Protein 2KVS (pdb70)

Solvent-accessible surface area: 6762 Å² total; per-residue (Å²): 242,70,64,77,107,100,64,44,56,108,74,3,107,60,83,47,145,100,152,34,59,60,4,93,1,0,109,78,40,58,121,71,168,66,150,49,193,128,76,139,165,62,129,57,49,91,61,148,20,84,97,119,33,113,73,153,82,9,32,90,6,0,49,130,1,6,59,76,76,65,44,80,91,106,110,125,136,144,140,248

Sequence (80 aa):
MAGDPMTFYNFIMGFQNDNTPFGILAEHVSEDKAFPRLEERHQVIRAYVMSNYTDHQLIETTNRAISLYMANLEHHHHHHMAGDPMTFYNFIMGFQNDNTPFGILAEHVSEDKAFPRLEERHQVIRAYVMSNYTDHQLIETTNRAISLYMANLEHHHHHHMAGDPMTFYNFIMGFQNDNTPFGILAEHVSEDKAFPRLEERHQVIRAYVMSNYTDHQLIETTNRAISLYMANLEHHHHHHMAGDPMTFYNFIMGFQNDNTPFGILAEHVSEDKAFPRLEERHQVIRAYVMSNYTDHQLIETTNRAISLYMANLEHHHHHHMAGDPMTFYNFIMGFQNDNTPFGILAEHVSEDKAFPRLEERHQVIRAYVMSNYTDHQLIETTNRAISLYMANLEHHHHHHMAGDPMTFYNFIMGFQNDNTPFGILAEHVSEDKAFPRLEERHQVIRAYVMSNYTDHQLIETTNRAISLYMANLEHHHHHHMAGDPMTFYNFIMGFQNDNTPFGILAEHVSEDKAFPRLEERHQVIRAYVMSNYTDHQLIETTNRAISLYMANLEHHHHHHMAGDPMTFYNFIMGFQNDNTPFGILAEHVSEDKAFPRLEERHQVIRAYVMSNYTDHQLIETTNRAISLYMANLEHHHHHHMAGDPMTFYNFIMGFQNDNTPFGILAEHVSEDKAFPRLEERHQVIRAYVMSNYTDHQLIETTNRAISLYMANLEHHHHHHMAGDPMTFYNFIMGFQNDNTPFGILAEHVSEDKAFPRLEERHQVIRAYVMSNYTDHQLIETTNRAISLYMANLEHHHHHHMAGDPMTFYNFIMGFQNDNTPFGILAEHVSEDKAFPRLEERHQVIRAYVMSNYTDHQLIETTNRAISLYMANLEHHHHHHMAGDPMTFYNFIMGFQNDNTPFGILAEHVSEDKAFPRLEERHQVIRAYVMSNYTDHQLIETTNRAISLYMANLEHHHHHHMAGDPMTFYNFIMGFQNDNTPFGILAEHVSEDKAFPRLEERHQVIRAYVMSNYTDHQLIETTNRAISLYMANLEHHHHHHMAGDPMTFYNFIMGFQNDNTPFGILAEHVSEDKAFPRLEERHQVIRAYVMSNYTDHQLIETTNRAISLYMANLEHHHHHHMAGDPMTFYNFIMGFQNDNTPFGILAEHVSEDKAFPRLEERHQVIRAYVMSNYTDHQLIETTNRAISLYMANLEHHHHHHMAGDPMTFYNFIMGFQNDNTPFGILAEHVSEDKAFPRLEERHQVIRAYVMSNYTDHQLIETTNRAISLYMANLEHHHHHHMAGDPMTFYNFIMGFQNDNTPFGILAEHVSEDKAFPRLEERHQVIRAYVMSNYTDHQLIETTNRAISLYMANLEHHHHHHMAGDPMTFYNFIMGFQNDNTPFGILAEHVSEDKAFPRLEERHQVIRAYVMSNYTDHQLIETTNRAISLYMANLEHHHHHHMAGDPMTFYNFIMGFQNDNTPFGILAEHVSEDKAFPRLEERHQVIRAYVMSNYTDHQLIETTNRAISLYMANLEHHHHHHMAGDPMTFYNFIMGFQNDNTPFGILAEHVSEDKAFPRLEERHQVIRAYVMSNYTDHQLIETTNRAISLYMANLEHHHHHH

Foldseek 3Di:
DDPDLCQLLVQLPPVLVDPDLSVCLNVVCVPDPSDRDPSDLLVVVLVVCVVVPDDCSNNVVSVVSSCCPVVVVCVVVVPD

CATH classification: 1.10.150.260

Nearest PDB structures (foldseek):
  2kvs-assembly1_A  TM=8.343E-01  e=1.030E-09  Staphylococcus aureus subsp. aureus MW2
  2kvs-assembly1_A  TM=8.487E-01  e=1.123E-09  Staphylococcus aureus subsp. aureus MW2
  2kvs-assembly1_A  TM=8.434E-01  e=1.164E-08  Staphylococcus aureus subsp. aureus MW2
  2fj6-assembly1_A  TM=6.225E-01  e=5.601E-01  Bacillus subtilis
  2kvs-assembly1_A  TM=8.653E-01  e=1.607E-09  Staphylococcus aureus subsp. aureus MW2

B-factor: mean 37.96, std 18.47, range [0.02, 75.44]

Structure (mmCIF, N/CA/C/O backbone):
data_2KVS
#
_entry.id   2KVS
#
_cell.length_a   1.000
_cell.length_b   1.000
_cell.length_c   1.000
_cell.angle_alpha   90.00
_cell.angle_beta   90.00
_cell.angle_gamma   90.00
#
_symmetry.space_group_name_H-M   'P 1'
#
loop_
_atom_site.group_PDB
_atom_site.id
_atom_site.type_symbol
_atom_site.label_atom_id
_atom_site.label_alt_id
_atom_site.label_comp_id
_atom_site.label_asym_id
_atom_site.label_entity_id
_atom_site.label_seq_id
_atom_site.pdbx_PDB_ins_code
_atom_site.Cartn_x
_atom_site.Cartn_y
_atom_site.Cartn_z
_atom_site.occupancy
_atom_site.B_iso_or_equiv
_atom_site.auth_seq_id
_atom_site.auth_comp_id
_atom_site.auth_asym_id
_atom_site.auth_atom_id
_atom_site.pdbx_PDB_model_num
ATOM 1 N N . MET A 1 1 ? 19.306 -14.272 -0.019 1.00 52.14 1 MET A N 1
ATOM 2 C CA . MET A 1 1 ? 19.250 -13.442 -1.252 1.00 53.12 1 MET A CA 1
ATOM 3 C C . MET A 1 1 ? 18.117 -12.412 -1.171 1.00 71.23 1 MET A C 1
ATOM 4 O O . MET A 1 1 ? 17.081 -12.665 -0.557 1.00 44.10 1 MET A O 1
ATOM 20 N N . ALA A 1 2 ? 18.319 -11.251 -1.790 1.00 65.20 2 ALA A N 1
ATOM 21 C CA . ALA A 1 2 ? 17.295 -10.201 -1.822 1.00 20.14 2 ALA A CA 1
ATOM 22 C C . ALA A 1 2 ? 16.236 -10.465 -2.907 1.00 71.15 2 ALA A C 1
ATOM 23 O O . ALA A 1 2 ? 16.565 -10.694 -4.073 1.00 20.21 2 ALA A O 1
ATOM 30 N N . GLY A 1 3 ? 14.965 -10.440 -2.507 1.00 21.30 3 GLY A N 1
ATOM 31 C CA . GLY A 1 3 ? 13.860 -10.620 -3.446 1.00 10.25 3 GLY A CA 1
ATOM 32 C C . GLY A 1 3 ? 12.902 -9.433 -3.437 1.00 53.20 3 GLY A C 1
ATOM 33 O O . GLY A 1 3 ? 11.868 -9.463 -2.768 1.00 41.05 3 GLY A O 1
ATOM 37 N N . ASP A 1 4 ? 13.256 -8.381 -4.172 1.00 21.01 4 ASP A N 1
ATOM 38 C CA . ASP A 1 4 ? 12.477 -7.138 -4.192 1.00 44.33 4 ASP A CA 1
ATOM 39 C C . ASP A 1 4 ? 11.753 -6.918 -5.541 1.00 33.33 4 ASP A C 1
ATOM 40 O O . ASP A 1 4 ? 12.352 -6.466 -6.516 1.00 64.21 4 ASP A O 1
ATOM 49 N N . PRO A 1 5 ? 10.453 -7.266 -5.622 1.00 34.13 5 PRO A N 1
ATOM 50 C CA . PRO A 1 5 ? 9.634 -6.977 -6.809 1.00 61.35 5 PRO A CA 1
ATOM 51 C C . PRO A 1 5 ? 9.089 -5.537 -6.806 1.00 72.51 5 PRO A C 1
ATOM 52 O O . PRO A 1 5 ? 8.705 -5.006 -7.848 1.00 21.23 5 PRO A O 1
ATOM 63 N N . MET A 1 6 ? 9.053 -4.918 -5.616 1.00 4.51 6 MET A N 1
ATOM 64 C CA . MET A 1 6 ? 8.591 -3.528 -5.446 1.00 63.30 6 MET A CA 1
ATOM 65 C C . MET A 1 6 ? 7.202 -3.280 -6.069 1.00 13.03 6 MET A C 1
ATOM 66 O O . MET A 1 6 ? 6.907 -2.176 -6.528 1.00 64.24 6 MET A O 1
ATOM 80 N N . THR A 1 7 ? 6.342 -4.298 -6.032 1.00 61.44 7 THR A N 1
ATOM 81 C CA . THR A 1 7 ? 4.978 -4.213 -6.588 1.00 33.43 7 THR A CA 1
ATOM 82 C C . THR A 1 7 ? 4.218 -2.970 -6.090 1.00 21.35 7 THR A C 1
ATOM 83 O O . THR A 1 7 ? 3.790 -2.131 -6.885 1.00 51.53 7 THR A O 1
ATOM 94 N N . PHE A 1 8 ? 4.060 -2.867 -4.770 1.00 3.21 8 PHE A N 1
ATOM 95 C CA . PHE A 1 8 ? 3.389 -1.719 -4.139 1.00 43.13 8 PHE A CA 1
ATOM 96 C C . PHE A 1 8 ? 3.989 -0.378 -4.609 1.00 75.14 8 PHE A C 1
ATOM 97 O O . PHE A 1 8 ? 3.262 0.572 -4.904 1.00 73.41 8 PHE A O 1
ATOM 114 N N . TYR A 1 9 ? 5.318 -0.315 -4.683 1.00 34.14 9 TYR A N 1
ATOM 115 C CA . TYR A 1 9 ? 6.016 0.909 -5.093 1.00 21.53 9 TYR A CA 1
ATOM 116 C C . TYR A 1 9 ? 5.749 1.233 -6.576 1.00 12.04 9 TYR A C 1
ATOM 117 O O . TYR A 1 9 ? 5.602 2.395 -6.952 1.00 1.43 9 TYR A O 1
ATOM 135 N N . ASN A 1 10 ? 5.675 0.192 -7.406 1.00 31.01 10 ASN A N 1
ATOM 136 C CA . ASN A 1 10 ? 5.361 0.351 -8.831 1.00 74.24 10 ASN A CA 1
ATOM 137 C C . ASN A 1 10 ? 3.968 0.977 -9.024 1.00 73.04 10 ASN A C 1
ATOM 138 O O . ASN A 1 10 ? 3.744 1.761 -9.950 1.00 45.04 10 ASN A O 1
ATOM 149 N N . PHE A 1 11 ? 3.036 0.628 -8.139 1.00 2.11 11 PHE A N 1
ATOM 150 C CA . PHE A 1 11 ? 1.672 1.171 -8.190 1.00 51.31 11 PHE A CA 1
ATOM 151 C C . PHE A 1 11 ? 1.642 2.664 -7.825 1.00 21.53 11 PHE A C 1
ATOM 152 O O . PHE A 1 11 ? 0.952 3.458 -8.472 1.00 11.22 11 PHE A O 1
ATOM 169 N N . ILE A 1 12 ? 2.383 3.039 -6.784 1.00 54.24 12 ILE A N 1
ATOM 170 C CA . ILE A 1 12 ? 2.379 4.425 -6.299 1.00 25.04 12 ILE A CA 1
ATOM 171 C C . ILE A 1 12 ? 3.272 5.343 -7.163 1.00 52.21 12 ILE A C 1
ATOM 172 O O . ILE A 1 12 ? 3.104 6.566 -7.164 1.00 13.42 12 ILE A O 1
ATOM 188 N N . MET A 1 13 ? 4.219 4.757 -7.902 1.00 73.14 13 MET A N 1
ATOM 189 C CA . MET A 1 13 ? 5.034 5.536 -8.840 1.00 14.24 13 MET A CA 1
ATOM 190 C C . MET A 1 13 ? 4.150 6.144 -9.942 1.00 0.22 13 MET A C 1
ATOM 191 O O . MET A 1 13 ? 3.190 5.526 -10.403 1.00 64.34 13 MET A O 1
ATOM 205 N N . GLY A 1 14 ? 4.490 7.353 -10.366 1.00 42.32 14 GLY A N 1
ATOM 206 C CA . GLY A 1 14 ? 3.606 8.133 -11.224 1.00 55.41 14 GLY A CA 1
ATOM 207 C C . GLY A 1 14 ? 2.975 9.284 -10.453 1.00 42.31 14 GLY A C 1
ATOM 208 O O . GLY A 1 14 ? 2.897 10.411 -10.942 1.00 14.42 14 GLY A O 1
ATOM 212 N N . PHE A 1 15 ? 2.536 8.992 -9.228 1.00 63.42 15 PHE A N 1
ATOM 213 C CA . PHE A 1 15 ? 2.045 10.025 -8.311 1.00 53.42 15 PHE A CA 1
ATOM 214 C C . PHE A 1 15 ? 3.219 10.829 -7.737 1.00 2.01 15 PHE A C 1
ATOM 215 O O . PHE A 1 15 ? 3.111 12.034 -7.497 1.00 34.34 15 PHE A O 1
ATOM 232 N N . GLN A 1 16 ? 4.347 10.149 -7.518 1.00 43.14 16 GLN A N 1
ATOM 233 C CA . GLN A 1 16 ? 5.574 10.817 -7.070 1.00 12.54 16 GLN A CA 1
ATOM 234 C C . GLN A 1 16 ? 6.254 11.560 -8.235 1.00 1.15 16 GLN A C 1
ATOM 235 O O . GLN A 1 16 ? 7.111 11.017 -8.936 1.00 42.21 16 GLN A O 1
ATOM 249 N N . ASN A 1 17 ? 5.819 12.796 -8.455 1.00 61.24 17 ASN A N 1
ATOM 250 C CA . ASN A 1 17 ? 6.385 13.668 -9.491 1.00 2.35 17 ASN A CA 1
ATOM 251 C C . ASN A 1 17 ? 5.777 15.072 -9.359 1.00 43.31 17 ASN A C 1
ATOM 252 O O . ASN A 1 17 ? 6.487 16.080 -9.327 1.00 72.44 17 ASN A O 1
ATOM 263 N N . ASP A 1 18 ? 4.450 15.114 -9.279 1.00 75.03 18 ASP A N 1
ATOM 264 C CA . ASP A 1 18 ? 3.720 16.349 -8.993 1.00 31.42 18 ASP A CA 1
ATOM 265 C C . ASP A 1 18 ? 3.312 16.394 -7.510 1.00 34.34 18 ASP A C 1
ATOM 266 O O . ASP A 1 18 ? 3.255 15.359 -6.841 1.00 11.13 18 ASP A O 1
ATOM 275 N N . ASN A 1 19 ? 3.031 17.592 -6.999 1.00 44.11 19 ASN A N 1
ATOM 276 C CA . ASN A 1 19 ? 2.667 17.763 -5.588 1.00 62.31 19 ASN A CA 1
ATOM 277 C C . ASN A 1 19 ? 1.294 17.136 -5.280 1.00 1.53 19 ASN A C 1
ATOM 278 O O . ASN A 1 19 ? 0.259 17.803 -5.354 1.00 44.54 19 ASN A O 1
ATOM 289 N N . THR A 1 20 ? 1.293 15.843 -4.963 1.00 25.25 20 THR A N 1
ATOM 290 C CA . THR A 1 20 ? 0.053 15.111 -4.652 1.00 72.22 20 THR A CA 1
ATOM 291 C C . THR A 1 20 ? 0.161 14.381 -3.303 1.00 70.13 20 THR A C 1
ATOM 292 O O . THR A 1 20 ? 1.232 13.885 -2.948 1.00 14.45 20 THR A O 1
ATOM 303 N N . PRO A 1 21 ? -0.947 14.304 -2.533 1.00 60.14 21 PRO A N 1
ATOM 304 C CA . PRO A 1 21 ? -0.979 13.556 -1.257 1.00 2.51 21 PRO A CA 1
ATOM 305 C C . PRO A 1 21 ? -0.482 12.106 -1.409 1.00 70.12 21 PRO A C 1
ATOM 306 O O . PRO A 1 21 ? 0.176 11.559 -0.522 1.00 32.22 21 PRO A O 1
ATOM 317 N N . PHE A 1 22 ? -0.806 11.495 -2.550 1.00 65.43 22 PHE A N 1
ATOM 318 C CA . PHE A 1 22 ? -0.342 10.143 -2.877 1.00 51.44 22 PHE A CA 1
ATOM 319 C C . PHE A 1 22 ? 1.175 10.135 -3.125 1.00 55.43 22 PHE A C 1
ATOM 320 O O . PHE A 1 22 ? 1.889 9.232 -2.685 1.00 35.11 22 PHE A O 1
ATOM 337 N N . GLY A 1 23 ? 1.656 11.154 -3.839 1.00 44.43 23 GLY A N 1
ATOM 338 C CA . GLY A 1 23 ? 3.084 11.287 -4.113 1.00 33.34 23 GLY A CA 1
ATOM 339 C C . GLY A 1 23 ? 3.919 11.468 -2.849 1.00 21.52 23 GLY A C 1
ATOM 340 O O . GLY A 1 23 ? 5.035 10.957 -2.762 1.00 50.12 23 GLY A O 1
ATOM 344 N N . ILE A 1 24 ? 3.375 12.194 -1.868 1.00 42.20 24 ILE A N 1
ATOM 345 C CA . ILE A 1 24 ? 4.049 12.392 -0.575 1.00 22.14 24 ILE A CA 1
ATOM 346 C C . ILE A 1 24 ? 4.358 11.045 0.103 1.00 41.12 24 ILE A C 1
ATOM 347 O O . ILE A 1 24 ? 5.414 10.873 0.716 1.00 51.23 24 ILE A O 1
ATOM 363 N N . LEU A 1 25 ? 3.435 10.089 -0.026 1.00 62.43 25 LEU A N 1
ATOM 364 C CA . LEU A 1 25 ? 3.635 8.736 0.511 1.00 41.33 25 LEU A CA 1
ATOM 365 C C . LEU A 1 25 ? 4.870 8.082 -0.132 1.00 23.21 25 LEU A C 1
ATOM 366 O O . LEU A 1 25 ? 5.816 7.705 0.561 1.00 52.04 25 LEU A O 1
ATOM 382 N N . ALA A 1 26 ? 4.857 7.967 -1.461 1.00 12.40 26 ALA A N 1
ATOM 383 C CA . ALA A 1 26 ? 5.983 7.389 -2.207 1.00 23.42 26 ALA A CA 1
ATOM 384 C C . ALA A 1 26 ? 7.299 8.123 -1.907 1.00 33.33 26 ALA A C 1
ATOM 385 O O . ALA A 1 26 ? 8.342 7.501 -1.714 1.00 11.43 26 ALA A O 1
ATOM 392 N N . GLU A 1 27 ? 7.230 9.448 -1.861 1.00 32.52 27 GLU A N 1
ATOM 393 C CA . GLU A 1 27 ? 8.402 10.288 -1.586 1.00 33.52 27 GLU A CA 1
ATOM 394 C C . GLU A 1 27 ? 8.980 9.999 -0.189 1.00 63.44 27 GLU A C 1
ATOM 395 O O . GLU A 1 27 ? 10.186 9.792 -0.035 1.00 40.03 27 GLU A O 1
ATOM 407 N N . HIS A 1 28 ? 8.113 9.958 0.822 1.00 13.32 28 HIS A N 1
ATOM 408 C CA . HIS A 1 28 ? 8.558 9.751 2.206 1.00 74.15 28 HIS A CA 1
ATOM 409 C C . HIS A 1 28 ? 9.067 8.314 2.437 1.00 72.43 28 HIS A C 1
ATOM 410 O O . HIS A 1 28 ? 10.004 8.103 3.200 1.00 64.44 28 HIS A O 1
ATOM 425 N N . VAL A 1 29 ? 8.445 7.321 1.795 1.00 12.41 29 VAL A N 1
ATOM 426 C CA . VAL A 1 29 ? 8.910 5.929 1.924 1.00 11.02 29 VAL A CA 1
ATOM 427 C C . VAL A 1 29 ? 10.183 5.695 1.095 1.00 31.52 29 VAL A C 1
ATOM 428 O O . VAL A 1 29 ? 11.023 4.868 1.447 1.00 25.42 29 VAL A O 1
ATOM 441 N N . SER A 1 30 ? 10.323 6.448 0.002 1.00 61.41 30 SER A N 1
ATOM 442 C CA . SER A 1 30 ? 11.534 6.394 -0.834 1.00 65.40 30 SER A CA 1
ATOM 443 C C . SER A 1 30 ? 12.732 7.011 -0.091 1.00 52.31 30 SER A C 1
ATOM 444 O O . SER A 1 30 ? 13.885 6.820 -0.476 1.00 72.14 30 SER A O 1
ATOM 452 N N . GLU A 1 31 ? 12.438 7.766 0.970 1.00 4.51 31 GLU A N 1
ATOM 453 C CA . GLU A 1 31 ? 13.469 8.309 1.867 1.00 33.41 31 GLU A CA 1
ATOM 454 C C . GLU A 1 31 ? 14.233 7.183 2.590 1.00 22.14 31 GLU A C 1
ATOM 455 O O . GLU A 1 31 ? 15.443 7.281 2.819 1.00 72.21 31 GLU A O 1
ATOM 467 N N . ASP A 1 32 ? 13.519 6.115 2.945 1.00 34.04 32 ASP A N 1
ATOM 468 C CA . ASP A 1 32 ? 14.117 4.979 3.656 1.00 40.44 32 ASP A CA 1
ATOM 469 C C . ASP A 1 32 ? 14.992 4.131 2.709 1.00 4.05 32 ASP A C 1
ATOM 470 O O . ASP A 1 32 ? 14.941 4.288 1.488 1.00 1.25 32 ASP A O 1
ATOM 479 N N . LYS A 1 33 ? 15.801 3.235 3.276 1.00 13.54 33 LYS A N 1
ATOM 480 C CA . LYS A 1 33 ? 16.705 2.398 2.478 1.00 10.11 33 LYS A CA 1
ATOM 481 C C . LYS A 1 33 ? 15.934 1.381 1.620 1.00 54.21 33 LYS A C 1
ATOM 482 O O . LYS A 1 33 ? 16.461 0.877 0.626 1.00 70.55 33 LYS A O 1
ATOM 501 N N . ALA A 1 34 ? 14.697 1.070 2.022 1.00 51.51 34 ALA A N 1
ATOM 502 C CA . ALA A 1 34 ? 13.840 0.119 1.292 1.00 74.31 34 ALA A CA 1
ATOM 503 C C . ALA A 1 34 ? 14.452 -1.295 1.251 1.00 61.10 34 ALA A C 1
ATOM 504 O O . ALA A 1 34 ? 14.060 -2.131 0.437 1.00 74.12 34 ALA A O 1
ATOM 511 N N . PHE A 1 35 ? 15.402 -1.555 2.148 1.00 14.44 35 PHE A N 1
ATOM 512 C CA . PHE A 1 35 ? 16.070 -2.860 2.219 1.00 74.00 35 PHE A CA 1
ATOM 513 C C . PHE A 1 35 ? 15.150 -3.907 2.882 1.00 51.41 35 PHE A C 1
ATOM 514 O O . PHE A 1 35 ? 14.663 -3.690 3.996 1.00 3.13 35 PHE A O 1
ATOM 531 N N . PRO A 1 36 ? 14.905 -5.055 2.208 1.00 25.21 36 PRO A N 1
ATOM 532 C CA . PRO A 1 36 ? 13.992 -6.108 2.711 1.00 61.43 36 PRO A CA 1
ATOM 533 C C . PRO A 1 36 ? 14.306 -6.573 4.147 1.00 63.42 36 PRO A C 1
ATOM 534 O O . PRO A 1 36 ? 15.468 -6.761 4.520 1.00 74.21 36 PRO A O 1
ATOM 545 N N . ARG A 1 37 ? 13.254 -6.770 4.945 1.00 12.24 37 ARG A N 1
ATOM 546 C CA . ARG A 1 37 ? 13.395 -7.205 6.344 1.00 62.02 37 ARG A CA 1
ATOM 547 C C . ARG A 1 37 ? 12.598 -8.498 6.593 1.00 64.03 37 ARG A C 1
ATOM 548 O O . ARG A 1 37 ? 13.169 -9.576 6.797 1.00 34.21 37 ARG A O 1
ATOM 569 N N . LEU A 1 38 ? 11.275 -8.372 6.563 1.00 61.32 38 LEU A N 1
ATOM 570 C CA . LEU A 1 38 ? 10.359 -9.489 6.821 1.00 31.24 38 LEU A CA 1
ATOM 571 C C . LEU A 1 38 ? 8.930 -9.065 6.441 1.00 14.23 38 LEU A C 1
ATOM 572 O O . LEU A 1 38 ? 8.072 -8.839 7.300 1.00 21.51 38 LEU A O 1
ATOM 588 N N . GLU A 1 39 ? 8.709 -8.909 5.142 1.00 64.30 39 GLU A N 1
ATOM 589 C CA . GLU A 1 39 ? 7.435 -8.416 4.612 1.00 72.22 39 GLU A CA 1
ATOM 590 C C . GLU A 1 39 ? 6.372 -9.525 4.597 1.00 52.25 39 GLU A C 1
ATOM 591 O O . GLU A 1 39 ? 5.422 -9.493 5.382 1.00 74.03 39 GLU A O 1
ATOM 603 N N . GLU A 1 40 ? 6.554 -10.503 3.704 1.00 32.10 40 GLU A N 1
ATOM 604 C CA . GLU A 1 40 ? 5.659 -11.669 3.587 1.00 60.15 40 GLU A CA 1
ATOM 605 C C . GLU A 1 40 ? 4.230 -11.278 3.148 1.00 72.15 40 GLU A C 1
ATOM 606 O O . GLU A 1 40 ? 3.798 -11.599 2.037 1.00 34.23 40 GLU A O 1
ATOM 618 N N . ARG A 1 41 ? 3.496 -10.607 4.030 1.00 45.42 41 ARG A N 1
ATOM 619 C CA . ARG A 1 41 ? 2.116 -10.191 3.748 1.00 73.10 41 ARG A CA 1
ATOM 620 C C . ARG A 1 41 ? 2.023 -8.664 3.554 1.00 22.43 41 ARG A C 1
ATOM 621 O O . ARG A 1 41 ? 3.029 -7.958 3.605 1.00 55.43 41 ARG A O 1
ATOM 642 N N . HIS A 1 42 ? 0.811 -8.159 3.325 1.00 34.41 42 HIS A N 1
ATOM 643 C CA . HIS A 1 42 ? 0.601 -6.719 3.118 1.00 73.11 42 HIS A CA 1
ATOM 644 C C . HIS A 1 42 ? 0.018 -6.039 4.371 1.00 55.22 42 HIS A C 1
ATOM 645 O O . HIS A 1 42 ? 0.229 -4.846 4.598 1.00 52.22 42 HIS A O 1
ATOM 660 N N . GLN A 1 43 ? -0.715 -6.804 5.180 1.00 72.43 43 GLN A N 1
ATOM 661 C CA . GLN A 1 43 ? -1.336 -6.280 6.404 1.00 1.24 43 GLN A CA 1
ATOM 662 C C . GLN A 1 43 ? -0.283 -5.757 7.399 1.00 44.31 43 GLN A C 1
ATOM 663 O O . GLN A 1 43 ? -0.482 -4.726 8.040 1.00 1.51 43 GLN A O 1
ATOM 677 N N . VAL A 1 44 ? 0.837 -6.473 7.518 1.00 33.42 44 VAL A N 1
ATOM 678 C CA . VAL A 1 44 ? 1.948 -6.035 8.377 1.00 44.21 44 VAL A CA 1
ATOM 679 C C . VAL A 1 44 ? 2.457 -4.642 7.963 1.00 5.32 44 VAL A C 1
ATOM 680 O O . VAL A 1 44 ? 2.730 -3.789 8.811 1.00 61.22 44 VAL A O 1
ATOM 693 N N . ILE A 1 45 ? 2.559 -4.417 6.651 1.00 1.21 45 ILE A N 1
ATOM 694 C CA . ILE A 1 45 ? 2.955 -3.113 6.111 1.00 13.34 45 ILE A CA 1
ATOM 695 C C . ILE A 1 45 ? 1.943 -2.034 6.516 1.00 62.51 45 ILE A C 1
ATOM 696 O O . ILE A 1 45 ? 2.315 -0.924 6.905 1.00 23.41 45 ILE A O 1
ATOM 712 N N . ARG A 1 46 ? 0.658 -2.385 6.427 1.00 25.01 46 ARG A N 1
ATOM 713 C CA . ARG A 1 46 ? -0.427 -1.498 6.853 1.00 44.44 46 ARG A CA 1
ATOM 714 C C . ARG A 1 46 ? -0.228 -1.051 8.309 1.00 44.13 46 ARG A C 1
ATOM 715 O O . ARG A 1 46 ? -0.277 0.141 8.618 1.00 44.23 46 ARG A O 1
ATOM 736 N N . ALA A 1 47 ? 0.006 -2.019 9.193 1.00 43.52 47 ALA A N 1
ATOM 737 C CA . ALA A 1 47 ? 0.221 -1.743 10.619 1.00 21.32 47 ALA A CA 1
ATOM 738 C C . ALA A 1 47 ? 1.398 -0.779 10.850 1.00 30.35 47 ALA A C 1
ATOM 739 O O . ALA A 1 47 ? 1.280 0.201 11.592 1.00 22.34 47 ALA A O 1
ATOM 746 N N . TYR A 1 48 ? 2.531 -1.056 10.203 1.00 61.41 48 TYR A N 1
ATOM 747 C CA . TYR A 1 48 ? 3.729 -0.220 10.349 1.00 52.03 48 TYR A CA 1
ATOM 748 C C . TYR A 1 48 ? 3.481 1.229 9.900 1.00 42.34 48 TYR A C 1
ATOM 749 O O . TYR A 1 48 ? 3.694 2.171 10.673 1.00 42.32 48 TYR A O 1
ATOM 767 N N . VAL A 1 49 ? 3.026 1.415 8.662 1.00 10.00 49 VAL A N 1
ATOM 768 C CA . VAL A 1 49 ? 2.818 2.765 8.121 1.00 42.55 49 VAL A CA 1
ATOM 769 C C . VAL A 1 49 ? 1.771 3.558 8.925 1.00 3.13 49 VAL A C 1
ATOM 770 O O . VAL A 1 49 ? 1.944 4.751 9.167 1.00 72.33 49 VAL A O 1
ATOM 783 N N . MET A 1 50 ? 0.699 2.894 9.353 1.00 13.35 50 MET A N 1
ATOM 784 C CA . MET A 1 50 ? -0.369 3.557 10.117 1.00 22.25 50 MET A CA 1
ATOM 785 C C . MET A 1 50 ? 0.084 3.919 11.543 1.00 43.30 50 MET A C 1
ATOM 786 O O . MET A 1 50 ? -0.493 4.800 12.184 1.00 75.40 50 MET A O 1
ATOM 800 N N . SER A 1 51 ? 1.105 3.225 12.039 1.00 41.13 51 SER A N 1
ATOM 801 C CA . SER A 1 51 ? 1.656 3.504 13.373 1.00 41.34 51 SER A CA 1
ATOM 802 C C . SER A 1 51 ? 2.624 4.698 13.343 1.00 61.21 51 SER A C 1
ATOM 803 O O . SER A 1 51 ? 2.716 5.459 14.308 1.00 63.24 51 SER A O 1
ATOM 811 N N . ASN A 1 52 ? 3.352 4.848 12.235 1.00 31.43 52 ASN A N 1
ATOM 812 C CA . ASN A 1 52 ? 4.303 5.962 12.072 1.00 2.25 52 ASN A CA 1
ATOM 813 C C . ASN A 1 52 ? 3.621 7.217 11.498 1.00 34.52 52 ASN A C 1
ATOM 814 O O . ASN A 1 52 ? 3.719 8.306 12.066 1.00 34.42 52 ASN A O 1
ATOM 825 N N . TYR A 1 53 ? 2.939 7.062 10.367 1.00 63.52 53 TYR A N 1
ATOM 826 C CA . TYR A 1 53 ? 2.274 8.188 9.703 1.00 74.41 53 TYR A CA 1
ATOM 827 C C . TYR A 1 53 ? 0.880 8.442 10.295 1.00 23.13 53 TYR A C 1
ATOM 828 O O . TYR A 1 53 ? 0.010 7.574 10.251 1.00 70.22 53 TYR A O 1
ATOM 846 N N . THR A 1 54 ? 0.672 9.630 10.854 1.00 63.55 54 THR A N 1
ATOM 847 C CA . THR A 1 54 ? -0.652 10.018 11.359 1.00 44.01 54 THR A CA 1
ATOM 848 C C . THR A 1 54 ? -1.480 10.695 10.259 1.00 65.11 54 THR A C 1
ATOM 849 O O . THR A 1 54 ? -2.684 10.909 10.413 1.00 2.15 54 THR A O 1
ATOM 860 N N . ASP A 1 55 ? -0.819 11.030 9.154 1.00 21.30 55 ASP A N 1
ATOM 861 C CA . ASP A 1 55 ? -1.463 11.703 8.027 1.00 62.23 55 ASP A CA 1
ATOM 862 C C . ASP A 1 55 ? -2.517 10.800 7.367 1.00 12.51 55 ASP A C 1
ATOM 863 O O . ASP A 1 55 ? -2.201 9.714 6.870 1.00 62.02 55 ASP A O 1
ATOM 872 N N . HIS A 1 56 ? -3.760 11.273 7.337 1.00 2.32 56 HIS A N 1
ATOM 873 C CA . HIS A 1 56 ? -4.891 10.482 6.837 1.00 20.04 56 HIS A CA 1
ATOM 874 C C . HIS A 1 56 ? -4.687 10.036 5.383 1.00 4.44 56 HIS A C 1
ATOM 875 O O . HIS A 1 56 ? -4.971 8.894 5.033 1.00 4.53 56 HIS A O 1
ATOM 890 N N . GLN A 1 57 ? -4.194 10.940 4.542 1.00 32.52 57 GLN A N 1
ATOM 891 C CA . GLN A 1 57 ? -3.929 10.625 3.133 1.00 13.42 57 GLN A CA 1
ATOM 892 C C . GLN A 1 57 ? -2.855 9.532 2.974 1.00 12.24 57 GLN A C 1
ATOM 893 O O . GLN A 1 57 ? -2.994 8.637 2.141 1.00 21.11 57 GLN A O 1
ATOM 907 N N . LEU A 1 58 ? -1.793 9.601 3.777 1.00 53.15 58 LEU A N 1
ATOM 908 C CA . LEU A 1 58 ? -0.711 8.607 3.706 1.00 2.34 58 LEU A CA 1
ATOM 909 C C . LEU A 1 58 ? -1.210 7.221 4.142 1.00 35.45 58 LEU A C 1
ATOM 910 O O . LEU A 1 58 ? -0.877 6.201 3.529 1.00 34.42 58 LEU A O 1
ATOM 926 N N . ILE A 1 59 ? -2.019 7.192 5.197 1.00 73.01 59 ILE A N 1
ATOM 927 C CA . ILE A 1 59 ? -2.649 5.954 5.664 1.00 33.35 59 ILE A CA 1
ATOM 928 C C . ILE A 1 59 ? -3.641 5.402 4.625 1.00 12.25 59 ILE A C 1
ATOM 929 O O . ILE A 1 59 ? -3.568 4.231 4.237 1.00 24.10 59 ILE A O 1
ATOM 945 N N . GLU A 1 60 ? -4.556 6.265 4.178 1.00 20.14 60 GLU A N 1
ATOM 946 C CA . GLU A 1 60 ? -5.603 5.895 3.216 1.00 62.14 60 GLU A CA 1
ATOM 947 C C . GLU A 1 60 ? -5.011 5.314 1.923 1.00 15.25 60 GLU A C 1
ATOM 948 O O . GLU A 1 60 ? -5.389 4.224 1.491 1.00 43.32 60 GLU A O 1
ATOM 960 N N . THR A 1 61 ? -4.071 6.044 1.323 1.00 11.11 61 THR A N 1
ATOM 961 C CA . THR A 1 61 ? -3.395 5.594 0.097 1.00 74.33 61 THR A CA 1
ATOM 962 C C . THR A 1 61 ? -2.842 4.168 0.251 1.00 53.20 61 THR A C 1
ATOM 963 O O . THR A 1 61 ? -3.017 3.320 -0.629 1.00 63.10 61 THR A O 1
ATOM 974 N N . THR A 1 62 ? -2.191 3.908 1.382 1.00 43.12 62 THR A N 1
ATOM 975 C CA . THR A 1 62 ? -1.585 2.595 1.643 1.00 5.22 62 THR A CA 1
ATOM 976 C C . THR A 1 62 ? -2.629 1.469 1.699 1.00 61.13 62 THR A C 1
ATOM 977 O O . THR A 1 62 ? -2.552 0.506 0.931 1.00 41.25 62 THR A O 1
ATOM 988 N N . ASN A 1 63 ? -3.612 1.580 2.601 1.00 11.13 63 ASN A N 1
ATOM 989 C CA . ASN A 1 63 ? -4.608 0.510 2.762 1.00 24.42 63 ASN A CA 1
ATOM 990 C C . ASN A 1 63 ? -5.509 0.388 1.520 1.00 50.15 63 ASN A C 1
ATOM 991 O O . ASN A 1 63 ? -6.085 -0.671 1.267 1.00 74.44 63 ASN A O 1
ATOM 1002 N N . ARG A 1 64 ? -5.633 1.474 0.758 1.00 5.21 64 ARG A N 1
ATOM 1003 C CA . ARG A 1 64 ? -6.350 1.442 -0.521 1.00 4.33 64 ARG A CA 1
ATOM 1004 C C . ARG A 1 64 ? -5.618 0.542 -1.528 1.00 60.53 64 ARG A C 1
ATOM 1005 O O . ARG A 1 64 ? -6.199 -0.395 -2.074 1.00 5.12 64 ARG A O 1
ATOM 1026 N N . ALA A 1 65 ? -4.334 0.829 -1.756 1.00 12.10 65 ALA A N 1
ATOM 1027 C CA . ALA A 1 65 ? -3.508 0.027 -2.666 1.00 74.55 65 ALA A CA 1
ATOM 1028 C C . ALA A 1 65 ? -3.468 -1.450 -2.242 1.00 55.20 65 ALA A C 1
ATOM 1029 O O . ALA A 1 65 ? -3.609 -2.351 -3.071 1.00 71.22 65 ALA A O 1
ATOM 1036 N N . ILE A 1 66 ? -3.278 -1.689 -0.944 1.00 35.31 66 ILE A N 1
ATOM 1037 C CA . ILE A 1 66 ? -3.307 -3.048 -0.391 1.00 52.25 66 ILE A CA 1
ATOM 1038 C C . ILE A 1 66 ? -4.649 -3.742 -0.684 1.00 72.41 66 ILE A C 1
ATOM 1039 O O . ILE A 1 66 ? -4.680 -4.868 -1.181 1.00 32.14 66 ILE A O 1
ATOM 1055 N N . SER A 1 67 ? -5.749 -3.056 -0.378 1.00 74.42 67 SER A N 1
ATOM 1056 C CA . SER A 1 67 ? -7.098 -3.582 -0.640 1.00 64.42 67 SER A CA 1
ATOM 1057 C C . SER A 1 67 ? -7.271 -3.981 -2.111 1.00 54.34 67 SER A C 1
ATOM 1058 O O . SER A 1 67 ? -7.741 -5.079 -2.422 1.00 45.22 67 SER A O 1
ATOM 1066 N N . LEU A 1 68 ? -6.877 -3.083 -3.013 1.00 21.04 68 LEU A N 1
ATOM 1067 C CA . LEU A 1 68 ? -6.975 -3.336 -4.452 1.00 11.01 68 LEU A CA 1
ATOM 1068 C C . LEU A 1 68 ? -6.161 -4.575 -4.861 1.00 24.22 68 LEU A C 1
ATOM 1069 O O . LEU A 1 68 ? -6.684 -5.482 -5.504 1.00 23.33 68 LEU A 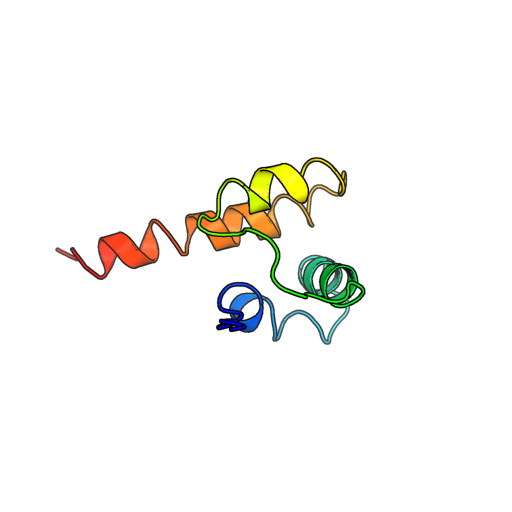O 1
ATOM 1085 N N . TYR A 1 69 ? -4.890 -4.622 -4.458 1.00 4.32 69 TYR A N 1
ATOM 1086 C CA . TYR A 1 69 ? -4.003 -5.747 -4.804 1.00 52.04 69 TYR A CA 1
ATOM 1087 C C . TYR A 1 69 ? -4.480 -7.086 -4.212 1.00 74.34 69 TYR A C 1
ATOM 1088 O O . TYR A 1 69 ? -3.941 -8.141 -4.543 1.00 25.12 69 TYR A O 1
ATOM 1106 N N . MET A 1 70 ? -5.476 -7.041 -3.332 1.00 45.32 70 MET A N 1
ATOM 1107 C CA . MET A 1 70 ? -6.102 -8.264 -2.816 1.00 13.42 70 MET A CA 1
ATOM 1108 C C . MET A 1 70 ? -7.391 -8.587 -3.595 1.00 74.50 70 MET A C 1
ATOM 1109 O O . MET A 1 70 ? -7.482 -9.618 -4.265 1.00 51.12 70 MET A O 1
ATOM 1123 N N . ALA A 1 71 ? -8.371 -7.682 -3.528 1.00 31.24 71 ALA A N 1
ATOM 1124 C CA . ALA A 1 71 ? -9.674 -7.882 -4.182 1.00 11.34 71 ALA A CA 1
ATOM 1125 C C . ALA A 1 71 ? -9.551 -8.015 -5.713 1.00 41.14 71 ALA A C 1
ATOM 1126 O O . ALA A 1 71 ? -10.156 -8.904 -6.319 1.00 22.40 71 ALA A O 1
ATOM 1133 N N . ASN A 1 72 ? -8.780 -7.119 -6.331 1.00 41.42 72 ASN A N 1
ATOM 1134 C CA . ASN A 1 72 ? -8.563 -7.146 -7.787 1.00 5.02 72 ASN A CA 1
ATOM 1135 C C . ASN A 1 72 ? -7.868 -8.446 -8.220 1.00 54.34 72 ASN A C 1
ATOM 1136 O O . ASN A 1 72 ? -8.228 -9.055 -9.229 1.00 0.23 72 ASN A O 1
ATOM 1147 N N . LEU A 1 73 ? -6.875 -8.868 -7.438 1.00 0.33 73 LEU A N 1
ATOM 1148 C CA . LEU A 1 73 ? -6.130 -10.100 -7.712 1.00 61.25 73 LEU A CA 1
ATOM 1149 C C . LEU A 1 73 ? -7.054 -11.328 -7.673 1.00 3.30 73 LEU A C 1
ATOM 1150 O O . LEU A 1 73 ? -7.141 -12.090 -8.643 1.00 32.51 73 LEU A O 1
ATOM 1166 N N . GLU A 1 74 ? -7.755 -11.502 -6.554 1.00 14.10 74 GLU A N 1
ATOM 1167 C CA . GLU A 1 74 ? -8.683 -12.626 -6.377 1.00 50.22 74 GLU A CA 1
ATOM 1168 C C . GLU A 1 74 ? -9.742 -12.661 -7.490 1.00 3.42 74 GLU A C 1
ATOM 1169 O O . GLU A 1 74 ? -10.018 -13.714 -8.070 1.00 42.13 74 GLU A O 1
ATOM 1181 N N . HIS A 1 75 ? -10.312 -11.497 -7.809 1.00 30.24 75 HIS A N 1
ATOM 1182 C CA . HIS A 1 75 ? -11.345 -11.406 -8.850 1.00 3.14 75 HIS A CA 1
ATOM 1183 C C . HIS A 1 75 ? -10.750 -11.409 -10.267 1.00 41.02 75 HIS A C 1
ATOM 1184 O O . HIS A 1 75 ? -11.465 -11.208 -11.247 1.00 3.14 75 HIS A O 1
ATOM 1199 N N . HIS A 1 76 ? -9.438 -11.611 -10.373 1.00 11.44 76 HIS A N 1
ATOM 1200 C CA . HIS A 1 76 ? -8.813 -11.913 -11.667 1.00 24.30 76 HIS A CA 1
ATOM 1201 C C . HIS A 1 76 ? -8.416 -13.395 -11.750 1.00 71.12 76 HIS A C 1
ATOM 1202 O O . HIS A 1 76 ? -8.113 -13.905 -12.827 1.00 21.24 76 HIS A O 1
ATOM 1217 N N . HIS A 1 77 ? -8.404 -14.076 -10.603 1.00 53.42 77 HIS A N 1
ATOM 1218 C CA . HIS A 1 77 ? -8.321 -15.544 -10.575 1.00 13.43 77 HIS A CA 1
ATOM 1219 C C . HIS A 1 77 ? -9.729 -16.149 -10.690 1.00 30.24 77 HIS A C 1
ATOM 1220 O O . HIS A 1 77 ? -9.908 -17.268 -11.168 1.00 14.10 77 HIS A O 1
ATOM 1235 N N . HIS A 1 78 ? -10.722 -15.393 -10.225 1.00 22.52 78 HIS A N 1
ATOM 1236 C CA . HIS A 1 78 ? -12.136 -15.760 -10.363 1.00 44.45 78 HIS A CA 1
ATOM 1237 C C . HIS A 1 78 ? -12.946 -14.546 -10.841 1.00 13.33 78 HIS A C 1
ATOM 1238 O O . HIS A 1 78 ? -13.247 -13.651 -10.050 1.00 73.03 78 HIS A O 1
ATOM 1253 N N . HIS A 1 79 ? -13.285 -14.502 -12.130 1.00 43.33 79 HIS A N 1
ATOM 1254 C CA . HIS A 1 79 ? -14.000 -13.344 -12.683 1.00 11.30 79 HIS A CA 1
ATOM 1255 C C . HIS A 1 79 ? -15.204 -13.762 -13.544 1.00 42.44 79 HIS A C 1
ATOM 1256 O O . HIS A 1 79 ? -15.092 -13.906 -14.765 1.00 52.24 79 HIS A O 1
ATOM 1271 N N . HIS A 1 80 ? -16.349 -13.954 -12.884 1.00 30.11 80 HIS A N 1
ATOM 1272 C CA . HIS A 1 80 ? -17.616 -14.327 -13.540 1.00 13.44 80 HIS A CA 1
ATOM 1273 C C . HIS A 1 80 ? -17.489 -15.618 -14.385 1.00 60.23 80 HIS A C 1
ATOM 1274 O O . HIS A 1 80 ? -17.763 -16.714 -13.846 1.00 38.08 80 HIS A O 1
ATOM 1290 N N . MET A 1 1 ? 17.195 -7.890 -5.545 1.00 23.12 1 MET A N 2
ATOM 1291 C CA . MET A 1 1 ? 16.671 -8.727 -6.661 1.00 52.12 1 MET A CA 2
ATOM 1292 C C . MET A 1 1 ? 15.987 -9.989 -6.113 1.00 55.03 1 MET A C 2
ATOM 1293 O O . MET A 1 1 ? 14.767 -10.135 -6.205 1.00 14.53 1 MET A O 2
ATOM 1309 N N . ALA A 1 2 ? 16.774 -10.890 -5.524 1.00 0.24 2 ALA A N 2
ATOM 1310 C CA . ALA A 1 2 ? 16.231 -12.097 -4.892 1.00 2.31 2 ALA A CA 2
ATOM 1311 C C . ALA A 1 2 ? 15.683 -11.764 -3.496 1.00 61.22 2 ALA A C 2
ATOM 1312 O O . ALA A 1 2 ? 16.126 -12.309 -2.484 1.00 25.41 2 ALA A O 2
ATOM 1319 N N . GLY A 1 3 ? 14.713 -10.863 -3.468 1.00 50.12 3 GLY A N 2
ATOM 1320 C CA . GLY A 1 3 ? 14.181 -10.334 -2.222 1.00 40.13 3 GLY A CA 2
ATOM 1321 C C . GLY A 1 3 ? 13.617 -8.932 -2.416 1.00 21.00 3 GLY A C 2
ATOM 1322 O O . GLY A 1 3 ? 13.789 -8.345 -3.488 1.00 13.01 3 GLY A O 2
ATOM 1326 N N . ASP A 1 4 ? 12.954 -8.398 -1.393 1.00 43.03 4 ASP A N 2
ATOM 1327 C CA . ASP A 1 4 ? 12.292 -7.091 -1.487 1.00 42.41 4 ASP A CA 2
ATOM 1328 C C . ASP A 1 4 ? 11.281 -7.072 -2.656 1.00 71.21 4 ASP A C 2
ATOM 1329 O O . ASP A 1 4 ? 11.599 -6.619 -3.757 1.00 23.13 4 ASP A O 2
ATOM 1338 N N . PRO A 1 5 ? 10.048 -7.574 -2.435 1.00 55.34 5 PRO A N 2
ATOM 1339 C CA . PRO A 1 5 ? 9.041 -7.722 -3.510 1.00 25.31 5 PRO A CA 2
ATOM 1340 C C . PRO A 1 5 ? 8.684 -6.397 -4.211 1.00 10.23 5 PRO A C 2
ATOM 1341 O O . PRO A 1 5 ? 8.204 -6.400 -5.345 1.00 42.22 5 PRO A O 2
ATOM 1352 N N . MET A 1 6 ? 8.915 -5.276 -3.526 1.00 52.22 6 MET A N 2
ATOM 1353 C CA . MET A 1 6 ? 8.623 -3.937 -4.066 1.00 54.32 6 MET A CA 2
ATOM 1354 C C . MET A 1 6 ? 7.144 -3.782 -4.486 1.00 54.53 6 MET A C 2
ATOM 1355 O O . MET A 1 6 ? 6.333 -3.272 -3.714 1.00 71.14 6 MET A O 2
ATOM 1369 N N . THR A 1 7 ? 6.817 -4.248 -5.703 1.00 73.52 7 THR A N 2
ATOM 1370 C CA . THR A 1 7 ? 5.470 -4.113 -6.316 1.00 22.34 7 THR A CA 2
ATOM 1371 C C . THR A 1 7 ? 4.807 -2.744 -6.051 1.00 63.35 7 THR A C 2
ATOM 1372 O O . THR A 1 7 ? 4.822 -1.863 -6.912 1.00 54.02 7 THR A O 2
ATOM 1383 N N . PHE A 1 8 ? 4.237 -2.567 -4.858 1.00 70.21 8 PHE A N 2
ATOM 1384 C CA . PHE A 1 8 ? 3.546 -1.320 -4.503 1.00 42.11 8 PHE A CA 2
ATOM 1385 C C . PHE A 1 8 ? 4.499 -0.118 -4.551 1.00 63.23 8 PHE A C 2
ATOM 1386 O O . PHE A 1 8 ? 4.097 0.989 -4.906 1.00 34.02 8 PHE A O 2
ATOM 1403 N N . TYR A 1 9 ? 5.765 -0.346 -4.198 1.00 55.00 9 TYR A N 2
ATOM 1404 C CA . TYR A 1 9 ? 6.790 0.703 -4.272 1.00 71.11 9 TYR A CA 2
ATOM 1405 C C . TYR A 1 9 ? 6.885 1.276 -5.696 1.00 4.12 9 TYR A C 2
ATOM 1406 O O . TYR A 1 9 ? 6.995 2.484 -5.886 1.00 50.14 9 TYR A O 2
ATOM 1424 N N . ASN A 1 10 ? 6.827 0.394 -6.691 1.00 24.12 10 ASN A N 2
ATOM 1425 C CA . ASN A 1 10 ? 6.838 0.807 -8.100 1.00 52.43 10 ASN A CA 2
ATOM 1426 C C . ASN A 1 10 ? 5.524 1.514 -8.471 1.00 12.31 10 ASN A C 2
ATOM 1427 O O . ASN A 1 10 ? 5.526 2.559 -9.125 1.00 35.50 10 ASN A O 2
ATOM 1438 N N . PHE A 1 11 ? 4.408 0.933 -8.034 1.00 34.50 11 PHE A N 2
ATOM 1439 C CA . PHE A 1 11 ? 3.071 1.478 -8.309 1.00 53.43 11 PHE A CA 2
ATOM 1440 C C . PHE A 1 11 ? 2.917 2.921 -7.792 1.00 1.41 11 PHE A C 2
ATOM 1441 O O . PHE A 1 11 ? 2.516 3.819 -8.537 1.00 3.11 11 PHE A O 2
ATOM 1458 N N . ILE A 1 12 ? 3.246 3.134 -6.519 1.00 65.14 12 ILE A N 2
ATOM 1459 C CA . ILE A 1 12 ? 3.060 4.439 -5.878 1.00 73.14 12 ILE A CA 2
ATOM 1460 C C . ILE A 1 12 ? 3.946 5.529 -6.517 1.00 61.25 12 ILE A C 2
ATOM 1461 O O . ILE A 1 12 ? 3.510 6.671 -6.689 1.00 53.43 12 ILE A O 2
ATOM 1477 N N . MET A 1 13 ? 5.181 5.173 -6.889 1.00 4.54 13 MET A N 2
ATOM 1478 C CA . MET A 1 13 ? 6.099 6.132 -7.529 1.00 40.11 13 MET A CA 2
ATOM 1479 C C . MET A 1 13 ? 5.549 6.639 -8.874 1.00 11.20 13 MET A C 2
ATOM 1480 O O . MET A 1 13 ? 5.931 7.712 -9.344 1.00 1.14 13 MET A O 2
ATOM 1494 N N . GLY A 1 14 ? 4.651 5.869 -9.487 1.00 72.33 14 GLY A N 2
ATOM 1495 C CA . GLY A 1 14 ? 4.006 6.302 -10.722 1.00 24.42 14 GLY A CA 2
ATOM 1496 C C . GLY A 1 14 ? 3.242 7.617 -10.561 1.00 65.33 14 GLY A C 2
ATOM 1497 O O . GLY A 1 14 ? 3.156 8.414 -11.496 1.00 61.14 14 GLY A O 2
ATOM 1501 N N . PHE A 1 15 ? 2.701 7.848 -9.362 1.00 50.13 15 PHE A N 2
ATOM 1502 C CA . PHE A 1 15 ? 1.954 9.079 -9.067 1.00 41.42 15 PHE A CA 2
ATOM 1503 C C . PHE A 1 15 ? 2.875 10.183 -8.520 1.00 11.41 15 PHE A C 2
ATOM 1504 O O . PHE A 1 15 ? 2.459 11.330 -8.361 1.00 50.20 15 PHE A O 2
ATOM 1521 N N . GLN A 1 16 ? 4.132 9.826 -8.247 1.00 62.25 16 GLN A N 2
ATOM 1522 C CA . GLN A 1 16 ? 5.119 10.763 -7.685 1.00 71.12 16 GLN A CA 2
ATOM 1523 C C . GLN A 1 16 ? 5.540 11.832 -8.712 1.00 64.23 16 GLN A C 2
ATOM 1524 O O . GLN A 1 16 ? 6.212 12.808 -8.370 1.00 13.21 16 GLN A O 2
ATOM 1538 N N . ASN A 1 17 ? 5.138 11.645 -9.969 1.00 51.31 17 ASN A N 2
ATOM 1539 C CA . ASN A 1 17 ? 5.474 12.589 -11.039 1.00 5.14 17 ASN A CA 2
ATOM 1540 C C . ASN A 1 17 ? 4.677 13.902 -10.901 1.00 55.13 17 ASN A C 2
ATOM 1541 O O . ASN A 1 17 ? 5.256 14.990 -10.854 1.00 14.33 17 ASN A O 2
ATOM 1552 N N . ASP A 1 18 ? 3.352 13.789 -10.829 1.00 15.14 18 ASP A N 2
ATOM 1553 C CA . ASP A 1 18 ? 2.474 14.961 -10.714 1.00 42.34 18 ASP A CA 2
ATOM 1554 C C . ASP A 1 18 ? 2.306 15.408 -9.251 1.00 21.02 18 ASP A C 2
ATOM 1555 O O . ASP A 1 18 ? 2.649 14.680 -8.319 1.00 70.12 18 ASP A O 2
ATOM 1564 N N . ASN A 1 19 ? 1.764 16.609 -9.059 1.00 53.10 19 ASN A N 2
ATOM 1565 C CA . ASN A 1 19 ? 1.459 17.114 -7.716 1.00 2.50 19 ASN A CA 2
ATOM 1566 C C . ASN A 1 19 ? 0.312 16.305 -7.086 1.00 44.13 19 ASN A C 2
ATOM 1567 O O . ASN A 1 19 ? -0.867 16.626 -7.262 1.00 61.23 19 ASN A O 2
ATOM 1578 N N . THR A 1 20 ? 0.663 15.231 -6.383 1.00 70.32 20 THR A N 2
ATOM 1579 C CA . THR A 1 20 ? -0.333 14.346 -5.763 1.00 43.41 20 THR A CA 2
ATOM 1580 C C . THR A 1 20 ? 0.058 13.979 -4.328 1.00 72.15 20 THR A C 2
ATOM 1581 O O . THR A 1 20 ? 1.243 13.849 -4.012 1.00 62.51 20 THR A O 2
ATOM 1592 N N . PRO A 1 21 ? -0.931 13.803 -3.432 1.00 30.33 21 PRO A N 2
ATOM 1593 C CA . PRO A 1 21 ? -0.672 13.316 -2.066 1.00 21.22 21 PRO A CA 2
ATOM 1594 C C . PRO A 1 21 ? -0.066 11.904 -2.074 1.00 21.00 21 PRO A C 2
ATOM 1595 O O . PRO A 1 21 ? 0.637 11.505 -1.143 1.00 33.03 21 PRO A O 2
ATOM 1606 N N . PHE A 1 22 ? -0.344 11.158 -3.145 1.00 72.23 22 PHE A N 2
ATOM 1607 C CA . PHE A 1 22 ? 0.239 9.829 -3.345 1.00 4.14 22 PHE A CA 2
ATOM 1608 C C . PHE A 1 22 ? 1.755 9.937 -3.578 1.00 55.11 22 PHE A C 2
ATOM 1609 O O . PHE A 1 22 ? 2.533 9.111 -3.098 1.00 52.41 22 PHE A O 2
ATOM 1626 N N . GLY A 1 23 ? 2.159 10.972 -4.317 1.00 22.24 23 GLY A N 2
ATOM 1627 C CA . GLY A 1 23 ? 3.573 11.250 -4.527 1.00 33.33 23 GLY A CA 2
ATOM 1628 C C . GLY A 1 23 ? 4.321 11.499 -3.224 1.00 71.22 23 GLY A C 2
ATOM 1629 O O . GLY A 1 23 ? 5.456 11.052 -3.055 1.00 60.31 23 GLY A O 2
ATOM 1633 N N . ILE A 1 24 ? 3.675 12.211 -2.299 1.00 2.44 24 ILE A N 2
ATOM 1634 C CA . ILE A 1 24 ? 4.250 12.471 -0.972 1.00 62.52 24 ILE A CA 2
ATOM 1635 C C . ILE A 1 24 ? 4.509 11.153 -0.218 1.00 23.32 24 ILE A C 2
ATOM 1636 O O . ILE A 1 24 ? 5.529 10.996 0.455 1.00 11.04 24 ILE A O 2
ATOM 1652 N N . LEU A 1 25 ? 3.580 10.208 -0.343 1.00 1.34 25 LEU A N 2
ATOM 1653 C CA . LEU A 1 25 ? 3.760 8.868 0.228 1.00 44.20 25 LEU A CA 2
ATOM 1654 C C . LEU A 1 25 ? 4.972 8.173 -0.426 1.00 63.10 25 LEU A C 2
ATOM 1655 O O . LEU A 1 25 ? 5.833 7.617 0.261 1.00 23.32 25 LEU A O 2
ATOM 1671 N N . ALA A 1 26 ? 5.034 8.234 -1.758 1.00 13.32 26 ALA A N 2
ATOM 1672 C CA . ALA A 1 26 ? 6.126 7.621 -2.528 1.00 1.33 26 ALA A CA 2
ATOM 1673 C C . ALA A 1 26 ? 7.505 8.176 -2.133 1.00 63.13 26 ALA A C 2
ATOM 1674 O O . ALA A 1 26 ? 8.419 7.417 -1.803 1.00 55.52 26 ALA A O 2
ATOM 1681 N N . GLU A 1 27 ? 7.650 9.499 -2.163 1.00 64.44 27 GLU A N 2
ATOM 1682 C CA . GLU A 1 27 ? 8.928 10.138 -1.829 1.00 75.20 27 GLU A CA 2
ATOM 1683 C C . GLU A 1 27 ? 9.320 9.883 -0.364 1.00 24.02 27 GLU A C 2
ATOM 1684 O O . GLU A 1 27 ? 10.502 9.814 -0.040 1.00 31.01 27 GLU A O 2
ATOM 1696 N N . HIS A 1 28 ? 8.328 9.729 0.516 1.00 11.44 28 HIS A N 2
ATOM 1697 C CA . HIS A 1 28 ? 8.598 9.500 1.940 1.00 33.44 28 HIS A CA 2
ATOM 1698 C C . HIS A 1 28 ? 9.076 8.062 2.210 1.00 12.22 28 HIS A C 2
ATOM 1699 O O . HIS A 1 28 ? 9.945 7.845 3.049 1.00 43.40 28 HIS A O 2
ATOM 1714 N N . VAL A 1 29 ? 8.493 7.081 1.520 1.00 60.12 29 VAL A N 2
ATOM 1715 C CA . VAL A 1 29 ? 8.926 5.681 1.676 1.00 4.54 29 VAL A CA 2
ATOM 1716 C C . VAL A 1 29 ? 10.258 5.423 0.950 1.00 15.31 29 VAL A C 2
ATOM 1717 O O . VAL A 1 29 ? 10.987 4.483 1.272 1.00 43.44 29 VAL A O 2
ATOM 1730 N N . SER A 1 30 ? 10.553 6.260 -0.040 1.00 72.01 30 SER A N 2
ATOM 1731 C CA . SER A 1 30 ? 11.844 6.233 -0.740 1.00 32.33 30 SER A CA 2
ATOM 1732 C C . SER A 1 30 ? 12.940 6.893 0.111 1.00 42.32 30 SER A C 2
ATOM 1733 O O . SER A 1 30 ? 14.033 6.344 0.279 1.00 30.43 30 SER A O 2
ATOM 1741 N N . GLU A 1 31 ? 12.628 8.070 0.651 1.00 22.52 31 GLU A N 2
ATOM 1742 C CA . GLU A 1 31 ? 13.560 8.827 1.499 1.00 55.11 31 GLU A CA 2
ATOM 1743 C C . GLU A 1 31 ? 13.254 8.596 2.997 1.00 44.51 31 GLU A C 2
ATOM 1744 O O . GLU A 1 31 ? 12.841 7.503 3.392 1.00 1.41 31 GLU A O 2
ATOM 1756 N N . ASP A 1 32 ? 13.491 9.621 3.830 1.00 72.33 32 ASP A N 2
ATOM 1757 C CA . ASP A 1 32 ? 13.141 9.582 5.263 1.00 40.35 32 ASP A CA 2
ATOM 1758 C C . ASP A 1 32 ? 14.024 8.600 6.055 1.00 43.34 32 ASP A C 2
ATOM 1759 O O . ASP A 1 32 ? 14.903 9.017 6.813 1.00 73.23 32 ASP A O 2
ATOM 1768 N N . LYS A 1 33 ? 13.794 7.303 5.874 1.00 54.53 33 LYS A N 2
ATOM 1769 C CA . LYS A 1 33 ? 14.553 6.278 6.602 1.00 13.20 33 LYS A CA 2
ATOM 1770 C C . LYS A 1 33 ? 14.649 4.962 5.809 1.00 71.24 33 LYS A C 2
ATOM 1771 O O . LYS A 1 33 ? 15.675 4.282 5.858 1.00 75.12 33 LYS A O 2
ATOM 1790 N N . ALA A 1 34 ? 13.576 4.606 5.086 1.00 72.42 34 ALA A N 2
ATOM 1791 C CA . ALA A 1 34 ? 13.536 3.358 4.298 1.00 0.31 34 ALA A CA 2
ATOM 1792 C C . ALA A 1 34 ? 13.855 2.123 5.164 1.00 5.02 34 ALA A C 2
ATOM 1793 O O . ALA A 1 34 ? 14.328 1.098 4.665 1.00 71.34 34 ALA A O 2
ATOM 1800 N N . PHE A 1 35 ? 13.564 2.228 6.462 1.00 52.43 35 PHE A N 2
ATOM 1801 C CA . PHE A 1 35 ? 13.870 1.164 7.427 1.00 4.32 35 PHE A CA 2
ATOM 1802 C C . PHE A 1 35 ? 13.090 -0.130 7.131 1.00 24.41 35 PHE A C 2
ATOM 1803 O O . PHE A 1 35 ? 11.860 -0.156 7.208 1.00 45.50 35 PHE A O 2
ATOM 1820 N N . PRO A 1 36 ? 13.804 -1.229 6.805 1.00 22.52 36 PRO A N 2
ATOM 1821 C CA . PRO A 1 36 ? 13.171 -2.527 6.510 1.00 34.51 36 PRO A CA 2
ATOM 1822 C C . PRO A 1 36 ? 12.632 -3.234 7.769 1.00 64.35 36 PRO A C 2
ATOM 1823 O O . PRO A 1 36 ? 13.169 -3.079 8.872 1.00 3.45 36 PRO A O 2
ATOM 1834 N N . ARG A 1 37 ? 11.565 -4.012 7.597 1.00 33.51 37 ARG A N 2
ATOM 1835 C CA . ARG A 1 37 ? 10.946 -4.753 8.705 1.00 44.15 37 ARG A CA 2
ATOM 1836 C C . ARG A 1 37 ? 11.139 -6.267 8.518 1.00 12.31 37 ARG A C 2
ATOM 1837 O O . ARG A 1 37 ? 11.811 -6.926 9.316 1.00 22.02 37 ARG A O 2
ATOM 1858 N N . LEU A 1 38 ? 10.551 -6.789 7.443 1.00 2.53 38 LEU A N 2
ATOM 1859 C CA . LEU A 1 38 ? 10.675 -8.199 7.047 1.00 54.31 38 LEU A CA 2
ATOM 1860 C C . LEU A 1 38 ? 9.817 -8.439 5.793 1.00 5.20 38 LEU A C 2
ATOM 1861 O O . LEU A 1 38 ? 8.690 -8.937 5.871 1.00 61.34 38 LEU A O 2
ATOM 1877 N N . GLU A 1 39 ? 10.359 -8.055 4.642 1.00 51.53 39 GLU A N 2
ATOM 1878 C CA . GLU A 1 39 ? 9.592 -7.983 3.397 1.00 23.40 39 GLU A CA 2
ATOM 1879 C C . GLU A 1 39 ? 9.374 -9.366 2.768 1.00 20.14 39 GLU A C 2
ATOM 1880 O O . GLU A 1 39 ? 10.174 -9.831 1.954 1.00 71.02 39 GLU A O 2
ATOM 1892 N N . GLU A 1 40 ? 8.292 -10.026 3.168 1.00 53.04 40 GLU A N 2
ATOM 1893 C CA . GLU A 1 40 ? 7.899 -11.306 2.572 1.00 21.34 40 GLU A CA 2
ATOM 1894 C C . GLU A 1 40 ? 6.467 -11.237 2.011 1.00 13.12 40 GLU A C 2
ATOM 1895 O O . GLU A 1 40 ? 6.213 -11.639 0.872 1.00 32.13 40 GLU A O 2
ATOM 1907 N N . ARG A 1 41 ? 5.533 -10.727 2.816 1.00 11.53 41 ARG A N 2
ATOM 1908 C CA . ARG A 1 41 ? 4.139 -10.547 2.382 1.00 50.32 41 ARG A CA 2
ATOM 1909 C C . ARG A 1 41 ? 3.770 -9.059 2.261 1.00 12.24 41 ARG A C 2
ATOM 1910 O O . ARG A 1 41 ? 4.366 -8.201 2.909 1.00 52.01 41 ARG A O 2
ATOM 1931 N N . HIS A 1 42 ? 2.774 -8.760 1.428 1.00 72.10 42 HIS A N 2
ATOM 1932 C CA . HIS A 1 42 ? 2.294 -7.382 1.254 1.00 72.14 42 HIS A CA 2
ATOM 1933 C C . HIS A 1 42 ? 1.207 -7.030 2.283 1.00 74.45 42 HIS A C 2
ATOM 1934 O O . HIS A 1 42 ? 1.054 -5.873 2.670 1.00 41.15 42 HIS A O 2
ATOM 1949 N N . GLN A 1 43 ? 0.463 -8.045 2.720 1.00 11.21 43 GLN A N 2
ATOM 1950 C CA . GLN A 1 43 ? -0.625 -7.878 3.696 1.00 4.13 43 GLN A CA 2
ATOM 1951 C C . GLN A 1 43 ? -0.174 -7.118 4.961 1.00 21.23 43 GLN A C 2
ATOM 1952 O O . GLN A 1 43 ? -0.904 -6.274 5.484 1.00 63.01 43 GLN A O 2
ATOM 1966 N N . VAL A 1 44 ? 1.035 -7.414 5.433 1.00 45.24 44 VAL A N 2
ATOM 1967 C CA . VAL A 1 44 ? 1.537 -6.864 6.701 1.00 25.53 44 VAL A CA 2
ATOM 1968 C C . VAL A 1 44 ? 1.804 -5.349 6.636 1.00 71.01 44 VAL A C 2
ATOM 1969 O O . VAL A 1 44 ? 1.722 -4.657 7.653 1.00 52.43 44 VAL A O 2
ATOM 1982 N N . ILE A 1 45 ? 2.107 -4.836 5.440 1.00 11.20 45 ILE A N 2
ATOM 1983 C CA . ILE A 1 45 ? 2.443 -3.414 5.260 1.00 33.42 45 ILE A CA 2
ATOM 1984 C C . ILE A 1 45 ? 1.324 -2.498 5.790 1.00 71.14 45 ILE A C 2
ATOM 1985 O O . ILE A 1 45 ? 1.587 -1.421 6.336 1.00 44.24 45 ILE A O 2
ATOM 2001 N N . ARG A 1 46 ? 0.080 -2.953 5.645 1.00 24.33 46 ARG A N 2
ATOM 2002 C CA . ARG A 1 46 ? -1.094 -2.211 6.116 1.00 13.35 46 ARG A CA 2
ATOM 2003 C C . ARG A 1 46 ? -1.004 -1.874 7.616 1.00 65.00 46 ARG A C 2
ATOM 2004 O O . ARG A 1 46 ? -1.377 -0.780 8.043 1.00 2.11 46 ARG A O 2
ATOM 2025 N N . ALA A 1 47 ? -0.502 -2.817 8.406 1.00 72.45 47 ALA A N 2
ATOM 2026 C CA . ALA A 1 47 ? -0.431 -2.654 9.860 1.00 3.10 47 ALA A CA 2
ATOM 2027 C C . ALA A 1 47 ? 0.564 -1.558 10.272 1.00 21.42 47 ALA A C 2
ATOM 2028 O O . ALA A 1 47 ? 0.258 -0.719 11.125 1.00 31.45 47 ALA A O 2
ATOM 2035 N N . TYR A 1 48 ? 1.745 -1.563 9.654 1.00 43.40 48 TYR A N 2
ATOM 2036 C CA . TYR A 1 48 ? 2.819 -0.625 10.013 1.00 40.11 48 TYR A CA 2
ATOM 2037 C C . TYR A 1 48 ? 2.389 0.845 9.858 1.00 34.05 48 TYR A C 2
ATOM 2038 O O . TYR A 1 48 ? 2.482 1.627 10.807 1.00 45.12 48 TYR A O 2
ATOM 2056 N N . VAL A 1 49 ? 1.901 1.215 8.670 1.00 25.22 49 VAL A N 2
ATOM 2057 C CA . VAL A 1 49 ? 1.548 2.614 8.376 1.00 41.21 49 VAL A CA 2
ATOM 2058 C C . VAL A 1 49 ? 0.567 3.206 9.409 1.00 73.00 49 VAL A C 2
ATOM 2059 O O . VAL A 1 49 ? 0.728 4.350 9.841 1.00 53.35 49 VAL A O 2
ATOM 2072 N N . MET A 1 50 ? -0.424 2.416 9.826 1.00 3.34 50 MET A N 2
ATOM 2073 C CA . MET A 1 50 ? -1.425 2.874 10.803 1.00 1.35 50 MET A CA 2
ATOM 2074 C C . MET A 1 50 ? -0.806 3.085 12.197 1.00 1.03 50 MET A C 2
ATOM 2075 O O . MET A 1 50 ? -1.207 3.985 12.940 1.00 31.11 50 MET A O 2
ATOM 2089 N N . SER A 1 51 ? 0.173 2.256 12.547 1.00 62.20 51 SER A N 2
ATOM 2090 C CA . SER A 1 51 ? 0.843 2.354 13.855 1.00 62.33 51 SER A CA 2
ATOM 2091 C C . SER A 1 51 ? 2.070 3.281 13.806 1.00 40.14 51 SER A C 2
ATOM 2092 O O . SER A 1 51 ? 2.743 3.485 14.816 1.00 74.20 51 SER A O 2
ATOM 2100 N N . ASN A 1 52 ? 2.375 3.828 12.627 1.00 71.30 52 ASN A N 2
ATOM 2101 C CA . ASN A 1 52 ? 3.507 4.758 12.473 1.00 32.10 52 ASN A CA 2
ATOM 2102 C C . ASN A 1 52 ? 3.039 6.214 12.274 1.00 53.51 52 ASN A C 2
ATOM 2103 O O . ASN A 1 52 ? 3.351 7.093 13.078 1.00 31.34 52 ASN A O 2
ATOM 2114 N N . TYR A 1 53 ? 2.283 6.459 11.205 1.00 73.42 53 TYR A N 2
ATOM 2115 C CA . TYR A 1 53 ? 1.908 7.830 10.817 1.00 14.52 53 TYR A CA 2
ATOM 2116 C C . TYR A 1 53 ? 0.638 8.323 11.531 1.00 23.44 53 TYR A C 2
ATOM 2117 O O . TYR A 1 53 ? -0.004 7.586 12.279 1.00 43.34 53 TYR A O 2
ATOM 2135 N N . THR A 1 54 ? 0.290 9.588 11.290 1.00 21.54 54 THR A N 2
ATOM 2136 C CA . THR A 1 54 ? -0.933 10.196 11.847 1.00 35.02 54 THR A CA 2
ATOM 2137 C C . THR A 1 54 ? -1.771 10.886 10.758 1.00 24.02 54 THR A C 2
ATOM 2138 O O . THR A 1 54 ? -2.999 10.939 10.847 1.00 73.05 54 THR A O 2
ATOM 2149 N N . ASP A 1 55 ? -1.094 11.435 9.746 1.00 33.12 55 ASP A N 2
ATOM 2150 C CA . ASP A 1 55 ? -1.760 12.096 8.613 1.00 45.03 55 ASP A CA 2
ATOM 2151 C C . ASP A 1 55 ? -2.709 11.138 7.867 1.00 24.11 55 ASP A C 2
ATOM 2152 O O . ASP A 1 55 ? -2.558 9.917 7.930 1.00 50.22 55 ASP A O 2
ATOM 2161 N N . HIS A 1 56 ? -3.686 11.707 7.156 1.00 13.23 56 HIS A N 2
ATOM 2162 C CA . HIS A 1 56 ? -4.634 10.904 6.378 1.00 62.31 56 HIS A CA 2
ATOM 2163 C C . HIS A 1 56 ? -3.931 10.131 5.253 1.00 5.12 56 HIS A C 2
ATOM 2164 O O . HIS A 1 56 ? -3.841 8.914 5.297 1.00 74.41 56 HIS A O 2
ATOM 2179 N N . GLN A 1 57 ? -3.410 10.847 4.261 1.00 32.20 57 GLN A N 2
ATOM 2180 C CA . GLN A 1 57 ? -2.859 10.219 3.052 1.00 54.03 57 GLN A CA 2
ATOM 2181 C C . GLN A 1 57 ? -1.646 9.316 3.333 1.00 31.11 57 GLN A C 2
ATOM 2182 O O . GLN A 1 57 ? -1.446 8.316 2.644 1.00 13.51 57 GLN A O 2
ATOM 2196 N N . LEU A 1 58 ? -0.844 9.656 4.340 1.00 53.32 58 LEU A N 2
ATOM 2197 C CA . LEU A 1 58 ? 0.319 8.826 4.703 1.00 30.14 58 LEU A CA 2
ATOM 2198 C C . LEU A 1 58 ? -0.102 7.422 5.190 1.00 72.45 58 LEU A C 2
ATOM 2199 O O . LEU A 1 58 ? 0.708 6.494 5.216 1.00 14.32 58 LEU A O 2
ATOM 2215 N N . ILE A 1 59 ? -1.370 7.280 5.580 1.00 41.45 59 ILE A N 2
ATOM 2216 C CA . ILE A 1 59 ? -1.925 5.984 5.999 1.00 64.50 59 ILE A CA 2
ATOM 2217 C C . ILE A 1 59 ? -2.993 5.495 5.005 1.00 25.54 59 ILE A C 2
ATOM 2218 O O . ILE A 1 59 ? -2.892 4.398 4.451 1.00 1.21 59 ILE A O 2
ATOM 2234 N N . GLU A 1 60 ? -4.010 6.331 4.798 1.00 43.53 60 GLU A N 2
ATOM 2235 C CA . GLU A 1 60 ? -5.129 6.045 3.887 1.00 43.14 60 GLU A CA 2
ATOM 2236 C C . GLU A 1 60 ? -4.658 5.481 2.533 1.00 43.05 60 GLU A C 2
ATOM 2237 O O . GLU A 1 60 ? -5.193 4.487 2.062 1.00 73.24 60 GLU A O 2
ATOM 2249 N N . THR A 1 61 ? -3.658 6.118 1.916 1.00 63.50 61 THR A N 2
ATOM 2250 C CA . THR A 1 61 ? -3.128 5.657 0.619 1.00 71.31 61 THR A CA 2
ATOM 2251 C C . THR A 1 61 ? -2.754 4.168 0.655 1.00 22.42 61 THR A C 2
ATOM 2252 O O . THR A 1 61 ? -3.283 3.366 -0.114 1.00 61.32 61 THR A O 2
ATOM 2263 N N . THR A 1 62 ? -1.850 3.809 1.563 1.00 63.11 62 THR A N 2
ATOM 2264 C CA . THR A 1 62 ? -1.379 2.423 1.694 1.00 32.20 62 THR A CA 2
ATOM 2265 C C . THR A 1 62 ? -2.516 1.470 2.101 1.00 24.02 62 THR A C 2
ATOM 2266 O O . THR A 1 62 ? -2.758 0.459 1.441 1.00 54.21 62 THR A O 2
ATOM 2277 N N . ASN A 1 63 ? -3.217 1.808 3.183 1.00 11.20 63 ASN A N 2
ATOM 2278 C CA . ASN A 1 63 ? -4.314 0.977 3.705 1.00 50.01 63 ASN A CA 2
ATOM 2279 C C . ASN A 1 63 ? -5.396 0.725 2.636 1.00 74.12 63 ASN A C 2
ATOM 2280 O O . ASN A 1 63 ? -5.831 -0.411 2.424 1.00 2.44 63 ASN A O 2
ATOM 2291 N N . ARG A 1 64 ? -5.814 1.792 1.961 1.00 54.51 64 ARG A N 2
ATOM 2292 C CA . ARG A 1 64 ? -6.833 1.710 0.909 1.00 31.14 64 ARG A CA 2
ATOM 2293 C C . ARG A 1 64 ? -6.308 0.936 -0.312 1.00 54.54 64 ARG A C 2
ATOM 2294 O O . ARG A 1 64 ? -6.977 0.039 -0.823 1.00 33.13 64 ARG A O 2
ATOM 2315 N N . ALA A 1 65 ? -5.099 1.279 -0.764 1.00 12.21 65 ALA A N 2
ATOM 2316 C CA . ALA A 1 65 ? -4.486 0.623 -1.928 1.00 44.43 65 ALA A CA 2
ATOM 2317 C C . ALA A 1 65 ? -4.396 -0.899 -1.742 1.00 52.30 65 ALA A C 2
ATOM 2318 O O . ALA A 1 65 ? -4.793 -1.665 -2.621 1.00 44.40 65 ALA A O 2
ATOM 2325 N N . ILE A 1 66 ? -3.882 -1.333 -0.591 1.00 42.31 66 ILE A N 2
ATOM 2326 C CA . ILE A 1 66 ? -3.790 -2.766 -0.279 1.00 32.10 66 ILE A CA 2
ATOM 2327 C C . ILE A 1 66 ? -5.179 -3.427 -0.290 1.00 75.45 66 ILE A C 2
ATOM 2328 O O . ILE A 1 66 ? -5.329 -4.579 -0.702 1.00 30.54 66 ILE A O 2
ATOM 2344 N N . SER A 1 67 ? -6.197 -2.687 0.150 1.00 2.31 67 SER A N 2
ATOM 2345 C CA . SER A 1 67 ? -7.586 -3.165 0.075 1.00 61.14 67 SER A CA 2
ATOM 2346 C C . SER A 1 67 ? -8.022 -3.357 -1.387 1.00 45.03 67 SER A C 2
ATOM 2347 O O . SER A 1 67 ? -8.636 -4.368 -1.740 1.00 32.25 67 SER A O 2
ATOM 2355 N N . LEU A 1 68 ? -7.687 -2.385 -2.239 1.00 73.22 68 LEU A N 2
ATOM 2356 C CA . LEU A 1 68 ? -7.957 -2.487 -3.680 1.00 23.25 68 LEU A CA 2
ATOM 2357 C C . LEU A 1 68 ? -7.187 -3.659 -4.310 1.00 65.23 68 LEU A C 2
ATOM 2358 O O . LEU A 1 68 ? -7.678 -4.301 -5.234 1.00 52.13 68 LEU A O 2
ATOM 2374 N N . TYR A 1 69 ? -5.982 -3.935 -3.806 1.00 75.51 69 TYR A N 2
ATOM 2375 C CA . TYR A 1 69 ? -5.225 -5.118 -4.236 1.00 32.41 69 TYR A CA 2
ATOM 2376 C C . TYR A 1 69 ? -5.969 -6.411 -3.866 1.00 1.11 69 TYR A C 2
ATOM 2377 O O . TYR A 1 69 ? -6.077 -7.326 -4.680 1.00 41.22 69 TYR A O 2
ATOM 2395 N N . MET A 1 70 ? -6.490 -6.473 -2.638 1.00 53.34 70 MET A N 2
ATOM 2396 C CA . MET A 1 70 ? -7.288 -7.624 -2.184 1.00 60.32 70 MET A CA 2
ATOM 2397 C C . MET A 1 70 ? -8.504 -7.860 -3.102 1.00 55.02 70 MET A C 2
ATOM 2398 O O . MET A 1 70 ? -8.777 -8.989 -3.523 1.00 74.21 70 MET A O 2
ATOM 2412 N N . ALA A 1 71 ? -9.227 -6.783 -3.408 1.00 51.41 71 ALA A N 2
ATOM 2413 C CA . ALA A 1 71 ? -10.402 -6.854 -4.284 1.00 61.41 71 ALA A CA 2
ATOM 2414 C C . ALA A 1 71 ? -10.024 -7.226 -5.729 1.00 51.13 71 ALA A C 2
ATOM 2415 O O . ALA A 1 71 ? -10.547 -8.192 -6.295 1.00 13.33 71 ALA A O 2
ATOM 2422 N N . ASN A 1 72 ? -9.107 -6.453 -6.312 1.00 74.20 72 ASN A N 2
ATOM 2423 C CA . ASN A 1 72 ? -8.677 -6.648 -7.703 1.00 0.32 72 ASN A CA 2
ATOM 2424 C C . ASN A 1 72 ? -8.090 -8.051 -7.934 1.00 24.24 72 ASN A C 2
ATOM 2425 O O . ASN A 1 72 ? -8.458 -8.733 -8.889 1.00 70.24 72 ASN A O 2
ATOM 2436 N N . LEU A 1 73 ? -7.199 -8.482 -7.044 1.00 33.35 73 LEU A N 2
ATOM 2437 C CA . LEU A 1 73 ? -6.531 -9.785 -7.181 1.00 41.14 73 LEU A CA 2
ATOM 2438 C C . LEU A 1 73 ? -7.560 -10.923 -7.287 1.00 72.55 73 LEU A C 2
ATOM 2439 O O . LEU A 1 73 ? -7.558 -11.688 -8.254 1.00 5.30 73 LEU A O 2
ATOM 2455 N N . GLU A 1 74 ? -8.447 -11.021 -6.299 1.00 3.10 74 GLU A N 2
ATOM 2456 C CA . GLU A 1 74 ? -9.446 -12.094 -6.264 1.00 33.35 74 GLU A CA 2
ATOM 2457 C C . GLU A 1 74 ? -10.471 -11.984 -7.408 1.00 31.51 74 GLU A C 2
ATOM 2458 O O . GLU A 1 74 ? -10.951 -13.002 -7.913 1.00 43.51 74 GLU A O 2
ATOM 2470 N N . HIS A 1 75 ? -10.798 -10.760 -7.825 1.00 42.43 75 HIS A N 2
ATOM 2471 C CA . HIS A 1 75 ? -11.760 -10.560 -8.919 1.00 15.54 75 HIS A CA 2
ATOM 2472 C C . HIS A 1 75 ? -11.124 -10.885 -10.279 1.00 72.11 75 HIS A C 2
ATOM 2473 O O . HIS A 1 75 ? -11.782 -11.405 -11.178 1.00 22.04 75 HIS A O 2
ATOM 2488 N N . HIS A 1 76 ? -9.837 -10.570 -10.417 1.00 64.52 76 HIS A N 2
ATOM 2489 C CA . HIS A 1 76 ? -9.084 -10.877 -11.636 1.00 74.54 76 HIS A CA 2
ATOM 2490 C C . HIS A 1 76 ? -8.837 -12.388 -11.747 1.00 31.22 76 HIS A C 2
ATOM 2491 O O . HIS A 1 76 ? -8.901 -12.964 -12.833 1.00 33.22 76 HIS A O 2
ATOM 2506 N N . HIS A 1 77 ? -8.551 -13.019 -10.609 1.00 50.15 77 HIS A N 2
ATOM 2507 C CA . HIS A 1 77 ? -8.364 -14.473 -10.543 1.00 1.11 77 HIS A CA 2
ATOM 2508 C C . HIS A 1 77 ? -9.722 -15.208 -10.558 1.00 35.30 77 HIS A C 2
ATOM 2509 O O . HIS A 1 77 ? -9.777 -16.429 -10.709 1.00 22.15 77 HIS A O 2
ATOM 2524 N N . HIS A 1 78 ? -10.802 -14.439 -10.386 1.00 25.44 78 HIS A N 2
ATOM 2525 C CA . HIS A 1 78 ? -12.183 -14.937 -10.507 1.00 15.15 78 HIS A CA 2
ATOM 2526 C C . HIS A 1 78 ? -12.554 -15.977 -9.428 1.00 70.13 78 HIS A C 2
ATOM 2527 O O . HIS A 1 78 ? -12.274 -17.168 -9.569 1.00 44.21 78 HIS A O 2
ATOM 2542 N N . HIS A 1 79 ? -13.197 -15.512 -8.357 1.00 42.21 79 HIS A N 2
ATOM 2543 C CA . HIS A 1 79 ? -13.726 -16.395 -7.301 1.00 4.43 79 HIS A CA 2
ATOM 2544 C C . HIS A 1 79 ? -14.880 -15.729 -6.537 1.00 53.51 79 HIS A C 2
ATOM 2545 O O . HIS A 1 79 ? -14.748 -14.609 -6.039 1.00 63.50 79 HIS A O 2
ATOM 2560 N N . HIS A 1 80 ? -16.011 -16.426 -6.450 1.00 4.11 80 HIS A N 2
ATOM 2561 C CA . HIS A 1 80 ? -17.161 -15.957 -5.669 1.00 62.21 80 HIS A CA 2
ATOM 2562 C C . HIS A 1 80 ? -17.125 -16.539 -4.243 1.00 1.44 80 HIS A C 2
ATOM 2563 O O . HIS A 1 80 ? -17.425 -17.743 -4.079 1.00 38.25 80 HIS A O 2
ATOM 2579 N N . MET A 1 1 ? 17.429 -9.939 -3.688 1.00 71.04 1 MET A N 3
ATOM 2580 C CA . MET A 1 1 ? 16.454 -10.952 -3.195 1.00 23.33 1 MET A CA 3
ATOM 2581 C C . MET A 1 1 ? 15.712 -11.629 -4.359 1.00 62.23 1 MET A C 3
ATOM 2582 O O . MET A 1 1 ? 15.362 -10.980 -5.342 1.00 74.24 1 MET A O 3
ATOM 2598 N N . ALA A 1 2 ? 15.459 -12.934 -4.236 1.00 42.12 2 ALA A N 3
ATOM 2599 C CA . ALA A 1 2 ? 14.719 -13.676 -5.262 1.00 74.12 2 ALA A CA 3
ATOM 2600 C C . ALA A 1 2 ? 13.209 -13.383 -5.190 1.00 1.51 2 ALA A C 3
ATOM 2601 O O . ALA A 1 2 ? 12.453 -14.086 -4.514 1.00 0.53 2 ALA A O 3
ATOM 2608 N N . GLY A 1 3 ? 12.787 -12.323 -5.872 1.00 13.13 3 GLY A N 3
ATOM 2609 C CA . GLY A 1 3 ? 11.382 -11.917 -5.873 1.00 24.15 3 GLY A CA 3
ATOM 2610 C C . GLY A 1 3 ? 11.218 -10.402 -5.806 1.00 20.14 3 GLY A C 3
ATOM 2611 O O . GLY A 1 3 ? 12.177 -9.659 -6.049 1.00 71.22 3 GLY A O 3
ATOM 2615 N N . ASP A 1 4 ? 10.015 -9.930 -5.489 1.00 20.33 4 ASP A N 3
ATOM 2616 C CA . ASP A 1 4 ? 9.782 -8.490 -5.348 1.00 21.04 4 ASP A CA 3
ATOM 2617 C C . ASP A 1 4 ? 8.691 -8.176 -4.305 1.00 31.25 4 ASP A C 3
ATOM 2618 O O . ASP A 1 4 ? 7.495 -8.285 -4.578 1.00 32.50 4 ASP A O 3
ATOM 2627 N N . PRO A 1 5 ? 9.099 -7.809 -3.074 1.00 63.23 5 PRO A N 3
ATOM 2628 C CA . PRO A 1 5 ? 8.180 -7.310 -2.037 1.00 35.43 5 PRO A CA 3
ATOM 2629 C C . PRO A 1 5 ? 7.807 -5.829 -2.252 1.00 33.44 5 PRO A C 3
ATOM 2630 O O . PRO A 1 5 ? 6.930 -5.291 -1.576 1.00 14.45 5 PRO A O 3
ATOM 2641 N N . MET A 1 6 ? 8.464 -5.188 -3.223 1.00 14.34 6 MET A N 3
ATOM 2642 C CA . MET A 1 6 ? 8.287 -3.754 -3.479 1.00 44.22 6 MET A CA 3
ATOM 2643 C C . MET A 1 6 ? 7.017 -3.471 -4.299 1.00 52.02 6 MET A C 3
ATOM 2644 O O . MET A 1 6 ? 6.752 -2.326 -4.660 1.00 60.44 6 MET A O 3
ATOM 2658 N N . THR A 1 7 ? 6.245 -4.520 -4.588 1.00 22.02 7 THR A N 3
ATOM 2659 C CA . THR A 1 7 ? 4.970 -4.393 -5.320 1.00 31.01 7 THR A CA 3
ATOM 2660 C C . THR A 1 7 ? 4.068 -3.281 -4.753 1.00 75.42 7 THR A C 3
ATOM 2661 O O . THR A 1 7 ? 3.383 -2.586 -5.505 1.00 72.11 7 THR A O 3
ATOM 2672 N N . PHE A 1 8 ? 4.067 -3.115 -3.429 1.00 64.50 8 PHE A N 3
ATOM 2673 C CA . PHE A 1 8 ? 3.354 -1.997 -2.791 1.00 64.33 8 PHE A CA 3
ATOM 2674 C C . PHE A 1 8 ? 3.836 -0.648 -3.346 1.00 13.32 8 PHE A C 3
ATOM 2675 O O . PHE A 1 8 ? 3.036 0.206 -3.738 1.00 3.44 8 PHE A O 3
ATOM 2692 N N . TYR A 1 9 ? 5.152 -0.472 -3.381 1.00 63.33 9 TYR A N 3
ATOM 2693 C CA . TYR A 1 9 ? 5.757 0.750 -3.909 1.00 45.25 9 TYR A CA 3
ATOM 2694 C C . TYR A 1 9 ? 5.477 0.886 -5.417 1.00 3.24 9 TYR A C 3
ATOM 2695 O O . TYR A 1 9 ? 5.157 1.965 -5.904 1.00 74.34 9 TYR A O 3
ATOM 2713 N N . ASN A 1 10 ? 5.581 -0.229 -6.139 1.00 71.22 10 ASN A N 3
ATOM 2714 C CA . ASN A 1 10 ? 5.304 -0.262 -7.583 1.00 11.01 10 ASN A CA 3
ATOM 2715 C C . ASN A 1 10 ? 3.893 0.264 -7.902 1.00 42.42 10 ASN A C 3
ATOM 2716 O O . ASN A 1 10 ? 3.680 0.931 -8.920 1.00 43.14 10 ASN A O 3
ATOM 2727 N N . PHE A 1 11 ? 2.936 -0.047 -7.032 1.00 64.42 11 PHE A N 3
ATOM 2728 C CA . PHE A 1 11 ? 1.550 0.400 -7.209 1.00 63.02 11 PHE A CA 3
ATOM 2729 C C . PHE A 1 11 ? 1.448 1.934 -7.151 1.00 4.43 11 PHE A C 3
ATOM 2730 O O . PHE A 1 11 ? 0.974 2.571 -8.094 1.00 5.05 11 PHE A O 3
ATOM 2747 N N . ILE A 1 12 ? 1.917 2.526 -6.049 1.00 34.04 12 ILE A N 3
ATOM 2748 C CA . ILE A 1 12 ? 1.850 3.984 -5.866 1.00 51.43 12 ILE A CA 3
ATOM 2749 C C . ILE A 1 12 ? 2.717 4.737 -6.899 1.00 64.13 12 ILE A C 3
ATOM 2750 O O . ILE A 1 12 ? 2.412 5.873 -7.270 1.00 52.31 12 ILE A O 3
ATOM 2766 N N . MET A 1 13 ? 3.785 4.093 -7.379 1.00 43.11 13 MET A N 3
ATOM 2767 C CA . MET A 1 13 ? 4.626 4.673 -8.440 1.00 43.04 13 MET A CA 3
ATOM 2768 C C . MET A 1 13 ? 3.807 4.966 -9.711 1.00 2.23 13 MET A C 3
ATOM 2769 O O . MET A 1 13 ? 4.166 5.840 -10.503 1.00 23.12 13 MET A O 3
ATOM 2783 N N . GLY A 1 14 ? 2.707 4.232 -9.894 1.00 12.44 14 GLY A N 3
ATOM 2784 C CA . GLY A 1 14 ? 1.825 4.455 -11.037 1.00 55.53 14 GLY A CA 3
ATOM 2785 C C . GLY A 1 14 ? 1.056 5.774 -10.953 1.00 43.22 14 GLY A C 3
ATOM 2786 O O . GLY A 1 14 ? 0.507 6.250 -11.950 1.00 54.03 14 GLY A O 3
ATOM 2790 N N . PHE A 1 15 ? 1.018 6.365 -9.758 1.00 40.43 15 PHE A N 3
ATOM 2791 C CA . PHE A 1 15 ? 0.322 7.641 -9.530 1.00 70.11 15 PHE A CA 3
ATOM 2792 C C . PHE A 1 15 ? 1.304 8.744 -9.087 1.00 42.42 15 PHE A C 3
ATOM 2793 O O . PHE A 1 15 ? 0.891 9.822 -8.653 1.00 51.23 15 PHE A O 3
ATOM 2810 N N . GLN A 1 16 ? 2.602 8.471 -9.227 1.00 61.34 16 GLN A N 3
ATOM 2811 C CA . GLN A 1 16 ? 3.655 9.378 -8.740 1.00 34.22 16 GLN A CA 3
ATOM 2812 C C . GLN A 1 16 ? 3.949 10.532 -9.722 1.00 20.20 16 GLN A C 3
ATOM 2813 O O . GLN A 1 16 ? 4.487 11.569 -9.324 1.00 53.13 16 GLN A O 3
ATOM 2827 N N . ASN A 1 17 ? 3.576 10.370 -10.991 1.00 31.44 17 ASN A N 3
ATOM 2828 C CA . ASN A 1 17 ? 3.939 11.337 -12.045 1.00 45.20 17 ASN A CA 3
ATOM 2829 C C . ASN A 1 17 ? 3.017 12.582 -12.031 1.00 70.14 17 ASN A C 3
ATOM 2830 O O . ASN A 1 17 ? 2.698 13.152 -13.081 1.00 45.13 17 ASN A O 3
ATOM 2841 N N . ASP A 1 18 ? 2.620 13.015 -10.840 1.00 74.53 18 ASP A N 3
ATOM 2842 C CA . ASP A 1 18 ? 1.772 14.199 -10.682 1.00 74.41 18 ASP A CA 3
ATOM 2843 C C . ASP A 1 18 ? 1.840 14.723 -9.237 1.00 73.44 18 ASP A C 3
ATOM 2844 O O . ASP A 1 18 ? 1.925 13.936 -8.290 1.00 72.24 18 ASP A O 3
ATOM 2853 N N . ASN A 1 19 ? 1.812 16.048 -9.064 1.00 32.53 19 ASN A N 3
ATOM 2854 C CA . ASN A 1 19 ? 1.851 16.648 -7.724 1.00 54.34 19 ASN A CA 3
ATOM 2855 C C . ASN A 1 19 ? 0.596 16.280 -6.915 1.00 1.14 19 ASN A C 3
ATOM 2856 O O . ASN A 1 19 ? -0.428 16.969 -6.968 1.00 13.24 19 ASN A O 3
ATOM 2867 N N . THR A 1 20 ? 0.676 15.166 -6.193 1.00 13.30 20 THR A N 3
ATOM 2868 C CA . THR A 1 20 ? -0.434 14.680 -5.367 1.00 65.10 20 THR A CA 3
ATOM 2869 C C . THR A 1 20 ? -0.006 14.523 -3.903 1.00 4.51 20 THR A C 3
ATOM 2870 O O . THR A 1 20 ? 1.066 13.980 -3.620 1.00 42.11 20 THR A O 3
ATOM 2881 N N . PRO A 1 21 ? -0.829 14.994 -2.944 1.00 34.44 21 PRO A N 3
ATOM 2882 C CA . PRO A 1 21 ? -0.565 14.788 -1.506 1.00 10.12 21 PRO A CA 3
ATOM 2883 C C . PRO A 1 21 ? -0.443 13.297 -1.140 1.00 14.33 21 PRO A C 3
ATOM 2884 O O . PRO A 1 21 ? 0.140 12.939 -0.116 1.00 42.14 21 PRO A O 3
ATOM 2895 N N . PHE A 1 22 ? -0.995 12.437 -1.997 1.00 35.23 22 PHE A N 3
ATOM 2896 C CA . PHE A 1 22 ? -0.948 10.984 -1.799 1.00 3.12 22 PHE A CA 3
ATOM 2897 C C . PHE A 1 22 ? 0.397 10.396 -2.266 1.00 24.31 22 PHE A C 3
ATOM 2898 O O . PHE A 1 22 ? 0.983 9.547 -1.591 1.00 12.14 22 PHE A O 3
ATOM 2915 N N . GLY A 1 23 ? 0.888 10.865 -3.419 1.00 52.31 23 GLY A N 3
ATOM 2916 C CA . GLY A 1 23 ? 2.170 10.396 -3.947 1.00 70.12 23 GLY A CA 3
ATOM 2917 C C . GLY A 1 23 ? 3.336 10.634 -2.987 1.00 60.20 23 GLY A C 3
ATOM 2918 O O . GLY A 1 23 ? 4.369 9.966 -3.070 1.00 35.11 23 GLY A O 3
ATOM 2922 N N . ILE A 1 24 ? 3.159 11.585 -2.069 1.00 35.11 24 ILE A N 3
ATOM 2923 C CA . ILE A 1 24 ? 4.150 11.868 -1.028 1.00 5.53 24 ILE A CA 3
ATOM 2924 C C . ILE A 1 24 ? 4.485 10.603 -0.212 1.00 21.22 24 ILE A C 3
ATOM 2925 O O . ILE A 1 24 ? 5.571 10.484 0.350 1.00 5.11 24 ILE A O 3
ATOM 2941 N N . LEU A 1 25 ? 3.550 9.655 -0.166 1.00 75.21 25 LEU A N 3
ATOM 2942 C CA . LEU A 1 25 ? 3.792 8.358 0.479 1.00 24.21 25 LEU A CA 3
ATOM 2943 C C . LEU A 1 25 ? 4.989 7.646 -0.177 1.00 13.42 25 LEU A C 3
ATOM 2944 O O . LEU A 1 25 ? 5.923 7.219 0.509 1.00 31.23 25 LEU A O 3
ATOM 2960 N N . ALA A 1 26 ? 4.964 7.547 -1.509 1.00 40.21 26 ALA A N 3
ATOM 2961 C CA . ALA A 1 26 ? 6.057 6.927 -2.266 1.00 50.22 26 ALA A CA 3
ATOM 2962 C C . ALA A 1 26 ? 7.380 7.668 -2.030 1.00 70.03 26 ALA A C 3
ATOM 2963 O O . ALA A 1 26 ? 8.437 7.052 -1.876 1.00 2.14 26 ALA A O 3
ATOM 2970 N N . GLU A 1 27 ? 7.309 8.994 -2.001 1.00 61.51 27 GLU A N 3
ATOM 2971 C CA . GLU A 1 27 ? 8.467 9.833 -1.683 1.00 31.34 27 GLU A CA 3
ATOM 2972 C C . GLU A 1 27 ? 9.018 9.520 -0.281 1.00 13.21 27 GLU A C 3
ATOM 2973 O O . GLU A 1 27 ? 10.210 9.266 -0.110 1.00 23.43 27 GLU A O 3
ATOM 2985 N N . HIS A 1 28 ? 8.131 9.521 0.709 1.00 65.53 28 HIS A N 3
ATOM 2986 C CA . HIS A 1 28 ? 8.524 9.371 2.111 1.00 31.10 28 HIS A CA 3
ATOM 2987 C C . HIS A 1 28 ? 9.175 8.002 2.377 1.00 71.14 28 HIS A C 3
ATOM 2988 O O . HIS A 1 28 ? 10.196 7.916 3.060 1.00 24.22 28 HIS A O 3
ATOM 3003 N N . VAL A 1 29 ? 8.591 6.930 1.834 1.00 30.14 29 VAL A N 3
ATOM 3004 C CA . VAL A 1 29 ? 9.173 5.587 1.988 1.00 72.33 29 VAL A CA 3
ATOM 3005 C C . VAL A 1 29 ? 10.524 5.482 1.254 1.00 64.40 29 VAL A C 3
ATOM 3006 O O . VAL A 1 29 ? 11.409 4.730 1.664 1.00 22.24 29 VAL A O 3
ATOM 3019 N N . SER A 1 30 ? 10.668 6.252 0.172 1.00 52.24 30 SER A N 3
ATOM 3020 C CA . SER A 1 30 ? 11.947 6.359 -0.550 1.00 70.42 30 SER A CA 3
ATOM 3021 C C . SER A 1 30 ? 12.966 7.163 0.266 1.00 3.04 30 SER A C 3
ATOM 3022 O O . SER A 1 30 ? 14.168 6.893 0.220 1.00 72.03 30 SER A O 3
ATOM 3030 N N . GLU A 1 31 ? 12.474 8.162 0.996 1.00 4.23 31 GLU A N 3
ATOM 3031 C CA . GLU A 1 31 ? 13.303 8.957 1.905 1.00 1.43 31 GLU A CA 3
ATOM 3032 C C . GLU A 1 31 ? 13.878 8.079 3.024 1.00 72.40 31 GLU A C 3
ATOM 3033 O O . GLU A 1 31 ? 15.056 8.188 3.376 1.00 54.41 31 GLU A O 3
ATOM 3045 N N . ASP A 1 32 ? 13.038 7.209 3.575 1.00 4.55 32 ASP A N 3
ATOM 3046 C CA . ASP A 1 32 ? 13.471 6.245 4.587 1.00 4.03 32 ASP A CA 3
ATOM 3047 C C . ASP A 1 32 ? 14.529 5.273 4.020 1.00 24.12 32 ASP A C 3
ATOM 3048 O O . ASP A 1 32 ? 15.735 5.484 4.191 1.00 34.32 32 ASP A O 3
ATOM 3057 N N . LYS A 1 33 ? 14.075 4.218 3.337 1.00 51.43 33 LYS A N 3
ATOM 3058 C CA . LYS A 1 33 ? 14.980 3.221 2.738 1.00 61.44 33 LYS A CA 3
ATOM 3059 C C . LYS A 1 33 ? 14.360 2.576 1.492 1.00 41.42 33 LYS A C 3
ATOM 3060 O O . LYS A 1 33 ? 15.010 2.464 0.452 1.00 41.04 33 LYS A O 3
ATOM 3079 N N . ALA A 1 34 ? 13.104 2.129 1.622 1.00 73.21 34 ALA A N 3
ATOM 3080 C CA . ALA A 1 34 ? 12.387 1.431 0.539 1.00 54.52 34 ALA A CA 3
ATOM 3081 C C . ALA A 1 34 ? 12.994 0.045 0.246 1.00 40.42 34 ALA A C 3
ATOM 3082 O O . ALA A 1 34 ? 12.620 -0.620 -0.722 1.00 43.23 34 ALA A O 3
ATOM 3089 N N . PHE A 1 35 ? 13.916 -0.389 1.105 1.00 11.13 35 PHE A N 3
ATOM 3090 C CA . PHE A 1 35 ? 14.577 -1.689 0.962 1.00 41.43 35 PHE A CA 3
ATOM 3091 C C . PHE A 1 35 ? 13.867 -2.764 1.807 1.00 63.30 35 PHE A C 3
ATOM 3092 O O . PHE A 1 35 ? 13.690 -2.592 3.014 1.00 64.42 35 PHE A O 3
ATOM 3109 N N . PRO A 1 36 ? 13.452 -3.888 1.180 1.00 4.42 36 PRO A N 3
ATOM 3110 C CA . PRO A 1 36 ? 12.780 -4.999 1.886 1.00 3.00 36 PRO A CA 3
ATOM 3111 C C . PRO A 1 36 ? 13.633 -5.602 3.021 1.00 12.53 36 PRO A C 3
ATOM 3112 O O . PRO A 1 36 ? 14.641 -6.273 2.779 1.00 51.02 36 PRO A O 3
ATOM 3123 N N . ARG A 1 37 ? 13.218 -5.359 4.258 1.00 45.55 37 ARG A N 3
ATOM 3124 C CA . ARG A 1 37 ? 13.942 -5.845 5.439 1.00 63.00 37 ARG A CA 3
ATOM 3125 C C . ARG A 1 37 ? 13.230 -7.051 6.082 1.00 34.04 37 ARG A C 3
ATOM 3126 O O . ARG A 1 37 ? 13.875 -7.980 6.572 1.00 3.10 37 ARG A O 3
ATOM 3147 N N . LEU A 1 38 ? 11.900 -7.030 6.062 1.00 33.12 38 LEU A N 3
ATOM 3148 C CA . LEU A 1 38 ? 11.091 -8.065 6.722 1.00 4.43 38 LEU A CA 3
ATOM 3149 C C . LEU A 1 38 ? 9.687 -8.137 6.100 1.00 75.52 38 LEU A C 3
ATOM 3150 O O . LEU A 1 38 ? 9.082 -9.205 6.003 1.00 15.02 38 LEU A O 3
ATOM 3166 N N . GLU A 1 39 ? 9.184 -6.986 5.675 1.00 60.23 39 GLU A N 3
ATOM 3167 C CA . GLU A 1 39 ? 7.817 -6.860 5.159 1.00 11.54 39 GLU A CA 3
ATOM 3168 C C . GLU A 1 39 ? 7.660 -7.381 3.715 1.00 62.22 39 GLU A C 3
ATOM 3169 O O . GLU A 1 39 ? 7.274 -6.643 2.808 1.00 1.11 39 GLU A O 3
ATOM 3181 N N . GLU A 1 40 ? 7.940 -8.668 3.511 1.00 71.32 40 GLU A N 3
ATOM 3182 C CA . GLU A 1 40 ? 7.657 -9.324 2.226 1.00 10.24 40 GLU A CA 3
ATOM 3183 C C . GLU A 1 40 ? 6.153 -9.607 2.089 1.00 54.31 40 GLU A C 3
ATOM 3184 O O . GLU A 1 40 ? 5.648 -9.898 1.001 1.00 44.41 40 GLU A O 3
ATOM 3196 N N . ARG A 1 41 ? 5.453 -9.522 3.217 1.00 10.13 41 ARG A N 3
ATOM 3197 C CA . ARG A 1 41 ? 4.024 -9.828 3.295 1.00 25.51 41 ARG A CA 3
ATOM 3198 C C . ARG A 1 41 ? 3.185 -8.540 3.274 1.00 13.24 41 ARG A C 3
ATOM 3199 O O . ARG A 1 41 ? 3.261 -7.721 4.189 1.00 65.23 41 ARG A O 3
ATOM 3220 N N . HIS A 1 42 ? 2.379 -8.380 2.228 1.00 72.11 42 HIS A N 3
ATOM 3221 C CA . HIS A 1 42 ? 1.582 -7.159 2.020 1.00 62.43 42 HIS A CA 3
ATOM 3222 C C . HIS A 1 42 ? 0.670 -6.850 3.224 1.00 44.45 42 HIS A C 3
ATOM 3223 O O . HIS A 1 42 ? 0.342 -5.693 3.487 1.00 21.54 42 HIS A O 3
ATOM 3238 N N . GLN A 1 43 ? 0.276 -7.898 3.948 1.00 11.14 43 GLN A N 3
ATOM 3239 C CA . GLN A 1 43 ? -0.603 -7.774 5.120 1.00 14.30 43 GLN A CA 3
ATOM 3240 C C . GLN A 1 43 ? -0.041 -6.804 6.180 1.00 64.11 43 GLN A C 3
ATOM 3241 O O . GLN A 1 43 ? -0.769 -5.974 6.727 1.00 23.14 43 GLN A O 3
ATOM 3255 N N . VAL A 1 44 ? 1.259 -6.910 6.460 1.00 31.24 44 VAL A N 3
ATOM 3256 C CA . VAL A 1 44 ? 1.884 -6.113 7.525 1.00 11.32 44 VAL A CA 3
ATOM 3257 C C . VAL A 1 44 ? 2.109 -4.648 7.108 1.00 14.00 44 VAL A C 3
ATOM 3258 O O . VAL A 1 44 ? 2.245 -3.772 7.962 1.00 50.53 44 VAL A O 3
ATOM 3271 N N . ILE A 1 45 ? 2.132 -4.384 5.799 1.00 54.34 45 ILE A N 3
ATOM 3272 C CA . ILE A 1 45 ? 2.331 -3.019 5.282 1.00 51.51 45 ILE A CA 3
ATOM 3273 C C . ILE A 1 45 ? 1.280 -2.053 5.855 1.00 61.42 45 ILE A C 3
ATOM 3274 O O . ILE A 1 45 ? 1.605 -0.958 6.323 1.00 51.24 45 ILE A O 3
ATOM 3290 N N . ARG A 1 46 ? 0.018 -2.479 5.818 1.00 30.45 46 ARG A N 3
ATOM 3291 C CA . ARG A 1 46 ? -1.091 -1.706 6.392 1.00 3.23 46 ARG A CA 3
ATOM 3292 C C . ARG A 1 46 ? -0.855 -1.413 7.885 1.00 44.32 46 ARG A C 3
ATOM 3293 O O . ARG A 1 46 ? -1.155 -0.317 8.370 1.00 54.32 46 ARG A O 3
ATOM 3314 N N . ALA A 1 47 ? -0.307 -2.391 8.602 1.00 30.52 47 ALA A N 3
ATOM 3315 C CA . ALA A 1 47 ? -0.007 -2.238 10.027 1.00 44.31 47 ALA A CA 3
ATOM 3316 C C . ALA A 1 47 ? 1.110 -1.206 10.266 1.00 30.22 47 ALA A C 3
ATOM 3317 O O . ALA A 1 47 ? 1.006 -0.368 11.162 1.00 42.22 47 ALA A O 3
ATOM 3324 N N . TYR A 1 48 ? 2.172 -1.266 9.455 1.00 4.45 48 TYR A N 3
ATOM 3325 C CA . TYR A 1 48 ? 3.311 -0.340 9.586 1.00 74.24 48 TYR A CA 3
ATOM 3326 C C . TYR A 1 48 ? 2.868 1.131 9.656 1.00 63.21 48 TYR A C 3
ATOM 3327 O O . TYR A 1 48 ? 3.149 1.828 10.633 1.00 65.34 48 TYR A O 3
ATOM 3345 N N . VAL A 1 49 ? 2.176 1.598 8.621 1.00 41.31 49 VAL A N 3
ATOM 3346 C CA . VAL A 1 49 ? 1.777 3.007 8.541 1.00 51.13 49 VAL A CA 3
ATOM 3347 C C . VAL A 1 49 ? 0.848 3.418 9.695 1.00 11.33 49 VAL A C 3
ATOM 3348 O O . VAL A 1 49 ? 1.029 4.479 10.294 1.00 44.22 49 VAL A O 3
ATOM 3361 N N . MET A 1 50 ? -0.121 2.567 10.027 1.00 42.51 50 MET A N 3
ATOM 3362 C CA . MET A 1 50 ? -1.076 2.869 11.099 1.00 14.11 50 MET A CA 3
ATOM 3363 C C . MET A 1 50 ? -0.413 2.804 12.487 1.00 23.35 50 MET A C 3
ATOM 3364 O O . MET A 1 50 ? -0.854 3.464 13.428 1.00 20.12 50 MET A O 3
ATOM 3378 N N . SER A 1 51 ? 0.653 2.012 12.604 1.00 11.33 51 SER A N 3
ATOM 3379 C CA . SER A 1 51 ? 1.361 1.837 13.884 1.00 24.43 51 SER A CA 3
ATOM 3380 C C . SER A 1 51 ? 2.572 2.775 14.011 1.00 22.03 51 SER A C 3
ATOM 3381 O O . SER A 1 51 ? 3.314 2.712 14.990 1.00 34.43 51 SER A O 3
ATOM 3389 N N . ASN A 1 52 ? 2.775 3.640 13.020 1.00 31.10 52 ASN A N 3
ATOM 3390 C CA . ASN A 1 52 ? 3.883 4.609 13.050 1.00 41.11 52 ASN A CA 3
ATOM 3391 C C . ASN A 1 52 ? 3.418 6.026 12.681 1.00 21.51 52 ASN A C 3
ATOM 3392 O O . ASN A 1 52 ? 3.424 6.928 13.520 1.00 32.52 52 ASN A O 3
ATOM 3403 N N . TYR A 1 53 ? 3.010 6.211 11.427 1.00 4.54 53 TYR A N 3
ATOM 3404 C CA . TYR A 1 53 ? 2.658 7.541 10.916 1.00 41.53 53 TYR A CA 3
ATOM 3405 C C . TYR A 1 53 ? 1.333 8.046 11.496 1.00 51.21 53 TYR A C 3
ATOM 3406 O O . TYR A 1 53 ? 0.415 7.271 11.757 1.00 21.42 53 TYR A O 3
ATOM 3424 N N . THR A 1 54 ? 1.249 9.355 11.701 1.00 5.05 54 THR A N 3
ATOM 3425 C CA . THR A 1 54 ? -0.015 10.005 12.072 1.00 63.30 54 THR A CA 3
ATOM 3426 C C . THR A 1 54 ? -0.576 10.799 10.885 1.00 25.10 54 THR A C 3
ATOM 3427 O O . THR A 1 54 ? -1.702 11.293 10.925 1.00 34.13 54 THR A O 3
ATOM 3438 N N . ASP A 1 55 ? 0.230 10.909 9.832 1.00 62.01 55 ASP A N 3
ATOM 3439 C CA . ASP A 1 55 ? -0.138 11.649 8.623 1.00 5.34 55 ASP A CA 3
ATOM 3440 C C . ASP A 1 55 ? -1.278 10.950 7.865 1.00 34.33 55 ASP A C 3
ATOM 3441 O O . ASP A 1 55 ? -1.071 9.903 7.247 1.00 61.24 55 ASP A O 3
ATOM 3450 N N . HIS A 1 56 ? -2.472 11.537 7.903 1.00 4.15 56 HIS A N 3
ATOM 3451 C CA . HIS A 1 56 ? -3.651 10.933 7.267 1.00 35.14 56 HIS A CA 3
ATOM 3452 C C . HIS A 1 56 ? -3.411 10.630 5.777 1.00 61.31 56 HIS A C 3
ATOM 3453 O O . HIS A 1 56 ? -3.850 9.600 5.273 1.00 1.22 56 HIS A O 3
ATOM 3468 N N . GLN A 1 57 ? -2.714 11.526 5.082 1.00 71.22 57 GLN A N 3
ATOM 3469 C CA . GLN A 1 57 ? -2.406 11.330 3.658 1.00 64.30 57 GLN A CA 3
ATOM 3470 C C . GLN A 1 57 ? -1.499 10.108 3.427 1.00 51.43 57 GLN A C 3
ATOM 3471 O O . GLN A 1 57 ? -1.714 9.338 2.493 1.00 21.34 57 GLN A O 3
ATOM 3485 N N . LEU A 1 58 ? -0.490 9.926 4.281 1.00 51.43 58 LEU A N 3
ATOM 3486 C CA . LEU A 1 58 ? 0.429 8.788 4.144 1.00 5.22 58 LEU A CA 3
ATOM 3487 C C . LEU A 1 58 ? -0.278 7.462 4.473 1.00 71.21 58 LEU A C 3
ATOM 3488 O O . LEU A 1 58 ? -0.104 6.457 3.779 1.00 55.44 58 LEU A O 3
ATOM 3504 N N . ILE A 1 59 ? -1.083 7.470 5.531 1.00 44.12 59 ILE A N 3
ATOM 3505 C CA . ILE A 1 59 ? -1.838 6.279 5.937 1.00 31.41 59 ILE A CA 3
ATOM 3506 C C . ILE A 1 59 ? -2.896 5.896 4.885 1.00 74.44 59 ILE A C 3
ATOM 3507 O O . ILE A 1 59 ? -2.890 4.776 4.367 1.00 55.35 59 ILE A O 3
ATOM 3523 N N . GLU A 1 60 ? -3.779 6.845 4.557 1.00 10.55 60 GLU A N 3
ATOM 3524 C CA . GLU A 1 60 ? -4.898 6.597 3.632 1.00 55.21 60 GLU A CA 3
ATOM 3525 C C . GLU A 1 60 ? -4.418 6.037 2.283 1.00 5.14 60 GLU A C 3
ATOM 3526 O O . GLU A 1 60 ? -5.006 5.094 1.744 1.00 2.41 60 GLU A O 3
ATOM 3538 N N . THR A 1 61 ? -3.348 6.616 1.745 1.00 43.34 61 THR A N 3
ATOM 3539 C CA . THR A 1 61 ? -2.753 6.133 0.490 1.00 42.54 61 THR A CA 3
ATOM 3540 C C . THR A 1 61 ? -2.357 4.651 0.595 1.00 61.44 61 THR A C 3
ATOM 3541 O O . THR A 1 61 ? -2.536 3.879 -0.348 1.00 10.33 61 THR A O 3
ATOM 3552 N N . THR A 1 62 ? -1.843 4.259 1.760 1.00 41.54 62 THR A N 3
ATOM 3553 C CA . THR A 1 62 ? -1.369 2.887 1.981 1.00 42.35 62 THR A CA 3
ATOM 3554 C C . THR A 1 62 ? -2.513 1.862 1.953 1.00 33.12 62 THR A C 3
ATOM 3555 O O . THR A 1 62 ? -2.473 0.903 1.177 1.00 64.22 62 THR A O 3
ATOM 3566 N N . ASN A 1 63 ? -3.534 2.057 2.796 1.00 72.14 63 ASN A N 3
ATOM 3567 C CA . ASN A 1 63 ? -4.692 1.144 2.815 1.00 43.32 63 ASN A CA 3
ATOM 3568 C C . ASN A 1 63 ? -5.412 1.149 1.456 1.00 71.20 63 ASN A C 3
ATOM 3569 O O . ASN A 1 63 ? -5.901 0.117 0.998 1.00 25.22 63 ASN A O 3
ATOM 3580 N N . ARG A 1 64 ? -5.456 2.318 0.817 1.00 45.13 64 ARG A N 3
ATOM 3581 C CA . ARG A 1 64 ? -6.018 2.452 -0.533 1.00 64.25 64 ARG A CA 3
ATOM 3582 C C . ARG A 1 64 ? -5.223 1.591 -1.535 1.00 5.42 64 ARG A C 3
ATOM 3583 O O . ARG A 1 64 ? -5.798 0.943 -2.409 1.00 75.43 64 ARG A O 3
ATOM 3604 N N . ALA A 1 65 ? -3.900 1.587 -1.395 1.00 14.12 65 ALA A N 3
ATOM 3605 C CA . ALA A 1 65 ? -3.027 0.795 -2.266 1.00 72.22 65 ALA A CA 3
ATOM 3606 C C . ALA A 1 65 ? -3.202 -0.715 -2.029 1.00 71.11 65 ALA A C 3
ATOM 3607 O O . ALA A 1 65 ? -3.640 -1.445 -2.917 1.00 11.54 65 ALA A O 3
ATOM 3614 N N . ILE A 1 66 ? -2.873 -1.168 -0.817 1.00 30.53 66 ILE A N 3
ATOM 3615 C CA . ILE A 1 66 ? -2.919 -2.600 -0.470 1.00 75.15 66 ILE A CA 3
ATOM 3616 C C . ILE A 1 66 ? -4.307 -3.225 -0.706 1.00 33.41 66 ILE A C 3
ATOM 3617 O O . ILE A 1 66 ? -4.423 -4.284 -1.331 1.00 33.53 66 ILE A O 3
ATOM 3633 N N . SER A 1 67 ? -5.358 -2.569 -0.212 1.00 25.52 67 SER A N 3
ATOM 3634 C CA . SER A 1 67 ? -6.723 -3.116 -0.311 1.00 63.53 67 SER A CA 3
ATOM 3635 C C . SER A 1 67 ? -7.175 -3.263 -1.771 1.00 50.53 67 SER A C 3
ATOM 3636 O O . SER A 1 67 ? -7.619 -4.335 -2.187 1.00 71.40 67 SER A O 3
ATOM 3644 N N . LEU A 1 68 ? -7.050 -2.191 -2.553 1.00 63.40 68 LEU A N 3
ATOM 3645 C CA . LEU A 1 68 ? -7.441 -2.226 -3.969 1.00 1.52 68 LEU A CA 3
ATOM 3646 C C . LEU A 1 68 ? -6.525 -3.154 -4.786 1.00 2.55 68 LEU A C 3
ATOM 3647 O O . LEU A 1 68 ? -6.961 -3.756 -5.766 1.00 64.31 68 LEU A O 3
ATOM 3663 N N . TYR A 1 69 ? -5.263 -3.276 -4.371 1.00 11.44 69 TYR A N 3
ATOM 3664 C CA . TYR A 1 69 ? -4.310 -4.175 -5.039 1.00 73.31 69 TYR A CA 3
ATOM 3665 C C . TYR A 1 69 ? -4.786 -5.639 -4.969 1.00 11.34 69 TYR A C 3
ATOM 3666 O O . TYR A 1 69 ? -4.899 -6.319 -5.994 1.00 2.03 69 TYR A O 3
ATOM 3684 N N . MET A 1 70 ? -5.081 -6.116 -3.756 1.00 32.34 70 MET A N 3
ATOM 3685 C CA . MET A 1 70 ? -5.578 -7.488 -3.569 1.00 61.32 70 MET A CA 3
ATOM 3686 C C . MET A 1 70 ? -7.000 -7.653 -4.136 1.00 3.43 70 MET A C 3
ATOM 3687 O O . MET A 1 70 ? -7.346 -8.707 -4.678 1.00 43.33 70 MET A O 3
ATOM 3701 N N . ALA A 1 71 ? -7.821 -6.604 -4.007 1.00 53.30 71 ALA A N 3
ATOM 3702 C CA . ALA A 1 71 ? -9.193 -6.619 -4.530 1.00 64.43 71 ALA A CA 3
ATOM 3703 C C . ALA A 1 71 ? -9.204 -6.730 -6.060 1.00 72.50 71 ALA A C 3
ATOM 3704 O O . ALA A 1 71 ? -10.060 -7.400 -6.645 1.00 23.15 71 ALA A O 3
ATOM 3711 N N . ASN A 1 72 ? -8.257 -6.058 -6.706 1.00 55.12 72 ASN A N 3
ATOM 3712 C CA . ASN A 1 72 ? -8.089 -6.159 -8.154 1.00 44.45 72 ASN A CA 3
ATOM 3713 C C . ASN A 1 72 ? -7.570 -7.551 -8.539 1.00 64.52 72 ASN A C 3
ATOM 3714 O O . ASN A 1 72 ? -8.123 -8.203 -9.423 1.00 40.32 72 ASN A O 3
ATOM 3725 N N . LEU A 1 73 ? -6.515 -8.002 -7.849 1.00 72.33 73 LEU A N 3
ATOM 3726 C CA . LEU A 1 73 ? -5.911 -9.319 -8.098 1.00 43.33 73 LEU A CA 3
ATOM 3727 C C . LEU A 1 73 ? -6.981 -10.428 -8.088 1.00 2.41 73 LEU A C 3
ATOM 3728 O O . LEU A 1 73 ? -6.980 -11.309 -8.951 1.00 10.01 73 LEU A O 3
ATOM 3744 N N . GLU A 1 74 ? -7.907 -10.360 -7.124 1.00 72.43 74 GLU A N 3
ATOM 3745 C CA . GLU A 1 74 ? -9.004 -11.335 -7.026 1.00 3.31 74 GLU A CA 3
ATOM 3746 C C . GLU A 1 74 ? -9.741 -11.462 -8.372 1.00 23.21 74 GLU A C 3
ATOM 3747 O O . GLU A 1 74 ? -9.766 -12.534 -8.976 1.00 5.33 74 GLU A O 3
ATOM 3759 N N . HIS A 1 75 ? -10.304 -10.350 -8.850 1.00 51.34 75 HIS A N 3
ATOM 3760 C CA . HIS A 1 75 ? -11.060 -10.348 -10.112 1.00 10.12 75 HIS A CA 3
ATOM 3761 C C . HIS A 1 75 ? -10.136 -10.423 -11.340 1.00 61.44 75 HIS A C 3
ATOM 3762 O O . HIS A 1 75 ? -10.584 -10.716 -12.449 1.00 20.32 75 HIS A O 3
ATOM 3777 N N . HIS A 1 76 ? -8.847 -10.151 -11.140 1.00 74.14 76 HIS A N 3
ATOM 3778 C CA . HIS A 1 76 ? -7.855 -10.245 -12.220 1.00 2.43 76 HIS A CA 3
ATOM 3779 C C . HIS A 1 76 ? -7.519 -11.718 -12.514 1.00 61.33 76 HIS A C 3
ATOM 3780 O O . HIS A 1 76 ? -7.188 -12.085 -13.640 1.00 54.03 76 HIS A O 3
ATOM 3795 N N . HIS A 1 77 ? -7.593 -12.547 -11.475 1.00 53.11 77 HIS A N 3
ATOM 3796 C CA . HIS A 1 77 ? -7.433 -14.000 -11.613 1.00 11.50 77 HIS A CA 3
ATOM 3797 C C . HIS A 1 77 ? -8.797 -14.693 -11.788 1.00 14.21 77 HIS A C 3
ATOM 3798 O O . HIS A 1 77 ? -8.882 -15.798 -12.329 1.00 71.43 77 HIS A O 3
ATOM 3813 N N . HIS A 1 78 ? -9.853 -14.041 -11.315 1.00 73.45 78 HIS A N 3
ATOM 3814 C CA . HIS A 1 78 ? -11.213 -14.581 -11.408 1.00 4.00 78 HIS A CA 3
ATOM 3815 C C . HIS A 1 78 ? -11.647 -14.727 -12.879 1.00 34.33 78 HIS A C 3
ATOM 3816 O O . HIS A 1 78 ? -11.846 -13.728 -13.574 1.00 71.13 78 HIS A O 3
ATOM 3831 N N . HIS A 1 79 ? -11.794 -15.973 -13.338 1.00 60.45 79 HIS A N 3
ATOM 3832 C CA . HIS A 1 79 ? -12.119 -16.257 -14.743 1.00 41.25 79 HIS A CA 3
ATOM 3833 C C . HIS A 1 79 ? -11.044 -15.668 -15.682 1.00 15.31 79 HIS A C 3
ATOM 3834 O O . HIS A 1 79 ? -11.319 -14.779 -16.492 1.00 32.21 79 HIS A O 3
ATOM 3849 N N . HIS A 1 80 ? -9.812 -16.159 -15.544 1.00 21.22 80 HIS A N 3
ATOM 3850 C CA . HIS A 1 80 ? -8.684 -15.690 -16.365 1.00 51.31 80 HIS A CA 3
ATOM 3851 C C . HIS A 1 80 ? -7.527 -16.717 -16.371 1.00 14.20 80 HIS A C 3
ATOM 3852 O O . HIS A 1 80 ? -7.594 -17.683 -17.160 1.00 38.22 80 HIS A O 3
ATOM 3868 N N . MET A 1 1 ? 18.834 -15.790 -3.222 1.00 24.54 1 MET A N 4
ATOM 3869 C CA . MET A 1 1 ? 17.854 -15.056 -4.066 1.00 35.24 1 MET A CA 4
ATOM 3870 C C . MET A 1 1 ? 16.831 -14.300 -3.197 1.00 61.23 1 MET A C 4
ATOM 3871 O O . MET A 1 1 ? 16.200 -14.887 -2.320 1.00 33.15 1 MET A O 4
ATOM 3887 N N . ALA A 1 2 ? 16.673 -12.998 -3.443 1.00 41.44 2 ALA A N 4
ATOM 3888 C CA . ALA A 1 2 ? 15.700 -12.177 -2.706 1.00 42.41 2 ALA A CA 4
ATOM 3889 C C . ALA A 1 2 ? 14.340 -12.144 -3.425 1.00 4.42 2 ALA A C 4
ATOM 3890 O O . ALA A 1 2 ? 14.272 -12.242 -4.652 1.00 12.04 2 ALA A O 4
ATOM 3897 N N . GLY A 1 3 ? 13.261 -11.999 -2.655 1.00 50.13 3 GLY A N 4
ATOM 3898 C CA . GLY A 1 3 ? 11.917 -12.038 -3.226 1.00 60.44 3 GLY A CA 4
ATOM 3899 C C . GLY A 1 3 ? 11.311 -10.661 -3.504 1.00 74.52 3 GLY A C 4
ATOM 3900 O O . GLY A 1 3 ? 11.971 -9.633 -3.340 1.00 31.54 3 GLY A O 4
ATOM 3904 N N . ASP A 1 4 ? 10.041 -10.669 -3.931 1.00 62.31 4 ASP A N 4
ATOM 3905 C CA . ASP A 1 4 ? 9.269 -9.451 -4.244 1.00 65.32 4 ASP A CA 4
ATOM 3906 C C . ASP A 1 4 ? 9.875 -8.626 -5.398 1.00 62.24 4 ASP A C 4
ATOM 3907 O O . ASP A 1 4 ? 10.937 -8.016 -5.258 1.00 11.35 4 ASP A O 4
ATOM 3916 N N . PRO A 1 5 ? 9.188 -8.583 -6.559 1.00 52.40 5 PRO A N 4
ATOM 3917 C CA . PRO A 1 5 ? 9.576 -7.727 -7.691 1.00 74.22 5 PRO A CA 4
ATOM 3918 C C . PRO A 1 5 ? 9.142 -6.254 -7.505 1.00 62.13 5 PRO A C 4
ATOM 3919 O O . PRO A 1 5 ? 8.735 -5.595 -8.467 1.00 14.31 5 PRO A O 4
ATOM 3930 N N . MET A 1 6 ? 9.244 -5.739 -6.269 1.00 32.44 6 MET A N 4
ATOM 3931 C CA . MET A 1 6 ? 8.878 -4.343 -5.958 1.00 3.44 6 MET A CA 4
ATOM 3932 C C . MET A 1 6 ? 7.386 -4.066 -6.226 1.00 73.44 6 MET A C 4
ATOM 3933 O O . MET A 1 6 ? 7.008 -2.952 -6.587 1.00 52.31 6 MET A O 4
ATOM 3947 N N . THR A 1 7 ? 6.543 -5.075 -5.996 1.00 52.21 7 THR A N 4
ATOM 3948 C CA . THR A 1 7 ? 5.103 -4.996 -6.319 1.00 70.34 7 THR A CA 4
ATOM 3949 C C . THR A 1 7 ? 4.417 -3.759 -5.712 1.00 73.53 7 THR A C 4
ATOM 3950 O O . THR A 1 7 ? 3.792 -2.975 -6.428 1.00 41.30 7 THR A O 4
ATOM 3961 N N . PHE A 1 8 ? 4.535 -3.586 -4.396 1.00 74.51 8 PHE A N 4
ATOM 3962 C CA . PHE A 1 8 ? 3.898 -2.453 -3.705 1.00 14.25 8 PHE A CA 4
ATOM 3963 C C . PHE A 1 8 ? 4.380 -1.100 -4.256 1.00 21.14 8 PHE A C 4
ATOM 3964 O O . PHE A 1 8 ? 3.573 -0.238 -4.613 1.00 1.10 8 PHE A O 4
ATOM 3981 N N . TYR A 1 9 ? 5.698 -0.923 -4.325 1.00 12.32 9 TYR A N 4
ATOM 3982 C CA . TYR A 1 9 ? 6.286 0.336 -4.803 1.00 51.32 9 TYR A CA 4
ATOM 3983 C C . TYR A 1 9 ? 5.902 0.613 -6.265 1.00 73.43 9 TYR A C 4
ATOM 3984 O O . TYR A 1 9 ? 5.669 1.760 -6.646 1.00 3.12 9 TYR A O 4
ATOM 4002 N N . ASN A 1 10 ? 5.818 -0.448 -7.068 1.00 44.14 10 ASN A N 4
ATOM 4003 C CA . ASN A 1 10 ? 5.440 -0.342 -8.484 1.00 31.42 10 ASN A CA 4
ATOM 4004 C C . ASN A 1 10 ? 4.150 0.479 -8.671 1.00 10.43 10 ASN A C 4
ATOM 4005 O O . ASN A 1 10 ? 4.078 1.361 -9.528 1.00 51.35 10 ASN A O 4
ATOM 4016 N N . PHE A 1 11 ? 3.144 0.190 -7.852 1.00 22.53 11 PHE A N 4
ATOM 4017 C CA . PHE A 1 11 ? 1.843 0.858 -7.955 1.00 14.13 11 PHE A CA 4
ATOM 4018 C C . PHE A 1 11 ? 1.934 2.359 -7.624 1.00 11.22 11 PHE A C 4
ATOM 4019 O O . PHE A 1 11 ? 1.415 3.201 -8.360 1.00 55.54 11 PHE A O 4
ATOM 4036 N N . ILE A 1 12 ? 2.609 2.687 -6.526 1.00 21.23 12 ILE A N 4
ATOM 4037 C CA . ILE A 1 12 ? 2.633 4.065 -6.010 1.00 73.02 12 ILE A CA 4
ATOM 4038 C C . ILE A 1 12 ? 3.499 5.013 -6.873 1.00 25.43 12 ILE A C 4
ATOM 4039 O O . ILE A 1 12 ? 3.351 6.234 -6.797 1.00 12.10 12 ILE A O 4
ATOM 4055 N N . MET A 1 13 ? 4.386 4.453 -7.706 1.00 21.25 13 MET A N 4
ATOM 4056 C CA . MET A 1 13 ? 5.282 5.268 -8.552 1.00 54.43 13 MET A CA 4
ATOM 4057 C C . MET A 1 13 ? 4.509 6.264 -9.437 1.00 65.11 13 MET A C 4
ATOM 4058 O O . MET A 1 13 ? 4.940 7.406 -9.624 1.00 4.52 13 MET A O 4
ATOM 4072 N N . GLY A 1 14 ? 3.374 5.829 -9.981 1.00 2.11 14 GLY A N 4
ATOM 4073 C CA . GLY A 1 14 ? 2.552 6.699 -10.819 1.00 54.14 14 GLY A CA 4
ATOM 4074 C C . GLY A 1 14 ? 2.089 7.961 -10.094 1.00 43.43 14 GLY A C 4
ATOM 4075 O O . GLY A 1 14 ? 2.049 9.046 -10.675 1.00 14.30 14 GLY A O 4
ATOM 4079 N N . PHE A 1 15 ? 1.769 7.822 -8.809 1.00 32.02 15 PHE A N 4
ATOM 4080 C CA . PHE A 1 15 ? 1.307 8.951 -7.991 1.00 42.11 15 PHE A CA 4
ATOM 4081 C C . PHE A 1 15 ? 2.447 9.940 -7.695 1.00 50.24 15 PHE A C 4
ATOM 4082 O O . PHE A 1 15 ? 2.206 11.062 -7.248 1.00 72.25 15 PHE A O 4
ATOM 4099 N N . GLN A 1 16 ? 3.688 9.514 -7.932 1.00 64.55 16 GLN A N 4
ATOM 4100 C CA . GLN A 1 16 ? 4.856 10.381 -7.738 1.00 73.01 16 GLN A CA 4
ATOM 4101 C C . GLN A 1 16 ? 5.062 11.324 -8.937 1.00 0.44 16 GLN A C 4
ATOM 4102 O O . GLN A 1 16 ? 5.599 12.423 -8.783 1.00 45.35 16 GLN A O 4
ATOM 4116 N N . ASN A 1 17 ? 4.634 10.892 -10.125 1.00 23.12 17 ASN A N 4
ATOM 4117 C CA . ASN A 1 17 ? 4.771 11.707 -11.340 1.00 54.30 17 ASN A CA 4
ATOM 4118 C C . ASN A 1 17 ? 4.063 13.061 -11.164 1.00 70.30 17 ASN A C 4
ATOM 4119 O O . ASN A 1 17 ? 4.667 14.119 -11.344 1.00 1.35 17 ASN A O 4
ATOM 4130 N N . ASP A 1 18 ? 2.781 13.015 -10.815 1.00 23.12 18 ASP A N 4
ATOM 4131 C CA . ASP A 1 18 ? 2.031 14.219 -10.453 1.00 52.43 18 ASP A CA 4
ATOM 4132 C C . ASP A 1 18 ? 2.284 14.591 -8.983 1.00 72.44 18 ASP A C 4
ATOM 4133 O O . ASP A 1 18 ? 2.002 13.802 -8.079 1.00 53.13 18 ASP A O 4
ATOM 4142 N N . ASN A 1 19 ? 2.816 15.790 -8.748 1.00 4.32 19 ASN A N 4
ATOM 4143 C CA . ASN A 1 19 ? 3.122 16.246 -7.383 1.00 60.34 19 ASN A CA 4
ATOM 4144 C C . ASN A 1 19 ? 1.849 16.365 -6.515 1.00 13.40 19 ASN A C 4
ATOM 4145 O O . ASN A 1 19 ? 1.281 17.446 -6.345 1.00 13.14 19 ASN A O 4
ATOM 4156 N N . THR A 1 20 ? 1.412 15.229 -5.980 1.00 23.23 20 THR A N 4
ATOM 4157 C CA . THR A 1 20 ? 0.185 15.142 -5.170 1.00 4.03 20 THR A CA 4
ATOM 4158 C C . THR A 1 20 ? 0.495 14.708 -3.729 1.00 70.51 20 THR A C 4
ATOM 4159 O O . THR A 1 20 ? 1.596 14.230 -3.450 1.00 25.24 20 THR A O 4
ATOM 4170 N N . PRO A 1 21 ? -0.467 14.854 -2.788 1.00 21.23 21 PRO A N 4
ATOM 4171 C CA . PRO A 1 21 ? -0.322 14.308 -1.424 1.00 13.24 21 PRO A CA 4
ATOM 4172 C C . PRO A 1 21 ? -0.064 12.790 -1.441 1.00 21.14 21 PRO A C 4
ATOM 4173 O O . PRO A 1 21 ? 0.593 12.243 -0.554 1.00 14.31 21 PRO A O 4
ATOM 4184 N N . PHE A 1 22 ? -0.579 12.119 -2.472 1.00 14.50 22 PHE A N 4
ATOM 4185 C CA . PHE A 1 22 ? -0.297 10.698 -2.698 1.00 13.24 22 PHE A CA 4
ATOM 4186 C C . PHE A 1 22 ? 1.178 10.498 -3.074 1.00 10.32 22 PHE A C 4
ATOM 4187 O O . PHE A 1 22 ? 1.824 9.543 -2.637 1.00 60.14 22 PHE A O 4
ATOM 4204 N N . GLY A 1 23 ? 1.703 11.412 -3.889 1.00 11.35 23 GLY A N 4
ATOM 4205 C CA . GLY A 1 23 ? 3.119 11.390 -4.233 1.00 1.31 23 GLY A CA 4
ATOM 4206 C C . GLY A 1 23 ? 4.025 11.586 -3.020 1.00 11.33 23 GLY A C 4
ATOM 4207 O O . GLY A 1 23 ? 5.127 11.037 -2.963 1.00 54.42 23 GLY A O 4
ATOM 4211 N N . ILE A 1 24 ? 3.559 12.370 -2.045 1.00 51.42 24 ILE A N 4
ATOM 4212 C CA . ILE A 1 24 ? 4.301 12.587 -0.793 1.00 32.41 24 ILE A CA 4
ATOM 4213 C C . ILE A 1 24 ? 4.573 11.255 -0.076 1.00 31.33 24 ILE A C 4
ATOM 4214 O O . ILE A 1 24 ? 5.645 11.053 0.497 1.00 42.03 24 ILE A O 4
ATOM 4230 N N . LEU A 1 25 ? 3.596 10.344 -0.125 1.00 24.42 25 LEU A N 4
ATOM 4231 C CA . LEU A 1 25 ? 3.759 8.996 0.435 1.00 14.42 25 LEU A CA 4
ATOM 4232 C C . LEU A 1 25 ? 4.949 8.287 -0.241 1.00 74.33 25 LEU A C 4
ATOM 4233 O O . LEU A 1 25 ? 5.888 7.850 0.428 1.00 11.11 25 LEU A O 4
ATOM 4249 N N . ALA A 1 26 ? 4.911 8.208 -1.575 1.00 23.42 26 ALA A N 4
ATOM 4250 C CA . ALA A 1 26 ? 5.999 7.592 -2.357 1.00 74.54 26 ALA A CA 4
ATOM 4251 C C . ALA A 1 26 ? 7.346 8.293 -2.111 1.00 53.00 26 ALA A C 4
ATOM 4252 O O . ALA A 1 26 ? 8.406 7.666 -2.138 1.00 64.12 26 ALA A O 4
ATOM 4259 N N . GLU A 1 27 ? 7.287 9.599 -1.870 1.00 32.41 27 GLU A N 4
ATOM 4260 C CA . GLU A 1 27 ? 8.487 10.402 -1.622 1.00 64.13 27 GLU A CA 4
ATOM 4261 C C . GLU A 1 27 ? 9.124 10.022 -0.271 1.00 4.41 27 GLU A C 4
ATOM 4262 O O . GLU A 1 27 ? 10.306 9.676 -0.203 1.00 63.54 27 GLU A O 4
ATOM 4274 N N . HIS A 1 28 ? 8.327 10.059 0.799 1.00 12.43 28 HIS A N 4
ATOM 4275 C CA . HIS A 1 28 ? 8.845 9.803 2.148 1.00 10.34 28 HIS A CA 4
ATOM 4276 C C . HIS A 1 28 ? 9.275 8.338 2.343 1.00 52.25 28 HIS A C 4
ATOM 4277 O O . HIS A 1 28 ? 10.250 8.068 3.041 1.00 25.20 28 HIS A O 4
ATOM 4292 N N . VAL A 1 29 ? 8.553 7.389 1.748 1.00 74.12 29 VAL A N 4
ATOM 4293 C CA . VAL A 1 29 ? 8.945 5.974 1.847 1.00 14.40 29 VAL A CA 4
ATOM 4294 C C . VAL A 1 29 ? 10.276 5.715 1.118 1.00 63.30 29 VAL A C 4
ATOM 4295 O O . VAL A 1 29 ? 11.011 4.788 1.450 1.00 61.52 29 VAL A O 4
ATOM 4308 N N . SER A 1 30 ? 10.583 6.557 0.130 1.00 72.13 30 SER A N 4
ATOM 4309 C CA . SER A 1 30 ? 11.867 6.486 -0.583 1.00 62.11 30 SER A CA 4
ATOM 4310 C C . SER A 1 30 ? 13.006 7.072 0.264 1.00 73.13 30 SER A C 4
ATOM 4311 O O . SER A 1 30 ? 14.183 6.841 -0.016 1.00 42.33 30 SER A O 4
ATOM 4319 N N . GLU A 1 31 ? 12.643 7.846 1.286 1.00 51.31 31 GLU A N 4
ATOM 4320 C CA . GLU A 1 31 ? 13.615 8.424 2.221 1.00 43.24 31 GLU A CA 4
ATOM 4321 C C . GLU A 1 31 ? 14.285 7.321 3.061 1.00 52.14 31 GLU A C 4
ATOM 4322 O O . GLU A 1 31 ? 15.474 7.400 3.378 1.00 14.25 31 GLU A O 4
ATOM 4334 N N . ASP A 1 32 ? 13.520 6.282 3.394 1.00 42.14 32 ASP A N 4
ATOM 4335 C CA . ASP A 1 32 ? 14.048 5.134 4.137 1.00 64.12 32 ASP A CA 4
ATOM 4336 C C . ASP A 1 32 ? 14.785 4.156 3.195 1.00 54.21 32 ASP A C 4
ATOM 4337 O O . ASP A 1 32 ? 14.743 4.299 1.969 1.00 70.21 32 ASP A O 4
ATOM 4346 N N . LYS A 1 33 ? 15.463 3.167 3.780 1.00 44.14 33 LYS A N 4
ATOM 4347 C CA . LYS A 1 33 ? 16.208 2.160 3.012 1.00 23.54 33 LYS A CA 4
ATOM 4348 C C . LYS A 1 33 ? 15.273 1.299 2.145 1.00 61.32 33 LYS A C 4
ATOM 4349 O O . LYS A 1 33 ? 15.662 0.831 1.070 1.00 55.12 33 LYS A O 4
ATOM 4368 N N . ALA A 1 34 ? 14.050 1.080 2.637 1.00 73.34 34 ALA A N 4
ATOM 4369 C CA . ALA A 1 34 ? 13.022 0.322 1.905 1.00 21.14 34 ALA A CA 4
ATOM 4370 C C . ALA A 1 34 ? 13.446 -1.134 1.627 1.00 14.24 34 ALA A C 4
ATOM 4371 O O . ALA A 1 34 ? 13.057 -1.723 0.617 1.00 14.14 34 ALA A O 4
ATOM 4378 N N . PHE A 1 35 ? 14.235 -1.715 2.531 1.00 24.04 35 PHE A N 4
ATOM 4379 C CA . PHE A 1 35 ? 14.656 -3.118 2.401 1.00 71.21 35 PHE A CA 4
ATOM 4380 C C . PHE A 1 35 ? 13.625 -4.073 3.027 1.00 71.40 35 PHE A C 4
ATOM 4381 O O . PHE A 1 35 ? 12.990 -3.739 4.025 1.00 52.31 35 PHE A O 4
ATOM 4398 N N . PRO A 1 36 ? 13.449 -5.280 2.448 1.00 45.11 36 PRO A N 4
ATOM 4399 C CA . PRO A 1 36 ? 12.499 -6.274 2.977 1.00 60.04 36 PRO A CA 4
ATOM 4400 C C . PRO A 1 36 ? 12.898 -6.795 4.371 1.00 30.41 36 PRO A C 4
ATOM 4401 O O . PRO A 1 36 ? 13.778 -7.651 4.509 1.00 63.12 36 PRO A O 4
ATOM 4412 N N . ARG A 1 37 ? 12.262 -6.247 5.401 1.00 32.24 37 ARG A N 4
ATOM 4413 C CA . ARG A 1 37 ? 12.499 -6.663 6.786 1.00 34.51 37 ARG A CA 4
ATOM 4414 C C . ARG A 1 37 ? 11.504 -7.761 7.199 1.00 1.24 37 ARG A C 4
ATOM 4415 O O . ARG A 1 37 ? 11.859 -8.938 7.288 1.00 71.13 37 ARG A O 4
ATOM 4436 N N . LEU A 1 38 ? 10.254 -7.368 7.447 1.00 14.53 38 LEU A N 4
ATOM 4437 C CA . LEU A 1 38 ? 9.173 -8.315 7.778 1.00 61.11 38 LEU A CA 4
ATOM 4438 C C . LEU A 1 38 ? 7.976 -8.127 6.824 1.00 41.14 38 LEU A C 4
ATOM 4439 O O . LEU A 1 38 ? 6.888 -8.660 7.054 1.00 63.44 38 LEU A O 4
ATOM 4455 N N . GLU A 1 39 ? 8.201 -7.386 5.741 1.00 61.13 39 GLU A N 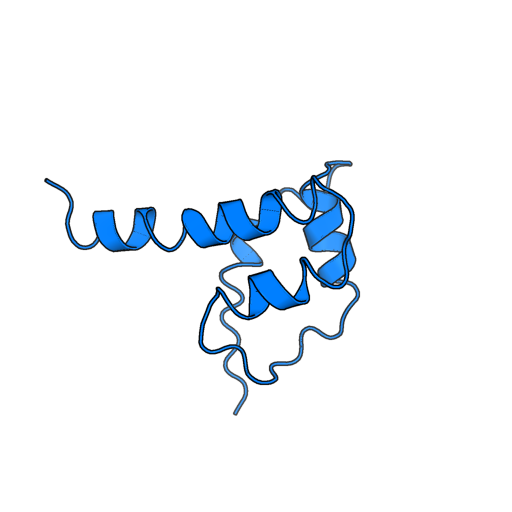4
ATOM 4456 C CA . GLU A 1 39 ? 7.127 -6.958 4.830 1.00 60.22 39 GLU A CA 4
ATOM 4457 C C . GLU A 1 39 ? 6.852 -7.983 3.714 1.00 62.34 39 GLU A C 4
ATOM 4458 O O . GLU A 1 39 ? 6.320 -7.636 2.659 1.00 61.41 39 GLU A O 4
ATOM 4470 N N . GLU A 1 40 ? 7.187 -9.249 3.967 1.00 34.44 40 GLU A N 4
ATOM 4471 C CA . GLU A 1 40 ? 6.940 -10.333 3.002 1.00 71.35 40 GLU A CA 4
ATOM 4472 C C . GLU A 1 40 ? 5.451 -10.429 2.622 1.00 53.23 40 GLU A C 4
ATOM 4473 O O . GLU A 1 40 ? 5.095 -10.917 1.545 1.00 4.14 40 GLU A O 4
ATOM 4485 N N . ARG A 1 41 ? 4.585 -9.977 3.527 1.00 65.53 41 ARG A N 4
ATOM 4486 C CA . ARG A 1 41 ? 3.138 -9.966 3.296 1.00 63.11 41 ARG A CA 4
ATOM 4487 C C . ARG A 1 41 ? 2.631 -8.521 3.149 1.00 43.33 41 ARG A C 4
ATOM 4488 O O . ARG A 1 41 ? 2.843 -7.696 4.034 1.00 63.03 41 ARG A O 4
ATOM 4509 N N . HIS A 1 42 ? 1.942 -8.216 2.050 1.00 51.41 42 HIS A N 4
ATOM 4510 C CA . HIS A 1 42 ? 1.381 -6.868 1.850 1.00 12.11 42 HIS A CA 4
ATOM 4511 C C . HIS A 1 42 ? 0.341 -6.524 2.930 1.00 52.21 42 HIS A C 4
ATOM 4512 O O . HIS A 1 42 ? -0.021 -5.361 3.113 1.00 4.20 42 HIS A O 4
ATOM 4527 N N . GLN A 1 43 ? -0.122 -7.548 3.644 1.00 64.23 43 GLN A N 4
ATOM 4528 C CA . GLN A 1 43 ? -1.055 -7.375 4.764 1.00 71.32 43 GLN A CA 4
ATOM 4529 C C . GLN A 1 43 ? -0.461 -6.470 5.863 1.00 61.32 43 GLN A C 4
ATOM 4530 O O . GLN A 1 43 ? -1.085 -5.495 6.284 1.00 65.41 43 GLN A O 4
ATOM 4544 N N . VAL A 1 44 ? 0.753 -6.795 6.318 1.00 1.13 44 VAL A N 4
ATOM 4545 C CA . VAL A 1 44 ? 1.403 -6.040 7.401 1.00 21.13 44 VAL A CA 4
ATOM 4546 C C . VAL A 1 44 ? 1.718 -4.590 6.988 1.00 64.40 44 VAL A C 4
ATOM 4547 O O . VAL A 1 44 ? 1.779 -3.694 7.836 1.00 11.34 44 VAL A O 4
ATOM 4560 N N . ILE A 1 45 ? 1.908 -4.361 5.687 1.00 14.24 45 ILE A N 4
ATOM 4561 C CA . ILE A 1 45 ? 2.111 -3.004 5.156 1.00 61.41 45 ILE A CA 4
ATOM 4562 C C . ILE A 1 45 ? 0.962 -2.073 5.578 1.00 4.13 45 ILE A C 4
ATOM 4563 O O . ILE A 1 45 ? 1.181 -0.932 5.988 1.00 31.41 45 ILE A O 4
ATOM 4579 N N . ARG A 1 46 ? -0.260 -2.594 5.500 1.00 3.43 46 ARG A N 4
ATOM 4580 C CA . ARG A 1 46 ? -1.464 -1.834 5.843 1.00 61.11 46 ARG A CA 4
ATOM 4581 C C . ARG A 1 46 ? -1.512 -1.500 7.346 1.00 11.45 46 ARG A C 4
ATOM 4582 O O . ARG A 1 46 ? -2.267 -0.632 7.779 1.00 10.43 46 ARG A O 4
ATOM 4603 N N . ALA A 1 47 ? -0.705 -2.207 8.136 1.00 52.25 47 ALA A N 4
ATOM 4604 C CA . ALA A 1 47 ? -0.637 -1.984 9.585 1.00 12.05 47 ALA A CA 4
ATOM 4605 C C . ALA A 1 47 ? 0.468 -0.984 9.963 1.00 65.43 47 ALA A C 4
ATOM 4606 O O . ALA A 1 47 ? 0.246 -0.082 10.773 1.00 71.05 47 ALA A O 4
ATOM 4613 N N . TYR A 1 48 ? 1.655 -1.142 9.363 1.00 64.23 48 TYR A N 4
ATOM 4614 C CA . TYR A 1 48 ? 2.812 -0.280 9.671 1.00 51.11 48 TYR A CA 4
ATOM 4615 C C . TYR A 1 48 ? 2.463 1.215 9.619 1.00 74.43 48 TYR A C 4
ATOM 4616 O O . TYR A 1 48 ? 2.854 1.982 10.502 1.00 50.52 48 TYR A O 4
ATOM 4634 N N . VAL A 1 49 ? 1.735 1.623 8.585 1.00 31.03 49 VAL A N 4
ATOM 4635 C CA . VAL A 1 49 ? 1.357 3.030 8.412 1.00 31.35 49 VAL A CA 4
ATOM 4636 C C . VAL A 1 49 ? 0.589 3.584 9.628 1.00 14.23 49 VAL A C 4
ATOM 4637 O O . VAL A 1 49 ? 0.746 4.748 9.988 1.00 21.23 49 VAL A O 4
ATOM 4650 N N . MET A 1 50 ? -0.211 2.736 10.277 1.00 24.54 50 MET A N 4
ATOM 4651 C CA . MET A 1 50 ? -1.009 3.157 11.440 1.00 41.42 50 MET A CA 4
ATOM 4652 C C . MET A 1 50 ? -0.145 3.311 12.704 1.00 35.15 50 MET A C 4
ATOM 4653 O O . MET A 1 50 ? -0.590 3.866 13.709 1.00 11.45 50 MET A O 4
ATOM 4667 N N . SER A 1 51 ? 1.087 2.803 12.650 1.00 52.40 51 SER A N 4
ATOM 4668 C CA . SER A 1 51 ? 2.017 2.885 13.788 1.00 10.42 51 SER A CA 4
ATOM 4669 C C . SER A 1 51 ? 3.147 3.898 13.539 1.00 70.30 51 SER A C 4
ATOM 4670 O O . SER A 1 51 ? 3.687 4.490 14.478 1.00 53.33 51 SER A O 4
ATOM 4678 N N . ASN A 1 52 ? 3.507 4.095 12.273 1.00 72.41 52 ASN A N 4
ATOM 4679 C CA . ASN A 1 52 ? 4.613 4.995 11.917 1.00 5.42 52 ASN A CA 4
ATOM 4680 C C . ASN A 1 52 ? 4.122 6.412 11.565 1.00 13.23 52 ASN A C 4
ATOM 4681 O O . ASN A 1 52 ? 4.849 7.389 11.753 1.00 52.04 52 ASN A O 4
ATOM 4692 N N . TYR A 1 53 ? 2.895 6.523 11.058 1.00 41.32 53 TYR A N 4
ATOM 4693 C CA . TYR A 1 53 ? 2.347 7.819 10.629 1.00 51.44 53 TYR A CA 4
ATOM 4694 C C . TYR A 1 53 ? 1.076 8.191 11.407 1.00 42.33 53 TYR A C 4
ATOM 4695 O O . TYR A 1 53 ? 0.439 7.338 12.026 1.00 32.34 53 TYR A O 4
ATOM 4713 N N . THR A 1 54 ? 0.718 9.474 11.374 1.00 60.23 54 THR A N 4
ATOM 4714 C CA . THR A 1 54 ? -0.482 9.971 12.065 1.00 23.55 54 THR A CA 4
ATOM 4715 C C . THR A 1 54 ? -1.484 10.607 11.090 1.00 25.20 54 THR A C 4
ATOM 4716 O O . THR A 1 54 ? -2.698 10.549 11.312 1.00 23.14 54 THR A O 4
ATOM 4727 N N . ASP A 1 55 ? -0.983 11.225 10.018 1.00 70.24 55 ASP A N 4
ATOM 4728 C CA . ASP A 1 55 ? -1.854 11.886 9.036 1.00 22.50 55 ASP A CA 4
ATOM 4729 C C . ASP A 1 55 ? -2.583 10.860 8.141 1.00 23.42 55 ASP A C 4
ATOM 4730 O O . ASP A 1 55 ? -2.029 9.818 7.781 1.00 13.14 55 ASP A O 4
ATOM 4739 N N . HIS A 1 56 ? -3.823 11.178 7.764 1.00 2.32 56 HIS A N 4
ATOM 4740 C CA . HIS A 1 56 ? -4.661 10.257 6.982 1.00 55.23 56 HIS A CA 4
ATOM 4741 C C . HIS A 1 56 ? -4.110 10.032 5.562 1.00 10.34 56 HIS A C 4
ATOM 4742 O O . HIS A 1 56 ? -4.193 8.927 5.033 1.00 22.12 56 HIS A O 4
ATOM 4757 N N . GLN A 1 57 ? -3.529 11.063 4.957 1.00 43.20 57 GLN A N 4
ATOM 4758 C CA . GLN A 1 57 ? -2.961 10.940 3.604 1.00 72.44 57 GLN A CA 4
ATOM 4759 C C . GLN A 1 57 ? -1.708 10.046 3.581 1.00 20.54 57 GLN A C 4
ATOM 4760 O O . GLN A 1 57 ? -1.238 9.650 2.515 1.00 5.02 57 GLN A O 4
ATOM 4774 N N . LEU A 1 58 ? -1.162 9.743 4.755 1.00 12.11 58 LEU A N 4
ATOM 4775 C CA . LEU A 1 58 ? -0.042 8.801 4.865 1.00 41.24 58 LEU A CA 4
ATOM 4776 C C . LEU A 1 58 ? -0.539 7.397 5.253 1.00 33.33 58 LEU A C 4
ATOM 4777 O O . LEU A 1 58 ? -0.053 6.386 4.743 1.00 12.30 58 LEU A O 4
ATOM 4793 N N . ILE A 1 59 ? -1.519 7.345 6.153 1.00 31.21 59 ILE A N 4
ATOM 4794 C CA . ILE A 1 59 ? -2.101 6.072 6.598 1.00 54.44 59 ILE A CA 4
ATOM 4795 C C . ILE A 1 59 ? -3.171 5.558 5.620 1.00 4.14 59 ILE A C 4
ATOM 4796 O O . ILE A 1 59 ? -3.030 4.490 5.016 1.00 11.41 59 ILE A O 4
ATOM 4812 N N . GLU A 1 60 ? -4.236 6.339 5.467 1.00 63.30 60 GLU A N 4
ATOM 4813 C CA . GLU A 1 60 ? -5.426 5.927 4.714 1.00 41.34 60 GLU A CA 4
ATOM 4814 C C . GLU A 1 60 ? -5.130 5.685 3.224 1.00 31.32 60 GLU A C 4
ATOM 4815 O O . GLU A 1 60 ? -5.770 4.847 2.586 1.00 31.03 60 GLU A O 4
ATOM 4827 N N . THR A 1 61 ? -4.170 6.424 2.666 1.00 13.21 61 THR A N 4
ATOM 4828 C CA . THR A 1 61 ? -3.742 6.206 1.274 1.00 72.33 61 THR A CA 4
ATOM 4829 C C . THR A 1 61 ? -3.286 4.754 1.067 1.00 1.25 61 THR A C 4
ATOM 4830 O O . THR A 1 61 ? -3.744 4.067 0.148 1.00 33.00 61 THR A O 4
ATOM 4841 N N . THR A 1 62 ? -2.397 4.287 1.941 1.00 74.21 62 THR A N 4
ATOM 4842 C CA . THR A 1 62 ? -1.936 2.891 1.912 1.00 53.13 62 THR A CA 4
ATOM 4843 C C . THR A 1 62 ? -3.087 1.933 2.249 1.00 54.13 62 THR A C 4
ATOM 4844 O O . THR A 1 62 ? -3.249 0.888 1.614 1.00 43.14 62 THR A O 4
ATOM 4855 N N . ASN A 1 63 ? -3.888 2.307 3.248 1.00 44.12 63 ASN A N 4
ATOM 4856 C CA . ASN A 1 63 ? -5.074 1.533 3.639 1.00 71.33 63 ASN A CA 4
ATOM 4857 C C . ASN A 1 63 ? -5.978 1.239 2.426 1.00 51.15 63 ASN A C 4
ATOM 4858 O O . ASN A 1 63 ? -6.488 0.128 2.271 1.00 71.12 63 ASN A O 4
ATOM 4869 N N . ARG A 1 64 ? -6.161 2.247 1.578 1.00 14.44 64 ARG A N 4
ATOM 4870 C CA . ARG A 1 64 ? -6.966 2.114 0.357 1.00 13.23 64 ARG A CA 4
ATOM 4871 C C . ARG A 1 64 ? -6.233 1.284 -0.714 1.00 62.41 64 ARG A C 4
ATOM 4872 O O . ARG A 1 64 ? -6.809 0.369 -1.306 1.00 52.24 64 ARG A O 4
ATOM 4893 N N . ALA A 1 65 ? -4.960 1.609 -0.953 1.00 71.12 65 ALA A N 4
ATOM 4894 C CA . ALA A 1 65 ? -4.149 0.924 -1.973 1.00 35.12 65 ALA A CA 4
ATOM 4895 C C . ALA A 1 65 ? -4.095 -0.597 -1.747 1.00 71.02 65 ALA A C 4
ATOM 4896 O O . ALA A 1 65 ? -4.290 -1.381 -2.679 1.00 54.24 65 ALA A O 4
ATOM 4903 N N . ILE A 1 66 ? -3.831 -1.006 -0.506 1.00 34.21 66 ILE A N 4
ATOM 4904 C CA . ILE A 1 66 ? -3.787 -2.430 -0.156 1.00 2.24 66 ILE A CA 4
ATOM 4905 C C . ILE A 1 66 ? -5.132 -3.121 -0.450 1.00 74.20 66 ILE A C 4
ATOM 4906 O O . ILE A 1 66 ? -5.168 -4.226 -0.998 1.00 74.13 66 ILE A O 4
ATOM 4922 N N . SER A 1 67 ? -6.233 -2.455 -0.095 1.00 4.11 67 SER A N 4
ATOM 4923 C CA . SER A 1 67 ? -7.582 -2.969 -0.387 1.00 41.13 67 SER A CA 4
ATOM 4924 C C . SER A 1 67 ? -7.757 -3.218 -1.887 1.00 64.12 67 SER A C 4
ATOM 4925 O O . SER A 1 67 ? -8.217 -4.284 -2.308 1.00 20.14 67 SER A O 4
ATOM 4933 N N . LEU A 1 68 ? -7.374 -2.224 -2.687 1.00 74.42 68 LEU A N 4
ATOM 4934 C CA . LEU A 1 68 ? -7.466 -2.315 -4.147 1.00 11.55 68 LEU A CA 4
ATOM 4935 C C . LEU A 1 68 ? -6.665 -3.506 -4.695 1.00 54.52 68 LEU A C 4
ATOM 4936 O O . LEU A 1 68 ? -7.165 -4.272 -5.513 1.00 45.10 68 LEU A O 4
ATOM 4952 N N . TYR A 1 69 ? -5.423 -3.658 -4.230 1.00 62.35 69 TYR A N 4
ATOM 4953 C CA . TYR A 1 69 ? -4.557 -4.762 -4.671 1.00 3.10 69 TYR A CA 4
ATOM 4954 C C . TYR A 1 69 ? -5.122 -6.135 -4.262 1.00 4.01 69 TYR A C 4
ATOM 4955 O O . TYR A 1 69 ? -4.991 -7.111 -5.003 1.00 13.04 69 TYR A O 4
ATOM 4973 N N . MET A 1 70 ? -5.750 -6.210 -3.089 1.00 24.10 70 MET A N 4
ATOM 4974 C CA . MET A 1 70 ? -6.397 -7.452 -2.644 1.00 44.34 70 MET A CA 4
ATOM 4975 C C . MET A 1 70 ? -7.580 -7.820 -3.556 1.00 24.04 70 MET A C 4
ATOM 4976 O O . MET A 1 70 ? -7.692 -8.958 -4.018 1.00 75.10 70 MET A O 4
ATOM 4990 N N . ALA A 1 71 ? -8.452 -6.847 -3.820 1.00 20.15 71 ALA A N 4
ATOM 4991 C CA . ALA A 1 71 ? -9.608 -7.055 -4.704 1.00 45.21 71 ALA A CA 4
ATOM 4992 C C . ALA A 1 71 ? -9.172 -7.291 -6.161 1.00 3.02 71 ALA A C 4
ATOM 4993 O O . ALA A 1 71 ? -9.807 -8.051 -6.901 1.00 73.12 71 ALA A O 4
ATOM 5000 N N . ASN A 1 72 ? -8.086 -6.629 -6.558 1.00 22.52 72 ASN A N 4
ATOM 5001 C CA . ASN A 1 72 ? -7.513 -6.777 -7.901 1.00 41.14 72 ASN A CA 4
ATOM 5002 C C . ASN A 1 72 ? -6.961 -8.197 -8.099 1.00 72.12 72 ASN A C 4
ATOM 5003 O O . ASN A 1 72 ? -7.348 -8.899 -9.032 1.00 51.40 72 ASN A O 4
ATOM 5014 N N . LEU A 1 73 ? -6.065 -8.614 -7.202 1.00 43.12 73 LEU A N 4
ATOM 5015 C CA . LEU A 1 73 ? -5.453 -9.949 -7.264 1.00 50.25 73 LEU A CA 4
ATOM 5016 C C . LEU A 1 73 ? -6.537 -11.042 -7.265 1.00 4.22 73 LEU A C 4
ATOM 5017 O O . LEU A 1 73 ? -6.476 -11.991 -8.051 1.00 54.25 73 LEU A O 4
ATOM 5033 N N . GLU A 1 74 ? -7.533 -10.887 -6.389 1.00 60.33 74 GLU A N 4
ATOM 5034 C CA . GLU A 1 74 ? -8.651 -11.831 -6.308 1.00 62.20 74 GLU A CA 4
ATOM 5035 C C . GLU A 1 74 ? -9.330 -12.028 -7.674 1.00 62.22 74 GLU A C 4
ATOM 5036 O O . GLU A 1 74 ? -9.331 -13.133 -8.217 1.00 4.14 74 GLU A O 4
ATOM 5048 N N . HIS A 1 75 ? -9.892 -10.956 -8.239 1.00 44.10 75 HIS A N 4
ATOM 5049 C CA . HIS A 1 75 ? -10.603 -11.059 -9.518 1.00 14.34 75 HIS A CA 4
ATOM 5050 C C . HIS A 1 75 ? -9.650 -11.415 -10.671 1.00 35.12 75 HIS A C 4
ATOM 5051 O O . HIS A 1 75 ? -10.042 -12.095 -11.617 1.00 52.10 75 HIS A O 4
ATOM 5066 N N . HIS A 1 76 ? -8.404 -10.959 -10.589 1.00 3.34 76 HIS A N 4
ATOM 5067 C CA . HIS A 1 76 ? -7.398 -11.276 -11.609 1.00 14.02 76 HIS A CA 4
ATOM 5068 C C . HIS A 1 76 ? -7.137 -12.790 -11.659 1.00 74.42 76 HIS A C 4
ATOM 5069 O O . HIS A 1 76 ? -6.936 -13.369 -12.729 1.00 13.32 76 HIS A O 4
ATOM 5084 N N . HIS A 1 77 ? -7.136 -13.421 -10.486 1.00 52.14 77 HIS A N 4
ATOM 5085 C CA . HIS A 1 77 ? -7.017 -14.878 -10.389 1.00 73.13 77 HIS A CA 4
ATOM 5086 C C . HIS A 1 77 ? -8.382 -15.547 -10.629 1.00 55.41 77 HIS A C 4
ATOM 5087 O O . HIS A 1 77 ? -8.461 -16.686 -11.087 1.00 71.21 77 HIS A O 4
ATOM 5102 N N . HIS A 1 78 ? -9.449 -14.825 -10.308 1.00 22.41 78 HIS A N 4
ATOM 5103 C CA . HIS A 1 78 ? -10.819 -15.312 -10.495 1.00 25.44 78 HIS A CA 4
ATOM 5104 C C . HIS A 1 78 ? -11.296 -15.022 -11.931 1.00 62.31 78 HIS A C 4
ATOM 5105 O O . HIS A 1 78 ? -12.047 -14.074 -12.168 1.00 75.34 78 HIS A O 4
ATOM 5120 N N . HIS A 1 79 ? -10.832 -15.828 -12.888 1.00 3.11 79 HIS A N 4
ATOM 5121 C CA . HIS A 1 79 ? -11.108 -15.594 -14.313 1.00 44.24 79 HIS A CA 4
ATOM 5122 C C . HIS A 1 79 ? -12.615 -15.629 -14.624 1.00 3.14 79 HIS A C 4
ATOM 5123 O O . HIS A 1 79 ? -13.160 -14.693 -15.212 1.00 21.23 79 HIS A O 4
ATOM 5138 N N . HIS A 1 80 ? -13.277 -16.717 -14.240 1.00 71.31 80 HIS A N 4
ATOM 5139 C CA . HIS A 1 80 ? -14.726 -16.861 -14.453 1.00 5.20 80 HIS A CA 4
ATOM 5140 C C . HIS A 1 80 ? -15.527 -16.312 -13.257 1.00 35.42 80 HIS A C 4
ATOM 5141 O O . HIS A 1 80 ? -15.513 -16.952 -12.182 1.00 38.65 80 HIS A O 4
ATOM 5157 N N . MET A 1 1 ? 18.384 -6.775 0.553 1.00 2.43 1 MET A N 5
ATOM 5158 C CA . MET A 1 1 ? 18.135 -7.663 -0.613 1.00 44.11 1 MET A CA 5
ATOM 5159 C C . MET A 1 1 ? 17.612 -9.034 -0.159 1.00 62.00 1 MET A C 5
ATOM 5160 O O . MET A 1 1 ? 18.378 -9.887 0.298 1.00 11.01 1 MET A O 5
ATOM 5176 N N . ALA A 1 2 ? 16.302 -9.232 -0.276 1.00 14.11 2 ALA A N 5
ATOM 5177 C CA . ALA A 1 2 ? 15.657 -10.494 0.105 1.00 14.41 2 ALA A CA 5
ATOM 5178 C C . ALA A 1 2 ? 14.258 -10.599 -0.518 1.00 74.03 2 ALA A C 5
ATOM 5179 O O . ALA A 1 2 ? 13.263 -10.197 0.090 1.00 11.31 2 ALA A O 5
ATOM 5186 N N . GLY A 1 3 ? 14.192 -11.122 -1.742 1.00 64.22 3 GLY A N 5
ATOM 5187 C CA . GLY A 1 3 ? 12.927 -11.177 -2.474 1.00 70.53 3 GLY A CA 5
ATOM 5188 C C . GLY A 1 3 ? 12.523 -9.820 -3.050 1.00 22.14 3 GLY A C 5
ATOM 5189 O O . GLY A 1 3 ? 12.359 -9.671 -4.264 1.00 10.55 3 GLY A O 5
ATOM 5193 N N . ASP A 1 4 ? 12.350 -8.840 -2.159 1.00 33.24 4 ASP A N 5
ATOM 5194 C CA . ASP A 1 4 ? 12.068 -7.450 -2.536 1.00 50.11 4 ASP A CA 5
ATOM 5195 C C . ASP A 1 4 ? 10.849 -7.334 -3.476 1.00 64.21 4 ASP A C 5
ATOM 5196 O O . ASP A 1 4 ? 10.996 -7.127 -4.686 1.00 71.15 4 ASP A O 5
ATOM 5205 N N . PRO A 1 5 ? 9.620 -7.475 -2.929 1.00 51.45 5 PRO A N 5
ATOM 5206 C CA . PRO A 1 5 ? 8.384 -7.382 -3.726 1.00 20.41 5 PRO A CA 5
ATOM 5207 C C . PRO A 1 5 ? 8.168 -5.978 -4.318 1.00 13.34 5 PRO A C 5
ATOM 5208 O O . PRO A 1 5 ? 7.935 -5.833 -5.518 1.00 11.14 5 PRO A O 5
ATOM 5219 N N . MET A 1 6 ? 8.237 -4.954 -3.458 1.00 33.33 6 MET A N 5
ATOM 5220 C CA . MET A 1 6 ? 8.093 -3.549 -3.878 1.00 61.45 6 MET A CA 5
ATOM 5221 C C . MET A 1 6 ? 6.780 -3.289 -4.646 1.00 10.33 6 MET A C 5
ATOM 5222 O O . MET A 1 6 ? 6.680 -2.320 -5.394 1.00 63.21 6 MET A O 5
ATOM 5236 N N . THR A 1 7 ? 5.771 -4.136 -4.425 1.00 10.02 7 THR A N 5
ATOM 5237 C CA . THR A 1 7 ? 4.474 -4.004 -5.110 1.00 24.01 7 THR A CA 5
ATOM 5238 C C . THR A 1 7 ? 3.830 -2.632 -4.854 1.00 21.11 7 THR A C 5
ATOM 5239 O O . THR A 1 7 ? 3.566 -1.877 -5.790 1.00 25.11 7 THR A O 5
ATOM 5250 N N . PHE A 1 8 ? 3.586 -2.313 -3.582 1.00 62.24 8 PHE A N 5
ATOM 5251 C CA . PHE A 1 8 ? 3.052 -0.996 -3.191 1.00 75.33 8 PHE A CA 5
ATOM 5252 C C . PHE A 1 8 ? 3.871 0.151 -3.816 1.00 42.22 8 PHE A C 5
ATOM 5253 O O . PHE A 1 8 ? 3.317 1.126 -4.329 1.00 51.03 8 PHE A O 5
ATOM 5270 N N . TYR A 1 9 ? 5.194 0.010 -3.772 1.00 45.11 9 TYR A N 5
ATOM 5271 C CA . TYR A 1 9 ? 6.114 0.983 -4.374 1.00 43.10 9 TYR A CA 5
ATOM 5272 C C . TYR A 1 9 ? 5.855 1.135 -5.880 1.00 50.34 9 TYR A C 5
ATOM 5273 O O . TYR A 1 9 ? 5.730 2.248 -6.392 1.00 43.33 9 TYR A O 5
ATOM 5291 N N . ASN A 1 10 ? 5.752 0.006 -6.578 1.00 64.45 10 ASN A N 5
ATOM 5292 C CA . ASN A 1 10 ? 5.507 -0.004 -8.024 1.00 12.52 10 ASN A CA 5
ATOM 5293 C C . ASN A 1 10 ? 4.186 0.703 -8.377 1.00 21.41 10 ASN A C 5
ATOM 5294 O O . ASN A 1 10 ? 4.101 1.419 -9.378 1.00 62.01 10 ASN A O 5
ATOM 5305 N N . PHE A 1 11 ? 3.168 0.500 -7.545 1.00 1.24 11 PHE A N 5
ATOM 5306 C CA . PHE A 1 11 ? 1.851 1.114 -7.753 1.00 72.03 11 PHE A CA 5
ATOM 5307 C C . PHE A 1 11 ? 1.901 2.647 -7.615 1.00 22.41 11 PHE A C 5
ATOM 5308 O O . PHE A 1 11 ? 1.454 3.378 -8.504 1.00 60.01 11 PHE A O 5
ATOM 5325 N N . ILE A 1 12 ? 2.447 3.123 -6.499 1.00 10.42 12 ILE A N 5
ATOM 5326 C CA . ILE A 1 12 ? 2.404 4.552 -6.159 1.00 60.15 12 ILE A CA 5
ATOM 5327 C C . ILE A 1 12 ? 3.265 5.429 -7.102 1.00 52.23 12 ILE A C 5
ATOM 5328 O O . ILE A 1 12 ? 2.975 6.613 -7.286 1.00 72.02 12 ILE A O 5
ATOM 5344 N N . MET A 1 13 ? 4.308 4.847 -7.708 1.00 30.12 13 MET A N 5
ATOM 5345 C CA . MET A 1 13 ? 5.224 5.611 -8.584 1.00 44.32 13 MET A CA 5
ATOM 5346 C C . MET A 1 13 ? 4.478 6.374 -9.695 1.00 32.31 13 MET A C 5
ATOM 5347 O O . MET A 1 13 ? 4.879 7.477 -10.075 1.00 21.24 13 MET A O 5
ATOM 5361 N N . GLY A 1 14 ? 3.397 5.787 -10.207 1.00 53.31 14 GLY A N 5
ATOM 5362 C CA . GLY A 1 14 ? 2.638 6.412 -11.288 1.00 20.40 14 GLY A CA 5
ATOM 5363 C C . GLY A 1 14 ? 2.066 7.783 -10.925 1.00 21.41 14 GLY A C 5
ATOM 5364 O O . GLY A 1 14 ? 1.901 8.645 -11.791 1.00 53.24 14 GLY A O 5
ATOM 5368 N N . PHE A 1 15 ? 1.780 7.988 -9.641 1.00 22.41 15 PHE A N 5
ATOM 5369 C CA . PHE A 1 15 ? 1.175 9.241 -9.163 1.00 1.01 15 PHE A CA 5
ATOM 5370 C C . PHE A 1 15 ? 2.244 10.271 -8.750 1.00 13.23 15 PHE A C 5
ATOM 5371 O O . PHE A 1 15 ? 1.923 11.411 -8.412 1.00 73.21 15 PHE A O 5
ATOM 5388 N N . GLN A 1 16 ? 3.511 9.865 -8.791 1.00 4.24 16 GLN A N 5
ATOM 5389 C CA . GLN A 1 16 ? 4.632 10.745 -8.425 1.00 72.35 16 GLN A CA 5
ATOM 5390 C C . GLN A 1 16 ? 5.010 11.666 -9.604 1.00 41.42 16 GLN A C 5
ATOM 5391 O O . GLN A 1 16 ? 5.751 12.630 -9.443 1.00 75.21 16 GLN A O 5
ATOM 5405 N N . ASN A 1 17 ? 4.466 11.371 -10.788 1.00 64.51 17 ASN A N 5
ATOM 5406 C CA . ASN A 1 17 ? 4.766 12.141 -12.006 1.00 63.45 17 ASN A CA 5
ATOM 5407 C C . ASN A 1 17 ? 4.491 13.648 -11.828 1.00 43.50 17 ASN A C 5
ATOM 5408 O O . ASN A 1 17 ? 5.168 14.485 -12.426 1.00 61.45 17 ASN A O 5
ATOM 5419 N N . ASP A 1 18 ? 3.499 13.986 -11.007 1.00 34.43 18 ASP A N 5
ATOM 5420 C CA . ASP A 1 18 ? 3.128 15.388 -10.772 1.00 54.12 18 ASP A CA 5
ATOM 5421 C C . ASP A 1 18 ? 3.088 15.734 -9.275 1.00 21.14 18 ASP A C 5
ATOM 5422 O O . ASP A 1 18 ? 3.162 14.856 -8.413 1.00 35.15 18 ASP A O 5
ATOM 5431 N N . ASN A 1 19 ? 2.966 17.029 -8.981 1.00 42.20 19 ASN A N 5
ATOM 5432 C CA . ASN A 1 19 ? 2.850 17.511 -7.602 1.00 72.51 19 ASN A CA 5
ATOM 5433 C C . ASN A 1 19 ? 1.526 17.051 -6.968 1.00 13.41 19 ASN A C 5
ATOM 5434 O O . ASN A 1 19 ? 0.496 17.717 -7.091 1.00 33.14 19 ASN A O 5
ATOM 5445 N N . THR A 1 20 ? 1.557 15.883 -6.331 1.00 60.22 20 THR A N 5
ATOM 5446 C CA . THR A 1 20 ? 0.373 15.312 -5.669 1.00 73.54 20 THR A CA 5
ATOM 5447 C C . THR A 1 20 ? 0.734 14.763 -4.282 1.00 2.44 20 THR A C 5
ATOM 5448 O O . THR A 1 20 ? 1.887 14.393 -4.039 1.00 51.43 20 THR A O 5
ATOM 5459 N N . PRO A 1 21 ? -0.241 14.698 -3.349 1.00 54.24 21 PRO A N 5
ATOM 5460 C CA . PRO A 1 21 ? -0.034 14.049 -2.038 1.00 3.51 21 PRO A CA 5
ATOM 5461 C C . PRO A 1 21 ? 0.508 12.618 -2.191 1.00 20.11 21 PRO A C 5
ATOM 5462 O O . PRO A 1 21 ? 1.325 12.154 -1.394 1.00 43.04 21 PRO A O 5
ATOM 5473 N N . PHE A 1 22 ? 0.050 11.933 -3.241 1.00 52.54 22 PHE A N 5
ATOM 5474 C CA . PHE A 1 22 ? 0.535 10.591 -3.578 1.00 42.31 22 PHE A CA 5
ATOM 5475 C C . PHE A 1 22 ? 2.028 10.620 -3.945 1.00 53.14 22 PHE A C 5
ATOM 5476 O O . PHE A 1 22 ? 2.785 9.718 -3.584 1.00 25.44 22 PHE A O 5
ATOM 5493 N N . GLY A 1 23 ? 2.437 11.661 -4.672 1.00 65.11 23 GLY A N 5
ATOM 5494 C CA . GLY A 1 23 ? 3.844 11.841 -5.008 1.00 2.34 23 GLY A CA 5
ATOM 5495 C C . GLY A 1 23 ? 4.719 12.038 -3.775 1.00 11.44 23 GLY A C 5
ATOM 5496 O O . GLY A 1 23 ? 5.824 11.501 -3.694 1.00 54.42 23 GLY A O 5
ATOM 5500 N N . ILE A 1 24 ? 4.219 12.814 -2.812 1.00 35.01 24 ILE A N 5
ATOM 5501 C CA . ILE A 1 24 ? 4.913 13.012 -1.531 1.00 65.13 24 ILE A CA 5
ATOM 5502 C C . ILE A 1 24 ? 4.990 11.691 -0.745 1.00 51.32 24 ILE A C 5
ATOM 5503 O O . ILE A 1 24 ? 5.993 11.398 -0.086 1.00 32.34 24 ILE A O 5
ATOM 5519 N N . LEU A 1 25 ? 3.922 10.901 -0.816 1.00 31.23 25 LEU A N 5
ATOM 5520 C CA . LEU A 1 25 ? 3.896 9.564 -0.210 1.00 74.44 25 LEU A CA 5
ATOM 5521 C C . LEU A 1 25 ? 4.984 8.675 -0.838 1.00 32.25 25 LEU A C 5
ATOM 5522 O O . LEU A 1 25 ? 5.830 8.119 -0.132 1.00 73.23 25 LEU A O 5
ATOM 5538 N N . ALA A 1 26 ? 4.960 8.564 -2.169 1.00 34.33 26 ALA A N 5
ATOM 5539 C CA . ALA A 1 26 ? 5.959 7.786 -2.912 1.00 15.15 26 ALA A CA 5
ATOM 5540 C C . ALA A 1 26 ? 7.389 8.220 -2.569 1.00 51.24 26 ALA A C 5
ATOM 5541 O O . ALA A 1 26 ? 8.260 7.389 -2.305 1.00 72.23 26 ALA A O 5
ATOM 5548 N N . GLU A 1 27 ? 7.613 9.530 -2.574 1.00 11.55 27 GLU A N 5
ATOM 5549 C CA . GLU A 1 27 ? 8.917 10.114 -2.242 1.00 74.43 27 GLU A CA 5
ATOM 5550 C C . GLU A 1 27 ? 9.434 9.624 -0.878 1.00 50.52 27 GLU A C 5
ATOM 5551 O O . GLU A 1 27 ? 10.593 9.219 -0.744 1.00 1.53 27 GLU A O 5
ATOM 5563 N N . HIS A 1 28 ? 8.562 9.652 0.127 1.00 40.43 28 HIS A N 5
ATOM 5564 C CA . HIS A 1 28 ? 8.941 9.285 1.493 1.00 30.14 28 HIS A CA 5
ATOM 5565 C C . HIS A 1 28 ? 9.139 7.765 1.650 1.00 53.42 28 HIS A C 5
ATOM 5566 O O . HIS A 1 28 ? 10.137 7.323 2.217 1.00 12.24 28 HIS A O 5
ATOM 5581 N N . VAL A 1 29 ? 8.190 6.968 1.151 1.00 62.55 29 VAL A N 5
ATOM 5582 C CA . VAL A 1 29 ? 8.275 5.500 1.267 1.00 31.03 29 VAL A CA 5
ATOM 5583 C C . VAL A 1 29 ? 9.448 4.932 0.451 1.00 65.33 29 VAL A C 5
ATOM 5584 O O . VAL A 1 29 ? 10.004 3.887 0.787 1.00 4.13 29 VAL A O 5
ATOM 5597 N N . SER A 1 30 ? 9.820 5.627 -0.624 1.00 42.01 30 SER A N 5
ATOM 5598 C CA . SER A 1 30 ? 10.995 5.250 -1.425 1.00 55.02 30 SER A CA 5
ATOM 5599 C C . SER A 1 30 ? 12.296 5.462 -0.635 1.00 3.21 30 SER A C 5
ATOM 5600 O O . SER A 1 30 ? 13.331 4.866 -0.942 1.00 13.11 30 SER A O 5
ATOM 5608 N N . GLU A 1 31 ? 12.233 6.317 0.381 1.00 2.03 31 GLU A N 5
ATOM 5609 C CA . GLU A 1 31 ? 13.399 6.637 1.207 1.00 45.42 31 GLU A CA 5
ATOM 5610 C C . GLU A 1 31 ? 13.376 5.847 2.529 1.00 31.23 31 GLU A C 5
ATOM 5611 O O . GLU A 1 31 ? 14.206 4.959 2.742 1.00 5.13 31 GLU A O 5
ATOM 5623 N N . ASP A 1 32 ? 12.415 6.175 3.402 1.00 0.51 32 ASP A N 5
ATOM 5624 C CA . ASP A 1 32 ? 12.245 5.499 4.701 1.00 34.23 32 ASP A CA 5
ATOM 5625 C C . ASP A 1 32 ? 13.437 5.766 5.650 1.00 62.23 32 ASP A C 5
ATOM 5626 O O . ASP A 1 32 ? 14.463 6.321 5.247 1.00 73.04 32 ASP A O 5
ATOM 5635 N N . LYS A 1 33 ? 13.286 5.388 6.921 1.00 54.43 33 LYS A N 5
ATOM 5636 C CA . LYS A 1 33 ? 14.367 5.514 7.909 1.00 41.53 33 LYS A CA 5
ATOM 5637 C C . LYS A 1 33 ? 15.336 4.311 7.809 1.00 14.43 33 LYS A C 5
ATOM 5638 O O . LYS A 1 33 ? 16.244 4.146 8.632 1.00 73.20 33 LYS A O 5
ATOM 5657 N N . ALA A 1 34 ? 15.118 3.482 6.782 1.00 53.11 34 ALA A N 5
ATOM 5658 C CA . ALA A 1 34 ? 15.965 2.324 6.472 1.00 44.42 34 ALA A CA 5
ATOM 5659 C C . ALA A 1 34 ? 15.791 1.186 7.489 1.00 54.40 34 ALA A C 5
ATOM 5660 O O . ALA A 1 34 ? 16.737 0.797 8.181 1.00 35.14 34 ALA A O 5
ATOM 5667 N N . PHE A 1 35 ? 14.574 0.652 7.574 1.00 63.41 35 PHE A N 5
ATOM 5668 C CA . PHE A 1 35 ? 14.284 -0.504 8.432 1.00 63.14 35 PHE A CA 5
ATOM 5669 C C . PHE A 1 35 ? 13.688 -1.670 7.625 1.00 13.54 35 PHE A C 5
ATOM 5670 O O . PHE A 1 35 ? 12.751 -1.482 6.855 1.00 12.33 35 PHE A O 5
ATOM 5687 N N . PRO A 1 36 ? 14.223 -2.893 7.785 1.00 55.51 36 PRO A N 5
ATOM 5688 C CA . PRO A 1 36 ? 13.619 -4.093 7.200 1.00 52.35 36 PRO A CA 5
ATOM 5689 C C . PRO A 1 36 ? 12.536 -4.697 8.116 1.00 41.51 36 PRO A C 5
ATOM 5690 O O . PRO A 1 36 ? 12.846 -5.331 9.126 1.00 12.52 36 PRO A O 5
ATOM 5701 N N . ARG A 1 37 ? 11.261 -4.476 7.780 1.00 42.02 37 ARG A N 5
ATOM 5702 C CA . ARG A 1 37 ? 10.153 -4.977 8.609 1.00 71.04 37 ARG A CA 5
ATOM 5703 C C . ARG A 1 37 ? 9.612 -6.325 8.099 1.00 51.31 37 ARG A C 5
ATOM 5704 O O . ARG A 1 37 ? 8.731 -6.916 8.727 1.00 55.13 37 ARG A O 5
ATOM 5725 N N . LEU A 1 38 ? 10.157 -6.815 6.984 1.00 2.33 38 LEU A N 5
ATOM 5726 C CA . LEU A 1 38 ? 9.628 -8.013 6.304 1.00 15.32 38 LEU A CA 5
ATOM 5727 C C . LEU A 1 38 ? 8.196 -7.746 5.811 1.00 31.42 38 LEU A C 5
ATOM 5728 O O . LEU A 1 38 ? 7.227 -7.862 6.567 1.00 64.21 38 LEU A O 5
ATOM 5744 N N . GLU A 1 39 ? 8.075 -7.386 4.535 1.00 63.13 39 GLU A N 5
ATOM 5745 C CA . GLU A 1 39 ? 6.831 -6.816 3.997 1.00 53.52 39 GLU A CA 5
ATOM 5746 C C . GLU A 1 39 ? 6.421 -7.477 2.672 1.00 52.54 39 GLU A C 5
ATOM 5747 O O . GLU A 1 39 ? 6.065 -6.806 1.701 1.00 73.13 39 GLU A O 5
ATOM 5759 N N . GLU A 1 40 ? 6.448 -8.807 2.655 1.00 32.04 40 GLU A N 5
ATOM 5760 C CA . GLU A 1 40 ? 6.010 -9.585 1.492 1.00 65.02 40 GLU A CA 5
ATOM 5761 C C . GLU A 1 40 ? 4.484 -9.506 1.335 1.00 74.14 40 GLU A C 5
ATOM 5762 O O . GLU A 1 40 ? 3.966 -9.221 0.253 1.00 70.25 40 GLU A O 5
ATOM 5774 N N . ARG A 1 41 ? 3.774 -9.759 2.434 1.00 24.30 41 ARG A N 5
ATOM 5775 C CA . ARG A 1 41 ? 2.310 -9.693 2.452 1.00 73.54 41 ARG A CA 5
ATOM 5776 C C . ARG A 1 41 ? 1.814 -8.269 2.760 1.00 42.11 41 ARG A C 5
ATOM 5777 O O . ARG A 1 41 ? 2.063 -7.735 3.838 1.00 23.44 41 ARG A O 5
ATOM 5798 N N . HIS A 1 42 ? 1.086 -7.679 1.805 1.00 33.31 42 HIS A N 5
ATOM 5799 C CA . HIS A 1 42 ? 0.609 -6.283 1.896 1.00 62.03 42 HIS A CA 5
ATOM 5800 C C . HIS A 1 42 ? 0.016 -5.928 3.277 1.00 55.31 42 HIS A C 5
ATOM 5801 O O . HIS A 1 42 ? 0.218 -4.824 3.783 1.00 51.22 42 HIS A O 5
ATOM 5816 N N . GLN A 1 43 ? -0.711 -6.875 3.869 1.00 71.42 43 GLN A N 5
ATOM 5817 C CA . GLN A 1 43 ? -1.435 -6.656 5.133 1.00 2.40 43 GLN A CA 5
ATOM 5818 C C . GLN A 1 43 ? -0.539 -6.053 6.237 1.00 25.52 43 GLN A C 5
ATOM 5819 O O . GLN A 1 43 ? -0.946 -5.119 6.930 1.00 22.34 43 GLN A O 5
ATOM 5833 N N . VAL A 1 44 ? 0.683 -6.567 6.383 1.00 12.44 44 VAL A N 5
ATOM 5834 C CA . VAL A 1 44 ? 1.572 -6.121 7.466 1.00 11.54 44 VAL A CA 5
ATOM 5835 C C . VAL A 1 44 ? 2.016 -4.658 7.294 1.00 21.44 44 VAL A C 5
ATOM 5836 O O . VAL A 1 44 ? 2.224 -3.951 8.281 1.00 53.44 44 VAL A O 5
ATOM 5849 N N . ILE A 1 45 ? 2.150 -4.207 6.043 1.00 32.33 45 ILE A N 5
ATOM 5850 C CA . ILE A 1 45 ? 2.547 -2.818 5.759 1.00 14.11 45 ILE A CA 5
ATOM 5851 C C . ILE A 1 45 ? 1.580 -1.826 6.427 1.00 4.20 45 ILE A C 5
ATOM 5852 O O . ILE A 1 45 ? 1.998 -0.833 7.034 1.00 73.55 45 ILE A O 5
ATOM 5868 N N . ARG A 1 46 ? 0.284 -2.125 6.328 1.00 65.24 46 ARG A N 5
ATOM 5869 C CA . ARG A 1 46 ? -0.759 -1.331 6.985 1.00 13.13 46 ARG A CA 5
ATOM 5870 C C . ARG A 1 46 ? -0.518 -1.253 8.504 1.00 51.32 46 ARG A C 5
ATOM 5871 O O . ARG A 1 46 ? -0.707 -0.205 9.123 1.00 1.25 46 ARG A O 5
ATOM 5892 N N . ALA A 1 47 ? -0.079 -2.365 9.091 1.00 44.35 47 ALA A N 5
ATOM 5893 C CA . ALA A 1 47 ? 0.176 -2.438 10.533 1.00 61.31 47 ALA A CA 5
ATOM 5894 C C . ALA A 1 47 ? 1.378 -1.572 10.957 1.00 3.44 47 ALA A C 5
ATOM 5895 O O . ALA A 1 47 ? 1.393 -1.006 12.054 1.00 10.43 47 ALA A O 5
ATOM 5902 N N . TYR A 1 48 ? 2.382 -1.469 10.083 1.00 12.40 48 TYR A N 5
ATOM 5903 C CA . TYR A 1 48 ? 3.586 -0.679 10.375 1.00 31.42 48 TYR A CA 5
ATOM 5904 C C . TYR A 1 48 ? 3.303 0.828 10.313 1.00 1.23 48 TYR A C 5
ATOM 5905 O O . TYR A 1 48 ? 3.609 1.567 11.252 1.00 72.33 48 TYR A O 5
ATOM 5923 N N . VAL A 1 49 ? 2.711 1.280 9.208 1.00 53.13 49 VAL A N 5
ATOM 5924 C CA . VAL A 1 49 ? 2.427 2.706 9.017 1.00 55.21 49 VAL A CA 5
ATOM 5925 C C . VAL A 1 49 ? 1.545 3.279 10.145 1.00 23.52 49 VAL A C 5
ATOM 5926 O O . VAL A 1 49 ? 1.757 4.407 10.592 1.00 13.01 49 VAL A O 5
ATOM 5939 N N . MET A 1 50 ? 0.572 2.494 10.617 1.00 31.00 50 MET A N 5
ATOM 5940 C CA . MET A 1 50 ? -0.313 2.932 11.709 1.00 32.33 50 MET A CA 5
ATOM 5941 C C . MET A 1 50 ? 0.429 3.008 13.055 1.00 41.03 50 MET A C 5
ATOM 5942 O O . MET A 1 50 ? -0.019 3.679 13.988 1.00 20.05 50 MET A O 5
ATOM 5956 N N . SER A 1 51 ? 1.555 2.307 13.159 1.00 33.42 51 SER A N 5
ATOM 5957 C CA . SER A 1 51 ? 2.370 2.319 14.385 1.00 54.41 51 SER A CA 5
ATOM 5958 C C . SER A 1 51 ? 3.189 3.612 14.517 1.00 73.30 51 SER A C 5
ATOM 5959 O O . SER A 1 51 ? 3.295 4.185 15.601 1.00 43.11 51 SER A O 5
ATOM 5967 N N . ASN A 1 52 ? 3.774 4.064 13.405 1.00 34.44 52 ASN A N 5
ATOM 5968 C CA . ASN A 1 52 ? 4.648 5.250 13.411 1.00 42.41 52 ASN A CA 5
ATOM 5969 C C . ASN A 1 52 ? 3.905 6.553 13.053 1.00 14.20 52 ASN A C 5
ATOM 5970 O O . ASN A 1 52 ? 4.030 7.558 13.754 1.00 1.24 52 ASN A O 5
ATOM 5981 N N . TYR A 1 53 ? 3.138 6.536 11.964 1.00 64.21 53 TYR A N 5
ATOM 5982 C CA . TYR A 1 53 ? 2.568 7.772 11.401 1.00 24.04 53 TYR A CA 5
ATOM 5983 C C . TYR A 1 53 ? 1.111 8.011 11.839 1.00 62.25 53 TYR A C 5
ATOM 5984 O O . TYR A 1 53 ? 0.219 7.209 11.556 1.00 52.32 53 TYR A O 5
ATOM 6002 N N . THR A 1 54 ? 0.879 9.128 12.531 1.00 34.32 54 THR A N 5
ATOM 6003 C CA . THR A 1 54 ? -0.476 9.532 12.932 1.00 3.44 54 THR A CA 5
ATOM 6004 C C . THR A 1 54 ? -1.055 10.566 11.955 1.00 3.41 54 THR A C 5
ATOM 6005 O O . THR A 1 54 ? -1.052 11.770 12.224 1.00 60.20 54 THR A O 5
ATOM 6016 N N . ASP A 1 55 ? -1.529 10.092 10.806 1.00 52.41 55 ASP A N 5
ATOM 6017 C CA . ASP A 1 55 ? -2.100 10.970 9.780 1.00 30.25 55 ASP A CA 5
ATOM 6018 C C . ASP A 1 55 ? -3.053 10.195 8.857 1.00 35.33 55 ASP A C 5
ATOM 6019 O O . ASP A 1 55 ? -2.683 9.169 8.284 1.00 14.41 55 ASP A O 5
ATOM 6028 N N . HIS A 1 56 ? -4.274 10.702 8.701 1.00 60.32 56 HIS A N 5
ATOM 6029 C CA . HIS A 1 56 ? -5.292 10.031 7.890 1.00 3.05 56 HIS A CA 5
ATOM 6030 C C . HIS A 1 56 ? -4.891 9.922 6.410 1.00 11.43 56 HIS A C 5
ATOM 6031 O O . HIS A 1 56 ? -5.142 8.903 5.777 1.00 2.34 56 HIS A O 5
ATOM 6046 N N . GLN A 1 57 ? -4.271 10.966 5.865 1.00 44.21 57 GLN A N 5
ATOM 6047 C CA . GLN A 1 57 ? -3.933 11.008 4.433 1.00 4.52 57 GLN A CA 5
ATOM 6048 C C . GLN A 1 57 ? -2.886 9.943 4.073 1.00 51.34 57 GLN A C 5
ATOM 6049 O O . GLN A 1 57 ? -3.024 9.228 3.073 1.00 15.11 57 GLN A O 5
ATOM 6063 N N . LEU A 1 58 ? -1.841 9.841 4.893 1.00 44.13 58 LEU A N 5
ATOM 6064 C CA . LEU A 1 58 ? -0.806 8.816 4.709 1.00 0.40 58 LEU A CA 5
ATOM 6065 C C . LEU A 1 58 ? -1.393 7.398 4.849 1.00 64.04 58 LEU A C 5
ATOM 6066 O O . LEU A 1 58 ? -1.206 6.545 3.975 1.00 24.23 58 LEU A O 5
ATOM 6082 N N . ILE A 1 59 ? -2.110 7.155 5.948 1.00 24.43 59 ILE A N 5
ATOM 6083 C CA . ILE A 1 59 ? -2.735 5.847 6.195 1.00 64.30 59 ILE A CA 5
ATOM 6084 C C . ILE A 1 59 ? -3.748 5.490 5.093 1.00 22.22 59 ILE A C 5
ATOM 6085 O O . ILE A 1 59 ? -3.802 4.347 4.628 1.00 74.35 59 ILE A O 5
ATOM 6101 N N . GLU A 1 60 ? -4.532 6.479 4.667 1.00 12.01 60 GLU A N 5
ATOM 6102 C CA . GLU A 1 60 ? -5.552 6.273 3.632 1.00 1.03 60 GLU A CA 5
ATOM 6103 C C . GLU A 1 60 ? -4.912 5.841 2.305 1.00 30.24 60 GLU A C 5
ATOM 6104 O O . GLU A 1 60 ? -5.279 4.817 1.725 1.00 14.12 60 GLU A O 5
ATOM 6116 N N . THR A 1 61 ? -3.942 6.624 1.839 1.00 34.33 61 THR A N 5
ATOM 6117 C CA . THR A 1 61 ? -3.201 6.293 0.615 1.00 62.33 61 THR A CA 5
ATOM 6118 C C . THR A 1 61 ? -2.606 4.879 0.695 1.00 3.31 61 THR A C 5
ATOM 6119 O O . THR A 1 61 ? -2.647 4.116 -0.273 1.00 10.15 61 THR A O 5
ATOM 6130 N N . THR A 1 62 ? -2.076 4.533 1.869 1.00 74.33 62 THR A N 5
ATOM 6131 C CA . THR A 1 62 ? -1.455 3.221 2.089 1.00 42.23 62 THR A CA 5
ATOM 6132 C C . THR A 1 62 ? -2.479 2.071 2.032 1.00 33.41 62 THR A C 5
ATOM 6133 O O . THR A 1 62 ? -2.420 1.226 1.136 1.00 31.04 62 THR A O 5
ATOM 6144 N N . ASN A 1 63 ? -3.427 2.043 2.982 1.00 5.14 63 ASN A N 5
ATOM 6145 C CA . ASN A 1 63 ? -4.360 0.906 3.101 1.00 53.13 63 ASN A CA 5
ATOM 6146 C C . ASN A 1 63 ? -5.185 0.692 1.817 1.00 52.32 63 ASN A C 5
ATOM 6147 O O . ASN A 1 63 ? -5.611 -0.426 1.524 1.00 42.32 63 ASN A O 5
ATOM 6158 N N . ARG A 1 64 ? -5.390 1.763 1.052 1.00 35.14 64 ARG A N 5
ATOM 6159 C CA . ARG A 1 64 ? -6.113 1.683 -0.221 1.00 72.14 64 ARG A CA 5
ATOM 6160 C C . ARG A 1 64 ? -5.389 0.762 -1.218 1.00 63.14 64 ARG A C 5
ATOM 6161 O O . ARG A 1 64 ? -5.948 -0.235 -1.673 1.00 21.01 64 ARG A O 5
ATOM 6182 N N . ALA A 1 65 ? -4.138 1.090 -1.540 1.00 72.54 65 ALA A N 5
ATOM 6183 C CA . ALA A 1 65 ? -3.340 0.279 -2.471 1.00 62.30 65 ALA A CA 5
ATOM 6184 C C . ALA A 1 65 ? -3.093 -1.133 -1.915 1.00 10.32 65 ALA A C 5
ATOM 6185 O O . ALA A 1 65 ? -3.094 -2.121 -2.658 1.00 64.30 65 ALA A O 5
ATOM 6192 N N . ILE A 1 66 ? -2.891 -1.215 -0.601 1.00 41.42 66 ILE A N 5
ATOM 6193 C CA . ILE A 1 66 ? -2.702 -2.494 0.091 1.00 34.41 66 ILE A CA 5
ATOM 6194 C C . ILE A 1 66 ? -3.887 -3.452 -0.146 1.00 71.53 66 ILE A C 5
ATOM 6195 O O . ILE A 1 66 ? -3.699 -4.603 -0.556 1.00 53.14 66 ILE A O 5
ATOM 6211 N N . SER A 1 67 ? -5.099 -2.964 0.105 1.00 3.04 67 SER A N 5
ATOM 6212 C CA . SER A 1 67 ? -6.313 -3.781 -0.039 1.00 54.24 67 SER A CA 5
ATOM 6213 C C . SER A 1 67 ? -6.650 -4.049 -1.513 1.00 14.25 67 SER A C 5
ATOM 6214 O O . SER A 1 67 ? -6.868 -5.197 -1.908 1.00 32.22 67 SER A O 5
ATOM 6222 N N . LEU A 1 68 ? -6.673 -2.990 -2.327 1.00 45.33 68 LEU A N 5
ATOM 6223 C CA . LEU A 1 68 ? -7.067 -3.102 -3.741 1.00 1.33 68 LEU A CA 5
ATOM 6224 C C . LEU A 1 68 ? -6.264 -4.170 -4.500 1.00 42.12 68 LEU A C 5
ATOM 6225 O O . LEU A 1 68 ? -6.817 -4.887 -5.335 1.00 55.44 68 LEU A O 5
ATOM 6241 N N . TYR A 1 69 ? -4.966 -4.280 -4.215 1.00 33.40 69 TYR A N 5
ATOM 6242 C CA . TYR A 1 69 ? -4.124 -5.307 -4.847 1.00 54.43 69 TYR A CA 5
ATOM 6243 C C . TYR A 1 69 ? -4.691 -6.719 -4.634 1.00 24.12 69 TYR A C 5
ATOM 6244 O O . TYR A 1 69 ? -4.926 -7.458 -5.590 1.00 31.41 69 TYR A O 5
ATOM 6262 N N . MET A 1 70 ? -4.923 -7.084 -3.376 1.00 70.32 70 MET A N 5
ATOM 6263 C CA . MET A 1 70 ? -5.401 -8.430 -3.039 1.00 51.14 70 MET A CA 5
ATOM 6264 C C . MET A 1 70 ? -6.909 -8.587 -3.307 1.00 64.01 70 MET A C 5
ATOM 6265 O O . MET A 1 70 ? -7.401 -9.697 -3.517 1.00 25.41 70 MET A O 5
ATOM 6279 N N . ALA A 1 71 ? -7.633 -7.472 -3.316 1.00 40.12 71 ALA A N 5
ATOM 6280 C CA . ALA A 1 71 ? -9.067 -7.481 -3.622 1.00 61.15 71 ALA A CA 5
ATOM 6281 C C . ALA A 1 71 ? -9.317 -7.730 -5.118 1.00 42.32 71 ALA A C 5
ATOM 6282 O O . ALA A 1 71 ? -10.194 -8.512 -5.494 1.00 15.34 71 ALA A O 5
ATOM 6289 N N . ASN A 1 72 ? -8.537 -7.065 -5.971 1.00 32.21 72 ASN A N 5
ATOM 6290 C CA . ASN A 1 72 ? -8.673 -7.215 -7.427 1.00 32.45 72 ASN A CA 5
ATOM 6291 C C . ASN A 1 72 ? -7.891 -8.448 -7.928 1.00 52.14 72 ASN A C 5
ATOM 6292 O O . ASN A 1 72 ? -8.135 -8.948 -9.027 1.00 13.21 72 ASN A O 5
ATOM 6303 N N . LEU A 1 73 ? -6.957 -8.939 -7.108 1.00 14.42 73 LEU A N 5
ATOM 6304 C CA . LEU A 1 73 ? -6.154 -10.123 -7.456 1.00 62.14 73 LEU A CA 5
ATOM 6305 C C . LEU A 1 73 ? -7.059 -11.302 -7.863 1.00 2.21 73 LEU A C 5
ATOM 6306 O O . LEU A 1 73 ? -6.962 -11.810 -8.982 1.00 34.25 73 LEU A O 5
ATOM 6322 N N . GLU A 1 74 ? -7.946 -11.722 -6.957 1.00 15.33 74 GLU A N 5
ATOM 6323 C CA . GLU A 1 74 ? -8.860 -12.840 -7.231 1.00 40.44 74 GLU A CA 5
ATOM 6324 C C . GLU A 1 74 ? -9.805 -12.514 -8.401 1.00 24.24 74 GLU A C 5
ATOM 6325 O O . GLU A 1 74 ? -10.234 -13.405 -9.124 1.00 0.31 74 GLU A O 5
ATOM 6337 N N . HIS A 1 75 ? -10.113 -11.231 -8.592 1.00 31.51 75 HIS A N 5
ATOM 6338 C CA . HIS A 1 75 ? -10.931 -10.798 -9.732 1.00 41.30 75 HIS A CA 5
ATOM 6339 C C . HIS A 1 75 ? -10.255 -11.170 -11.065 1.00 62.21 75 HIS A C 5
ATOM 6340 O O . HIS A 1 75 ? -10.911 -11.625 -12.001 1.00 32.33 75 HIS A O 5
ATOM 6355 N N . HIS A 1 76 ? -8.938 -10.969 -11.139 1.00 3.11 76 HIS A N 5
ATOM 6356 C CA . HIS A 1 76 ? -8.155 -11.392 -12.310 1.00 71.31 76 HIS A CA 5
ATOM 6357 C C . HIS A 1 76 ? -7.971 -12.917 -12.327 1.00 62.12 76 HIS A C 5
ATOM 6358 O O . HIS A 1 76 ? -8.144 -13.566 -13.360 1.00 21.44 76 HIS A O 5
ATOM 6373 N N . HIS A 1 77 ? -7.636 -13.475 -11.165 1.00 75.21 77 HIS A N 5
ATOM 6374 C CA . HIS A 1 77 ? -7.434 -14.919 -11.010 1.00 12.12 77 HIS A CA 5
ATOM 6375 C C . HIS A 1 77 ? -8.712 -15.713 -11.339 1.00 61.40 77 HIS A C 5
ATOM 6376 O O . HIS A 1 77 ? -8.647 -16.871 -11.751 1.00 42.01 77 HIS A O 5
ATOM 6391 N N . HIS A 1 78 ? -9.870 -15.084 -11.152 1.00 44.42 78 HIS A N 5
ATOM 6392 C CA . HIS A 1 78 ? -11.158 -15.693 -11.507 1.00 13.55 78 HIS A CA 5
ATOM 6393 C C . HIS A 1 78 ? -11.414 -15.597 -13.021 1.00 52.12 78 HIS A C 5
ATOM 6394 O O . HIS A 1 78 ? -12.148 -16.407 -13.592 1.00 21.24 78 HIS A O 5
ATOM 6409 N N . HIS A 1 79 ? -10.801 -14.592 -13.654 1.00 55.41 79 HIS A N 5
ATOM 6410 C CA . HIS A 1 79 ? -10.882 -14.392 -15.111 1.00 24.43 79 HIS A CA 5
ATOM 6411 C C . HIS A 1 79 ? -12.322 -14.133 -15.594 1.00 1.40 79 HIS A C 5
ATOM 6412 O O . HIS A 1 79 ? -13.262 -14.059 -14.796 1.00 52.44 79 HIS A O 5
ATOM 6427 N N . HIS A 1 80 ? -12.484 -13.975 -16.907 1.00 30.22 80 HIS A N 5
ATOM 6428 C CA . HIS A 1 80 ? -13.808 -13.786 -17.520 1.00 62.25 80 HIS A CA 5
ATOM 6429 C C . HIS A 1 80 ? -13.783 -14.116 -19.032 1.00 3.42 80 HIS A C 5
ATOM 6430 O O . HIS A 1 80 ? -13.866 -15.316 -19.380 1.00 38.46 80 HIS A O 5
ATOM 6446 N N . MET A 1 1 ? 15.087 -13.852 3.018 1.00 1.32 1 MET A N 6
ATOM 6447 C CA . MET A 1 1 ? 16.073 -12.809 2.620 1.00 41.02 1 MET A CA 6
ATOM 6448 C C . MET A 1 1 ? 15.579 -11.991 1.409 1.00 71.41 1 MET A C 6
ATOM 6449 O O . MET A 1 1 ? 16.082 -10.899 1.138 1.00 54.43 1 MET A O 6
ATOM 6465 N N . ALA A 1 2 ? 14.582 -12.516 0.694 1.00 53.02 2 ALA A N 6
ATOM 6466 C CA . ALA A 1 2 ? 14.039 -11.854 -0.496 1.00 24.40 2 ALA A CA 6
ATOM 6467 C C . ALA A 1 2 ? 13.204 -10.616 -0.130 1.00 54.42 2 ALA A C 6
ATOM 6468 O O . ALA A 1 2 ? 11.974 -10.666 -0.075 1.00 63.32 2 ALA A O 6
ATOM 6475 N N . GLY A 1 3 ? 13.887 -9.510 0.139 1.00 13.34 3 GLY A N 6
ATOM 6476 C CA . GLY A 1 3 ? 13.211 -8.260 0.457 1.00 52.12 3 GLY A CA 6
ATOM 6477 C C . GLY A 1 3 ? 13.160 -7.300 -0.723 1.00 54.33 3 GLY A C 6
ATOM 6478 O O . GLY A 1 3 ? 13.266 -6.083 -0.553 1.00 53.13 3 GLY A O 6
ATOM 6482 N N . ASP A 1 4 ? 12.970 -7.849 -1.926 1.00 2.53 4 ASP A N 6
ATOM 6483 C CA . ASP A 1 4 ? 12.959 -7.044 -3.154 1.00 44.33 4 ASP A CA 6
ATOM 6484 C C . ASP A 1 4 ? 11.712 -7.277 -4.050 1.00 13.33 4 ASP A C 6
ATOM 6485 O O . ASP A 1 4 ? 11.824 -7.161 -5.271 1.00 75.43 4 ASP A O 6
ATOM 6494 N N . PRO A 1 5 ? 10.499 -7.570 -3.501 1.00 11.22 5 PRO A N 6
ATOM 6495 C CA . PRO A 1 5 ? 9.293 -7.703 -4.343 1.00 41.13 5 PRO A CA 6
ATOM 6496 C C . PRO A 1 5 ? 8.900 -6.360 -4.991 1.00 62.34 5 PRO A C 6
ATOM 6497 O O . PRO A 1 5 ? 8.682 -6.280 -6.199 1.00 61.21 5 PRO A O 6
ATOM 6508 N N . MET A 1 6 ? 8.793 -5.316 -4.160 1.00 22.14 6 MET A N 6
ATOM 6509 C CA . MET A 1 6 ? 8.559 -3.935 -4.621 1.00 44.42 6 MET A CA 6
ATOM 6510 C C . MET A 1 6 ? 7.278 -3.769 -5.470 1.00 23.14 6 MET A C 6
ATOM 6511 O O . MET A 1 6 ? 7.039 -2.696 -6.022 1.00 74.14 6 MET A O 6
ATOM 6525 N N . THR A 1 7 ? 6.448 -4.812 -5.547 1.00 51.34 7 THR A N 6
ATOM 6526 C CA . THR A 1 7 ? 5.200 -4.761 -6.330 1.00 31.42 7 THR A CA 6
ATOM 6527 C C . THR A 1 7 ? 4.297 -3.606 -5.874 1.00 5.41 7 THR A C 6
ATOM 6528 O O . THR A 1 7 ? 3.893 -2.758 -6.674 1.00 54.03 7 THR A O 6
ATOM 6539 N N . PHE A 1 8 ? 3.991 -3.586 -4.578 1.00 65.51 8 PHE A N 6
ATOM 6540 C CA . PHE A 1 8 ? 3.170 -2.526 -3.981 1.00 4.40 8 PHE A CA 6
ATOM 6541 C C . PHE A 1 8 ? 3.712 -1.120 -4.302 1.00 4.21 8 PHE A C 6
ATOM 6542 O O . PHE A 1 8 ? 2.950 -0.217 -4.653 1.00 44.21 8 PHE A O 6
ATOM 6559 N N . TYR A 1 9 ? 5.025 -0.937 -4.188 1.00 44.24 9 TYR A N 6
ATOM 6560 C CA . TYR A 1 9 ? 5.634 0.366 -4.474 1.00 43.12 9 TYR A CA 6
ATOM 6561 C C . TYR A 1 9 ? 5.509 0.708 -5.964 1.00 72.31 9 TYR A C 6
ATOM 6562 O O . TYR A 1 9 ? 5.107 1.814 -6.322 1.00 21.23 9 TYR A O 6
ATOM 6580 N N . ASN A 1 10 ? 5.828 -0.253 -6.829 1.00 12.50 10 ASN A N 6
ATOM 6581 C CA . ASN A 1 10 ? 5.697 -0.066 -8.280 1.00 50.41 10 ASN A CA 6
ATOM 6582 C C . ASN A 1 10 ? 4.262 0.349 -8.655 1.00 75.22 10 ASN A C 6
ATOM 6583 O O . ASN A 1 10 ? 4.050 1.108 -9.604 1.00 14.10 10 ASN A O 6
ATOM 6594 N N . PHE A 1 11 ? 3.288 -0.137 -7.888 1.00 64.43 11 PHE A N 6
ATOM 6595 C CA . PHE A 1 11 ? 1.877 0.226 -8.079 1.00 52.03 11 PHE A CA 6
ATOM 6596 C C . PHE A 1 11 ? 1.631 1.725 -7.798 1.00 32.02 11 PHE A C 6
ATOM 6597 O O . PHE A 1 11 ? 0.891 2.390 -8.527 1.00 60.54 11 PHE A O 6
ATOM 6614 N N . ILE A 1 12 ? 2.258 2.255 -6.746 1.00 12.22 12 ILE A N 6
ATOM 6615 C CA . ILE A 1 12 ? 2.092 3.671 -6.377 1.00 60.42 12 ILE A CA 6
ATOM 6616 C C . ILE A 1 12 ? 3.092 4.577 -7.137 1.00 4.11 12 ILE A C 6
ATOM 6617 O O . ILE A 1 12 ? 2.951 5.805 -7.161 1.00 72.14 12 ILE A O 6
ATOM 6633 N N . MET A 1 13 ? 4.085 3.962 -7.790 1.00 31.34 13 MET A N 6
ATOM 6634 C CA . MET A 1 13 ? 5.114 4.706 -8.544 1.00 31.21 13 MET A CA 6
ATOM 6635 C C . MET A 1 13 ? 4.574 5.334 -9.844 1.00 50.13 13 MET A C 6
ATOM 6636 O O . MET A 1 13 ? 5.348 5.780 -10.694 1.00 33.42 13 MET A O 6
ATOM 6650 N N . GLY A 1 14 ? 3.258 5.373 -10.003 1.00 14.31 14 GLY A N 6
ATOM 6651 C CA . GLY A 1 14 ? 2.664 6.071 -11.140 1.00 1.31 14 GLY A CA 6
ATOM 6652 C C . GLY A 1 14 ? 2.135 7.455 -10.774 1.00 33.34 14 GLY A C 6
ATOM 6653 O O . GLY A 1 14 ? 1.689 8.206 -11.641 1.00 62.12 14 GLY A O 6
ATOM 6657 N N . PHE A 1 15 ? 2.198 7.801 -9.488 1.00 71.03 15 PHE A N 6
ATOM 6658 C CA . PHE A 1 15 ? 1.595 9.048 -8.991 1.00 71.33 15 PHE A CA 6
ATOM 6659 C C . PHE A 1 15 ? 2.630 10.127 -8.618 1.00 73.00 15 PHE A C 6
ATOM 6660 O O . PHE A 1 15 ? 2.288 11.306 -8.546 1.00 31.05 15 PHE A O 6
ATOM 6677 N N . GLN A 1 16 ? 3.890 9.742 -8.378 1.00 54.31 16 GLN A N 6
ATOM 6678 C CA . GLN A 1 16 ? 4.903 10.712 -7.916 1.00 74.02 16 GLN A CA 6
ATOM 6679 C C . GLN A 1 16 ? 5.228 11.761 -8.999 1.00 11.03 16 GLN A C 6
ATOM 6680 O O . GLN A 1 16 ? 5.565 12.904 -8.687 1.00 60.03 16 GLN A O 6
ATOM 6694 N N . ASN A 1 17 ? 5.119 11.365 -10.268 1.00 50.45 17 ASN A N 6
ATOM 6695 C CA . ASN A 1 17 ? 5.388 12.268 -11.399 1.00 52.12 17 ASN A CA 6
ATOM 6696 C C . ASN A 1 17 ? 4.295 13.350 -11.526 1.00 64.04 17 ASN A C 6
ATOM 6697 O O . ASN A 1 17 ? 4.437 14.314 -12.280 1.00 53.30 17 ASN A O 6
ATOM 6708 N N . ASP A 1 18 ? 3.206 13.179 -10.782 1.00 43.40 18 ASP A N 6
ATOM 6709 C CA . ASP A 1 18 ? 2.099 14.139 -10.769 1.00 3.14 18 ASP A CA 6
ATOM 6710 C C . ASP A 1 18 ? 1.909 14.743 -9.367 1.00 73.32 18 ASP A C 6
ATOM 6711 O O . ASP A 1 18 ? 2.089 14.059 -8.357 1.00 55.03 18 ASP A O 6
ATOM 6720 N N . ASN A 1 19 ? 1.549 16.024 -9.305 1.00 3.40 19 ASN A N 6
ATOM 6721 C CA . ASN A 1 19 ? 1.307 16.692 -8.017 1.00 53.30 19 ASN A CA 6
ATOM 6722 C C . ASN A 1 19 ? 0.025 16.165 -7.356 1.00 41.11 19 ASN A C 6
ATOM 6723 O O . ASN A 1 19 ? -1.059 16.736 -7.516 1.00 15.41 19 ASN A O 6
ATOM 6734 N N . THR A 1 20 ? 0.153 15.054 -6.633 1.00 70.22 20 THR A N 6
ATOM 6735 C CA . THR A 1 20 ? -0.993 14.391 -5.991 1.00 71.14 20 THR A CA 6
ATOM 6736 C C . THR A 1 20 ? -0.658 13.960 -4.554 1.00 52.33 20 THR A C 6
ATOM 6737 O O . THR A 1 20 ? 0.494 13.644 -4.248 1.00 20.23 20 THR A O 6
ATOM 6748 N N . PRO A 1 21 ? -1.661 13.933 -3.650 1.00 72.21 21 PRO A N 6
ATOM 6749 C CA . PRO A 1 21 ? -1.475 13.424 -2.274 1.00 62.14 21 PRO A CA 6
ATOM 6750 C C . PRO A 1 21 ? -0.867 12.008 -2.247 1.00 71.25 21 PRO A C 6
ATOM 6751 O O . PRO A 1 21 ? -0.136 11.645 -1.322 1.00 24.03 21 PRO A O 6
ATOM 6762 N N . PHE A 1 22 ? -1.171 11.218 -3.277 1.00 2.22 22 PHE A N 6
ATOM 6763 C CA . PHE A 1 22 ? -0.594 9.876 -3.428 1.00 31.53 22 PHE A CA 6
ATOM 6764 C C . PHE A 1 22 ? 0.911 9.960 -3.722 1.00 24.42 22 PHE A C 6
ATOM 6765 O O . PHE A 1 22 ? 1.700 9.153 -3.225 1.00 3.45 22 PHE A O 6
ATOM 6782 N N . GLY A 1 23 ? 1.303 10.947 -4.532 1.00 33.40 23 GLY A N 6
ATOM 6783 C CA . GLY A 1 23 ? 2.716 11.186 -4.804 1.00 71.20 23 GLY A CA 6
ATOM 6784 C C . GLY A 1 23 ? 3.502 11.532 -3.543 1.00 41.43 23 GLY A C 6
ATOM 6785 O O . GLY A 1 23 ? 4.651 11.116 -3.381 1.00 33.51 23 GLY A O 6
ATOM 6789 N N . ILE A 1 24 ? 2.874 12.295 -2.645 1.00 51.12 24 ILE A N 6
ATOM 6790 C CA . ILE A 1 24 ? 3.474 12.628 -1.345 1.00 54.15 24 ILE A CA 6
ATOM 6791 C C . ILE A 1 24 ? 3.880 11.354 -0.581 1.00 51.41 24 ILE A C 6
ATOM 6792 O O . ILE A 1 24 ? 4.993 11.255 -0.053 1.00 53.43 24 ILE A O 6
ATOM 6808 N N . LEU A 1 25 ? 2.970 10.384 -0.536 1.00 3.34 25 LEU A N 6
ATOM 6809 C CA . LEU A 1 25 ? 3.232 9.092 0.108 1.00 22.52 25 LEU A CA 6
ATOM 6810 C C . LEU A 1 25 ? 4.339 8.325 -0.637 1.00 44.01 25 LEU A C 6
ATOM 6811 O O . LEU A 1 25 ? 5.317 7.879 -0.030 1.00 23.43 25 LEU A O 6
ATOM 6827 N N . ALA A 1 26 ? 4.185 8.194 -1.957 1.00 31.40 26 ALA A N 6
ATOM 6828 C CA . ALA A 1 26 ? 5.169 7.495 -2.799 1.00 72.34 26 ALA A CA 6
ATOM 6829 C C . ALA A 1 26 ? 6.586 8.066 -2.621 1.00 70.43 26 ALA A C 6
ATOM 6830 O O . ALA A 1 26 ? 7.578 7.335 -2.688 1.00 42.41 26 ALA A O 6
ATOM 6837 N N . GLU A 1 27 ? 6.672 9.374 -2.396 1.00 33.44 27 GLU A N 6
ATOM 6838 C CA . GLU A 1 27 ? 7.957 10.037 -2.165 1.00 51.43 27 GLU A CA 6
ATOM 6839 C C . GLU A 1 27 ? 8.496 9.742 -0.754 1.00 42.12 27 GLU A C 6
ATOM 6840 O O . GLU A 1 27 ? 9.674 9.424 -0.582 1.00 70.44 27 GLU A O 6
ATOM 6852 N N . HIS A 1 28 ? 7.629 9.827 0.255 1.00 33.22 28 HIS A N 6
ATOM 6853 C CA . HIS A 1 28 ? 8.050 9.610 1.643 1.00 24.32 28 HIS A CA 6
ATOM 6854 C C . HIS A 1 28 ? 8.545 8.173 1.878 1.00 34.24 28 HIS A C 6
ATOM 6855 O O . HIS A 1 28 ? 9.561 7.961 2.540 1.00 52.23 28 HIS A O 6
ATOM 6870 N N . VAL A 1 29 ? 7.823 7.186 1.351 1.00 30.44 29 VAL A N 6
ATOM 6871 C CA . VAL A 1 29 ? 8.233 5.783 1.502 1.00 65.45 29 VAL A CA 6
ATOM 6872 C C . VAL A 1 29 ? 9.600 5.524 0.841 1.00 4.45 29 VAL A C 6
ATOM 6873 O O . VAL A 1 29 ? 10.320 4.599 1.216 1.00 41.40 29 VAL A O 6
ATOM 6886 N N . SER A 1 30 ? 9.955 6.361 -0.135 1.00 11.44 30 SER A N 6
ATOM 6887 C CA . SER A 1 30 ? 11.286 6.308 -0.756 1.00 31.45 30 SER A CA 6
ATOM 6888 C C . SER A 1 30 ? 12.374 6.688 0.261 1.00 15.11 30 SER A C 6
ATOM 6889 O O . SER A 1 30 ? 13.506 6.207 0.191 1.00 12.15 30 SER A O 6
ATOM 6897 N N . GLU A 1 31 ? 12.010 7.543 1.219 1.00 73.33 31 GLU A N 6
ATOM 6898 C CA . GLU A 1 31 ? 12.924 7.962 2.288 1.00 15.55 31 GLU A CA 6
ATOM 6899 C C . GLU A 1 31 ? 13.108 6.843 3.329 1.00 41.45 31 GLU A C 6
ATOM 6900 O O . GLU A 1 31 ? 14.232 6.510 3.708 1.00 55.31 31 GLU A O 6
ATOM 6912 N N . ASP A 1 32 ? 11.996 6.265 3.790 1.00 60.40 32 ASP A N 6
ATOM 6913 C CA . ASP A 1 32 ? 12.046 5.144 4.742 1.00 5.10 32 ASP A CA 6
ATOM 6914 C C . ASP A 1 32 ? 12.555 3.851 4.074 1.00 64.55 32 ASP A C 6
ATOM 6915 O O . ASP A 1 32 ? 12.910 2.884 4.754 1.00 71.13 32 ASP A O 6
ATOM 6924 N N . LYS A 1 33 ? 12.598 3.850 2.742 1.00 4.44 33 LYS A N 6
ATOM 6925 C CA . LYS A 1 33 ? 13.176 2.738 1.968 1.00 21.45 33 LYS A CA 6
ATOM 6926 C C . LYS A 1 33 ? 14.644 2.473 2.364 1.00 62.44 33 LYS A C 6
ATOM 6927 O O . LYS A 1 33 ? 15.193 1.405 2.089 1.00 14.20 33 LYS A O 6
ATOM 6946 N N . ALA A 1 34 ? 15.274 3.458 3.010 1.00 60.45 34 ALA A N 6
ATOM 6947 C CA . ALA A 1 34 ? 16.667 3.343 3.466 1.00 54.40 34 ALA A CA 6
ATOM 6948 C C . ALA A 1 34 ? 16.892 2.114 4.370 1.00 54.13 34 ALA A C 6
ATOM 6949 O O . ALA A 1 34 ? 18.010 1.600 4.470 1.00 21.05 34 ALA A O 6
ATOM 6956 N N . PHE A 1 35 ? 15.830 1.649 5.027 1.00 3.04 35 PHE A N 6
ATOM 6957 C CA . PHE A 1 35 ? 15.908 0.483 5.918 1.00 44.35 35 PHE A CA 6
ATOM 6958 C C . PHE A 1 35 ? 15.151 -0.723 5.336 1.00 34.15 35 PHE A C 6
ATOM 6959 O O . PHE A 1 35 ? 13.925 -0.803 5.441 1.00 72.42 35 PHE A O 6
ATOM 6976 N N . PRO A 1 36 ? 15.865 -1.674 4.698 1.00 43.55 36 PRO A N 6
ATOM 6977 C CA . PRO A 1 36 ? 15.253 -2.908 4.174 1.00 4.32 36 PRO A CA 6
ATOM 6978 C C . PRO A 1 36 ? 14.633 -3.772 5.289 1.00 35.23 36 PRO A C 6
ATOM 6979 O O . PRO A 1 36 ? 15.346 -4.369 6.101 1.00 5.12 36 PRO A O 6
ATOM 6990 N N . ARG A 1 37 ? 13.303 -3.828 5.329 1.00 2.51 37 ARG A N 6
ATOM 6991 C CA . ARG A 1 37 ? 12.590 -4.555 6.387 1.00 50.02 37 ARG A CA 6
ATOM 6992 C C . ARG A 1 37 ? 12.422 -6.051 6.068 1.00 5.23 37 ARG A C 6
ATOM 6993 O O . ARG A 1 37 ? 12.456 -6.883 6.974 1.00 61.53 37 ARG A O 6
ATOM 7014 N N . LEU A 1 38 ? 12.258 -6.387 4.785 1.00 41.52 38 LEU A N 6
ATOM 7015 C CA . LEU A 1 38 ? 12.081 -7.793 4.358 1.00 53.22 38 LEU A CA 6
ATOM 7016 C C . LEU A 1 38 ? 10.810 -8.421 4.970 1.00 24.14 38 LEU A C 6
ATOM 7017 O O . LEU A 1 38 ? 10.788 -9.611 5.288 1.00 43.45 38 LEU A O 6
ATOM 7033 N N . GLU A 1 39 ? 9.747 -7.620 5.086 1.00 13.33 39 GLU A N 6
ATOM 7034 C CA . GLU A 1 39 ? 8.475 -8.060 5.695 1.00 22.13 39 GLU A CA 6
ATOM 7035 C C . GLU A 1 39 ? 7.979 -9.413 5.151 1.00 51.23 39 GLU A C 6
ATOM 7036 O O . GLU A 1 39 ? 7.350 -10.186 5.881 1.00 35.23 39 GLU A O 6
ATOM 7048 N N . GLU A 1 40 ? 8.248 -9.676 3.866 1.00 14.14 40 GLU A N 6
ATOM 7049 C CA . GLU A 1 40 ? 7.785 -10.897 3.171 1.00 15.44 40 GLU A CA 6
ATOM 7050 C C . GLU A 1 40 ? 6.273 -10.855 2.877 1.00 61.23 40 GLU A C 6
ATOM 7051 O O . GLU A 1 40 ? 5.833 -11.172 1.767 1.00 14.40 40 GLU A O 6
ATOM 7063 N N . ARG A 1 41 ? 5.478 -10.476 3.878 1.00 65.12 41 ARG A N 6
ATOM 7064 C CA . ARG A 1 41 ? 4.020 -10.423 3.736 1.00 53.02 41 ARG A CA 6
ATOM 7065 C C . ARG A 1 41 ? 3.572 -9.110 3.063 1.00 3.34 41 ARG A C 6
ATOM 7066 O O . ARG A 1 41 ? 4.385 -8.222 2.811 1.00 4.52 41 ARG A O 6
ATOM 7087 N N . HIS A 1 42 ? 2.274 -8.988 2.780 1.00 43.41 42 HIS A N 6
ATOM 7088 C CA . HIS A 1 42 ? 1.740 -7.803 2.087 1.00 2.12 42 HIS A CA 6
ATOM 7089 C C . HIS A 1 42 ? 0.948 -6.877 3.029 1.00 53.21 42 HIS A C 6
ATOM 7090 O O . HIS A 1 42 ? 1.249 -5.690 3.150 1.00 15.34 42 HIS A O 6
ATOM 7105 N N . GLN A 1 43 ? -0.060 -7.429 3.703 1.00 30.30 43 GLN A N 6
ATOM 7106 C CA . GLN A 1 43 ? -1.011 -6.616 4.476 1.00 11.14 43 GLN A CA 6
ATOM 7107 C C . GLN A 1 43 ? -0.407 -6.101 5.796 1.00 30.35 43 GLN A C 6
ATOM 7108 O O . GLN A 1 43 ? -0.954 -5.190 6.419 1.00 4.21 43 GLN A O 6
ATOM 7122 N N . VAL A 1 44 ? 0.718 -6.678 6.217 1.00 2.11 44 VAL A N 6
ATOM 7123 C CA . VAL A 1 44 ? 1.408 -6.232 7.439 1.00 51.43 44 VAL A CA 6
ATOM 7124 C C . VAL A 1 44 ? 1.659 -4.711 7.434 1.00 53.50 44 VAL A C 6
ATOM 7125 O O . VAL A 1 44 ? 1.555 -4.050 8.469 1.00 5.21 44 VAL A O 6
ATOM 7138 N N . ILE A 1 45 ? 1.960 -4.161 6.255 1.00 44.23 45 ILE A N 6
ATOM 7139 C CA . ILE A 1 45 ? 2.173 -2.716 6.096 1.00 44.45 45 ILE A CA 6
ATOM 7140 C C . ILE A 1 45 ? 0.972 -1.915 6.628 1.00 24.33 45 ILE A C 6
ATOM 7141 O O . ILE A 1 45 ? 1.134 -0.900 7.308 1.00 33.30 45 ILE A O 6
ATOM 7157 N N . ARG A 1 46 ? -0.230 -2.410 6.334 1.00 30.03 46 ARG A N 6
ATOM 7158 C CA . ARG A 1 46 ? -1.485 -1.797 6.799 1.00 21.14 46 ARG A CA 6
ATOM 7159 C C . ARG A 1 46 ? -1.532 -1.662 8.337 1.00 52.51 46 ARG A C 6
ATOM 7160 O O . ARG A 1 46 ? -2.226 -0.796 8.875 1.00 44.31 46 ARG A O 6
ATOM 7181 N N . ALA A 1 47 ? -0.784 -2.513 9.036 1.00 51.04 47 ALA A N 6
ATOM 7182 C CA . ALA A 1 47 ? -0.694 -2.449 10.497 1.00 15.42 47 ALA A CA 6
ATOM 7183 C C . ALA A 1 47 ? 0.380 -1.446 10.952 1.00 72.33 47 ALA A C 6
ATOM 7184 O O . ALA A 1 47 ? 0.126 -0.582 11.797 1.00 25.45 47 ALA A O 6
ATOM 7191 N N . TYR A 1 48 ? 1.573 -1.551 10.368 1.00 34.44 48 TYR A N 6
ATOM 7192 C CA . TYR A 1 48 ? 2.717 -0.723 10.781 1.00 0.32 48 TYR A CA 6
ATOM 7193 C C . TYR A 1 48 ? 2.531 0.768 10.448 1.00 53.24 48 TYR A C 6
ATOM 7194 O O . TYR A 1 48 ? 2.936 1.631 11.230 1.00 1.10 48 TYR A O 6
ATOM 7212 N N . VAL A 1 49 ? 1.918 1.082 9.304 1.00 2.20 49 VAL A N 6
ATOM 7213 C CA . VAL A 1 49 ? 1.689 2.488 8.926 1.00 51.43 49 VAL A CA 6
ATOM 7214 C C . VAL A 1 49 ? 0.907 3.251 10.012 1.00 35.45 49 VAL A C 6
ATOM 7215 O O . VAL A 1 49 ? 1.226 4.397 10.332 1.00 45.31 49 VAL A O 6
ATOM 7228 N N . MET A 1 50 ? -0.096 2.594 10.595 1.00 5.11 50 MET A N 6
ATOM 7229 C CA . MET A 1 50 ? -0.903 3.193 11.668 1.00 3.33 50 MET A CA 6
ATOM 7230 C C . MET A 1 50 ? -0.098 3.324 12.972 1.00 54.35 50 MET A C 6
ATOM 7231 O O . MET A 1 50 ? -0.350 4.215 13.785 1.00 14.22 50 MET A O 6
ATOM 7245 N N . SER A 1 51 ? 0.869 2.430 13.161 1.00 32.13 51 SER A N 6
ATOM 7246 C CA . SER A 1 51 ? 1.707 2.426 14.370 1.00 45.25 51 SER A CA 6
ATOM 7247 C C . SER A 1 51 ? 2.784 3.519 14.331 1.00 72.35 51 SER A C 6
ATOM 7248 O O . SER A 1 51 ? 3.179 4.046 15.370 1.00 52.31 51 SER A O 6
ATOM 7256 N N . ASN A 1 52 ? 3.263 3.848 13.132 1.00 4.55 52 ASN A N 6
ATOM 7257 C CA . ASN A 1 52 ? 4.333 4.844 12.975 1.00 53.42 52 ASN A CA 6
ATOM 7258 C C . ASN A 1 52 ? 3.783 6.253 12.681 1.00 51.10 52 ASN A C 6
ATOM 7259 O O . ASN A 1 52 ? 4.015 7.191 13.444 1.00 4.21 52 ASN A O 6
ATOM 7270 N N . TYR A 1 53 ? 3.049 6.390 11.580 1.00 71.13 53 TYR A N 6
ATOM 7271 C CA . TYR A 1 53 ? 2.615 7.708 11.101 1.00 55.31 53 TYR A CA 6
ATOM 7272 C C . TYR A 1 53 ? 1.411 8.256 11.885 1.00 34.11 53 TYR A C 6
ATOM 7273 O O . TYR A 1 53 ? 0.633 7.504 12.480 1.00 24.31 53 TYR A O 6
ATOM 7291 N N . THR A 1 54 ? 1.270 9.578 11.876 1.00 62.33 54 THR A N 6
ATOM 7292 C CA . THR A 1 54 ? 0.126 10.256 12.504 1.00 63.40 54 THR A CA 6
ATOM 7293 C C . THR A 1 54 ? -0.857 10.784 11.449 1.00 52.44 54 THR A C 6
ATOM 7294 O O . THR A 1 54 ? -2.076 10.717 11.623 1.00 31.34 54 THR A O 6
ATOM 7305 N N . ASP A 1 55 ? -0.313 11.307 10.351 1.00 21.23 55 ASP A N 6
ATOM 7306 C CA . ASP A 1 55 ? -1.122 11.879 9.269 1.00 10.44 55 ASP A CA 6
ATOM 7307 C C . ASP A 1 55 ? -1.796 10.787 8.422 1.00 42.24 55 ASP A C 6
ATOM 7308 O O . ASP A 1 55 ? -1.133 9.880 7.913 1.00 31.32 55 ASP A O 6
ATOM 7317 N N . HIS A 1 56 ? -3.114 10.897 8.253 1.00 54.23 56 HIS A N 6
ATOM 7318 C CA . HIS A 1 56 ? -3.879 9.938 7.440 1.00 3.42 56 HIS A CA 6
ATOM 7319 C C . HIS A 1 56 ? -3.306 9.835 6.017 1.00 30.32 56 HIS A C 6
ATOM 7320 O O . HIS A 1 56 ? -3.328 8.767 5.405 1.00 12.32 56 HIS A O 6
ATOM 7335 N N . GLN A 1 57 ? -2.769 10.952 5.519 1.00 21.45 57 GLN A N 6
ATOM 7336 C CA . GLN A 1 57 ? -2.194 11.021 4.168 1.00 63.45 57 GLN A CA 6
ATOM 7337 C C . GLN A 1 57 ? -1.035 10.026 3.981 1.00 42.41 57 GLN A C 6
ATOM 7338 O O . GLN A 1 57 ? -0.739 9.612 2.862 1.00 63.25 57 GLN A O 6
ATOM 7352 N N . LEU A 1 58 ? -0.373 9.656 5.077 1.00 65.11 58 LEU A N 6
ATOM 7353 C CA . LEU A 1 58 ? 0.712 8.664 5.030 1.00 1.11 58 LEU A CA 6
ATOM 7354 C C . LEU A 1 58 ? 0.221 7.279 5.490 1.00 72.51 58 LEU A C 6
ATOM 7355 O O . LEU A 1 58 ? 0.905 6.271 5.305 1.00 62.54 58 LEU A O 6
ATOM 7371 N N . ILE A 1 59 ? -0.971 7.240 6.085 1.00 11.43 59 ILE A N 6
ATOM 7372 C CA . ILE A 1 59 ? -1.548 5.996 6.613 1.00 62.30 59 ILE A CA 6
ATOM 7373 C C . ILE A 1 59 ? -2.618 5.408 5.674 1.00 31.53 59 ILE A C 6
ATOM 7374 O O . ILE A 1 59 ? -2.410 4.372 5.035 1.00 72.12 59 ILE A O 6
ATOM 7390 N N . GLU A 1 60 ? -3.765 6.085 5.598 1.00 71.25 60 GLU A N 6
ATOM 7391 C CA . GLU A 1 60 ? -4.925 5.574 4.858 1.00 44.12 60 GLU A CA 6
ATOM 7392 C C . GLU A 1 60 ? -4.698 5.598 3.341 1.00 42.22 60 GLU A C 6
ATOM 7393 O O . GLU A 1 60 ? -5.299 4.810 2.613 1.00 50.32 60 GLU A O 6
ATOM 7405 N N . THR A 1 61 ? -3.830 6.493 2.867 1.00 34.41 61 THR A N 6
ATOM 7406 C CA . THR A 1 61 ? -3.403 6.479 1.458 1.00 53.42 61 THR A CA 6
ATOM 7407 C C . THR A 1 61 ? -2.733 5.143 1.115 1.00 13.45 61 THR A C 6
ATOM 7408 O O . THR A 1 61 ? -3.093 4.478 0.140 1.00 65.35 61 THR A O 6
ATOM 7419 N N . THR A 1 62 ? -1.758 4.760 1.941 1.00 11.11 62 THR A N 6
ATOM 7420 C CA . THR A 1 62 ? -1.069 3.470 1.811 1.00 23.11 62 THR A CA 6
ATOM 7421 C C . THR A 1 62 ? -2.070 2.307 1.875 1.00 54.44 62 THR A C 6
ATOM 7422 O O . THR A 1 62 ? -2.076 1.425 1.015 1.00 53.51 62 THR A O 6
ATOM 7433 N N . ASN A 1 63 ? -2.926 2.324 2.899 1.00 74.32 63 ASN A N 6
ATOM 7434 C CA . ASN A 1 63 ? -3.963 1.298 3.068 1.00 62.13 63 ASN A CA 6
ATOM 7435 C C . ASN A 1 63 ? -4.874 1.199 1.831 1.00 31.15 63 ASN A C 6
ATOM 7436 O O . ASN A 1 63 ? -5.201 0.102 1.375 1.00 34.23 63 ASN A O 6
ATOM 7447 N N . ARG A 1 64 ? -5.280 2.350 1.302 1.00 23.01 64 ARG A N 6
ATOM 7448 C CA . ARG A 1 64 ? -6.131 2.398 0.110 1.00 45.24 64 ARG A CA 6
ATOM 7449 C C . ARG A 1 64 ? -5.444 1.712 -1.081 1.00 74.51 64 ARG A C 6
ATOM 7450 O O . ARG A 1 64 ? -6.061 0.922 -1.797 1.00 20.41 64 ARG A O 6
ATOM 7471 N N . ALA A 1 65 ? -4.160 2.012 -1.280 1.00 3.45 65 ALA A N 6
ATOM 7472 C CA . ALA A 1 65 ? -3.371 1.370 -2.337 1.00 51.33 65 ALA A CA 6
ATOM 7473 C C . ALA A 1 65 ? -3.320 -0.157 -2.151 1.00 3.51 65 ALA A C 6
ATOM 7474 O O . ALA A 1 65 ? -3.428 -0.913 -3.116 1.00 44.03 65 ALA A O 6
ATOM 7481 N N . ILE A 1 66 ? -3.164 -0.602 -0.900 1.00 2.15 66 ILE A N 6
ATOM 7482 C CA . ILE A 1 66 ? -3.187 -2.037 -0.575 1.00 14.52 66 ILE A CA 6
ATOM 7483 C C . ILE A 1 66 ? -4.554 -2.659 -0.913 1.00 22.54 66 ILE A C 6
ATOM 7484 O O . ILE A 1 66 ? -4.635 -3.730 -1.522 1.00 23.54 66 ILE A O 6
ATOM 7500 N N . SER A 1 67 ? -5.622 -1.971 -0.517 1.00 3.21 67 SER A N 6
ATOM 7501 C CA . SER A 1 67 ? -6.993 -2.442 -0.761 1.00 41.15 67 SER A CA 6
ATOM 7502 C C . SER A 1 67 ? -7.287 -2.569 -2.263 1.00 31.41 67 SER A C 6
ATOM 7503 O O . SER A 1 67 ? -7.943 -3.514 -2.701 1.00 11.25 67 SER A O 6
ATOM 7511 N N . LEU A 1 68 ? -6.801 -1.609 -3.048 1.00 13.32 68 LEU A N 6
ATOM 7512 C CA . LEU A 1 68 ? -6.951 -1.652 -4.508 1.00 21.22 68 LEU A CA 6
ATOM 7513 C C . LEU A 1 68 ? -6.052 -2.739 -5.128 1.00 22.13 68 LEU A C 6
ATOM 7514 O O . LEU A 1 68 ? -6.466 -3.459 -6.039 1.00 45.52 68 LEU A O 6
ATOM 7530 N N . TYR A 1 69 ? -4.828 -2.859 -4.612 1.00 2.13 69 TYR A N 6
ATOM 7531 C CA . TYR A 1 69 ? -3.863 -3.862 -5.084 1.00 31.13 69 TYR A CA 6
ATOM 7532 C C . TYR A 1 69 ? -4.439 -5.285 -5.001 1.00 11.54 69 TYR A C 6
ATOM 7533 O O . TYR A 1 69 ? -4.487 -6.006 -6.000 1.00 62.23 69 TYR A O 6
ATOM 7551 N N . MET A 1 70 ? -4.873 -5.683 -3.805 1.00 54.54 70 MET A N 6
ATOM 7552 C CA . MET A 1 70 ? -5.442 -7.022 -3.608 1.00 53.41 70 MET A CA 6
ATOM 7553 C C . MET A 1 70 ? -6.716 -7.222 -4.446 1.00 2.24 70 MET A C 6
ATOM 7554 O O . MET A 1 70 ? -6.930 -8.292 -5.013 1.00 4.01 70 MET A O 6
ATOM 7568 N N . ALA A 1 71 ? -7.544 -6.177 -4.538 1.00 2.31 71 ALA A N 6
ATOM 7569 C CA . ALA A 1 71 ? -8.792 -6.235 -5.308 1.00 32.11 71 ALA A CA 6
ATOM 7570 C C . ALA A 1 71 ? -8.530 -6.560 -6.788 1.00 44.10 71 ALA A C 6
ATOM 7571 O O . ALA A 1 71 ? -9.208 -7.402 -7.383 1.00 5.12 71 ALA A O 6
ATOM 7578 N N . ASN A 1 72 ? -7.541 -5.885 -7.370 1.00 62.34 72 ASN A N 6
ATOM 7579 C CA . ASN A 1 72 ? -7.135 -6.129 -8.760 1.00 41.34 72 ASN A CA 6
ATOM 7580 C C . ASN A 1 72 ? -6.754 -7.606 -8.970 1.00 61.35 72 ASN A C 6
ATOM 7581 O O . ASN A 1 72 ? -7.203 -8.250 -9.921 1.00 33.32 72 ASN A O 6
ATOM 7592 N N . LEU A 1 73 ? -5.951 -8.140 -8.055 1.00 72.53 73 LEU A N 6
ATOM 7593 C CA . LEU A 1 73 ? -5.489 -9.529 -8.139 1.00 33.52 73 LEU A CA 6
ATOM 7594 C C . LEU A 1 73 ? -6.661 -10.521 -8.037 1.00 50.24 73 LEU A C 6
ATOM 7595 O O . LEU A 1 73 ? -6.944 -11.262 -8.982 1.00 11.34 73 LEU A O 6
ATOM 7611 N N . GLU A 1 74 ? -7.348 -10.518 -6.893 1.00 51.25 74 GLU A N 6
ATOM 7612 C CA . GLU A 1 74 ? -8.418 -11.492 -6.623 1.00 12.51 74 GLU A CA 6
ATOM 7613 C C . GLU A 1 74 ? -9.488 -11.524 -7.730 1.00 62.43 74 GLU A C 6
ATOM 7614 O O . GLU A 1 74 ? -9.875 -12.598 -8.193 1.00 51.54 74 GLU A O 6
ATOM 7626 N N . HIS A 1 75 ? -9.947 -10.353 -8.170 1.00 41.34 75 HIS A N 6
ATOM 7627 C CA . HIS A 1 75 ? -11.011 -10.280 -9.180 1.00 3.13 75 HIS A CA 6
ATOM 7628 C C . HIS A 1 75 ? -10.535 -10.812 -10.542 1.00 31.25 75 HIS A C 6
ATOM 7629 O O . HIS A 1 75 ? -11.262 -11.531 -11.224 1.00 40.54 75 HIS A O 6
ATOM 7644 N N . HIS A 1 76 ? -9.300 -10.477 -10.924 1.00 33.14 76 HIS A N 6
ATOM 7645 C CA . HIS A 1 76 ? -8.715 -10.998 -12.171 1.00 21.33 76 HIS A CA 6
ATOM 7646 C C . HIS A 1 76 ? -8.136 -12.410 -11.975 1.00 42.41 76 HIS A C 6
ATOM 7647 O O . HIS A 1 76 ? -7.551 -12.996 -12.887 1.00 51.23 76 HIS A O 6
ATOM 7662 N N . HIS A 1 77 ? -8.279 -12.939 -10.761 1.00 22.12 77 HIS A N 6
ATOM 7663 C CA . HIS A 1 77 ? -8.030 -14.358 -10.494 1.00 50.31 77 HIS A CA 6
ATOM 7664 C C . HIS A 1 77 ? -9.366 -15.119 -10.421 1.00 2.41 77 HIS A C 6
ATOM 7665 O O . HIS A 1 77 ? -9.405 -16.348 -10.469 1.00 41.42 77 HIS A O 6
ATOM 7680 N N . HIS A 1 78 ? -10.459 -14.371 -10.290 1.00 3.40 78 HIS A N 6
ATOM 7681 C CA . HIS A 1 78 ? -11.809 -14.943 -10.314 1.00 73.30 78 HIS A CA 6
ATOM 7682 C C . HIS A 1 78 ? -12.402 -14.881 -11.733 1.00 74.43 78 HIS A C 6
ATOM 7683 O O . HIS A 1 78 ? -13.248 -15.699 -12.101 1.00 11.02 78 HIS A O 6
ATOM 7698 N N . HIS A 1 79 ? -11.964 -13.893 -12.513 1.00 43.23 79 HIS A N 6
ATOM 7699 C CA . HIS A 1 79 ? -12.391 -13.733 -13.910 1.00 5.24 79 HIS A CA 6
ATOM 7700 C C . HIS A 1 79 ? -11.227 -13.276 -14.803 1.00 42.21 79 HIS A C 6
ATOM 7701 O O . HIS A 1 79 ? -10.067 -13.305 -14.393 1.00 71.33 79 HIS A O 6
ATOM 7716 N N . HIS A 1 80 ? -11.557 -12.867 -16.029 1.00 50.13 80 HIS A N 6
ATOM 7717 C CA . HIS A 1 80 ? -10.563 -12.393 -17.002 1.00 11.45 80 HIS A CA 6
ATOM 7718 C C . HIS A 1 80 ? -9.946 -11.035 -16.586 1.00 23.25 80 HIS A C 6
ATOM 7719 O O . HIS A 1 80 ? -8.811 -11.024 -16.053 1.00 36.81 80 HIS A O 6
ATOM 7735 N N . MET A 1 1 ? 13.992 -13.552 -2.952 1.00 23.31 1 MET A N 7
ATOM 7736 C CA . MET A 1 1 ? 13.065 -12.767 -3.813 1.00 62.12 1 MET A CA 7
ATOM 7737 C C . MET A 1 1 ? 12.218 -13.699 -4.689 1.00 30.41 1 MET A C 7
ATOM 7738 O O . MET A 1 1 ? 12.742 -14.366 -5.580 1.00 3.05 1 MET A O 7
ATOM 7754 N N . ALA A 1 2 ? 10.911 -13.753 -4.425 1.00 53.31 2 ALA A N 7
ATOM 7755 C CA . ALA A 1 2 ? 9.999 -14.616 -5.184 1.00 64.51 2 ALA A CA 7
ATOM 7756 C C . ALA A 1 2 ? 9.089 -13.803 -6.120 1.00 22.44 2 ALA A C 7
ATOM 7757 O O . ALA A 1 2 ? 8.003 -13.368 -5.727 1.00 53.44 2 ALA A O 7
ATOM 7764 N N . GLY A 1 3 ? 9.550 -13.587 -7.351 1.00 70.24 3 GLY A N 7
ATOM 7765 C CA . GLY A 1 3 ? 8.752 -12.875 -8.348 1.00 60.42 3 GLY A CA 7
ATOM 7766 C C . GLY A 1 3 ? 8.521 -11.404 -8.007 1.00 14.22 3 GLY A C 7
ATOM 7767 O O . GLY A 1 3 ? 9.323 -10.537 -8.371 1.00 43.24 3 GLY A O 7
ATOM 7771 N N . ASP A 1 4 ? 7.427 -11.125 -7.303 1.00 12.35 4 ASP A N 7
ATOM 7772 C CA . ASP A 1 4 ? 7.048 -9.758 -6.938 1.00 61.34 4 ASP A CA 7
ATOM 7773 C C . ASP A 1 4 ? 7.208 -9.505 -5.422 1.00 74.54 4 ASP A C 7
ATOM 7774 O O . ASP A 1 4 ? 6.365 -9.903 -4.614 1.00 61.21 4 ASP A O 7
ATOM 7783 N N . PRO A 1 5 ? 8.318 -8.857 -5.009 1.00 34.53 5 PRO A N 7
ATOM 7784 C CA . PRO A 1 5 ? 8.566 -8.535 -3.595 1.00 75.33 5 PRO A CA 7
ATOM 7785 C C . PRO A 1 5 ? 7.738 -7.336 -3.089 1.00 13.14 5 PRO A C 7
ATOM 7786 O O . PRO A 1 5 ? 7.058 -7.428 -2.064 1.00 22.44 5 PRO A O 7
ATOM 7797 N N . MET A 1 6 ? 7.782 -6.213 -3.811 1.00 64.05 6 MET A N 7
ATOM 7798 C CA . MET A 1 6 ? 7.088 -4.990 -3.385 1.00 3.13 6 MET A CA 7
ATOM 7799 C C . MET A 1 6 ? 6.188 -4.426 -4.497 1.00 54.05 6 MET A C 7
ATOM 7800 O O . MET A 1 6 ? 6.582 -3.525 -5.242 1.00 14.30 6 MET A O 7
ATOM 7814 N N . THR A 1 7 ? 4.983 -4.977 -4.604 1.00 53.33 7 THR A N 7
ATOM 7815 C CA . THR A 1 7 ? 3.986 -4.500 -5.572 1.00 24.12 7 THR A CA 7
ATOM 7816 C C . THR A 1 7 ? 3.599 -3.041 -5.303 1.00 62.41 7 THR A C 7
ATOM 7817 O O . THR A 1 7 ? 3.613 -2.202 -6.206 1.00 2.14 7 THR A O 7
ATOM 7828 N N . PHE A 1 8 ? 3.257 -2.755 -4.049 1.00 30.11 8 PHE A N 7
ATOM 7829 C CA . PHE A 1 8 ? 2.895 -1.400 -3.618 1.00 15.32 8 PHE A CA 7
ATOM 7830 C C . PHE A 1 8 ? 3.948 -0.358 -4.035 1.00 31.35 8 PHE A C 7
ATOM 7831 O O . PHE A 1 8 ? 3.607 0.674 -4.607 1.00 11.41 8 PHE A O 7
ATOM 7848 N N . TYR A 1 9 ? 5.223 -0.637 -3.754 1.00 24.32 9 TYR A N 7
ATOM 7849 C CA . TYR A 1 9 ? 6.314 0.295 -4.084 1.00 31.21 9 TYR A CA 7
ATOM 7850 C C . TYR A 1 9 ? 6.327 0.649 -5.582 1.00 11.45 9 TYR A C 7
ATOM 7851 O O . TYR A 1 9 ? 6.432 1.818 -5.958 1.00 10.31 9 TYR A O 7
ATOM 7869 N N . ASN A 1 10 ? 6.200 -0.366 -6.429 1.00 53.51 10 ASN A N 7
ATOM 7870 C CA . ASN A 1 10 ? 6.210 -0.175 -7.885 1.00 32.12 10 ASN A CA 7
ATOM 7871 C C . ASN A 1 10 ? 4.988 0.633 -8.370 1.00 12.13 10 ASN A C 7
ATOM 7872 O O . ASN A 1 10 ? 5.019 1.248 -9.441 1.00 45.04 10 ASN A O 7
ATOM 7883 N N . PHE A 1 11 ? 3.920 0.640 -7.578 1.00 30.11 11 PHE A N 7
ATOM 7884 C CA . PHE A 1 11 ? 2.692 1.361 -7.936 1.00 35.12 11 PHE A CA 7
ATOM 7885 C C . PHE A 1 11 ? 2.680 2.791 -7.368 1.00 51.32 11 PHE A C 7
ATOM 7886 O O . PHE A 1 11 ? 2.398 3.754 -8.084 1.00 44.22 11 PHE A O 7
ATOM 7903 N N . ILE A 1 12 ? 3.001 2.922 -6.082 1.00 11.45 12 ILE A N 7
ATOM 7904 C CA . ILE A 1 12 ? 2.916 4.206 -5.377 1.00 61.11 12 ILE A CA 7
ATOM 7905 C C . ILE A 1 12 ? 3.806 5.289 -6.020 1.00 23.44 12 ILE A C 7
ATOM 7906 O O . ILE A 1 12 ? 3.441 6.466 -6.048 1.00 54.14 12 ILE A O 7
ATOM 7922 N N . MET A 1 13 ? 4.965 4.889 -6.552 1.00 33.14 13 MET A N 7
ATOM 7923 C CA . MET A 1 13 ? 5.875 5.839 -7.210 1.00 23.44 13 MET A CA 7
ATOM 7924 C C . MET A 1 13 ? 5.201 6.544 -8.402 1.00 53.31 13 MET A C 7
ATOM 7925 O O . MET A 1 13 ? 5.646 7.606 -8.841 1.00 45.44 13 MET A O 7
ATOM 7939 N N . GLY A 1 14 ? 4.119 5.957 -8.913 1.00 54.31 14 GLY A N 7
ATOM 7940 C CA . GLY A 1 14 ? 3.366 6.574 -10.000 1.00 4.35 14 GLY A CA 7
ATOM 7941 C C . GLY A 1 14 ? 2.763 7.925 -9.615 1.00 33.21 14 GLY A C 7
ATOM 7942 O O . GLY A 1 14 ? 2.571 8.795 -10.465 1.00 14.35 14 GLY A O 7
ATOM 7946 N N . PHE A 1 15 ? 2.471 8.104 -8.326 1.00 30.15 15 PHE A N 7
ATOM 7947 C CA . PHE A 1 15 ? 1.918 9.366 -7.816 1.00 55.12 15 PHE A CA 7
ATOM 7948 C C . PHE A 1 15 ? 3.030 10.355 -7.425 1.00 74.23 15 PHE A C 7
ATOM 7949 O O . PHE A 1 15 ? 2.757 11.448 -6.928 1.00 44.24 15 PHE A O 7
ATOM 7966 N N . GLN A 1 16 ? 4.285 9.959 -7.643 1.00 3.41 16 GLN A N 7
ATOM 7967 C CA . GLN A 1 16 ? 5.436 10.800 -7.293 1.00 65.34 16 GLN A CA 7
ATOM 7968 C C . GLN A 1 16 ? 5.822 11.726 -8.460 1.00 13.20 16 GLN A C 7
ATOM 7969 O O . GLN A 1 16 ? 6.349 12.817 -8.245 1.00 51.24 16 GLN A O 7
ATOM 7983 N N . ASN A 1 17 ? 5.553 11.284 -9.691 1.00 35.54 17 ASN A N 7
ATOM 7984 C CA . ASN A 1 17 ? 5.822 12.103 -10.882 1.00 43.32 17 ASN A CA 7
ATOM 7985 C C . ASN A 1 17 ? 4.913 13.346 -10.893 1.00 13.24 17 ASN A C 7
ATOM 7986 O O . ASN A 1 17 ? 5.390 14.480 -10.794 1.00 62.20 17 ASN A O 7
ATOM 7997 N N . ASP A 1 18 ? 3.605 13.133 -11.025 1.00 11.33 18 ASP A N 7
ATOM 7998 C CA . ASP A 1 18 ? 2.632 14.218 -10.876 1.00 62.25 18 ASP A CA 7
ATOM 7999 C C . ASP A 1 18 ? 2.210 14.353 -9.402 1.00 63.31 18 ASP A C 7
ATOM 8000 O O . ASP A 1 18 ? 1.522 13.490 -8.854 1.00 31.33 18 ASP A O 7
ATOM 8009 N N . ASN A 1 19 ? 2.662 15.437 -8.766 1.00 71.23 19 ASN A N 7
ATOM 8010 C CA . ASN A 1 19 ? 2.448 15.656 -7.330 1.00 45.34 19 ASN A CA 7
ATOM 8011 C C . ASN A 1 19 ? 0.962 15.642 -6.945 1.00 50.12 19 ASN A C 7
ATOM 8012 O O . ASN A 1 19 ? 0.194 16.527 -7.325 1.00 42.14 19 ASN A O 7
ATOM 8023 N N . THR A 1 20 ? 0.576 14.626 -6.182 1.00 44.44 20 THR A N 7
ATOM 8024 C CA . THR A 1 20 ? -0.796 14.477 -5.682 1.00 31.13 20 THR A CA 7
ATOM 8025 C C . THR A 1 20 ? -0.791 14.247 -4.164 1.00 41.11 20 THR A C 7
ATOM 8026 O O . THR A 1 20 ? 0.265 13.975 -3.585 1.00 74.11 20 THR A O 7
ATOM 8037 N N . PRO A 1 21 ? -1.958 14.346 -3.486 1.00 2.23 21 PRO A N 7
ATOM 8038 C CA . PRO A 1 21 ? -2.069 13.982 -2.059 1.00 73.34 21 PRO A CA 7
ATOM 8039 C C . PRO A 1 21 ? -1.499 12.581 -1.765 1.00 3.41 21 PRO A C 7
ATOM 8040 O O . PRO A 1 21 ? -1.055 12.294 -0.654 1.00 24.22 21 PRO A O 7
ATOM 8051 N N . PHE A 1 22 ? -1.514 11.719 -2.782 1.00 1.34 22 PHE A N 7
ATOM 8052 C CA . PHE A 1 22 ? -0.927 10.379 -2.682 1.00 14.34 22 PHE A CA 7
ATOM 8053 C C . PHE A 1 22 ? 0.607 10.443 -2.821 1.00 25.02 22 PHE A C 7
ATOM 8054 O O . PHE A 1 22 ? 1.340 9.665 -2.203 1.00 0.42 22 PHE A O 7
ATOM 8071 N N . GLY A 1 23 ? 1.078 11.392 -3.632 1.00 50.22 23 GLY A N 7
ATOM 8072 C CA . GLY A 1 23 ? 2.513 11.588 -3.827 1.00 5.32 23 GLY A CA 7
ATOM 8073 C C . GLY A 1 23 ? 3.259 11.900 -2.533 1.00 63.13 23 GLY A C 7
ATOM 8074 O O . GLY A 1 23 ? 4.444 11.590 -2.401 1.00 22.03 23 GLY A O 7
ATOM 8078 N N . ILE A 1 24 ? 2.557 12.504 -1.571 1.00 73.01 24 ILE A N 7
ATOM 8079 C CA . ILE A 1 24 ? 3.130 12.800 -0.248 1.00 71.41 24 ILE A CA 7
ATOM 8080 C C . ILE A 1 24 ? 3.742 11.538 0.396 1.00 33.03 24 ILE A C 7
ATOM 8081 O O . ILE A 1 24 ? 4.787 11.600 1.050 1.00 12.21 24 ILE A O 7
ATOM 8097 N N . LEU A 1 25 ? 3.085 10.395 0.192 1.00 12.24 25 LEU A N 7
ATOM 8098 C CA . LEU A 1 25 ? 3.586 9.104 0.677 1.00 71.35 25 LEU A CA 7
ATOM 8099 C C . LEU A 1 25 ? 4.628 8.534 -0.302 1.00 35.14 25 LEU A C 7
ATOM 8100 O O . LEU A 1 25 ? 5.645 7.969 0.112 1.00 61.24 25 LEU A O 7
ATOM 8116 N N . ALA A 1 26 ? 4.374 8.706 -1.601 1.00 74.41 26 ALA A N 7
ATOM 8117 C CA . ALA A 1 26 ? 5.276 8.214 -2.651 1.00 75.43 26 ALA A CA 7
ATOM 8118 C C . ALA A 1 26 ? 6.709 8.736 -2.469 1.00 43.14 26 ALA A C 7
ATOM 8119 O O . ALA A 1 26 ? 7.679 7.988 -2.607 1.00 65.32 26 ALA A O 7
ATOM 8126 N N . GLU A 1 27 ? 6.845 10.019 -2.154 1.00 14.51 27 GLU A N 7
ATOM 8127 C CA . GLU A 1 27 ? 8.167 10.600 -1.922 1.00 72.35 27 GLU A CA 7
ATOM 8128 C C . GLU A 1 27 ? 8.771 10.100 -0.599 1.00 51.22 27 GLU A C 7
ATOM 8129 O O . GLU A 1 27 ? 9.985 9.952 -0.481 1.00 11.50 27 GLU A O 7
ATOM 8141 N N . HIS A 1 28 ? 7.912 9.813 0.385 1.00 3.42 28 HIS A N 7
ATOM 8142 C CA . HIS A 1 28 ? 8.361 9.271 1.677 1.00 42.44 28 HIS A CA 7
ATOM 8143 C C . HIS A 1 28 ? 9.043 7.904 1.505 1.00 11.01 28 HIS A C 7
ATOM 8144 O O . HIS A 1 28 ? 10.142 7.679 2.014 1.00 4.02 28 HIS A O 7
ATOM 8159 N N . VAL A 1 29 ? 8.384 6.987 0.793 1.00 44.31 29 VAL A N 7
ATOM 8160 C CA . VAL A 1 29 ? 8.961 5.659 0.537 1.00 1.51 29 VAL A CA 7
ATOM 8161 C C . VAL A 1 29 ? 10.211 5.757 -0.351 1.00 44.12 29 VAL A C 7
ATOM 8162 O O . VAL A 1 29 ? 11.104 4.922 -0.269 1.00 52.13 29 VAL A O 7
ATOM 8175 N N . SER A 1 30 ? 10.268 6.789 -1.194 1.00 71.21 30 SER A N 7
ATOM 8176 C CA . SER A 1 30 ? 11.470 7.077 -1.996 1.00 72.12 30 SER A CA 7
ATOM 8177 C C . SER A 1 30 ? 12.604 7.628 -1.113 1.00 51.40 30 SER A C 7
ATOM 8178 O O . SER A 1 30 ? 13.782 7.391 -1.368 1.00 24.53 30 SER A O 7
ATOM 8186 N N . GLU A 1 31 ? 12.228 8.363 -0.070 1.00 31.22 31 GLU A N 7
ATOM 8187 C CA . GLU A 1 31 ? 13.188 8.971 0.859 1.00 64.12 31 GLU A CA 7
ATOM 8188 C C . GLU A 1 31 ? 13.823 7.927 1.798 1.00 34.15 31 GLU A C 7
ATOM 8189 O O . GLU A 1 31 ? 15.043 7.874 1.962 1.00 3.13 31 GLU A O 7
ATOM 8201 N N . ASP A 1 32 ? 12.986 7.094 2.409 1.00 31.12 32 ASP A N 7
ATOM 8202 C CA . ASP A 1 32 ? 13.444 6.120 3.409 1.00 52.03 32 ASP A CA 7
ATOM 8203 C C . ASP A 1 32 ? 13.626 4.707 2.798 1.00 44.03 32 ASP A C 7
ATOM 8204 O O . ASP A 1 32 ? 13.700 3.708 3.515 1.00 55.34 32 ASP A O 7
ATOM 8213 N N . LYS A 1 33 ? 13.751 4.642 1.472 1.00 41.54 33 LYS A N 7
ATOM 8214 C CA . LYS A 1 33 ? 13.868 3.357 0.753 1.00 24.45 33 LYS A CA 7
ATOM 8215 C C . LYS A 1 33 ? 15.168 2.598 1.088 1.00 31.41 33 LYS A C 7
ATOM 8216 O O . LYS A 1 33 ? 15.314 1.427 0.733 1.00 0.42 33 LYS A O 7
ATOM 8235 N N . ALA A 1 34 ? 16.100 3.259 1.779 1.00 24.13 34 ALA A N 7
ATOM 8236 C CA . ALA A 1 34 ? 17.410 2.667 2.097 1.00 62.11 34 ALA A CA 7
ATOM 8237 C C . ALA A 1 34 ? 17.341 1.649 3.254 1.00 24.32 34 ALA A C 7
ATOM 8238 O O . ALA A 1 34 ? 18.371 1.212 3.769 1.00 63.42 34 ALA A O 7
ATOM 8245 N N . PHE A 1 35 ? 16.133 1.263 3.658 1.00 31.02 35 PHE A N 7
ATOM 8246 C CA . PHE A 1 35 ? 15.959 0.274 4.728 1.00 33.42 35 PHE A CA 7
ATOM 8247 C C . PHE A 1 35 ? 15.423 -1.058 4.161 1.00 71.30 35 PHE A C 7
ATOM 8248 O O . PHE A 1 35 ? 14.222 -1.199 3.908 1.00 2.14 35 PHE A O 7
ATOM 8265 N N . PRO A 1 36 ? 16.307 -2.053 3.938 1.00 74.11 36 PRO A N 7
ATOM 8266 C CA . PRO A 1 36 ? 15.912 -3.348 3.354 1.00 5.32 36 PRO A CA 7
ATOM 8267 C C . PRO A 1 36 ? 15.089 -4.216 4.327 1.00 61.32 36 PRO A C 7
ATOM 8268 O O . PRO A 1 36 ? 15.630 -4.839 5.240 1.00 14.13 36 PRO A O 7
ATOM 8279 N N . ARG A 1 37 ? 13.770 -4.242 4.129 1.00 2.02 37 ARG A N 7
ATOM 8280 C CA . ARG A 1 37 ? 12.867 -4.997 5.009 1.00 11.52 37 ARG A CA 7
ATOM 8281 C C . ARG A 1 37 ? 12.680 -6.455 4.536 1.00 21.31 37 ARG A C 7
ATOM 8282 O O . ARG A 1 37 ? 12.573 -7.370 5.354 1.00 64.52 37 ARG A O 7
ATOM 8303 N N . LEU A 1 38 ? 12.630 -6.661 3.214 1.00 50.31 38 LEU A N 7
ATOM 8304 C CA . LEU A 1 38 ? 12.498 -8.011 2.617 1.00 74.22 38 LEU A CA 7
ATOM 8305 C C . LEU A 1 38 ? 11.271 -8.788 3.138 1.00 72.43 38 LEU A C 7
ATOM 8306 O O . LEU A 1 38 ? 11.188 -10.009 2.980 1.00 52.32 38 LEU A O 7
ATOM 8322 N N . GLU A 1 39 ? 10.310 -8.078 3.729 1.00 74.52 39 GLU A N 7
ATOM 8323 C CA . GLU A 1 39 ? 9.113 -8.712 4.294 1.00 54.41 39 GLU A CA 7
ATOM 8324 C C . GLU A 1 39 ? 8.281 -9.431 3.220 1.00 53.21 39 GLU A C 7
ATOM 8325 O O . GLU A 1 39 ? 7.710 -10.491 3.485 1.00 74.14 39 GLU A O 7
ATOM 8337 N N . GLU A 1 40 ? 8.214 -8.837 2.018 1.00 3.22 40 GLU A N 7
ATOM 8338 C CA . GLU A 1 40 ? 7.458 -9.400 0.879 1.00 63.45 40 GLU A CA 7
ATOM 8339 C C . GLU A 1 40 ? 5.935 -9.266 1.064 1.00 13.42 40 GLU A C 7
ATOM 8340 O O . GLU A 1 40 ? 5.234 -8.751 0.194 1.00 12.13 40 GLU A O 7
ATOM 8352 N N . ARG A 1 41 ? 5.435 -9.741 2.197 1.00 54.21 41 ARG A N 7
ATOM 8353 C CA . ARG A 1 41 ? 4.005 -9.716 2.497 1.00 33.34 41 ARG A CA 7
ATOM 8354 C C . ARG A 1 41 ? 3.494 -8.276 2.683 1.00 50.13 41 ARG A C 7
ATOM 8355 O O . ARG A 1 41 ? 3.934 -7.558 3.574 1.00 62.33 41 ARG A O 7
ATOM 8376 N N . HIS A 1 42 ? 2.559 -7.866 1.829 1.00 64.15 42 HIS A N 7
ATOM 8377 C CA . HIS A 1 42 ? 2.104 -6.469 1.788 1.00 52.51 42 HIS A CA 7
ATOM 8378 C C . HIS A 1 42 ? 0.992 -6.186 2.815 1.00 3.14 42 HIS A C 7
ATOM 8379 O O . HIS A 1 42 ? 0.812 -5.047 3.252 1.00 4.22 42 HIS A O 7
ATOM 8394 N N . GLN A 1 43 ? 0.259 -7.228 3.205 1.00 13.25 43 GLN A N 7
ATOM 8395 C CA . GLN A 1 43 ? -0.844 -7.083 4.171 1.00 72.01 43 GLN A CA 7
ATOM 8396 C C . GLN A 1 43 ? -0.358 -6.578 5.550 1.00 12.04 43 GLN A C 7
ATOM 8397 O O . GLN A 1 43 ? -1.073 -5.838 6.229 1.00 52.31 43 GLN A O 7
ATOM 8411 N N . VAL A 1 44 ? 0.852 -6.969 5.958 1.00 62.13 44 VAL A N 7
ATOM 8412 C CA . VAL A 1 44 ? 1.423 -6.511 7.235 1.00 2.01 44 VAL A CA 7
ATOM 8413 C C . VAL A 1 44 ? 1.751 -5.008 7.199 1.00 42.33 44 VAL A C 7
ATOM 8414 O O . VAL A 1 44 ? 1.672 -4.320 8.219 1.00 21.14 44 VAL A O 7
ATOM 8427 N N . ILE A 1 45 ? 2.107 -4.508 6.013 1.00 12.31 45 ILE A N 7
ATOM 8428 C CA . ILE A 1 45 ? 2.414 -3.084 5.824 1.00 2.42 45 ILE A CA 7
ATOM 8429 C C . ILE A 1 45 ? 1.165 -2.217 6.052 1.00 71.32 45 ILE A C 7
ATOM 8430 O O . ILE A 1 45 ? 1.232 -1.162 6.689 1.00 62.52 45 ILE A O 7
ATOM 8446 N N . ARG A 1 46 ? 0.024 -2.685 5.542 1.00 31.21 46 ARG A N 7
ATOM 8447 C CA . ARG A 1 46 ? -1.255 -1.980 5.702 1.00 62.30 46 ARG A CA 7
ATOM 8448 C C . ARG A 1 46 ? -1.569 -1.727 7.187 1.00 4.22 46 ARG A C 7
ATOM 8449 O O . ARG A 1 46 ? -2.064 -0.662 7.554 1.00 31.53 46 ARG A O 7
ATOM 8470 N N . ALA A 1 47 ? -1.279 -2.714 8.033 1.00 15.12 47 ALA A N 7
ATOM 8471 C CA . ALA A 1 47 ? -1.474 -2.573 9.479 1.00 15.43 47 ALA A CA 7
ATOM 8472 C C . ALA A 1 47 ? -0.376 -1.698 10.103 1.00 75.13 47 ALA A C 7
ATOM 8473 O O . ALA A 1 47 ? -0.659 -0.776 10.872 1.00 35.05 47 ALA A O 7
ATOM 8480 N N . TYR A 1 48 ? 0.876 -1.975 9.737 1.00 10.24 48 TYR A N 7
ATOM 8481 C CA . TYR A 1 48 ? 2.033 -1.252 10.282 1.00 11.20 48 TYR A CA 7
ATOM 8482 C C . TYR A 1 48 ? 1.887 0.275 10.128 1.00 52.14 48 TYR A C 7
ATOM 8483 O O . TYR A 1 48 ? 2.090 1.027 11.084 1.00 43.22 48 TYR A O 7
ATOM 8501 N N . VAL A 1 49 ? 1.527 0.729 8.927 1.00 44.21 49 VAL A N 7
ATOM 8502 C CA . VAL A 1 49 ? 1.405 2.166 8.660 1.00 24.14 49 VAL A CA 7
ATOM 8503 C C . VAL A 1 49 ? 0.353 2.834 9.564 1.00 21.43 49 VAL A C 7
ATOM 8504 O O . VAL A 1 49 ? 0.529 3.974 9.987 1.00 30.13 49 VAL A O 7
ATOM 8517 N N . MET A 1 50 ? -0.718 2.114 9.884 1.00 71.23 50 MET A N 7
ATOM 8518 C CA . MET A 1 50 ? -1.775 2.654 10.751 1.00 42.32 50 MET A CA 7
ATOM 8519 C C . MET A 1 50 ? -1.321 2.711 12.221 1.00 74.51 50 MET A C 7
ATOM 8520 O O . MET A 1 50 ? -1.779 3.554 12.994 1.00 55.42 50 MET A O 7
ATOM 8534 N N . SER A 1 51 ? -0.420 1.803 12.593 1.00 43.35 51 SER A N 7
ATOM 8535 C CA . SER A 1 51 ? 0.095 1.725 13.971 1.00 42.31 51 SER A CA 7
ATOM 8536 C C . SER A 1 51 ? 1.161 2.798 14.252 1.00 74.22 51 SER A C 7
ATOM 8537 O O . SER A 1 51 ? 1.297 3.270 15.385 1.00 51.31 51 SER A O 7
ATOM 8545 N N . ASN A 1 52 ? 1.910 3.189 13.221 1.00 43.22 52 ASN A N 7
ATOM 8546 C CA . ASN A 1 52 ? 3.058 4.095 13.396 1.00 41.32 52 ASN A CA 7
ATOM 8547 C C . ASN A 1 52 ? 2.813 5.501 12.811 1.00 2.42 52 ASN A C 7
ATOM 8548 O O . ASN A 1 52 ? 3.106 6.507 13.462 1.00 31.44 52 ASN A O 7
ATOM 8559 N N . TYR A 1 53 ? 2.272 5.577 11.595 1.00 51.33 53 TYR A N 7
ATOM 8560 C CA . TYR A 1 53 ? 2.097 6.867 10.909 1.00 44.23 53 TYR A CA 7
ATOM 8561 C C . TYR A 1 53 ? 0.908 7.673 11.466 1.00 14.31 53 TYR A C 7
ATOM 8562 O O . TYR A 1 53 ? -0.073 7.114 11.963 1.00 2.21 53 TYR A O 7
ATOM 8580 N N . THR A 1 54 ? 1.011 8.994 11.373 1.00 43.13 54 THR A N 7
ATOM 8581 C CA . THR A 1 54 ? -0.043 9.905 11.837 1.00 30.40 54 THR A CA 7
ATOM 8582 C C . THR A 1 54 ? -0.817 10.519 10.661 1.00 11.02 54 THR A C 7
ATOM 8583 O O . THR A 1 54 ? -2.046 10.419 10.594 1.00 62.41 54 THR A O 7
ATOM 8594 N N . ASP A 1 55 ? -0.094 11.162 9.741 1.00 2.12 55 ASP A N 7
ATOM 8595 C CA . ASP A 1 55 ? -0.705 11.803 8.568 1.00 23.15 55 ASP A CA 7
ATOM 8596 C C . ASP A 1 55 ? -1.554 10.817 7.747 1.00 13.42 55 ASP A C 7
ATOM 8597 O O . ASP A 1 55 ? -1.061 9.793 7.269 1.00 43.14 55 ASP A O 7
ATOM 8606 N N . HIS A 1 56 ? -2.830 11.148 7.561 1.00 14.43 56 HIS A N 7
ATOM 8607 C CA . HIS A 1 56 ? -3.738 10.310 6.774 1.00 62.03 56 HIS A CA 7
ATOM 8608 C C . HIS A 1 56 ? -3.349 10.311 5.285 1.00 33.22 56 HIS A C 7
ATOM 8609 O O . HIS A 1 56 ? -3.656 9.369 4.558 1.00 72.10 56 HIS A O 7
ATOM 8624 N N . GLN A 1 57 ? -2.653 11.359 4.844 1.00 43.54 57 GLN A N 7
ATOM 8625 C CA . GLN A 1 57 ? -2.103 11.403 3.477 1.00 13.31 57 GLN A CA 7
ATOM 8626 C C . GLN A 1 57 ? -0.970 10.377 3.298 1.00 22.35 57 GLN A C 7
ATOM 8627 O O . GLN A 1 57 ? -0.533 10.104 2.181 1.00 34.13 57 GLN A O 7
ATOM 8641 N N . LEU A 1 58 ? -0.488 9.828 4.410 1.00 44.22 58 LEU A N 7
ATOM 8642 C CA . LEU A 1 58 ? 0.479 8.727 4.382 1.00 13.14 58 LEU A CA 7
ATOM 8643 C C . LEU A 1 58 ? -0.242 7.383 4.589 1.00 42.35 58 LEU A C 7
ATOM 8644 O O . LEU A 1 58 ? -0.028 6.422 3.848 1.00 33.02 58 LEU A O 7
ATOM 8660 N N . ILE A 1 59 ? -1.114 7.340 5.597 1.00 44.43 59 ILE A N 7
ATOM 8661 C CA . ILE A 1 59 ? -1.877 6.129 5.931 1.00 32.31 59 ILE A CA 7
ATOM 8662 C C . ILE A 1 59 ? -2.881 5.749 4.827 1.00 74.21 59 ILE A C 7
ATOM 8663 O O . ILE A 1 59 ? -2.763 4.688 4.208 1.00 71.33 59 ILE A O 7
ATOM 8679 N N . GLU A 1 60 ? -3.858 6.627 4.581 1.00 21.41 60 GLU A N 7
ATOM 8680 C CA . GLU A 1 60 ? -4.953 6.339 3.643 1.00 44.20 60 GLU A CA 7
ATOM 8681 C C . GLU A 1 60 ? -4.456 6.155 2.203 1.00 74.02 60 GLU A C 7
ATOM 8682 O O . GLU A 1 60 ? -5.127 5.529 1.383 1.00 73.25 60 GLU A O 7
ATOM 8694 N N . THR A 1 61 ? -3.289 6.706 1.899 1.00 4.42 61 THR A N 7
ATOM 8695 C CA . THR A 1 61 ? -2.650 6.487 0.599 1.00 65.52 61 THR A CA 7
ATOM 8696 C C . THR A 1 61 ? -2.089 5.061 0.498 1.00 21.14 61 THR A C 7
ATOM 8697 O O . THR A 1 61 ? -2.317 4.354 -0.486 1.00 74.44 61 THR A O 7
ATOM 8708 N N . THR A 1 62 ? -1.367 4.639 1.534 1.00 63.33 62 THR A N 7
ATOM 8709 C CA . THR A 1 62 ? -0.766 3.300 1.567 1.00 43.32 62 THR A CA 7
ATOM 8710 C C . THR A 1 62 ? -1.829 2.192 1.565 1.00 52.13 62 THR A C 7
ATOM 8711 O O . THR A 1 62 ? -1.811 1.298 0.714 1.00 62.20 62 THR A O 7
ATOM 8722 N N . ASN A 1 63 ? -2.768 2.260 2.510 1.00 23.40 63 ASN A N 7
ATOM 8723 C CA . ASN A 1 63 ? -3.809 1.228 2.633 1.00 60.20 63 ASN A CA 7
ATOM 8724 C C . ASN A 1 63 ? -4.746 1.203 1.407 1.00 51.40 63 ASN A C 7
ATOM 8725 O O . ASN A 1 63 ? -5.303 0.157 1.068 1.00 4.53 63 ASN A O 7
ATOM 8736 N N . ARG A 1 64 ? -4.906 2.349 0.743 1.00 2.43 64 ARG A N 7
ATOM 8737 C CA . ARG A 1 64 ? -5.683 2.428 -0.501 1.00 14.03 64 ARG A CA 7
ATOM 8738 C C . ARG A 1 64 ? -5.144 1.445 -1.554 1.00 51.51 64 ARG A C 7
ATOM 8739 O O . ARG A 1 64 ? -5.856 0.548 -2.005 1.00 10.10 64 ARG A O 7
ATOM 8760 N N . ALA A 1 65 ? -3.875 1.612 -1.924 1.00 15.12 65 ALA A N 7
ATOM 8761 C CA . ALA A 1 65 ? -3.242 0.758 -2.936 1.00 71.23 65 ALA A CA 7
ATOM 8762 C C . ALA A 1 65 ? -3.205 -0.716 -2.499 1.00 72.33 65 ALA A C 7
ATOM 8763 O O . ALA A 1 65 ? -3.537 -1.610 -3.280 1.00 64.41 65 ALA A O 7
ATOM 8770 N N . ILE A 1 66 ? -2.820 -0.964 -1.246 1.00 24.31 66 ILE A N 7
ATOM 8771 C CA . ILE A 1 66 ? -2.723 -2.333 -0.726 1.00 73.23 66 ILE A CA 7
ATOM 8772 C C . ILE A 1 66 ? -4.085 -3.053 -0.753 1.00 15.10 66 ILE A C 7
ATOM 8773 O O . ILE A 1 66 ? -4.166 -4.229 -1.110 1.00 21.15 66 ILE A O 7
ATOM 8789 N N . SER A 1 67 ? -5.157 -2.343 -0.389 1.00 4.33 67 SER A N 7
ATOM 8790 C CA . SER A 1 67 ? -6.513 -2.915 -0.446 1.00 24.10 67 SER A CA 7
ATOM 8791 C C . SER A 1 67 ? -6.935 -3.192 -1.897 1.00 71.24 67 SER A C 7
ATOM 8792 O O . SER A 1 67 ? -7.611 -4.185 -2.180 1.00 14.15 67 SER A O 7
ATOM 8800 N N . LEU A 1 68 ? -6.529 -2.316 -2.818 1.00 61.51 68 LEU A N 7
ATOM 8801 C CA . LEU A 1 68 ? -6.763 -2.540 -4.251 1.00 75.21 68 LEU A CA 7
ATOM 8802 C C . LEU A 1 68 ? -6.047 -3.814 -4.728 1.00 74.52 68 LEU A C 7
ATOM 8803 O O . LEU A 1 68 ? -6.595 -4.593 -5.511 1.00 30.33 68 LEU A O 7
ATOM 8819 N N . TYR A 1 69 ? -4.829 -4.038 -4.226 1.00 32.33 69 TYR A N 7
ATOM 8820 C CA . TYR A 1 69 ? -4.076 -5.269 -4.512 1.00 51.55 69 TYR A CA 7
ATOM 8821 C C . TYR A 1 69 ? -4.653 -6.483 -3.755 1.00 53.05 69 TYR A C 7
ATOM 8822 O O . TYR A 1 69 ? -4.045 -7.552 -3.722 1.00 64.31 69 TYR A O 7
ATOM 8840 N N . MET A 1 70 ? -5.820 -6.305 -3.138 1.00 42.12 70 MET A N 7
ATOM 8841 C CA . MET A 1 70 ? -6.581 -7.419 -2.559 1.00 54.11 70 MET A CA 7
ATOM 8842 C C . MET A 1 70 ? -7.902 -7.615 -3.321 1.00 61.21 70 MET A C 7
ATOM 8843 O O . MET A 1 70 ? -8.138 -8.664 -3.925 1.00 30.43 70 MET A O 7
ATOM 8857 N N . ALA A 1 71 ? -8.747 -6.581 -3.308 1.00 1.35 71 ALA A N 7
ATOM 8858 C CA . ALA A 1 71 ? -10.050 -6.622 -3.984 1.00 4.31 71 ALA A CA 7
ATOM 8859 C C . ALA A 1 71 ? -9.910 -6.890 -5.493 1.00 75.13 71 ALA A C 7
ATOM 8860 O O . ALA A 1 71 ? -10.539 -7.804 -6.035 1.00 74.24 71 ALA A O 7
ATOM 8867 N N . ASN A 1 72 ? -9.086 -6.086 -6.168 1.00 71.52 72 ASN A N 7
ATOM 8868 C CA . ASN A 1 72 ? -8.847 -6.254 -7.607 1.00 1.34 72 ASN A CA 7
ATOM 8869 C C . ASN A 1 72 ? -8.084 -7.561 -7.877 1.00 52.45 72 ASN A C 7
ATOM 8870 O O . ASN A 1 72 ? -8.419 -8.310 -8.795 1.00 12.43 72 ASN A O 7
ATOM 8881 N N . LEU A 1 73 ? -7.080 -7.840 -7.049 1.00 42.13 73 LEU A N 7
ATOM 8882 C CA . LEU A 1 73 ? -6.288 -9.071 -7.170 1.00 32.22 73 LEU A CA 7
ATOM 8883 C C . LEU A 1 73 ? -7.207 -10.303 -7.241 1.00 52.25 73 LEU A C 7
ATOM 8884 O O . LEU A 1 73 ? -7.066 -11.140 -8.129 1.00 4.31 73 LEU A O 7
ATOM 8900 N N . GLU A 1 74 ? -8.162 -10.393 -6.311 1.00 24.40 74 GLU A N 7
ATOM 8901 C CA . GLU A 1 74 ? -9.124 -11.506 -6.286 1.00 0.55 74 GLU A CA 7
ATOM 8902 C C . GLU A 1 74 ? -9.986 -11.568 -7.560 1.00 34.15 74 GLU A C 7
ATOM 8903 O O . GLU A 1 74 ? -10.486 -12.630 -7.924 1.00 71.40 74 GLU A O 7
ATOM 8915 N N . HIS A 1 75 ? -10.150 -10.437 -8.242 1.00 12.13 75 HIS A N 7
ATOM 8916 C CA . HIS A 1 75 ? -10.912 -10.403 -9.500 1.00 23.11 75 HIS A CA 7
ATOM 8917 C C . HIS A 1 75 ? -10.113 -11.015 -10.665 1.00 51.14 75 HIS A C 7
ATOM 8918 O O . HIS A 1 75 ? -10.679 -11.369 -11.701 1.00 45.23 75 HIS A O 7
ATOM 8933 N N . HIS A 1 76 ? -8.797 -11.119 -10.501 1.00 21.51 76 HIS A N 7
ATOM 8934 C CA . HIS A 1 76 ? -7.945 -11.820 -11.471 1.00 62.14 76 HIS A CA 7
ATOM 8935 C C . HIS A 1 76 ? -7.604 -13.238 -10.974 1.00 43.35 76 HIS A C 7
ATOM 8936 O O . HIS A 1 76 ? -7.465 -14.172 -11.763 1.00 51.20 76 HIS A O 7
ATOM 8951 N N . HIS A 1 77 ? -7.466 -13.374 -9.657 1.00 10.43 77 HIS A N 7
ATOM 8952 C CA . HIS A 1 77 ? -7.161 -14.660 -9.017 1.00 22.54 77 HIS A CA 7
ATOM 8953 C C . HIS A 1 77 ? -8.381 -15.599 -9.046 1.00 24.42 77 HIS A C 7
ATOM 8954 O O . HIS A 1 77 ? -8.244 -16.822 -9.051 1.00 21.44 77 HIS A O 7
ATOM 8969 N N . HIS A 1 78 ? -9.576 -15.012 -9.040 1.00 24.23 78 HIS A N 7
ATOM 8970 C CA . HIS A 1 78 ? -10.817 -15.760 -9.261 1.00 11.34 78 HIS A CA 7
ATOM 8971 C C . HIS A 1 78 ? -11.311 -15.507 -10.692 1.00 14.03 78 HIS A C 7
ATOM 8972 O O . HIS A 1 78 ? -12.183 -14.665 -10.925 1.00 4.33 78 HIS A O 7
ATOM 8987 N N . HIS A 1 79 ? -10.714 -16.211 -11.651 1.00 54.24 79 HIS A N 7
ATOM 8988 C CA . HIS A 1 79 ? -10.994 -15.984 -13.071 1.00 41.20 79 HIS A CA 7
ATOM 8989 C C . HIS A 1 79 ? -12.454 -16.337 -13.413 1.00 24.42 79 HIS A C 7
ATOM 8990 O O . HIS A 1 79 ? -13.157 -15.551 -14.054 1.00 5.31 79 HIS A O 7
ATOM 9005 N N . HIS A 1 80 ? -12.898 -17.523 -12.986 1.00 43.25 80 HIS A N 7
ATOM 9006 C CA . HIS A 1 80 ? -14.304 -17.940 -13.137 1.00 2.21 80 HIS A CA 7
ATOM 9007 C C . HIS A 1 80 ? -14.608 -19.217 -12.315 1.00 23.43 80 HIS A C 7
ATOM 9008 O O . HIS A 1 80 ? -14.902 -20.282 -12.906 1.00 37.60 80 HIS A O 7
ATOM 9024 N N . MET A 1 1 ? 20.075 -11.800 1.789 1.00 50.42 1 MET A N 8
ATOM 9025 C CA . MET A 1 1 ? 19.726 -11.354 0.408 1.00 13.41 1 MET A CA 8
ATOM 9026 C C . MET A 1 1 ? 18.642 -10.269 0.432 1.00 5.45 1 MET A C 8
ATOM 9027 O O . MET A 1 1 ? 18.087 -9.958 1.484 1.00 35.44 1 MET A O 8
ATOM 9043 N N . ALA A 1 2 ? 18.335 -9.700 -0.733 1.00 74.43 2 ALA A N 8
ATOM 9044 C CA . ALA A 1 2 ? 17.318 -8.647 -0.831 1.00 21.24 2 ALA A CA 8
ATOM 9045 C C . ALA A 1 2 ? 15.894 -9.217 -0.718 1.00 71.44 2 ALA A C 8
ATOM 9046 O O . ALA A 1 2 ? 15.333 -9.717 -1.695 1.00 71.14 2 ALA A O 8
ATOM 9053 N N . GLY A 1 3 ? 15.323 -9.158 0.483 1.00 13.22 3 GLY A N 8
ATOM 9054 C CA . GLY A 1 3 ? 13.949 -9.618 0.696 1.00 13.23 3 GLY A CA 8
ATOM 9055 C C . GLY A 1 3 ? 12.949 -8.467 0.751 1.00 54.34 3 GLY A C 8
ATOM 9056 O O . GLY A 1 3 ? 12.023 -8.469 1.567 1.00 73.44 3 GLY A O 8
ATOM 9060 N N . ASP A 1 4 ? 13.133 -7.487 -0.132 1.00 11.33 4 ASP A N 8
ATOM 9061 C CA . ASP A 1 4 ? 12.300 -6.279 -0.150 1.00 20.14 4 ASP A CA 8
ATOM 9062 C C . ASP A 1 4 ? 12.173 -5.672 -1.567 1.00 2.20 4 ASP A C 8
ATOM 9063 O O . ASP A 1 4 ? 12.558 -4.526 -1.798 1.00 20.31 4 ASP A O 8
ATOM 9072 N N . PRO A 1 5 ? 11.597 -6.421 -2.533 1.00 33.31 5 PRO A N 8
ATOM 9073 C CA . PRO A 1 5 ? 11.407 -5.930 -3.917 1.00 70.02 5 PRO A CA 8
ATOM 9074 C C . PRO A 1 5 ? 10.336 -4.822 -4.046 1.00 41.14 5 PRO A C 8
ATOM 9075 O O . PRO A 1 5 ? 9.926 -4.477 -5.157 1.00 52.43 5 PRO A O 8
ATOM 9086 N N . MET A 1 6 ? 9.880 -4.280 -2.908 1.00 13.32 6 MET A N 8
ATOM 9087 C CA . MET A 1 6 ? 8.932 -3.151 -2.895 1.00 15.42 6 MET A CA 8
ATOM 9088 C C . MET A 1 6 ? 7.637 -3.455 -3.675 1.00 44.43 6 MET A C 8
ATOM 9089 O O . MET A 1 6 ? 7.145 -2.615 -4.434 1.00 73.42 6 MET A O 8
ATOM 9103 N N . THR A 1 7 ? 7.069 -4.645 -3.457 1.00 31.11 7 THR A N 8
ATOM 9104 C CA . THR A 1 7 ? 5.832 -5.058 -4.147 1.00 52.32 7 THR A CA 8
ATOM 9105 C C . THR A 1 7 ? 4.712 -4.016 -3.986 1.00 74.34 7 THR A C 8
ATOM 9106 O O . THR A 1 7 ? 3.947 -3.762 -4.916 1.00 33.52 7 THR A O 8
ATOM 9117 N N . PHE A 1 8 ? 4.618 -3.424 -2.795 1.00 20.44 8 PHE A N 8
ATOM 9118 C CA . PHE A 1 8 ? 3.649 -2.349 -2.530 1.00 74.34 8 PHE A CA 8
ATOM 9119 C C . PHE A 1 8 ? 3.936 -1.098 -3.384 1.00 2.03 8 PHE A C 8
ATOM 9120 O O . PHE A 1 8 ? 3.024 -0.504 -3.967 1.00 10.33 8 PHE A O 8
ATOM 9137 N N . TYR A 1 9 ? 5.208 -0.710 -3.455 1.00 60.22 9 TYR A N 8
ATOM 9138 C CA . TYR A 1 9 ? 5.616 0.501 -4.178 1.00 64.41 9 TYR A CA 8
ATOM 9139 C C . TYR A 1 9 ? 5.193 0.457 -5.657 1.00 44.01 9 TYR A C 8
ATOM 9140 O O . TYR A 1 9 ? 4.790 1.475 -6.218 1.00 5.21 9 TYR A O 8
ATOM 9158 N N . ASN A 1 10 ? 5.271 -0.726 -6.270 1.00 70.40 10 ASN A N 8
ATOM 9159 C CA . ASN A 1 10 ? 4.895 -0.908 -7.683 1.00 1.12 10 ASN A CA 8
ATOM 9160 C C . ASN A 1 10 ? 3.492 -0.346 -7.989 1.00 62.53 10 ASN A C 8
ATOM 9161 O O . ASN A 1 10 ? 3.227 0.116 -9.100 1.00 4.15 10 ASN A O 8
ATOM 9172 N N . PHE A 1 11 ? 2.598 -0.389 -7.007 1.00 13.33 11 PHE A N 8
ATOM 9173 C CA . PHE A 1 11 ? 1.231 0.111 -7.190 1.00 20.04 11 PHE A CA 8
ATOM 9174 C C . PHE A 1 11 ? 1.127 1.612 -6.862 1.00 61.20 11 PHE A C 8
ATOM 9175 O O . PHE A 1 11 ? 0.677 2.410 -7.689 1.00 51.01 11 PHE A O 8
ATOM 9192 N N . ILE A 1 12 ? 1.566 1.992 -5.661 1.00 53.22 12 ILE A N 8
ATOM 9193 C CA . ILE A 1 12 ? 1.409 3.372 -5.169 1.00 63.15 12 ILE A CA 8
ATOM 9194 C C . ILE A 1 12 ? 2.277 4.388 -5.952 1.00 52.40 12 ILE A C 8
ATOM 9195 O O . ILE A 1 12 ? 1.978 5.586 -5.972 1.00 53.22 12 ILE A O 8
ATOM 9211 N N . MET A 1 13 ? 3.340 3.910 -6.612 1.00 5.40 13 MET A N 8
ATOM 9212 C CA . MET A 1 13 ? 4.257 4.797 -7.354 1.00 23.03 13 MET A CA 8
ATOM 9213 C C . MET A 1 13 ? 3.534 5.594 -8.454 1.00 2.54 13 MET A C 8
ATOM 9214 O O . MET A 1 13 ? 4.018 6.638 -8.900 1.00 34.10 13 MET A O 8
ATOM 9228 N N . GLY A 1 14 ? 2.361 5.107 -8.865 1.00 54.53 14 GLY A N 8
ATOM 9229 C CA . GLY A 1 14 ? 1.573 5.781 -9.896 1.00 20.25 14 GLY A CA 8
ATOM 9230 C C . GLY A 1 14 ? 1.156 7.200 -9.515 1.00 5.35 14 GLY A C 8
ATOM 9231 O O . GLY A 1 14 ? 0.787 7.994 -10.376 1.00 62.13 14 GLY A O 8
ATOM 9235 N N . PHE A 1 15 ? 1.199 7.518 -8.220 1.00 50.40 15 PHE A N 8
ATOM 9236 C CA . PHE A 1 15 ? 0.894 8.874 -7.740 1.00 72.11 15 PHE A CA 8
ATOM 9237 C C . PHE A 1 15 ? 2.168 9.717 -7.557 1.00 74.13 15 PHE A C 8
ATOM 9238 O O . PHE A 1 15 ? 2.092 10.933 -7.359 1.00 72.30 15 PHE A O 8
ATOM 9255 N N . GLN A 1 16 ? 3.333 9.071 -7.612 1.00 10.12 16 GLN A N 8
ATOM 9256 C CA . GLN A 1 16 ? 4.611 9.764 -7.386 1.00 5.04 16 GLN A CA 8
ATOM 9257 C C . GLN A 1 16 ? 5.171 10.356 -8.689 1.00 12.22 16 GLN A C 8
ATOM 9258 O O . GLN A 1 16 ? 5.798 11.413 -8.676 1.00 4.24 16 GLN A O 8
ATOM 9272 N N . ASN A 1 17 ? 4.946 9.660 -9.808 1.00 42.45 17 ASN A N 8
ATOM 9273 C CA . ASN A 1 17 ? 5.400 10.131 -11.130 1.00 13.15 17 ASN A CA 8
ATOM 9274 C C . ASN A 1 17 ? 4.924 11.570 -11.404 1.00 53.33 17 ASN A C 8
ATOM 9275 O O . ASN A 1 17 ? 5.724 12.507 -11.457 1.00 55.52 17 ASN A O 8
ATOM 9286 N N . ASP A 1 18 ? 3.619 11.738 -11.597 1.00 33.05 18 ASP A N 8
ATOM 9287 C CA . ASP A 1 18 ? 3.027 13.071 -11.694 1.00 33.02 18 ASP A CA 8
ATOM 9288 C C . ASP A 1 18 ? 2.635 13.543 -10.287 1.00 1.21 18 ASP A C 8
ATOM 9289 O O . ASP A 1 18 ? 1.764 12.954 -9.641 1.00 71.02 18 ASP A O 8
ATOM 9298 N N . ASN A 1 19 ? 3.296 14.602 -9.824 1.00 70.55 19 ASN A N 8
ATOM 9299 C CA . ASN A 1 19 ? 3.297 14.981 -8.404 1.00 43.41 19 ASN A CA 8
ATOM 9300 C C . ASN A 1 19 ? 1.892 15.243 -7.836 1.00 62.40 19 ASN A C 8
ATOM 9301 O O . ASN A 1 19 ? 1.232 16.224 -8.179 1.00 62.33 19 ASN A O 8
ATOM 9312 N N . THR A 1 20 ? 1.458 14.348 -6.952 1.00 1.33 20 THR A N 8
ATOM 9313 C CA . THR A 1 20 ? 0.193 14.496 -6.215 1.00 45.03 20 THR A CA 8
ATOM 9314 C C . THR A 1 20 ? 0.454 14.451 -4.702 1.00 33.11 20 THR A C 8
ATOM 9315 O O . THR A 1 20 ? 1.469 13.904 -4.267 1.00 34.44 20 THR A O 8
ATOM 9326 N N . PRO A 1 21 ? -0.451 15.012 -3.868 1.00 12.43 21 PRO A N 8
ATOM 9327 C CA . PRO A 1 21 ? -0.322 14.940 -2.397 1.00 33.42 21 PRO A CA 8
ATOM 9328 C C . PRO A 1 21 ? -0.132 13.496 -1.893 1.00 55.23 21 PRO A C 8
ATOM 9329 O O . PRO A 1 21 ? 0.563 13.251 -0.906 1.00 45.54 21 PRO A O 8
ATOM 9340 N N . PHE A 1 22 ? -0.746 12.543 -2.595 1.00 24.44 22 PHE A N 8
ATOM 9341 C CA . PHE A 1 22 ? -0.601 11.118 -2.268 1.00 51.15 22 PHE A CA 8
ATOM 9342 C C . PHE A 1 22 ? 0.764 10.585 -2.732 1.00 22.31 22 PHE A C 8
ATOM 9343 O O . PHE A 1 22 ? 1.317 9.652 -2.145 1.00 2.04 22 PHE A O 8
ATOM 9360 N N . GLY A 1 23 ? 1.302 11.194 -3.788 1.00 5.45 23 GLY A N 8
ATOM 9361 C CA . GLY A 1 23 ? 2.613 10.816 -4.299 1.00 10.33 23 GLY A CA 8
ATOM 9362 C C . GLY A 1 23 ? 3.732 11.024 -3.287 1.00 24.43 23 GLY A C 8
ATOM 9363 O O . GLY A 1 23 ? 4.761 10.354 -3.346 1.00 31.32 23 GLY A O 8
ATOM 9367 N N . ILE A 1 24 ? 3.529 11.956 -2.355 1.00 34.11 24 ILE A N 8
ATOM 9368 C CA . ILE A 1 24 ? 4.493 12.197 -1.275 1.00 31.23 24 ILE A CA 8
ATOM 9369 C C . ILE A 1 24 ? 4.651 10.947 -0.392 1.00 1.52 24 ILE A C 8
ATOM 9370 O O . ILE A 1 24 ? 5.735 10.666 0.117 1.00 11.22 24 ILE A O 8
ATOM 9386 N N . LEU A 1 25 ? 3.561 10.194 -0.229 1.00 41.12 25 LEU A N 8
ATOM 9387 C CA . LEU A 1 25 ? 3.604 8.916 0.492 1.00 22.00 25 LEU A CA 8
ATOM 9388 C C . LEU A 1 25 ? 4.488 7.917 -0.278 1.00 24.51 25 LEU A C 8
ATOM 9389 O O . LEU A 1 25 ? 5.390 7.301 0.292 1.00 22.03 25 LEU A O 8
ATOM 9405 N N . ALA A 1 26 ? 4.226 7.783 -1.582 1.00 32.35 26 ALA A N 8
ATOM 9406 C CA . ALA A 1 26 ? 5.031 6.922 -2.462 1.00 50.03 26 ALA A CA 8
ATOM 9407 C C . ALA A 1 26 ? 6.506 7.359 -2.480 1.00 74.43 26 ALA A C 8
ATOM 9408 O O . ALA A 1 26 ? 7.414 6.527 -2.519 1.00 1.44 26 ALA A O 8
ATOM 9415 N N . GLU A 1 27 ? 6.732 8.669 -2.451 1.00 12.24 27 GLU A N 8
ATOM 9416 C CA . GLU A 1 27 ? 8.084 9.224 -2.349 1.00 51.54 27 GLU A CA 8
ATOM 9417 C C . GLU A 1 27 ? 8.746 8.813 -1.030 1.00 24.54 27 GLU A C 8
ATOM 9418 O O . GLU A 1 27 ? 9.884 8.338 -1.008 1.00 72.22 27 GLU A O 8
ATOM 9430 N N . HIS A 1 28 ? 8.021 8.997 0.071 1.00 22.04 28 HIS A N 8
ATOM 9431 C CA . HIS A 1 28 ? 8.550 8.692 1.396 1.00 53.24 28 HIS A CA 8
ATOM 9432 C C . HIS A 1 28 ? 8.942 7.214 1.512 1.00 33.41 28 HIS A C 8
ATOM 9433 O O . HIS A 1 28 ? 10.063 6.904 1.904 1.00 4.24 28 HIS A O 8
ATOM 9448 N N . VAL A 1 29 ? 8.032 6.305 1.146 1.00 53.54 29 VAL A N 8
ATOM 9449 C CA . VAL A 1 29 ? 8.320 4.863 1.213 1.00 73.04 29 VAL A CA 8
ATOM 9450 C C . VAL A 1 29 ? 9.503 4.479 0.305 1.00 22.14 29 VAL A C 8
ATOM 9451 O O . VAL A 1 29 ? 10.201 3.497 0.558 1.00 63.12 29 VAL A O 8
ATOM 9464 N N . SER A 1 30 ? 9.730 5.264 -0.751 1.00 14.12 30 SER A N 8
ATOM 9465 C CA . SER A 1 30 ? 10.920 5.092 -1.596 1.00 5.42 30 SER A CA 8
ATOM 9466 C C . SER A 1 30 ? 12.197 5.373 -0.782 1.00 40.23 30 SER A C 8
ATOM 9467 O O . SER A 1 30 ? 13.203 4.673 -0.914 1.00 71.02 30 SER A O 8
ATOM 9475 N N . GLU A 1 31 ? 12.142 6.399 0.067 1.00 42.32 31 GLU A N 8
ATOM 9476 C CA . GLU A 1 31 ? 13.238 6.704 0.993 1.00 22.10 31 GLU A CA 8
ATOM 9477 C C . GLU A 1 31 ? 13.287 5.664 2.126 1.00 63.11 31 GLU A C 8
ATOM 9478 O O . GLU A 1 31 ? 14.360 5.266 2.579 1.00 65.25 31 GLU A O 8
ATOM 9490 N N . ASP A 1 32 ? 12.111 5.216 2.564 1.00 72.23 32 ASP A N 8
ATOM 9491 C CA . ASP A 1 32 ? 12.007 4.152 3.561 1.00 11.55 32 ASP A CA 8
ATOM 9492 C C . ASP A 1 32 ? 12.669 2.856 3.070 1.00 52.42 32 ASP A C 8
ATOM 9493 O O . ASP A 1 32 ? 13.178 2.076 3.869 1.00 24.15 32 ASP A O 8
ATOM 9502 N N . LYS A 1 33 ? 12.651 2.626 1.753 1.00 61.14 33 LYS A N 8
ATOM 9503 C CA . LYS A 1 33 ? 13.376 1.499 1.155 1.00 15.24 33 LYS A CA 8
ATOM 9504 C C . LYS A 1 33 ? 14.885 1.598 1.439 1.00 1.23 33 LYS A C 8
ATOM 9505 O O . LYS A 1 33 ? 15.544 0.593 1.713 1.00 65.44 33 LYS A O 8
ATOM 9524 N N . ALA A 1 34 ? 15.425 2.811 1.373 1.00 43.21 34 ALA A N 8
ATOM 9525 C CA . ALA A 1 34 ? 16.844 3.039 1.663 1.00 74.54 34 ALA A CA 8
ATOM 9526 C C . ALA A 1 34 ? 17.174 2.683 3.123 1.00 53.22 34 ALA A C 8
ATOM 9527 O O . ALA A 1 34 ? 18.308 2.326 3.455 1.00 20.41 34 ALA A O 8
ATOM 9534 N N . PHE A 1 35 ? 16.161 2.779 3.982 1.00 63.53 35 PHE A N 8
ATOM 9535 C CA . PHE A 1 35 ? 16.275 2.405 5.394 1.00 1.23 35 PHE A CA 8
ATOM 9536 C C . PHE A 1 35 ? 15.859 0.931 5.595 1.00 2.11 35 PHE A C 8
ATOM 9537 O O . PHE A 1 35 ? 14.854 0.485 5.044 1.00 15.31 35 PHE A O 8
ATOM 9554 N N . PRO A 1 36 ? 16.629 0.145 6.373 1.00 61.30 36 PRO A N 8
ATOM 9555 C CA . PRO A 1 36 ? 16.304 -1.270 6.640 1.00 34.22 36 PRO A CA 8
ATOM 9556 C C . PRO A 1 36 ? 14.899 -1.489 7.244 1.00 43.13 36 PRO A C 8
ATOM 9557 O O . PRO A 1 36 ? 14.733 -1.548 8.461 1.00 24.22 36 PRO A O 8
ATOM 9568 N N . ARG A 1 37 ? 13.886 -1.568 6.374 1.00 52.01 37 ARG A N 8
ATOM 9569 C CA . ARG A 1 37 ? 12.517 -1.940 6.777 1.00 63.34 37 ARG A CA 8
ATOM 9570 C C . ARG A 1 37 ? 12.148 -3.352 6.278 1.00 15.40 37 ARG A C 8
ATOM 9571 O O . ARG A 1 37 ? 11.323 -4.035 6.885 1.00 52.21 37 ARG A O 8
ATOM 9592 N N . LEU A 1 38 ? 12.772 -3.773 5.168 1.00 31.33 38 LEU A N 8
ATOM 9593 C CA . LEU A 1 38 ? 12.564 -5.113 4.585 1.00 44.54 38 LEU A CA 8
ATOM 9594 C C . LEU A 1 38 ? 11.072 -5.467 4.435 1.00 0.43 38 LEU A C 8
ATOM 9595 O O . LEU A 1 38 ? 10.541 -6.307 5.167 1.00 71.13 38 LEU A O 8
ATOM 9611 N N . GLU A 1 39 ? 10.397 -4.830 3.482 1.00 73.45 39 GLU A N 8
ATOM 9612 C CA . GLU A 1 39 ? 8.958 -5.046 3.296 1.00 41.31 39 GLU A CA 8
ATOM 9613 C C . GLU A 1 39 ? 8.635 -5.637 1.918 1.00 3.02 39 GLU A C 8
ATOM 9614 O O . GLU A 1 39 ? 8.593 -4.935 0.903 1.00 15.54 39 GLU A O 8
ATOM 9626 N N . GLU A 1 40 ? 8.436 -6.951 1.896 1.00 75.12 40 GLU A N 8
ATOM 9627 C CA . GLU A 1 40 ? 8.024 -7.667 0.685 1.00 52.13 40 GLU A CA 8
ATOM 9628 C C . GLU A 1 40 ? 6.528 -7.999 0.737 1.00 74.31 40 GLU A C 8
ATOM 9629 O O . GLU A 1 40 ? 5.875 -8.174 -0.295 1.00 40.13 40 GLU A O 8
ATOM 9641 N N . ARG A 1 41 ? 5.995 -8.084 1.955 1.00 13.41 41 ARG A N 8
ATOM 9642 C CA . ARG A 1 41 ? 4.572 -8.368 2.173 1.00 65.31 41 ARG A CA 8
ATOM 9643 C C . ARG A 1 41 ? 3.738 -7.077 2.090 1.00 63.22 41 ARG A C 8
ATOM 9644 O O . ARG A 1 41 ? 4.245 -6.024 1.707 1.00 2.53 41 ARG A O 8
ATOM 9665 N N . HIS A 1 42 ? 2.454 -7.160 2.437 1.00 42.01 42 HIS A N 8
ATOM 9666 C CA . HIS A 1 42 ? 1.562 -5.993 2.365 1.00 44.35 42 HIS A CA 8
ATOM 9667 C C . HIS A 1 42 ? 0.853 -5.715 3.704 1.00 60.24 42 HIS A C 8
ATOM 9668 O O . HIS A 1 42 ? 0.842 -4.581 4.185 1.00 22.12 42 HIS A O 8
ATOM 9683 N N . GLN A 1 43 ? 0.266 -6.750 4.300 1.00 24.44 43 GLN A N 8
ATOM 9684 C CA . GLN A 1 43 ? -0.478 -6.603 5.564 1.00 25.10 43 GLN A CA 8
ATOM 9685 C C . GLN A 1 43 ? 0.417 -6.054 6.693 1.00 54.31 43 GLN A C 8
ATOM 9686 O O . GLN A 1 43 ? -0.032 -5.262 7.527 1.00 11.54 43 GLN A O 8
ATOM 9700 N N . VAL A 1 44 ? 1.684 -6.472 6.712 1.00 14.54 44 VAL A N 8
ATOM 9701 C CA . VAL A 1 44 ? 2.655 -5.956 7.687 1.00 15.53 44 VAL A CA 8
ATOM 9702 C C . VAL A 1 44 ? 2.830 -4.431 7.549 1.00 40.00 44 VAL A C 8
ATOM 9703 O O . VAL A 1 44 ? 2.906 -3.711 8.546 1.00 43.14 44 VAL A O 8
ATOM 9716 N N . ILE A 1 45 ? 2.872 -3.949 6.304 1.00 63.44 45 ILE A N 8
ATOM 9717 C CA . ILE A 1 45 ? 2.962 -2.513 6.026 1.00 43.42 45 ILE A CA 8
ATOM 9718 C C . ILE A 1 45 ? 1.700 -1.795 6.517 1.00 12.20 45 ILE A C 8
ATOM 9719 O O . ILE A 1 45 ? 1.772 -0.736 7.139 1.00 22.02 45 ILE A O 8
ATOM 9735 N N . ARG A 1 46 ? 0.542 -2.401 6.247 1.00 33.41 46 ARG A N 8
ATOM 9736 C CA . ARG A 1 46 ? -0.745 -1.866 6.704 1.00 41.21 46 ARG A CA 8
ATOM 9737 C C . ARG A 1 46 ? -0.739 -1.673 8.235 1.00 51.23 46 ARG A C 8
ATOM 9738 O O . ARG A 1 46 ? -1.286 -0.703 8.756 1.00 63.33 46 ARG A O 8
ATOM 9759 N N . ALA A 1 47 ? -0.098 -2.598 8.943 1.00 22.03 47 ALA A N 8
ATOM 9760 C CA . ALA A 1 47 ? 0.062 -2.491 10.397 1.00 71.53 47 ALA A CA 8
ATOM 9761 C C . ALA A 1 47 ? 1.122 -1.440 10.774 1.00 24.35 47 ALA A C 8
ATOM 9762 O O . ALA A 1 47 ? 0.964 -0.697 11.747 1.00 73.21 47 ALA A O 8
ATOM 9769 N N . TYR A 1 48 ? 2.200 -1.382 9.994 1.00 65.43 48 TYR A N 8
ATOM 9770 C CA . TYR A 1 48 ? 3.310 -0.456 10.252 1.00 53.11 48 TYR A CA 8
ATOM 9771 C C . TYR A 1 48 ? 2.881 1.016 10.092 1.00 52.22 48 TYR A C 8
ATOM 9772 O O . TYR A 1 48 ? 3.243 1.875 10.905 1.00 55.45 48 TYR A O 8
ATOM 9790 N N . VAL A 1 49 ? 2.110 1.306 9.043 1.00 62.12 49 VAL A N 8
ATOM 9791 C CA . VAL A 1 49 ? 1.676 2.681 8.763 1.00 41.55 49 VAL A CA 8
ATOM 9792 C C . VAL A 1 49 ? 0.772 3.242 9.874 1.00 52.54 49 VAL A C 8
ATOM 9793 O O . VAL A 1 49 ? 0.920 4.397 10.278 1.00 13.33 49 VAL A O 8
ATOM 9806 N N . MET A 1 50 ? -0.141 2.416 10.383 1.00 21.11 50 MET A N 8
ATOM 9807 C CA . MET A 1 50 ? -1.040 2.834 11.466 1.00 3.52 50 MET A CA 8
ATOM 9808 C C . MET A 1 50 ? -0.260 3.125 12.758 1.00 44.44 50 MET A C 8
ATOM 9809 O O . MET A 1 50 ? -0.749 3.815 13.654 1.00 22.34 50 MET A O 8
ATOM 9823 N N . SER A 1 51 ? 0.957 2.595 12.839 1.00 44.54 51 SER A N 8
ATOM 9824 C CA . SER A 1 51 ? 1.806 2.754 14.024 1.00 33.34 51 SER A CA 8
ATOM 9825 C C . SER A 1 51 ? 2.716 3.992 13.937 1.00 53.15 51 SER A C 8
ATOM 9826 O O . SER A 1 51 ? 2.858 4.734 14.906 1.00 24.55 51 SER A O 8
ATOM 9834 N N . ASN A 1 52 ? 3.320 4.216 12.767 1.00 51.04 52 ASN A N 8
ATOM 9835 C CA . ASN A 1 52 ? 4.358 5.256 12.614 1.00 32.44 52 ASN A CA 8
ATOM 9836 C C . ASN A 1 52 ? 3.849 6.546 11.941 1.00 40.31 52 ASN A C 8
ATOM 9837 O O . ASN A 1 52 ? 4.302 7.642 12.270 1.00 44.24 52 ASN A O 8
ATOM 9848 N N . TYR A 1 53 ? 2.922 6.424 10.997 1.00 63.43 53 TYR A N 8
ATOM 9849 C CA . TYR A 1 53 ? 2.474 7.584 10.213 1.00 24.52 53 TYR A CA 8
ATOM 9850 C C . TYR A 1 53 ? 1.350 8.353 10.932 1.00 61.35 53 TYR A C 8
ATOM 9851 O O . TYR A 1 53 ? 0.374 7.766 11.407 1.00 21.12 53 TYR A O 8
ATOM 9869 N N . THR A 1 54 ? 1.512 9.673 11.025 1.00 25.52 54 THR A N 8
ATOM 9870 C CA . THR A 1 54 ? 0.581 10.527 11.785 1.00 4.52 54 THR A CA 8
ATOM 9871 C C . THR A 1 54 ? -0.754 10.777 11.059 1.00 0.21 54 THR A C 8
ATOM 9872 O O . THR A 1 54 ? -1.818 10.435 11.576 1.00 4.11 54 THR A O 8
ATOM 9883 N N . ASP A 1 55 ? -0.700 11.367 9.867 1.00 1.51 55 ASP A N 8
ATOM 9884 C CA . ASP A 1 55 ? -1.916 11.782 9.160 1.00 44.04 55 ASP A CA 8
ATOM 9885 C C . ASP A 1 55 ? -2.691 10.609 8.543 1.00 20.53 55 ASP A C 8
ATOM 9886 O O . ASP A 1 55 ? -2.123 9.591 8.143 1.00 4.44 55 ASP A O 8
ATOM 9895 N N . HIS A 1 56 ? -4.008 10.787 8.446 1.00 55.41 56 HIS A N 8
ATOM 9896 C CA . HIS A 1 56 ? -4.895 9.766 7.889 1.00 14.42 56 HIS A CA 8
ATOM 9897 C C . HIS A 1 56 ? -4.657 9.571 6.383 1.00 41.32 56 HIS A C 8
ATOM 9898 O O . HIS A 1 56 ? -4.733 8.457 5.882 1.00 0.21 56 HIS A O 8
ATOM 9913 N N . GLN A 1 57 ? -4.345 10.652 5.667 1.00 42.25 57 GLN A N 8
ATOM 9914 C CA . GLN A 1 57 ? -4.043 10.558 4.228 1.00 20.13 57 GLN A CA 8
ATOM 9915 C C . GLN A 1 57 ? -2.653 9.947 3.972 1.00 15.44 57 GLN A C 8
ATOM 9916 O O . GLN A 1 57 ? -2.186 9.881 2.836 1.00 32.14 57 GLN A O 8
ATOM 9930 N N . LEU A 1 58 ? -1.992 9.512 5.040 1.00 41.34 58 LEU A N 8
ATOM 9931 C CA . LEU A 1 58 ? -0.787 8.684 4.925 1.00 63.31 58 LEU A CA 8
ATOM 9932 C C . LEU A 1 58 ? -1.150 7.209 5.162 1.00 54.13 58 LEU A C 8
ATOM 9933 O O . LEU A 1 58 ? -0.762 6.319 4.402 1.00 1.14 58 LEU A O 8
ATOM 9949 N N . ILE A 1 59 ? -1.922 6.975 6.220 1.00 65.11 59 ILE A N 8
ATOM 9950 C CA . ILE A 1 59 ? -2.384 5.629 6.583 1.00 70.33 59 ILE A CA 8
ATOM 9951 C C . ILE A 1 59 ? -3.491 5.126 5.634 1.00 63.40 59 ILE A C 8
ATOM 9952 O O . ILE A 1 59 ? -3.329 4.114 4.953 1.00 71.41 59 ILE A O 8
ATOM 9968 N N . GLU A 1 60 ? -4.614 5.844 5.601 1.00 54.12 60 GLU A N 8
ATOM 9969 C CA . GLU A 1 60 ? -5.770 5.466 4.773 1.00 43.01 60 GLU A CA 8
ATOM 9970 C C . GLU A 1 60 ? -5.399 5.326 3.287 1.00 14.12 60 GLU A C 8
ATOM 9971 O O . GLU A 1 60 ? -5.960 4.487 2.581 1.00 40.13 60 GLU A O 8
ATOM 9983 N N . THR A 1 61 ? -4.465 6.150 2.811 1.00 41.14 61 THR A N 8
ATOM 9984 C CA . THR A 1 61 ? -3.962 6.031 1.434 1.00 75.31 61 THR A CA 8
ATOM 9985 C C . THR A 1 61 ? -3.276 4.678 1.221 1.00 32.31 61 THR A C 8
ATOM 9986 O O . THR A 1 61 ? -3.492 4.011 0.205 1.00 51.21 61 THR A O 8
ATOM 9997 N N . THR A 1 62 ? -2.457 4.272 2.193 1.00 43.22 62 THR A N 8
ATOM 9998 C CA . THR A 1 62 ? -1.817 2.950 2.165 1.00 30.42 62 THR A CA 8
ATOM 9999 C C . THR A 1 62 ? -2.874 1.838 2.220 1.00 5.53 62 THR A C 8
ATOM 10000 O O . THR A 1 62 ? -2.834 0.889 1.436 1.00 0.31 62 THR A O 8
ATOM 10011 N N . ASN A 1 63 ? -3.830 1.977 3.141 1.00 3.21 63 ASN A N 8
ATOM 10012 C CA . ASN A 1 63 ? -4.947 1.034 3.255 1.00 0.21 63 ASN A CA 8
ATOM 10013 C C . ASN A 1 63 ? -5.706 0.910 1.923 1.00 32.21 63 ASN A C 8
ATOM 10014 O O . ASN A 1 63 ? -6.004 -0.192 1.463 1.00 33.01 63 ASN A O 8
ATOM 10025 N N . ARG A 1 64 ? -6.009 2.055 1.310 1.00 70.02 64 ARG A N 8
ATOM 10026 C CA . ARG A 1 64 ? -6.704 2.090 0.021 1.00 33.41 64 ARG A CA 8
ATOM 10027 C C . ARG A 1 64 ? -5.874 1.391 -1.062 1.00 73.45 64 ARG A C 8
ATOM 10028 O O . ARG A 1 64 ? -6.399 0.608 -1.852 1.00 34.10 64 ARG A O 8
ATOM 10049 N N . ALA A 1 65 ? -4.575 1.688 -1.092 1.00 4.55 65 ALA A N 8
ATOM 10050 C CA . ALA A 1 65 ? -3.658 1.071 -2.053 1.00 43.23 65 ALA A CA 8
ATOM 10051 C C . ALA A 1 65 ? -3.646 -0.458 -1.910 1.00 12.15 65 ALA A C 8
ATOM 10052 O O . ALA A 1 65 ? -3.656 -1.182 -2.904 1.00 64.01 65 ALA A O 8
ATOM 10059 N N . ILE A 1 66 ? -3.633 -0.941 -0.667 1.00 64.41 66 ILE A N 8
ATOM 10060 C CA . ILE A 1 66 ? -3.706 -2.379 -0.394 1.00 50.44 66 ILE A CA 8
ATOM 10061 C C . ILE A 1 66 ? -5.042 -2.965 -0.879 1.00 0.34 66 ILE A C 8
ATOM 10062 O O . ILE A 1 66 ? -5.066 -3.979 -1.580 1.00 12.40 66 ILE A O 8
ATOM 10078 N N . SER A 1 67 ? -6.148 -2.317 -0.512 1.00 53.31 67 SER A N 8
ATOM 10079 C CA . SER A 1 67 ? -7.492 -2.766 -0.919 1.00 64.45 67 SER A CA 8
ATOM 10080 C C . SER A 1 67 ? -7.630 -2.843 -2.447 1.00 72.42 67 SER A C 8
ATOM 10081 O O . SER A 1 67 ? -8.098 -3.846 -2.983 1.00 60.14 67 SER A O 8
ATOM 10089 N N . LEU A 1 68 ? -7.218 -1.785 -3.145 1.00 74.32 68 LEU A N 8
ATOM 10090 C CA . LEU A 1 68 ? -7.292 -1.752 -4.612 1.00 2.41 68 LEU A CA 8
ATOM 10091 C C . LEU A 1 68 ? -6.343 -2.783 -5.241 1.00 12.01 68 LEU A C 8
ATOM 10092 O O . LEU A 1 68 ? -6.705 -3.464 -6.201 1.00 4.24 68 LEU A O 8
ATOM 10108 N N . TYR A 1 69 ? -5.133 -2.892 -4.693 1.00 10.32 69 TYR A N 8
ATOM 10109 C CA . TYR A 1 69 ? -4.161 -3.902 -5.137 1.00 51.11 69 TYR A CA 8
ATOM 10110 C C . TYR A 1 69 ? -4.750 -5.320 -5.034 1.00 40.45 69 TYR A C 8
ATOM 10111 O O . TYR A 1 69 ? -4.742 -6.082 -6.001 1.00 31.34 69 TYR A O 8
ATOM 10129 N N . MET A 1 70 ? -5.267 -5.658 -3.853 1.00 21.40 70 MET A N 8
ATOM 10130 C CA . MET A 1 70 ? -5.886 -6.969 -3.618 1.00 52.35 70 MET A CA 8
ATOM 10131 C C . MET A 1 70 ? -7.121 -7.168 -4.511 1.00 52.25 70 MET A C 8
ATOM 10132 O O . MET A 1 70 ? -7.264 -8.199 -5.162 1.00 15.42 70 MET A O 8
ATOM 10146 N N . ALA A 1 71 ? -7.995 -6.163 -4.554 1.00 32.41 71 ALA A N 8
ATOM 10147 C CA . ALA A 1 71 ? -9.216 -6.223 -5.369 1.00 42.12 71 ALA A CA 8
ATOM 10148 C C . ALA A 1 71 ? -8.901 -6.438 -6.856 1.00 21.25 71 ALA A C 8
ATOM 10149 O O . ALA A 1 71 ? -9.549 -7.243 -7.530 1.00 5.44 71 ALA A O 8
ATOM 10156 N N . ASN A 1 72 ? -7.911 -5.713 -7.368 1.00 64.13 72 ASN A N 8
ATOM 10157 C CA . ASN A 1 72 ? -7.515 -5.830 -8.775 1.00 24.44 72 ASN A CA 8
ATOM 10158 C C . ASN A 1 72 ? -6.852 -7.193 -9.048 1.00 32.33 72 ASN A C 8
ATOM 10159 O O . ASN A 1 72 ? -7.016 -7.773 -10.124 1.00 53.00 72 ASN A O 8
ATOM 10170 N N . LEU A 1 73 ? -6.108 -7.695 -8.062 1.00 45.24 73 LEU A N 8
ATOM 10171 C CA . LEU A 1 73 ? -5.488 -9.024 -8.152 1.00 25.10 73 LEU A CA 8
ATOM 10172 C C . LEU A 1 73 ? -6.554 -10.138 -8.166 1.00 52.02 73 LEU A C 8
ATOM 10173 O O . LEU A 1 73 ? -6.475 -11.082 -8.956 1.00 42.23 73 LEU A O 8
ATOM 10189 N N . GLU A 1 74 ? -7.554 -10.016 -7.294 1.00 30.30 74 GLU A N 8
ATOM 10190 C CA . GLU A 1 74 ? -8.664 -10.973 -7.248 1.00 64.54 74 GLU A CA 8
ATOM 10191 C C . GLU A 1 74 ? -9.498 -10.912 -8.538 1.00 23.51 74 GLU A C 8
ATOM 10192 O O . GLU A 1 74 ? -9.919 -11.945 -9.066 1.00 24.24 74 GLU A O 8
ATOM 10204 N N . HIS A 1 75 ? -9.715 -9.703 -9.059 1.00 45.55 75 HIS A N 8
ATOM 10205 C CA . HIS A 1 75 ? -10.353 -9.539 -10.371 1.00 3.02 75 HIS A CA 8
ATOM 10206 C C . HIS A 1 75 ? -9.512 -10.209 -11.470 1.00 23.24 75 HIS A C 8
ATOM 10207 O O . HIS A 1 75 ? -10.049 -10.793 -12.404 1.00 24.14 75 HIS A O 8
ATOM 10222 N N . HIS A 1 76 ? -8.188 -10.127 -11.340 1.00 52.14 76 HIS A N 8
ATOM 10223 C CA . HIS A 1 76 ? -7.273 -10.801 -12.270 1.00 11.43 76 HIS A CA 8
ATOM 10224 C C . HIS A 1 76 ? -7.326 -12.333 -12.095 1.00 35.44 76 HIS A C 8
ATOM 10225 O O . HIS A 1 76 ? -6.830 -13.081 -12.937 1.00 71.11 76 HIS A O 8
ATOM 10240 N N . HIS A 1 77 ? -7.929 -12.788 -10.996 1.00 52.35 77 HIS A N 8
ATOM 10241 C CA . HIS A 1 77 ? -8.119 -14.224 -10.745 1.00 1.42 77 HIS A CA 8
ATOM 10242 C C . HIS A 1 77 ? -9.440 -14.731 -11.351 1.00 62.14 77 HIS A C 8
ATOM 10243 O O . HIS A 1 77 ? -9.430 -15.586 -12.237 1.00 41.12 77 HIS A O 8
ATOM 10258 N N . HIS A 1 78 ? -10.569 -14.192 -10.866 1.00 74.20 78 HIS A N 8
ATOM 10259 C CA . HIS A 1 78 ? -11.919 -14.632 -11.280 1.00 45.31 78 HIS A CA 8
ATOM 10260 C C . HIS A 1 78 ? -12.272 -16.038 -10.745 1.00 35.35 78 HIS A C 8
ATOM 10261 O O . HIS A 1 78 ? -13.325 -16.231 -10.133 1.00 22.32 78 HIS A O 8
ATOM 10276 N N . HIS A 1 79 ? -11.405 -17.021 -10.989 1.00 3.21 79 HIS A N 8
ATOM 10277 C CA . HIS A 1 79 ? -11.658 -18.405 -10.567 1.00 25.32 79 HIS A CA 8
ATOM 10278 C C . HIS A 1 79 ? -11.696 -18.552 -9.031 1.00 64.41 79 HIS A C 8
ATOM 10279 O O . HIS A 1 79 ? -10.659 -18.486 -8.370 1.00 22.04 79 HIS A O 8
ATOM 10294 N N . HIS A 1 80 ? -12.902 -18.758 -8.492 1.00 61.45 80 HIS A N 8
ATOM 10295 C CA . HIS A 1 80 ? -13.121 -18.977 -7.046 1.00 62.40 80 HIS A CA 8
ATOM 10296 C C . HIS A 1 80 ? -12.565 -17.824 -6.174 1.00 44.42 80 HIS A C 8
ATOM 10297 O O . HIS A 1 80 ? -11.363 -17.853 -5.824 1.00 38.16 80 HIS A O 8
ATOM 10313 N N . MET A 1 1 ? 8.375 -18.594 -7.409 1.00 61.33 1 MET A N 9
ATOM 10314 C CA . MET A 1 1 ? 8.654 -17.397 -8.249 1.00 71.03 1 MET A CA 9
ATOM 10315 C C . MET A 1 1 ? 9.869 -16.622 -7.725 1.00 43.10 1 MET A C 9
ATOM 10316 O O . MET A 1 1 ? 10.438 -16.969 -6.688 1.00 1.43 1 MET A O 9
ATOM 10332 N N . ALA A 1 2 ? 10.254 -15.571 -8.443 1.00 51.23 2 ALA A N 9
ATOM 10333 C CA . ALA A 1 2 ? 11.404 -14.743 -8.065 1.00 63.14 2 ALA A CA 9
ATOM 10334 C C . ALA A 1 2 ? 11.090 -13.841 -6.864 1.00 23.41 2 ALA A C 9
ATOM 10335 O O . ALA A 1 2 ? 9.952 -13.399 -6.684 1.00 65.03 2 ALA A O 9
ATOM 10342 N N . GLY A 1 3 ? 12.102 -13.566 -6.047 1.00 42.13 3 GLY A N 9
ATOM 10343 C CA . GLY A 1 3 ? 11.930 -12.656 -4.924 1.00 71.11 3 GLY A CA 9
ATOM 10344 C C . GLY A 1 3 ? 11.854 -11.192 -5.353 1.00 10.00 3 GLY A C 9
ATOM 10345 O O . GLY A 1 3 ? 12.041 -10.876 -6.531 1.00 70.22 3 GLY A O 9
ATOM 10349 N N . ASP A 1 4 ? 11.588 -10.305 -4.390 1.00 23.33 4 ASP A N 9
ATOM 10350 C CA . ASP A 1 4 ? 11.449 -8.860 -4.648 1.00 2.13 4 ASP A CA 9
ATOM 10351 C C . ASP A 1 4 ? 10.159 -8.541 -5.437 1.00 4.31 4 ASP A C 9
ATOM 10352 O O . ASP A 1 4 ? 9.990 -8.971 -6.583 1.00 34.10 4 ASP A O 9
ATOM 10361 N N . PRO A 1 5 ? 9.222 -7.783 -4.832 1.00 62.50 5 PRO A N 9
ATOM 10362 C CA . PRO A 1 5 ? 7.942 -7.436 -5.459 1.00 61.20 5 PRO A CA 9
ATOM 10363 C C . PRO A 1 5 ? 8.007 -6.180 -6.360 1.00 34.33 5 PRO A C 9
ATOM 10364 O O . PRO A 1 5 ? 7.861 -6.276 -7.579 1.00 52.34 5 PRO A O 9
ATOM 10375 N N . MET A 1 6 ? 8.209 -5.006 -5.744 1.00 34.42 6 MET A N 9
ATOM 10376 C CA . MET A 1 6 ? 8.185 -3.700 -6.445 1.00 14.31 6 MET A CA 9
ATOM 10377 C C . MET A 1 6 ? 6.783 -3.302 -6.963 1.00 42.22 6 MET A C 9
ATOM 10378 O O . MET A 1 6 ? 6.432 -2.125 -6.936 1.00 72.03 6 MET A O 9
ATOM 10392 N N . THR A 1 7 ? 5.990 -4.271 -7.430 1.00 70.53 7 THR A N 9
ATOM 10393 C CA . THR A 1 7 ? 4.639 -3.998 -7.962 1.00 42.22 7 THR A CA 9
ATOM 10394 C C . THR A 1 7 ? 3.798 -3.124 -7.016 1.00 73.45 7 THR A C 9
ATOM 10395 O O . THR A 1 7 ? 3.091 -2.218 -7.460 1.00 24.33 7 THR A O 9
ATOM 10406 N N . PHE A 1 8 ? 3.882 -3.400 -5.715 1.00 73.03 8 PHE A N 9
ATOM 10407 C CA . PHE A 1 8 ? 3.211 -2.576 -4.696 1.00 51.35 8 PHE A CA 9
ATOM 10408 C C . PHE A 1 8 ? 3.574 -1.087 -4.859 1.00 1.12 8 PHE A C 9
ATOM 10409 O O . PHE A 1 8 ? 2.723 -0.206 -4.733 1.00 73.32 8 PHE A O 9
ATOM 10426 N N . TYR A 1 9 ? 4.846 -0.826 -5.153 1.00 71.32 9 TYR A N 9
ATOM 10427 C CA . TYR A 1 9 ? 5.334 0.536 -5.382 1.00 23.22 9 TYR A CA 9
ATOM 10428 C C . TYR A 1 9 ? 4.904 1.043 -6.769 1.00 23.34 9 TYR A C 9
ATOM 10429 O O . TYR A 1 9 ? 4.536 2.206 -6.930 1.00 30.15 9 TYR A O 9
ATOM 10447 N N . ASN A 1 10 ? 4.948 0.155 -7.766 1.00 71.42 10 ASN A N 9
ATOM 10448 C CA . ASN A 1 10 ? 4.529 0.487 -9.136 1.00 10.11 10 ASN A CA 9
ATOM 10449 C C . ASN A 1 10 ? 3.076 0.989 -9.176 1.00 5.22 10 ASN A C 9
ATOM 10450 O O . ASN A 1 10 ? 2.724 1.836 -9.996 1.00 53.43 10 ASN A O 9
ATOM 10461 N N . PHE A 1 11 ? 2.245 0.459 -8.280 1.00 15.14 11 PHE A N 9
ATOM 10462 C CA . PHE A 1 11 ? 0.839 0.872 -8.171 1.00 23.23 11 PHE A CA 9
ATOM 10463 C C . PHE A 1 11 ? 0.707 2.394 -7.966 1.00 33.14 11 PHE A C 9
ATOM 10464 O O . PHE A 1 11 ? -0.193 3.029 -8.523 1.00 55.11 11 PHE A O 9
ATOM 10481 N N . ILE A 1 12 ? 1.607 2.970 -7.166 1.00 52.23 12 ILE A N 9
ATOM 10482 C CA . ILE A 1 12 ? 1.582 4.412 -6.875 1.00 32.33 12 ILE A CA 9
ATOM 10483 C C . ILE A 1 12 ? 2.674 5.177 -7.656 1.00 22.31 12 ILE A C 9
ATOM 10484 O O . ILE A 1 12 ? 2.632 6.407 -7.770 1.00 73.30 12 ILE A O 9
ATOM 10500 N N . MET A 1 13 ? 3.651 4.447 -8.196 1.00 44.31 13 MET A N 9
ATOM 10501 C CA . MET A 1 13 ? 4.744 5.058 -8.963 1.00 53.51 13 MET A CA 9
ATOM 10502 C C . MET A 1 13 ? 4.204 5.848 -10.167 1.00 60.31 13 MET A C 9
ATOM 10503 O O . MET A 1 13 ? 3.213 5.460 -10.787 1.00 70.41 13 MET A O 9
ATOM 10517 N N . GLY A 1 14 ? 4.858 6.961 -10.490 1.00 11.22 14 GLY A N 9
ATOM 10518 C CA . GLY A 1 14 ? 4.376 7.837 -11.553 1.00 12.13 14 GLY A CA 9
ATOM 10519 C C . GLY A 1 14 ? 3.561 9.011 -11.019 1.00 75.24 14 GLY A C 9
ATOM 10520 O O . GLY A 1 14 ? 3.680 10.138 -11.507 1.00 71.00 14 GLY A O 9
ATOM 10524 N N . PHE A 1 15 ? 2.744 8.757 -9.997 1.00 61.13 15 PHE A N 9
ATOM 10525 C CA . PHE A 1 15 ? 1.888 9.798 -9.408 1.00 35.34 15 PHE A CA 9
ATOM 10526 C C . PHE A 1 15 ? 2.690 10.777 -8.528 1.00 41.34 15 PHE A C 9
ATOM 10527 O O . PHE A 1 15 ? 2.144 11.739 -7.991 1.00 71.43 15 PHE A O 9
ATOM 10544 N N . GLN A 1 16 ? 3.992 10.523 -8.388 1.00 43.14 16 GLN A N 9
ATOM 10545 C CA . GLN A 1 16 ? 4.900 11.446 -7.685 1.00 24.13 16 GLN A CA 9
ATOM 10546 C C . GLN A 1 16 ? 5.223 12.677 -8.547 1.00 45.31 16 GLN A C 9
ATOM 10547 O O . GLN A 1 16 ? 5.759 13.668 -8.053 1.00 4.11 16 GLN A O 9
ATOM 10561 N N . ASN A 1 17 ? 4.917 12.593 -9.843 1.00 61.15 17 ASN A N 9
ATOM 10562 C CA . ASN A 1 17 ? 5.195 13.689 -10.779 1.00 12.30 17 ASN A CA 9
ATOM 10563 C C . ASN A 1 17 ? 4.414 14.957 -10.400 1.00 12.23 17 ASN A C 9
ATOM 10564 O O . ASN A 1 17 ? 4.936 16.072 -10.482 1.00 14.22 17 ASN A O 9
ATOM 10575 N N . ASP A 1 18 ? 3.165 14.777 -9.984 1.00 24.22 18 ASP A N 9
ATOM 10576 C CA . ASP A 1 18 ? 2.316 15.888 -9.557 1.00 21.53 18 ASP A CA 9
ATOM 10577 C C . ASP A 1 18 ? 2.445 16.138 -8.037 1.00 24.35 18 ASP A C 9
ATOM 10578 O O . ASP A 1 18 ? 3.475 15.820 -7.437 1.00 5.14 18 ASP A O 9
ATOM 10587 N N . ASN A 1 19 ? 1.418 16.717 -7.412 1.00 50.11 19 ASN A N 9
ATOM 10588 C CA . ASN A 1 19 ? 1.516 17.111 -6.001 1.00 41.24 19 ASN A CA 9
ATOM 10589 C C . ASN A 1 19 ? 0.434 16.446 -5.124 1.00 71.52 19 ASN A C 9
ATOM 10590 O O . ASN A 1 19 ? 0.035 16.990 -4.090 1.00 51.11 19 ASN A O 9
ATOM 10601 N N . THR A 1 20 ? -0.036 15.262 -5.520 1.00 4.11 20 THR A N 9
ATOM 10602 C CA . THR A 1 20 ? -0.974 14.495 -4.679 1.00 20.05 20 THR A CA 9
ATOM 10603 C C . THR A 1 20 ? -0.252 13.861 -3.484 1.00 41.04 20 THR A C 9
ATOM 10604 O O . THR A 1 20 ? 0.843 13.315 -3.635 1.00 42.04 20 THR A O 9
ATOM 10615 N N . PRO A 1 21 ? -0.852 13.924 -2.273 1.00 2.23 21 PRO A N 9
ATOM 10616 C CA . PRO A 1 21 ? -0.282 13.287 -1.070 1.00 12.33 21 PRO A CA 9
ATOM 10617 C C . PRO A 1 21 ? 0.075 11.812 -1.305 1.00 70.12 21 PRO A C 9
ATOM 10618 O O . PRO A 1 21 ? 1.031 11.290 -0.730 1.00 31.53 21 PRO A O 9
ATOM 10629 N N . PHE A 1 22 ? -0.699 11.158 -2.170 1.00 0.32 22 PHE A N 9
ATOM 10630 C CA . PHE A 1 22 ? -0.428 9.778 -2.571 1.00 11.22 22 PHE A CA 9
ATOM 10631 C C . PHE A 1 22 ? 0.951 9.667 -3.246 1.00 1.13 22 PHE A C 9
ATOM 10632 O O . PHE A 1 22 ? 1.783 8.839 -2.864 1.00 51.34 22 PHE A O 9
ATOM 10649 N N . GLY A 1 23 ? 1.189 10.521 -4.242 1.00 34.24 23 GLY A N 9
ATOM 10650 C CA . GLY A 1 23 ? 2.478 10.540 -4.925 1.00 72.33 23 GLY A CA 9
ATOM 10651 C C . GLY A 1 23 ? 3.629 10.919 -3.996 1.00 41.02 23 GLY A C 9
ATOM 10652 O O . GLY A 1 23 ? 4.729 10.371 -4.094 1.00 72.12 23 GLY A O 9
ATOM 10656 N N . ILE A 1 24 ? 3.371 11.858 -3.085 1.00 0.43 24 ILE A N 9
ATOM 10657 C CA . ILE A 1 24 ? 4.365 12.269 -2.087 1.00 1.02 24 ILE A CA 9
ATOM 10658 C C . ILE A 1 24 ? 4.729 11.104 -1.146 1.00 73.12 24 ILE A C 9
ATOM 10659 O O . ILE A 1 24 ? 5.894 10.921 -0.783 1.00 30.21 24 ILE A O 9
ATOM 10675 N N . LEU A 1 25 ? 3.720 10.313 -0.761 1.00 73.34 25 LEU A N 9
ATOM 10676 C CA . LEU A 1 25 ? 3.930 9.136 0.095 1.00 44.43 25 LEU A CA 9
ATOM 10677 C C . LEU A 1 25 ? 4.914 8.151 -0.564 1.00 31.04 25 LEU A C 9
ATOM 10678 O O . LEU A 1 25 ? 5.777 7.581 0.109 1.00 64.03 25 LEU A O 9
ATOM 10694 N N . ALA A 1 26 ? 4.785 7.971 -1.882 1.00 62.24 26 ALA A N 9
ATOM 10695 C CA . ALA A 1 26 ? 5.683 7.091 -2.647 1.00 4.24 26 ALA A CA 9
ATOM 10696 C C . ALA A 1 26 ? 7.163 7.425 -2.387 1.00 53.32 26 ALA A C 9
ATOM 10697 O O . ALA A 1 26 ? 7.978 6.538 -2.121 1.00 72.40 26 ALA A O 9
ATOM 10704 N N . GLU A 1 27 ? 7.506 8.711 -2.452 1.00 54.01 27 GLU A N 9
ATOM 10705 C CA . GLU A 1 27 ? 8.875 9.155 -2.161 1.00 32.40 27 GLU A CA 9
ATOM 10706 C C . GLU A 1 27 ? 9.162 9.144 -0.651 1.00 62.14 27 GLU A C 9
ATOM 10707 O O . GLU A 1 27 ? 10.298 8.928 -0.230 1.00 4.42 27 GLU A O 9
ATOM 10719 N N . HIS A 1 28 ? 8.130 9.365 0.161 1.00 43.31 28 HIS A N 9
ATOM 10720 C CA . HIS A 1 28 ? 8.292 9.387 1.619 1.00 23.11 28 HIS A CA 9
ATOM 10721 C C . HIS A 1 28 ? 8.731 8.011 2.148 1.00 51.42 28 HIS A C 9
ATOM 10722 O O . HIS A 1 28 ? 9.558 7.923 3.052 1.00 54.51 28 HIS A O 9
ATOM 10737 N N . VAL A 1 29 ? 8.167 6.937 1.590 1.00 21.31 29 VAL A N 9
ATOM 10738 C CA . VAL A 1 29 ? 8.588 5.576 1.957 1.00 33.21 29 VAL A CA 9
ATOM 10739 C C . VAL A 1 29 ? 9.912 5.203 1.266 1.00 55.33 29 VAL A C 9
ATOM 10740 O O . VAL A 1 29 ? 10.725 4.456 1.812 1.00 52.42 29 VAL A O 9
ATOM 10753 N N . SER A 1 30 ? 10.125 5.744 0.066 1.00 43.32 30 SER A N 9
ATOM 10754 C CA . SER A 1 30 ? 11.387 5.551 -0.669 1.00 62.23 30 SER A CA 9
ATOM 10755 C C . SER A 1 30 ? 12.528 6.378 -0.045 1.00 62.51 30 SER A C 9
ATOM 10756 O O . SER A 1 30 ? 13.696 6.229 -0.409 1.00 3.23 30 SER A O 9
ATOM 10764 N N . GLU A 1 31 ? 12.174 7.252 0.897 1.00 70.53 31 GLU A N 9
ATOM 10765 C CA . GLU A 1 31 ? 13.150 8.061 1.636 1.00 74.25 31 GLU A CA 9
ATOM 10766 C C . GLU A 1 31 ? 13.989 7.193 2.594 1.00 14.34 31 GLU A C 9
ATOM 10767 O O . GLU A 1 31 ? 15.163 7.479 2.854 1.00 20.20 31 GLU A O 9
ATOM 10779 N N . ASP A 1 32 ? 13.377 6.130 3.115 1.00 72.14 32 ASP A N 9
ATOM 10780 C CA . ASP A 1 32 ? 14.044 5.238 4.069 1.00 40.42 32 ASP A CA 9
ATOM 10781 C C . ASP A 1 32 ? 15.136 4.395 3.366 1.00 33.51 32 ASP A C 9
ATOM 10782 O O . ASP A 1 32 ? 15.437 4.609 2.192 1.00 1.42 32 ASP A O 9
ATOM 10791 N N . LYS A 1 33 ? 15.729 3.438 4.080 1.00 14.34 33 LYS A N 9
ATOM 10792 C CA . LYS A 1 33 ? 16.808 2.611 3.521 1.00 62.12 33 LYS A CA 9
ATOM 10793 C C . LYS A 1 33 ? 16.299 1.671 2.409 1.00 41.34 33 LYS A C 9
ATOM 10794 O O . LYS A 1 33 ? 17.083 0.955 1.786 1.00 5.45 33 LYS A O 9
ATOM 10813 N N . ALA A 1 34 ? 14.980 1.673 2.181 1.00 1.23 34 ALA A N 9
ATOM 10814 C CA . ALA A 1 34 ? 14.359 0.958 1.050 1.00 5.30 34 ALA A CA 9
ATOM 10815 C C . ALA A 1 34 ? 14.436 -0.574 1.185 1.00 43.14 34 ALA A C 9
ATOM 10816 O O . ALA A 1 34 ? 14.284 -1.297 0.200 1.00 12.42 34 ALA A O 9
ATOM 10823 N N . PHE A 1 35 ? 14.648 -1.069 2.402 1.00 53.32 35 PHE A N 9
ATOM 10824 C CA . PHE A 1 35 ? 14.690 -2.517 2.651 1.00 43.21 35 PHE A CA 9
ATOM 10825 C C . PHE A 1 35 ? 13.588 -2.963 3.624 1.00 51.24 35 PHE A C 9
ATOM 10826 O O . PHE A 1 35 ? 13.684 -2.734 4.833 1.00 22.41 35 PHE A O 9
ATOM 10843 N N . PRO A 1 36 ? 12.512 -3.593 3.107 1.00 32.45 36 PRO A N 9
ATOM 10844 C CA . PRO A 1 36 ? 11.438 -4.148 3.949 1.00 44.02 36 PRO A CA 9
ATOM 10845 C C . PRO A 1 36 ? 11.947 -5.248 4.900 1.00 34.53 36 PRO A C 9
ATOM 10846 O O . PRO A 1 36 ? 12.466 -6.278 4.458 1.00 23.51 36 PRO A O 9
ATOM 10857 N N . ARG A 1 37 ? 11.793 -5.029 6.205 1.00 15.02 37 ARG A N 9
ATOM 10858 C CA . ARG A 1 37 ? 12.321 -5.951 7.215 1.00 64.12 37 ARG A CA 9
ATOM 10859 C C . ARG A 1 37 ? 11.304 -7.051 7.575 1.00 2.45 37 ARG A C 9
ATOM 10860 O O . ARG A 1 37 ? 11.598 -8.243 7.458 1.00 43.53 37 ARG A O 9
ATOM 10881 N N . LEU A 1 38 ? 10.116 -6.644 8.027 1.00 30.22 38 LEU A N 9
ATOM 10882 C CA . LEU A 1 38 ? 9.059 -7.592 8.418 1.00 11.10 38 LEU A CA 9
ATOM 10883 C C . LEU A 1 38 ? 7.811 -7.418 7.539 1.00 23.45 38 LEU A C 9
ATOM 10884 O O . LEU A 1 38 ? 6.797 -8.089 7.736 1.00 62.01 38 LEU A O 9
ATOM 10900 N N . GLU A 1 39 ? 7.917 -6.546 6.542 1.00 11.14 39 GLU A N 9
ATOM 10901 C CA . GLU A 1 39 ? 6.775 -6.149 5.706 1.00 24.34 39 GLU A CA 9
ATOM 10902 C C . GLU A 1 39 ? 6.374 -7.230 4.676 1.00 33.35 39 GLU A C 9
ATOM 10903 O O . GLU A 1 39 ? 5.778 -6.925 3.640 1.00 22.15 39 GLU A O 9
ATOM 10915 N N . GLU A 1 40 ? 6.678 -8.492 4.980 1.00 55.20 40 GLU A N 9
ATOM 10916 C CA . GLU A 1 40 ? 6.251 -9.626 4.147 1.00 13.13 40 GLU A CA 9
ATOM 10917 C C . GLU A 1 40 ? 4.717 -9.704 4.076 1.00 61.43 40 GLU A C 9
ATOM 10918 O O . GLU A 1 40 ? 4.126 -9.843 3.000 1.00 53.44 40 GLU A O 9
ATOM 10930 N N . ARG A 1 41 ? 4.086 -9.611 5.239 1.00 5.33 41 ARG A N 9
ATOM 10931 C CA . ARG A 1 41 ? 2.631 -9.708 5.357 1.00 22.21 41 ARG A CA 9
ATOM 10932 C C . ARG A 1 41 ? 1.979 -8.318 5.262 1.00 3.01 41 ARG A C 9
ATOM 10933 O O . ARG A 1 41 ? 2.260 -7.437 6.074 1.00 55.10 41 ARG A O 9
ATOM 10954 N N . HIS A 1 42 ? 1.097 -8.124 4.279 1.00 0.22 42 HIS A N 9
ATOM 10955 C CA . HIS A 1 42 ? 0.434 -6.822 4.078 1.00 20.31 42 HIS A CA 9
ATOM 10956 C C . HIS A 1 42 ? -0.311 -6.344 5.339 1.00 45.30 42 HIS A C 9
ATOM 10957 O O . HIS A 1 42 ? -0.587 -5.153 5.492 1.00 73.50 42 HIS A O 9
ATOM 10972 N N . GLN A 1 43 ? -0.627 -7.277 6.239 1.00 71.20 43 GLN A N 9
ATOM 10973 C CA . GLN A 1 43 ? -1.255 -6.941 7.521 1.00 65.12 43 GLN A CA 9
ATOM 10974 C C . GLN A 1 43 ? -0.339 -6.046 8.373 1.00 74.34 43 GLN A C 9
ATOM 10975 O O . GLN A 1 43 ? -0.728 -4.951 8.784 1.00 60.21 43 GLN A O 9
ATOM 10989 N N . VAL A 1 44 ? 0.888 -6.515 8.623 1.00 72.44 44 VAL A N 9
ATOM 10990 C CA . VAL A 1 44 ? 1.842 -5.754 9.439 1.00 5.30 44 VAL A CA 9
ATOM 10991 C C . VAL A 1 44 ? 2.186 -4.409 8.786 1.00 10.52 44 VAL A C 9
ATOM 10992 O O . VAL A 1 44 ? 2.459 -3.433 9.475 1.00 14.55 44 VAL A O 9
ATOM 11005 N N . ILE A 1 45 ? 2.159 -4.358 7.456 1.00 44.30 45 ILE A N 9
ATOM 11006 C CA . ILE A 1 45 ? 2.353 -3.097 6.734 1.00 13.24 45 ILE A CA 9
ATOM 11007 C C . ILE A 1 45 ? 1.286 -2.070 7.149 1.00 30.22 45 ILE A C 9
ATOM 11008 O O . ILE A 1 45 ? 1.605 -0.950 7.550 1.00 44.11 45 ILE A O 9
ATOM 11024 N N . ARG A 1 46 ? 0.016 -2.475 7.071 1.00 13.42 46 ARG A N 9
ATOM 11025 C CA . ARG A 1 46 ? -1.103 -1.620 7.487 1.00 3.20 46 ARG A CA 9
ATOM 11026 C C . ARG A 1 46 ? -0.967 -1.188 8.958 1.00 33.44 46 ARG A C 9
ATOM 11027 O O . ARG A 1 46 ? -1.193 -0.025 9.298 1.00 65.34 46 ARG A O 9
ATOM 11048 N N . ALA A 1 47 ? -0.596 -2.128 9.824 1.00 73.42 47 ALA A N 9
ATOM 11049 C CA . ALA A 1 47 ? -0.420 -1.839 11.251 1.00 14.44 47 ALA A CA 9
ATOM 11050 C C . ALA A 1 47 ? 0.738 -0.854 11.503 1.00 74.34 47 ALA A C 9
ATOM 11051 O O . ALA A 1 47 ? 0.567 0.174 12.162 1.00 33.24 47 ALA A O 9
ATOM 11058 N N . TYR A 1 48 ? 1.911 -1.162 10.958 1.00 53.12 48 TYR A N 9
ATOM 11059 C CA . TYR A 1 48 ? 3.117 -0.364 11.208 1.00 33.43 48 TYR A CA 9
ATOM 11060 C C . TYR A 1 48 ? 3.043 1.048 10.604 1.00 61.04 48 TYR A C 9
ATOM 11061 O O . TYR A 1 48 ? 3.592 1.989 11.179 1.00 1.32 48 TYR A O 9
ATOM 11079 N N . VAL A 1 49 ? 2.367 1.215 9.465 1.00 15.31 49 VAL A N 9
ATOM 11080 C CA . VAL A 1 49 ? 2.196 2.560 8.892 1.00 74.44 49 VAL A CA 9
ATOM 11081 C C . VAL A 1 49 ? 1.307 3.431 9.797 1.00 31.51 49 VAL A C 9
ATOM 11082 O O . VAL A 1 49 ? 1.561 4.623 9.967 1.00 12.51 49 VAL A O 9
ATOM 11095 N N . MET A 1 50 ? 0.285 2.820 10.402 1.00 51.45 50 MET A N 9
ATOM 11096 C CA . MET A 1 50 ? -0.571 3.518 11.376 1.00 11.30 50 MET A CA 9
ATOM 11097 C C . MET A 1 50 ? 0.132 3.640 12.739 1.00 11.35 50 MET A C 9
ATOM 11098 O O . MET A 1 50 ? -0.221 4.484 13.562 1.00 70.04 50 MET A O 9
ATOM 11112 N N . SER A 1 51 ? 1.123 2.780 12.970 1.00 43.21 51 SER A N 9
ATOM 11113 C CA . SER A 1 51 ? 1.915 2.806 14.211 1.00 14.11 51 SER A CA 9
ATOM 11114 C C . SER A 1 51 ? 2.977 3.916 14.189 1.00 42.11 51 SER A C 9
ATOM 11115 O O . SER A 1 51 ? 3.203 4.592 15.194 1.00 22.00 51 SER A O 9
ATOM 11123 N N . ASN A 1 52 ? 3.637 4.092 13.047 1.00 33.32 52 ASN A N 9
ATOM 11124 C CA . ASN A 1 52 ? 4.676 5.120 12.904 1.00 2.52 52 ASN A CA 9
ATOM 11125 C C . ASN A 1 52 ? 4.086 6.471 12.479 1.00 42.24 52 ASN A C 9
ATOM 11126 O O . ASN A 1 52 ? 4.497 7.522 12.977 1.00 24.13 52 ASN A O 9
ATOM 11137 N N . TYR A 1 53 ? 3.121 6.445 11.562 1.00 65.53 53 TYR A N 9
ATOM 11138 C CA . TYR A 1 53 ? 2.519 7.678 11.035 1.00 73.02 53 TYR A CA 9
ATOM 11139 C C . TYR A 1 53 ? 1.161 7.984 11.684 1.00 53.12 53 TYR A C 9
ATOM 11140 O O . TYR A 1 53 ? 0.654 7.217 12.505 1.00 23.42 53 TYR A O 9
ATOM 11158 N N . THR A 1 54 ? 0.590 9.127 11.313 1.00 52.25 54 THR A N 9
ATOM 11159 C CA . THR A 1 54 ? -0.729 9.555 11.804 1.00 14.34 54 THR A CA 9
ATOM 11160 C C . THR A 1 54 ? -1.562 10.202 10.687 1.00 15.03 54 THR A C 9
ATOM 11161 O O . THR A 1 54 ? -2.786 10.049 10.639 1.00 42.33 54 THR A O 9
ATOM 11172 N N . ASP A 1 55 ? -0.887 10.916 9.785 1.00 44.51 55 ASP A N 9
ATOM 11173 C CA . ASP A 1 55 ? -1.554 11.610 8.679 1.00 61.21 55 ASP A CA 9
ATOM 11174 C C . ASP A 1 55 ? -2.371 10.651 7.797 1.00 10.03 55 ASP A C 9
ATOM 11175 O O . ASP A 1 55 ? -1.824 9.737 7.172 1.00 2.11 55 ASP A O 9
ATOM 11184 N N . HIS A 1 56 ? -3.683 10.887 7.736 1.00 3.50 56 HIS A N 9
ATOM 11185 C CA . HIS A 1 56 ? -4.585 10.077 6.909 1.00 63.30 56 HIS A CA 9
ATOM 11186 C C . HIS A 1 56 ? -4.175 10.126 5.428 1.00 14.50 56 HIS A C 9
ATOM 11187 O O . HIS A 1 56 ? -4.350 9.156 4.697 1.00 51.42 56 HIS A O 9
ATOM 11202 N N . GLN A 1 57 ? -3.625 11.263 5.000 1.00 61.23 57 GLN A N 9
ATOM 11203 C CA . GLN A 1 57 ? -3.129 11.421 3.625 1.00 32.02 57 GLN A CA 9
ATOM 11204 C C . GLN A 1 57 ? -2.068 10.360 3.282 1.00 14.53 57 GLN A C 9
ATOM 11205 O O . GLN A 1 57 ? -2.054 9.805 2.183 1.00 72.13 57 GLN A O 9
ATOM 11219 N N . LEU A 1 58 ? -1.182 10.086 4.236 1.00 74.12 58 LEU A N 9
ATOM 11220 C CA . LEU A 1 58 ? -0.116 9.095 4.046 1.00 13.25 58 LEU A CA 9
ATOM 11221 C C . LEU A 1 58 ? -0.643 7.665 4.248 1.00 63.31 58 LEU A C 9
ATOM 11222 O O . LEU A 1 58 ? -0.417 6.782 3.418 1.00 44.44 58 LEU A O 9
ATOM 11238 N N . ILE A 1 59 ? -1.361 7.456 5.352 1.00 14.23 59 ILE A N 9
ATOM 11239 C CA . ILE A 1 59 ? -1.884 6.129 5.705 1.00 3.34 59 ILE A CA 9
ATOM 11240 C C . ILE A 1 59 ? -2.867 5.589 4.651 1.00 15.12 59 ILE A C 9
ATOM 11241 O O . ILE A 1 59 ? -2.797 4.415 4.274 1.00 54.54 59 ILE A O 9
ATOM 11257 N N . GLU A 1 60 ? -3.776 6.442 4.173 1.00 60.22 60 GLU A N 9
ATOM 11258 C CA . GLU A 1 60 ? -4.765 6.029 3.164 1.00 11.14 60 GLU A CA 9
ATOM 11259 C C . GLU A 1 60 ? -4.078 5.525 1.886 1.00 74.22 60 GLU A C 9
ATOM 11260 O O . GLU A 1 60 ? -4.528 4.561 1.275 1.00 61.02 60 GLU A O 9
ATOM 11272 N N . THR A 1 61 ? -2.985 6.182 1.495 1.00 44.22 61 THR A N 9
ATOM 11273 C CA . THR A 1 61 ? -2.227 5.792 0.296 1.00 5.02 61 THR A CA 9
ATOM 11274 C C . THR A 1 61 ? -1.743 4.334 0.378 1.00 2.11 61 THR A C 9
ATOM 11275 O O . THR A 1 61 ? -2.088 3.503 -0.467 1.00 40.20 61 THR A O 9
ATOM 11286 N N . THR A 1 62 ? -0.948 4.028 1.406 1.00 61.10 62 THR A N 9
ATOM 11287 C CA . THR A 1 62 ? -0.432 2.665 1.615 1.00 61.35 62 THR A CA 9
ATOM 11288 C C . THR A 1 62 ? -1.574 1.649 1.755 1.00 5.45 62 THR A C 9
ATOM 11289 O O . THR A 1 62 ? -1.583 0.606 1.097 1.00 24.02 62 THR A O 9
ATOM 11300 N N . ASN A 1 63 ? -2.547 1.972 2.607 1.00 25.23 63 ASN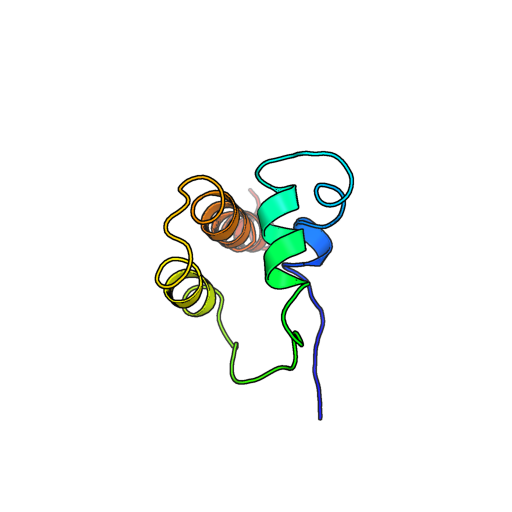 A N 9
ATOM 11301 C CA . ASN A 1 63 ? -3.703 1.099 2.845 1.00 43.20 63 ASN A CA 9
ATOM 11302 C C . ASN A 1 63 ? -4.485 0.837 1.541 1.00 72.42 63 ASN A C 9
ATOM 11303 O O . ASN A 1 63 ? -4.930 -0.283 1.278 1.00 13.42 63 ASN A O 9
ATOM 11314 N N . ARG A 1 64 ? -4.633 1.886 0.731 1.00 11.21 64 ARG A N 9
ATOM 11315 C CA . ARG A 1 64 ? -5.317 1.800 -0.566 1.00 55.24 64 ARG A CA 9
ATOM 11316 C C . ARG A 1 64 ? -4.621 0.788 -1.489 1.00 72.22 64 ARG A C 9
ATOM 11317 O O . ARG A 1 64 ? -5.267 -0.081 -2.077 1.00 44.22 64 ARG A O 9
ATOM 11338 N N . ALA A 1 65 ? -3.298 0.904 -1.597 1.00 25.01 65 ALA A N 9
ATOM 11339 C CA . ALA A 1 65 ? -2.500 -0.014 -2.416 1.00 64.51 65 ALA A CA 9
ATOM 11340 C C . ALA A 1 65 ? -2.653 -1.472 -1.950 1.00 24.31 65 ALA A C 9
ATOM 11341 O O . ALA A 1 65 ? -2.832 -2.379 -2.764 1.00 23.03 65 ALA A O 9
ATOM 11348 N N . ILE A 1 66 ? -2.597 -1.682 -0.633 1.00 23.01 66 ILE A N 9
ATOM 11349 C CA . ILE A 1 66 ? -2.751 -3.020 -0.044 1.00 43.11 66 ILE A CA 9
ATOM 11350 C C . ILE A 1 66 ? -4.080 -3.679 -0.458 1.00 24.41 66 ILE A C 9
ATOM 11351 O O . ILE A 1 66 ? -4.089 -4.749 -1.074 1.00 3.14 66 ILE A O 9
ATOM 11367 N N . SER A 1 67 ? -5.193 -3.025 -0.122 1.00 61.54 67 SER A N 9
ATOM 11368 C CA . SER A 1 67 ? -6.531 -3.571 -0.398 1.00 3.51 67 SER A CA 9
ATOM 11369 C C . SER A 1 67 ? -6.777 -3.788 -1.899 1.00 1.42 67 SER A C 9
ATOM 11370 O O . SER A 1 67 ? -7.201 -4.868 -2.315 1.00 41.44 67 SER A O 9
ATOM 11378 N N . LEU A 1 68 ? -6.505 -2.769 -2.713 1.00 2.24 68 LEU A N 9
ATOM 11379 C CA . LEU A 1 68 ? -6.800 -2.832 -4.150 1.00 0.42 68 LEU A CA 9
ATOM 11380 C C . LEU A 1 68 ? -5.949 -3.885 -4.878 1.00 64.51 68 LEU A C 9
ATOM 11381 O O . LEU A 1 68 ? -6.463 -4.632 -5.709 1.00 31.42 68 LEU A O 9
ATOM 11397 N N . TYR A 1 69 ? -4.655 -3.950 -4.561 1.00 70.44 69 TYR A N 9
ATOM 11398 C CA . TYR A 1 69 ? -3.749 -4.905 -5.216 1.00 22.14 69 TYR A CA 9
ATOM 11399 C C . TYR A 1 69 ? -4.163 -6.360 -4.927 1.00 42.11 69 TYR A C 9
ATOM 11400 O O . TYR A 1 69 ? -4.136 -7.214 -5.813 1.00 34.21 69 TYR A O 9
ATOM 11418 N N . MET A 1 70 ? -4.557 -6.635 -3.683 1.00 1.13 70 MET A N 9
ATOM 11419 C CA . MET A 1 70 ? -4.979 -7.989 -3.294 1.00 34.30 70 MET A CA 9
ATOM 11420 C C . MET A 1 70 ? -6.414 -8.299 -3.762 1.00 44.34 70 MET A C 9
ATOM 11421 O O . MET A 1 70 ? -6.751 -9.452 -4.034 1.00 52.35 70 MET A O 9
ATOM 11435 N N . ALA A 1 71 ? -7.255 -7.270 -3.852 1.00 34.31 71 ALA A N 9
ATOM 11436 C CA . ALA A 1 71 ? -8.610 -7.427 -4.394 1.00 20.05 71 ALA A CA 9
ATOM 11437 C C . ALA A 1 71 ? -8.572 -7.671 -5.910 1.00 62.14 71 ALA A C 9
ATOM 11438 O O . ALA A 1 71 ? -9.388 -8.420 -6.458 1.00 62.10 71 ALA A O 9
ATOM 11445 N N . ASN A 1 72 ? -7.614 -7.030 -6.581 1.00 41.44 72 ASN A N 9
ATOM 11446 C CA . ASN A 1 72 ? -7.418 -7.202 -8.024 1.00 64.11 72 ASN A CA 9
ATOM 11447 C C . ASN A 1 72 ? -7.141 -8.672 -8.366 1.00 13.32 72 ASN A C 9
ATOM 11448 O O . ASN A 1 72 ? -7.690 -9.209 -9.326 1.00 15.12 72 ASN A O 9
ATOM 11459 N N . LEU A 1 73 ? -6.300 -9.315 -7.556 1.00 74.03 73 LEU A N 9
ATOM 11460 C CA . LEU A 1 73 ? -5.964 -10.734 -7.734 1.00 14.23 73 LEU A CA 9
ATOM 11461 C C . LEU A 1 73 ? -7.236 -11.603 -7.761 1.00 73.10 73 LEU A C 9
ATOM 11462 O O . LEU A 1 73 ? -7.426 -12.422 -8.667 1.00 72.12 73 LEU A O 9
ATOM 11478 N N . GLU A 1 74 ? -8.107 -11.400 -6.773 1.00 12.21 74 GLU A N 9
ATOM 11479 C CA . GLU A 1 74 ? -9.354 -12.168 -6.644 1.00 25.32 74 GLU A CA 9
ATOM 11480 C C . GLU A 1 74 ? -10.220 -12.090 -7.918 1.00 13.53 74 GLU A C 9
ATOM 11481 O O . GLU A 1 74 ? -10.662 -13.113 -8.441 1.00 22.21 74 GLU A O 9
ATOM 11493 N N . HIS A 1 75 ? -10.460 -10.870 -8.406 1.00 73.04 75 HIS A N 9
ATOM 11494 C CA . HIS A 1 75 ? -11.280 -10.663 -9.613 1.00 5.22 75 HIS A CA 9
ATOM 11495 C C . HIS A 1 75 ? -10.542 -11.118 -10.884 1.00 30.51 75 HIS A C 9
ATOM 11496 O O . HIS A 1 75 ? -11.140 -11.717 -11.778 1.00 61.30 75 HIS A O 9
ATOM 11511 N N . HIS A 1 76 ? -9.241 -10.834 -10.952 1.00 41.51 76 HIS A N 9
ATOM 11512 C CA . HIS A 1 76 ? -8.409 -11.224 -12.099 1.00 15.44 76 HIS A CA 9
ATOM 11513 C C . HIS A 1 76 ? -8.353 -12.752 -12.252 1.00 0.05 76 HIS A C 9
ATOM 11514 O O . HIS A 1 76 ? -8.043 -13.270 -13.327 1.00 54.21 76 HIS A O 9
ATOM 11529 N N . HIS A 1 77 ? -8.667 -13.460 -11.165 1.00 61.33 77 HIS A N 9
ATOM 11530 C CA . HIS A 1 77 ? -8.720 -14.925 -11.160 1.00 1.44 77 HIS A CA 9
ATOM 11531 C C . HIS A 1 77 ? -9.823 -15.448 -12.101 1.00 33.41 77 HIS A C 9
ATOM 11532 O O . HIS A 1 77 ? -9.830 -16.621 -12.475 1.00 35.21 77 HIS A O 9
ATOM 11547 N N . HIS A 1 78 ? -10.755 -14.570 -12.476 1.00 74.15 78 HIS A N 9
ATOM 11548 C CA . HIS A 1 78 ? -11.840 -14.930 -13.396 1.00 40.21 78 HIS A CA 9
ATOM 11549 C C . HIS A 1 78 ? -11.610 -14.386 -14.814 1.00 13.32 78 HIS A C 9
ATOM 11550 O O . HIS A 1 78 ? -11.403 -13.188 -15.013 1.00 44.42 78 HIS A O 9
ATOM 11565 N N . HIS A 1 79 ? -11.644 -15.284 -15.794 1.00 52.31 79 HIS A N 9
ATOM 11566 C CA . HIS A 1 79 ? -11.727 -14.894 -17.205 1.00 40.31 79 HIS A CA 9
ATOM 11567 C C . HIS A 1 79 ? -13.172 -15.091 -17.673 1.00 2.12 79 HIS A C 9
ATOM 11568 O O . HIS A 1 79 ? -13.816 -14.175 -18.182 1.00 45.33 79 HIS A O 9
ATOM 11583 N N . HIS A 1 80 ? -13.655 -16.317 -17.487 1.00 43.53 80 HIS A N 9
ATOM 11584 C CA . HIS A 1 80 ? -15.067 -16.671 -17.674 1.00 22.03 80 HIS A CA 9
ATOM 11585 C C . HIS A 1 80 ? -15.472 -17.761 -16.659 1.00 61.35 80 HIS A C 9
ATOM 11586 O O . HIS A 1 80 ? -15.873 -17.409 -15.523 1.00 37.82 80 HIS A O 9
ATOM 11602 N N . MET A 1 1 ? 14.737 -5.362 -5.562 1.00 32.34 1 MET A N 10
ATOM 11603 C CA . MET A 1 1 ? 16.024 -4.882 -4.991 1.00 14.54 1 MET A CA 10
ATOM 11604 C C . MET A 1 1 ? 16.507 -5.810 -3.867 1.00 1.12 1 MET A C 10
ATOM 11605 O O . MET A 1 1 ? 15.796 -6.020 -2.884 1.00 42.51 1 MET A O 10
ATOM 11621 N N . ALA A 1 2 ? 17.707 -6.378 -4.030 1.00 53.00 2 ALA A N 10
ATOM 11622 C CA . ALA A 1 2 ? 18.316 -7.255 -3.012 1.00 63.05 2 ALA A CA 10
ATOM 11623 C C . ALA A 1 2 ? 17.386 -8.415 -2.601 1.00 54.05 2 ALA A C 10
ATOM 11624 O O . ALA A 1 2 ? 17.546 -9.004 -1.531 1.00 50.13 2 ALA A O 10
ATOM 11631 N N . GLY A 1 3 ? 16.445 -8.762 -3.475 1.00 25.54 3 GLY A N 10
ATOM 11632 C CA . GLY A 1 3 ? 15.459 -9.792 -3.163 1.00 74.44 3 GLY A CA 10
ATOM 11633 C C . GLY A 1 3 ? 14.038 -9.240 -3.059 1.00 63.13 3 GLY A C 10
ATOM 11634 O O . GLY A 1 3 ? 13.094 -9.837 -3.579 1.00 0.43 3 GLY A O 10
ATOM 11638 N N . ASP A 1 4 ? 13.887 -8.088 -2.404 1.00 25.50 4 ASP A N 10
ATOM 11639 C CA . ASP A 1 4 ? 12.569 -7.475 -2.193 1.00 40.03 4 ASP A CA 10
ATOM 11640 C C . ASP A 1 4 ? 11.998 -6.922 -3.516 1.00 73.04 4 ASP A C 10
ATOM 11641 O O . ASP A 1 4 ? 12.585 -6.021 -4.125 1.00 14.32 4 ASP A O 10
ATOM 11650 N N . PRO A 1 5 ? 10.850 -7.459 -3.983 1.00 4.21 5 PRO A N 10
ATOM 11651 C CA . PRO A 1 5 ? 10.199 -6.999 -5.227 1.00 12.54 5 PRO A CA 10
ATOM 11652 C C . PRO A 1 5 ? 9.641 -5.568 -5.126 1.00 21.30 5 PRO A C 10
ATOM 11653 O O . PRO A 1 5 ? 9.361 -4.929 -6.144 1.00 74.14 5 PRO A O 10
ATOM 11664 N N . MET A 1 6 ? 9.485 -5.080 -3.893 1.00 35.02 6 MET A N 10
ATOM 11665 C CA . MET A 1 6 ? 8.945 -3.739 -3.628 1.00 45.55 6 MET A CA 10
ATOM 11666 C C . MET A 1 6 ? 7.575 -3.537 -4.302 1.00 25.42 6 MET A C 10
ATOM 11667 O O . MET A 1 6 ? 7.355 -2.557 -5.019 1.00 71.34 6 MET A O 10
ATOM 11681 N N . THR A 1 7 ? 6.652 -4.465 -4.040 1.00 0.34 7 THR A N 10
ATOM 11682 C CA . THR A 1 7 ? 5.315 -4.450 -4.663 1.00 52.42 7 THR A CA 10
ATOM 11683 C C . THR A 1 7 ? 4.604 -3.101 -4.480 1.00 71.50 7 THR A C 10
ATOM 11684 O O . THR A 1 7 ? 4.217 -2.451 -5.456 1.00 31.54 7 THR A O 10
ATOM 11695 N N . PHE A 1 8 ? 4.440 -2.687 -3.225 1.00 20.11 8 PHE A N 10
ATOM 11696 C CA . PHE A 1 8 ? 3.784 -1.413 -2.901 1.00 61.31 8 PHE A CA 10
ATOM 11697 C C . PHE A 1 8 ? 4.558 -0.208 -3.468 1.00 63.15 8 PHE A C 10
ATOM 11698 O O . PHE A 1 8 ? 3.958 0.747 -3.961 1.00 64.43 8 PHE A O 10
ATOM 11715 N N . TYR A 1 9 ? 5.887 -0.265 -3.409 1.00 54.50 9 TYR A N 10
ATOM 11716 C CA . TYR A 1 9 ? 6.735 0.836 -3.891 1.00 42.42 9 TYR A CA 10
ATOM 11717 C C . TYR A 1 9 ? 6.528 1.077 -5.397 1.00 41.33 9 TYR A C 10
ATOM 11718 O O . TYR A 1 9 ? 6.193 2.185 -5.819 1.00 75.03 9 TYR A O 10
ATOM 11736 N N . ASN A 1 10 ? 6.705 0.023 -6.195 1.00 30.41 10 ASN A N 10
ATOM 11737 C CA . ASN A 1 10 ? 6.519 0.102 -7.653 1.00 43.03 10 ASN A CA 10
ATOM 11738 C C . ASN A 1 10 ? 5.104 0.600 -8.015 1.00 24.51 10 ASN A C 10
ATOM 11739 O O . ASN A 1 10 ? 4.896 1.231 -9.053 1.00 15.34 10 ASN A O 10
ATOM 11750 N N . PHE A 1 11 ? 4.138 0.315 -7.145 1.00 22.20 11 PHE A N 10
ATOM 11751 C CA . PHE A 1 11 ? 2.751 0.739 -7.354 1.00 42.53 11 PHE A CA 10
ATOM 11752 C C . PHE A 1 11 ? 2.557 2.235 -7.043 1.00 30.22 11 PHE A C 10
ATOM 11753 O O . PHE A 1 11 ? 2.060 2.995 -7.879 1.00 50.35 11 PHE A O 10
ATOM 11770 N N . ILE A 1 12 ? 2.969 2.653 -5.846 1.00 62.23 12 ILE A N 10
ATOM 11771 C CA . ILE A 1 12 ? 2.726 4.023 -5.375 1.00 64.24 12 ILE A CA 10
ATOM 11772 C C . ILE A 1 12 ? 3.505 5.075 -6.198 1.00 32.32 12 ILE A C 10
ATOM 11773 O O . ILE A 1 12 ? 3.098 6.238 -6.273 1.00 74.44 12 ILE A O 10
ATOM 11789 N N . MET A 1 13 ? 4.617 4.665 -6.827 1.00 4.55 13 MET A N 10
ATOM 11790 C CA . MET A 1 13 ? 5.403 5.573 -7.686 1.00 10.41 13 MET A CA 10
ATOM 11791 C C . MET A 1 13 ? 4.543 6.196 -8.804 1.00 62.01 13 MET A C 10
ATOM 11792 O O . MET A 1 13 ? 4.826 7.298 -9.277 1.00 64.00 13 MET A O 10
ATOM 11806 N N . GLY A 1 14 ? 3.494 5.484 -9.218 1.00 13.51 14 GLY A N 10
ATOM 11807 C CA . GLY A 1 14 ? 2.585 6.000 -10.238 1.00 54.24 14 GLY A CA 10
ATOM 11808 C C . GLY A 1 14 ? 1.833 7.254 -9.789 1.00 43.21 14 GLY A C 10
ATOM 11809 O O . GLY A 1 14 ? 1.471 8.103 -10.607 1.00 30.34 14 GLY A O 10
ATOM 11813 N N . PHE A 1 15 ? 1.606 7.376 -8.482 1.00 63.22 15 PHE A N 10
ATOM 11814 C CA . PHE A 1 15 ? 0.906 8.538 -7.919 1.00 32.12 15 PHE A CA 10
ATOM 11815 C C . PHE A 1 15 ? 1.849 9.740 -7.746 1.00 23.51 15 PHE A C 10
ATOM 11816 O O . PHE A 1 15 ? 1.409 10.889 -7.750 1.00 73.14 15 PHE A O 10
ATOM 11833 N N . GLN A 1 16 ? 3.149 9.471 -7.601 1.00 1.31 16 GLN A N 10
ATOM 11834 C CA . GLN A 1 16 ? 4.151 10.539 -7.466 1.00 61.45 16 GLN A CA 10
ATOM 11835 C C . GLN A 1 16 ? 4.720 10.947 -8.840 1.00 62.32 16 GLN A C 10
ATOM 11836 O O . GLN A 1 16 ? 5.656 11.741 -8.931 1.00 12.31 16 GLN A O 10
ATOM 11850 N N . ASN A 1 17 ? 4.139 10.421 -9.916 1.00 53.42 17 ASN A N 10
ATOM 11851 C CA . ASN A 1 17 ? 4.502 10.865 -11.265 1.00 1.15 17 ASN A CA 10
ATOM 11852 C C . ASN A 1 17 ? 4.175 12.362 -11.417 1.00 42.34 17 ASN A C 10
ATOM 11853 O O . ASN A 1 17 ? 4.877 13.109 -12.103 1.00 53.31 17 ASN A O 10
ATOM 11864 N N . ASP A 1 18 ? 3.091 12.778 -10.762 1.00 55.42 18 ASP A N 10
ATOM 11865 C CA . ASP A 1 18 ? 2.724 14.190 -10.635 1.00 21.31 18 ASP A CA 10
ATOM 11866 C C . ASP A 1 18 ? 2.564 14.561 -9.145 1.00 64.02 18 ASP A C 10
ATOM 11867 O O . ASP A 1 18 ? 2.697 13.703 -8.270 1.00 62.40 18 ASP A O 10
ATOM 11876 N N . ASN A 1 19 ? 2.288 15.830 -8.850 1.00 34.21 19 ASN A N 10
ATOM 11877 C CA . ASN A 1 19 ? 2.208 16.290 -7.452 1.00 55.14 19 ASN A CA 10
ATOM 11878 C C . ASN A 1 19 ? 0.849 15.962 -6.806 1.00 1.20 19 ASN A C 10
ATOM 11879 O O . ASN A 1 19 ? -0.159 16.626 -7.064 1.00 53.52 19 ASN A O 10
ATOM 11890 N N . THR A 1 20 ? 0.832 14.922 -5.968 1.00 61.34 20 THR A N 10
ATOM 11891 C CA . THR A 1 20 ? -0.387 14.492 -5.258 1.00 63.42 20 THR A CA 10
ATOM 11892 C C . THR A 1 20 ? -0.099 14.216 -3.772 1.00 21.13 20 THR A C 10
ATOM 11893 O O . THR A 1 20 ? 1.036 13.898 -3.402 1.00 42.31 20 THR A O 10
ATOM 11904 N N . PRO A 1 21 ? -1.123 14.322 -2.893 1.00 44.44 21 PRO A N 10
ATOM 11905 C CA . PRO A 1 21 ? -0.985 13.961 -1.467 1.00 4.11 21 PRO A CA 10
ATOM 11906 C C . PRO A 1 21 ? -0.560 12.493 -1.281 1.00 51.35 21 PRO A C 10
ATOM 11907 O O . PRO A 1 21 ? 0.169 12.156 -0.350 1.00 70.45 21 PRO A O 10
ATOM 11918 N N . PHE A 1 22 ? -1.015 11.631 -2.193 1.00 10.02 22 PHE A N 10
ATOM 11919 C CA . PHE A 1 22 ? -0.617 10.218 -2.203 1.00 70.14 22 PHE A CA 10
ATOM 11920 C C . PHE A 1 22 ? 0.867 10.080 -2.575 1.00 45.44 22 PHE A C 10
ATOM 11921 O O . PHE A 1 22 ? 1.594 9.262 -2.009 1.00 22.23 22 PHE A O 10
ATOM 11938 N N . GLY A 1 23 ? 1.305 10.897 -3.537 1.00 12.52 23 GLY A N 10
ATOM 11939 C CA . GLY A 1 23 ? 2.701 10.898 -3.953 1.00 52.02 23 GLY A CA 10
ATOM 11940 C C . GLY A 1 23 ? 3.661 11.271 -2.828 1.00 22.24 23 GLY A C 10
ATOM 11941 O O . GLY A 1 23 ? 4.792 10.785 -2.788 1.00 4.20 23 GLY A O 10
ATOM 11945 N N . ILE A 1 24 ? 3.210 12.132 -1.910 1.00 63.33 24 ILE A N 10
ATOM 11946 C CA . ILE A 1 24 ? 4.027 12.547 -0.761 1.00 10.14 24 ILE A CA 10
ATOM 11947 C C . ILE A 1 24 ? 4.604 11.325 -0.026 1.00 5.40 24 ILE A C 10
ATOM 11948 O O . ILE A 1 24 ? 5.780 11.305 0.345 1.00 23.23 24 ILE A O 10
ATOM 11964 N N . LEU A 1 25 ? 3.775 10.301 0.157 1.00 0.11 25 LEU A N 10
ATOM 11965 C CA . LEU A 1 25 ? 4.214 9.044 0.771 1.00 21.14 25 LEU A CA 10
ATOM 11966 C C . LEU A 1 25 ? 5.333 8.401 -0.071 1.00 44.43 25 LEU A C 10
ATOM 11967 O O . LEU A 1 25 ? 6.414 8.093 0.439 1.00 12.15 25 LEU A O 10
ATOM 11983 N N . ALA A 1 26 ? 5.070 8.237 -1.370 1.00 64.25 26 ALA A N 10
ATOM 11984 C CA . ALA A 1 26 ? 6.020 7.605 -2.298 1.00 40.11 26 ALA A CA 10
ATOM 11985 C C . ALA A 1 26 ? 7.388 8.305 -2.295 1.00 64.30 26 ALA A C 10
ATOM 11986 O O . ALA A 1 26 ? 8.431 7.661 -2.162 1.00 20.43 26 ALA A O 10
ATOM 11993 N N . GLU A 1 27 ? 7.380 9.625 -2.438 1.00 31.40 27 GLU A N 10
ATOM 11994 C CA . GLU A 1 27 ? 8.623 10.394 -2.505 1.00 12.05 27 GLU A CA 10
ATOM 11995 C C . GLU A 1 27 ? 9.335 10.436 -1.142 1.00 73.10 27 GLU A C 10
ATOM 11996 O O . GLU A 1 27 ? 10.561 10.347 -1.072 1.00 12.32 27 GLU A O 10
ATOM 12008 N N . HIS A 1 28 ? 8.567 10.547 -0.057 1.00 1.03 28 HIS A N 10
ATOM 12009 C CA . HIS A 1 28 ? 9.155 10.620 1.284 1.00 21.33 28 HIS A CA 10
ATOM 12010 C C . HIS A 1 28 ? 9.845 9.300 1.678 1.00 52.04 28 HIS A C 10
ATOM 12011 O O . HIS A 1 28 ? 10.890 9.314 2.325 1.00 31.54 28 HIS A O 10
ATOM 12026 N N . VAL A 1 29 ? 9.260 8.160 1.296 1.00 11.42 29 VAL A N 10
ATOM 12027 C CA . VAL A 1 29 ? 9.897 6.854 1.555 1.00 1.25 29 VAL A CA 10
ATOM 12028 C C . VAL A 1 29 ? 11.097 6.637 0.617 1.00 53.04 29 VAL A C 10
ATOM 12029 O O . VAL A 1 29 ? 12.027 5.898 0.939 1.00 55.10 29 VAL A O 10
ATOM 12042 N N . SER A 1 30 ? 11.064 7.288 -0.547 1.00 23.25 30 SER A N 10
ATOM 12043 C CA . SER A 1 30 ? 12.222 7.323 -1.453 1.00 60.00 30 SER A CA 10
ATOM 12044 C C . SER A 1 30 ? 13.354 8.167 -0.843 1.00 44.21 30 SER A C 10
ATOM 12045 O O . SER A 1 30 ? 14.538 7.854 -0.991 1.00 24.00 30 SER A O 10
ATOM 12053 N N . GLU A 1 31 ? 12.962 9.242 -0.161 1.00 30.41 31 GLU A N 10
ATOM 12054 C CA . GLU A 1 31 ? 13.888 10.102 0.587 1.00 41.43 31 GLU A CA 10
ATOM 12055 C C . GLU A 1 31 ? 14.479 9.365 1.804 1.00 3.12 31 GLU A C 10
ATOM 12056 O O . GLU A 1 31 ? 15.645 9.556 2.167 1.00 24.25 31 GLU A O 10
ATOM 12068 N N . ASP A 1 32 ? 13.661 8.520 2.422 1.00 25.54 32 ASP A N 10
ATOM 12069 C CA . ASP A 1 32 ? 14.053 7.772 3.619 1.00 53.31 32 ASP A CA 10
ATOM 12070 C C . ASP A 1 32 ? 15.152 6.729 3.322 1.00 40.03 32 ASP A C 10
ATOM 12071 O O . ASP A 1 32 ? 15.424 6.395 2.164 1.00 51.11 32 ASP A O 10
ATOM 12080 N N . LYS A 1 33 ? 15.775 6.229 4.393 1.00 44.05 33 LYS A N 10
ATOM 12081 C CA . LYS A 1 33 ? 16.850 5.224 4.319 1.00 11.45 33 LYS A CA 10
ATOM 12082 C C . LYS A 1 33 ? 16.552 4.091 3.318 1.00 72.35 33 LYS A C 10
ATOM 12083 O O . LYS A 1 33 ? 17.438 3.682 2.568 1.00 4.25 33 LYS A O 10
ATOM 12102 N N . ALA A 1 34 ? 15.310 3.593 3.315 1.00 73.02 34 ALA A N 10
ATOM 12103 C CA . ALA A 1 34 ? 14.909 2.470 2.448 1.00 22.12 34 ALA A CA 10
ATOM 12104 C C . ALA A 1 34 ? 15.671 1.170 2.791 1.00 23.42 34 ALA A C 10
ATOM 12105 O O . ALA A 1 34 ? 16.901 1.156 2.886 1.00 3.34 34 ALA A O 10
ATOM 12112 N N . PHE A 1 35 ? 14.934 0.074 2.964 1.00 23.05 35 PHE A N 10
ATOM 12113 C CA . PHE A 1 35 ? 15.540 -1.212 3.336 1.00 24.15 35 PHE A CA 10
ATOM 12114 C C . PHE A 1 35 ? 14.661 -2.402 2.901 1.00 3.03 35 PHE A C 10
ATOM 12115 O O . PHE A 1 35 ? 13.482 -2.462 3.250 1.00 75.31 35 PHE A O 10
ATOM 12132 N N . PRO A 1 36 ? 15.224 -3.354 2.123 1.00 25.45 36 PRO A N 10
ATOM 12133 C CA . PRO A 1 36 ? 14.515 -4.590 1.729 1.00 10.01 36 PRO A CA 10
ATOM 12134 C C . PRO A 1 36 ? 14.136 -5.467 2.940 1.00 21.05 36 PRO A C 10
ATOM 12135 O O . PRO A 1 36 ? 15.002 -5.904 3.703 1.00 22.24 36 PRO A O 10
ATOM 12146 N N . ARG A 1 37 ? 12.840 -5.729 3.109 1.00 64.41 37 ARG A N 10
ATOM 12147 C CA . ARG A 1 37 ? 12.337 -6.458 4.285 1.00 51.04 37 ARG A CA 10
ATOM 12148 C C . ARG A 1 37 ? 11.616 -7.764 3.891 1.00 55.34 37 ARG A C 10
ATOM 12149 O O . ARG A 1 37 ? 11.720 -8.777 4.590 1.00 31.55 37 ARG A O 10
ATOM 12170 N N . LEU A 1 38 ? 10.905 -7.730 2.763 1.00 63.35 38 LEU A N 10
ATOM 12171 C CA . LEU A 1 38 ? 10.106 -8.868 2.273 1.00 12.30 38 LEU A CA 10
ATOM 12172 C C . LEU A 1 38 ? 8.976 -9.243 3.252 1.00 34.23 38 LEU A C 10
ATOM 12173 O O . LEU A 1 38 ? 9.095 -10.192 4.031 1.00 12.41 38 LEU A O 10
ATOM 12189 N N . GLU A 1 39 ? 7.883 -8.479 3.210 1.00 21.32 39 GLU A N 10
ATOM 12190 C CA . GLU A 1 39 ? 6.700 -8.752 4.040 1.00 51.32 39 GLU A CA 10
ATOM 12191 C C . GLU A 1 39 ? 5.793 -9.816 3.410 1.00 45.43 39 GLU A C 10
ATOM 12192 O O . GLU A 1 39 ? 5.024 -10.472 4.117 1.00 30.31 39 GLU A O 10
ATOM 12204 N N . GLU A 1 40 ? 5.875 -9.971 2.085 1.00 20.35 40 GLU A N 10
ATOM 12205 C CA . GLU A 1 40 ? 5.086 -10.973 1.350 1.00 41.04 40 GLU A CA 10
ATOM 12206 C C . GLU A 1 40 ? 3.575 -10.669 1.373 1.00 43.52 40 GLU A C 10
ATOM 12207 O O . GLU A 1 40 ? 3.000 -10.256 0.363 1.00 34.41 40 GLU A O 10
ATOM 12219 N N . ARG A 1 41 ? 2.938 -10.874 2.525 1.00 72.51 41 ARG A N 10
ATOM 12220 C CA . ARG A 1 41 ? 1.484 -10.720 2.650 1.00 74.34 41 ARG A CA 10
ATOM 12221 C C . ARG A 1 41 ? 1.045 -9.252 2.510 1.00 43.03 41 ARG A C 10
ATOM 12222 O O . ARG A 1 41 ? 1.409 -8.400 3.320 1.00 50.32 41 ARG A O 10
ATOM 12243 N N . HIS A 1 42 ? 0.245 -8.972 1.478 1.00 65.13 42 HIS A N 10
ATOM 12244 C CA . HIS A 1 42 ? -0.223 -7.604 1.185 1.00 23.12 42 HIS A CA 10
ATOM 12245 C C . HIS A 1 42 ? -0.970 -6.964 2.373 1.00 51.43 42 HIS A C 10
ATOM 12246 O O . HIS A 1 42 ? -0.938 -5.749 2.554 1.00 31.32 42 HIS A O 10
ATOM 12261 N N . GLN A 1 43 ? -1.636 -7.790 3.175 1.00 2.01 43 GLN A N 10
ATOM 12262 C CA . GLN A 1 43 ? -2.502 -7.298 4.257 1.00 43.11 43 GLN A CA 10
ATOM 12263 C C . GLN A 1 43 ? -1.716 -6.600 5.385 1.00 74.13 43 GLN A C 10
ATOM 12264 O O . GLN A 1 43 ? -2.069 -5.497 5.808 1.00 53.04 43 GLN A O 10
ATOM 12278 N N . VAL A 1 44 ? -0.646 -7.236 5.858 1.00 54.00 44 VAL A N 10
ATOM 12279 C CA . VAL A 1 44 ? 0.101 -6.739 7.028 1.00 12.34 44 VAL A CA 10
ATOM 12280 C C . VAL A 1 44 ? 0.762 -5.364 6.789 1.00 14.43 44 VAL A C 10
ATOM 12281 O O . VAL A 1 44 ? 1.112 -4.662 7.741 1.00 4.34 44 VAL A O 10
ATOM 12294 N N . ILE A 1 45 ? 0.918 -4.981 5.522 1.00 64.31 45 ILE A N 10
ATOM 12295 C CA . ILE A 1 45 ? 1.584 -3.718 5.156 1.00 21.13 45 ILE A CA 10
ATOM 12296 C C . ILE A 1 45 ? 0.924 -2.491 5.822 1.00 73.11 45 ILE A C 10
ATOM 12297 O O . ILE A 1 45 ? 1.609 -1.570 6.275 1.00 74.34 45 ILE A O 10
ATOM 12313 N N . ARG A 1 46 ? -0.406 -2.494 5.898 1.00 30.24 46 ARG A N 10
ATOM 12314 C CA . ARG A 1 46 ? -1.157 -1.356 6.452 1.00 72.54 46 ARG A CA 10
ATOM 12315 C C . ARG A 1 46 ? -0.805 -1.081 7.927 1.00 12.23 46 ARG A C 10
ATOM 12316 O O . ARG A 1 46 ? -0.818 0.068 8.377 1.00 33.51 46 ARG A O 10
ATOM 12337 N N . ALA A 1 47 ? -0.492 -2.135 8.676 1.00 0.21 47 ALA A N 10
ATOM 12338 C CA . ALA A 1 47 ? -0.148 -2.002 10.097 1.00 63.50 47 ALA A CA 10
ATOM 12339 C C . ALA A 1 47 ? 1.103 -1.135 10.302 1.00 51.34 47 ALA A C 10
ATOM 12340 O O . ALA A 1 47 ? 1.150 -0.287 11.198 1.00 62.42 47 ALA A O 10
ATOM 12347 N N . TYR A 1 48 ? 2.104 -1.333 9.448 1.00 4.05 48 TYR A N 10
ATOM 12348 C CA . TYR A 1 48 ? 3.385 -0.623 9.568 1.00 31.53 48 TYR A CA 10
ATOM 12349 C C . TYR A 1 48 ? 3.216 0.902 9.433 1.00 53.35 48 TYR A C 10
ATOM 12350 O O . TYR A 1 48 ? 3.695 1.664 10.275 1.00 11.41 48 TYR A O 10
ATOM 12368 N N . VAL A 1 49 ? 2.521 1.341 8.384 1.00 53.51 49 VAL A N 10
ATOM 12369 C CA . VAL A 1 49 ? 2.353 2.778 8.123 1.00 63.54 49 VAL A CA 10
ATOM 12370 C C . VAL A 1 49 ? 1.623 3.498 9.274 1.00 0.31 49 VAL A C 10
ATOM 12371 O O . VAL A 1 49 ? 1.989 4.615 9.645 1.00 72.11 49 VAL A O 10
ATOM 12384 N N . MET A 1 50 ? 0.609 2.846 9.852 1.00 12.14 50 MET A N 10
ATOM 12385 C CA . MET A 1 50 ? -0.140 3.426 10.976 1.00 74.04 50 MET A CA 10
ATOM 12386 C C . MET A 1 50 ? 0.720 3.492 12.246 1.00 10.55 50 MET A C 10
ATOM 12387 O O . MET A 1 50 ? 0.581 4.410 13.054 1.00 74.42 50 MET A O 10
ATOM 12401 N N . SER A 1 51 ? 1.602 2.511 12.418 1.00 40.12 51 SER A N 10
ATOM 12402 C CA . SER A 1 51 ? 2.502 2.473 13.581 1.00 73.21 51 SER A CA 10
ATOM 12403 C C . SER A 1 51 ? 3.598 3.554 13.495 1.00 61.20 51 SER A C 10
ATOM 12404 O O . SER A 1 51 ? 4.180 3.946 14.511 1.00 44.34 51 SER A O 10
ATOM 12412 N N . ASN A 1 52 ? 3.874 4.035 12.283 1.00 31.31 52 ASN A N 10
ATOM 12413 C CA . ASN A 1 52 ? 4.937 5.027 12.063 1.00 31.34 52 ASN A CA 10
ATOM 12414 C C . ASN A 1 52 ? 4.389 6.467 11.962 1.00 52.41 52 ASN A C 10
ATOM 12415 O O . ASN A 1 52 ? 4.742 7.335 12.764 1.00 71.51 52 ASN A O 10
ATOM 12426 N N . TYR A 1 53 ? 3.525 6.716 10.980 1.00 73.41 53 TYR A N 10
ATOM 12427 C CA . TYR A 1 53 ? 3.047 8.080 10.692 1.00 3.13 53 TYR A CA 10
ATOM 12428 C C . TYR A 1 53 ? 1.641 8.337 11.247 1.00 33.54 53 TYR A C 10
ATOM 12429 O O . TYR A 1 53 ? 0.777 7.463 11.219 1.00 63.20 53 TYR A O 10
ATOM 12447 N N . THR A 1 54 ? 1.427 9.554 11.752 1.00 54.50 54 THR A N 10
ATOM 12448 C CA . THR A 1 54 ? 0.106 9.981 12.243 1.00 32.22 54 THR A CA 10
ATOM 12449 C C . THR A 1 54 ? -0.643 10.800 11.181 1.00 51.01 54 THR A C 10
ATOM 12450 O O . THR A 1 54 ? -1.818 11.132 11.350 1.00 24.25 54 THR A O 10
ATOM 12461 N N . ASP A 1 55 ? 0.050 11.132 10.091 1.00 14.33 55 ASP A N 10
ATOM 12462 C CA . ASP A 1 55 ? -0.547 11.891 8.989 1.00 74.41 55 ASP A CA 10
ATOM 12463 C C . ASP A 1 55 ? -1.684 11.107 8.318 1.00 24.01 55 ASP A C 10
ATOM 12464 O O . ASP A 1 55 ? -1.457 10.083 7.668 1.00 42.51 55 ASP A O 10
ATOM 12473 N N . HIS A 1 56 ? -2.905 11.617 8.468 1.00 50.42 56 HIS A N 10
ATOM 12474 C CA . HIS A 1 56 ? -4.113 10.924 8.009 1.00 4.21 56 HIS A CA 10
ATOM 12475 C C . HIS A 1 56 ? -4.045 10.559 6.515 1.00 63.41 56 HIS A C 10
ATOM 12476 O O . HIS A 1 56 ? -4.400 9.446 6.127 1.00 52.40 56 HIS A O 10
ATOM 12491 N N . GLN A 1 57 ? -3.581 11.494 5.683 1.00 13.31 57 GLN A N 10
ATOM 12492 C CA . GLN A 1 57 ? -3.462 11.247 4.238 1.00 71.03 57 GLN A CA 10
ATOM 12493 C C . GLN A 1 57 ? -2.435 10.144 3.926 1.00 35.34 57 GLN A C 10
ATOM 12494 O O . GLN A 1 57 ? -2.707 9.246 3.129 1.00 1.24 57 GLN A O 10
ATOM 12508 N N . LEU A 1 58 ? -1.259 10.207 4.556 1.00 75.30 58 LEU A N 10
ATOM 12509 C CA . LEU A 1 58 ? -0.223 9.179 4.355 1.00 64.32 58 LEU A CA 10
ATOM 12510 C C . LEU A 1 58 ? -0.746 7.784 4.739 1.00 45.32 58 LEU A C 10
ATOM 12511 O O . LEU A 1 58 ? -0.447 6.787 4.075 1.00 53.21 58 LEU A O 10
ATOM 12527 N N . ILE A 1 59 ? -1.531 7.724 5.812 1.00 53.24 59 ILE A N 10
ATOM 12528 C CA . ILE A 1 59 ? -2.166 6.476 6.242 1.00 52.33 59 ILE A CA 10
ATOM 12529 C C . ILE A 1 59 ? -3.214 5.994 5.222 1.00 11.53 59 ILE A C 10
ATOM 12530 O O . ILE A 1 59 ? -3.185 4.841 4.789 1.00 34.21 59 ILE A O 10
ATOM 12546 N N . GLU A 1 60 ? -4.129 6.888 4.834 1.00 25.34 60 GLU A N 10
ATOM 12547 C CA . GLU A 1 60 ? -5.188 6.552 3.870 1.00 5.11 60 GLU A CA 10
ATOM 12548 C C . GLU A 1 60 ? -4.614 6.132 2.507 1.00 61.13 60 GLU A C 10
ATOM 12549 O O . GLU A 1 60 ? -5.183 5.280 1.827 1.00 72.35 60 GLU A O 10
ATOM 12561 N N . THR A 1 61 ? -3.487 6.731 2.121 1.00 25.42 61 THR A N 10
ATOM 12562 C CA . THR A 1 61 ? -2.796 6.363 0.876 1.00 34.32 61 THR A CA 10
ATOM 12563 C C . THR A 1 61 ? -2.544 4.848 0.811 1.00 14.15 61 THR A C 10
ATOM 12564 O O . THR A 1 61 ? -2.916 4.182 -0.158 1.00 73.13 61 THR A O 10
ATOM 12575 N N . THR A 1 62 ? -1.928 4.312 1.862 1.00 30.32 62 THR A N 10
ATOM 12576 C CA . THR A 1 62 ? -1.649 2.873 1.950 1.00 43.35 62 THR A CA 10
ATOM 12577 C C . THR A 1 62 ? -2.933 2.074 2.215 1.00 35.33 62 THR A C 10
ATOM 12578 O O . THR A 1 62 ? -3.218 1.089 1.536 1.00 32.43 62 THR A O 10
ATOM 12589 N N . ASN A 1 63 ? -3.709 2.526 3.202 1.00 1.50 63 ASN A N 10
ATOM 12590 C CA . ASN A 1 63 ? -4.967 1.870 3.598 1.00 63.31 63 ASN A CA 10
ATOM 12591 C C . ASN A 1 63 ? -5.876 1.588 2.385 1.00 75.52 63 ASN A C 10
ATOM 1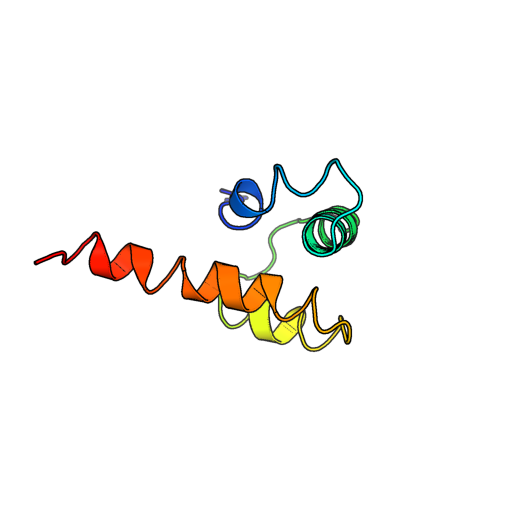2592 O O . ASN A 1 63 ? -6.401 0.484 2.228 1.00 3.02 63 ASN A O 10
ATOM 12603 N N . ARG A 1 64 ? -6.051 2.597 1.535 1.00 51.04 64 ARG A N 10
ATOM 12604 C CA . ARG A 1 64 ? -6.890 2.474 0.340 1.00 32.51 64 ARG A CA 10
ATOM 12605 C C . ARG A 1 64 ? -6.242 1.553 -0.711 1.00 34.32 64 ARG A C 10
ATOM 12606 O O . ARG A 1 64 ? -6.921 0.760 -1.360 1.00 2.35 64 ARG A O 10
ATOM 12627 N N . ALA A 1 65 ? -4.921 1.664 -0.866 1.00 33.42 65 ALA A N 10
ATOM 12628 C CA . ALA A 1 65 ? -4.182 0.882 -1.867 1.00 14.01 65 ALA A CA 10
ATOM 12629 C C . ALA A 1 65 ? -4.271 -0.632 -1.607 1.00 22.42 65 ALA A C 10
ATOM 12630 O O . ALA A 1 65 ? -4.463 -1.421 -2.539 1.00 65.51 65 ALA A O 10
ATOM 12637 N N . ILE A 1 66 ? -4.137 -1.032 -0.339 1.00 43.32 66 ILE A N 10
ATOM 12638 C CA . ILE A 1 66 ? -4.198 -2.455 0.045 1.00 44.32 66 ILE A CA 10
ATOM 12639 C C . ILE A 1 66 ? -5.484 -3.131 -0.466 1.00 5.25 66 ILE A C 10
ATOM 12640 O O . ILE A 1 66 ? -5.477 -4.309 -0.835 1.00 65.15 66 ILE A O 10
ATOM 12656 N N . SER A 1 67 ? -6.578 -2.370 -0.501 1.00 1.45 67 SER A N 10
ATOM 12657 C CA . SER A 1 67 ? -7.865 -2.863 -1.024 1.00 3.24 67 SER A CA 10
ATOM 12658 C C . SER A 1 67 ? -7.713 -3.461 -2.432 1.00 60.35 67 SER A C 10
ATOM 12659 O O . SER A 1 67 ? -8.260 -4.526 -2.737 1.00 54.11 67 SER A O 10
ATOM 12667 N N . LEU A 1 68 ? -6.950 -2.775 -3.282 1.00 72.45 68 LEU A N 10
ATOM 12668 C CA . LEU A 1 68 ? -6.723 -3.222 -4.660 1.00 32.32 68 LEU A CA 10
ATOM 12669 C C . LEU A 1 68 ? -5.900 -4.519 -4.704 1.00 14.20 68 LEU A C 10
ATOM 12670 O O . LEU A 1 68 ? -6.157 -5.395 -5.527 1.00 15.14 68 LEU A O 10
ATOM 12686 N N . TYR A 1 69 ? -4.924 -4.644 -3.805 1.00 21.40 69 TYR A N 10
ATOM 12687 C CA . TYR A 1 69 ? -4.077 -5.847 -3.731 1.00 54.34 69 TYR A CA 10
ATOM 12688 C C . TYR A 1 69 ? -4.896 -7.114 -3.435 1.00 32.41 69 TYR A C 10
ATOM 12689 O O . TYR A 1 69 ? -4.467 -8.227 -3.742 1.00 34.43 69 TYR A O 10
ATOM 12707 N N . MET A 1 70 ? -6.061 -6.940 -2.824 1.00 13.15 70 MET A N 10
ATOM 12708 C CA . MET A 1 70 ? -6.981 -8.056 -2.585 1.00 2.50 70 MET A CA 10
ATOM 12709 C C . MET A 1 70 ? -7.917 -8.261 -3.788 1.00 55.34 70 MET A C 10
ATOM 12710 O O . MET A 1 70 ? -7.888 -9.303 -4.447 1.00 1.13 70 MET A O 10
ATOM 12724 N N . ALA A 1 71 ? -8.721 -7.238 -4.082 1.00 2.32 71 ALA A N 10
ATOM 12725 C CA . ALA A 1 71 ? -9.744 -7.313 -5.133 1.00 1.32 71 ALA A CA 10
ATOM 12726 C C . ALA A 1 71 ? -9.152 -7.619 -6.522 1.00 4.22 71 ALA A C 10
ATOM 12727 O O . ALA A 1 71 ? -9.631 -8.504 -7.231 1.00 23.42 71 ALA A O 10
ATOM 12734 N N . ASN A 1 72 ? -8.110 -6.890 -6.912 1.00 64.23 72 ASN A N 10
ATOM 12735 C CA . ASN A 1 72 ? -7.501 -7.067 -8.238 1.00 32.41 72 ASN A CA 10
ATOM 12736 C C . ASN A 1 72 ? -6.873 -8.470 -8.378 1.00 40.42 72 ASN A C 10
ATOM 12737 O O . ASN A 1 72 ? -6.955 -9.103 -9.439 1.00 73.01 72 ASN A O 10
ATOM 12748 N N . LEU A 1 73 ? -6.271 -8.962 -7.296 1.00 1.12 73 LEU A N 10
ATOM 12749 C CA . LEU A 1 73 ? -5.637 -10.287 -7.289 1.00 12.31 73 LEU A CA 10
ATOM 12750 C C . LEU A 1 73 ? -6.687 -11.390 -7.526 1.00 54.22 73 LEU A C 10
ATOM 12751 O O . LEU A 1 73 ? -6.584 -12.164 -8.481 1.00 64.04 73 LEU A O 10
ATOM 12767 N N . GLU A 1 74 ? -7.703 -11.443 -6.664 1.00 1.34 74 GLU A N 10
ATOM 12768 C CA . GLU A 1 74 ? -8.760 -12.461 -6.767 1.00 34.20 74 GLU A CA 10
ATOM 12769 C C . GLU A 1 74 ? -9.469 -12.422 -8.138 1.00 61.44 74 GLU A C 10
ATOM 12770 O O . GLU A 1 74 ? -9.819 -13.465 -8.694 1.00 62.40 74 GLU A O 10
ATOM 12782 N N . HIS A 1 75 ? -9.669 -11.220 -8.685 1.00 71.11 75 HIS A N 10
ATOM 12783 C CA . HIS A 1 75 ? -10.318 -11.068 -9.997 1.00 34.44 75 HIS A CA 10
ATOM 12784 C C . HIS A 1 75 ? -9.426 -11.578 -11.141 1.00 40.54 75 HIS A C 10
ATOM 12785 O O . HIS A 1 75 ? -9.926 -12.042 -12.165 1.00 51.12 75 HIS A O 10
ATOM 12800 N N . HIS A 1 76 ? -8.106 -11.500 -10.969 1.00 2.22 76 HIS A N 10
ATOM 12801 C CA . HIS A 1 76 ? -7.175 -12.119 -11.925 1.00 21.52 76 HIS A CA 10
ATOM 12802 C C . HIS A 1 76 ? -7.388 -13.640 -11.984 1.00 24.22 76 HIS A C 10
ATOM 12803 O O . HIS A 1 76 ? -7.264 -14.263 -13.043 1.00 34.13 76 HIS A O 10
ATOM 12818 N N . HIS A 1 77 ? -7.722 -14.228 -10.840 1.00 31.02 77 HIS A N 10
ATOM 12819 C CA . HIS A 1 77 ? -7.978 -15.666 -10.762 1.00 41.11 77 HIS A CA 10
ATOM 12820 C C . HIS A 1 77 ? -9.417 -15.999 -11.204 1.00 61.24 77 HIS A C 10
ATOM 12821 O O . HIS A 1 77 ? -9.665 -17.038 -11.819 1.00 24.53 77 HIS A O 10
ATOM 12836 N N . HIS A 1 78 ? -10.363 -15.115 -10.887 1.00 0.12 78 HIS A N 10
ATOM 12837 C CA . HIS A 1 78 ? -11.769 -15.304 -11.265 1.00 22.32 78 HIS A CA 10
ATOM 12838 C C . HIS A 1 78 ? -12.302 -14.116 -12.091 1.00 74.55 78 HIS A C 10
ATOM 12839 O O . HIS A 1 78 ? -12.644 -13.070 -11.543 1.00 3.24 78 HIS A O 10
ATOM 12854 N N . HIS A 1 79 ? -12.352 -14.285 -13.411 1.00 21.22 79 HIS A N 10
ATOM 12855 C CA . HIS A 1 79 ? -12.989 -13.305 -14.302 1.00 52.45 79 HIS A CA 10
ATOM 12856 C C . HIS A 1 79 ? -14.496 -13.585 -14.417 1.00 74.24 79 HIS A C 10
ATOM 12857 O O . HIS A 1 79 ? -14.896 -14.705 -14.739 1.00 14.30 79 HIS A O 10
ATOM 12872 N N . HIS A 1 80 ? -15.315 -12.557 -14.158 1.00 12.21 80 HIS A N 10
ATOM 12873 C CA . HIS A 1 80 ? -16.792 -12.666 -14.184 1.00 24.41 80 HIS A CA 10
ATOM 12874 C C . HIS A 1 80 ? -17.337 -13.427 -12.954 1.00 43.02 80 HIS A C 10
ATOM 12875 O O . HIS A 1 80 ? -17.570 -12.781 -11.907 1.00 38.82 80 HIS A O 10
ATOM 12891 N N . MET A 1 1 ? 16.498 -11.173 -0.567 1.00 0.00 1 MET A N 11
ATOM 12892 C CA . MET A 1 1 ? 15.116 -11.517 -0.128 1.00 52.33 1 MET A CA 11
ATOM 12893 C C . MET A 1 1 ? 14.467 -12.513 -1.102 1.00 13.31 1 MET A C 11
ATOM 12894 O O . MET A 1 1 ? 14.595 -12.369 -2.319 1.00 43.42 1 MET A O 11
ATOM 12910 N N . ALA A 1 2 ? 13.779 -13.524 -0.566 1.00 24.33 2 ALA A N 11
ATOM 12911 C CA . ALA A 1 2 ? 13.111 -14.537 -1.399 1.00 42.30 2 ALA A CA 11
ATOM 12912 C C . ALA A 1 2 ? 11.676 -14.120 -1.763 1.00 33.33 2 ALA A C 11
ATOM 12913 O O . ALA A 1 2 ? 11.049 -14.703 -2.650 1.00 24.24 2 ALA A O 11
ATOM 12920 N N . GLY A 1 3 ? 11.152 -13.122 -1.053 1.00 32.23 3 GLY A N 11
ATOM 12921 C CA . GLY A 1 3 ? 9.829 -12.586 -1.357 1.00 2.24 3 GLY A CA 11
ATOM 12922 C C . GLY A 1 3 ? 9.882 -11.271 -2.129 1.00 61.43 3 GLY A C 11
ATOM 12923 O O . GLY A 1 3 ? 10.917 -10.914 -2.697 1.00 54.14 3 GLY A O 11
ATOM 12927 N N . ASP A 1 4 ? 8.768 -10.548 -2.150 1.00 21.32 4 ASP A N 11
ATOM 12928 C CA . ASP A 1 4 ? 8.693 -9.263 -2.853 1.00 63.34 4 ASP A CA 11
ATOM 12929 C C . ASP A 1 4 ? 8.107 -8.144 -1.969 1.00 43.04 4 ASP A C 11
ATOM 12930 O O . ASP A 1 4 ? 6.950 -8.218 -1.543 1.00 34.41 4 ASP A O 11
ATOM 12939 N N . PRO A 1 5 ? 8.901 -7.102 -1.671 1.00 24.30 5 PRO A N 11
ATOM 12940 C CA . PRO A 1 5 ? 8.411 -5.866 -1.055 1.00 4.13 5 PRO A CA 11
ATOM 12941 C C . PRO A 1 5 ? 8.247 -4.715 -2.075 1.00 2.54 5 PRO A C 11
ATOM 12942 O O . PRO A 1 5 ? 7.997 -3.569 -1.702 1.00 3.22 5 PRO A O 11
ATOM 12953 N N . MET A 1 6 ? 8.374 -5.029 -3.369 1.00 54.44 6 MET A N 11
ATOM 12954 C CA . MET A 1 6 ? 8.469 -3.996 -4.413 1.00 41.12 6 MET A CA 11
ATOM 12955 C C . MET A 1 6 ? 7.118 -3.654 -5.068 1.00 50.01 6 MET A C 11
ATOM 12956 O O . MET A 1 6 ? 6.877 -2.494 -5.410 1.00 75.44 6 MET A O 11
ATOM 12970 N N . THR A 1 7 ? 6.244 -4.647 -5.251 1.00 11.54 7 THR A N 11
ATOM 12971 C CA . THR A 1 7 ? 4.932 -4.419 -5.895 1.00 70.35 7 THR A CA 11
ATOM 12972 C C . THR A 1 7 ? 4.165 -3.249 -5.259 1.00 42.42 7 THR A C 11
ATOM 12973 O O . THR A 1 7 ? 3.466 -2.507 -5.950 1.00 55.33 7 THR A O 11
ATOM 12984 N N . PHE A 1 8 ? 4.301 -3.088 -3.943 1.00 20.20 8 PHE A N 11
ATOM 12985 C CA . PHE A 1 8 ? 3.673 -1.969 -3.227 1.00 61.52 8 PHE A CA 11
ATOM 12986 C C . PHE A 1 8 ? 4.085 -0.616 -3.836 1.00 53.45 8 PHE A C 11
ATOM 12987 O O . PHE A 1 8 ? 3.238 0.171 -4.266 1.00 21.22 8 PHE A O 11
ATOM 13004 N N . TYR A 1 9 ? 5.390 -0.361 -3.885 1.00 55.10 9 TYR A N 11
ATOM 13005 C CA . TYR A 1 9 ? 5.912 0.878 -4.468 1.00 4.41 9 TYR A CA 11
ATOM 13006 C C . TYR A 1 9 ? 5.625 0.946 -5.975 1.00 71.42 9 TYR A C 11
ATOM 13007 O O . TYR A 1 9 ? 5.246 1.991 -6.498 1.00 32.00 9 TYR A O 11
ATOM 13025 N N . ASN A 1 10 ? 5.801 -0.181 -6.664 1.00 22.13 10 ASN A N 11
ATOM 13026 C CA . ASN A 1 10 ? 5.590 -0.246 -8.116 1.00 22.42 10 ASN A CA 11
ATOM 13027 C C . ASN A 1 10 ? 4.118 0.026 -8.479 1.00 52.31 10 ASN A C 11
ATOM 13028 O O . ASN A 1 10 ? 3.803 0.412 -9.607 1.00 41.54 10 ASN A O 11
ATOM 13039 N N . PHE A 1 11 ? 3.223 -0.183 -7.515 1.00 40.12 11 PHE A N 11
ATOM 13040 C CA . PHE A 1 11 ? 1.800 0.131 -7.686 1.00 25.34 11 PHE A CA 11
ATOM 13041 C C . PHE A 1 11 ? 1.519 1.617 -7.392 1.00 31.24 11 PHE A C 11
ATOM 13042 O O . PHE A 1 11 ? 0.997 2.343 -8.240 1.00 41.24 11 PHE A O 11
ATOM 13059 N N . ILE A 1 12 ? 1.884 2.069 -6.189 1.00 30.22 12 ILE A N 11
ATOM 13060 C CA . ILE A 1 12 ? 1.591 3.443 -5.752 1.00 2.23 12 ILE A CA 11
ATOM 13061 C C . ILE A 1 12 ? 2.394 4.500 -6.541 1.00 3.13 12 ILE A C 11
ATOM 13062 O O . ILE A 1 12 ? 1.990 5.662 -6.620 1.00 70.51 12 ILE A O 11
ATOM 13078 N N . MET A 1 13 ? 3.520 4.099 -7.145 1.00 21.44 13 MET A N 11
ATOM 13079 C CA . MET A 1 13 ? 4.357 5.037 -7.914 1.00 23.40 13 MET A CA 11
ATOM 13080 C C . MET A 1 13 ? 3.574 5.679 -9.075 1.00 51.23 13 MET A C 11
ATOM 13081 O O . MET A 1 13 ? 3.915 6.772 -9.535 1.00 40.33 13 MET A O 11
ATOM 13095 N N . GLY A 1 14 ? 2.513 5.004 -9.527 1.00 2.22 14 GLY A N 11
ATOM 13096 C CA . GLY A 1 14 ? 1.652 5.555 -10.572 1.00 73.20 14 GLY A CA 11
ATOM 13097 C C . GLY A 1 14 ? 0.982 6.865 -10.157 1.00 42.24 14 GLY A C 11
ATOM 13098 O O . GLY A 1 14 ? 0.552 7.650 -11.002 1.00 3.22 14 GLY A O 11
ATOM 13102 N N . PHE A 1 15 ? 0.880 7.091 -8.847 1.00 30.30 15 PHE A N 11
ATOM 13103 C CA . PHE A 1 15 ? 0.340 8.346 -8.304 1.00 64.42 15 PHE A CA 11
ATOM 13104 C C . PHE A 1 15 ? 1.475 9.322 -7.936 1.00 31.43 15 PHE A C 11
ATOM 13105 O O . PHE A 1 15 ? 1.234 10.500 -7.663 1.00 42.22 15 PHE A O 11
ATOM 13122 N N . GLN A 1 16 ? 2.712 8.821 -7.940 1.00 13.14 16 GLN A N 11
ATOM 13123 C CA . GLN A 1 16 ? 3.895 9.615 -7.565 1.00 30.01 16 GLN A CA 11
ATOM 13124 C C . GLN A 1 16 ? 4.357 10.517 -8.719 1.00 54.11 16 GLN A C 11
ATOM 13125 O O . GLN A 1 16 ? 4.941 11.578 -8.489 1.00 35.11 16 GLN A O 11
ATOM 13139 N N . ASN A 1 17 ? 4.067 10.094 -9.951 1.00 52.43 17 ASN A N 11
ATOM 13140 C CA . ASN A 1 17 ? 4.491 10.811 -11.170 1.00 42.35 17 ASN A CA 11
ATOM 13141 C C . ASN A 1 17 ? 4.380 12.341 -11.023 1.00 30.41 17 ASN A C 11
ATOM 13142 O O . ASN A 1 17 ? 5.343 13.069 -11.276 1.00 52.31 17 ASN A O 11
ATOM 13153 N N . ASP A 1 18 ? 3.207 12.821 -10.615 1.00 10.45 18 ASP A N 11
ATOM 13154 C CA . ASP A 1 18 ? 2.987 14.257 -10.397 1.00 4.21 18 ASP A CA 11
ATOM 13155 C C . ASP A 1 18 ? 2.485 14.558 -8.972 1.00 52.44 18 ASP A C 11
ATOM 13156 O O . ASP A 1 18 ? 2.218 13.647 -8.182 1.00 44.21 18 ASP A O 11
ATOM 13165 N N . ASN A 1 19 ? 2.353 15.847 -8.660 1.00 30.23 19 ASN A N 11
ATOM 13166 C CA . ASN A 1 19 ? 2.019 16.299 -7.302 1.00 20.32 19 ASN A CA 11
ATOM 13167 C C . ASN A 1 19 ? 0.605 15.884 -6.862 1.00 53.35 19 ASN A C 11
ATOM 13168 O O . ASN A 1 19 ? -0.381 16.566 -7.152 1.00 61.41 19 ASN A O 11
ATOM 13179 N N . THR A 1 20 ? 0.520 14.756 -6.163 1.00 53.11 20 THR A N 11
ATOM 13180 C CA . THR A 1 20 ? -0.739 14.295 -5.553 1.00 61.13 20 THR A CA 11
ATOM 13181 C C . THR A 1 20 ? -0.524 13.981 -4.064 1.00 4.45 20 THR A C 11
ATOM 13182 O O . THR A 1 20 ? 0.609 13.731 -3.637 1.00 40.14 20 THR A O 11
ATOM 13193 N N . PRO A 1 21 ? -1.596 13.993 -3.240 1.00 30.13 21 PRO A N 11
ATOM 13194 C CA . PRO A 1 21 ? -1.509 13.568 -1.830 1.00 14.42 21 PRO A CA 11
ATOM 13195 C C . PRO A 1 21 ? -1.032 12.110 -1.704 1.00 1.11 21 PRO A C 11
ATOM 13196 O O . PRO A 1 21 ? -0.426 11.719 -0.705 1.00 14.33 21 PRO A O 11
ATOM 13207 N N . PHE A 1 22 ? -1.299 11.319 -2.744 1.00 14.53 22 PHE A N 11
ATOM 13208 C CA . PHE A 1 22 ? -0.878 9.914 -2.793 1.00 12.51 22 PHE A CA 11
ATOM 13209 C C . PHE A 1 22 ? 0.627 9.800 -3.088 1.00 53.24 22 PHE A C 11
ATOM 13210 O O . PHE A 1 22 ? 1.318 8.929 -2.552 1.00 12.54 22 PHE A O 11
ATOM 13227 N N . GLY A 1 23 ? 1.124 10.693 -3.949 1.00 11.02 23 GLY A N 11
ATOM 13228 C CA . GLY A 1 23 ? 2.546 10.721 -4.285 1.00 21.33 23 GLY A CA 11
ATOM 13229 C C . GLY A 1 23 ? 3.444 10.925 -3.069 1.00 13.43 23 GLY A C 11
ATOM 13230 O O . GLY A 1 23 ? 4.578 10.444 -3.038 1.00 15.41 23 GLY A O 11
ATOM 13234 N N . ILE A 1 24 ? 2.927 11.634 -2.067 1.00 11.13 24 ILE A N 11
ATOM 13235 C CA . ILE A 1 24 ? 3.649 11.852 -0.808 1.00 13.04 24 ILE A CA 11
ATOM 13236 C C . ILE A 1 24 ? 3.956 10.522 -0.104 1.00 10.40 24 ILE A C 11
ATOM 13237 O O . ILE A 1 24 ? 5.041 10.335 0.447 1.00 43.31 24 ILE A O 11
ATOM 13253 N N . LEU A 1 25 ? 3.000 9.595 -0.138 1.00 23.32 25 LEU A N 11
ATOM 13254 C CA . LEU A 1 25 ? 3.192 8.267 0.453 1.00 42.32 25 LEU A CA 11
ATOM 13255 C C . LEU A 1 25 ? 4.313 7.512 -0.282 1.00 30.42 25 LEU A C 11
ATOM 13256 O O . LEU A 1 25 ? 5.261 7.023 0.341 1.00 3.45 25 LEU A O 11
ATOM 13272 N N . ALA A 1 26 ? 4.204 7.430 -1.607 1.00 64.01 26 ALA A N 11
ATOM 13273 C CA . ALA A 1 26 ? 5.220 6.770 -2.436 1.00 33.14 26 ALA A CA 11
ATOM 13274 C C . ALA A 1 26 ? 6.613 7.383 -2.221 1.00 24.31 26 ALA A C 11
ATOM 13275 O O . ALA A 1 26 ? 7.614 6.670 -2.131 1.00 43.34 26 ALA A O 11
ATOM 13282 N N . GLU A 1 27 ? 6.668 8.707 -2.135 1.00 14.03 27 GLU A N 11
ATOM 13283 C CA . GLU A 1 27 ? 7.921 9.417 -1.869 1.00 52.44 27 GLU A CA 11
ATOM 13284 C C . GLU A 1 27 ? 8.467 9.076 -0.473 1.00 13.11 27 GLU A C 11
ATOM 13285 O O . GLU A 1 27 ? 9.660 8.815 -0.301 1.00 63.14 27 GLU A O 11
ATOM 13297 N N . HIS A 1 28 ? 7.575 9.067 0.514 1.00 62.43 28 HIS A N 11
ATOM 13298 C CA . HIS A 1 28 ? 7.959 8.858 1.912 1.00 1.24 28 HIS A CA 11
ATOM 13299 C C . HIS A 1 28 ? 8.471 7.429 2.159 1.00 4.12 28 HIS A C 11
ATOM 13300 O O . HIS A 1 28 ? 9.335 7.211 3.008 1.00 22.25 28 HIS A O 11
ATOM 13315 N N . VAL A 1 29 ? 7.932 6.454 1.426 1.00 11.31 29 VAL A N 11
ATOM 13316 C CA . VAL A 1 29 ? 8.406 5.067 1.530 1.00 2.52 29 VAL A CA 11
ATOM 13317 C C . VAL A 1 29 ? 9.678 4.851 0.691 1.00 22.43 29 VAL A C 11
ATOM 13318 O O . VAL A 1 29 ? 10.493 3.979 0.992 1.00 43.24 29 VAL A O 11
ATOM 13331 N N . SER A 1 30 ? 9.848 5.670 -0.350 1.00 15.15 30 SER A N 11
ATOM 13332 C CA . SER A 1 30 ? 11.038 5.600 -1.216 1.00 75.32 30 SER A CA 11
ATOM 13333 C C . SER A 1 30 ? 12.304 6.071 -0.480 1.00 60.41 30 SER A C 11
ATOM 13334 O O . SER A 1 30 ? 13.427 5.792 -0.909 1.00 5.23 30 SER A O 11
ATOM 13342 N N . GLU A 1 31 ? 12.118 6.775 0.638 1.00 12.02 31 GLU A N 11
ATOM 13343 C CA . GLU A 1 31 ? 13.241 7.287 1.439 1.00 2.34 31 GLU A CA 11
ATOM 13344 C C . GLU A 1 31 ? 14.006 6.159 2.165 1.00 71.42 31 GLU A C 11
ATOM 13345 O O . GLU A 1 31 ? 15.027 6.410 2.817 1.00 2.44 31 GLU A O 11
ATOM 13357 N N . ASP A 1 32 ? 13.513 4.924 2.054 1.00 5.11 32 ASP A N 11
ATOM 13358 C CA . ASP A 1 32 ? 14.165 3.767 2.683 1.00 31.40 32 ASP A CA 11
ATOM 13359 C C . ASP A 1 32 ? 15.166 3.087 1.728 1.00 10.05 32 ASP A C 11
ATOM 13360 O O . ASP A 1 32 ? 14.897 2.907 0.535 1.00 5.12 32 ASP A O 11
ATOM 13369 N N . LYS A 1 33 ? 16.323 2.705 2.271 1.00 30.13 33 LYS A N 11
ATOM 13370 C CA . LYS A 1 33 ? 17.384 2.065 1.483 1.00 34.34 33 LYS A CA 11
ATOM 13371 C C . LYS A 1 33 ? 17.898 0.763 2.128 1.00 64.20 33 LYS A C 11
ATOM 13372 O O . LYS A 1 33 ? 18.227 -0.196 1.424 1.00 24.31 33 LYS A O 11
ATOM 13391 N N . ALA A 1 34 ? 17.971 0.721 3.462 1.00 23.32 34 ALA A N 11
ATOM 13392 C CA . ALA A 1 34 ? 18.575 -0.432 4.151 1.00 23.31 34 ALA A CA 11
ATOM 13393 C C . ALA A 1 34 ? 17.935 -0.748 5.516 1.00 34.43 34 ALA A C 11
ATOM 13394 O O . ALA A 1 34 ? 18.511 -1.497 6.309 1.00 72.21 34 ALA A O 11
ATOM 13401 N N . PHE A 1 35 ? 16.751 -0.210 5.793 1.00 14.44 35 PHE A N 11
ATOM 13402 C CA . PHE A 1 35 ? 16.075 -0.481 7.070 1.00 10.34 35 PHE A CA 11
ATOM 13403 C C . PHE A 1 35 ? 15.244 -1.773 6.978 1.00 35.33 35 PHE A C 11
ATOM 13404 O O . PHE A 1 35 ? 14.476 -1.959 6.028 1.00 34.53 35 PHE A O 11
ATOM 13421 N N . PRO A 1 36 ? 15.385 -2.692 7.957 1.00 40.03 36 PRO A N 11
ATOM 13422 C CA . PRO A 1 36 ? 14.659 -3.971 7.948 1.00 0.13 36 PRO A CA 11
ATOM 13423 C C . PRO A 1 36 ? 13.154 -3.812 8.235 1.00 13.22 36 PRO A C 11
ATOM 13424 O O . PRO A 1 36 ? 12.699 -3.979 9.368 1.00 3.35 36 PRO A O 11
ATOM 13435 N N . ARG A 1 37 ? 12.390 -3.451 7.204 1.00 51.12 37 ARG A N 11
ATOM 13436 C CA . ARG A 1 37 ? 10.930 -3.340 7.320 1.00 13.15 37 ARG A CA 11
ATOM 13437 C C . ARG A 1 37 ? 10.242 -4.698 7.083 1.00 25.35 37 ARG A C 11
ATOM 13438 O O . ARG A 1 37 ? 9.129 -4.935 7.561 1.00 53.23 37 ARG A O 11
ATOM 13459 N N . LEU A 1 38 ? 10.930 -5.590 6.361 1.00 11.20 38 LEU A N 11
ATOM 13460 C CA . LEU A 1 38 ? 10.393 -6.914 5.998 1.00 72.31 38 LEU A CA 11
ATOM 13461 C C . LEU A 1 38 ? 9.132 -6.789 5.123 1.00 51.40 38 LEU A C 11
ATOM 13462 O O . LEU A 1 38 ? 9.213 -6.883 3.902 1.00 55.03 38 LEU A O 11
ATOM 13478 N N . GLU A 1 39 ? 7.976 -6.577 5.766 1.00 71.11 39 GLU A N 11
ATOM 13479 C CA . GLU A 1 39 ? 6.687 -6.391 5.071 1.00 64.20 39 GLU A CA 11
ATOM 13480 C C . GLU A 1 39 ? 6.459 -7.422 3.942 1.00 74.41 39 GLU A C 11
ATOM 13481 O O . GLU A 1 39 ? 5.760 -7.150 2.964 1.00 44.10 39 GLU A O 11
ATOM 13493 N N . GLU A 1 40 ? 7.021 -8.623 4.111 1.00 43.51 40 GLU A N 11
ATOM 13494 C CA . GLU A 1 40 ? 6.914 -9.692 3.108 1.00 22.32 40 GLU A CA 11
ATOM 13495 C C . GLU A 1 40 ? 5.452 -9.991 2.730 1.00 71.43 40 GLU A C 11
ATOM 13496 O O . GLU A 1 40 ? 5.148 -10.289 1.574 1.00 22.20 40 GLU A O 11
ATOM 13508 N N . ARG A 1 41 ? 4.550 -9.924 3.704 1.00 13.34 41 ARG A N 11
ATOM 13509 C CA . ARG A 1 41 ? 3.115 -10.041 3.426 1.00 65.31 41 ARG A CA 11
ATOM 13510 C C . ARG A 1 41 ? 2.552 -8.701 2.934 1.00 61.11 41 ARG A C 11
ATOM 13511 O O . ARG A 1 41 ? 2.468 -7.738 3.693 1.00 0.11 41 ARG A O 11
ATOM 13532 N N . HIS A 1 42 ? 2.145 -8.652 1.669 1.00 51.30 42 HIS A N 11
ATOM 13533 C CA . HIS A 1 42 ? 1.678 -7.402 1.048 1.00 30.12 42 HIS A CA 11
ATOM 13534 C C . HIS A 1 42 ? 0.465 -6.776 1.776 1.00 22.34 42 HIS A C 11
ATOM 13535 O O . HIS A 1 42 ? 0.080 -5.646 1.480 1.00 13.14 42 HIS A O 11
ATOM 13550 N N . GLN A 1 43 ? -0.131 -7.510 2.718 1.00 42.23 43 GLN A N 11
ATOM 13551 C CA . GLN A 1 43 ? -1.263 -6.996 3.505 1.00 40.14 43 GLN A CA 11
ATOM 13552 C C . GLN A 1 43 ? -0.785 -6.320 4.810 1.00 73.33 43 GLN A C 11
ATOM 13553 O O . GLN A 1 43 ? -1.292 -5.265 5.193 1.00 65.53 43 GLN A O 11
ATOM 13567 N N . VAL A 1 44 ? 0.210 -6.918 5.478 1.00 3.14 44 VAL A N 11
ATOM 13568 C CA . VAL A 1 44 ? 0.695 -6.394 6.767 1.00 51.42 44 VAL A CA 11
ATOM 13569 C C . VAL A 1 44 ? 1.335 -5.006 6.625 1.00 14.44 44 VAL A C 11
ATOM 13570 O O . VAL A 1 44 ? 1.457 -4.273 7.609 1.00 34.03 44 VAL A O 11
ATOM 13583 N N . ILE A 1 45 ? 1.744 -4.653 5.401 1.00 52.11 45 ILE A N 11
ATOM 13584 C CA . ILE A 1 45 ? 2.286 -3.315 5.111 1.00 14.34 45 ILE A CA 11
ATOM 13585 C C . ILE A 1 45 ? 1.349 -2.223 5.652 1.00 13.21 45 ILE A C 11
ATOM 13586 O O . ILE A 1 45 ? 1.785 -1.252 6.274 1.00 33.12 45 ILE A O 11
ATOM 13602 N N . ARG A 1 46 ? 0.050 -2.424 5.425 1.00 21.35 46 ARG A N 11
ATOM 13603 C CA . ARG A 1 46 ? -0.993 -1.510 5.895 1.00 45.43 46 ARG A CA 11
ATOM 13604 C C . ARG A 1 46 ? -0.903 -1.287 7.418 1.00 41.14 46 ARG A C 11
ATOM 13605 O O . ARG A 1 46 ? -0.985 -0.158 7.900 1.00 32.31 46 ARG A O 11
ATOM 13626 N N . ALA A 1 47 ? -0.713 -2.370 8.170 1.00 72.03 47 ALA A N 11
ATOM 13627 C CA . ALA A 1 47 ? -0.593 -2.289 9.632 1.00 62.21 47 ALA A CA 11
ATOM 13628 C C . ALA A 1 47 ? 0.740 -1.649 10.060 1.00 72.51 47 ALA A C 11
ATOM 13629 O O . ALA A 1 47 ? 0.776 -0.774 10.931 1.00 31.31 47 ALA A O 11
ATOM 13636 N N . TYR A 1 48 ? 1.833 -2.082 9.428 1.00 62.42 48 TYR A N 11
ATOM 13637 C CA . TYR A 1 48 ? 3.179 -1.596 9.755 1.00 20.03 48 TYR A CA 11
ATOM 13638 C C . TYR A 1 48 ? 3.278 -0.070 9.598 1.00 24.33 48 TYR A C 11
ATOM 13639 O O . TYR A 1 48 ? 3.755 0.629 10.495 1.00 1.12 48 TYR A O 11
ATOM 13657 N N . VAL A 1 49 ? 2.810 0.444 8.465 1.00 5.11 49 VAL A N 11
ATOM 13658 C CA . VAL A 1 49 ? 2.867 1.883 8.197 1.00 64.02 49 VAL A CA 11
ATOM 13659 C C . VAL A 1 49 ? 1.980 2.695 9.163 1.00 0.41 49 VAL A C 11
ATOM 13660 O O . VAL A 1 49 ? 2.403 3.735 9.664 1.00 4.12 49 VAL A O 11
ATOM 13673 N N . MET A 1 50 ? 0.762 2.215 9.439 1.00 74.43 50 MET A N 11
ATOM 13674 C CA . MET A 1 50 ? -0.153 2.917 10.359 1.00 63.41 50 MET A CA 11
ATOM 13675 C C . MET A 1 50 ? 0.422 2.997 11.783 1.00 14.52 50 MET A C 11
ATOM 13676 O O . MET A 1 50 ? 0.149 3.943 12.521 1.00 3.01 50 MET A O 11
ATOM 13690 N N . SER A 1 51 ? 1.228 2.006 12.155 1.00 63.12 51 SER A N 11
ATOM 13691 C CA . SER A 1 51 ? 1.851 1.963 13.489 1.00 22.33 51 SER A CA 11
ATOM 13692 C C . SER A 1 51 ? 2.967 3.017 13.649 1.00 52.23 51 SER A C 11
ATOM 13693 O O . SER A 1 51 ? 3.493 3.221 14.748 1.00 73.34 51 SER A O 11
ATOM 13701 N N . ASN A 1 52 ? 3.320 3.689 12.550 1.00 62.35 52 ASN A N 11
ATOM 13702 C CA . ASN A 1 52 ? 4.410 4.683 12.553 1.00 13.21 52 ASN A CA 11
ATOM 13703 C C . ASN A 1 52 ? 3.952 6.062 12.040 1.00 0.54 52 ASN A C 11
ATOM 13704 O O . ASN A 1 52 ? 4.203 7.085 12.679 1.00 15.21 52 ASN A O 11
ATOM 13715 N N . TYR A 1 53 ? 3.283 6.084 10.887 1.00 72.54 53 TYR A N 11
ATOM 13716 C CA . TYR A 1 53 ? 2.903 7.344 10.231 1.00 32.20 53 TYR A CA 11
ATOM 13717 C C . TYR A 1 53 ? 1.862 8.132 11.046 1.00 1.20 53 TYR A C 11
ATOM 13718 O O . TYR A 1 53 ? 0.901 7.568 11.572 1.00 10.50 53 TYR A O 11
ATOM 13736 N N . THR A 1 54 ? 2.065 9.448 11.133 1.00 2.52 54 THR A N 11
ATOM 13737 C CA . THR A 1 54 ? 1.242 10.318 11.992 1.00 44.21 54 THR A CA 11
ATOM 13738 C C . THR A 1 54 ? 0.143 11.077 11.220 1.00 45.35 54 THR A C 11
ATOM 13739 O O . THR A 1 54 ? -0.960 11.270 11.733 1.00 14.43 54 THR A O 11
ATOM 13750 N N . ASP A 1 55 ? 0.438 11.506 9.994 1.00 64.25 55 ASP A N 11
ATOM 13751 C CA . ASP A 1 55 ? -0.500 12.338 9.224 1.00 73.43 55 ASP A CA 11
ATOM 13752 C C . ASP A 1 55 ? -1.630 11.512 8.578 1.00 22.45 55 ASP A C 11
ATOM 13753 O O . ASP A 1 55 ? -1.462 10.331 8.266 1.00 63.12 55 ASP A O 11
ATOM 13762 N N . HIS A 1 56 ? -2.778 12.162 8.363 1.00 64.13 56 HIS A N 11
ATOM 13763 C CA . HIS A 1 56 ? -3.958 11.508 7.789 1.00 63.43 56 HIS A CA 11
ATOM 13764 C C . HIS A 1 56 ? -3.678 10.932 6.388 1.00 12.22 56 HIS A C 11
ATOM 13765 O O . HIS A 1 56 ? -4.000 9.780 6.122 1.00 72.04 56 HIS A O 11
ATOM 13780 N N . GLN A 1 57 ? -3.075 11.735 5.504 1.00 63.22 57 GLN A N 11
ATOM 13781 C CA . GLN A 1 57 ? -2.854 11.329 4.100 1.00 34.35 57 GLN A CA 11
ATOM 13782 C C . GLN A 1 57 ? -1.895 10.133 3.975 1.00 23.04 57 GLN A C 11
ATOM 13783 O O . GLN A 1 57 ? -2.056 9.291 3.089 1.00 34.22 57 GLN A O 11
ATOM 13797 N N . LEU A 1 58 ? -0.897 10.064 4.854 1.00 10.42 58 LEU A N 11
ATOM 13798 C CA . LEU A 1 58 ? 0.054 8.943 4.853 1.00 2.41 58 LEU A CA 11
ATOM 13799 C C . LEU A 1 58 ? -0.667 7.607 5.104 1.00 53.13 58 LEU A C 11
ATOM 13800 O O . LEU A 1 58 ? -0.388 6.597 4.455 1.00 70.44 58 LEU A O 11
ATOM 13816 N N . ILE A 1 59 ? -1.599 7.620 6.050 1.00 32.04 59 ILE A N 11
ATOM 13817 C CA . ILE A 1 59 ? -2.419 6.445 6.358 1.00 33.13 59 ILE A CA 11
ATOM 13818 C C . ILE A 1 59 ? -3.554 6.274 5.330 1.00 4.14 59 ILE A C 11
ATOM 13819 O O . ILE A 1 59 ? -3.872 5.158 4.912 1.00 54.04 59 ILE A O 11
ATOM 13835 N N . GLU A 1 60 ? -4.132 7.398 4.912 1.00 52.44 60 GLU A N 11
ATOM 13836 C CA . GLU A 1 60 ? -5.267 7.418 3.980 1.00 73.53 60 GLU A CA 11
ATOM 13837 C C . GLU A 1 60 ? -4.896 6.773 2.637 1.00 1.55 60 GLU A C 11
ATOM 13838 O O . GLU A 1 60 ? -5.555 5.835 2.174 1.00 72.45 60 GLU A O 11
ATOM 13850 N N . THR A 1 61 ? -3.831 7.287 2.024 1.00 1.22 61 THR A N 11
ATOM 13851 C CA . THR A 1 61 ? -3.323 6.756 0.754 1.00 14.24 61 THR A CA 11
ATOM 13852 C C . THR A 1 61 ? -3.096 5.242 0.834 1.00 52.14 61 THR A C 11
ATOM 13853 O O . THR A 1 61 ? -3.475 4.499 -0.072 1.00 34.44 61 THR A O 11
ATOM 13864 N N . THR A 1 62 ? -2.489 4.794 1.931 1.00 4.44 62 THR A N 11
ATOM 13865 C CA . THR A 1 62 ? -2.218 3.367 2.147 1.00 75.43 62 THR A CA 11
ATOM 13866 C C . THR A 1 62 ? -3.516 2.546 2.214 1.00 30.12 62 THR A C 11
ATOM 13867 O O . THR A 1 62 ? -3.644 1.519 1.550 1.00 35.11 62 THR A O 11
ATOM 13878 N N . ASN A 1 63 ? -4.478 3.011 3.011 1.00 22.34 63 ASN A N 11
ATOM 13879 C CA . ASN A 1 63 ? -5.763 2.314 3.171 1.00 52.54 63 ASN A CA 11
ATOM 13880 C C . ASN A 1 63 ? -6.505 2.155 1.830 1.00 4.03 63 ASN A C 11
ATOM 13881 O O . ASN A 1 63 ? -7.134 1.125 1.575 1.00 65.14 63 ASN A O 11
ATOM 13892 N N . ARG A 1 64 ? -6.428 3.176 0.975 1.00 25.24 64 ARG A N 11
ATOM 13893 C CA . ARG A 1 64 ? -7.031 3.102 -0.360 1.00 70.22 64 ARG A CA 11
ATOM 13894 C C . ARG A 1 64 ? -6.208 2.187 -1.287 1.00 2.32 64 ARG A C 11
ATOM 13895 O O . ARG A 1 64 ? -6.747 1.284 -1.932 1.00 23.32 64 ARG A O 11
ATOM 13916 N N . ALA A 1 65 ? -4.898 2.430 -1.335 1.00 54.44 65 ALA A N 11
ATOM 13917 C CA . ALA A 1 65 ? -3.988 1.674 -2.206 1.00 34.24 65 ALA A CA 11
ATOM 13918 C C . ALA A 1 65 ? -4.024 0.167 -1.909 1.00 40.23 65 ALA A C 11
ATOM 13919 O O . ALA A 1 65 ? -4.326 -0.634 -2.790 1.00 74.35 65 ALA A O 11
ATOM 13926 N N . ILE A 1 66 ? -3.726 -0.206 -0.663 1.00 11.34 66 ILE A N 11
ATOM 13927 C CA . ILE A 1 66 ? -3.705 -1.618 -0.249 1.00 41.20 66 ILE A CA 11
ATOM 13928 C C . ILE A 1 66 ? -4.994 -2.349 -0.648 1.00 62.43 66 ILE A C 11
ATOM 13929 O O . ILE A 1 66 ? -4.945 -3.456 -1.187 1.00 74.44 66 ILE A O 11
ATOM 13945 N N . SER A 1 67 ? -6.143 -1.723 -0.398 1.00 25.14 67 SER A N 11
ATOM 13946 C CA . SER A 1 67 ? -7.438 -2.314 -0.766 1.00 74.32 67 SER A CA 11
ATOM 13947 C C . SER A 1 67 ? -7.530 -2.558 -2.280 1.00 44.20 67 SER A C 11
ATOM 13948 O O . SER A 1 67 ? -7.678 -3.694 -2.727 1.00 13.42 67 SER A O 11
ATOM 13956 N N . LEU A 1 68 ? -7.398 -1.489 -3.068 1.00 72.15 68 LEU A N 11
ATOM 13957 C CA . LEU A 1 68 ? -7.490 -1.584 -4.532 1.00 55.03 68 LEU A CA 11
ATOM 13958 C C . LEU A 1 68 ? -6.250 -2.262 -5.150 1.00 51.15 68 LEU A C 11
ATOM 13959 O O . LEU A 1 68 ? -6.169 -2.440 -6.366 1.00 15.12 68 LEU A O 11
ATOM 13975 N N . TYR A 1 69 ? -5.281 -2.618 -4.310 1.00 22.32 69 TYR A N 11
ATOM 13976 C CA . TYR A 1 69 ? -4.122 -3.409 -4.738 1.00 2.32 69 TYR A CA 11
ATOM 13977 C C . TYR A 1 69 ? -4.380 -4.914 -4.543 1.00 55.22 69 TYR A C 11
ATOM 13978 O O . TYR A 1 69 ? -4.411 -5.678 -5.510 1.00 33.14 69 TYR A O 11
ATOM 13996 N N . MET A 1 70 ? -4.582 -5.335 -3.292 1.00 1.22 70 MET A N 11
ATOM 13997 C CA . MET A 1 70 ? -4.796 -6.754 -2.988 1.00 41.33 70 MET A CA 11
ATOM 13998 C C . MET A 1 70 ? -6.110 -7.269 -3.599 1.00 65.02 70 MET A C 11
ATOM 13999 O O . MET A 1 70 ? -6.180 -8.407 -4.056 1.00 41.51 70 MET A O 11
ATOM 14013 N N . ALA A 1 71 ? -7.137 -6.415 -3.636 1.00 24.14 71 ALA A N 11
ATOM 14014 C CA . ALA A 1 71 ? -8.436 -6.783 -4.222 1.00 32.03 71 ALA A CA 11
ATOM 14015 C C . ALA A 1 71 ? -8.418 -6.678 -5.755 1.00 72.22 71 ALA A C 11
ATOM 14016 O O . ALA A 1 71 ? -9.422 -6.942 -6.417 1.00 42.31 71 ALA A O 11
ATOM 14023 N N . ASN A 1 72 ? -7.281 -6.272 -6.314 1.00 14.04 72 ASN A N 11
ATOM 14024 C CA . ASN A 1 72 ? -7.108 -6.214 -7.767 1.00 52.21 72 ASN A CA 11
ATOM 14025 C C . ASN A 1 72 ? -6.295 -7.420 -8.256 1.00 22.10 72 ASN A C 11
ATOM 14026 O O . ASN A 1 72 ? -6.676 -8.087 -9.215 1.00 53.24 72 ASN A O 11
ATOM 14037 N N . LEU A 1 73 ? -5.185 -7.696 -7.570 1.00 71.35 73 LEU A N 11
ATOM 14038 C CA . LEU A 1 73 ? -4.296 -8.808 -7.928 1.00 45.14 73 LEU A CA 11
ATOM 14039 C C . LEU A 1 73 ? -5.061 -10.149 -7.967 1.00 1.41 73 LEU A C 11
ATOM 14040 O O . LEU A 1 73 ? -5.189 -10.769 -9.025 1.00 24.31 73 LEU A O 11
ATOM 14056 N N . GLU A 1 74 ? -5.580 -10.587 -6.818 1.00 61.54 74 GLU A N 11
ATOM 14057 C CA . GLU A 1 74 ? -6.278 -11.877 -6.745 1.00 62.43 74 GLU A CA 11
ATOM 14058 C C . GLU A 1 74 ? -7.554 -11.883 -7.603 1.00 63.02 74 GLU A C 11
ATOM 14059 O O . GLU A 1 74 ? -7.860 -12.876 -8.262 1.00 44.20 74 GLU A O 11
ATOM 14071 N N . HIS A 1 75 ? -8.279 -10.766 -7.619 1.00 11.41 75 HIS A N 11
ATOM 14072 C CA . HIS A 1 75 ? -9.477 -10.637 -8.459 1.00 51.33 75 HIS A CA 11
ATOM 14073 C C . HIS A 1 75 ? -9.121 -10.763 -9.949 1.00 31.25 75 HIS A C 11
ATOM 14074 O O . HIS A 1 75 ? -9.899 -11.288 -10.742 1.00 54.43 75 HIS A O 11
ATOM 14089 N N . HIS A 1 76 ? -7.939 -10.276 -10.320 1.00 2.44 76 HIS A N 11
ATOM 14090 C CA . HIS A 1 76 ? -7.447 -10.398 -11.693 1.00 1.00 76 HIS A CA 11
ATOM 14091 C C . HIS A 1 76 ? -6.974 -11.833 -11.974 1.00 33.04 76 HIS A C 11
ATOM 14092 O O . HIS A 1 76 ? -6.941 -12.275 -13.121 1.00 41.01 76 HIS A O 11
ATOM 14107 N N . HIS A 1 77 ? -6.598 -12.552 -10.915 1.00 72.31 77 HIS A N 11
ATOM 14108 C CA . HIS A 1 77 ? -6.214 -13.963 -11.033 1.00 44.10 77 HIS A CA 11
ATOM 14109 C C . HIS A 1 77 ? -7.441 -14.886 -10.863 1.00 22.32 77 HIS A C 11
ATOM 14110 O O . HIS A 1 77 ? -7.330 -16.107 -10.935 1.00 74.13 77 HIS A O 11
ATOM 14125 N N . HIS A 1 78 ? -8.605 -14.285 -10.622 1.00 73.41 78 HIS A N 11
ATOM 14126 C CA . HIS A 1 78 ? -9.884 -15.011 -10.586 1.00 52.23 78 HIS A CA 11
ATOM 14127 C C . HIS A 1 78 ? -10.841 -14.485 -11.672 1.00 30.14 78 HIS A C 11
ATOM 14128 O O . HIS A 1 78 ? -10.565 -13.477 -12.323 1.00 64.33 78 HIS A O 11
ATOM 14143 N N . HIS A 1 79 ? -11.966 -15.174 -11.865 1.00 51.45 79 HIS A N 11
ATOM 14144 C CA . HIS A 1 79 ? -12.984 -14.758 -12.844 1.00 22.51 79 HIS A CA 11
ATOM 14145 C C . HIS A 1 79 ? -14.404 -15.097 -12.355 1.00 42.33 79 HIS A C 11
ATOM 14146 O O . HIS A 1 79 ? -14.581 -15.753 -11.327 1.00 3.43 79 HIS A O 11
ATOM 14161 N N . HIS A 1 80 ? -15.415 -14.648 -13.100 1.00 31.43 80 HIS A N 11
ATOM 14162 C CA . HIS A 1 80 ? -16.823 -14.888 -12.736 1.00 11.21 80 HIS A CA 11
ATOM 14163 C C . HIS A 1 80 ? -17.724 -15.038 -13.979 1.00 54.11 80 HIS A C 11
ATOM 14164 O O . HIS A 1 80 ? -17.775 -14.097 -14.803 1.00 36.78 80 HIS A O 11
ATOM 14180 N N . MET A 1 1 ? 15.830 -13.050 -5.348 1.00 44.30 1 MET A N 12
ATOM 14181 C CA . MET A 1 1 ? 15.022 -13.912 -6.257 1.00 63.30 1 MET A CA 12
ATOM 14182 C C . MET A 1 1 ? 14.113 -13.075 -7.170 1.00 72.41 1 MET A C 12
ATOM 14183 O O . MET A 1 1 ? 13.677 -11.984 -6.797 1.00 41.33 1 MET A O 12
ATOM 14199 N N . ALA A 1 2 ? 13.829 -13.596 -8.364 1.00 30.34 2 ALA A N 12
ATOM 14200 C CA . ALA A 1 2 ? 12.977 -12.904 -9.341 1.00 20.42 2 ALA A CA 12
ATOM 14201 C C . ALA A 1 2 ? 11.501 -12.901 -8.907 1.00 3.23 2 ALA A C 12
ATOM 14202 O O . ALA A 1 2 ? 11.117 -13.601 -7.970 1.00 41.02 2 ALA A O 12
ATOM 14209 N N . GLY A 1 3 ? 10.679 -12.114 -9.600 1.00 74.20 3 GLY A N 12
ATOM 14210 C CA . GLY A 1 3 ? 9.261 -12.020 -9.262 1.00 72.45 3 GLY A CA 12
ATOM 14211 C C . GLY A 1 3 ? 9.002 -11.133 -8.047 1.00 30.14 3 GLY A C 12
ATOM 14212 O O . GLY A 1 3 ? 8.988 -11.611 -6.907 1.00 60.11 3 GLY A O 12
ATOM 14216 N N . ASP A 1 4 ? 8.797 -9.840 -8.292 1.00 4.24 4 ASP A N 12
ATOM 14217 C CA . ASP A 1 4 ? 8.605 -8.859 -7.221 1.00 64.33 4 ASP A CA 12
ATOM 14218 C C . ASP A 1 4 ? 7.374 -9.170 -6.353 1.00 12.30 4 ASP A C 12
ATOM 14219 O O . ASP A 1 4 ? 6.255 -9.295 -6.861 1.00 33.20 4 ASP A O 12
ATOM 14228 N N . PRO A 1 5 ? 7.568 -9.325 -5.029 1.00 64.51 5 PRO A N 12
ATOM 14229 C CA . PRO A 1 5 ? 6.474 -9.498 -4.077 1.00 73.13 5 PRO A CA 12
ATOM 14230 C C . PRO A 1 5 ? 6.036 -8.178 -3.409 1.00 1.11 5 PRO A C 12
ATOM 14231 O O . PRO A 1 5 ? 5.007 -8.130 -2.731 1.00 22.11 5 PRO A O 12
ATOM 14242 N N . MET A 1 6 ? 6.808 -7.106 -3.622 1.00 23.40 6 MET A N 12
ATOM 14243 C CA . MET A 1 6 ? 6.574 -5.828 -2.935 1.00 33.42 6 MET A CA 12
ATOM 14244 C C . MET A 1 6 ? 5.286 -5.143 -3.421 1.00 12.24 6 MET A C 12
ATOM 14245 O O . MET A 1 6 ? 4.434 -4.786 -2.611 1.00 15.44 6 MET A O 12
ATOM 14259 N N . THR A 1 7 ? 5.165 -4.974 -4.745 1.00 15.33 7 THR A N 12
ATOM 14260 C CA . THR A 1 7 ? 3.977 -4.371 -5.403 1.00 25.00 7 THR A CA 12
ATOM 14261 C C . THR A 1 7 ? 3.676 -2.929 -4.933 1.00 24.53 7 THR A C 12
ATOM 14262 O O . THR A 1 7 ? 3.804 -1.984 -5.711 1.00 53.13 7 THR A O 12
ATOM 14273 N N . PHE A 1 8 ? 3.271 -2.784 -3.668 1.00 22.02 8 PHE A N 12
ATOM 14274 C CA . PHE A 1 8 ? 2.947 -1.484 -3.044 1.00 71.32 8 PHE A CA 12
ATOM 14275 C C . PHE A 1 8 ? 3.809 -0.319 -3.575 1.00 33.21 8 PHE A C 12
ATOM 14276 O O . PHE A 1 8 ? 3.286 0.634 -4.159 1.00 22.43 8 PHE A O 12
ATOM 14293 N N . TYR A 1 9 ? 5.123 -0.399 -3.372 1.00 45.24 9 TYR A N 12
ATOM 14294 C CA . TYR A 1 9 ? 6.040 0.652 -3.830 1.00 5.54 9 TYR A CA 12
ATOM 14295 C C . TYR A 1 9 ? 5.957 0.853 -5.354 1.00 54.33 9 TYR A C 12
ATOM 14296 O O . TYR A 1 9 ? 5.853 1.980 -5.837 1.00 21.43 9 TYR A O 12
ATOM 14314 N N . ASN A 1 10 ? 5.986 -0.251 -6.105 1.00 4.42 10 ASN A N 12
ATOM 14315 C CA . ASN A 1 10 ? 5.969 -0.197 -7.574 1.00 3.30 10 ASN A CA 12
ATOM 14316 C C . ASN A 1 10 ? 4.693 0.490 -8.104 1.00 32.12 10 ASN A C 12
ATOM 14317 O O . ASN A 1 10 ? 4.689 1.073 -9.190 1.00 24.01 10 ASN A O 12
ATOM 14328 N N . PHE A 1 11 ? 3.614 0.413 -7.327 1.00 4.41 11 PHE A N 12
ATOM 14329 C CA . PHE A 1 11 ? 2.340 1.040 -7.699 1.00 33.30 11 PHE A CA 12
ATOM 14330 C C . PHE A 1 11 ? 2.326 2.541 -7.360 1.00 15.15 11 PHE A C 12
ATOM 14331 O O . PHE A 1 11 ? 2.041 3.382 -8.216 1.00 33.32 11 PHE A O 12
ATOM 14348 N N . ILE A 1 12 ? 2.653 2.868 -6.110 1.00 4.15 12 ILE A N 12
ATOM 14349 C CA . ILE A 1 12 ? 2.546 4.247 -5.613 1.00 1.20 12 ILE A CA 12
ATOM 14350 C C . ILE A 1 12 ? 3.477 5.225 -6.365 1.00 21.40 12 ILE A C 12
ATOM 14351 O O . ILE A 1 12 ? 3.225 6.433 -6.392 1.00 35.53 12 ILE A O 12
ATOM 14367 N N . MET A 1 13 ? 4.545 4.708 -6.984 1.00 22.14 13 MET A N 12
ATOM 14368 C CA . MET A 1 13 ? 5.474 5.556 -7.752 1.00 0.32 13 MET A CA 12
ATOM 14369 C C . MET A 1 13 ? 4.744 6.361 -8.839 1.00 42.04 13 MET A C 12
ATOM 14370 O O . MET A 1 13 ? 5.126 7.494 -9.142 1.00 73.04 13 MET A O 12
ATOM 14384 N N . GLY A 1 14 ? 3.689 5.782 -9.409 1.00 1.32 14 GLY A N 12
ATOM 14385 C CA . GLY A 1 14 ? 2.922 6.471 -10.445 1.00 65.43 14 GLY A CA 12
ATOM 14386 C C . GLY A 1 14 ? 2.370 7.825 -9.992 1.00 72.14 14 GLY A C 12
ATOM 14387 O O . GLY A 1 14 ? 2.171 8.730 -10.803 1.00 40.52 14 GLY A O 12
ATOM 14391 N N . PHE A 1 15 ? 2.136 7.966 -8.689 1.00 35.33 15 PHE A N 12
ATOM 14392 C CA . PHE A 1 15 ? 1.621 9.219 -8.119 1.00 72.22 15 PHE A CA 12
ATOM 14393 C C . PHE A 1 15 ? 2.760 10.203 -7.788 1.00 4.33 15 PHE A C 12
ATOM 14394 O O . PHE A 1 15 ? 2.536 11.405 -7.658 1.00 64.41 15 PHE A O 12
ATOM 14411 N N . GLN A 1 16 ? 3.980 9.677 -7.662 1.00 24.33 16 GLN A N 12
ATOM 14412 C CA . GLN A 1 16 ? 5.171 10.495 -7.374 1.00 5.14 16 GLN A CA 12
ATOM 14413 C C . GLN A 1 16 ? 5.559 11.365 -8.584 1.00 42.44 16 GLN A C 12
ATOM 14414 O O . GLN A 1 16 ? 6.273 12.360 -8.447 1.00 61.52 16 GLN A O 12
ATOM 14428 N N . ASN A 1 17 ? 5.078 10.981 -9.766 1.00 52.22 17 ASN A N 12
ATOM 14429 C CA . ASN A 1 17 ? 5.322 11.750 -10.994 1.00 71.31 17 ASN A CA 12
ATOM 14430 C C . ASN A 1 17 ? 4.790 13.189 -10.857 1.00 13.13 17 ASN A C 12
ATOM 14431 O O . ASN A 1 17 ? 5.342 14.126 -11.437 1.00 74.45 17 ASN A O 12
ATOM 14442 N N . ASP A 1 18 ? 3.716 13.347 -10.078 1.00 10.24 18 ASP A N 12
ATOM 14443 C CA . ASP A 1 18 ? 3.114 14.661 -9.822 1.00 23.41 18 ASP A CA 12
ATOM 14444 C C . ASP A 1 18 ? 3.182 15.015 -8.323 1.00 24.40 18 ASP A C 12
ATOM 14445 O O . ASP A 1 18 ? 3.221 14.131 -7.462 1.00 32.43 18 ASP A O 12
ATOM 14454 N N . ASN A 1 19 ? 3.188 16.308 -8.010 1.00 21.42 19 ASN A N 12
ATOM 14455 C CA . ASN A 1 19 ? 3.241 16.759 -6.616 1.00 53.31 19 ASN A CA 12
ATOM 14456 C C . ASN A 1 19 ? 1.855 16.694 -5.953 1.00 23.12 19 ASN A C 12
ATOM 14457 O O . ASN A 1 19 ? 1.114 17.679 -5.919 1.00 52.02 19 ASN A O 12
ATOM 14468 N N . THR A 1 20 ? 1.500 15.512 -5.449 1.00 33.04 20 THR A N 12
ATOM 14469 C CA . THR A 1 20 ? 0.189 15.283 -4.816 1.00 74.13 20 THR A CA 12
ATOM 14470 C C . THR A 1 20 ? 0.339 14.610 -3.444 1.00 23.32 20 THR A C 12
ATOM 14471 O O . THR A 1 20 ? 1.350 13.961 -3.180 1.00 31.24 20 THR A O 12
ATOM 14482 N N . PRO A 1 21 ? -0.665 14.749 -2.547 1.00 43.10 21 PRO A N 12
ATOM 14483 C CA . PRO A 1 21 ? -0.670 14.051 -1.244 1.00 1.13 21 PRO A CA 12
ATOM 14484 C C . PRO A 1 21 ? -0.437 12.536 -1.380 1.00 72.41 21 PRO A C 12
ATOM 14485 O O . PRO A 1 21 ? 0.164 11.902 -0.507 1.00 70.22 21 PRO A O 12
ATOM 14496 N N . PHE A 1 22 ? -0.916 11.967 -2.485 1.00 71.52 22 PHE A N 12
ATOM 14497 C CA . PHE A 1 22 ? -0.654 10.563 -2.813 1.00 12.43 22 PHE A CA 12
ATOM 14498 C C . PHE A 1 22 ? 0.825 10.368 -3.176 1.00 12.02 22 PHE A C 12
ATOM 14499 O O . PHE A 1 22 ? 1.464 9.398 -2.760 1.00 25.31 22 PHE A O 12
ATOM 14516 N N . GLY A 1 23 ? 1.363 11.305 -3.957 1.00 53.11 23 GLY A N 12
ATOM 14517 C CA . GLY A 1 23 ? 2.783 11.293 -4.288 1.00 25.04 23 GLY A CA 12
ATOM 14518 C C . GLY A 1 23 ? 3.671 11.466 -3.059 1.00 10.14 23 GLY A C 12
ATOM 14519 O O . GLY A 1 23 ? 4.787 10.953 -3.015 1.00 35.41 23 GLY A O 12
ATOM 14523 N N . ILE A 1 24 ? 3.166 12.192 -2.058 1.00 70.05 24 ILE A N 12
ATOM 14524 C CA . ILE A 1 24 ? 3.870 12.360 -0.781 1.00 21.32 24 ILE A CA 12
ATOM 14525 C C . ILE A 1 24 ? 4.111 11.003 -0.101 1.00 65.24 24 ILE A C 12
ATOM 14526 O O . ILE A 1 24 ? 5.162 10.774 0.503 1.00 44.22 24 ILE A O 12
ATOM 14542 N N . LEU A 1 25 ? 3.138 10.102 -0.211 1.00 20.33 25 LEU A N 12
ATOM 14543 C CA . LEU A 1 25 ? 3.299 8.737 0.290 1.00 74.42 25 LEU A CA 12
ATOM 14544 C C . LEU A 1 25 ? 4.503 8.072 -0.400 1.00 23.41 25 LEU A C 12
ATOM 14545 O O . LEU A 1 25 ? 5.398 7.539 0.262 1.00 44.34 25 LEU A O 12
ATOM 14561 N N . ALA A 1 26 ? 4.528 8.140 -1.733 1.00 61.32 26 ALA A N 12
ATOM 14562 C CA . ALA A 1 26 ? 5.649 7.615 -2.523 1.00 22.15 26 ALA A CA 12
ATOM 14563 C C . ALA A 1 26 ? 6.974 8.301 -2.148 1.00 43.43 26 ALA A C 12
ATOM 14564 O O . ALA A 1 26 ? 8.027 7.665 -2.110 1.00 33.00 26 ALA A O 12
ATOM 14571 N N . GLU A 1 27 ? 6.904 9.598 -1.873 1.00 23.21 27 GLU A N 12
ATOM 14572 C CA . GLU A 1 27 ? 8.077 10.375 -1.461 1.00 24.10 27 GLU A CA 12
ATOM 14573 C C . GLU A 1 27 ? 8.665 9.838 -0.146 1.00 20.42 27 GLU A C 12
ATOM 14574 O O . GLU A 1 27 ? 9.853 9.521 -0.062 1.00 72.03 27 GLU A O 12
ATOM 14586 N N . HIS A 1 28 ? 7.819 9.722 0.874 1.00 72.22 28 HIS A N 12
ATOM 14587 C CA . HIS A 1 28 ? 8.277 9.322 2.204 1.00 50.21 28 HIS A CA 12
ATOM 14588 C C . HIS A 1 28 ? 8.732 7.851 2.241 1.00 52.40 28 HIS A C 12
ATOM 14589 O O . HIS A 1 28 ? 9.652 7.510 2.982 1.00 14.32 28 HIS A O 12
ATOM 14604 N N . VAL A 1 29 ? 8.095 6.976 1.463 1.00 70.41 29 VAL A N 12
ATOM 14605 C CA . VAL A 1 29 ? 8.550 5.580 1.378 1.00 43.22 29 VAL A CA 12
ATOM 14606 C C . VAL A 1 29 ? 9.865 5.477 0.584 1.00 60.31 29 VAL A C 12
ATOM 14607 O O . VAL A 1 29 ? 10.669 4.577 0.813 1.00 35.23 29 VAL A O 12
ATOM 14620 N N . SER A 1 30 ? 10.075 6.405 -0.351 1.00 23.43 30 SER A N 12
ATOM 14621 C CA . SER A 1 30 ? 11.356 6.508 -1.066 1.00 30.43 30 SER A CA 12
ATOM 14622 C C . SER A 1 30 ? 12.439 7.103 -0.153 1.00 35.55 30 SER A C 12
ATOM 14623 O O . SER A 1 30 ? 13.633 6.911 -0.375 1.00 65.41 30 SER A O 12
ATOM 14631 N N . GLU A 1 31 ? 12.002 7.846 0.865 1.00 74.40 31 GLU A N 12
ATOM 14632 C CA . GLU A 1 31 ? 12.904 8.407 1.881 1.00 71.44 31 GLU A CA 12
ATOM 14633 C C . GLU A 1 31 ? 13.536 7.291 2.735 1.00 32.04 31 GLU A C 12
ATOM 14634 O O . GLU A 1 31 ? 14.660 7.420 3.232 1.00 45.35 31 GLU A O 12
ATOM 14646 N N . ASP A 1 32 ? 12.795 6.197 2.908 1.00 51.42 32 ASP A N 12
ATOM 14647 C CA . ASP A 1 32 ? 13.318 4.994 3.560 1.00 55.43 32 ASP A CA 12
ATOM 14648 C C . ASP A 1 32 ? 14.245 4.227 2.597 1.00 11.22 32 ASP A C 12
ATOM 14649 O O . ASP A 1 32 ? 14.304 4.527 1.404 1.00 41.05 32 ASP A O 12
ATOM 14658 N N . LYS A 1 33 ? 14.973 3.246 3.120 1.00 1.03 33 LYS A N 12
ATOM 14659 C CA . LYS A 1 33 ? 15.906 2.451 2.313 1.00 25.43 33 LYS A CA 12
ATOM 14660 C C . LYS A 1 33 ? 15.190 1.690 1.179 1.00 43.15 33 LYS A C 12
ATOM 14661 O O . LYS A 1 33 ? 15.810 1.342 0.174 1.00 22.53 33 LYS A O 12
ATOM 14680 N N . ALA A 1 34 ? 13.893 1.419 1.359 1.00 75.12 34 ALA A N 12
ATOM 14681 C CA . ALA A 1 34 ? 13.039 0.850 0.296 1.00 12.24 34 ALA A CA 12
ATOM 14682 C C . ALA A 1 34 ? 13.616 -0.437 -0.331 1.00 62.35 34 ALA A C 12
ATOM 14683 O O . ALA A 1 34 ? 13.274 -0.800 -1.461 1.00 61.45 34 ALA A O 12
ATOM 14690 N N . PHE A 1 35 ? 14.485 -1.122 0.404 1.00 4.11 35 PHE A N 12
ATOM 14691 C CA . PHE A 1 35 ? 15.087 -2.380 -0.054 1.00 54.45 35 PHE A CA 12
ATOM 14692 C C . PHE A 1 35 ? 14.467 -3.564 0.711 1.00 43.31 35 PHE A C 12
ATOM 14693 O O . PHE A 1 35 ? 14.220 -3.445 1.909 1.00 23.43 35 PHE A O 12
ATOM 14710 N N . PRO A 1 36 ? 14.197 -4.708 0.029 1.00 42.43 36 PRO A N 12
ATOM 14711 C CA . PRO A 1 36 ? 13.601 -5.908 0.646 1.00 42.41 36 PRO A CA 12
ATOM 14712 C C . PRO A 1 36 ? 13.977 -6.127 2.129 1.00 44.01 36 PRO A C 12
ATOM 14713 O O . PRO A 1 36 ? 15.004 -6.727 2.457 1.00 44.42 36 PRO A O 12
ATOM 14724 N N . ARG A 1 37 ? 13.141 -5.584 3.008 1.00 32.53 37 ARG A N 12
ATOM 14725 C CA . ARG A 1 37 ? 13.279 -5.735 4.460 1.00 41.21 37 ARG A CA 12
ATOM 14726 C C . ARG A 1 37 ? 12.162 -6.643 5.005 1.00 13.33 37 ARG A C 12
ATOM 14727 O O . ARG A 1 37 ? 12.426 -7.688 5.601 1.00 0.33 37 ARG A O 12
ATOM 14748 N N . LEU A 1 38 ? 10.912 -6.229 4.793 1.00 63.13 38 LEU A N 12
ATOM 14749 C CA . LEU A 1 38 ? 9.744 -7.061 5.119 1.00 40.33 38 LEU A CA 12
ATOM 14750 C C . LEU A 1 38 ? 8.522 -6.631 4.278 1.00 23.20 38 LEU A C 12
ATOM 14751 O O . LEU A 1 38 ? 7.386 -7.027 4.548 1.00 53.14 38 LEU A O 12
ATOM 14767 N N . GLU A 1 39 ? 8.781 -5.854 3.227 1.00 70.41 39 GLU A N 12
ATOM 14768 C CA . GLU A 1 39 ? 7.722 -5.286 2.374 1.00 63.02 39 GLU A CA 12
ATOM 14769 C C . GLU A 1 39 ? 7.107 -6.334 1.424 1.00 34.00 39 GLU A C 12
ATOM 14770 O O . GLU A 1 39 ? 6.260 -6.008 0.591 1.00 62.13 39 GLU A O 12
ATOM 14782 N N . GLU A 1 40 ? 7.541 -7.590 1.548 1.00 44.32 40 GLU A N 12
ATOM 14783 C CA . GLU A 1 40 ? 6.963 -8.694 0.771 1.00 1.32 40 GLU A CA 12
ATOM 14784 C C . GLU A 1 40 ? 5.506 -8.948 1.183 1.00 10.34 40 GLU A C 12
ATOM 14785 O O . GLU A 1 40 ? 4.682 -9.399 0.382 1.00 13.34 40 GLU A O 12
ATOM 14797 N N . ARG A 1 41 ? 5.203 -8.656 2.445 1.00 20.32 41 ARG A N 12
ATOM 14798 C CA . ARG A 1 41 ? 3.885 -8.931 3.018 1.00 22.23 41 ARG A CA 12
ATOM 14799 C C . ARG A 1 41 ? 2.876 -7.816 2.698 1.00 54.34 41 ARG A C 12
ATOM 14800 O O . ARG A 1 41 ? 3.053 -6.667 3.101 1.00 70.24 41 ARG A O 12
ATOM 14821 N N . HIS A 1 42 ? 1.795 -8.176 2.012 1.00 31.41 42 HIS A N 12
ATOM 14822 C CA . HIS A 1 42 ? 0.765 -7.211 1.602 1.00 30.55 42 HIS A CA 12
ATOM 14823 C C . HIS A 1 42 ? -0.228 -6.921 2.744 1.00 61.23 42 HIS A C 12
ATOM 14824 O O . HIS A 1 42 ? -1.373 -6.534 2.505 1.00 51.55 42 HIS A O 12
ATOM 14839 N N . GLN A 1 43 ? 0.225 -7.094 3.986 1.00 42.35 43 GLN A N 12
ATOM 14840 C CA . GLN A 1 43 ? -0.633 -6.932 5.168 1.00 51.20 43 GLN A CA 12
ATOM 14841 C C . GLN A 1 43 ? 0.035 -6.031 6.221 1.00 51.51 43 GLN A C 12
ATOM 14842 O O . GLN A 1 43 ? -0.466 -4.951 6.535 1.00 15.43 43 GLN A O 12
ATOM 14856 N N . VAL A 1 44 ? 1.188 -6.474 6.742 1.00 34.34 44 VAL A N 12
ATOM 14857 C CA . VAL A 1 44 ? 1.908 -5.743 7.803 1.00 2.42 44 VAL A CA 12
ATOM 14858 C C . VAL A 1 44 ? 2.182 -4.269 7.439 1.00 72.40 44 VAL A C 12
ATOM 14859 O O . VAL A 1 44 ? 2.267 -3.412 8.322 1.00 0.22 44 VAL A O 12
ATOM 14872 N N . ILE A 1 45 ? 2.322 -3.977 6.142 1.00 34.43 45 ILE A N 12
ATOM 14873 C CA . ILE A 1 45 ? 2.539 -2.599 5.671 1.00 3.44 45 ILE A CA 12
ATOM 14874 C C . ILE A 1 45 ? 1.443 -1.657 6.206 1.00 35.21 45 ILE A C 12
ATOM 14875 O O . ILE A 1 45 ? 1.705 -0.499 6.544 1.00 73.44 45 ILE A O 12
ATOM 14891 N N . ARG A 1 46 ? 0.223 -2.184 6.302 1.00 63.02 46 ARG A N 12
ATOM 14892 C CA . ARG A 1 46 ? -0.911 -1.451 6.868 1.00 24.10 46 ARG A CA 12
ATOM 14893 C C . ARG A 1 46 ? -0.624 -1.046 8.323 1.00 35.54 46 ARG A C 12
ATOM 14894 O O . ARG A 1 46 ? -0.954 0.060 8.751 1.00 52.14 46 ARG A O 12
ATOM 14915 N N . ALA A 1 47 ? 0.008 -1.951 9.072 1.00 23.01 47 ALA A N 12
ATOM 14916 C CA . ALA A 1 47 ? 0.370 -1.693 10.470 1.00 40.01 47 ALA A CA 12
ATOM 14917 C C . ALA A 1 47 ? 1.549 -0.712 10.583 1.00 1.20 47 ALA A C 12
ATOM 14918 O O . ALA A 1 47 ? 1.531 0.191 11.420 1.00 63.34 47 ALA A O 12
ATOM 14925 N N . TYR A 1 48 ? 2.566 -0.888 9.731 1.00 34.22 48 TYR A N 12
ATOM 14926 C CA . TYR A 1 48 ? 3.756 -0.017 9.738 1.00 34.42 48 TYR A CA 12
ATOM 14927 C C . TYR A 1 48 ? 3.383 1.475 9.706 1.00 4.10 48 TYR A C 12
ATOM 14928 O O . TYR A 1 48 ? 3.788 2.245 10.583 1.00 4.24 48 TYR A O 12
ATOM 14946 N N . VAL A 1 49 ? 2.607 1.875 8.701 1.00 3.42 49 VAL A N 12
ATOM 14947 C CA . VAL A 1 49 ? 2.228 3.283 8.533 1.00 34.34 49 VAL A CA 12
ATOM 14948 C C . VAL A 1 49 ? 1.471 3.832 9.755 1.00 42.34 49 VAL A C 12
ATOM 14949 O O . VAL A 1 49 ? 1.700 4.963 10.178 1.00 33.40 49 VAL A O 12
ATOM 14962 N N . MET A 1 50 ? 0.591 3.021 10.339 1.00 33.42 50 MET A N 12
ATOM 14963 C CA . MET A 1 50 ? -0.205 3.452 11.497 1.00 0.32 50 MET A CA 12
ATOM 14964 C C . MET A 1 50 ? 0.626 3.467 12.793 1.00 32.33 50 MET A C 12
ATOM 14965 O O . MET A 1 50 ? 0.416 4.312 13.664 1.00 22.04 50 MET A O 12
ATOM 14979 N N . SER A 1 51 ? 1.580 2.544 12.903 1.00 25.52 51 SER A N 12
ATOM 14980 C CA . SER A 1 51 ? 2.417 2.416 14.109 1.00 63.22 51 SER A CA 12
ATOM 14981 C C . SER A 1 51 ? 3.504 3.497 14.177 1.00 74.13 51 SER A C 12
ATOM 14982 O O . SER A 1 51 ? 4.200 3.625 15.188 1.00 54.41 51 SER A O 12
ATOM 14990 N N . ASN A 1 52 ? 3.662 4.267 13.102 1.00 0.42 52 ASN A N 12
ATOM 14991 C CA . ASN A 1 52 ? 4.700 5.310 13.048 1.00 12.52 52 ASN A CA 12
ATOM 14992 C C . ASN A 1 52 ? 4.146 6.690 12.655 1.00 3.23 52 ASN A C 12
ATOM 14993 O O . ASN A 1 52 ? 4.725 7.715 13.018 1.00 0.31 52 ASN A O 12
ATOM 15004 N N . TYR A 1 53 ? 3.040 6.729 11.912 1.00 51.35 53 TYR A N 12
ATOM 15005 C CA . TYR A 1 53 ? 2.496 8.003 11.415 1.00 24.14 53 TYR A CA 12
ATOM 15006 C C . TYR A 1 53 ? 0.988 8.130 11.683 1.00 43.44 53 TYR A C 12
ATOM 15007 O O . TYR A 1 53 ? 0.244 7.149 11.621 1.00 62.54 53 TYR A O 12
ATOM 15025 N N . THR A 1 54 ? 0.550 9.352 11.979 1.00 42.32 54 THR A N 12
ATOM 15026 C CA . THR A 1 54 ? -0.856 9.631 12.318 1.00 65.32 54 THR A CA 12
ATOM 15027 C C . THR A 1 54 ? -1.515 10.577 11.301 1.00 50.13 54 THR A C 12
ATOM 15028 O O . THR A 1 54 ? -2.516 11.232 11.603 1.00 51.55 54 THR A O 12
ATOM 15039 N N . ASP A 1 55 ? -0.963 10.640 10.090 1.00 75.13 55 ASP A N 12
ATOM 15040 C CA . ASP A 1 55 ? -1.521 11.491 9.034 1.00 60.14 55 ASP A CA 12
ATOM 15041 C C . ASP A 1 55 ? -2.367 10.662 8.048 1.00 41.14 55 ASP A C 12
ATOM 15042 O O . ASP A 1 55 ? -1.859 9.766 7.370 1.00 14.24 55 ASP A O 12
ATOM 15051 N N . HIS A 1 56 ? -3.656 10.986 7.952 1.00 70.25 56 HIS A N 12
ATOM 15052 C CA . HIS A 1 56 ? -4.601 10.193 7.157 1.00 5.43 56 HIS A CA 12
ATOM 15053 C C . HIS A 1 56 ? -4.404 10.357 5.642 1.00 32.23 56 HIS A C 12
ATOM 15054 O O . HIS A 1 56 ? -4.825 9.498 4.864 1.00 73.33 56 HIS A O 12
ATOM 15069 N N . GLN A 1 57 ? -3.752 11.439 5.221 1.00 73.01 57 GLN A N 12
ATOM 15070 C CA . GLN A 1 57 ? -3.416 11.613 3.802 1.00 64.43 57 GLN A CA 12
ATOM 15071 C C . GLN A 1 57 ? -2.336 10.602 3.378 1.00 23.44 57 GLN A C 12
ATOM 15072 O O . GLN A 1 57 ? -2.062 10.423 2.192 1.00 50.12 57 GLN A O 12
ATOM 15086 N N . LEU A 1 58 ? -1.715 9.961 4.371 1.00 32.04 58 LEU A N 12
ATOM 15087 C CA . LEU A 1 58 ? -0.773 8.861 4.132 1.00 44.21 58 LEU A CA 12
ATOM 15088 C C . LEU A 1 58 ? -1.437 7.496 4.411 1.00 34.42 58 LEU A C 12
ATOM 15089 O O . LEU A 1 58 ? -1.264 6.540 3.650 1.00 61.05 58 LEU A O 12
ATOM 15105 N N . ILE A 1 59 ? -2.207 7.419 5.500 1.00 73.22 59 ILE A N 12
ATOM 15106 C CA . ILE A 1 59 ? -2.843 6.162 5.928 1.00 34.04 59 ILE A CA 12
ATOM 15107 C C . ILE A 1 59 ? -3.797 5.593 4.856 1.00 54.34 59 ILE A C 12
ATOM 15108 O O . ILE A 1 59 ? -3.538 4.527 4.290 1.00 3.20 59 ILE A O 12
ATOM 15124 N N . GLU A 1 60 ? -4.898 6.299 4.575 1.00 22.12 60 GLU A N 12
ATOM 15125 C CA . GLU A 1 60 ? -5.870 5.837 3.570 1.00 60.53 60 GLU A CA 12
ATOM 15126 C C . GLU A 1 60 ? -5.212 5.588 2.198 1.00 63.25 60 GLU A C 12
ATOM 15127 O O . GLU A 1 60 ? -5.567 4.638 1.492 1.00 11.23 60 GLU A O 12
ATOM 15139 N N . THR A 1 61 ? -4.255 6.435 1.828 1.00 11.25 61 THR A N 12
ATOM 15140 C CA . THR A 1 61 ? -3.499 6.253 0.577 1.00 75.55 61 THR A CA 12
ATOM 15141 C C . THR A 1 61 ? -2.794 4.887 0.551 1.00 2.22 61 THR A C 12
ATOM 15142 O O . THR A 1 61 ? -2.809 4.184 -0.464 1.00 72.30 61 THR A O 12
ATOM 15153 N N . THR A 1 62 ? -2.196 4.513 1.682 1.00 11.20 62 THR A N 12
ATOM 15154 C CA . THR A 1 62 ? -1.543 3.202 1.829 1.00 4.20 62 THR A CA 12
ATOM 15155 C C . THR A 1 62 ? -2.547 2.062 1.627 1.00 14.15 62 THR A C 12
ATOM 15156 O O . THR A 1 62 ? -2.268 1.090 0.919 1.00 32.34 62 THR A O 12
ATOM 15167 N N . ASN A 1 63 ? -3.724 2.194 2.247 1.00 60.21 63 ASN A N 12
ATOM 15168 C CA . ASN A 1 63 ? -4.796 1.200 2.102 1.00 75.25 63 ASN A CA 12
ATOM 15169 C C . ASN A 1 63 ? -5.175 0.996 0.627 1.00 62.32 63 ASN A C 12
ATOM 15170 O O . ASN A 1 63 ? -5.344 -0.136 0.172 1.00 21.12 63 ASN A O 12
ATOM 15181 N N . ARG A 1 64 ? -5.309 2.098 -0.114 1.00 20.22 64 ARG A N 12
ATOM 15182 C CA . ARG A 1 64 ? -5.658 2.028 -1.537 1.00 14.22 64 ARG A CA 12
ATOM 15183 C C . ARG A 1 64 ? -4.610 1.235 -2.335 1.00 2.20 64 ARG A C 12
ATOM 15184 O O . ARG A 1 64 ? -4.945 0.277 -3.034 1.00 74.22 64 ARG A O 12
ATOM 15205 N N . ALA A 1 65 ? -3.343 1.632 -2.210 1.00 62.15 65 ALA A N 12
ATOM 15206 C CA . ALA A 1 65 ? -2.247 0.998 -2.957 1.00 10.42 65 ALA A CA 12
ATOM 15207 C C . ALA A 1 65 ? -2.213 -0.527 -2.750 1.00 33.15 65 ALA A C 12
ATOM 15208 O O . ALA A 1 65 ? -2.042 -1.290 -3.700 1.00 72.14 65 ALA A O 12
ATOM 15215 N N . ILE A 1 66 ? -2.390 -0.961 -1.504 1.00 21.53 66 ILE A N 12
ATOM 15216 C CA . ILE A 1 66 ? -2.427 -2.393 -1.180 1.00 41.24 66 ILE A CA 12
ATOM 15217 C C . ILE A 1 66 ? -3.730 -3.052 -1.671 1.00 0.11 66 ILE A C 12
ATOM 15218 O O . ILE A 1 66 ? -3.723 -4.183 -2.165 1.00 74.44 66 ILE A O 12
ATOM 15234 N N . SER A 1 67 ? -4.843 -2.327 -1.545 1.00 41.13 67 SER A N 12
ATOM 15235 C CA . SER A 1 67 ? -6.177 -2.854 -1.882 1.00 1.41 67 SER A CA 12
ATOM 15236 C C . SER A 1 67 ? -6.242 -3.437 -3.302 1.00 63.14 67 SER A C 12
ATOM 15237 O O . SER A 1 67 ? -6.779 -4.528 -3.512 1.00 54.02 67 SER A O 12
ATOM 15245 N N . LEU A 1 68 ? -5.692 -2.712 -4.277 1.00 63.21 68 LEU A N 12
ATOM 15246 C CA . LEU A 1 68 ? -5.717 -3.159 -5.679 1.00 44.21 68 LEU A CA 12
ATOM 15247 C C . LEU A 1 68 ? -5.038 -4.528 -5.865 1.00 31.43 68 LEU A C 12
ATOM 15248 O O . LEU A 1 68 ? -5.490 -5.349 -6.661 1.00 14.21 68 LEU A O 12
ATOM 15264 N N . TYR A 1 69 ? -3.967 -4.781 -5.115 1.00 62.34 69 TYR A N 12
ATOM 15265 C CA . TYR A 1 69 ? -3.229 -6.049 -5.230 1.00 2.43 69 TYR A CA 12
ATOM 15266 C C . TYR A 1 69 ? -3.812 -7.138 -4.316 1.00 53.34 69 TYR A C 12
ATOM 15267 O O . TYR A 1 69 ? -3.245 -8.224 -4.184 1.00 70.34 69 TYR A O 12
ATOM 15285 N N . MET A 1 70 ? -4.948 -6.838 -3.692 1.00 50.44 70 MET A N 12
ATOM 15286 C CA . MET A 1 70 ? -5.681 -7.824 -2.890 1.00 61.45 70 MET A CA 12
ATOM 15287 C C . MET A 1 70 ? -7.062 -8.111 -3.508 1.00 3.11 70 MET A C 12
ATOM 15288 O O . MET A 1 70 ? -7.313 -9.207 -4.012 1.00 44.11 70 MET A O 12
ATOM 15302 N N . ALA A 1 71 ? -7.938 -7.103 -3.492 1.00 64.12 71 ALA A N 12
ATOM 15303 C CA . ALA A 1 71 ? -9.313 -7.245 -4.000 1.00 10.54 71 ALA A CA 12
ATOM 15304 C C . ALA A 1 71 ? -9.348 -7.671 -5.477 1.00 54.14 71 ALA A C 12
ATOM 15305 O O . ALA A 1 71 ? -10.006 -8.654 -5.837 1.00 51.25 71 ALA A O 12
ATOM 15312 N N . ASN A 1 72 ? -8.643 -6.925 -6.331 1.00 15.22 72 ASN A N 12
ATOM 15313 C CA . ASN A 1 72 ? -8.580 -7.235 -7.765 1.00 51.15 72 ASN A CA 12
ATOM 15314 C C . ASN A 1 72 ? -7.886 -8.584 -8.009 1.00 61.43 72 ASN A C 12
ATOM 15315 O O . ASN A 1 72 ? -8.375 -9.416 -8.773 1.00 22.03 72 ASN A O 12
ATOM 15326 N N . LEU A 1 73 ? -6.752 -8.790 -7.340 1.00 41.35 73 LEU A N 12
ATOM 15327 C CA . LEU A 1 73 ? -5.958 -10.018 -7.494 1.00 2.34 73 LEU A CA 12
ATOM 15328 C C . LEU A 1 73 ? -6.829 -11.274 -7.279 1.00 20.02 73 LEU A C 12
ATOM 15329 O O . LEU A 1 73 ? -6.720 -12.251 -8.020 1.00 30.24 73 LEU A O 12
ATOM 15345 N N . GLU A 1 74 ? -7.698 -11.229 -6.266 1.00 12.04 74 GLU A N 12
ATOM 15346 C CA . GLU A 1 74 ? -8.626 -12.333 -5.976 1.00 44.24 74 GLU A CA 12
ATOM 15347 C C . GLU A 1 74 ? -9.535 -12.649 -7.179 1.00 21.34 74 GLU A C 12
ATOM 15348 O O . GLU A 1 74 ? -9.485 -13.745 -7.740 1.00 21.31 74 GLU A O 12
ATOM 15360 N N . HIS A 1 75 ? -10.346 -11.671 -7.586 1.00 3.14 75 HIS A N 12
ATOM 15361 C CA . HIS A 1 75 ? -11.337 -11.873 -8.655 1.00 15.44 75 HIS A CA 12
ATOM 15362 C C . HIS A 1 75 ? -10.698 -11.897 -10.057 1.00 4.23 75 HIS A C 12
ATOM 15363 O O . HIS A 1 75 ? -11.360 -12.226 -11.040 1.00 35.34 75 HIS A O 12
ATOM 15378 N N . HIS A 1 76 ? -9.415 -11.549 -10.148 1.00 22.10 76 HIS A N 12
ATOM 15379 C CA . HIS A 1 76 ? -8.706 -11.557 -11.434 1.00 10.51 76 HIS A CA 12
ATOM 15380 C C . HIS A 1 76 ? -8.579 -12.985 -11.997 1.00 2.52 76 HIS A C 12
ATOM 15381 O O . HIS A 1 76 ? -8.474 -13.173 -13.208 1.00 72.24 76 HIS A O 12
ATOM 15396 N N . HIS A 1 77 ? -8.581 -13.983 -11.111 1.00 63.34 77 HIS A N 12
ATOM 15397 C CA . HIS A 1 77 ? -8.521 -15.388 -11.534 1.00 62.41 77 HIS A CA 12
ATOM 15398 C C . HIS A 1 77 ? -9.884 -15.842 -12.083 1.00 21.40 77 HIS A C 12
ATOM 15399 O O . HIS A 1 77 ? -10.029 -16.111 -13.276 1.00 13.02 77 HIS A O 12
ATOM 15414 N N . HIS A 1 78 ? -10.881 -15.918 -11.205 1.00 4.32 78 HIS A N 12
ATOM 15415 C CA . HIS A 1 78 ? -12.248 -16.237 -11.618 1.00 11.15 78 HIS A CA 12
ATOM 15416 C C . HIS A 1 78 ? -12.935 -15.020 -12.259 1.00 64.34 78 HIS A C 12
ATOM 15417 O O . HIS A 1 78 ? -13.529 -14.189 -11.571 1.00 41.40 78 HIS A O 12
ATOM 15432 N N . HIS A 1 79 ? -12.831 -14.917 -13.579 1.00 44.23 79 HIS A N 12
ATOM 15433 C CA . HIS A 1 79 ? -13.540 -13.877 -14.332 1.00 64.03 79 HIS A CA 12
ATOM 15434 C C . HIS A 1 79 ? -15.059 -14.125 -14.321 1.00 75.35 79 HIS A C 12
ATOM 15435 O O . HIS A 1 79 ? -15.504 -15.279 -14.297 1.00 52.51 79 HIS A O 12
ATOM 15450 N N . HIS A 1 80 ? -15.837 -13.039 -14.353 1.00 64.23 80 HIS A N 12
ATOM 15451 C CA . HIS A 1 80 ? -17.309 -13.108 -14.302 1.00 70.51 80 HIS A CA 12
ATOM 15452 C C . HIS A 1 80 ? -17.814 -13.573 -12.916 1.00 63.12 80 HIS A C 12
ATOM 15453 O O . HIS A 1 80 ? -18.101 -12.700 -12.066 1.00 36.50 80 HIS A O 12
ATOM 15469 N N . MET A 1 1 ? 11.270 -12.994 -0.758 1.00 22.32 1 MET A N 13
ATOM 15470 C CA . MET A 1 1 ? 10.622 -11.949 -1.601 1.00 12.24 1 MET A CA 13
ATOM 15471 C C . MET A 1 1 ? 10.719 -12.292 -3.097 1.00 40.42 1 MET A C 13
ATOM 15472 O O . MET A 1 1 ? 10.532 -11.428 -3.954 1.00 14.03 1 MET A O 13
ATOM 15488 N N . ALA A 1 2 ? 10.983 -13.563 -3.399 1.00 31.11 2 ALA A N 13
ATOM 15489 C CA . ALA A 1 2 ? 11.215 -14.014 -4.777 1.00 14.43 2 ALA A CA 13
ATOM 15490 C C . ALA A 1 2 ? 9.977 -13.862 -5.681 1.00 12.41 2 ALA A C 13
ATOM 15491 O O . ALA A 1 2 ? 10.103 -13.837 -6.908 1.00 41.54 2 ALA A O 13
ATOM 15498 N N . GLY A 1 3 ? 8.794 -13.771 -5.079 1.00 4.42 3 GLY A N 13
ATOM 15499 C CA . GLY A 1 3 ? 7.562 -13.651 -5.853 1.00 0.42 3 GLY A CA 13
ATOM 15500 C C . GLY A 1 3 ? 7.260 -12.219 -6.290 1.00 24.10 3 GLY A C 13
ATOM 15501 O O . GLY A 1 3 ? 7.512 -11.844 -7.439 1.00 5.11 3 GLY A O 13
ATOM 15505 N N . ASP A 1 4 ? 6.715 -11.419 -5.376 1.00 20.33 4 ASP A N 13
ATOM 15506 C CA . ASP A 1 4 ? 6.371 -10.021 -5.671 1.00 43.42 4 ASP A CA 13
ATOM 15507 C C . ASP A 1 4 ? 6.303 -9.166 -4.387 1.00 35.24 4 ASP A C 13
ATOM 15508 O O . ASP A 1 4 ? 5.263 -9.066 -3.738 1.00 54.52 4 ASP A O 13
ATOM 15517 N N . PRO A 1 5 ? 7.437 -8.558 -3.983 1.00 4.13 5 PRO A N 13
ATOM 15518 C CA . PRO A 1 5 ? 7.500 -7.722 -2.777 1.00 2.43 5 PRO A CA 13
ATOM 15519 C C . PRO A 1 5 ? 7.177 -6.227 -3.010 1.00 13.54 5 PRO A C 13
ATOM 15520 O O . PRO A 1 5 ? 6.263 -5.681 -2.394 1.00 41.41 5 PRO A O 13
ATOM 15531 N N . MET A 1 6 ? 7.918 -5.577 -3.914 1.00 62.25 6 MET A N 13
ATOM 15532 C CA . MET A 1 6 ? 7.878 -4.109 -4.061 1.00 3.43 6 MET A CA 13
ATOM 15533 C C . MET A 1 6 ? 6.797 -3.630 -5.045 1.00 13.21 6 MET A C 13
ATOM 15534 O O . MET A 1 6 ? 6.944 -2.580 -5.672 1.00 20.54 6 MET A O 13
ATOM 15548 N N . THR A 1 7 ? 5.702 -4.373 -5.155 1.00 2.14 7 THR A N 13
ATOM 15549 C CA . THR A 1 7 ? 4.592 -3.983 -6.040 1.00 65.50 7 THR A CA 13
ATOM 15550 C C . THR A 1 7 ? 4.033 -2.603 -5.662 1.00 32.22 7 THR A C 13
ATOM 15551 O O . THR A 1 7 ? 3.870 -1.729 -6.517 1.00 63.13 7 THR A O 13
ATOM 15562 N N . PHE A 1 8 ? 3.752 -2.422 -4.371 1.00 5.35 8 PHE A N 13
ATOM 15563 C CA . PHE A 1 8 ? 3.272 -1.142 -3.828 1.00 44.31 8 PHE A CA 13
ATOM 15564 C C . PHE A 1 8 ? 4.118 0.053 -4.308 1.00 33.14 8 PHE A C 13
ATOM 15565 O O . PHE A 1 8 ? 3.586 1.123 -4.617 1.00 73.44 8 PHE A O 13
ATOM 15582 N N . TYR A 1 9 ? 5.435 -0.140 -4.383 1.00 61.22 9 TYR A N 13
ATOM 15583 C CA . TYR A 1 9 ? 6.352 0.930 -4.793 1.00 14.25 9 TYR A CA 13
ATOM 15584 C C . TYR A 1 9 ? 6.070 1.390 -6.234 1.00 24.32 9 TYR A C 13
ATOM 15585 O O . TYR A 1 9 ? 6.146 2.580 -6.542 1.00 52.24 9 TYR A O 13
ATOM 15603 N N . ASN A 1 10 ? 5.735 0.443 -7.110 1.00 71.15 10 ASN A N 13
ATOM 15604 C CA . ASN A 1 10 ? 5.430 0.762 -8.509 1.00 12.14 10 ASN A CA 13
ATOM 15605 C C . ASN A 1 10 ? 3.992 1.285 -8.654 1.00 33.43 10 ASN A C 13
ATOM 15606 O O . ASN A 1 10 ? 3.681 2.032 -9.582 1.00 41.51 10 ASN A O 13
ATOM 15617 N N . PHE A 1 11 ? 3.119 0.887 -7.728 1.00 23.43 11 PHE A N 13
ATOM 15618 C CA . PHE A 1 11 ? 1.722 1.340 -7.727 1.00 63.41 11 PHE A CA 13
ATOM 15619 C C . PHE A 1 11 ? 1.623 2.859 -7.501 1.00 62.43 11 PHE A C 13
ATOM 15620 O O . PHE A 1 11 ? 0.886 3.557 -8.197 1.00 61.02 11 PHE A O 13
ATOM 15637 N N . ILE A 1 12 ? 2.361 3.358 -6.512 1.00 0.02 12 ILE A N 13
ATOM 15638 C CA . ILE A 1 12 ? 2.364 4.794 -6.193 1.00 15.22 12 ILE A CA 13
ATOM 15639 C C . ILE A 1 12 ? 3.356 5.573 -7.088 1.00 74.40 12 ILE A C 13
ATOM 15640 O O . ILE A 1 12 ? 3.370 6.809 -7.104 1.00 72.54 12 ILE A O 13
ATOM 15656 N N . MET A 1 13 ? 4.176 4.840 -7.840 1.00 2.31 13 MET A N 13
ATOM 15657 C CA . MET A 1 13 ? 5.155 5.450 -8.746 1.00 15.22 13 MET A CA 13
ATOM 15658 C C . MET A 1 13 ? 4.443 6.229 -9.868 1.00 53.12 13 MET A C 13
ATOM 15659 O O . MET A 1 13 ? 3.450 5.766 -10.431 1.00 65.15 13 MET A O 13
ATOM 15673 N N . GLY A 1 14 ? 4.952 7.415 -10.190 1.00 24.40 14 GLY A N 13
ATOM 15674 C CA . GLY A 1 14 ? 4.293 8.273 -11.170 1.00 43.42 14 GLY A CA 13
ATOM 15675 C C . GLY A 1 14 ? 3.609 9.470 -10.520 1.00 31.53 14 GLY A C 13
ATOM 15676 O O . GLY A 1 14 ? 3.757 10.606 -10.977 1.00 34.12 14 GLY A O 13
ATOM 15680 N N . PHE A 1 15 ? 2.862 9.220 -9.443 1.00 53.41 15 PHE A N 13
ATOM 15681 C CA . PHE A 1 15 ? 2.244 10.302 -8.664 1.00 32.22 15 PHE A CA 13
ATOM 15682 C C . PHE A 1 15 ? 3.321 11.223 -8.074 1.00 14.04 15 PHE A C 13
ATOM 15683 O O . PHE A 1 15 ? 3.127 12.430 -7.947 1.00 21.12 15 PHE A O 13
ATOM 15700 N N . GLN A 1 16 ? 4.464 10.634 -7.736 1.00 23.52 16 GLN A N 13
ATOM 15701 C CA . GLN A 1 16 ? 5.625 11.382 -7.236 1.00 30.12 16 GLN A CA 13
ATOM 15702 C C . GLN A 1 16 ? 6.178 12.360 -8.295 1.00 43.24 16 GLN A C 13
ATOM 15703 O O . GLN A 1 16 ? 6.833 13.349 -7.962 1.00 3.34 16 GLN A O 13
ATOM 15717 N N . ASN A 1 17 ? 5.903 12.079 -9.568 1.00 32.33 17 ASN A N 13
ATOM 15718 C CA . ASN A 1 17 ? 6.398 12.904 -10.681 1.00 20.00 17 ASN A CA 13
ATOM 15719 C C . ASN A 1 17 ? 5.536 14.163 -10.888 1.00 63.10 17 ASN A C 13
ATOM 15720 O O . ASN A 1 17 ? 5.876 15.036 -11.688 1.00 61.40 17 ASN A O 13
ATOM 15731 N N . ASP A 1 18 ? 4.422 14.243 -10.164 1.00 10.15 18 ASP A N 13
ATOM 15732 C CA . ASP A 1 18 ? 3.525 15.402 -10.220 1.00 45.45 18 ASP A CA 13
ATOM 15733 C C . ASP A 1 18 ? 3.262 15.928 -8.798 1.00 50.54 18 ASP A C 13
ATOM 15734 O O . ASP A 1 18 ? 3.117 15.142 -7.861 1.00 31.15 18 ASP A O 13
ATOM 15743 N N . ASN A 1 19 ? 3.220 17.252 -8.629 1.00 33.10 19 ASN A N 13
ATOM 15744 C CA . ASN A 1 19 ? 3.013 17.847 -7.299 1.00 23.31 19 ASN A CA 13
ATOM 15745 C C . ASN A 1 19 ? 1.635 17.468 -6.727 1.00 22.34 19 ASN A C 13
ATOM 15746 O O . ASN A 1 19 ? 0.653 18.191 -6.893 1.00 4.15 19 ASN A O 13
ATOM 15757 N N . THR A 1 20 ? 1.574 16.308 -6.072 1.00 22.04 20 THR A N 13
ATOM 15758 C CA . THR A 1 20 ? 0.323 15.769 -5.514 1.00 14.44 20 THR A CA 13
ATOM 15759 C C . THR A 1 20 ? 0.464 15.467 -4.016 1.00 73.52 20 THR A C 13
ATOM 15760 O O . THR A 1 20 ? 1.572 15.244 -3.524 1.00 31.33 20 THR A O 13
ATOM 15771 N N . PRO A 1 21 ? -0.656 15.458 -3.258 1.00 10.31 21 PRO A N 13
ATOM 15772 C CA . PRO A 1 21 ? -0.647 15.045 -1.840 1.00 52.54 21 PRO A CA 13
ATOM 15773 C C . PRO A 1 21 ? -0.065 13.632 -1.643 1.00 11.34 21 PRO A C 13
ATOM 15774 O O . PRO A 1 21 ? 0.528 13.327 -0.609 1.00 74.23 21 PRO A O 13
ATOM 15785 N N . PHE A 1 22 ? -0.232 12.780 -2.655 1.00 63.34 22 PHE A N 13
ATOM 15786 C CA . PHE A 1 22 ? 0.306 11.412 -2.624 1.00 54.04 22 PHE A CA 13
ATOM 15787 C C . PHE A 1 22 ? 1.843 11.423 -2.617 1.00 32.44 22 PHE A C 13
ATOM 15788 O O . PHE A 1 22 ? 2.482 10.508 -2.090 1.00 44.51 22 PHE A O 13
ATOM 15805 N N . GLY A 1 23 ? 2.424 12.472 -3.204 1.00 4.13 23 GLY A N 13
ATOM 15806 C CA . GLY A 1 23 ? 3.875 12.617 -3.260 1.00 62.43 23 GLY A CA 13
ATOM 15807 C C . GLY A 1 23 ? 4.539 12.628 -1.885 1.00 52.45 23 GLY A C 13
ATOM 15808 O O . GLY A 1 23 ? 5.716 12.294 -1.758 1.00 61.02 23 GLY A O 13
ATOM 15812 N N . ILE A 1 24 ? 3.790 13.014 -0.853 1.00 22.42 24 ILE A N 13
ATOM 15813 C CA . ILE A 1 24 ? 4.312 13.024 0.520 1.00 51.11 24 ILE A CA 13
ATOM 15814 C C . ILE A 1 24 ? 4.580 11.594 1.020 1.00 32.11 24 ILE A C 13
ATOM 15815 O O . ILE A 1 24 ? 5.523 11.347 1.775 1.00 3.42 24 ILE A O 13
ATOM 15831 N N . LEU A 1 25 ? 3.751 10.651 0.577 1.00 4.12 25 LEU A N 13
ATOM 15832 C CA . LEU A 1 25 ? 3.913 9.241 0.939 1.00 23.03 25 LEU A CA 13
ATOM 15833 C C . LEU A 1 25 ? 4.934 8.568 0.003 1.00 61.44 25 LEU A C 13
ATOM 15834 O O . LEU A 1 25 ? 5.842 7.861 0.456 1.00 53.31 25 LEU A O 13
ATOM 15850 N N . ALA A 1 26 ? 4.791 8.811 -1.301 1.00 64.33 26 ALA A N 13
ATOM 15851 C CA . ALA A 1 26 ? 5.696 8.245 -2.311 1.00 75.43 26 ALA A CA 13
ATOM 15852 C C . ALA A 1 26 ? 7.159 8.643 -2.057 1.00 15.11 26 ALA A C 13
ATOM 15853 O O . ALA A 1 26 ? 8.064 7.806 -2.111 1.00 42.33 26 ALA A O 13
ATOM 15860 N N . GLU A 1 27 ? 7.384 9.921 -1.762 1.00 2.03 27 GLU A N 13
ATOM 15861 C CA . GLU A 1 27 ? 8.737 10.435 -1.514 1.00 53.12 27 GLU A CA 13
ATOM 15862 C C . GLU A 1 27 ? 9.357 9.811 -0.249 1.00 54.33 27 GLU A C 13
ATOM 15863 O O . GLU A 1 27 ? 10.564 9.900 -0.024 1.00 3.10 27 GLU A O 13
ATOM 15875 N N . HIS A 1 28 ? 8.524 9.179 0.579 1.00 44.31 28 HIS A N 13
ATOM 15876 C CA . HIS A 1 28 ? 9.010 8.476 1.767 1.00 73.43 28 HIS A CA 13
ATOM 15877 C C . HIS A 1 28 ? 9.329 6.998 1.467 1.00 2.24 28 HIS A C 13
ATOM 15878 O O . HIS A 1 28 ? 10.318 6.462 1.967 1.00 43.00 28 HIS A O 13
ATOM 15893 N N . VAL A 1 29 ? 8.496 6.333 0.663 1.00 74.34 29 VAL A N 13
ATOM 15894 C CA . VAL A 1 29 ? 8.750 4.923 0.311 1.00 11.33 29 VAL A CA 13
ATOM 15895 C C . VAL A 1 29 ? 9.984 4.790 -0.597 1.00 53.23 29 VAL A C 13
ATOM 15896 O O . VAL A 1 29 ? 10.606 3.732 -0.671 1.00 63.15 29 VAL A O 13
ATOM 15909 N N . SER A 1 30 ? 10.335 5.881 -1.278 1.00 52.14 30 SER A N 13
ATOM 15910 C CA . SER A 1 30 ? 11.563 5.935 -2.085 1.00 23.24 30 SER A CA 13
ATOM 15911 C C . SER A 1 30 ? 12.705 6.602 -1.296 1.00 33.23 30 SER A C 13
ATOM 15912 O O . SER A 1 30 ? 13.768 6.894 -1.840 1.00 42.24 30 SER A O 13
ATOM 15920 N N . GLU A 1 31 ? 12.473 6.819 0.001 1.00 71.53 31 GLU A N 13
ATOM 15921 C CA . GLU A 1 31 ? 13.439 7.503 0.874 1.00 41.50 31 GLU A CA 13
ATOM 15922 C C . GLU A 1 31 ? 14.338 6.508 1.627 1.00 70.10 31 GLU A C 13
ATOM 15923 O O . GLU A 1 31 ? 15.559 6.505 1.456 1.00 14.03 31 GLU A O 13
ATOM 15935 N N . ASP A 1 32 ? 13.733 5.674 2.476 1.00 34.23 32 ASP A N 13
ATOM 15936 C CA . ASP A 1 32 ? 14.503 4.753 3.316 1.00 31.40 32 ASP A CA 13
ATOM 15937 C C . ASP A 1 32 ? 14.374 3.295 2.844 1.00 32.13 32 ASP A C 13
ATOM 15938 O O . ASP A 1 32 ? 13.398 2.607 3.153 1.00 61.43 32 ASP A O 13
ATOM 15947 N N . LYS A 1 33 ? 15.360 2.846 2.070 1.00 31.50 33 LYS A N 13
ATOM 15948 C CA . LYS A 1 33 ? 15.469 1.441 1.668 1.00 11.21 33 LYS A CA 13
ATOM 15949 C C . LYS A 1 33 ? 16.696 0.790 2.333 1.00 55.25 33 LYS A C 13
ATOM 15950 O O . LYS A 1 33 ? 16.992 -0.384 2.110 1.00 60.44 33 LYS A O 13
ATOM 15969 N N . ALA A 1 34 ? 17.404 1.575 3.152 1.00 63.33 34 ALA A N 13
ATOM 15970 C CA . ALA A 1 34 ? 18.577 1.092 3.887 1.00 3.54 34 ALA A CA 13
ATOM 15971 C C . ALA A 1 34 ? 18.223 -0.085 4.808 1.00 0.24 34 ALA A C 13
ATOM 15972 O O . ALA A 1 34 ? 19.043 -0.974 5.041 1.00 5.23 34 ALA A O 13
ATOM 15979 N N . PHE A 1 35 ? 17.001 -0.078 5.339 1.00 0.41 35 PHE A N 13
ATOM 15980 C CA . PHE A 1 35 ? 16.511 -1.183 6.168 1.00 4.00 35 PHE A CA 13
ATOM 15981 C C . PHE A 1 35 ? 15.798 -2.240 5.302 1.00 4.31 35 PHE A C 13
ATOM 15982 O O . PHE A 1 35 ? 14.784 -1.950 4.663 1.00 51.34 35 PHE A O 13
ATOM 15999 N N . PRO A 1 36 ? 16.323 -3.482 5.262 1.00 44.53 36 PRO A N 13
ATOM 16000 C CA . PRO A 1 36 ? 15.746 -4.561 4.440 1.00 74.24 36 PRO A CA 13
ATOM 16001 C C . PRO A 1 36 ? 14.297 -4.910 4.828 1.00 43.05 36 PRO A C 13
ATOM 16002 O O . PRO A 1 36 ? 14.049 -5.506 5.876 1.00 32.14 36 PRO A O 13
ATOM 16013 N N . ARG A 1 37 ? 13.342 -4.501 3.991 1.00 50.13 37 ARG A N 13
ATOM 16014 C CA . ARG A 1 37 ? 11.936 -4.872 4.187 1.00 54.10 37 ARG A CA 13
ATOM 16015 C C . ARG A 1 37 ? 11.620 -6.203 3.486 1.00 51.14 37 ARG A C 13
ATOM 16016 O O . ARG A 1 37 ? 11.703 -7.266 4.101 1.00 4.31 37 ARG A O 13
ATOM 16037 N N . LEU A 1 38 ? 11.266 -6.134 2.199 1.00 50.40 38 LEU A N 13
ATOM 16038 C CA . LEU A 1 38 ? 11.055 -7.334 1.371 1.00 60.33 38 LEU A CA 13
ATOM 16039 C C . LEU A 1 38 ? 10.087 -8.345 2.024 1.00 31.33 38 LEU A C 13
ATOM 16040 O O . LEU A 1 38 ? 10.160 -9.548 1.759 1.00 4.43 38 LEU A O 13
ATOM 16056 N N . GLU A 1 39 ? 9.166 -7.841 2.846 1.00 4.42 39 GLU A N 13
ATOM 16057 C CA . GLU A 1 39 ? 8.177 -8.688 3.534 1.00 52.42 39 GLU A CA 13
ATOM 16058 C C . GLU A 1 39 ? 7.314 -9.483 2.543 1.00 31.13 39 GLU A C 13
ATOM 16059 O O . GLU A 1 39 ? 6.853 -10.583 2.858 1.00 0.24 39 GLU A O 13
ATOM 16071 N N . GLU A 1 40 ? 7.087 -8.903 1.359 1.00 1.25 40 GLU A N 13
ATOM 16072 C CA . GLU A 1 40 ? 6.378 -9.574 0.253 1.00 10.34 40 GLU A CA 13
ATOM 16073 C C . GLU A 1 40 ? 4.851 -9.624 0.471 1.00 24.34 40 GLU A C 13
ATOM 16074 O O . GLU A 1 40 ? 4.081 -9.257 -0.420 1.00 41.33 40 GLU A O 13
ATOM 16086 N N . ARG A 1 41 ? 4.420 -10.075 1.646 1.00 14.30 41 ARG A N 13
ATOM 16087 C CA . ARG A 1 41 ? 2.991 -10.149 1.976 1.00 0.22 41 ARG A CA 13
ATOM 16088 C C . ARG A 1 41 ? 2.375 -8.747 2.167 1.00 62.02 41 ARG A C 13
ATOM 16089 O O . ARG A 1 41 ? 3.007 -7.845 2.711 1.00 60.41 41 ARG A O 13
ATOM 16110 N N . HIS A 1 42 ? 1.125 -8.583 1.729 1.00 34.15 42 HIS A N 13
ATOM 16111 C CA . HIS A 1 42 ? 0.467 -7.267 1.731 1.00 2.05 42 HIS A CA 13
ATOM 16112 C C . HIS A 1 42 ? -0.055 -6.865 3.125 1.00 70.31 42 HIS A C 13
ATOM 16113 O O . HIS A 1 42 ? 0.177 -5.747 3.586 1.00 53.41 42 HIS A O 13
ATOM 16128 N N . GLN A 1 43 ? -0.750 -7.787 3.791 1.00 1.54 43 GLN A N 13
ATOM 16129 C CA . GLN A 1 43 ? -1.489 -7.484 5.030 1.00 1.30 43 GLN A CA 13
ATOM 16130 C C . GLN A 1 43 ? -0.607 -6.865 6.136 1.00 2.05 43 GLN A C 13
ATOM 16131 O O . GLN A 1 43 ? -1.050 -5.978 6.870 1.00 74.22 43 GLN A O 13
ATOM 16145 N N . VAL A 1 44 ? 0.637 -7.319 6.241 1.00 21.24 44 VAL A N 13
ATOM 16146 C CA . VAL A 1 44 ? 1.531 -6.915 7.341 1.00 4.03 44 VAL A CA 13
ATOM 16147 C C . VAL A 1 44 ? 1.946 -5.427 7.290 1.00 12.23 44 VAL A C 13
ATOM 16148 O O . VAL A 1 44 ? 2.325 -4.848 8.310 1.00 5.24 44 VAL A O 13
ATOM 16161 N N . ILE A 1 45 ? 1.860 -4.810 6.113 1.00 12.41 45 ILE A N 13
ATOM 16162 C CA . ILE A 1 45 ? 2.351 -3.435 5.913 1.00 53.10 45 ILE A CA 13
ATOM 16163 C C . ILE A 1 45 ? 1.521 -2.383 6.688 1.00 50.12 45 ILE A C 13
ATOM 16164 O O . ILE A 1 45 ? 2.034 -1.323 7.064 1.00 11.52 45 ILE A O 13
ATOM 16180 N N . ARG A 1 46 ? 0.247 -2.691 6.951 1.00 55.12 46 ARG A N 13
ATOM 16181 C CA . ARG A 1 46 ? -0.679 -1.735 7.587 1.00 63.40 46 ARG A CA 13
ATOM 16182 C C . ARG A 1 46 ? -0.164 -1.214 8.945 1.00 70.21 46 ARG A C 13
ATOM 16183 O O . ARG A 1 46 ? -0.322 -0.033 9.271 1.00 43.20 46 ARG A O 13
ATOM 16204 N N . ALA A 1 47 ? 0.462 -2.097 9.722 1.00 32.01 47 ALA A N 13
ATOM 16205 C CA . ALA A 1 47 ? 0.869 -1.788 11.105 1.00 4.10 47 ALA A CA 13
ATOM 16206 C C . ALA A 1 47 ? 1.873 -0.623 11.203 1.00 42.12 47 ALA A C 13
ATOM 16207 O O . ALA A 1 47 ? 2.062 -0.051 12.276 1.00 23.41 47 ALA A O 13
ATOM 16214 N N . TYR A 1 48 ? 2.517 -0.273 10.091 1.00 13.12 48 TYR A N 13
ATOM 16215 C CA . TYR A 1 48 ? 3.537 0.785 10.096 1.00 21.40 48 TYR A CA 13
ATOM 16216 C C . TYR A 1 48 ? 2.927 2.189 9.962 1.00 73.32 48 TYR A C 13
ATOM 16217 O O . TYR A 1 48 ? 3.296 3.109 10.701 1.00 13.04 48 TYR A O 13
ATOM 16235 N N . VAL A 1 49 ? 1.995 2.363 9.027 1.00 55.42 49 VAL A N 13
ATOM 16236 C CA . VAL A 1 49 ? 1.319 3.657 8.862 1.00 72.12 49 VAL A CA 13
ATOM 16237 C C . VAL A 1 49 ? 0.364 3.940 10.030 1.00 42.13 49 VAL A C 13
ATOM 16238 O O . VAL A 1 49 ? 0.342 5.048 10.568 1.00 21.33 49 VAL A O 13
ATOM 16251 N N . MET A 1 50 ? -0.403 2.928 10.439 1.00 11.25 50 MET A N 13
ATOM 16252 C CA . MET A 1 50 ? -1.284 3.052 11.606 1.00 30.32 50 MET A CA 13
ATOM 16253 C C . MET A 1 50 ? -0.478 2.908 12.907 1.00 74.52 50 MET A C 13
ATOM 16254 O O . MET A 1 50 ? -0.656 1.958 13.671 1.00 25.13 50 MET A O 13
ATOM 16268 N N . SER A 1 51 ? 0.414 3.869 13.133 1.00 34.41 51 SER A N 13
ATOM 16269 C CA . SER A 1 51 ? 1.325 3.859 14.286 1.00 41.53 51 SER A CA 13
ATOM 16270 C C . SER A 1 51 ? 2.215 5.106 14.279 1.00 15.02 51 SER A C 13
ATOM 16271 O O . SER A 1 51 ? 2.192 5.908 15.209 1.00 21.11 51 SER A O 13
ATOM 16279 N N . ASN A 1 52 ? 2.996 5.271 13.210 1.00 72.33 52 ASN A N 13
ATOM 16280 C CA . ASN A 1 52 ? 3.908 6.416 13.091 1.00 42.33 52 ASN A CA 13
ATOM 16281 C C . ASN A 1 52 ? 3.216 7.640 12.465 1.00 11.14 52 ASN A C 13
ATOM 16282 O O . ASN A 1 52 ? 3.362 8.762 12.947 1.00 71.30 52 ASN A O 13
ATOM 16293 N N . TYR A 1 53 ? 2.462 7.415 11.390 1.00 42.42 53 TYR A N 13
ATOM 16294 C CA . TYR A 1 53 ? 1.827 8.511 10.644 1.00 70.45 53 TYR A CA 13
ATOM 16295 C C . TYR A 1 53 ? 0.353 8.680 11.046 1.00 52.22 53 TYR A C 13
ATOM 16296 O O . TYR A 1 53 ? -0.431 7.731 10.997 1.00 60.51 53 TYR A O 13
ATOM 16314 N N . THR A 1 54 ? -0.017 9.891 11.452 1.00 41.34 54 THR A N 13
ATOM 16315 C CA . THR A 1 54 ? -1.351 10.148 12.011 1.00 24.13 54 THR A CA 13
ATOM 16316 C C . THR A 1 54 ? -2.404 10.451 10.933 1.00 52.41 54 THR A C 13
ATOM 16317 O O . THR A 1 54 ? -3.487 9.859 10.937 1.00 22.25 54 THR A O 13
ATOM 16328 N N . ASP A 1 55 ? -2.089 11.369 10.017 1.00 10.21 55 ASP A N 13
ATOM 16329 C CA . ASP A 1 55 ? -3.074 11.858 9.040 1.00 42.45 55 ASP A CA 13
ATOM 16330 C C . ASP A 1 55 ? -3.606 10.742 8.118 1.00 64.14 55 ASP A C 13
ATOM 16331 O O . ASP A 1 55 ? -2.866 9.860 7.670 1.00 13.21 55 ASP A O 13
ATOM 16340 N N . HIS A 1 56 ? -4.901 10.830 7.818 1.00 44.04 56 HIS A N 13
ATOM 16341 C CA . HIS A 1 56 ? -5.616 9.822 7.028 1.00 61.21 56 HIS A CA 13
ATOM 16342 C C . HIS A 1 56 ? -5.030 9.628 5.615 1.00 2.12 56 HIS A C 13
ATOM 16343 O O . HIS A 1 56 ? -5.072 8.526 5.074 1.00 13.14 56 HIS A O 13
ATOM 16358 N N . GLN A 1 57 ? -4.497 10.696 5.019 1.00 65.31 57 GLN A N 13
ATOM 16359 C CA . GLN A 1 57 ? -3.984 10.638 3.641 1.00 55.32 57 GLN A CA 13
ATOM 16360 C C . GLN A 1 57 ? -2.815 9.645 3.508 1.00 20.24 57 GLN A C 13
ATOM 16361 O O . GLN A 1 57 ? -2.810 8.791 2.619 1.00 61.12 57 GLN A O 13
ATOM 16375 N N . LEU A 1 58 ? -1.833 9.762 4.400 1.00 22.32 58 LEU A N 13
ATOM 16376 C CA . LEU A 1 58 ? -0.653 8.883 4.380 1.00 55.14 58 LEU A CA 13
ATOM 16377 C C . LEU A 1 58 ? -1.043 7.419 4.636 1.00 63.44 58 LEU A C 13
ATOM 16378 O O . LEU A 1 58 ? -0.491 6.493 4.034 1.00 63.42 58 LEU A O 13
ATOM 16394 N N . ILE A 1 59 ? -2.003 7.225 5.537 1.00 74.44 59 ILE A N 13
ATOM 16395 C CA . ILE A 1 59 ? -2.505 5.891 5.870 1.00 21.10 59 ILE A CA 13
ATOM 16396 C C . ILE A 1 59 ? -3.273 5.268 4.690 1.00 62.35 59 ILE A C 13
ATOM 16397 O O . ILE A 1 59 ? -2.983 4.146 4.267 1.00 51.14 59 ILE A O 13
ATOM 16413 N N . GLU A 1 60 ? -4.241 6.015 4.154 1.00 33.32 60 GLU A N 13
ATOM 16414 C CA . GLU A 1 60 ? -5.056 5.551 3.022 1.00 75.23 60 GLU A CA 13
ATOM 16415 C C . GLU A 1 60 ? -4.199 5.184 1.803 1.00 72.21 60 GLU A C 13
ATOM 16416 O O . GLU A 1 60 ? -4.362 4.104 1.233 1.00 54.43 60 GLU A O 13
ATOM 16428 N N . THR A 1 61 ? -3.291 6.078 1.409 1.00 62.04 61 THR A N 13
ATOM 16429 C CA . THR A 1 61 ? -2.392 5.828 0.268 1.00 3.54 61 THR A CA 13
ATOM 16430 C C . THR A 1 61 ? -1.692 4.464 0.391 1.00 72.54 61 THR A C 13
ATOM 16431 O O . THR A 1 61 ? -1.383 3.815 -0.609 1.00 42.40 61 THR A O 13
ATOM 16442 N N . THR A 1 62 ? -1.471 4.026 1.628 1.00 73.41 62 THR A N 13
ATOM 16443 C CA . THR A 1 62 ? -0.791 2.753 1.894 1.00 72.41 62 THR A CA 13
ATOM 16444 C C . THR A 1 62 ? -1.772 1.566 1.939 1.00 14.23 62 THR A C 13
ATOM 16445 O O . THR A 1 62 ? -1.699 0.653 1.112 1.00 32.43 62 THR A O 13
ATOM 16456 N N . ASN A 1 63 ? -2.704 1.578 2.899 1.00 30.01 63 ASN A N 13
ATOM 16457 C CA . ASN A 1 63 ? -3.599 0.429 3.112 1.00 52.14 63 ASN A CA 13
ATOM 16458 C C . ASN A 1 63 ? -4.582 0.217 1.947 1.00 61.41 63 ASN A C 13
ATOM 16459 O O . ASN A 1 63 ? -5.109 -0.882 1.763 1.00 14.43 63 ASN A O 13
ATOM 16470 N N . ARG A 1 64 ? -4.825 1.267 1.158 1.00 15.13 64 ARG A N 13
ATOM 16471 C CA . ARG A 1 64 ? -5.735 1.163 0.013 1.00 54.44 64 ARG A CA 13
ATOM 16472 C C . ARG A 1 64 ? -5.142 0.257 -1.070 1.00 13.44 64 ARG A C 13
ATOM 16473 O O . ARG A 1 64 ? -5.809 -0.649 -1.566 1.00 2.31 64 ARG A O 13
ATOM 16494 N N . ALA A 1 65 ? -3.880 0.505 -1.428 1.00 32.13 65 ALA A N 13
ATOM 16495 C CA . ALA A 1 65 ? -3.173 -0.337 -2.398 1.00 20.24 65 ALA A CA 13
ATOM 16496 C C . ALA A 1 65 ? -3.239 -1.814 -1.985 1.00 41.03 65 ALA A C 13
ATOM 16497 O O . ALA A 1 65 ? -3.523 -2.689 -2.803 1.00 0.12 65 ALA A O 13
ATOM 16504 N N . ILE A 1 66 ? -2.993 -2.073 -0.699 1.00 35.20 66 ILE A N 13
ATOM 16505 C CA . ILE A 1 66 ? -3.135 -3.419 -0.129 1.00 70.41 66 ILE A CA 13
ATOM 16506 C C . ILE A 1 66 ? -4.526 -4.005 -0.429 1.00 20.43 66 ILE A C 13
ATOM 16507 O O . ILE A 1 66 ? -4.652 -5.148 -0.876 1.00 0.00 66 ILE A O 13
ATOM 16523 N N . SER A 1 67 ? -5.563 -3.200 -0.191 1.00 42.44 67 SER A N 13
ATOM 16524 C CA . SER A 1 67 ? -6.953 -3.616 -0.437 1.00 31.34 67 SER A CA 13
ATOM 16525 C C . SER A 1 67 ? -7.191 -3.947 -1.916 1.00 42.31 67 SER A C 13
ATOM 16526 O O . SER A 1 67 ? -7.791 -4.973 -2.246 1.00 60.31 67 SER A O 13
ATOM 16534 N N . LEU A 1 68 ? -6.708 -3.075 -2.802 1.00 33.22 68 LEU A N 13
ATOM 16535 C CA . LEU A 1 68 ? -6.843 -3.282 -4.251 1.00 23.44 68 LEU A CA 13
ATOM 16536 C C . LEU A 1 68 ? -6.146 -4.572 -4.702 1.00 34.30 68 LEU A C 13
ATOM 16537 O O . LEU A 1 68 ? -6.699 -5.336 -5.492 1.00 52.12 68 LEU A O 13
ATOM 16553 N N . TYR A 1 69 ? -4.933 -4.815 -4.198 1.00 42.54 69 TYR A N 13
ATOM 16554 C CA . TYR A 1 69 ? -4.199 -6.052 -4.515 1.00 45.43 69 TYR A CA 13
ATOM 16555 C C . TYR A 1 69 ? -5.009 -7.303 -4.133 1.00 5.15 69 TYR A C 13
ATOM 16556 O O . TYR A 1 69 ? -4.942 -8.330 -4.813 1.00 53.21 69 TYR A O 13
ATOM 16574 N N . MET A 1 70 ? -5.779 -7.202 -3.049 1.00 72.34 70 MET A N 13
ATOM 16575 C CA . MET A 1 70 ? -6.666 -8.288 -2.619 1.00 21.43 70 MET A CA 13
ATOM 16576 C C . MET A 1 70 ? -7.807 -8.500 -3.630 1.00 4.33 70 MET A C 13
ATOM 16577 O O . MET A 1 70 ? -7.874 -9.527 -4.308 1.00 44.22 70 MET A O 13
ATOM 16591 N N . ALA A 1 71 ? -8.686 -7.504 -3.742 1.00 33.41 71 ALA A N 13
ATOM 16592 C CA . ALA A 1 71 ? -9.867 -7.591 -4.613 1.00 43.20 71 ALA A CA 13
ATOM 16593 C C . ALA A 1 71 ? -9.494 -7.917 -6.069 1.00 2.43 71 ALA A C 13
ATOM 16594 O O . ALA A 1 71 ? -10.163 -8.717 -6.730 1.00 4.43 71 ALA A O 13
ATOM 16601 N N . ASN A 1 72 ? -8.422 -7.295 -6.553 1.00 3.42 72 ASN A N 13
ATOM 16602 C CA . ASN A 1 72 ? -7.947 -7.501 -7.924 1.00 33.33 72 ASN A CA 13
ATOM 16603 C C . ASN A 1 72 ? -7.562 -8.974 -8.157 1.00 11.02 72 ASN A C 13
ATOM 16604 O O . ASN A 1 72 ? -8.110 -9.636 -9.041 1.00 13.30 72 ASN A O 13
ATOM 16615 N N . LEU A 1 73 ? -6.642 -9.491 -7.339 1.00 0.11 73 LEU A N 13
ATOM 16616 C CA . LEU A 1 73 ? -6.152 -10.868 -7.489 1.00 31.50 73 LEU A CA 13
ATOM 16617 C C . LEU A 1 73 ? -7.295 -11.889 -7.343 1.00 53.33 73 LEU A C 13
ATOM 16618 O O . LEU A 1 73 ? -7.446 -12.793 -8.174 1.00 25.42 73 LEU A O 13
ATOM 16634 N N . GLU A 1 74 ? -8.094 -11.734 -6.289 1.00 55.31 74 GLU A N 13
ATOM 16635 C CA . GLU A 1 74 ? -9.190 -12.666 -5.988 1.00 54.21 74 GLU A CA 13
ATOM 16636 C C . GLU A 1 74 ? -10.136 -12.865 -7.179 1.00 33.24 74 GLU A C 13
ATOM 16637 O O . GLU A 1 74 ? -10.447 -13.997 -7.557 1.00 21.21 74 GLU A O 13
ATOM 16649 N N . HIS A 1 75 ? -10.582 -11.768 -7.783 1.00 21.43 75 HIS A N 13
ATOM 16650 C CA . HIS A 1 75 ? -11.544 -11.842 -8.886 1.00 65.23 75 HIS A CA 13
ATOM 16651 C C . HIS A 1 75 ? -10.857 -12.138 -10.233 1.00 65.34 75 HIS A C 13
ATOM 16652 O O . HIS A 1 75 ? -11.398 -12.874 -11.059 1.00 23.52 75 HIS A O 13
ATOM 16667 N N . HIS A 1 76 ? -9.654 -11.594 -10.439 1.00 21.41 76 HIS A N 13
ATOM 16668 C CA . HIS A 1 76 ? -8.904 -11.824 -11.685 1.00 62.24 76 HIS A CA 13
ATOM 16669 C C . HIS A 1 76 ? -8.629 -13.320 -11.929 1.00 33.51 76 HIS A C 13
ATOM 16670 O O . HIS A 1 76 ? -8.708 -13.796 -13.062 1.00 54.32 76 HIS A O 13
ATOM 16685 N N . HIS A 1 77 ? -8.302 -14.063 -10.868 1.00 52.24 77 HIS A N 13
ATOM 16686 C CA . HIS A 1 77 ? -8.031 -15.503 -11.003 1.00 0.30 77 HIS A CA 13
ATOM 16687 C C . HIS A 1 77 ? -9.325 -16.326 -10.895 1.00 10.35 77 HIS A C 13
ATOM 16688 O O . HIS A 1 77 ? -9.310 -17.545 -11.058 1.00 65.32 77 HIS A O 13
ATOM 16703 N N . HIS A 1 78 ? -10.439 -15.639 -10.623 1.00 71.43 78 HIS A N 13
ATOM 16704 C CA . HIS A 1 78 ? -11.757 -16.280 -10.461 1.00 53.15 78 HIS A CA 13
ATOM 16705 C C . HIS A 1 78 ? -11.754 -17.315 -9.317 1.00 45.34 78 HIS A C 13
ATOM 16706 O O . HIS A 1 78 ? -10.788 -17.425 -8.562 1.00 23.32 78 HIS A O 13
ATOM 16721 N N . HIS A 1 79 ? -12.860 -18.046 -9.174 1.00 32.35 79 HIS A N 13
ATOM 16722 C CA . HIS A 1 79 ? -12.920 -19.191 -8.255 1.00 52.50 79 HIS A CA 13
ATOM 16723 C C . HIS A 1 79 ? -13.514 -20.422 -8.968 1.00 72.30 79 HIS A C 13
ATOM 16724 O O . HIS A 1 79 ? -13.672 -21.490 -8.371 1.00 11.11 79 HIS A O 13
ATOM 16739 N N . HIS A 1 80 ? -13.838 -20.256 -10.251 1.00 41.31 80 HIS A N 13
ATOM 16740 C CA . HIS A 1 80 ? -14.381 -21.339 -11.078 1.00 1.04 80 HIS A CA 13
ATOM 16741 C C . HIS A 1 80 ? -13.858 -21.232 -12.528 1.00 44.31 80 HIS A C 13
ATOM 16742 O O . HIS A 1 80 ? -14.551 -20.635 -13.381 1.00 37.48 80 HIS A O 13
ATOM 16758 N N . MET A 1 1 ? 12.152 -12.747 -2.256 1.00 75.40 1 MET A N 14
ATOM 16759 C CA . MET A 1 1 ? 11.908 -12.285 -3.653 1.00 2.21 1 MET A CA 14
ATOM 16760 C C . MET A 1 1 ? 11.130 -13.332 -4.466 1.00 64.43 1 MET A C 14
ATOM 16761 O O . MET A 1 1 ? 11.718 -14.232 -5.065 1.00 22.14 1 MET A O 14
ATOM 16777 N N . ALA A 1 2 ? 9.803 -13.222 -4.463 1.00 31.11 2 ALA A N 14
ATOM 16778 C CA . ALA A 1 2 ? 8.947 -14.098 -5.272 1.00 73.33 2 ALA A CA 14
ATOM 16779 C C . ALA A 1 2 ? 7.933 -13.279 -6.086 1.00 53.42 2 ALA A C 14
ATOM 16780 O O . ALA A 1 2 ? 6.985 -12.714 -5.533 1.00 41.23 2 ALA A O 14
ATOM 16787 N N . GLY A 1 3 ? 8.148 -13.203 -7.398 1.00 65.32 3 GLY A N 14
ATOM 16788 C CA . GLY A 1 3 ? 7.272 -12.415 -8.262 1.00 43.21 3 GLY A CA 14
ATOM 16789 C C . GLY A 1 3 ? 7.557 -10.920 -8.186 1.00 31.23 3 GLY A C 14
ATOM 16790 O O . GLY A 1 3 ? 8.142 -10.342 -9.106 1.00 75.32 3 GLY A O 14
ATOM 16794 N N . ASP A 1 4 ? 7.139 -10.296 -7.086 1.00 15.44 4 ASP A N 14
ATOM 16795 C CA . ASP A 1 4 ? 7.412 -8.875 -6.843 1.00 42.15 4 ASP A CA 14
ATOM 16796 C C . ASP A 1 4 ? 7.052 -8.476 -5.400 1.00 34.10 4 ASP A C 14
ATOM 16797 O O . ASP A 1 4 ? 5.875 -8.382 -5.048 1.00 33.33 4 ASP A O 14
ATOM 16806 N N . PRO A 1 5 ? 8.062 -8.259 -4.534 1.00 51.44 5 PRO A N 14
ATOM 16807 C CA . PRO A 1 5 ? 7.838 -7.783 -3.158 1.00 73.22 5 PRO A CA 14
ATOM 16808 C C . PRO A 1 5 ? 7.358 -6.323 -3.110 1.00 70.14 5 PRO A C 14
ATOM 16809 O O . PRO A 1 5 ? 6.766 -5.885 -2.120 1.00 32.31 5 PRO A O 14
ATOM 16820 N N . MET A 1 6 ? 7.602 -5.581 -4.193 1.00 15.24 6 MET A N 14
ATOM 16821 C CA . MET A 1 6 ? 7.275 -4.153 -4.249 1.00 52.11 6 MET A CA 14
ATOM 16822 C C . MET A 1 6 ? 5.757 -3.905 -4.201 1.00 2.24 6 MET A C 14
ATOM 16823 O O . MET A 1 6 ? 5.245 -3.398 -3.204 1.00 62.14 6 MET A O 14
ATOM 16837 N N . THR A 1 7 ? 5.047 -4.279 -5.280 1.00 14.11 7 THR A N 14
ATOM 16838 C CA . THR A 1 7 ? 3.584 -4.065 -5.403 1.00 41.41 7 THR A CA 14
ATOM 16839 C C . THR A 1 7 ? 3.154 -2.653 -4.962 1.00 31.40 7 THR A C 14
ATOM 16840 O O . THR A 1 7 ? 3.030 -1.752 -5.791 1.00 22.51 7 THR A O 14
ATOM 16851 N N . PHE A 1 8 ? 2.940 -2.462 -3.657 1.00 53.02 8 PHE A N 14
ATOM 16852 C CA . PHE A 1 8 ? 2.613 -1.143 -3.105 1.00 64.20 8 PHE A CA 14
ATOM 16853 C C . PHE A 1 8 ? 3.654 -0.096 -3.532 1.00 13.35 8 PHE A C 14
ATOM 16854 O O . PHE A 1 8 ? 3.308 0.959 -4.058 1.00 40.12 8 PHE A O 14
ATOM 16871 N N . TYR A 1 9 ? 4.933 -0.409 -3.318 1.00 12.51 9 TYR A N 14
ATOM 16872 C CA . TYR A 1 9 ? 6.031 0.481 -3.721 1.00 33.42 9 TYR A CA 14
ATOM 16873 C C . TYR A 1 9 ? 6.019 0.714 -5.242 1.00 13.34 9 TYR A C 14
ATOM 16874 O O . TYR A 1 9 ? 6.354 1.795 -5.728 1.00 2.32 9 TYR A O 14
ATOM 16892 N N . ASN A 1 10 ? 5.605 -0.313 -5.974 1.00 60.22 10 ASN A N 14
ATOM 16893 C CA . ASN A 1 10 ? 5.516 -0.261 -7.436 1.00 1.21 10 ASN A CA 14
ATOM 16894 C C . ASN A 1 10 ? 4.343 0.618 -7.911 1.00 33.34 10 ASN A C 14
ATOM 16895 O O . ASN A 1 10 ? 4.418 1.256 -8.964 1.00 53.31 10 ASN A O 14
ATOM 16906 N N . PHE A 1 11 ? 3.264 0.651 -7.131 1.00 70.25 11 PHE A N 14
ATOM 16907 C CA . PHE A 1 11 ? 2.048 1.382 -7.519 1.00 73.05 11 PHE A CA 14
ATOM 16908 C C . PHE A 1 11 ? 2.060 2.835 -7.011 1.00 32.44 11 PHE A C 14
ATOM 16909 O O . PHE A 1 11 ? 1.662 3.755 -7.727 1.00 54.21 11 PHE A O 14
ATOM 16926 N N . ILE A 1 12 ? 2.530 3.036 -5.778 1.00 45.53 12 ILE A N 14
ATOM 16927 C CA . ILE A 1 12 ? 2.511 4.360 -5.138 1.00 51.30 12 ILE A CA 14
ATOM 16928 C C . ILE A 1 12 ? 3.314 5.405 -5.942 1.00 5.13 12 ILE A C 14
ATOM 16929 O O . ILE A 1 12 ? 2.927 6.574 -6.020 1.00 41.42 12 ILE A O 14
ATOM 16945 N N . MET A 1 13 ? 4.418 4.979 -6.560 1.00 12.32 13 MET A N 14
ATOM 16946 C CA . MET A 1 13 ? 5.227 5.880 -7.390 1.00 54.45 13 MET A CA 14
ATOM 16947 C C . MET A 1 13 ? 4.432 6.389 -8.606 1.00 13.41 13 MET A C 14
ATOM 16948 O O . MET A 1 13 ? 4.746 7.436 -9.173 1.00 52.24 13 MET A O 14
ATOM 16962 N N . GLY A 1 14 ? 3.388 5.651 -8.985 1.00 71.23 14 GLY A N 14
ATOM 16963 C CA . GLY A 1 14 ? 2.511 6.084 -10.068 1.00 50.15 14 GLY A CA 14
ATOM 16964 C C . GLY A 1 14 ? 1.759 7.374 -9.740 1.00 10.21 14 GLY A C 14
ATOM 16965 O O . GLY A 1 14 ? 1.315 8.093 -10.637 1.00 61.25 14 GLY A O 14
ATOM 16969 N N . PHE A 1 15 ? 1.606 7.662 -8.447 1.00 21.42 15 PHE A N 14
ATOM 16970 C CA . PHE A 1 15 ? 1.004 8.924 -7.997 1.00 22.55 15 PHE A CA 14
ATOM 16971 C C . PHE A 1 15 ? 2.047 10.052 -7.975 1.00 21.42 15 PHE A C 14
ATOM 16972 O O . PHE A 1 15 ? 1.717 11.222 -8.164 1.00 2.41 15 PHE A O 14
ATOM 16989 N N . GLN A 1 16 ? 3.311 9.687 -7.747 1.00 72.41 16 GLN A N 14
ATOM 16990 C CA . GLN A 1 16 ? 4.426 10.648 -7.800 1.00 11.30 16 GLN A CA 14
ATOM 16991 C C . GLN A 1 16 ? 4.670 11.125 -9.244 1.00 62.33 16 GLN A C 14
ATOM 16992 O O . GLN A 1 16 ? 5.431 12.064 -9.491 1.00 21.23 16 GLN A O 14
ATOM 17006 N N . ASN A 1 17 ? 4.009 10.467 -10.195 1.00 44.41 17 ASN A N 14
ATOM 17007 C CA . ASN A 1 17 ? 4.029 10.888 -11.601 1.00 62.44 17 ASN A CA 14
ATOM 17008 C C . ASN A 1 17 ? 3.426 12.301 -11.755 1.00 43.43 17 ASN A C 14
ATOM 17009 O O . ASN A 1 17 ? 3.628 12.972 -12.766 1.00 22.23 17 ASN A O 14
ATOM 17020 N N . ASP A 1 18 ? 2.683 12.741 -10.740 1.00 73.43 18 ASP A N 14
ATOM 17021 C CA . ASP A 1 18 ? 2.093 14.081 -10.728 1.00 14.43 18 ASP A CA 14
ATOM 17022 C C . ASP A 1 18 ? 2.207 14.708 -9.323 1.00 13.22 18 ASP A C 14
ATOM 17023 O O . ASP A 1 18 ? 2.309 13.996 -8.321 1.00 2.41 18 ASP A O 14
ATOM 17032 N N . ASN A 1 19 ? 2.186 16.039 -9.252 1.00 44.02 19 ASN A N 14
ATOM 17033 C CA . ASN A 1 19 ? 2.313 16.749 -7.971 1.00 14.40 19 ASN A CA 14
ATOM 17034 C C . ASN A 1 19 ? 1.098 16.492 -7.063 1.00 13.22 19 ASN A C 14
ATOM 17035 O O . ASN A 1 19 ? 0.115 17.236 -7.083 1.00 53.00 19 ASN A O 14
ATOM 17046 N N . THR A 1 20 ? 1.166 15.416 -6.280 1.00 71.30 20 THR A N 14
ATOM 17047 C CA . THR A 1 20 ? 0.065 15.016 -5.394 1.00 0.03 20 THR A CA 14
ATOM 17048 C C . THR A 1 20 ? 0.570 14.698 -3.978 1.00 43.52 20 THR A C 14
ATOM 17049 O O . THR A 1 20 ? 1.735 14.334 -3.797 1.00 10.21 20 THR A O 14
ATOM 17060 N N . PRO A 1 21 ? -0.295 14.833 -2.946 1.00 15.01 21 PRO A N 14
ATOM 17061 C CA . PRO A 1 21 ? 0.046 14.413 -1.569 1.00 10.24 21 PRO A CA 14
ATOM 17062 C C . PRO A 1 21 ? 0.443 12.928 -1.501 1.00 35.22 21 PRO A C 14
ATOM 17063 O O . PRO A 1 21 ? 1.208 12.506 -0.631 1.00 70.23 21 PRO A O 14
ATOM 17074 N N . PHE A 1 22 ? -0.085 12.145 -2.440 1.00 42.21 22 PHE A N 14
ATOM 17075 C CA . PHE A 1 22 ? 0.245 10.723 -2.559 1.00 14.23 22 PHE A CA 14
ATOM 17076 C C . PHE A 1 22 ? 1.744 10.534 -2.844 1.00 31.31 22 PHE A C 14
ATOM 17077 O O . PHE A 1 22 ? 2.387 9.628 -2.309 1.00 71.44 22 PHE A O 14
ATOM 17094 N N . GLY A 1 23 ? 2.289 11.406 -3.694 1.00 21.03 23 GLY A N 14
ATOM 17095 C CA . GLY A 1 23 ? 3.707 11.355 -4.028 1.00 21.11 23 GLY A CA 14
ATOM 17096 C C . GLY A 1 23 ? 4.619 11.584 -2.824 1.00 65.01 23 GLY A C 14
ATOM 17097 O O . GLY A 1 23 ? 5.712 11.016 -2.742 1.00 60.52 23 GLY A O 14
ATOM 17101 N N . ILE A 1 24 ? 4.168 12.425 -1.892 1.00 13.22 24 ILE A N 14
ATOM 17102 C CA . ILE A 1 24 ? 4.901 12.667 -0.644 1.00 11.51 24 ILE A CA 14
ATOM 17103 C C . ILE A 1 24 ? 5.149 11.347 0.102 1.00 3.33 24 ILE A C 14
ATOM 17104 O O . ILE A 1 24 ? 6.269 11.053 0.523 1.00 4.23 24 ILE A O 14
ATOM 17120 N N . LEU A 1 25 ? 4.090 10.552 0.243 1.00 74.34 25 LEU A N 14
ATOM 17121 C CA . LEU A 1 25 ? 4.184 9.221 0.849 1.00 52.01 25 LEU A CA 14
ATOM 17122 C C . LEU A 1 25 ? 5.193 8.353 0.079 1.00 60.51 25 LEU A C 14
ATOM 17123 O O . LEU A 1 25 ? 6.078 7.735 0.676 1.00 24.12 25 LEU A O 14
ATOM 17139 N N . ALA A 1 26 ? 5.068 8.343 -1.250 1.00 63.33 26 ALA A N 14
ATOM 17140 C CA . ALA A 1 26 ? 5.940 7.543 -2.125 1.00 73.51 26 ALA A CA 14
ATOM 17141 C C . ALA A 1 26 ? 7.437 7.763 -1.835 1.00 2.43 26 ALA A C 14
ATOM 17142 O O . ALA A 1 26 ? 8.173 6.811 -1.564 1.00 14.41 26 ALA A O 14
ATOM 17149 N N . GLU A 1 27 ? 7.885 9.017 -1.884 1.00 32.25 27 GLU A N 14
ATOM 17150 C CA . GLU A 1 27 ? 9.306 9.324 -1.681 1.00 51.35 27 GLU A CA 14
ATOM 17151 C C . GLU A 1 27 ? 9.701 9.309 -0.190 1.00 33.03 27 GLU A C 14
ATOM 17152 O O . GLU A 1 27 ? 10.883 9.207 0.14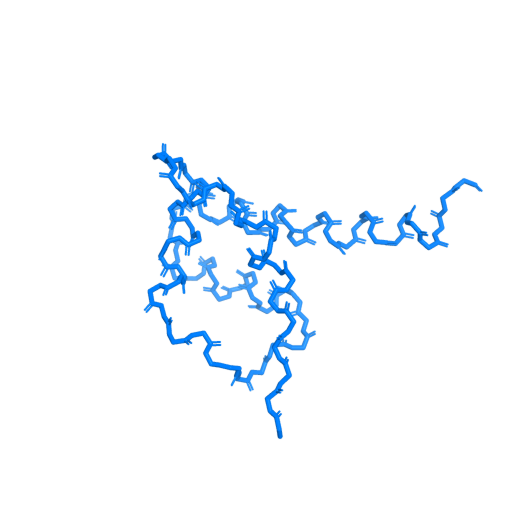0 1.00 51.02 27 GLU A O 14
ATOM 17164 N N . HIS A 1 28 ? 8.717 9.397 0.708 1.00 4.10 28 HIS A N 14
ATOM 17165 C CA . HIS A 1 28 ? 8.994 9.332 2.151 1.00 35.12 28 HIS A CA 14
ATOM 17166 C C . HIS A 1 28 ? 9.167 7.880 2.635 1.00 22.33 28 HIS A C 14
ATOM 17167 O O . HIS A 1 28 ? 9.928 7.619 3.563 1.00 14.32 28 HIS A O 14
ATOM 17182 N N . VAL A 1 29 ? 8.463 6.935 2.008 1.00 54.01 29 VAL A N 14
ATOM 17183 C CA . VAL A 1 29 ? 8.676 5.509 2.302 1.00 20.54 29 VAL A CA 14
ATOM 17184 C C . VAL A 1 29 ? 9.896 4.975 1.536 1.00 31.04 29 VAL A C 14
ATOM 17185 O O . VAL A 1 29 ? 10.616 4.102 2.020 1.00 71.43 29 VAL A O 14
ATOM 17198 N N . SER A 1 30 ? 10.125 5.512 0.334 1.00 73.14 30 SER A N 14
ATOM 17199 C CA . SER A 1 30 ? 11.345 5.209 -0.432 1.00 11.03 30 SER A CA 14
ATOM 17200 C C . SER A 1 30 ? 12.579 5.811 0.251 1.00 41.02 30 SER A C 14
ATOM 17201 O O . SER A 1 30 ? 13.712 5.387 0.014 1.00 2.34 30 SER A O 14
ATOM 17209 N N . GLU A 1 31 ? 12.337 6.811 1.096 1.00 22.14 31 GLU A N 14
ATOM 17210 C CA . GLU A 1 31 ? 13.390 7.480 1.870 1.00 0.32 31 GLU A CA 14
ATOM 17211 C C . GLU A 1 31 ? 14.227 6.472 2.671 1.00 0.03 31 GLU A C 14
ATOM 17212 O O . GLU A 1 31 ? 15.459 6.461 2.584 1.00 34.41 31 GLU A O 14
ATOM 17224 N N . ASP A 1 32 ? 13.552 5.623 3.449 1.00 15.41 32 ASP A N 14
ATOM 17225 C CA . ASP A 1 32 ? 14.240 4.623 4.265 1.00 11.44 32 ASP A CA 14
ATOM 17226 C C . ASP A 1 32 ? 14.651 3.402 3.428 1.00 5.13 32 ASP A C 14
ATOM 17227 O O . ASP A 1 32 ? 13.964 2.378 3.401 1.00 32.24 32 ASP A O 14
ATOM 17236 N N . LYS A 1 33 ? 15.753 3.548 2.706 1.00 22.42 33 LYS A N 14
ATOM 17237 C CA . LYS A 1 33 ? 16.404 2.421 2.035 1.00 21.02 33 LYS A CA 14
ATOM 17238 C C . LYS A 1 33 ? 17.710 2.068 2.760 1.00 52.52 33 LYS A C 14
ATOM 17239 O O . LYS A 1 33 ? 18.509 1.257 2.288 1.00 50.32 33 LYS A O 14
ATOM 17258 N N . ALA A 1 34 ? 17.904 2.694 3.924 1.00 51.34 34 ALA A N 14
ATOM 17259 C CA . ALA A 1 34 ? 19.049 2.417 4.792 1.00 3.34 34 ALA A CA 14
ATOM 17260 C C . ALA A 1 34 ? 18.843 1.104 5.563 1.00 44.45 34 ALA A C 14
ATOM 17261 O O . ALA A 1 34 ? 19.801 0.399 5.887 1.00 32.04 34 ALA A O 14
ATOM 17268 N N . PHE A 1 35 ? 17.584 0.799 5.872 1.00 31.04 35 PHE A N 14
ATOM 17269 C CA . PHE A 1 35 ? 17.215 -0.491 6.466 1.00 62.43 35 PHE A CA 14
ATOM 17270 C C . PHE A 1 35 ? 16.373 -1.321 5.480 1.00 40.14 35 PHE A C 14
ATOM 17271 O O . PHE A 1 35 ? 15.146 -1.203 5.449 1.00 4.42 35 PHE A O 14
ATOM 17288 N N . PRO A 1 36 ? 17.020 -2.150 4.635 1.00 24.23 36 PRO A N 14
ATOM 17289 C CA . PRO A 1 36 ? 16.313 -2.983 3.645 1.00 44.12 36 PRO A CA 14
ATOM 17290 C C . PRO A 1 36 ? 15.443 -4.074 4.294 1.00 25.20 36 PRO A C 14
ATOM 17291 O O . PRO A 1 36 ? 15.949 -5.101 4.751 1.00 2.43 36 PRO A O 14
ATOM 17302 N N . ARG A 1 37 ? 14.132 -3.842 4.346 1.00 71.33 37 ARG A N 14
ATOM 17303 C CA . ARG A 1 37 ? 13.197 -4.822 4.909 1.00 4.22 37 ARG A CA 14
ATOM 17304 C C . ARG A 1 37 ? 12.848 -5.899 3.870 1.00 62.34 37 ARG A C 14
ATOM 17305 O O . ARG A 1 37 ? 13.188 -7.070 4.037 1.00 1.24 37 ARG A O 14
ATOM 17326 N N . LEU A 1 38 ? 12.182 -5.484 2.785 1.00 45.20 38 LEU A N 14
ATOM 17327 C CA . LEU A 1 38 ? 11.763 -6.408 1.714 1.00 20.43 38 LEU A CA 14
ATOM 17328 C C . LEU A 1 38 ? 10.930 -7.582 2.267 1.00 72.32 38 LEU A C 14
ATOM 17329 O O . LEU A 1 38 ? 11.006 -8.707 1.765 1.00 34.11 38 LEU A O 14
ATOM 17345 N N . GLU A 1 39 ? 10.107 -7.284 3.277 1.00 63.23 39 GLU A N 14
ATOM 17346 C CA . GLU A 1 39 ? 9.270 -8.286 3.962 1.00 34.52 39 GLU A CA 14
ATOM 17347 C C . GLU A 1 39 ? 8.464 -9.161 2.980 1.00 63.34 39 GLU A C 14
ATOM 17348 O O . GLU A 1 39 ? 8.137 -10.308 3.290 1.00 14.32 39 GLU A O 14
ATOM 17360 N N . GLU A 1 40 ? 8.135 -8.595 1.814 1.00 20.52 40 GLU A N 14
ATOM 17361 C CA . GLU A 1 40 ? 7.392 -9.298 0.750 1.00 23.34 40 GLU A CA 14
ATOM 17362 C C . GLU A 1 40 ? 5.901 -9.474 1.111 1.00 30.40 40 GLU A C 14
ATOM 17363 O O . GLU A 1 40 ? 5.021 -9.109 0.328 1.00 55.14 40 GLU A O 14
ATOM 17375 N N . ARG A 1 41 ? 5.620 -10.033 2.290 1.00 75.44 41 ARG A N 14
ATOM 17376 C CA . ARG A 1 41 ? 4.244 -10.123 2.799 1.00 31.34 41 ARG A CA 14
ATOM 17377 C C . ARG A 1 41 ? 3.605 -8.722 2.882 1.00 4.41 41 ARG A C 14
ATOM 17378 O O . ARG A 1 41 ? 3.970 -7.911 3.730 1.00 42.43 41 ARG A O 14
ATOM 17399 N N . HIS A 1 42 ? 2.644 -8.456 2.005 1.00 3.42 42 HIS A N 14
ATOM 17400 C CA . HIS A 1 42 ? 2.098 -7.099 1.836 1.00 32.40 42 HIS A CA 14
ATOM 17401 C C . HIS A 1 42 ? 1.152 -6.700 2.983 1.00 61.01 42 HIS A C 14
ATOM 17402 O O . HIS A 1 42 ? 1.004 -5.516 3.292 1.00 5.11 42 HIS A O 14
ATOM 17417 N N . GLN A 1 43 ? 0.526 -7.691 3.616 1.00 52.43 43 GLN A N 14
ATOM 17418 C CA . GLN A 1 43 ? -0.450 -7.445 4.692 1.00 40.24 43 GLN A CA 14
ATOM 17419 C C . GLN A 1 43 ? 0.154 -6.661 5.879 1.00 71.43 43 GLN A C 14
ATOM 17420 O O . GLN A 1 43 ? -0.530 -5.854 6.511 1.00 54.20 43 GLN A O 14
ATOM 17434 N N . VAL A 1 44 ? 1.436 -6.885 6.173 1.00 43.13 44 VAL A N 14
ATOM 17435 C CA . VAL A 1 44 ? 2.086 -6.246 7.330 1.00 70.22 44 VAL A CA 14
ATOM 17436 C C . VAL A 1 44 ? 2.358 -4.748 7.099 1.00 54.41 44 VAL A C 14
ATOM 17437 O O . VAL A 1 44 ? 2.427 -3.967 8.052 1.00 21.40 44 VAL A O 14
ATOM 17450 N N . ILE A 1 45 ? 2.494 -4.350 5.835 1.00 31.21 45 ILE A N 14
ATOM 17451 C CA . ILE A 1 45 ? 2.819 -2.958 5.484 1.00 64.32 45 ILE A CA 14
ATOM 17452 C C . ILE A 1 45 ? 1.767 -1.973 6.030 1.00 22.42 45 ILE A C 14
ATOM 17453 O O . ILE A 1 45 ? 2.104 -0.957 6.649 1.00 51.44 45 ILE A O 14
ATOM 17469 N N . ARG A 1 46 ? 0.490 -2.294 5.815 1.00 72.33 46 ARG A N 14
ATOM 17470 C CA . ARG A 1 46 ? -0.617 -1.431 6.251 1.00 64.14 46 ARG A CA 14
ATOM 17471 C C . ARG A 1 46 ? -0.637 -1.250 7.781 1.00 14.55 46 ARG A C 14
ATOM 17472 O O . ARG A 1 46 ? -1.116 -0.233 8.289 1.00 33.21 46 ARG A O 14
ATOM 17493 N N . ALA A 1 47 ? -0.113 -2.229 8.510 1.00 12.14 47 ALA A N 14
ATOM 17494 C CA . ALA A 1 47 ? -0.039 -2.148 9.971 1.00 4.41 47 ALA A CA 14
ATOM 17495 C C . ALA A 1 47 ? 1.026 -1.133 10.417 1.00 73.51 47 ALA A C 14
ATOM 17496 O O . ALA A 1 47 ? 0.760 -0.247 11.234 1.00 21.32 47 ALA A O 14
ATOM 17503 N N . TYR A 1 48 ? 2.232 -1.255 9.860 1.00 55.10 48 TYR A N 14
ATOM 17504 C CA . TYR A 1 48 ? 3.350 -0.373 10.226 1.00 24.31 48 TYR A CA 14
ATOM 17505 C C . TYR A 1 48 ? 3.076 1.106 9.893 1.00 72.22 48 TYR A C 14
ATOM 17506 O O . TYR A 1 48 ? 3.476 1.999 10.649 1.00 34.44 48 TYR A O 14
ATOM 17524 N N . VAL A 1 49 ? 2.395 1.374 8.777 1.00 21.21 49 VAL A N 14
ATOM 17525 C CA . VAL A 1 49 ? 2.080 2.758 8.396 1.00 20.41 49 VAL A CA 14
ATOM 17526 C C . VAL A 1 49 ? 1.149 3.431 9.422 1.00 30.41 49 VAL A C 14
ATOM 17527 O O . VAL A 1 49 ? 1.239 4.636 9.649 1.00 60.24 49 VAL A O 14
ATOM 17540 N N . MET A 1 50 ? 0.277 2.645 10.060 1.00 54.32 50 MET A N 14
ATOM 17541 C CA . MET A 1 50 ? -0.615 3.168 11.110 1.00 50.03 50 MET A CA 14
ATOM 17542 C C . MET A 1 50 ? 0.177 3.563 12.370 1.00 4.54 50 MET A C 14
ATOM 17543 O O . MET A 1 50 ? -0.219 4.466 13.110 1.00 33.23 50 MET A O 14
ATOM 17557 N N . SER A 1 51 ? 1.289 2.871 12.614 1.00 62.14 51 SER A N 14
ATOM 17558 C CA . SER A 1 51 ? 2.157 3.172 13.765 1.00 32.34 51 SER A CA 14
ATOM 17559 C C . SER A 1 51 ? 2.998 4.434 13.529 1.00 23.25 51 SER A C 14
ATOM 17560 O O . SER A 1 51 ? 3.226 5.227 14.444 1.00 41.00 51 SER A O 14
ATOM 17568 N N . ASN A 1 52 ? 3.460 4.617 12.292 1.00 44.54 52 ASN A N 14
ATOM 17569 C CA . ASN A 1 52 ? 4.346 5.741 11.949 1.00 53.41 52 ASN A CA 14
ATOM 17570 C C . ASN A 1 52 ? 3.572 7.016 11.561 1.00 53.45 52 ASN A C 14
ATOM 17571 O O . ASN A 1 52 ? 3.910 8.114 12.005 1.00 0.33 52 ASN A O 14
ATOM 17582 N N . TYR A 1 53 ? 2.543 6.871 10.734 1.00 42.50 53 TYR A N 14
ATOM 17583 C CA . TYR A 1 53 ? 1.835 8.029 10.180 1.00 72.31 53 TYR A CA 14
ATOM 17584 C C . TYR A 1 53 ? 0.471 8.246 10.848 1.00 61.21 53 TYR A C 14
ATOM 17585 O O . TYR A 1 53 ? -0.415 7.395 10.767 1.00 1.51 53 TYR A O 14
ATOM 17603 N N . THR A 1 54 ? 0.310 9.385 11.520 1.00 13.42 54 THR A N 14
ATOM 17604 C CA . THR A 1 54 ? -1.001 9.790 12.052 1.00 51.05 54 THR A CA 14
ATOM 17605 C C . THR A 1 54 ? -1.799 10.558 10.989 1.00 75.11 54 THR A C 14
ATOM 17606 O O . THR A 1 54 ? -3.019 10.710 11.089 1.00 0.21 54 THR A O 14
ATOM 17617 N N . ASP A 1 55 ? -1.094 11.030 9.959 1.00 12.12 55 ASP A N 14
ATOM 17618 C CA . ASP A 1 55 ? -1.715 11.756 8.849 1.00 1.42 55 ASP A CA 14
ATOM 17619 C C . ASP A 1 55 ? -2.695 10.862 8.073 1.00 15.40 55 ASP A C 14
ATOM 17620 O O . ASP A 1 55 ? -2.294 10.048 7.235 1.00 71.42 55 ASP A O 14
ATOM 17629 N N . HIS A 1 56 ? -3.984 11.031 8.356 1.00 50.52 56 HIS A N 14
ATOM 17630 C CA . HIS A 1 56 ? -5.035 10.195 7.765 1.00 1.35 56 HIS A CA 14
ATOM 17631 C C . HIS A 1 56 ? -5.003 10.227 6.228 1.00 53.41 56 HIS A C 14
ATOM 17632 O O . HIS A 1 56 ? -5.455 9.291 5.571 1.00 72.51 56 HIS A O 14
ATOM 17647 N N . GLN A 1 57 ? -4.450 11.299 5.663 1.00 61.15 57 GLN A N 14
ATOM 17648 C CA . GLN A 1 57 ? -4.254 11.399 4.211 1.00 23.42 57 GLN A CA 14
ATOM 17649 C C . GLN A 1 57 ? -3.354 10.256 3.709 1.00 22.51 57 GLN A C 14
ATOM 17650 O O . GLN A 1 57 ? -3.728 9.496 2.812 1.00 44.22 57 GLN A O 14
ATOM 17664 N N . LEU A 1 58 ? -2.176 10.132 4.315 1.00 23.11 58 LEU A N 14
ATOM 17665 C CA . LEU A 1 58 ? -1.198 9.112 3.924 1.00 62.04 58 LEU A CA 14
ATOM 17666 C C . LEU A 1 58 ? -1.707 7.695 4.242 1.00 74.34 58 LEU A C 14
ATOM 17667 O O . LEU A 1 58 ? -1.398 6.736 3.533 1.00 21.32 58 LEU A O 14
ATOM 17683 N N . ILE A 1 59 ? -2.488 7.576 5.316 1.00 11.42 59 ILE A N 14
ATOM 17684 C CA . ILE A 1 59 ? -3.089 6.295 5.708 1.00 45.11 59 ILE A CA 14
ATOM 17685 C C . ILE A 1 59 ? -4.115 5.819 4.665 1.00 53.45 59 ILE A C 14
ATOM 17686 O O . ILE A 1 59 ? -4.012 4.707 4.143 1.00 32.15 59 ILE A O 14
ATOM 17702 N N . GLU A 1 60 ? -5.095 6.673 4.359 1.00 13.22 60 GLU A N 14
ATOM 17703 C CA . GLU A 1 60 ? -6.089 6.382 3.313 1.00 51.55 60 GLU A CA 14
ATOM 17704 C C . GLU A 1 60 ? -5.412 6.135 1.954 1.00 1.44 60 GLU A C 14
ATOM 17705 O O . GLU A 1 60 ? -5.887 5.343 1.141 1.00 60.10 60 GLU A O 14
ATOM 17717 N N . THR A 1 61 ? -4.304 6.831 1.716 1.00 25.13 61 THR A N 14
ATOM 17718 C CA . THR A 1 61 ? -3.491 6.613 0.513 1.00 23.24 61 THR A CA 14
ATOM 17719 C C . THR A 1 61 ? -2.900 5.191 0.492 1.00 10.14 61 THR A C 14
ATOM 17720 O O . THR A 1 61 ? -2.997 4.476 -0.507 1.00 32.24 61 THR A O 14
ATOM 17731 N N . THR A 1 62 ? -2.311 4.783 1.613 1.00 14.43 62 THR A N 14
ATOM 17732 C CA . THR A 1 62 ? -1.651 3.474 1.717 1.00 12.23 62 THR A CA 14
ATOM 17733 C C . THR A 1 62 ? -2.655 2.309 1.676 1.00 43.52 62 THR A C 14
ATOM 17734 O O . THR A 1 62 ? -2.517 1.386 0.869 1.00 55.41 62 THR A O 14
ATOM 17745 N N . ASN A 1 63 ? -3.670 2.356 2.545 1.00 34.44 63 ASN A N 14
ATOM 17746 C CA . ASN A 1 63 ? -4.614 1.241 2.687 1.00 10.23 63 ASN A CA 14
ATOM 17747 C C . ASN A 1 63 ? -5.382 0.959 1.380 1.00 5.32 63 ASN A C 14
ATOM 17748 O O . ASN A 1 63 ? -5.614 -0.197 1.027 1.00 52.32 63 ASN A O 14
ATOM 17759 N N . ARG A 1 64 ? -5.755 2.016 0.660 1.00 55.14 64 ARG A N 14
ATOM 17760 C CA . ARG A 1 64 ? -6.467 1.875 -0.614 1.00 50.32 64 ARG A CA 14
ATOM 17761 C C . ARG A 1 64 ? -5.551 1.301 -1.705 1.00 43.52 64 ARG A C 14
ATOM 17762 O O . ARG A 1 64 ? -5.951 0.415 -2.463 1.00 2.21 64 ARG A O 14
ATOM 17783 N N . ALA A 1 65 ? -4.318 1.801 -1.777 1.00 70.01 65 ALA A N 14
ATOM 17784 C CA . ALA A 1 65 ? -3.339 1.306 -2.754 1.00 65.13 65 ALA A CA 14
ATOM 17785 C C . ALA A 1 65 ? -3.095 -0.204 -2.594 1.00 74.01 65 ALA A C 14
ATOM 17786 O O . ALA A 1 65 ? -3.073 -0.951 -3.575 1.00 41.33 65 ALA A O 14
ATOM 17793 N N . ILE A 1 66 ? -2.924 -0.648 -1.349 1.00 15.40 66 ILE A N 14
ATOM 17794 C CA . ILE A 1 66 ? -2.749 -2.077 -1.054 1.00 70.13 66 ILE A CA 14
ATOM 17795 C C . ILE A 1 66 ? -4.056 -2.857 -1.286 1.00 15.31 66 ILE A C 14
ATOM 17796 O O . ILE A 1 66 ? -4.045 -3.971 -1.816 1.00 50.10 66 ILE A O 14
ATOM 17812 N N . SER A 1 67 ? -5.183 -2.257 -0.892 1.00 54.13 67 SER A N 14
ATOM 17813 C CA . SER A 1 67 ? -6.507 -2.880 -1.066 1.00 72.11 67 SER A CA 14
ATOM 17814 C C . SER A 1 67 ? -6.772 -3.247 -2.532 1.00 10.44 67 SER A C 14
ATOM 17815 O O . SER A 1 67 ? -7.357 -4.291 -2.824 1.00 41.43 67 SER A O 14
ATOM 17823 N N . LEU A 1 68 ? -6.334 -2.390 -3.454 1.00 23.35 68 LEU A N 14
ATOM 17824 C CA . LEU A 1 68 ? -6.447 -2.673 -4.891 1.00 33.33 68 LEU A CA 14
ATOM 17825 C C . LEU A 1 68 ? -5.757 -3.999 -5.260 1.00 24.34 68 LEU A C 14
ATOM 17826 O O . LEU A 1 68 ? -6.293 -4.797 -6.027 1.00 21.13 68 LEU A O 14
ATOM 17842 N N . TYR A 1 69 ? -4.573 -4.236 -4.692 1.00 32.34 69 TYR A N 14
ATOM 17843 C CA . TYR A 1 69 ? -3.855 -5.502 -4.902 1.00 50.05 69 TYR A CA 14
ATOM 17844 C C . TYR A 1 69 ? -4.543 -6.677 -4.180 1.00 14.32 69 TYR A C 14
ATOM 17845 O O . TYR A 1 69 ? -4.257 -7.842 -4.458 1.00 51.11 69 TYR A O 14
ATOM 17863 N N . MET A 1 70 ? -5.441 -6.366 -3.247 1.00 52.34 70 MET A N 14
ATOM 17864 C CA . MET A 1 70 ? -6.238 -7.395 -2.561 1.00 22.34 70 MET A CA 14
ATOM 17865 C C . MET A 1 70 ? -7.558 -7.671 -3.305 1.00 31.52 70 MET A C 14
ATOM 17866 O O . MET A 1 70 ? -8.142 -8.751 -3.185 1.00 13.13 70 MET A O 14
ATOM 17880 N N . ALA A 1 71 ? -8.028 -6.684 -4.064 1.00 22.32 71 ALA A N 14
ATOM 17881 C CA . ALA A 1 71 ? -9.270 -6.816 -4.836 1.00 1.25 71 ALA A CA 14
ATOM 17882 C C . ALA A 1 71 ? -9.009 -7.306 -6.270 1.00 4.43 71 ALA A C 14
ATOM 17883 O O . ALA A 1 71 ? -9.479 -8.376 -6.665 1.00 3.33 71 ALA A O 14
ATOM 17890 N N . ASN A 1 72 ? -8.255 -6.517 -7.039 1.00 51.34 72 ASN A N 14
ATOM 17891 C CA . ASN A 1 72 ? -7.944 -6.839 -8.442 1.00 44.14 72 ASN A CA 14
ATOM 17892 C C . ASN A 1 72 ? -7.377 -8.267 -8.578 1.00 14.11 72 ASN A C 14
ATOM 17893 O O . ASN A 1 72 ? -7.721 -8.996 -9.508 1.00 33.14 72 ASN A O 14
ATOM 17904 N N . LEU A 1 73 ? -6.524 -8.661 -7.629 1.00 11.25 73 LEU A N 14
ATOM 17905 C CA . LEU A 1 73 ? -5.921 -10.002 -7.632 1.00 71.24 73 LEU A CA 14
ATOM 17906 C C . LEU A 1 73 ? -7.016 -11.087 -7.623 1.00 21.20 73 LEU A C 14
ATOM 17907 O O . LEU A 1 73 ? -7.010 -11.992 -8.454 1.00 2.33 73 LEU A O 14
ATOM 17923 N N . GLU A 1 74 ? -7.961 -10.978 -6.688 1.00 61.44 74 GLU A N 14
ATOM 17924 C CA . GLU A 1 74 ? -9.092 -11.915 -6.608 1.00 0.43 74 GLU A CA 14
ATOM 17925 C C . GLU A 1 74 ? -9.947 -11.864 -7.887 1.00 61.21 74 GLU A C 14
ATOM 17926 O O . GLU A 1 74 ? -10.372 -12.897 -8.416 1.00 33.41 74 GLU A O 14
ATOM 17938 N N . HIS A 1 75 ? -10.190 -10.651 -8.380 1.00 41.33 75 HIS A N 14
ATOM 17939 C CA . HIS A 1 75 ? -10.933 -10.443 -9.628 1.00 31.55 75 HIS A CA 14
ATOM 17940 C C . HIS A 1 75 ? -10.213 -11.110 -10.816 1.00 4.41 75 HIS A C 14
ATOM 17941 O O . HIS A 1 75 ? -10.844 -11.563 -11.774 1.00 41.14 75 HIS A O 14
ATOM 17956 N N . HIS A 1 76 ? -8.887 -11.169 -10.730 1.00 53.14 76 HIS A N 14
ATOM 17957 C CA . HIS A 1 76 ? -8.058 -11.829 -11.742 1.00 33.40 76 HIS A CA 14
ATOM 17958 C C . HIS A 1 76 ? -7.943 -13.342 -11.466 1.00 45.50 76 HIS A C 14
ATOM 17959 O O . HIS A 1 76 ? -7.764 -14.141 -12.384 1.00 72.44 76 HIS A O 14
ATOM 17974 N N . HIS A 1 77 ? -8.050 -13.719 -10.193 1.00 73.50 77 HIS A N 14
ATOM 17975 C CA . HIS A 1 77 ? -7.939 -15.123 -9.771 1.00 51.02 77 HIS A CA 14
ATOM 17976 C C . HIS A 1 77 ? -9.179 -15.938 -10.182 1.00 44.43 77 HIS A C 14
ATOM 17977 O O . HIS A 1 77 ? -9.107 -17.153 -10.366 1.00 42.10 77 HIS A O 14
ATOM 17992 N N . HIS A 1 78 ? -10.316 -15.263 -10.312 1.00 15.02 78 HIS A N 14
ATOM 17993 C CA . HIS A 1 78 ? -11.571 -15.919 -10.697 1.00 71.34 78 HIS A CA 14
ATOM 17994 C C . HIS A 1 78 ? -12.416 -14.992 -11.584 1.00 70.24 78 HIS A C 14
ATOM 17995 O O . HIS A 1 78 ? -13.242 -14.225 -11.089 1.00 52.32 78 HIS A O 14
ATOM 18010 N N . HIS A 1 79 ? -12.180 -15.045 -12.894 1.00 33.43 79 HIS A N 14
ATOM 18011 C CA . HIS A 1 79 ? -12.909 -14.198 -13.848 1.00 41.24 79 HIS A CA 14
ATOM 18012 C C . HIS A 1 79 ? -14.141 -14.934 -14.410 1.00 33.52 79 HIS A C 14
ATOM 18013 O O . HIS A 1 79 ? -15.053 -14.317 -14.966 1.00 75.13 79 HIS A O 14
ATOM 18028 N N . HIS A 1 80 ? -14.143 -16.259 -14.271 1.00 2.54 80 HIS A N 14
ATOM 18029 C CA . HIS A 1 80 ? -15.291 -17.103 -14.639 1.00 43.23 80 HIS A CA 14
ATOM 18030 C C . HIS A 1 80 ? -15.678 -18.039 -13.480 1.00 23.35 80 HIS A C 14
ATOM 18031 O O . HIS A 1 80 ? -16.717 -17.788 -12.827 1.00 37.26 80 HIS A O 14
ATOM 18047 N N . MET A 1 1 ? 10.440 -14.527 1.872 1.00 44.15 1 MET A N 15
ATOM 18048 C CA . MET A 1 1 ? 11.902 -14.765 1.740 1.00 12.43 1 MET A CA 15
ATOM 18049 C C . MET A 1 1 ? 12.287 -15.060 0.282 1.00 24.22 1 MET A C 15
ATOM 18050 O O . MET A 1 1 ? 11.455 -15.510 -0.509 1.00 43.33 1 MET A O 15
ATOM 18066 N N . ALA A 1 2 ? 13.550 -14.790 -0.066 1.00 4.25 2 ALA A N 15
ATOM 18067 C CA . ALA A 1 2 ? 14.075 -15.047 -1.415 1.00 23.21 2 ALA A CA 15
ATOM 18068 C C . ALA A 1 2 ? 13.329 -14.234 -2.488 1.00 71.51 2 ALA A C 15
ATOM 18069 O O . ALA A 1 2 ? 13.238 -14.649 -3.648 1.00 11.43 2 ALA A O 15
ATOM 18076 N N . GLY A 1 3 ? 12.812 -13.067 -2.104 1.00 60.54 3 GLY A N 15
ATOM 18077 C CA . GLY A 1 3 ? 12.082 -12.226 -3.049 1.00 22.03 3 GLY A CA 15
ATOM 18078 C C . GLY A 1 3 ? 11.984 -10.763 -2.627 1.00 2.13 3 GLY A C 15
ATOM 18079 O O . GLY A 1 3 ? 12.488 -10.371 -1.571 1.00 73.12 3 GLY A O 15
ATOM 18083 N N . ASP A 1 4 ? 11.342 -9.958 -3.470 1.00 54.14 4 ASP A N 15
ATOM 18084 C CA . ASP A 1 4 ? 11.119 -8.535 -3.189 1.00 53.04 4 ASP A CA 15
ATOM 18085 C C . ASP A 1 4 ? 10.013 -7.956 -4.103 1.00 55.42 4 ASP A C 15
ATOM 18086 O O . ASP A 1 4 ? 10.288 -7.236 -5.065 1.00 42.31 4 ASP A O 15
ATOM 18095 N N . PRO A 1 5 ? 8.735 -8.291 -3.817 1.00 20.22 5 PRO A N 15
ATOM 18096 C CA . PRO A 1 5 ? 7.583 -7.833 -4.622 1.00 21.54 5 PRO A CA 15
ATOM 18097 C C . PRO A 1 5 ? 7.506 -6.301 -4.762 1.00 20.01 5 PRO A C 15
ATOM 18098 O O . PRO A 1 5 ? 7.537 -5.772 -5.873 1.00 24.11 5 PRO A O 15
ATOM 18109 N N . MET A 1 6 ? 7.395 -5.597 -3.629 1.00 63.32 6 MET A N 15
ATOM 18110 C CA . MET A 1 6 ? 7.325 -4.123 -3.620 1.00 60.21 6 MET A CA 15
ATOM 18111 C C . MET A 1 6 ? 6.210 -3.589 -4.544 1.00 12.10 6 MET A C 15
ATOM 18112 O O . MET A 1 6 ? 6.304 -2.480 -5.071 1.00 50.44 6 MET A O 15
ATOM 18126 N N . THR A 1 7 ? 5.142 -4.375 -4.703 1.00 33.13 7 THR A N 15
ATOM 18127 C CA . THR A 1 7 ? 4.017 -4.011 -5.586 1.00 54.23 7 THR A CA 15
ATOM 18128 C C . THR A 1 7 ? 3.455 -2.623 -5.252 1.00 22.12 7 THR A C 15
ATOM 18129 O O . THR A 1 7 ? 3.266 -1.785 -6.136 1.00 0.14 7 THR A O 15
ATOM 18140 N N . PHE A 1 8 ? 3.193 -2.388 -3.969 1.00 61.32 8 PHE A N 15
ATOM 18141 C CA . PHE A 1 8 ? 2.720 -1.082 -3.489 1.00 63.50 8 PHE A CA 15
ATOM 18142 C C . PHE A 1 8 ? 3.646 0.060 -3.946 1.00 54.30 8 PHE A C 15
ATOM 18143 O O . PHE A 1 8 ? 3.181 1.126 -4.355 1.00 1.43 8 PHE A O 15
ATOM 18160 N N . TYR A 1 9 ? 4.955 -0.184 -3.885 1.00 65.31 9 TYR A N 15
ATOM 18161 C CA . TYR A 1 9 ? 5.957 0.814 -4.277 1.00 44.54 9 TYR A CA 15
ATOM 18162 C C . TYR A 1 9 ? 5.785 1.217 -5.751 1.00 20.31 9 TYR A C 15
ATOM 18163 O O . TYR A 1 9 ? 5.623 2.395 -6.065 1.00 43.40 9 TYR A O 15
ATOM 18181 N N . ASN A 1 10 ? 5.804 0.227 -6.647 1.00 31.40 10 ASN A N 15
ATOM 18182 C CA . ASN A 1 10 ? 5.626 0.477 -8.086 1.00 31.12 10 ASN A CA 15
ATOM 18183 C C . ASN A 1 10 ? 4.276 1.162 -8.376 1.00 31.44 10 ASN A C 15
ATOM 18184 O O . ASN A 1 10 ? 4.176 2.026 -9.251 1.00 63.33 10 ASN A O 15
ATOM 18195 N N . PHE A 1 11 ? 3.244 0.776 -7.626 1.00 14.30 11 PHE A N 15
ATOM 18196 C CA . PHE A 1 11 ? 1.904 1.359 -7.774 1.00 53.34 11 PHE A CA 15
ATOM 18197 C C . PHE A 1 11 ? 1.895 2.858 -7.424 1.00 60.03 11 PHE A C 15
ATOM 18198 O O . PHE A 1 11 ? 1.398 3.684 -8.194 1.00 25.03 11 PHE A O 15
ATOM 18215 N N . ILE A 1 12 ? 2.459 3.205 -6.272 1.00 74.32 12 ILE A N 15
ATOM 18216 C CA . ILE A 1 12 ? 2.428 4.590 -5.786 1.00 25.14 12 ILE A CA 15
ATOM 18217 C C . ILE A 1 12 ? 3.391 5.505 -6.579 1.00 31.01 12 ILE A C 15
ATOM 18218 O O . ILE A 1 12 ? 3.257 6.730 -6.553 1.00 21.55 12 ILE A O 15
ATOM 18234 N N . MET A 1 13 ? 4.347 4.904 -7.302 1.00 64.42 13 MET A N 15
ATOM 18235 C CA . MET A 1 13 ? 5.294 5.667 -8.141 1.00 11.11 13 MET A CA 15
ATOM 18236 C C . MET A 1 13 ? 4.577 6.627 -9.112 1.00 72.00 13 MET A C 15
ATOM 18237 O O . MET A 1 13 ? 5.061 7.732 -9.372 1.00 54.22 13 MET A O 15
ATOM 18251 N N . GLY A 1 14 ? 3.431 6.201 -9.643 1.00 41.44 14 GLY A N 15
ATOM 18252 C CA . GLY A 1 14 ? 2.645 7.055 -10.531 1.00 60.24 14 GLY A CA 15
ATOM 18253 C C . GLY A 1 14 ? 2.198 8.355 -9.863 1.00 61.54 14 GLY A C 15
ATOM 18254 O O . GLY A 1 14 ? 2.230 9.423 -10.474 1.00 43.15 14 GLY A O 15
ATOM 18258 N N . PHE A 1 15 ? 1.802 8.259 -8.593 1.00 71.03 15 PHE A N 15
ATOM 18259 C CA . PHE A 1 15 ? 1.367 9.429 -7.815 1.00 34.33 15 PHE A CA 15
ATOM 18260 C C . PHE A 1 15 ? 2.571 10.266 -7.350 1.00 11.31 15 PHE A C 15
ATOM 18261 O O . PHE A 1 15 ? 2.413 11.387 -6.859 1.00 54.45 15 PHE A O 15
ATOM 18278 N N . GLN A 1 16 ? 3.770 9.697 -7.481 1.00 51.11 16 GLN A N 15
ATOM 18279 C CA . GLN A 1 16 ? 5.017 10.380 -7.116 1.00 65.42 16 GLN A CA 15
ATOM 18280 C C . GLN A 1 16 ? 5.566 11.178 -8.311 1.00 13.13 16 GLN A C 15
ATOM 18281 O O . GLN A 1 16 ? 6.286 12.164 -8.134 1.00 22.22 16 GLN A O 15
ATOM 18295 N N . ASN A 1 17 ? 5.211 10.744 -9.524 1.00 23.04 17 ASN A N 15
ATOM 18296 C CA . ASN A 1 17 ? 5.630 11.423 -10.755 1.00 53.40 17 ASN A CA 15
ATOM 18297 C C . ASN A 1 17 ? 5.235 12.910 -10.722 1.00 14.41 17 ASN A C 15
ATOM 18298 O O . ASN A 1 17 ? 6.094 13.795 -10.769 1.00 53.41 17 ASN A O 15
ATOM 18309 N N . ASP A 1 18 ? 3.932 13.174 -10.651 1.00 34.54 18 ASP A N 15
ATOM 18310 C CA . ASP A 1 18 ? 3.430 14.522 -10.384 1.00 24.43 18 ASP A CA 15
ATOM 18311 C C . ASP A 1 18 ? 3.147 14.677 -8.880 1.00 53.11 18 ASP A C 15
ATOM 18312 O O . ASP A 1 18 ? 2.335 13.949 -8.312 1.00 53.44 18 ASP A O 15
ATOM 18321 N N . ASN A 1 19 ? 3.834 15.623 -8.242 1.00 30.41 19 ASN A N 15
ATOM 18322 C CA . ASN A 1 19 ? 3.837 15.730 -6.778 1.00 71.44 19 ASN A CA 15
ATOM 18323 C C . ASN A 1 19 ? 2.438 15.971 -6.185 1.00 62.44 19 ASN A C 15
ATOM 18324 O O . ASN A 1 19 ? 1.966 17.106 -6.084 1.00 1.11 19 ASN A O 15
ATOM 18335 N N . THR A 1 20 ? 1.779 14.877 -5.809 1.00 12.43 20 THR A N 15
ATOM 18336 C CA . THR A 1 20 ? 0.476 14.926 -5.136 1.00 34.21 20 THR A CA 15
ATOM 18337 C C . THR A 1 20 ? 0.635 14.760 -3.615 1.00 22.41 20 THR A C 15
ATOM 18338 O O . THR A 1 20 ? 1.626 14.189 -3.153 1.00 65.51 20 THR A O 15
ATOM 18349 N N . PRO A 1 21 ? -0.343 15.235 -2.810 1.00 14.13 21 PRO A N 15
ATOM 18350 C CA . PRO A 1 21 ? -0.317 15.057 -1.342 1.00 10.12 21 PRO A CA 15
ATOM 18351 C C . PRO A 1 21 ? -0.212 13.576 -0.938 1.00 53.50 21 PRO A C 15
ATOM 18352 O O . PRO A 1 21 ? 0.243 13.242 0.157 1.00 0.12 21 PRO A O 15
ATOM 18363 N N . PHE A 1 22 ? -0.632 12.695 -1.843 1.00 52.50 22 PHE A N 15
ATOM 18364 C CA . PHE A 1 22 ? -0.524 11.250 -1.638 1.00 14.35 22 PHE A CA 15
ATOM 18365 C C . PHE A 1 22 ? 0.860 10.745 -2.084 1.00 40.40 22 PHE A C 15
ATOM 18366 O O . PHE A 1 22 ? 1.455 9.876 -1.445 1.00 55.33 22 PHE A O 15
ATOM 18383 N N . GLY A 1 23 ? 1.373 11.314 -3.179 1.00 3.42 23 GLY A N 15
ATOM 18384 C CA . GLY A 1 23 ? 2.695 10.947 -3.685 1.00 30.34 23 GLY A CA 15
ATOM 18385 C C . GLY A 1 23 ? 3.825 11.231 -2.698 1.00 14.42 23 GLY A C 15
ATOM 18386 O O . GLY A 1 23 ? 4.914 10.666 -2.812 1.00 32.35 23 GLY A O 15
ATOM 18390 N N . ILE A 1 24 ? 3.570 12.113 -1.733 1.00 13.21 24 ILE A N 15
ATOM 18391 C CA . ILE A 1 24 ? 4.531 12.386 -0.657 1.00 22.41 24 ILE A CA 15
ATOM 18392 C C . ILE A 1 24 ? 4.890 11.091 0.097 1.00 34.22 24 ILE A C 15
ATOM 18393 O O . ILE A 1 24 ? 6.034 10.886 0.515 1.00 40.34 24 ILE A O 15
ATOM 18409 N N . LEU A 1 25 ? 3.898 10.209 0.246 1.00 31.42 25 LEU A N 15
ATOM 18410 C CA . LEU A 1 25 ? 4.102 8.896 0.869 1.00 70.00 25 LEU A CA 15
ATOM 18411 C C . LEU A 1 25 ? 5.165 8.098 0.094 1.00 11.34 25 LEU A C 15
ATOM 18412 O O . LEU A 1 25 ? 6.088 7.531 0.684 1.00 62.03 25 LEU A O 15
ATOM 18428 N N . ALA A 1 26 ? 5.037 8.086 -1.234 1.00 2.40 26 ALA A N 15
ATOM 18429 C CA . ALA A 1 26 ? 6.001 7.404 -2.107 1.00 22.52 26 ALA A CA 15
ATOM 18430 C C . ALA A 1 26 ? 7.421 7.950 -1.915 1.00 64.25 26 ALA A C 15
ATOM 18431 O O . ALA A 1 26 ? 8.389 7.190 -1.858 1.00 54.11 26 ALA A O 15
ATOM 18438 N N . GLU A 1 27 ? 7.531 9.271 -1.818 1.00 20.04 27 GLU A N 15
ATOM 18439 C CA . GLU A 1 27 ? 8.823 9.932 -1.609 1.00 61.52 27 GLU A CA 15
ATOM 18440 C C . GLU A 1 27 ? 9.480 9.467 -0.299 1.00 1.24 27 GLU A C 15
ATOM 18441 O O . GLU A 1 27 ? 10.666 9.135 -0.263 1.00 60.31 27 GLU A O 15
ATOM 18453 N N . HIS A 1 28 ? 8.694 9.418 0.774 1.00 0.21 28 HIS A N 15
ATOM 18454 C CA . HIS A 1 28 ? 9.216 9.029 2.086 1.00 43.24 28 HIS A CA 15
ATOM 18455 C C . HIS A 1 28 ? 9.566 7.530 2.150 1.00 11.23 28 HIS A C 15
ATOM 18456 O O . HIS A 1 28 ? 10.612 7.163 2.672 1.00 4.32 28 HIS A O 15
ATOM 18471 N N . VAL A 1 29 ? 8.701 6.658 1.622 1.00 33.22 29 VAL A N 15
ATOM 18472 C CA . VAL A 1 29 ? 8.976 5.211 1.659 1.00 60.21 29 VAL A CA 15
ATOM 18473 C C . VAL A 1 29 ? 10.233 4.855 0.847 1.00 41.43 29 VAL A C 15
ATOM 18474 O O . VAL A 1 29 ? 10.857 3.816 1.079 1.00 53.15 29 VAL A O 15
ATOM 18487 N N . SER A 1 30 ? 10.590 5.717 -0.109 1.00 25.54 30 SER A N 15
ATOM 18488 C CA . SER A 1 30 ? 11.859 5.588 -0.841 1.00 61.22 30 SER A CA 15
ATOM 18489 C C . SER A 1 30 ? 13.049 5.854 0.094 1.00 54.52 30 SER A C 15
ATOM 18490 O O . SER A 1 30 ? 14.088 5.197 0.002 1.00 30.25 30 SER A O 15
ATOM 18498 N N . GLU A 1 31 ? 12.885 6.820 0.998 1.00 15.23 31 GLU A N 15
ATOM 18499 C CA . GLU A 1 31 ? 13.888 7.102 2.035 1.00 62.53 31 GLU A CA 15
ATOM 18500 C C . GLU A 1 31 ? 14.081 5.879 2.946 1.00 1.44 31 GLU A C 15
ATOM 18501 O O . GLU A 1 31 ? 15.200 5.392 3.134 1.00 70.23 31 GLU A O 15
ATOM 18513 N N . ASP A 1 32 ? 12.972 5.377 3.492 1.00 72.40 32 ASP A N 15
ATOM 18514 C CA . ASP A 1 32 ? 12.984 4.201 4.372 1.00 60.24 32 ASP A CA 15
ATOM 18515 C C . ASP A 1 32 ? 13.371 2.907 3.628 1.00 44.12 32 ASP A C 15
ATOM 18516 O O . ASP A 1 32 ? 13.466 1.843 4.237 1.00 21.31 32 ASP A O 15
ATOM 18525 N N . LYS A 1 33 ? 13.583 2.990 2.314 1.00 63.42 33 LYS A N 15
ATOM 18526 C CA . LYS A 1 33 ? 14.017 1.823 1.528 1.00 22.24 33 LYS A CA 15
ATOM 18527 C C . LYS A 1 33 ? 15.377 1.311 2.038 1.00 70.32 33 LYS A C 15
ATOM 18528 O O . LYS A 1 33 ? 15.659 0.114 2.002 1.00 43.33 33 LYS A O 15
ATOM 18547 N N . ALA A 1 34 ? 16.203 2.229 2.539 1.00 0.31 34 ALA A N 15
ATOM 18548 C CA . ALA A 1 34 ? 17.515 1.883 3.110 1.00 1.01 34 ALA A CA 15
ATOM 18549 C C . ALA A 1 34 ? 17.400 1.417 4.576 1.00 51.01 34 ALA A C 15
ATOM 18550 O O . ALA A 1 34 ? 18.383 1.413 5.316 1.00 0.40 34 ALA A O 15
ATOM 18557 N N . PHE A 1 35 ? 16.195 1.025 4.985 1.00 0.44 35 PHE A N 15
ATOM 18558 C CA . PHE A 1 35 ? 15.936 0.553 6.351 1.00 63.40 35 PHE A CA 15
ATOM 18559 C C . PHE A 1 35 ? 15.349 -0.873 6.322 1.00 22.53 35 PHE A C 15
ATOM 18560 O O . PHE A 1 35 ? 14.540 -1.191 5.446 1.00 2.42 35 PHE A O 15
ATOM 18577 N N . PRO A 1 36 ? 15.767 -1.758 7.256 1.00 71.32 36 PRO A N 15
ATOM 18578 C CA . PRO A 1 36 ? 15.221 -3.126 7.365 1.00 73.45 36 PRO A CA 15
ATOM 18579 C C . PRO A 1 36 ? 13.680 -3.153 7.441 1.00 1.34 36 PRO A C 15
ATOM 18580 O O . PRO A 1 36 ? 13.087 -2.870 8.482 1.00 63.41 36 PRO A O 15
ATOM 18591 N N . ARG A 1 37 ? 13.046 -3.474 6.315 1.00 53.22 37 ARG A N 15
ATOM 18592 C CA . ARG A 1 37 ? 11.582 -3.544 6.217 1.00 24.14 37 ARG A CA 15
ATOM 18593 C C . ARG A 1 37 ? 11.136 -4.875 5.594 1.00 34.12 37 ARG A C 15
ATOM 18594 O O . ARG A 1 37 ? 10.281 -5.573 6.146 1.00 62.05 37 ARG A O 15
ATOM 18615 N N . LEU A 1 38 ? 11.732 -5.214 4.443 1.00 61.42 38 LEU A N 15
ATOM 18616 C CA . LEU A 1 38 ? 11.425 -6.462 3.724 1.00 4.43 38 LEU A CA 15
ATOM 18617 C C . LEU A 1 38 ? 9.911 -6.649 3.539 1.00 73.02 38 LEU A C 15
ATOM 18618 O O . LEU A 1 38 ? 9.304 -7.553 4.116 1.00 32.00 38 LEU A O 15
ATOM 18634 N N . GLU A 1 39 ? 9.306 -5.776 2.742 1.00 4.11 39 GLU A N 15
ATOM 18635 C CA . GLU A 1 39 ? 7.855 -5.782 2.550 1.00 32.24 39 GLU A CA 15
ATOM 18636 C C . GLU A 1 39 ? 7.439 -6.674 1.366 1.00 64.33 39 GLU A C 15
ATOM 18637 O O . GLU A 1 39 ? 7.335 -6.220 0.223 1.00 1.30 39 GLU A O 15
ATOM 18649 N N . GLU A 1 40 ? 7.248 -7.959 1.657 1.00 61.54 40 GLU A N 15
ATOM 18650 C CA . GLU A 1 40 ? 6.746 -8.927 0.673 1.00 42.25 40 GLU A CA 15
ATOM 18651 C C . GLU A 1 40 ? 5.240 -9.141 0.864 1.00 41.34 40 GLU A C 15
ATOM 18652 O O . GLU A 1 40 ? 4.438 -8.976 -0.058 1.00 2.25 40 GLU A O 15
ATOM 18664 N N . ARG A 1 41 ? 4.882 -9.515 2.089 1.00 14.43 41 ARG A N 15
ATOM 18665 C CA . ARG A 1 41 ? 3.494 -9.773 2.468 1.00 30.03 41 ARG A CA 15
ATOM 18666 C C . ARG A 1 41 ? 2.655 -8.491 2.363 1.00 34.44 41 ARG A C 15
ATOM 18667 O O . ARG A 1 41 ? 2.926 -7.501 3.037 1.00 50.35 41 ARG A O 15
ATOM 18688 N N . HIS A 1 42 ? 1.618 -8.532 1.535 1.00 40.24 42 HIS A N 15
ATOM 18689 C CA . HIS A 1 42 ? 0.837 -7.331 1.199 1.00 63.21 42 HIS A CA 15
ATOM 18690 C C . HIS A 1 42 ? 0.251 -6.637 2.450 1.00 74.22 42 HIS A C 15
ATOM 18691 O O . HIS A 1 42 ? -0.038 -5.443 2.431 1.00 65.12 42 HIS A O 15
ATOM 18706 N N . GLN A 1 43 ? 0.092 -7.393 3.532 1.00 63.52 43 GLN A N 15
ATOM 18707 C CA . GLN A 1 43 ? -0.516 -6.874 4.765 1.00 14.53 43 GLN A CA 15
ATOM 18708 C C . GLN A 1 43 ? 0.482 -6.059 5.619 1.00 4.41 43 GLN A C 15
ATOM 18709 O O . GLN A 1 43 ? 0.093 -5.085 6.267 1.00 42.31 43 GLN A O 15
ATOM 18723 N N . VAL A 1 44 ? 1.765 -6.439 5.609 1.00 54.34 44 VAL A N 15
ATOM 18724 C CA . VAL A 1 44 ? 2.755 -5.831 6.521 1.00 61.20 44 VAL A CA 15
ATOM 18725 C C . VAL A 1 44 ? 2.883 -4.310 6.320 1.00 53.32 44 VAL A C 15
ATOM 18726 O O . VAL A 1 44 ? 3.026 -3.559 7.287 1.00 34.24 44 VAL A O 15
ATOM 18739 N N . ILE A 1 45 ? 2.806 -3.862 5.068 1.00 1.01 45 ILE A N 15
ATOM 18740 C CA . ILE A 1 45 ? 2.927 -2.433 4.738 1.00 10.50 45 ILE A CA 15
ATOM 18741 C C . ILE A 1 45 ? 1.891 -1.591 5.508 1.00 45.14 45 ILE A C 15
ATOM 18742 O O . ILE A 1 45 ? 2.180 -0.481 5.968 1.00 45.21 45 ILE A O 15
ATOM 18758 N N . ARG A 1 46 ? 0.687 -2.141 5.662 1.00 30.10 46 ARG A N 15
ATOM 18759 C CA . ARG A 1 46 ? -0.387 -1.465 6.398 1.00 31.53 46 ARG A CA 15
ATOM 18760 C C . ARG A 1 46 ? -0.016 -1.275 7.881 1.00 32.13 46 ARG A C 15
ATOM 18761 O O . ARG A 1 46 ? -0.388 -0.278 8.504 1.00 12.51 46 ARG A O 15
ATOM 18782 N N . ALA A 1 47 ? 0.730 -2.231 8.435 1.00 24.53 47 ALA A N 15
ATOM 18783 C CA . ALA A 1 47 ? 1.184 -2.153 9.830 1.00 71.02 47 ALA A CA 15
ATOM 18784 C C . ALA A 1 47 ? 2.157 -0.982 10.034 1.00 70.13 47 ALA A C 15
ATOM 18785 O O . ALA A 1 47 ? 2.022 -0.207 10.983 1.00 1.44 47 ALA A O 15
ATOM 18792 N N . TYR A 1 48 ? 3.128 -0.851 9.126 1.00 42.33 48 TYR A N 15
ATOM 18793 C CA . TYR A 1 48 ? 4.099 0.252 9.175 1.00 43.04 48 TYR A CA 15
ATOM 18794 C C . TYR A 1 48 ? 3.403 1.622 9.220 1.00 65.32 48 TYR A C 15
ATOM 18795 O O . TYR A 1 48 ? 3.672 2.441 10.104 1.00 31.34 48 TYR A O 15
ATOM 18813 N N . VAL A 1 49 ? 2.499 1.864 8.273 1.00 72.42 49 VAL A N 15
ATOM 18814 C CA . VAL A 1 49 ? 1.830 3.164 8.169 1.00 4.23 49 VAL A CA 15
ATOM 18815 C C . VAL A 1 49 ? 0.844 3.427 9.327 1.00 2.12 49 VAL A C 15
ATOM 18816 O O . VAL A 1 49 ? 0.981 4.412 10.045 1.00 3.31 49 VAL A O 15
ATOM 18829 N N . MET A 1 50 ? -0.125 2.536 9.537 1.00 63.03 50 MET A N 15
ATOM 18830 C CA . MET A 1 50 ? -1.208 2.795 10.503 1.00 61.35 50 MET A CA 15
ATOM 18831 C C . MET A 1 50 ? -0.702 2.896 11.952 1.00 40.25 50 MET A C 15
ATOM 18832 O O . MET A 1 50 ? -1.364 3.488 12.810 1.00 12.53 50 MET A O 15
ATOM 18846 N N . SER A 1 51 ? 0.467 2.322 12.224 1.00 72.12 51 SER A N 15
ATOM 18847 C CA . SER A 1 51 ? 1.057 2.365 13.571 1.00 14.53 51 SER A CA 15
ATOM 18848 C C . SER A 1 51 ? 1.847 3.661 13.818 1.00 31.52 51 SER A C 15
ATOM 18849 O O . SER A 1 51 ? 1.789 4.234 14.909 1.00 55.53 51 SER A O 15
ATOM 18857 N N . ASN A 1 52 ? 2.570 4.136 12.802 1.00 51.24 52 ASN A N 15
ATOM 18858 C CA . ASN A 1 52 ? 3.490 5.271 12.986 1.00 52.11 52 ASN A CA 15
ATOM 18859 C C . ASN A 1 52 ? 3.025 6.551 12.263 1.00 54.41 52 ASN A C 15
ATOM 18860 O O . ASN A 1 52 ? 3.656 7.599 12.391 1.00 11.42 52 ASN A O 15
ATOM 18871 N N . TYR A 1 53 ? 1.933 6.472 11.504 1.00 44.21 53 TYR A N 15
ATOM 18872 C CA . TYR A 1 53 ? 1.439 7.625 10.730 1.00 30.23 53 TYR A CA 15
ATOM 18873 C C . TYR A 1 53 ? 0.034 8.056 11.176 1.00 13.41 53 TYR A C 15
ATOM 18874 O O . TYR A 1 53 ? -0.831 7.223 11.453 1.00 71.10 53 TYR A O 15
ATOM 18892 N N . THR A 1 54 ? -0.178 9.366 11.240 1.00 21.11 54 THR A N 15
ATOM 18893 C CA . THR A 1 54 ? -1.477 9.937 11.629 1.00 41.44 54 THR A CA 15
ATOM 18894 C C . THR A 1 54 ? -2.211 10.547 10.428 1.00 14.21 54 THR A C 15
ATOM 18895 O O . THR A 1 54 ? -3.445 10.542 10.371 1.00 11.33 54 THR A O 15
ATOM 18906 N N . ASP A 1 55 ? -1.445 11.071 9.473 1.00 2.34 55 ASP A N 15
ATOM 18907 C CA . ASP A 1 55 ? -2.007 11.742 8.295 1.00 61.15 55 ASP A CA 15
ATOM 18908 C C . ASP A 1 55 ? -2.961 10.841 7.490 1.00 4.04 55 ASP A C 15
ATOM 18909 O O . ASP A 1 55 ? -2.539 9.861 6.870 1.00 5.14 55 ASP A O 15
ATOM 18918 N N . HIS A 1 56 ? -4.245 11.200 7.481 1.00 73.33 56 HIS A N 15
ATOM 18919 C CA . HIS A 1 56 ? -5.252 10.467 6.707 1.00 23.45 56 HIS A CA 15
ATOM 18920 C C . HIS A 1 56 ? -4.861 10.375 5.222 1.00 43.23 56 HIS A C 15
ATOM 18921 O O . HIS A 1 56 ? -5.093 9.358 4.575 1.00 22.31 56 HIS A O 15
ATOM 18936 N N . GLN A 1 57 ? -4.259 11.442 4.692 1.00 23.05 57 GLN A N 15
ATOM 18937 C CA . GLN A 1 57 ? -3.785 11.457 3.298 1.00 4.44 57 GLN A CA 15
ATOM 18938 C C . GLN A 1 57 ? -2.841 10.274 3.008 1.00 2.14 57 GLN A C 15
ATOM 18939 O O . GLN A 1 57 ? -2.876 9.684 1.928 1.00 50.24 57 GLN A O 15
ATOM 18953 N N . LEU A 1 58 ? -2.013 9.923 3.988 1.00 51.43 58 LEU A N 15
ATOM 18954 C CA . LEU A 1 58 ? -1.054 8.821 3.839 1.00 54.35 58 LEU A CA 15
ATOM 18955 C C . LEU A 1 58 ? -1.692 7.468 4.209 1.00 31.12 58 LEU A C 15
ATOM 18956 O O . LEU A 1 58 ? -1.461 6.453 3.543 1.00 11.22 58 LEU A O 15
ATOM 18972 N N . ILE A 1 59 ? -2.499 7.461 5.273 1.00 43.31 59 ILE A N 15
ATOM 18973 C CA . ILE A 1 59 ? -3.193 6.247 5.723 1.00 72.22 59 ILE A CA 15
ATOM 18974 C C . ILE A 1 59 ? -4.158 5.710 4.650 1.00 61.41 59 ILE A C 15
ATOM 18975 O O . ILE A 1 59 ? -4.062 4.550 4.245 1.00 73.01 59 ILE A O 15
ATOM 18991 N N . GLU A 1 60 ? -5.073 6.568 4.186 1.00 61.41 60 GLU A N 15
ATOM 18992 C CA . GLU A 1 60 ? -6.061 6.194 3.161 1.00 32.24 60 GLU A CA 15
ATOM 18993 C C . GLU A 1 60 ? -5.389 5.613 1.909 1.00 52.54 60 GLU A C 15
ATOM 18994 O O . GLU A 1 60 ? -5.799 4.570 1.403 1.00 44.33 60 GLU A O 15
ATOM 19006 N N . THR A 1 61 ? -4.352 6.297 1.423 1.00 72.51 61 THR A N 15
ATOM 19007 C CA . THR A 1 61 ? -3.621 5.863 0.225 1.00 25.13 61 THR A CA 15
ATOM 19008 C C . THR A 1 61 ? -3.108 4.424 0.363 1.00 62.04 61 THR A C 15
ATOM 19009 O O . THR A 1 61 ? -3.354 3.584 -0.501 1.00 23.14 61 THR A O 15
ATOM 19020 N N . THR A 1 62 ? -2.410 4.140 1.461 1.00 74.04 62 THR A N 15
ATOM 19021 C CA . THR A 1 62 ? -1.865 2.798 1.706 1.00 21.22 62 THR A CA 15
ATOM 19022 C C . THR A 1 62 ? -2.989 1.768 1.903 1.00 51.53 62 THR A C 15
ATOM 19023 O O . THR A 1 62 ? -3.000 0.712 1.268 1.00 21.11 62 THR A O 15
ATOM 19034 N N . ASN A 1 63 ? -3.938 2.100 2.777 1.00 22.13 63 ASN A N 15
ATOM 19035 C CA . ASN A 1 63 ? -5.098 1.242 3.060 1.00 41.24 63 ASN A CA 15
ATOM 19036 C C . ASN A 1 63 ? -5.845 0.859 1.768 1.00 70.25 63 ASN A C 15
ATOM 19037 O O . ASN A 1 63 ? -6.302 -0.276 1.608 1.00 73.23 63 ASN A O 15
ATOM 19048 N N . ARG A 1 64 ? -5.951 1.817 0.853 1.00 3.14 64 ARG A N 15
ATOM 19049 C CA . ARG A 1 64 ? -6.646 1.615 -0.421 1.00 11.04 64 ARG A CA 15
ATOM 19050 C C . ARG A 1 64 ? -5.788 0.805 -1.405 1.00 41.14 64 ARG A C 15
ATOM 19051 O O . ARG A 1 64 ? -6.226 -0.217 -1.931 1.00 51.12 64 ARG A O 15
ATOM 19072 N N . ALA A 1 65 ? -4.558 1.264 -1.633 1.00 33.23 65 ALA A N 15
ATOM 19073 C CA . ALA A 1 65 ? -3.649 0.645 -2.610 1.00 71.40 65 ALA A CA 15
ATOM 19074 C C . ALA A 1 65 ? -3.434 -0.856 -2.353 1.00 22.24 65 ALA A C 15
ATOM 19075 O O . ALA A 1 65 ? -3.430 -1.660 -3.287 1.00 62.24 65 ALA A O 15
ATOM 19082 N N . ILE A 1 66 ? -3.258 -1.233 -1.087 1.00 51.11 66 ILE A N 15
ATOM 19083 C CA . ILE A 1 66 ? -3.094 -2.645 -0.718 1.00 0.23 66 ILE A CA 15
ATOM 19084 C C . ILE A 1 66 ? -4.328 -3.474 -1.118 1.00 34.45 66 ILE A C 15
ATOM 19085 O O . ILE A 1 66 ? -4.206 -4.615 -1.571 1.00 3.33 66 ILE A O 15
ATOM 19101 N N . SER A 1 67 ? -5.514 -2.884 -0.968 1.00 34.21 67 SER A N 15
ATOM 19102 C CA . SER A 1 67 ? -6.771 -3.548 -1.346 1.00 43.42 67 SER A CA 15
ATOM 19103 C C . SER A 1 67 ? -6.782 -3.916 -2.839 1.00 40.21 67 SER A C 15
ATOM 19104 O O . SER A 1 67 ? -7.448 -4.871 -3.248 1.00 24.54 67 SER A O 15
ATOM 19112 N N . LEU A 1 68 ? -6.043 -3.155 -3.650 1.00 53.44 68 LEU A N 15
ATOM 19113 C CA . LEU A 1 68 ? -5.874 -3.475 -5.074 1.00 24.22 68 LEU A CA 15
ATOM 19114 C C . LEU A 1 68 ? -5.082 -4.780 -5.255 1.00 23.51 68 LEU A C 15
ATOM 19115 O O . LEU A 1 68 ? -5.522 -5.698 -5.950 1.00 3.51 68 LEU A O 15
ATOM 19131 N N . TYR A 1 69 ? -3.921 -4.871 -4.605 1.00 50.02 69 TYR A N 15
ATOM 19132 C CA . TYR A 1 69 ? -3.064 -6.061 -4.713 1.00 44.44 69 TYR A CA 15
ATOM 19133 C C . TYR A 1 69 ? -3.516 -7.181 -3.762 1.00 65.52 69 TYR A C 15
ATOM 19134 O O . TYR A 1 69 ? -2.775 -8.130 -3.500 1.00 62.52 69 TYR A O 15
ATOM 19152 N N . MET A 1 70 ? -4.738 -7.054 -3.251 1.00 24.21 70 MET A N 15
ATOM 19153 C CA . MET A 1 70 ? -5.393 -8.126 -2.499 1.00 4.23 70 MET A CA 15
ATOM 19154 C C . MET A 1 70 ? -6.771 -8.440 -3.103 1.00 3.25 70 MET A C 15
ATOM 19155 O O . MET A 1 70 ? -6.913 -9.385 -3.873 1.00 54.30 70 MET A O 15
ATOM 19169 N N . ALA A 1 71 ? -7.765 -7.608 -2.791 1.00 1.12 71 ALA A N 15
ATOM 19170 C CA . ALA A 1 71 ? -9.142 -7.830 -3.252 1.00 20.21 71 ALA A CA 15
ATOM 19171 C C . ALA A 1 71 ? -9.244 -7.830 -4.788 1.00 74.01 71 ALA A C 15
ATOM 19172 O O . ALA A 1 71 ? -9.755 -8.780 -5.384 1.00 44.25 71 ALA A O 15
ATOM 19179 N N . ASN A 1 72 ? -8.754 -6.765 -5.426 1.00 13.30 72 ASN A N 15
ATOM 19180 C CA . ASN A 1 72 ? -8.789 -6.659 -6.893 1.00 25.33 72 ASN A CA 15
ATOM 19181 C C . ASN A 1 72 ? -7.961 -7.785 -7.538 1.00 33.34 72 ASN A C 15
ATOM 19182 O O . ASN A 1 72 ? -8.382 -8.389 -8.527 1.00 10.41 72 ASN A O 15
ATOM 19193 N N . LEU A 1 73 ? -6.799 -8.076 -6.960 1.00 32.31 73 LEU A N 15
ATOM 19194 C CA . LEU A 1 73 ? -5.970 -9.193 -7.422 1.00 50.11 73 LEU A CA 15
ATOM 19195 C C . LEU A 1 73 ? -6.750 -10.521 -7.352 1.00 41.54 73 LEU A C 15
ATOM 19196 O O . LEU A 1 73 ? -6.645 -11.365 -8.245 1.00 42.11 73 LEU A O 15
ATOM 19212 N N . GLU A 1 74 ? -7.545 -10.692 -6.293 1.00 2.52 74 GLU A N 15
ATOM 19213 C CA . GLU A 1 74 ? -8.425 -11.860 -6.166 1.00 41.32 74 GLU A CA 15
ATOM 19214 C C . GLU A 1 74 ? -9.483 -11.888 -7.281 1.00 23.45 74 GLU A C 15
ATOM 19215 O O . GLU A 1 74 ? -9.894 -12.958 -7.717 1.00 62.40 74 GLU A O 15
ATOM 19227 N N . HIS A 1 75 ? -9.921 -10.714 -7.746 1.00 24.40 75 HIS A N 15
ATOM 19228 C CA . HIS A 1 75 ? -10.833 -10.632 -8.905 1.00 42.42 75 HIS A CA 15
ATOM 19229 C C . HIS A 1 75 ? -10.109 -11.038 -10.202 1.00 21.22 75 HIS A C 15
ATOM 19230 O O . HIS A 1 75 ? -10.734 -11.463 -11.175 1.00 53.41 75 HIS A O 15
ATOM 19245 N N . HIS A 1 76 ? -8.786 -10.903 -10.198 1.00 51.14 76 HIS A N 15
ATOM 19246 C CA . HIS A 1 76 ? -7.953 -11.238 -11.362 1.00 61.42 76 HIS A CA 15
ATOM 19247 C C . HIS A 1 76 ? -7.667 -12.757 -11.433 1.00 54.04 76 HIS A C 15
ATOM 19248 O O . HIS A 1 76 ? -6.896 -13.217 -12.278 1.00 62.11 76 HIS A O 15
ATOM 19263 N N . HIS A 1 77 ? -8.296 -13.528 -10.541 1.00 74.44 77 HIS A N 15
ATOM 19264 C CA . HIS A 1 77 ? -8.127 -14.989 -10.507 1.00 14.22 77 HIS A CA 15
ATOM 19265 C C . HIS A 1 77 ? -9.412 -15.682 -10.010 1.00 71.15 77 HIS A C 15
ATOM 19266 O O . HIS A 1 77 ? -9.960 -16.559 -10.681 1.00 72.13 77 HIS A O 15
ATOM 19281 N N . HIS A 1 78 ? -9.875 -15.288 -8.823 1.00 51.32 78 HIS A N 15
ATOM 19282 C CA . HIS A 1 78 ? -11.142 -15.788 -8.259 1.00 22.44 78 HIS A CA 15
ATOM 19283 C C . HIS A 1 78 ? -12.294 -14.796 -8.511 1.00 53.00 78 HIS A C 15
ATOM 19284 O O . HIS A 1 78 ? -12.147 -13.826 -9.253 1.00 62.20 78 HIS A O 15
ATOM 19299 N N . HIS A 1 79 ? -13.443 -15.052 -7.888 1.00 31.54 79 HIS A N 15
ATOM 19300 C CA . HIS A 1 79 ? -14.594 -14.141 -7.973 1.00 24.22 79 HIS A CA 15
ATOM 19301 C C . HIS A 1 79 ? -14.835 -13.425 -6.633 1.00 10.14 79 HIS A C 15
ATOM 19302 O O . HIS A 1 79 ? -15.955 -13.020 -6.325 1.00 74.41 79 HIS A O 15
ATOM 19317 N N . HIS A 1 80 ? -13.765 -13.254 -5.858 1.00 32.45 80 HIS A N 15
ATOM 19318 C CA . HIS A 1 80 ? -13.833 -12.615 -4.535 1.00 3.10 80 HIS A CA 15
ATOM 19319 C C . HIS A 1 80 ? -14.009 -11.080 -4.643 1.00 72.14 80 HIS A C 15
ATOM 19320 O O . HIS A 1 80 ? -15.169 -10.604 -4.615 1.00 38.16 80 HIS A O 15
ATOM 19336 N N . MET A 1 1 ? 15.269 -8.807 0.974 1.00 71.30 1 MET A N 16
ATOM 19337 C CA . MET A 1 1 ? 15.837 -10.062 1.539 1.00 72.13 1 MET A CA 16
ATOM 19338 C C . MET A 1 1 ? 15.819 -11.196 0.501 1.00 11.53 1 MET A C 16
ATOM 19339 O O . MET A 1 1 ? 16.869 -11.611 0.011 1.00 15.22 1 MET A O 16
ATOM 19355 N N . ALA A 1 2 ? 14.624 -11.688 0.162 1.00 44.44 2 ALA A N 16
ATOM 19356 C CA . ALA A 1 2 ? 14.481 -12.741 -0.854 1.00 53.43 2 ALA A CA 16
ATOM 19357 C C . ALA A 1 2 ? 13.287 -12.472 -1.779 1.00 45.15 2 ALA A C 16
ATOM 19358 O O . ALA A 1 2 ? 13.450 -12.261 -2.981 1.00 34.21 2 ALA A O 16
ATOM 19365 N N . GLY A 1 3 ? 12.083 -12.486 -1.212 1.00 62.42 3 GLY A N 16
ATOM 19366 C CA . GLY A 1 3 ? 10.878 -12.217 -1.991 1.00 3.11 3 GLY A CA 16
ATOM 19367 C C . GLY A 1 3 ? 10.551 -10.731 -2.068 1.00 32.54 3 GLY A C 16
ATOM 19368 O O . GLY A 1 3 ? 9.658 -10.248 -1.370 1.00 33.05 3 GLY A O 16
ATOM 19372 N N . ASP A 1 4 ? 11.281 -10.002 -2.910 1.00 55.43 4 ASP A N 16
ATOM 19373 C CA . ASP A 1 4 ? 11.086 -8.553 -3.062 1.00 50.01 4 ASP A CA 16
ATOM 19374 C C . ASP A 1 4 ? 10.618 -8.202 -4.493 1.00 11.12 4 ASP A C 16
ATOM 19375 O O . ASP A 1 4 ? 11.438 -7.998 -5.391 1.00 62.21 4 ASP A O 16
ATOM 19384 N N . PRO A 1 5 ? 9.293 -8.171 -4.737 1.00 21.43 5 PRO A N 16
ATOM 19385 C CA . PRO A 1 5 ? 8.733 -7.802 -6.042 1.00 62.05 5 PRO A CA 16
ATOM 19386 C C . PRO A 1 5 ? 8.431 -6.296 -6.168 1.00 65.24 5 PRO A C 16
ATOM 19387 O O . PRO A 1 5 ? 8.044 -5.823 -7.237 1.00 42.20 5 PRO A O 16
ATOM 19398 N N . MET A 1 6 ? 8.604 -5.556 -5.065 1.00 3.54 6 MET A N 16
ATOM 19399 C CA . MET A 1 6 ? 8.313 -4.113 -5.022 1.00 11.31 6 MET A CA 16
ATOM 19400 C C . MET A 1 6 ? 6.856 -3.794 -5.405 1.00 3.44 6 MET A C 16
ATOM 19401 O O . MET A 1 6 ? 6.559 -2.681 -5.831 1.00 0.23 6 MET A O 16
ATOM 19415 N N . THR A 1 7 ? 5.942 -4.745 -5.216 1.00 4.13 7 THR A N 16
ATOM 19416 C CA . THR A 1 7 ? 4.543 -4.559 -5.648 1.00 34.21 7 THR A CA 16
ATOM 19417 C C . THR A 1 7 ? 3.829 -3.448 -4.863 1.00 44.14 7 THR A C 16
ATOM 19418 O O . THR A 1 7 ? 2.761 -2.991 -5.263 1.00 20.23 7 THR A O 16
ATOM 19429 N N . PHE A 1 8 ? 4.416 -3.024 -3.744 1.00 74.32 8 PHE A N 16
ATOM 19430 C CA . PHE A 1 8 ? 3.930 -1.847 -3.009 1.00 35.14 8 PHE A CA 16
ATOM 19431 C C . PHE A 1 8 ? 4.563 -0.556 -3.560 1.00 50.00 8 PHE A C 16
ATOM 19432 O O . PHE A 1 8 ? 3.868 0.350 -4.025 1.00 42.11 8 PHE A O 16
ATOM 19449 N N . TYR A 1 9 ? 5.893 -0.494 -3.508 1.00 2.03 9 TYR A N 16
ATOM 19450 C CA . TYR A 1 9 ? 6.652 0.681 -3.959 1.00 54.05 9 TYR A CA 16
ATOM 19451 C C . TYR A 1 9 ? 6.364 1.029 -5.435 1.00 22.31 9 TYR A C 16
ATOM 19452 O O . TYR A 1 9 ? 6.134 2.190 -5.776 1.00 54.32 9 TYR A O 16
ATOM 19470 N N . ASN A 1 10 ? 6.374 0.022 -6.301 1.00 75.43 10 ASN A N 16
ATOM 19471 C CA . ASN A 1 10 ? 6.104 0.224 -7.732 1.00 33.23 10 ASN A CA 16
ATOM 19472 C C . ASN A 1 10 ? 4.676 0.743 -7.975 1.00 54.35 10 ASN A C 16
ATOM 19473 O O . ASN A 1 10 ? 4.460 1.662 -8.766 1.00 53.33 10 ASN A O 16
ATOM 19484 N N . PHE A 1 11 ? 3.708 0.155 -7.273 1.00 53.33 11 PHE A N 16
ATOM 19485 C CA . PHE A 1 11 ? 2.297 0.523 -7.432 1.00 12.33 11 PHE A CA 16
ATOM 19486 C C . PHE A 1 11 ? 2.060 2.009 -7.115 1.00 72.42 11 PHE A C 16
ATOM 19487 O O . PHE A 1 11 ? 1.457 2.732 -7.912 1.00 65.53 11 PHE A O 16
ATOM 19504 N N . ILE A 1 12 ? 2.545 2.465 -5.959 1.00 24.25 12 ILE A N 16
ATOM 19505 C CA . ILE A 1 12 ? 2.348 3.860 -5.542 1.00 74.14 12 ILE A CA 16
ATOM 19506 C C . ILE A 1 12 ? 3.044 4.849 -6.501 1.00 71.02 12 ILE A C 16
ATOM 19507 O O . ILE A 1 12 ? 2.529 5.941 -6.762 1.00 52.45 12 ILE A O 16
ATOM 19523 N N . MET A 1 13 ? 4.202 4.459 -7.046 1.00 4.22 13 MET A N 16
ATOM 19524 C CA . MET A 1 13 ? 4.918 5.310 -8.009 1.00 74.24 13 MET A CA 16
ATOM 19525 C C . MET A 1 13 ? 4.121 5.487 -9.309 1.00 54.35 13 MET A C 16
ATOM 19526 O O . MET A 1 13 ? 4.407 6.388 -10.101 1.00 63.43 13 MET A O 16
ATOM 19540 N N . GLY A 1 14 ? 3.125 4.627 -9.526 1.00 13.30 14 GLY A N 16
ATOM 19541 C CA . GLY A 1 14 ? 2.237 4.781 -10.673 1.00 42.11 14 GLY A CA 16
ATOM 19542 C C . GLY A 1 14 ? 1.482 6.111 -10.658 1.00 50.50 14 GLY A C 16
ATOM 19543 O O . GLY A 1 14 ? 0.971 6.562 -11.685 1.00 3.51 14 GLY A O 16
ATOM 19547 N N . PHE A 1 15 ? 1.406 6.733 -9.480 1.00 73.41 15 PHE A N 16
ATOM 19548 C CA . PHE A 1 15 ? 0.762 8.046 -9.320 1.00 71.24 15 PHE A CA 16
ATOM 19549 C C . PHE A 1 15 ? 1.809 9.158 -9.103 1.00 12.31 15 PHE A C 16
ATOM 19550 O O . PHE A 1 15 ? 1.465 10.337 -8.972 1.00 44.31 15 PHE A O 16
ATOM 19567 N N . GLN A 1 16 ? 3.087 8.776 -9.074 1.00 61.35 16 GLN A N 16
ATOM 19568 C CA . GLN A 1 16 ? 4.184 9.719 -8.823 1.00 22.24 16 GLN A CA 16
ATOM 19569 C C . GLN A 1 16 ? 4.594 10.454 -10.109 1.00 30.44 16 GLN A C 16
ATOM 19570 O O . GLN A 1 16 ? 5.598 10.129 -10.743 1.00 23.13 16 GLN A O 16
ATOM 19584 N N . ASN A 1 17 ? 3.783 11.430 -10.505 1.00 31.51 17 ASN A N 16
ATOM 19585 C CA . ASN A 1 17 ? 4.058 12.246 -11.698 1.00 73.41 17 ASN A CA 16
ATOM 19586 C C . ASN A 1 17 ? 3.614 13.697 -11.469 1.00 51.12 17 ASN A C 16
ATOM 19587 O O . ASN A 1 17 ? 4.406 14.633 -11.580 1.00 3.31 17 ASN A O 16
ATOM 19598 N N . ASP A 1 18 ? 2.334 13.870 -11.150 1.00 14.23 18 ASP A N 16
ATOM 19599 C CA . ASP A 1 18 ? 1.773 15.189 -10.840 1.00 61.40 18 ASP A CA 16
ATOM 19600 C C . ASP A 1 18 ? 1.725 15.428 -9.323 1.00 52.33 18 ASP A C 16
ATOM 19601 O O . ASP A 1 18 ? 2.094 14.554 -8.532 1.00 74.31 18 ASP A O 16
ATOM 19610 N N . ASN A 1 19 ? 1.281 16.616 -8.915 1.00 61.00 19 ASN A N 16
ATOM 19611 C CA . ASN A 1 19 ? 1.092 16.916 -7.494 1.00 42.11 19 ASN A CA 16
ATOM 19612 C C . ASN A 1 19 ? -0.158 16.190 -6.966 1.00 20.41 19 ASN A C 16
ATOM 19613 O O . ASN A 1 19 ? -1.287 16.657 -7.136 1.00 35.45 19 ASN A O 16
ATOM 19624 N N . THR A 1 20 ? 0.053 15.019 -6.366 1.00 31.34 20 THR A N 16
ATOM 19625 C CA . THR A 1 20 ? -1.051 14.182 -5.871 1.00 72.32 20 THR A CA 16
ATOM 19626 C C . THR A 1 20 ? -0.838 13.780 -4.405 1.00 50.21 20 THR A C 16
ATOM 19627 O O . THR A 1 20 ? 0.300 13.691 -3.940 1.00 51.02 20 THR A O 16
ATOM 19638 N N . PRO A 1 21 ? -1.930 13.519 -3.653 1.00 20.04 21 PRO A N 16
ATOM 19639 C CA . PRO A 1 21 ? -1.836 12.986 -2.280 1.00 74.42 21 PRO A CA 16
ATOM 19640 C C . PRO A 1 21 ? -1.002 11.692 -2.211 1.00 62.35 21 PRO A C 16
ATOM 19641 O O . PRO A 1 21 ? -0.381 11.385 -1.191 1.00 34.03 21 PRO A O 16
ATOM 19652 N N . PHE A 1 22 ? -0.992 10.946 -3.317 1.00 14.32 22 PHE A N 16
ATOM 19653 C CA . PHE A 1 22 ? -0.217 9.705 -3.423 1.00 24.45 22 PHE A CA 16
ATOM 19654 C C . PHE A 1 22 ? 1.293 9.992 -3.435 1.00 52.41 22 PHE A C 16
ATOM 19655 O O . PHE A 1 22 ? 2.088 9.222 -2.892 1.00 4.04 22 PHE A O 16
ATOM 19672 N N . GLY A 1 23 ? 1.677 11.113 -4.052 1.00 0.12 23 GLY A N 16
ATOM 19673 C CA . GLY A 1 23 ? 3.083 11.511 -4.098 1.00 34.43 23 GLY A CA 16
ATOM 19674 C C . GLY A 1 23 ? 3.695 11.706 -2.714 1.00 51.22 23 GLY A C 16
ATOM 19675 O O . GLY A 1 23 ? 4.903 11.514 -2.524 1.00 53.33 23 GLY A O 16
ATOM 19679 N N . ILE A 1 24 ? 2.864 12.090 -1.745 1.00 54.43 24 ILE A N 16
ATOM 19680 C CA . ILE A 1 24 ? 3.311 12.239 -0.356 1.00 14.14 24 ILE A CA 16
ATOM 19681 C C . ILE A 1 24 ? 3.773 10.892 0.215 1.00 44.33 24 ILE A C 16
ATOM 19682 O O . ILE A 1 24 ? 4.756 10.816 0.952 1.00 2.13 24 ILE A O 16
ATOM 19698 N N . LEU A 1 25 ? 3.060 9.830 -0.143 1.00 22.15 25 LEU A N 16
ATOM 19699 C CA . LEU A 1 25 ? 3.408 8.478 0.294 1.00 53.53 25 LEU A CA 16
ATOM 19700 C C . LEU A 1 25 ? 4.607 7.944 -0.511 1.00 13.32 25 LEU A C 16
ATOM 19701 O O . LEU A 1 25 ? 5.576 7.445 0.062 1.00 14.30 25 LEU A O 16
ATOM 19717 N N . ALA A 1 26 ? 4.536 8.078 -1.835 1.00 3.20 26 ALA A N 16
ATOM 19718 C CA . ALA A 1 26 ? 5.580 7.567 -2.740 1.00 3.04 26 ALA A CA 16
ATOM 19719 C C . ALA A 1 26 ? 6.989 8.065 -2.366 1.00 3.24 26 ALA A C 16
ATOM 19720 O O . ALA A 1 26 ? 7.876 7.265 -2.058 1.00 31.12 26 ALA A O 16
ATOM 19727 N N . GLU A 1 27 ? 7.191 9.385 -2.377 1.00 54.33 27 GLU A N 16
ATOM 19728 C CA . GLU A 1 27 ? 8.515 9.964 -2.093 1.00 12.32 27 GLU A CA 16
ATOM 19729 C C . GLU A 1 27 ? 8.906 9.834 -0.610 1.00 64.13 27 GLU A C 16
ATOM 19730 O O . GLU A 1 27 ? 10.043 10.125 -0.233 1.00 51.04 27 GLU A O 16
ATOM 19742 N N . HIS A 1 28 ? 7.969 9.399 0.229 1.00 62.30 28 HIS A N 16
ATOM 19743 C CA . HIS A 1 28 ? 8.254 9.193 1.654 1.00 72.11 28 HIS A CA 16
ATOM 19744 C C . HIS A 1 28 ? 8.721 7.749 1.918 1.00 31.43 28 HIS A C 16
ATOM 19745 O O . HIS A 1 28 ? 9.685 7.524 2.649 1.00 71.05 28 HIS A O 16
ATOM 19760 N N . VAL A 1 29 ? 8.038 6.774 1.314 1.00 32.21 29 VAL A N 16
ATOM 19761 C CA . VAL A 1 29 ? 8.434 5.364 1.441 1.00 41.12 29 VAL A CA 16
ATOM 19762 C C . VAL A 1 29 ? 9.671 5.051 0.587 1.00 42.11 29 VAL A C 16
ATOM 19763 O O . VAL A 1 29 ? 10.380 4.080 0.841 1.00 10.24 29 VAL A O 16
ATOM 19776 N N . SER A 1 30 ? 9.918 5.882 -0.430 1.00 43.24 30 SER A N 16
ATOM 19777 C CA . SER A 1 30 ? 11.136 5.768 -1.250 1.00 32.45 30 SER A CA 16
ATOM 19778 C C . SER A 1 30 ? 12.395 5.878 -0.383 1.00 1.01 30 SER A C 16
ATOM 19779 O O . SER A 1 30 ? 13.433 5.290 -0.692 1.00 20.44 30 SER A O 16
ATOM 19787 N N . GLU A 1 31 ? 12.290 6.624 0.715 1.00 54.01 31 GLU A N 16
ATOM 19788 C CA . GLU A 1 31 ? 13.406 6.787 1.646 1.00 3.24 31 GLU A CA 16
ATOM 19789 C C . GLU A 1 31 ? 12.908 7.053 3.079 1.00 64.21 31 GLU A C 16
ATOM 19790 O O . GLU A 1 31 ? 12.748 8.202 3.492 1.00 42.13 31 GLU A O 16
ATOM 19802 N N . ASP A 1 32 ? 12.625 5.984 3.821 1.00 25.50 32 ASP A N 16
ATOM 19803 C CA . ASP A 1 32 ? 12.279 6.103 5.239 1.00 43.04 32 ASP A CA 16
ATOM 19804 C C . ASP A 1 32 ? 13.571 6.170 6.070 1.00 54.33 32 ASP A C 16
ATOM 19805 O O . ASP A 1 32 ? 13.785 7.095 6.855 1.00 14.42 32 ASP A O 16
ATOM 19814 N N . LYS A 1 33 ? 14.421 5.172 5.843 1.00 64.41 33 LYS A N 16
ATOM 19815 C CA . LYS A 1 33 ? 15.745 5.038 6.450 1.00 12.44 33 LYS A CA 16
ATOM 19816 C C . LYS A 1 33 ? 16.562 4.074 5.578 1.00 1.52 33 LYS A C 16
ATOM 19817 O O . LYS A 1 33 ? 17.643 4.422 5.092 1.00 72.22 33 LYS A O 16
ATOM 19836 N N . ALA A 1 34 ? 15.996 2.867 5.382 1.00 63.41 34 ALA A N 16
ATOM 19837 C CA . ALA A 1 34 ? 16.556 1.829 4.484 1.00 1.44 34 ALA A CA 16
ATOM 19838 C C . ALA A 1 34 ? 15.955 0.438 4.769 1.00 4.43 34 ALA A C 16
ATOM 19839 O O . ALA A 1 34 ? 16.599 -0.581 4.513 1.00 51.43 34 ALA A O 16
ATOM 19846 N N . PHE A 1 35 ? 14.716 0.377 5.263 1.00 0.05 35 PHE A N 16
ATOM 19847 C CA . PHE A 1 35 ? 14.174 -0.896 5.769 1.00 34.00 35 PHE A CA 16
ATOM 19848 C C . PHE A 1 35 ? 12.861 -1.330 5.086 1.00 40.13 35 PHE A C 16
ATOM 19849 O O . PHE A 1 35 ? 11.766 -1.009 5.556 1.00 10.33 35 PHE A O 16
ATOM 19866 N N . PRO A 1 36 ? 12.952 -2.075 3.963 1.00 42.14 36 PRO A N 16
ATOM 19867 C CA . PRO A 1 36 ? 11.798 -2.774 3.388 1.00 0.22 36 PRO A CA 16
ATOM 19868 C C . PRO A 1 36 ? 11.426 -3.988 4.251 1.00 41.34 36 PRO A C 16
ATOM 19869 O O . PRO A 1 36 ? 12.063 -5.041 4.167 1.00 24.40 36 PRO A O 16
ATOM 19880 N N . ARG A 1 37 ? 10.414 -3.827 5.101 1.00 31.21 37 ARG A N 16
ATOM 19881 C CA . ARG A 1 37 ? 10.094 -4.831 6.123 1.00 2.12 37 ARG A CA 16
ATOM 19882 C C . ARG A 1 37 ? 9.762 -6.217 5.550 1.00 5.05 37 ARG A C 16
ATOM 19883 O O . ARG A 1 37 ? 10.467 -7.188 5.835 1.00 73.33 37 ARG A O 16
ATOM 19904 N N . LEU A 1 38 ? 8.700 -6.324 4.758 1.00 63.31 38 LEU A N 16
ATOM 19905 C CA . LEU A 1 38 ? 8.248 -7.638 4.289 1.00 23.32 38 LEU A CA 16
ATOM 19906 C C . LEU A 1 38 ? 7.222 -7.518 3.150 1.00 25.41 38 LEU A C 16
ATOM 19907 O O . LEU A 1 38 ? 6.119 -7.008 3.346 1.00 23.12 38 LEU A O 16
ATOM 19923 N N . GLU A 1 39 ? 7.597 -7.979 1.956 1.00 61.32 39 GLU A N 16
ATOM 19924 C CA . GLU A 1 39 ? 6.685 -7.998 0.801 1.00 43.03 39 GLU A CA 16
ATOM 19925 C C . GLU A 1 39 ? 5.926 -9.337 0.704 1.00 73.33 39 GLU A C 16
ATOM 19926 O O . GLU A 1 39 ? 5.182 -9.572 -0.252 1.00 5.12 39 GLU A O 16
ATOM 19938 N N . GLU A 1 40 ? 6.126 -10.210 1.699 1.00 72.25 40 GLU A N 16
ATOM 19939 C CA . GLU A 1 40 ? 5.416 -11.498 1.770 1.00 32.30 40 GLU A CA 16
ATOM 19940 C C . GLU A 1 40 ? 3.898 -11.252 1.763 1.00 74.21 40 GLU A C 16
ATOM 19941 O O . GLU A 1 40 ? 3.190 -11.658 0.839 1.00 13.13 40 GLU A O 16
ATOM 19953 N N . ARG A 1 41 ? 3.413 -10.566 2.798 1.00 1.42 41 ARG A N 16
ATOM 19954 C CA . ARG A 1 41 ? 2.021 -10.106 2.852 1.00 1.12 41 ARG A CA 16
ATOM 19955 C C . ARG A 1 41 ? 1.967 -8.633 3.281 1.00 43.32 41 ARG A C 16
ATOM 19956 O O . ARG A 1 41 ? 2.351 -8.285 4.400 1.00 74.42 41 ARG A O 16
ATOM 19977 N N . HIS A 1 42 ? 1.474 -7.770 2.393 1.00 42.43 42 HIS A N 16
ATOM 19978 C CA . HIS A 1 42 ? 1.475 -6.319 2.632 1.00 4.20 42 HIS A CA 16
ATOM 19979 C C . HIS A 1 42 ? 0.584 -5.912 3.822 1.00 12.04 42 HIS A C 16
ATOM 19980 O O . HIS A 1 42 ? 0.538 -4.738 4.200 1.00 35.13 42 HIS A O 16
ATOM 19995 N N . GLN A 1 43 ? -0.113 -6.882 4.411 1.00 15.44 43 GLN A N 16
ATOM 19996 C CA . GLN A 1 43 ? -0.898 -6.650 5.626 1.00 13.11 43 GLN A CA 16
ATOM 19997 C C . GLN A 1 43 ? -0.013 -6.111 6.765 1.00 34.55 43 GLN A C 16
ATOM 19998 O O . GLN A 1 43 ? -0.462 -5.309 7.587 1.00 51.12 43 GLN A O 16
ATOM 20012 N N . VAL A 1 44 ? 1.249 -6.553 6.807 1.00 44.23 44 VAL A N 16
ATOM 20013 C CA . VAL A 1 44 ? 2.203 -6.055 7.806 1.00 60.53 44 VAL A CA 16
ATOM 20014 C C . VAL A 1 44 ? 2.386 -4.531 7.684 1.00 32.33 44 VAL A C 16
ATOM 20015 O O . VAL A 1 44 ? 2.381 -3.810 8.683 1.00 64.32 44 VAL A O 16
ATOM 20028 N N . ILE A 1 45 ? 2.527 -4.051 6.446 1.00 15.24 45 ILE A N 16
ATOM 20029 C CA . ILE A 1 45 ? 2.602 -2.615 6.167 1.00 22.12 45 ILE A CA 16
ATOM 20030 C C . ILE A 1 45 ? 1.307 -1.926 6.607 1.00 15.13 45 ILE A C 16
ATOM 20031 O O . ILE A 1 45 ? 1.325 -0.970 7.379 1.00 34.14 45 ILE A O 16
ATOM 20047 N N . ARG A 1 46 ? 0.189 -2.457 6.118 1.00 63.43 46 ARG A N 16
ATOM 20048 C CA . ARG A 1 46 ? -1.155 -1.960 6.451 1.00 42.32 46 ARG A CA 16
ATOM 20049 C C . ARG A 1 46 ? -1.331 -1.722 7.964 1.00 1.43 46 ARG A C 16
ATOM 20050 O O . ARG A 1 46 ? -1.809 -0.669 8.391 1.00 12.40 46 ARG A O 16
ATOM 20071 N N . ALA A 1 47 ? -0.943 -2.708 8.764 1.00 74.01 47 ALA A N 16
ATOM 20072 C CA . ALA A 1 47 ? -1.112 -2.643 10.219 1.00 32.24 47 ALA A CA 16
ATOM 20073 C C . ALA A 1 47 ? -0.176 -1.617 10.880 1.00 73.12 47 ALA A C 16
ATOM 20074 O O . ALA A 1 47 ? -0.605 -0.825 11.725 1.00 54.34 47 ALA A O 16
ATOM 20081 N N . TYR A 1 48 ? 1.098 -1.628 10.495 1.00 64.35 48 TYR A N 16
ATOM 20082 C CA . TYR A 1 48 ? 2.110 -0.795 11.159 1.00 24.44 48 TYR A CA 16
ATOM 20083 C C . TYR A 1 48 ? 2.083 0.676 10.705 1.00 31.45 48 TYR A C 16
ATOM 20084 O O . TYR A 1 48 ? 2.452 1.563 11.475 1.00 73.24 48 TYR A O 16
ATOM 20102 N N . VAL A 1 49 ? 1.641 0.952 9.477 1.00 54.40 49 VAL A N 16
ATOM 20103 C CA . VAL A 1 49 ? 1.539 2.345 9.007 1.00 13.42 49 VAL A CA 16
ATOM 20104 C C . VAL A 1 49 ? 0.520 3.145 9.834 1.00 51.43 49 VAL A C 16
ATOM 20105 O O . VAL A 1 49 ? 0.690 4.343 10.051 1.00 61.01 49 VAL A O 16
ATOM 20118 N N . MET A 1 50 ? -0.522 2.466 10.311 1.00 14.53 50 MET A N 16
ATOM 20119 C CA . MET A 1 50 ? -1.543 3.101 11.154 1.00 14.43 50 MET A CA 16
ATOM 20120 C C . MET A 1 50 ? -1.024 3.343 12.583 1.00 62.54 50 MET A C 16
ATOM 20121 O O . MET A 1 50 ? -1.655 4.040 13.379 1.00 24.55 50 MET A O 16
ATOM 20135 N N . SER A 1 51 ? 0.126 2.750 12.899 1.00 23.43 51 SER A N 16
ATOM 20136 C CA . SER A 1 51 ? 0.738 2.875 14.229 1.00 33.53 51 SER A CA 16
ATOM 20137 C C . SER A 1 51 ? 1.896 3.883 14.227 1.00 44.32 51 SER A C 16
ATOM 20138 O O . SER A 1 51 ? 1.930 4.811 15.038 1.00 33.44 51 SER A O 16
ATOM 20146 N N . ASN A 1 52 ? 2.835 3.693 13.304 1.00 51.01 52 ASN A N 16
ATOM 20147 C CA . ASN A 1 52 ? 4.057 4.506 13.242 1.00 3.31 52 ASN A CA 16
ATOM 20148 C C . ASN A 1 52 ? 3.805 5.902 12.643 1.00 64.30 52 ASN A C 16
ATOM 20149 O O . ASN A 1 52 ? 4.243 6.914 13.194 1.00 72.22 52 ASN A O 16
ATOM 20160 N N . TYR A 1 53 ? 3.099 5.950 11.514 1.00 45.42 53 TYR A N 16
ATOM 20161 C CA . TYR A 1 53 ? 2.913 7.205 10.771 1.00 23.02 53 TYR A CA 16
ATOM 20162 C C . TYR A 1 53 ? 1.785 8.069 11.354 1.00 53.12 53 TYR A C 16
ATOM 20163 O O . TYR A 1 53 ? 0.893 7.576 12.045 1.00 20.32 53 TYR A O 16
ATOM 20181 N N . THR A 1 54 ? 1.841 9.367 11.067 1.00 32.43 54 THR A N 16
ATOM 20182 C CA . THR A 1 54 ? 0.862 10.333 11.586 1.00 23.34 54 THR A CA 16
ATOM 20183 C C . THR A 1 54 ? -0.111 10.820 10.496 1.00 75.44 54 THR A C 16
ATOM 20184 O O . THR A 1 54 ? -1.327 10.628 10.601 1.00 34.11 54 THR A O 16
ATOM 20195 N N . ASP A 1 55 ? 0.430 11.467 9.464 1.00 55.15 55 ASP A N 16
ATOM 20196 C CA . ASP A 1 55 ? -0.372 11.964 8.334 1.00 12.12 55 ASP A CA 16
ATOM 20197 C C . ASP A 1 55 ? -1.191 10.845 7.663 1.00 53.23 55 ASP A C 16
ATOM 20198 O O . ASP A 1 55 ? -0.642 9.812 7.272 1.00 65.21 55 ASP A O 16
ATOM 20207 N N . HIS A 1 56 ? -2.500 11.057 7.504 1.00 62.44 56 HIS A N 16
ATOM 20208 C CA . HIS A 1 56 ? -3.345 10.111 6.761 1.00 23.40 56 HIS A CA 16
ATOM 20209 C C . HIS A 1 56 ? -2.947 10.072 5.277 1.00 1.32 56 HIS A C 16
ATOM 20210 O O . HIS A 1 56 ? -3.178 9.077 4.592 1.00 10.01 56 HIS A O 16
ATOM 20225 N N . GLN A 1 57 ? -2.338 11.159 4.796 1.00 5.22 57 GLN A N 16
ATOM 20226 C CA . GLN A 1 57 ? -1.750 11.188 3.448 1.00 71.24 57 GLN A CA 16
ATOM 20227 C C . GLN A 1 57 ? -0.691 10.085 3.290 1.00 22.45 57 GLN A C 16
ATOM 20228 O O . GLN A 1 57 ? -0.329 9.700 2.179 1.00 54.24 57 GLN A O 16
ATOM 20242 N N . LEU A 1 58 ? -0.182 9.603 4.424 1.00 73.24 58 LEU A N 16
ATOM 20243 C CA . LEU A 1 58 ? 0.700 8.433 4.460 1.00 0.05 58 LEU A CA 16
ATOM 20244 C C . LEU A 1 58 ? -0.095 7.175 4.854 1.00 24.22 58 LEU A C 16
ATOM 20245 O O . LEU A 1 58 ? -0.116 6.183 4.129 1.00 22.03 58 LEU A O 16
ATOM 20261 N N . ILE A 1 59 ? -0.763 7.244 6.007 1.00 62.52 59 ILE A N 16
ATOM 20262 C CA . ILE A 1 59 ? -1.534 6.115 6.548 1.00 52.42 59 ILE A CA 16
ATOM 20263 C C . ILE A 1 59 ? -2.635 5.635 5.586 1.00 5.02 59 ILE A C 16
ATOM 20264 O O . ILE A 1 59 ? -2.582 4.512 5.076 1.00 12.21 59 ILE A O 16
ATOM 20280 N N . GLU A 1 60 ? -3.629 6.494 5.338 1.00 2.00 60 GLU A N 16
ATOM 20281 C CA . GLU A 1 60 ? -4.805 6.108 4.549 1.00 53.40 60 GLU A CA 16
ATOM 20282 C C . GLU A 1 60 ? -4.434 5.796 3.097 1.00 75.31 60 GLU A C 16
ATOM 20283 O O . GLU A 1 60 ? -4.949 4.844 2.514 1.00 1.43 60 GLU A O 16
ATOM 20295 N N . THR A 1 61 ? -3.535 6.590 2.519 1.00 51.01 61 THR A N 16
ATOM 20296 C CA . THR A 1 61 ? -3.039 6.333 1.162 1.00 41.52 61 THR A CA 16
ATOM 20297 C C . THR A 1 61 ? -2.470 4.910 1.044 1.00 40.30 61 THR A C 16
ATOM 20298 O O . THR A 1 61 ? -2.720 4.214 0.058 1.00 62.31 61 THR A O 16
ATOM 20309 N N . THR A 1 62 ? -1.725 4.476 2.064 1.00 35.43 62 THR A N 16
ATOM 20310 C CA . THR A 1 62 ? -1.145 3.123 2.078 1.00 52.20 62 THR A CA 16
ATOM 20311 C C . THR A 1 62 ? -2.229 2.039 2.077 1.00 4.15 62 THR A C 16
ATOM 20312 O O . THR A 1 62 ? -2.333 1.262 1.127 1.00 72.23 62 THR A O 16
ATOM 20323 N N . ASN A 1 63 ? -3.050 1.989 3.130 1.00 62.15 63 ASN A N 16
ATOM 20324 C CA . ASN A 1 63 ? -4.059 0.927 3.254 1.00 75.34 63 ASN A CA 16
ATOM 20325 C C . ASN A 1 63 ? -5.103 1.005 2.127 1.00 74.33 63 ASN A C 16
ATOM 20326 O O . ASN A 1 63 ? -5.656 -0.015 1.710 1.00 63.23 63 ASN A O 16
ATOM 20337 N N . ARG A 1 64 ? -5.367 2.216 1.633 1.00 71.23 64 ARG A N 16
ATOM 20338 C CA . ARG A 1 64 ? -6.251 2.398 0.475 1.00 31.23 64 ARG A CA 16
ATOM 20339 C C . ARG A 1 64 ? -5.646 1.730 -0.768 1.00 72.51 64 ARG A C 16
ATOM 20340 O O . ARG A 1 64 ? -6.309 0.954 -1.460 1.00 74.52 64 ARG A O 16
ATOM 20361 N N . ALA A 1 65 ? -4.375 2.036 -1.038 1.00 23.32 65 ALA A N 16
ATOM 20362 C CA . ALA A 1 65 ? -3.648 1.426 -2.153 1.00 23.13 65 ALA A CA 16
ATOM 20363 C C . ALA A 1 65 ? -3.591 -0.101 -2.006 1.00 74.20 65 ALA A C 16
ATOM 20364 O O . ALA A 1 65 ? -3.775 -0.833 -2.975 1.00 23.31 65 ALA A O 16
ATOM 20371 N N . ILE A 1 66 ? -3.349 -0.571 -0.782 1.00 50.42 66 ILE A N 16
ATOM 20372 C CA . ILE A 1 66 ? -3.326 -2.009 -0.487 1.00 21.22 66 ILE A CA 16
ATOM 20373 C C . ILE A 1 66 ? -4.710 -2.646 -0.697 1.00 21.05 66 ILE A C 16
ATOM 20374 O O . ILE A 1 66 ? -4.815 -3.781 -1.157 1.00 13.14 66 ILE A O 16
ATOM 20390 N N . SER A 1 67 ? -5.771 -1.907 -0.365 1.00 71.00 67 SER A N 16
ATOM 20391 C CA . SER A 1 67 ? -7.147 -2.389 -0.576 1.00 20.03 67 SER A CA 16
ATOM 20392 C C . SER A 1 67 ? -7.441 -2.588 -2.065 1.00 52.41 67 SER A C 16
ATOM 20393 O O . SER A 1 67 ? -7.918 -3.645 -2.475 1.00 12.10 67 SER A O 16
ATOM 20401 N N . LEU A 1 68 ? -7.146 -1.573 -2.877 1.00 63.14 68 LEU A N 16
ATOM 20402 C CA . LEU A 1 68 ? -7.307 -1.680 -4.334 1.00 42.23 68 LEU A CA 16
ATOM 20403 C C . LEU A 1 68 ? -6.319 -2.701 -4.928 1.00 43.40 68 LEU A C 16
ATOM 20404 O O . LEU A 1 68 ? -6.645 -3.411 -5.879 1.00 42.32 68 LEU A O 16
ATOM 20420 N N . TYR A 1 69 ? -5.120 -2.774 -4.350 1.00 51.31 69 TYR A N 16
ATOM 20421 C CA . TYR A 1 69 ? -4.106 -3.757 -4.761 1.00 75.02 69 TYR A CA 16
ATOM 20422 C C . TYR A 1 69 ? -4.611 -5.198 -4.571 1.00 14.14 69 TYR A C 16
ATOM 20423 O O . TYR A 1 69 ? -4.657 -5.979 -5.521 1.00 40.31 69 TYR A O 16
ATOM 20441 N N . MET A 1 70 ? -5.000 -5.539 -3.343 1.00 12.43 70 MET A N 16
ATOM 20442 C CA . MET A 1 70 ? -5.471 -6.894 -3.033 1.00 42.33 70 MET A CA 16
ATOM 20443 C C . MET A 1 70 ? -6.790 -7.210 -3.758 1.00 5.53 70 MET A C 16
ATOM 20444 O O . MET A 1 70 ? -7.017 -8.344 -4.173 1.00 62.11 70 MET A O 16
ATOM 20458 N N . ALA A 1 71 ? -7.646 -6.198 -3.921 1.00 22.14 71 ALA A N 16
ATOM 20459 C CA . ALA A 1 71 ? -8.920 -6.365 -4.630 1.00 12.24 71 ALA A CA 16
ATOM 20460 C C . ALA A 1 71 ? -8.707 -6.638 -6.128 1.00 24.30 71 ALA A C 16
ATOM 20461 O O . ALA A 1 71 ? -9.307 -7.558 -6.695 1.00 74.32 71 ALA A O 16
ATOM 20468 N N . ASN A 1 72 ? -7.848 -5.839 -6.766 1.00 52.50 72 ASN A N 16
ATOM 20469 C CA . ASN A 1 72 ? -7.537 -6.013 -8.190 1.00 73.23 72 ASN A CA 16
ATOM 20470 C C . ASN A 1 72 ? -6.767 -7.323 -8.426 1.00 45.30 72 ASN A C 16
ATOM 20471 O O . ASN A 1 72 ? -7.085 -8.085 -9.336 1.00 30.12 72 ASN A O 16
ATOM 20482 N N . LEU A 1 73 ? -5.758 -7.581 -7.591 1.00 11.33 73 LEU A N 16
ATOM 20483 C CA . LEU A 1 73 ? -4.990 -8.834 -7.657 1.00 22.31 73 LEU A CA 16
ATOM 20484 C C . LEU A 1 73 ? -5.932 -10.037 -7.500 1.00 14.23 73 LEU A C 16
ATOM 20485 O O . LEU A 1 73 ? -5.864 -11.000 -8.267 1.00 34.31 73 LEU A O 16
ATOM 20501 N N . GLU A 1 74 ? -6.816 -9.963 -6.504 1.00 4.53 74 GLU A N 16
ATOM 20502 C CA . GLU A 1 74 ? -7.847 -10.983 -6.282 1.00 52.23 74 GLU A CA 16
ATOM 20503 C C . GLU A 1 74 ? -8.697 -11.204 -7.541 1.00 13.20 74 GLU A C 16
ATOM 20504 O O . GLU A 1 74 ? -8.860 -12.329 -8.002 1.00 64.24 74 GLU A O 16
ATOM 20516 N N . HIS A 1 75 ? -9.219 -10.117 -8.102 1.00 21.21 75 HIS A N 16
ATOM 20517 C CA . HIS A 1 75 ? -10.086 -10.194 -9.281 1.00 2.21 75 HIS A CA 16
ATOM 20518 C C . HIS A 1 75 ? -9.306 -10.617 -10.539 1.00 51.20 75 HIS A C 16
ATOM 20519 O O . HIS A 1 75 ? -9.876 -11.190 -11.464 1.00 14.33 75 HIS A O 16
ATOM 20534 N N . HIS A 1 76 ? -8.008 -10.334 -10.570 1.00 15.40 76 HIS A N 16
ATOM 20535 C CA . HIS A 1 76 ? -7.160 -10.714 -11.707 1.00 4.33 76 HIS A CA 16
ATOM 20536 C C . HIS A 1 76 ? -6.732 -12.189 -11.607 1.00 32.20 76 HIS A C 16
ATOM 20537 O O . HIS A 1 76 ? -6.610 -12.884 -12.616 1.00 11.24 76 HIS A O 16
ATOM 20552 N N . HIS A 1 77 ? -6.497 -12.653 -10.379 1.00 51.44 77 HIS A N 16
ATOM 20553 C CA . HIS A 1 77 ? -6.148 -14.057 -10.122 1.00 60.21 77 HIS A CA 16
ATOM 20554 C C . HIS A 1 77 ? -7.392 -14.953 -10.212 1.00 21.40 77 HIS A C 16
ATOM 20555 O O . HIS A 1 77 ? -7.327 -16.089 -10.679 1.00 24.01 77 HIS A O 16
ATOM 20570 N N . HIS A 1 78 ? -8.520 -14.427 -9.744 1.00 24.44 78 HIS A N 16
ATOM 20571 C CA . HIS A 1 78 ? -9.809 -15.122 -9.831 1.00 11.25 78 HIS A CA 16
ATOM 20572 C C . HIS A 1 78 ? -10.428 -14.960 -11.233 1.00 62.32 78 HIS A C 16
ATOM 20573 O O . HIS A 1 78 ? -11.178 -15.821 -11.697 1.00 14.01 78 HIS A O 16
ATOM 20588 N N . HIS A 1 79 ? -10.115 -13.837 -11.882 1.00 54.22 79 HIS A N 16
ATOM 20589 C CA . HIS A 1 79 ? -10.583 -13.529 -13.241 1.00 31.22 79 HIS A CA 16
ATOM 20590 C C . HIS A 1 79 ? -12.109 -13.311 -13.305 1.00 0.32 79 HIS A C 16
ATOM 20591 O O . HIS A 1 79 ? -12.572 -12.177 -13.436 1.00 5.21 79 HIS A O 16
ATOM 20606 N N . HIS A 1 80 ? -12.884 -14.389 -13.219 1.00 20.00 80 HIS A N 16
ATOM 20607 C CA . HIS A 1 80 ? -14.349 -14.300 -13.340 1.00 74.45 80 HIS A CA 16
ATOM 20608 C C . HIS A 1 80 ? -15.062 -15.006 -12.166 1.00 12.11 80 HIS A C 16
ATOM 20609 O O . HIS A 1 80 ? -14.907 -16.237 -12.021 1.00 38.64 80 HIS A O 16
ATOM 20625 N N . MET A 1 1 ? 19.612 -9.370 -0.549 1.00 64.43 1 MET A N 17
ATOM 20626 C CA . MET A 1 1 ? 18.147 -9.202 -0.766 1.00 24.21 1 MET A CA 17
ATOM 20627 C C . MET A 1 1 ? 17.602 -10.262 -1.735 1.00 75.35 1 MET A C 17
ATOM 20628 O O . MET A 1 1 ? 18.066 -10.373 -2.871 1.00 62.42 1 MET A O 17
ATOM 20644 N N . ALA A 1 2 ? 16.620 -11.042 -1.285 1.00 15.03 2 ALA A N 17
ATOM 20645 C CA . ALA A 1 2 ? 15.996 -12.066 -2.135 1.00 22.24 2 ALA A CA 17
ATOM 20646 C C . ALA A 1 2 ? 14.572 -12.413 -1.670 1.00 61.11 2 ALA A C 17
ATOM 20647 O O . ALA A 1 2 ? 14.385 -13.061 -0.638 1.00 1.43 2 ALA A O 17
ATOM 20654 N N . GLY A 1 3 ? 13.568 -11.972 -2.426 1.00 54.13 3 GLY A N 17
ATOM 20655 C CA . GLY A 1 3 ? 12.184 -12.314 -2.108 1.00 70.53 3 GLY A CA 17
ATOM 20656 C C . GLY A 1 3 ? 11.176 -11.238 -2.500 1.00 22.52 3 GLY A C 17
ATOM 20657 O O . GLY A 1 3 ? 10.162 -11.527 -3.135 1.00 75.13 3 GLY A O 17
ATOM 20661 N N . ASP A 1 4 ? 11.458 -9.995 -2.128 1.00 54.52 4 ASP A N 17
ATOM 20662 C CA . ASP A 1 4 ? 10.524 -8.886 -2.348 1.00 15.50 4 ASP A CA 17
ATOM 20663 C C . ASP A 1 4 ? 10.822 -8.119 -3.653 1.00 53.34 4 ASP A C 17
ATOM 20664 O O . ASP A 1 4 ? 11.920 -7.582 -3.833 1.00 32.03 4 ASP A O 17
ATOM 20673 N N . PRO A 1 5 ? 9.845 -8.070 -4.584 1.00 11.34 5 PRO A N 17
ATOM 20674 C CA . PRO A 1 5 ? 9.957 -7.283 -5.820 1.00 53.34 5 PRO A CA 17
ATOM 20675 C C . PRO A 1 5 ? 9.438 -5.835 -5.671 1.00 24.54 5 PRO A C 17
ATOM 20676 O O . PRO A 1 5 ? 9.269 -5.128 -6.666 1.00 33.45 5 PRO A O 17
ATOM 20687 N N . MET A 1 6 ? 9.179 -5.408 -4.429 1.00 21.12 6 MET A N 17
ATOM 20688 C CA . MET A 1 6 ? 8.719 -4.038 -4.134 1.00 54.33 6 MET A CA 17
ATOM 20689 C C . MET A 1 6 ? 7.371 -3.724 -4.814 1.00 61.33 6 MET A C 17
ATOM 20690 O O . MET A 1 6 ? 7.229 -2.704 -5.487 1.00 13.23 6 MET A O 17
ATOM 20704 N N . THR A 1 7 ? 6.376 -4.590 -4.610 1.00 12.34 7 THR A N 17
ATOM 20705 C CA . THR A 1 7 ? 5.060 -4.433 -5.260 1.00 2.32 7 THR A CA 17
ATOM 20706 C C . THR A 1 7 ? 4.377 -3.109 -4.878 1.00 65.30 7 THR A C 17
ATOM 20707 O O . THR A 1 7 ? 3.976 -2.333 -5.748 1.00 52.33 7 THR A O 17
ATOM 20718 N N . PHE A 1 8 ? 4.241 -2.859 -3.574 1.00 30.04 8 PHE A N 17
ATOM 20719 C CA . PHE A 1 8 ? 3.632 -1.614 -3.077 1.00 13.54 8 PHE A CA 17
ATOM 20720 C C . PHE A 1 8 ? 4.377 -0.373 -3.601 1.00 30.54 8 PHE A C 17
ATOM 20721 O O . PHE A 1 8 ? 3.769 0.539 -4.169 1.00 11.24 8 PHE A O 17
ATOM 20738 N N . TYR A 1 9 ? 5.695 -0.355 -3.410 1.00 43.53 9 TYR A N 17
ATOM 20739 C CA . TYR A 1 9 ? 6.540 0.754 -3.873 1.00 64.43 9 TYR A CA 17
ATOM 20740 C C . TYR A 1 9 ? 6.401 0.975 -5.391 1.00 31.00 9 TYR A C 17
ATOM 20741 O O . TYR A 1 9 ? 6.294 2.111 -5.855 1.00 50.23 9 TYR A O 17
ATOM 20759 N N . ASN A 1 10 ? 6.386 -0.123 -6.152 1.00 61.21 10 ASN A N 17
ATOM 20760 C CA . ASN A 1 10 ? 6.288 -0.067 -7.618 1.00 63.23 10 ASN A CA 17
ATOM 20761 C C . ASN A 1 10 ? 5.022 0.682 -8.075 1.00 5.14 10 ASN A C 17
ATOM 20762 O O . ASN A 1 10 ? 5.043 1.408 -9.069 1.00 21.23 10 ASN A O 17
ATOM 20773 N N . PHE A 1 11 ? 3.924 0.497 -7.347 1.00 30.31 11 PHE A N 17
ATOM 20774 C CA . PHE A 1 11 ? 2.662 1.170 -7.673 1.00 54.45 11 PHE A CA 17
ATOM 20775 C C . PHE A 1 11 ? 2.662 2.636 -7.209 1.00 3.41 11 PHE A C 17
ATOM 20776 O O . PHE A 1 11 ? 2.475 3.555 -8.008 1.00 71.25 11 PHE A O 17
ATOM 20793 N N . ILE A 1 12 ? 2.882 2.848 -5.913 1.00 0.32 12 ILE A N 17
ATOM 20794 C CA . ILE A 1 12 ? 2.746 4.179 -5.313 1.00 11.32 12 ILE A CA 17
ATOM 20795 C C . ILE A 1 12 ? 3.745 5.201 -5.896 1.00 1.45 12 ILE A C 17
ATOM 20796 O O . ILE A 1 12 ? 3.442 6.394 -5.977 1.00 71.02 12 ILE A O 17
ATOM 20812 N N . MET A 1 13 ? 4.922 4.733 -6.322 1.00 65.33 13 MET A N 17
ATOM 20813 C CA . MET A 1 13 ? 5.971 5.628 -6.840 1.00 21.44 13 MET A CA 17
ATOM 20814 C C . MET A 1 13 ? 5.475 6.474 -8.030 1.00 21.54 13 MET A C 17
ATOM 20815 O O . MET A 1 13 ? 5.930 7.601 -8.229 1.00 21.14 13 MET A O 17
ATOM 20829 N N . GLY A 1 14 ? 4.523 5.934 -8.797 1.00 25.11 14 GLY A N 17
ATOM 20830 C CA . GLY A 1 14 ? 3.976 6.660 -9.942 1.00 11.43 14 GLY A CA 17
ATOM 20831 C C . GLY A 1 14 ? 3.352 8.002 -9.562 1.00 12.42 14 GLY A C 17
ATOM 20832 O O . GLY A 1 14 ? 3.382 8.956 -10.342 1.00 54.24 14 GLY A O 17
ATOM 20836 N N . PHE A 1 15 ? 2.798 8.079 -8.354 1.00 13.12 15 PHE A N 17
ATOM 20837 C CA . PHE A 1 15 ? 2.170 9.312 -7.858 1.00 60.34 15 PHE A CA 17
ATOM 20838 C C . PHE A 1 15 ? 3.220 10.373 -7.490 1.00 23.30 15 PHE A C 17
ATOM 20839 O O . PHE A 1 15 ? 2.907 11.558 -7.389 1.00 63.43 15 PHE A O 17
ATOM 20856 N N . GLN A 1 16 ? 4.464 9.938 -7.288 1.00 2.20 16 GLN A N 17
ATOM 20857 C CA . GLN A 1 16 ? 5.565 10.848 -6.944 1.00 64.15 16 GLN A CA 17
ATOM 20858 C C . GLN A 1 16 ? 6.067 11.576 -8.202 1.00 33.12 16 GLN A C 17
ATOM 20859 O O . GLN A 1 16 ? 6.508 12.723 -8.141 1.00 70.21 16 GLN A O 17
ATOM 20873 N N . ASN A 1 17 ? 5.957 10.906 -9.350 1.00 75.10 17 ASN A N 17
ATOM 20874 C CA . ASN A 1 17 ? 6.427 11.457 -10.630 1.00 42.14 17 ASN A CA 17
ATOM 20875 C C . ASN A 1 17 ? 5.653 12.721 -11.053 1.00 73.14 17 ASN A C 17
ATOM 20876 O O . ASN A 1 17 ? 6.082 13.445 -11.956 1.00 73.20 17 ASN A O 17
ATOM 20887 N N . ASP A 1 18 ? 4.519 12.978 -10.404 1.00 0.44 18 ASP A N 17
ATOM 20888 C CA . ASP A 1 18 ? 3.731 14.190 -10.654 1.00 45.13 18 ASP A CA 17
ATOM 20889 C C . ASP A 1 18 ? 3.306 14.841 -9.329 1.00 62.34 18 ASP A C 17
ATOM 20890 O O . ASP A 1 18 ? 3.149 14.161 -8.315 1.00 50.04 18 ASP A O 17
ATOM 20899 N N . ASN A 1 19 ? 3.123 16.161 -9.341 1.00 45.24 19 ASN A N 17
ATOM 20900 C CA . ASN A 1 19 ? 2.726 16.896 -8.136 1.00 25.11 19 ASN A CA 17
ATOM 20901 C C . ASN A 1 19 ? 1.302 16.519 -7.689 1.00 3.34 19 ASN A C 17
ATOM 20902 O O . ASN A 1 19 ? 0.328 17.191 -8.022 1.00 21.44 19 ASN A O 17
ATOM 20913 N N . THR A 1 20 ? 1.194 15.416 -6.955 1.00 61.43 20 THR A N 17
ATOM 20914 C CA . THR A 1 20 ? -0.094 14.932 -6.437 1.00 44.34 20 THR A CA 17
ATOM 20915 C C . THR A 1 20 ? -0.086 14.890 -4.905 1.00 42.43 20 THR A C 17
ATOM 20916 O O . THR A 1 20 ? 0.978 14.767 -4.292 1.00 74.12 20 THR A O 17
ATOM 20927 N N . PRO A 1 21 ? -1.263 14.990 -4.257 1.00 51.22 21 PRO A N 17
ATOM 20928 C CA . PRO A 1 21 ? -1.372 14.852 -2.791 1.00 41.11 21 PRO A CA 17
ATOM 20929 C C . PRO A 1 21 ? -0.938 13.457 -2.302 1.00 13.44 21 PRO A C 17
ATOM 20930 O O . PRO A 1 21 ? -0.422 13.303 -1.192 1.00 4.34 21 PRO A O 17
ATOM 20941 N N . PHE A 1 22 ? -1.155 12.446 -3.146 1.00 51.44 22 PHE A N 17
ATOM 20942 C CA . PHE A 1 22 ? -0.751 11.066 -2.843 1.00 51.12 22 PHE A CA 17
ATOM 20943 C C . PHE A 1 22 ? 0.770 10.892 -2.980 1.00 24.01 22 PHE A C 17
ATOM 20944 O O . PHE A 1 22 ? 1.378 10.055 -2.307 1.00 14.51 22 PHE A O 17
ATOM 20961 N N . GLY A 1 23 ? 1.376 11.697 -3.858 1.00 64.52 23 GLY A N 17
ATOM 20962 C CA . GLY A 1 23 ? 2.820 11.649 -4.074 1.00 21.12 23 GLY A CA 17
ATOM 20963 C C . GLY A 1 23 ? 3.637 11.846 -2.801 1.00 34.11 23 GLY A C 17
ATOM 20964 O O . GLY A 1 23 ? 4.793 11.441 -2.737 1.00 71.35 23 GLY A O 17
ATOM 20968 N N . ILE A 1 24 ? 3.036 12.467 -1.789 1.00 31.55 24 ILE A N 17
ATOM 20969 C CA . ILE A 1 24 ? 3.692 12.642 -0.487 1.00 52.24 24 ILE A CA 17
ATOM 20970 C C . ILE A 1 24 ? 4.030 11.283 0.154 1.00 10.32 24 ILE A C 17
ATOM 20971 O O . ILE A 1 24 ? 5.115 11.092 0.709 1.00 53.13 24 ILE A O 17
ATOM 20987 N N . LEU A 1 25 ? 3.099 10.333 0.066 1.00 60.52 25 LEU A N 17
ATOM 20988 C CA . LEU A 1 25 ? 3.333 8.976 0.571 1.00 22.55 25 LEU A CA 17
ATOM 20989 C C . LEU A 1 25 ? 4.412 8.281 -0.275 1.00 72.30 25 LEU A C 17
ATOM 20990 O O . LEU A 1 25 ? 5.320 7.638 0.255 1.00 73.43 25 LEU A O 17
ATOM 21006 N N . ALA A 1 26 ? 4.314 8.442 -1.593 1.00 3.30 26 ALA A N 17
ATOM 21007 C CA . ALA A 1 26 ? 5.287 7.869 -2.532 1.00 23.51 26 ALA A CA 17
ATOM 21008 C C . ALA A 1 26 ? 6.711 8.384 -2.272 1.00 62.20 26 ALA A C 17
ATOM 21009 O O . ALA A 1 26 ? 7.675 7.616 -2.272 1.00 15.13 26 ALA A O 17
ATOM 21016 N N . GLU A 1 27 ? 6.839 9.690 -2.065 1.00 61.54 27 GLU A N 17
ATOM 21017 C CA . GLU A 1 27 ? 8.130 10.291 -1.728 1.00 12.22 27 GLU A CA 17
ATOM 21018 C C . GLU A 1 27 ? 8.623 9.787 -0.367 1.00 33.13 27 GLU A C 17
ATOM 21019 O O . GLU A 1 27 ? 9.804 9.473 -0.192 1.00 11.01 27 GLU A O 17
ATOM 21031 N N . HIS A 1 28 ? 7.702 9.694 0.593 1.00 73.44 28 HIS A N 17
ATOM 21032 C CA . HIS A 1 28 ? 8.048 9.279 1.950 1.00 4.42 28 HIS A CA 17
ATOM 21033 C C . HIS A 1 28 ? 8.566 7.831 1.988 1.00 43.30 28 HIS A C 17
ATOM 21034 O O . HIS A 1 28 ? 9.545 7.544 2.664 1.00 13.43 28 HIS A O 17
ATOM 21049 N N . VAL A 1 29 ? 7.913 6.917 1.266 1.00 41.13 29 VAL A N 17
ATOM 21050 C CA . VAL A 1 29 ? 8.375 5.519 1.218 1.00 41.05 29 VAL A CA 17
ATOM 21051 C C . VAL A 1 29 ? 9.734 5.402 0.505 1.00 55.13 29 VAL A C 17
ATOM 21052 O O . VAL A 1 29 ? 10.525 4.506 0.799 1.00 61.41 29 VAL A O 17
ATOM 21065 N N . SER A 1 30 ? 10.006 6.319 -0.429 1.00 74.13 30 SER A N 17
ATOM 21066 C CA . SER A 1 30 ? 11.335 6.413 -1.059 1.00 51.02 30 SER A CA 17
ATOM 21067 C C . SER A 1 30 ? 12.397 6.818 -0.023 1.00 15.51 30 SER A C 17
ATOM 21068 O O . SER A 1 30 ? 13.582 6.522 -0.174 1.00 13.32 30 SER A O 17
ATOM 21076 N N . GLU A 1 31 ? 11.952 7.506 1.024 1.00 62.50 31 GLU A N 17
ATOM 21077 C CA . GLU A 1 31 ? 12.809 7.867 2.159 1.00 15.40 31 GLU A CA 17
ATOM 21078 C C . GLU A 1 31 ? 12.831 6.746 3.218 1.00 21.41 31 GLU A C 17
ATOM 21079 O O . GLU A 1 31 ? 13.872 6.445 3.807 1.00 61.42 31 GLU A O 17
ATOM 21091 N N . ASP A 1 32 ? 11.679 6.114 3.412 1.00 11.33 32 ASP A N 17
ATOM 21092 C CA . ASP A 1 32 ? 11.483 5.099 4.457 1.00 50.21 32 ASP A CA 17
ATOM 21093 C C . ASP A 1 32 ? 12.102 3.736 4.071 1.00 44.40 32 ASP A C 17
ATOM 21094 O O . ASP A 1 32 ? 12.257 2.848 4.915 1.00 43.13 32 ASP A O 17
ATOM 21103 N N . LYS A 1 33 ? 12.477 3.578 2.798 1.00 1.45 33 LYS A N 17
ATOM 21104 C CA . LYS A 1 33 ? 13.064 2.317 2.305 1.00 74.41 33 LYS A CA 17
ATOM 21105 C C . LYS A 1 33 ? 14.489 2.073 2.848 1.00 64.22 33 LYS A C 17
ATOM 21106 O O . LYS A 1 33 ? 15.135 1.091 2.483 1.00 65.23 33 LYS A O 17
ATOM 21125 N N . ALA A 1 34 ? 14.975 2.968 3.712 1.00 52.53 34 ALA A N 17
ATOM 21126 C CA . ALA A 1 34 ? 16.286 2.793 4.354 1.00 11.44 34 ALA A CA 17
ATOM 21127 C C . ALA A 1 34 ? 16.303 1.569 5.289 1.00 4.12 34 ALA A C 17
ATOM 21128 O O . ALA A 1 34 ? 17.358 0.997 5.570 1.00 15.31 34 ALA A O 17
ATOM 21135 N N . PHE A 1 35 ? 15.127 1.187 5.777 1.00 15.53 35 PHE A N 17
ATOM 21136 C CA . PHE A 1 35 ? 14.970 -0.007 6.614 1.00 34.11 35 PHE A CA 17
ATOM 21137 C C . PHE A 1 35 ? 14.806 -1.265 5.737 1.00 24.15 35 PHE A C 17
ATOM 21138 O O . PHE A 1 35 ? 14.039 -1.245 4.774 1.00 24.11 35 PHE A O 17
ATOM 21155 N N . PRO A 1 36 ? 15.530 -2.370 6.046 1.00 30.40 36 PRO A N 17
ATOM 21156 C CA . PRO A 1 36 ? 15.390 -3.644 5.314 1.00 61.21 36 PRO A CA 17
ATOM 21157 C C . PRO A 1 36 ? 13.920 -4.060 5.150 1.00 12.32 36 PRO A C 17
ATOM 21158 O O . PRO A 1 36 ? 13.281 -4.515 6.098 1.00 4.43 36 PRO A O 17
ATOM 21169 N N . ARG A 1 37 ? 13.390 -3.891 3.941 1.00 23.22 37 ARG A N 17
ATOM 21170 C CA . ARG A 1 37 ? 11.957 -4.057 3.691 1.00 54.22 37 ARG A CA 17
ATOM 21171 C C . ARG A 1 37 ? 11.544 -5.536 3.587 1.00 62.11 37 ARG A C 17
ATOM 21172 O O . ARG A 1 37 ? 11.000 -6.102 4.536 1.00 20.13 37 ARG A O 17
ATOM 21193 N N . LEU A 1 38 ? 11.810 -6.159 2.430 1.00 0.44 38 LEU A N 17
ATOM 21194 C CA . LEU A 1 38 ? 11.351 -7.534 2.160 1.00 14.10 38 LEU A CA 17
ATOM 21195 C C . LEU A 1 38 ? 9.835 -7.663 2.411 1.00 72.00 38 LEU A C 17
ATOM 21196 O O . LEU A 1 38 ? 9.335 -8.722 2.807 1.00 23.52 38 LEU A O 17
ATOM 21212 N N . GLU A 1 39 ? 9.115 -6.581 2.120 1.00 72.10 39 GLU A N 17
ATOM 21213 C CA . GLU A 1 39 ? 7.701 -6.443 2.478 1.00 64.41 39 GLU A CA 17
ATOM 21214 C C . GLU A 1 39 ? 6.769 -7.332 1.620 1.00 2.14 39 GLU A C 17
ATOM 21215 O O . GLU A 1 39 ? 6.131 -8.238 2.156 1.00 21.13 39 GLU A O 17
ATOM 21227 N N . GLU A 1 40 ? 6.737 -7.080 0.302 1.00 24.44 40 GLU A N 17
ATOM 21228 C CA . GLU A 1 40 ? 5.848 -7.759 -0.675 1.00 32.42 40 GLU A CA 17
ATOM 21229 C C . GLU A 1 40 ? 4.383 -7.964 -0.196 1.00 53.13 40 GLU A C 17
ATOM 21230 O O . GLU A 1 40 ? 3.460 -7.362 -0.753 1.00 63.23 40 GLU A O 17
ATOM 21242 N N . ARG A 1 41 ? 4.168 -8.823 0.803 1.00 20.34 41 ARG A N 17
ATOM 21243 C CA . ARG A 1 41 ? 2.818 -9.152 1.285 1.00 63.11 41 ARG A CA 17
ATOM 21244 C C . ARG A 1 41 ? 2.098 -7.912 1.850 1.00 13.50 41 ARG A C 17
ATOM 21245 O O . ARG A 1 41 ? 2.567 -7.280 2.795 1.00 73.30 41 ARG A O 17
ATOM 21266 N N . HIS A 1 42 ? 0.937 -7.596 1.279 1.00 10.50 42 HIS A N 17
ATOM 21267 C CA . HIS A 1 42 ? 0.227 -6.344 1.588 1.00 2.34 42 HIS A CA 17
ATOM 21268 C C . HIS A 1 42 ? -0.387 -6.327 3.005 1.00 21.51 42 HIS A C 17
ATOM 21269 O O . HIS A 1 42 ? -0.769 -5.269 3.504 1.00 73.51 42 HIS A O 17
ATOM 21284 N N . GLN A 1 43 ? -0.479 -7.495 3.645 1.00 63.45 43 GLN A N 17
ATOM 21285 C CA . GLN A 1 43 ? -1.031 -7.592 5.010 1.00 72.54 43 GLN A CA 17
ATOM 21286 C C . GLN A 1 43 ? -0.148 -6.812 6.001 1.00 73.00 43 GLN A C 17
ATOM 21287 O O . GLN A 1 43 ? -0.592 -5.833 6.608 1.00 60.20 43 GLN A O 17
ATOM 21301 N N . VAL A 1 44 ? 1.110 -7.238 6.135 1.00 12.45 44 VAL A N 17
ATOM 21302 C CA . VAL A 1 44 ? 2.058 -6.605 7.062 1.00 72.12 44 VAL A CA 17
ATOM 21303 C C . VAL A 1 44 ? 2.207 -5.098 6.786 1.00 61.13 44 VAL A C 17
ATOM 21304 O O . VAL A 1 44 ? 2.480 -4.315 7.697 1.00 35.34 44 VAL A O 17
ATOM 21317 N N . ILE A 1 45 ? 2.009 -4.701 5.529 1.00 3.02 45 ILE A N 17
ATOM 21318 C CA . ILE A 1 45 ? 2.047 -3.284 5.150 1.00 31.32 45 ILE A CA 17
ATOM 21319 C C . ILE A 1 45 ? 1.049 -2.465 5.981 1.00 50.43 45 ILE A C 17
ATOM 21320 O O . ILE A 1 45 ? 1.417 -1.469 6.601 1.00 54.51 45 ILE A O 17
ATOM 21336 N N . ARG A 1 46 ? -0.210 -2.914 6.014 1.00 62.23 46 ARG A N 17
ATOM 21337 C CA . ARG A 1 46 ? -1.264 -2.207 6.752 1.00 32.44 46 ARG A CA 17
ATOM 21338 C C . ARG A 1 46 ? -0.904 -2.062 8.241 1.00 11.41 46 ARG A C 17
ATOM 21339 O O . ARG A 1 46 ? -1.167 -1.029 8.855 1.00 71.42 46 ARG A O 17
ATOM 21360 N N . ALA A 1 47 ? -0.291 -3.099 8.807 1.00 51.15 47 ALA A N 17
ATOM 21361 C CA . ALA A 1 47 ? 0.130 -3.076 10.211 1.00 21.52 47 ALA A CA 17
ATOM 21362 C C . ALA A 1 47 ? 1.236 -2.033 10.451 1.00 60.02 47 ALA A C 17
ATOM 21363 O O . ALA A 1 47 ? 1.127 -1.180 11.336 1.00 4.15 47 ALA A O 17
ATOM 21370 N N . TYR A 1 48 ? 2.294 -2.094 9.643 1.00 73.40 48 TYR A N 17
ATOM 21371 C CA . TYR A 1 48 ? 3.442 -1.195 9.808 1.00 51.01 48 TYR A CA 17
ATOM 21372 C C . TYR A 1 48 ? 3.104 0.272 9.482 1.00 31.11 48 TYR A C 17
ATOM 21373 O O . TYR A 1 48 ? 3.598 1.182 10.149 1.00 55.55 48 TYR A O 17
ATOM 21391 N N . VAL A 1 49 ? 2.268 0.510 8.472 1.00 11.52 49 VAL A N 17
ATOM 21392 C CA . VAL A 1 49 ? 1.886 1.886 8.118 1.00 30.13 49 VAL A CA 17
ATOM 21393 C C . VAL A 1 49 ? 1.031 2.536 9.217 1.00 73.51 49 VAL A C 17
ATOM 21394 O O . VAL A 1 49 ? 1.212 3.710 9.533 1.00 1.50 49 VAL A O 17
ATOM 21407 N N . MET A 1 50 ? 0.113 1.766 9.810 1.00 1.54 50 MET A N 17
ATOM 21408 C CA . MET A 1 50 ? -0.696 2.254 10.939 1.00 52.44 50 MET A CA 17
ATOM 21409 C C . MET A 1 50 ? 0.174 2.482 12.187 1.00 30.21 50 MET A C 17
ATOM 21410 O O . MET A 1 50 ? -0.162 3.283 13.061 1.00 21.32 50 MET A O 17
ATOM 21424 N N . SER A 1 51 ? 1.290 1.759 12.262 1.00 53.40 51 SER A N 17
ATOM 21425 C CA . SER A 1 51 ? 2.245 1.903 13.369 1.00 32.31 51 SER A CA 17
ATOM 21426 C C . SER A 1 51 ? 3.151 3.129 13.185 1.00 62.50 51 SER A C 17
ATOM 21427 O O . SER A 1 51 ? 3.414 3.867 14.136 1.00 43.51 51 SER A O 17
ATOM 21435 N N . ASN A 1 52 ? 3.625 3.341 11.957 1.00 4.24 52 ASN A N 17
ATOM 21436 C CA . ASN A 1 52 ? 4.591 4.413 11.670 1.00 42.15 52 ASN A CA 17
ATOM 21437 C C . ASN A 1 52 ? 3.908 5.727 11.240 1.00 20.44 52 ASN A C 17
ATOM 21438 O O . ASN A 1 52 ? 4.075 6.764 11.886 1.00 70.42 52 ASN A O 17
ATOM 21449 N N . TYR A 1 53 ? 3.136 5.675 10.152 1.00 53.12 53 TYR A N 17
ATOM 21450 C CA . TYR A 1 53 ? 2.546 6.881 9.559 1.00 43.51 53 TYR A CA 17
ATOM 21451 C C . TYR A 1 53 ? 1.336 7.376 10.367 1.00 44.02 53 TYR A C 17
ATOM 21452 O O . TYR A 1 53 ? 0.239 6.827 10.274 1.00 45.04 53 TYR A O 17
ATOM 21470 N N . THR A 1 54 ? 1.553 8.416 11.172 1.00 12.10 54 THR A N 17
ATOM 21471 C CA . THR A 1 54 ? 0.484 8.989 12.008 1.00 14.34 54 THR A CA 17
ATOM 21472 C C . THR A 1 54 ? -0.384 9.984 11.227 1.00 0.00 54 THR A C 17
ATOM 21473 O O . THR A 1 54 ? -1.453 10.387 11.695 1.00 34.41 54 THR A O 17
ATOM 21484 N N . ASP A 1 55 ? 0.077 10.377 10.041 1.00 43.13 55 ASP A N 17
ATOM 21485 C CA . ASP A 1 55 ? -0.645 11.339 9.203 1.00 3.32 55 ASP A CA 17
ATOM 21486 C C . ASP A 1 55 ? -1.845 10.687 8.491 1.00 3.12 55 ASP A C 17
ATOM 21487 O O . ASP A 1 55 ? -1.712 9.648 7.840 1.00 62.52 55 ASP A O 17
ATOM 21496 N N . HIS A 1 56 ? -3.012 11.322 8.602 1.00 0.50 56 HIS A N 17
ATOM 21497 C CA . HIS A 1 56 ? -4.250 10.785 8.032 1.00 54.15 56 HIS A CA 17
ATOM 21498 C C . HIS A 1 56 ? -4.156 10.596 6.508 1.00 71.35 56 HIS A C 17
ATOM 21499 O O . HIS A 1 56 ? -4.620 9.589 5.981 1.00 22.24 56 HIS A O 17
ATOM 21514 N N . GLN A 1 57 ? -3.556 11.557 5.803 1.00 35.45 57 GLN A N 17
ATOM 21515 C CA . GLN A 1 57 ? -3.461 11.492 4.335 1.00 75.24 57 GLN A CA 17
ATOM 21516 C C . GLN A 1 57 ? -2.568 10.329 3.876 1.00 34.31 57 GLN A C 17
ATOM 21517 O O . GLN A 1 57 ? -2.864 9.659 2.879 1.00 61.24 57 GLN A O 17
ATOM 21531 N N . LEU A 1 58 ? -1.480 10.089 4.607 1.00 24.22 58 LEU A N 17
ATOM 21532 C CA . LEU A 1 58 ? -0.610 8.939 4.333 1.00 43.02 58 LEU A CA 17
ATOM 21533 C C . LEU A 1 58 ? -1.384 7.624 4.498 1.00 20.44 58 LEU A C 17
ATOM 21534 O O . LEU A 1 58 ? -1.264 6.706 3.681 1.00 3.42 58 LEU A O 17
ATOM 21550 N N . ILE A 1 59 ? -2.183 7.544 5.560 1.00 3.23 59 ILE A N 17
ATOM 21551 C CA . ILE A 1 59 ? -3.038 6.379 5.806 1.00 34.22 59 ILE A CA 17
ATOM 21552 C C . ILE A 1 59 ? -4.093 6.217 4.696 1.00 0.13 59 ILE A C 17
ATOM 21553 O O . ILE A 1 59 ? -4.284 5.119 4.168 1.00 72.11 59 ILE A O 17
ATOM 21569 N N . GLU A 1 60 ? -4.762 7.320 4.343 1.00 34.33 60 GLU A N 17
ATOM 21570 C CA . GLU A 1 60 ? -5.761 7.330 3.260 1.00 60.33 60 GLU A CA 17
ATOM 21571 C C . GLU A 1 60 ? -5.193 6.722 1.971 1.00 21.14 60 GLU A C 17
ATOM 21572 O O . GLU A 1 60 ? -5.771 5.799 1.391 1.00 34.32 60 GLU A O 17
ATOM 21584 N N . THR A 1 61 ? -4.052 7.252 1.537 1.00 13.11 61 THR A N 17
ATOM 21585 C CA . THR A 1 61 ? -3.371 6.770 0.331 1.00 4.23 61 THR A CA 17
ATOM 21586 C C . THR A 1 61 ? -3.065 5.268 0.419 1.00 0.31 61 THR A C 17
ATOM 21587 O O . THR A 1 61 ? -3.371 4.500 -0.497 1.00 4.24 61 THR A O 17
ATOM 21598 N N . THR A 1 62 ? -2.473 4.860 1.539 1.00 54.33 62 THR A N 17
ATOM 21599 C CA . THR A 1 62 ? -2.022 3.474 1.730 1.00 14.21 62 THR A CA 17
ATOM 21600 C C . THR A 1 62 ? -3.182 2.464 1.753 1.00 64.24 62 THR A C 17
ATOM 21601 O O . THR A 1 62 ? -3.220 1.546 0.934 1.00 12.41 62 THR A O 17
ATOM 21612 N N . ASN A 1 63 ? -4.129 2.635 2.683 1.00 34.10 63 ASN A N 17
ATOM 21613 C CA . ASN A 1 63 ? -5.196 1.637 2.886 1.00 32.32 63 ASN A CA 17
ATOM 21614 C C . ASN A 1 63 ? -6.001 1.398 1.596 1.00 24.30 63 ASN A C 17
ATOM 21615 O O . ASN A 1 63 ? -6.380 0.269 1.282 1.00 11.43 63 ASN A O 17
ATOM 21626 N N . ARG A 1 64 ? -6.238 2.471 0.845 1.00 74.05 64 ARG A N 17
ATOM 21627 C CA . ARG A 1 64 ? -7.010 2.392 -0.395 1.00 21.42 64 ARG A CA 17
ATOM 21628 C C . ARG A 1 64 ? -6.222 1.663 -1.496 1.00 74.34 64 ARG A C 17
ATOM 21629 O O . ARG A 1 64 ? -6.784 0.871 -2.255 1.00 2.11 64 ARG A O 17
ATOM 21650 N N . ALA A 1 65 ? -4.918 1.924 -1.565 1.00 13.21 65 ALA A N 17
ATOM 21651 C CA . ALA A 1 65 ? -4.033 1.222 -2.504 1.00 71.21 65 ALA A CA 17
ATOM 21652 C C . ALA A 1 65 ? -3.970 -0.282 -2.184 1.00 12.21 65 ALA A C 17
ATOM 21653 O O . ALA A 1 65 ? -4.008 -1.128 -3.083 1.00 73.30 65 ALA A O 17
ATOM 21660 N N . ILE A 1 66 ? -3.872 -0.601 -0.893 1.00 72.22 66 ILE A N 17
ATOM 21661 C CA . ILE A 1 66 ? -3.902 -1.991 -0.426 1.00 5.40 66 ILE A CA 17
ATOM 21662 C C . ILE A 1 66 ? -5.222 -2.675 -0.818 1.00 23.52 66 ILE A C 17
ATOM 21663 O O . ILE A 1 66 ? -5.221 -3.787 -1.348 1.00 2.41 66 ILE A O 17
ATOM 21679 N N . SER A 1 67 ? -6.342 -1.994 -0.561 1.00 50.05 67 SER A N 17
ATOM 21680 C CA . SER A 1 67 ? -7.672 -2.492 -0.949 1.00 65.03 67 SER A CA 17
ATOM 21681 C C . SER A 1 67 ? -7.690 -2.937 -2.417 1.00 41.55 67 SER A C 17
ATOM 21682 O O . SER A 1 67 ? -8.152 -4.033 -2.744 1.00 31.14 67 SER A O 17
ATOM 21690 N N . LEU A 1 68 ? -7.163 -2.083 -3.296 1.00 1.23 68 LEU A N 17
ATOM 21691 C CA . LEU A 1 68 ? -7.081 -2.392 -4.727 1.00 10.21 68 LEU A CA 17
ATOM 21692 C C . LEU A 1 68 ? -6.225 -3.643 -4.989 1.00 45.34 68 LEU A C 17
ATOM 21693 O O . LEU A 1 68 ? -6.699 -4.620 -5.571 1.00 41.22 68 LEU A O 17
ATOM 21709 N N . TYR A 1 69 ? -4.974 -3.621 -4.528 1.00 3.23 69 TYR A N 17
ATOM 21710 C CA . TYR A 1 69 ? -4.029 -4.715 -4.797 1.00 41.52 69 TYR A CA 17
ATOM 21711 C C . TYR A 1 69 ? -4.225 -5.930 -3.871 1.00 53.50 69 TYR A C 17
ATOM 21712 O O . TYR A 1 69 ? -3.330 -6.766 -3.724 1.00 21.34 69 TYR A O 17
ATOM 21730 N N . MET A 1 70 ? -5.397 -6.023 -3.253 1.00 1.25 70 MET A N 17
ATOM 21731 C CA . MET A 1 70 ? -5.819 -7.246 -2.557 1.00 52.00 70 MET A CA 17
ATOM 21732 C C . MET A 1 70 ? -7.114 -7.783 -3.180 1.00 54.12 70 MET A C 17
ATOM 21733 O O . MET A 1 70 ? -7.158 -8.914 -3.670 1.00 31.15 70 MET A O 17
ATOM 21747 N N . ALA A 1 71 ? -8.156 -6.950 -3.188 1.00 53.31 71 ALA A N 17
ATOM 21748 C CA . ALA A 1 71 ? -9.450 -7.323 -3.773 1.00 32.41 71 ALA A CA 17
ATOM 21749 C C . ALA A 1 71 ? -9.314 -7.717 -5.255 1.00 24.25 71 ALA A C 17
ATOM 21750 O O . ALA A 1 71 ? -9.843 -8.744 -5.684 1.00 44.51 71 ALA A O 17
ATOM 21757 N N . ASN A 1 72 ? -8.599 -6.897 -6.030 1.00 40.34 72 ASN A N 17
ATOM 21758 C CA . ASN A 1 72 ? -8.384 -7.169 -7.457 1.00 54.10 72 ASN A CA 17
ATOM 21759 C C . ASN A 1 72 ? -7.609 -8.483 -7.661 1.00 40.40 72 ASN A C 17
ATOM 21760 O O . ASN A 1 72 ? -7.936 -9.278 -8.543 1.00 72.23 72 ASN A O 17
ATOM 21771 N N . LEU A 1 73 ? -6.591 -8.710 -6.829 1.00 64.11 73 LEU A N 17
ATOM 21772 C CA . LEU A 1 73 ? -5.776 -9.929 -6.907 1.00 62.04 73 LEU A CA 17
ATOM 21773 C C . LEU A 1 73 ? -6.627 -11.183 -6.647 1.00 32.33 73 LEU A C 17
ATOM 21774 O O . LEU A 1 73 ? -6.674 -12.099 -7.472 1.00 11.34 73 LEU A O 17
ATOM 21790 N N . GLU A 1 74 ? -7.307 -11.210 -5.498 1.00 55.44 74 GLU A N 17
ATOM 21791 C CA . GLU A 1 74 ? -8.197 -12.323 -5.143 1.00 5.43 74 GLU A CA 17
ATOM 21792 C C . GLU A 1 74 ? -9.258 -12.549 -6.232 1.00 61.53 74 GLU A C 17
ATOM 21793 O O . GLU A 1 74 ? -9.466 -13.671 -6.697 1.00 31.14 74 GLU A O 17
ATOM 21805 N N . HIS A 1 75 ? -9.906 -11.464 -6.650 1.00 3.52 75 HIS A N 17
ATOM 21806 C CA . HIS A 1 75 ? -10.953 -11.522 -7.678 1.00 70.01 75 HIS A CA 17
ATOM 21807 C C . HIS A 1 75 ? -10.391 -11.993 -9.035 1.00 11.25 75 HIS A C 17
ATOM 21808 O O . HIS A 1 75 ? -11.123 -12.531 -9.870 1.00 44.55 75 HIS A O 17
ATOM 21823 N N . HIS A 1 76 ? -9.091 -11.784 -9.243 1.00 43.40 76 HIS A N 17
ATOM 21824 C CA . HIS A 1 76 ? -8.423 -12.179 -10.492 1.00 41.00 76 HIS A CA 17
ATOM 21825 C C . HIS A 1 76 ? -7.913 -13.635 -10.445 1.00 14.24 76 HIS A C 17
ATOM 21826 O O . HIS A 1 76 ? -7.506 -14.189 -11.471 1.00 31.31 76 HIS A O 17
ATOM 21841 N N . HIS A 1 77 ? -7.935 -14.250 -9.261 1.00 20.13 77 HIS A N 17
ATOM 21842 C CA . HIS A 1 77 ? -7.493 -15.646 -9.101 1.00 51.45 77 HIS A CA 17
ATOM 21843 C C . HIS A 1 77 ? -8.248 -16.586 -10.059 1.00 44.10 77 HIS A C 17
ATOM 21844 O O . HIS A 1 77 ? -7.664 -17.508 -10.627 1.00 13.34 77 HIS A O 17
ATOM 21859 N N . HIS A 1 78 ? -9.546 -16.341 -10.225 1.00 42.11 78 HIS A N 17
ATOM 21860 C CA . HIS A 1 78 ? -10.377 -17.097 -11.173 1.00 13.21 78 HIS A CA 17
ATOM 21861 C C . HIS A 1 78 ? -11.712 -16.377 -11.413 1.00 71.43 78 HIS A C 17
ATOM 21862 O O . HIS A 1 78 ? -11.998 -15.918 -12.519 1.00 41.03 78 HIS A O 17
ATOM 21877 N N . HIS A 1 79 ? -12.519 -16.286 -10.359 1.00 11.12 79 HIS A N 17
ATOM 21878 C CA . HIS A 1 79 ? -13.809 -15.589 -10.409 1.00 21.24 79 HIS A CA 17
ATOM 21879 C C . HIS A 1 79 ? -14.457 -15.586 -9.018 1.00 53.44 79 HIS A C 17
ATOM 21880 O O . HIS A 1 79 ? -15.012 -16.598 -8.581 1.00 25.35 79 HIS A O 17
ATOM 21895 N N . HIS A 1 80 ? -14.367 -14.447 -8.333 1.00 51.31 80 HIS A N 17
ATOM 21896 C CA . HIS A 1 80 ? -14.816 -14.321 -6.933 1.00 22.35 80 HIS A CA 17
ATOM 21897 C C . HIS A 1 80 ? -13.989 -15.237 -5.998 1.00 23.33 80 HIS A C 17
ATOM 21898 O O . HIS A 1 80 ? -14.438 -16.370 -5.698 1.00 37.79 80 HIS A O 17
ATOM 21914 N N . MET A 1 1 ? 19.938 -11.762 0.226 1.00 62.40 1 MET A N 18
ATOM 21915 C CA . MET A 1 1 ? 19.674 -10.588 -0.652 1.00 34.14 1 MET A CA 18
ATOM 21916 C C . MET A 1 1 ? 18.722 -10.959 -1.803 1.00 44.43 1 MET A C 18
ATOM 21917 O O . MET A 1 1 ? 19.165 -11.312 -2.897 1.00 14.21 1 MET A O 18
ATOM 21933 N N . ALA A 1 2 ? 17.415 -10.889 -1.543 1.00 61.22 2 ALA A N 18
ATOM 21934 C CA . ALA A 1 2 ? 16.396 -11.253 -2.541 1.00 33.31 2 ALA A CA 18
ATOM 21935 C C . ALA A 1 2 ? 14.977 -11.018 -1.998 1.00 11.51 2 ALA A C 18
ATOM 21936 O O . ALA A 1 2 ? 14.798 -10.445 -0.923 1.00 4.02 2 ALA A O 18
ATOM 21943 N N . GLY A 1 3 ? 13.970 -11.455 -2.752 1.00 65.34 3 GLY A N 18
ATOM 21944 C CA . GLY A 1 3 ? 12.586 -11.375 -2.291 1.00 5.21 3 GLY A CA 18
ATOM 21945 C C . GLY A 1 3 ? 11.860 -10.107 -2.720 1.00 43.44 3 GLY A C 18
ATOM 21946 O O . GLY A 1 3 ? 10.883 -10.173 -3.466 1.00 21.30 3 GLY A O 18
ATOM 21950 N N . ASP A 1 4 ? 12.342 -8.956 -2.256 1.00 4.33 4 ASP A N 18
ATOM 21951 C CA . ASP A 1 4 ? 11.662 -7.672 -2.480 1.00 74.41 4 ASP A CA 18
ATOM 21952 C C . ASP A 1 4 ? 11.575 -7.269 -3.969 1.00 13.11 4 ASP A C 18
ATOM 21953 O O . ASP A 1 4 ? 12.591 -6.993 -4.616 1.00 42.52 4 ASP A O 18
ATOM 21962 N N . PRO A 1 5 ? 10.348 -7.240 -4.531 1.00 74.35 5 PRO A N 18
ATOM 21963 C CA . PRO A 1 5 ? 10.075 -6.676 -5.848 1.00 4.52 5 PRO A CA 18
ATOM 21964 C C . PRO A 1 5 ? 9.428 -5.275 -5.767 1.00 42.33 5 PRO A C 18
ATOM 21965 O O . PRO A 1 5 ? 8.960 -4.738 -6.775 1.00 65.33 5 PRO A O 18
ATOM 21976 N N . MET A 1 6 ? 9.406 -4.698 -4.555 1.00 11.11 6 MET A N 18
ATOM 21977 C CA . MET A 1 6 ? 8.749 -3.406 -4.299 1.00 40.41 6 MET A CA 18
ATOM 21978 C C . MET A 1 6 ? 7.254 -3.439 -4.669 1.00 12.13 6 MET A C 18
ATOM 21979 O O . MET A 1 6 ? 6.776 -2.607 -5.437 1.00 64.21 6 MET A O 18
ATOM 21993 N N . THR A 1 7 ? 6.519 -4.389 -4.089 1.00 50.31 7 THR A N 18
ATOM 21994 C CA . THR A 1 7 ? 5.084 -4.566 -4.382 1.00 63.11 7 THR A CA 18
ATOM 21995 C C . THR A 1 7 ? 4.277 -3.283 -4.127 1.00 70.22 7 THR A C 18
ATOM 21996 O O . THR A 1 7 ? 3.623 -2.757 -5.027 1.00 2.34 7 THR A O 18
ATOM 22007 N N . PHE A 1 8 ? 4.314 -2.793 -2.890 1.00 60.04 8 PHE A N 18
ATOM 22008 C CA . PHE A 1 8 ? 3.619 -1.552 -2.528 1.00 34.42 8 PHE A CA 18
ATOM 22009 C C . PHE A 1 8 ? 4.202 -0.338 -3.270 1.00 3.00 8 PHE A C 18
ATOM 22010 O O . PHE A 1 8 ? 3.465 0.469 -3.844 1.00 11.53 8 PHE A O 18
ATOM 22027 N N . TYR A 1 9 ? 5.528 -0.229 -3.264 1.00 52.23 9 TYR A N 18
ATOM 22028 C CA . TYR A 1 9 ? 6.218 0.925 -3.848 1.00 62.03 9 TYR A CA 18
ATOM 22029 C C . TYR A 1 9 ? 5.918 1.086 -5.349 1.00 11.43 9 TYR A C 18
ATOM 22030 O O . TYR A 1 9 ? 5.690 2.197 -5.827 1.00 24.35 9 TYR A O 18
ATOM 22048 N N . ASN A 1 10 ? 5.896 -0.029 -6.078 1.00 24.34 10 ASN A N 18
ATOM 22049 C CA . ASN A 1 10 ? 5.695 -0.013 -7.537 1.00 54.32 10 ASN A CA 18
ATOM 22050 C C . ASN A 1 10 ? 4.386 0.695 -7.937 1.00 34.22 10 ASN A C 18
ATOM 22051 O O . ASN A 1 10 ? 4.275 1.242 -9.034 1.00 54.24 10 ASN A O 18
ATOM 22062 N N . PHE A 1 11 ? 3.397 0.673 -7.049 1.00 74.10 11 PHE A N 18
ATOM 22063 C CA . PHE A 1 11 ? 2.107 1.316 -7.323 1.00 22.23 11 PHE A CA 18
ATOM 22064 C C . PHE A 1 11 ? 2.063 2.752 -6.778 1.00 74.32 11 PHE A C 18
ATOM 22065 O O . PHE A 1 11 ? 1.707 3.687 -7.499 1.00 4.04 11 PHE A O 18
ATOM 22082 N N . ILE A 1 12 ? 2.430 2.927 -5.508 1.00 12.54 12 ILE A N 18
ATOM 22083 C CA . ILE A 1 12 ? 2.355 4.240 -4.855 1.00 22.34 12 ILE A CA 18
ATOM 22084 C C . ILE A 1 12 ? 3.233 5.288 -5.570 1.00 74.23 12 ILE A C 18
ATOM 22085 O O . ILE A 1 12 ? 2.892 6.474 -5.606 1.00 4.23 12 ILE A O 18
ATOM 22101 N N . MET A 1 13 ? 4.350 4.844 -6.153 1.00 52.20 13 MET A N 18
ATOM 22102 C CA . MET A 1 13 ? 5.242 5.741 -6.903 1.00 13.23 13 MET A CA 18
ATOM 22103 C C . MET A 1 13 ? 4.521 6.368 -8.109 1.00 31.30 13 MET A C 18
ATOM 22104 O O . MET A 1 13 ? 4.931 7.411 -8.619 1.00 64.20 13 MET A O 18
ATOM 22118 N N . GLY A 1 14 ? 3.431 5.732 -8.544 1.00 52.13 14 GLY A N 18
ATOM 22119 C CA . GLY A 1 14 ? 2.615 6.277 -9.625 1.00 41.21 14 GLY A CA 18
ATOM 22120 C C . GLY A 1 14 ? 2.060 7.665 -9.309 1.00 34.04 14 GLY A C 18
ATOM 22121 O O . GLY A 1 14 ? 1.844 8.480 -10.209 1.00 70.22 14 GLY A O 18
ATOM 22125 N N . PHE A 1 15 ? 1.831 7.932 -8.020 1.00 22.13 15 PHE A N 18
ATOM 22126 C CA . PHE A 1 15 ? 1.361 9.248 -7.564 1.00 25.25 15 PHE A CA 18
ATOM 22127 C C . PHE A 1 15 ? 2.536 10.225 -7.375 1.00 71.40 15 PHE A C 18
ATOM 22128 O O . PHE A 1 15 ? 2.337 11.426 -7.198 1.00 45.40 15 PHE A O 18
ATOM 22145 N N . GLN A 1 16 ? 3.760 9.689 -7.409 1.00 10.34 16 GLN A N 18
ATOM 22146 C CA . GLN A 1 16 ? 4.986 10.493 -7.279 1.00 5.31 16 GLN A CA 18
ATOM 22147 C C . GLN A 1 16 ? 5.479 10.982 -8.655 1.00 12.11 16 GLN A C 18
ATOM 22148 O O . GLN A 1 16 ? 6.267 11.929 -8.744 1.00 33.20 16 GLN A O 18
ATOM 22162 N N . ASN A 1 17 ? 5.020 10.323 -9.723 1.00 34.32 17 ASN A N 18
ATOM 22163 C CA . ASN A 1 17 ? 5.338 10.748 -11.097 1.00 60.32 17 ASN A CA 18
ATOM 22164 C C . ASN A 1 17 ? 5.014 12.241 -11.302 1.00 5.14 17 ASN A C 18
ATOM 22165 O O . ASN A 1 17 ? 5.781 12.977 -11.924 1.00 41.12 17 ASN A O 18
ATOM 22176 N N . ASP A 1 18 ? 3.876 12.675 -10.771 1.00 32.32 18 ASP A N 18
ATOM 22177 C CA . ASP A 1 18 ? 3.510 14.094 -10.750 1.00 14.42 18 ASP A CA 18
ATOM 22178 C C . ASP A 1 18 ? 3.418 14.594 -9.295 1.00 62.24 18 ASP A C 18
ATOM 22179 O O . ASP A 1 18 ? 2.897 13.894 -8.426 1.00 74.31 18 ASP A O 18
ATOM 22188 N N . ASN A 1 19 ? 3.926 15.800 -9.031 1.00 71.43 19 ASN A N 18
ATOM 22189 C CA . ASN A 1 19 ? 3.959 16.341 -7.663 1.00 71.12 19 ASN A CA 18
ATOM 22190 C C . ASN A 1 19 ? 2.548 16.521 -7.078 1.00 52.31 19 ASN A C 18
ATOM 22191 O O . ASN A 1 19 ? 1.900 17.556 -7.268 1.00 11.23 19 ASN A O 18
ATOM 22202 N N . THR A 1 20 ? 2.073 15.493 -6.383 1.00 34.11 20 THR A N 18
ATOM 22203 C CA . THR A 1 20 ? 0.753 15.512 -5.737 1.00 34.25 20 THR A CA 18
ATOM 22204 C C . THR A 1 20 ? 0.881 15.365 -4.214 1.00 64.42 20 THR A C 18
ATOM 22205 O O . THR A 1 20 ? 1.851 14.783 -3.722 1.00 33.31 20 THR A O 18
ATOM 22216 N N . PRO A 1 21 ? -0.102 15.875 -3.438 1.00 23.24 21 PRO A N 18
ATOM 22217 C CA . PRO A 1 21 ? -0.110 15.724 -1.966 1.00 31.14 21 PRO A CA 18
ATOM 22218 C C . PRO A 1 21 ? -0.011 14.252 -1.518 1.00 43.05 21 PRO A C 18
ATOM 22219 O O . PRO A 1 21 ? 0.430 13.953 -0.408 1.00 23.35 21 PRO A O 18
ATOM 22230 N N . PHE A 1 22 ? -0.421 13.339 -2.398 1.00 74.51 22 PHE A N 18
ATOM 22231 C CA . PHE A 1 22 ? -0.356 11.901 -2.119 1.00 73.12 22 PHE A CA 18
ATOM 22232 C C . PHE A 1 22 ? 1.041 11.340 -2.433 1.00 5.44 22 PHE A C 18
ATOM 22233 O O . PHE A 1 22 ? 1.545 10.460 -1.730 1.00 34.32 22 PHE A O 18
ATOM 22250 N N . GLY A 1 23 ? 1.661 11.864 -3.492 1.00 64.31 23 GLY A N 18
ATOM 22251 C CA . GLY A 1 23 ? 3.004 11.434 -3.879 1.00 63.43 23 GLY A CA 18
ATOM 22252 C C . GLY A 1 23 ? 4.035 11.600 -2.765 1.00 65.42 23 GLY A C 18
ATOM 22253 O O . GLY A 1 23 ? 4.989 10.826 -2.673 1.00 24.52 23 GLY A O 18
ATOM 22257 N N . ILE A 1 24 ? 3.830 12.603 -1.908 1.00 64.30 24 ILE A N 18
ATOM 22258 C CA . ILE A 1 24 ? 4.714 12.847 -0.758 1.00 44.15 24 ILE A CA 18
ATOM 22259 C C . ILE A 1 24 ? 4.956 11.552 0.044 1.00 25.50 24 ILE A C 18
ATOM 22260 O O . ILE A 1 24 ? 6.075 11.272 0.485 1.00 75.34 24 ILE A O 18
ATOM 22276 N N . LEU A 1 25 ? 3.896 10.757 0.211 1.00 33.13 25 LEU A N 18
ATOM 22277 C CA . LEU A 1 25 ? 3.991 9.460 0.888 1.00 14.24 25 LEU A CA 18
ATOM 22278 C C . LEU A 1 25 ? 4.935 8.528 0.110 1.00 5.10 25 LEU A C 18
ATOM 22279 O O . LEU A 1 25 ? 5.798 7.867 0.693 1.00 0.33 25 LEU A O 18
ATOM 22295 N N . ALA A 1 26 ? 4.782 8.506 -1.213 1.00 32.35 26 ALA A N 18
ATOM 22296 C CA . ALA A 1 26 ? 5.626 7.683 -2.085 1.00 13.13 26 ALA A CA 18
ATOM 22297 C C . ALA A 1 26 ? 7.109 8.071 -1.976 1.00 3.33 26 ALA A C 18
ATOM 22298 O O . ALA A 1 26 ? 7.983 7.206 -1.908 1.00 1.44 26 ALA A O 18
ATOM 22305 N N . GLU A 1 27 ? 7.394 9.373 -1.955 1.00 31.42 27 GLU A N 18
ATOM 22306 C CA . GLU A 1 27 ? 8.773 9.850 -1.789 1.00 24.45 27 GLU A CA 18
ATOM 22307 C C . GLU A 1 27 ? 9.312 9.508 -0.385 1.00 63.21 27 GLU A C 18
ATOM 22308 O O . GLU A 1 27 ? 10.499 9.217 -0.215 1.00 32.22 27 GLU A O 18
ATOM 22320 N N . HIS A 1 28 ? 8.430 9.532 0.619 1.00 72.54 28 HIS A N 18
ATOM 22321 C CA . HIS A 1 28 ? 8.826 9.222 1.998 1.00 14.45 28 HIS A CA 18
ATOM 22322 C C . HIS A 1 28 ? 9.176 7.732 2.161 1.00 62.23 28 HIS A C 18
ATOM 22323 O O . HIS A 1 28 ? 10.191 7.389 2.767 1.00 14.02 28 HIS A O 18
ATOM 22338 N N . VAL A 1 29 ? 8.339 6.844 1.619 1.00 23.52 29 VAL A N 18
ATOM 22339 C CA . VAL A 1 29 ? 8.645 5.404 1.645 1.00 24.21 29 VAL A CA 18
ATOM 22340 C C . VAL A 1 29 ? 9.850 5.087 0.739 1.00 23.23 29 VAL A C 18
ATOM 22341 O O . VAL A 1 29 ? 10.630 4.173 1.016 1.00 72.40 29 VAL A O 18
ATOM 22354 N N . SER A 1 30 ? 10.006 5.871 -0.332 1.00 73.32 30 SER A N 18
ATOM 22355 C CA . SER A 1 30 ? 11.181 5.775 -1.215 1.00 53.11 30 SER A CA 18
ATOM 22356 C C . SER A 1 30 ? 12.473 6.092 -0.447 1.00 43.22 30 SER A C 18
ATOM 22357 O O . SER A 1 30 ? 13.561 5.649 -0.816 1.00 75.43 30 SER A O 18
ATOM 22365 N N . GLU A 1 31 ? 12.336 6.857 0.628 1.00 10.01 31 GLU A N 18
ATOM 22366 C CA . GLU A 1 31 ? 13.470 7.235 1.474 1.00 74.41 31 GLU A CA 18
ATOM 22367 C C . GLU A 1 31 ? 13.905 6.070 2.388 1.00 25.43 31 GLU A C 18
ATOM 22368 O O . GLU A 1 31 ? 15.045 6.031 2.859 1.00 14.52 31 GLU A O 18
ATOM 22380 N N . ASP A 1 32 ? 13.000 5.114 2.623 1.00 13.40 32 ASP A N 18
ATOM 22381 C CA . ASP A 1 32 ? 13.254 4.017 3.571 1.00 71.05 32 ASP A CA 18
ATOM 22382 C C . ASP A 1 32 ? 13.355 2.641 2.869 1.00 13.54 32 ASP A C 18
ATOM 22383 O O . ASP A 1 32 ? 13.595 1.621 3.513 1.00 53.35 32 ASP A O 18
ATOM 22392 N N . LYS A 1 33 ? 13.211 2.613 1.538 1.00 43.30 33 LYS A N 18
ATOM 22393 C CA . LYS A 1 33 ? 13.272 1.347 0.773 1.00 21.34 33 LYS A CA 18
ATOM 22394 C C . LYS A 1 33 ? 14.716 0.812 0.621 1.00 24.02 33 LYS A C 18
ATOM 22395 O O . LYS A 1 33 ? 15.039 0.154 -0.371 1.00 12.15 33 LYS A O 18
ATOM 22414 N N . ALA A 1 34 ? 15.567 1.067 1.611 1.00 54.31 34 ALA A N 18
ATOM 22415 C CA . ALA A 1 34 ? 16.973 0.648 1.557 1.00 44.14 34 ALA A CA 18
ATOM 22416 C C . ALA A 1 34 ? 17.154 -0.823 1.970 1.00 33.42 34 ALA A C 18
ATOM 22417 O O . ALA A 1 34 ? 17.956 -1.549 1.381 1.00 35.33 34 ALA A O 18
ATOM 22424 N N . PHE A 1 35 ? 16.404 -1.253 2.984 1.00 1.50 35 PHE A N 18
ATOM 22425 C CA . PHE A 1 35 ? 16.536 -2.614 3.525 1.00 53.15 35 PHE A CA 18
ATOM 22426 C C . PHE A 1 35 ? 15.215 -3.399 3.427 1.00 64.00 35 PHE A C 18
ATOM 22427 O O . PHE A 1 35 ? 14.199 -2.990 3.991 1.00 34.44 35 PHE A O 18
ATOM 22444 N N . PRO A 1 36 ? 15.207 -4.543 2.712 1.00 43.23 36 PRO A N 18
ATOM 22445 C CA . PRO A 1 36 ? 14.027 -5.420 2.647 1.00 31.22 36 PRO A CA 18
ATOM 22446 C C . PRO A 1 36 ? 13.769 -6.135 3.986 1.00 53.04 36 PRO A C 18
ATOM 22447 O O . PRO A 1 36 ? 14.234 -7.258 4.211 1.00 4.11 36 PRO A O 18
ATOM 22458 N N . ARG A 1 37 ? 13.060 -5.455 4.885 1.00 3.35 37 ARG A N 18
ATOM 22459 C CA . ARG A 1 37 ? 12.762 -5.989 6.220 1.00 42.20 37 ARG A CA 18
ATOM 22460 C C . ARG A 1 37 ? 11.782 -7.178 6.144 1.00 1.40 37 ARG A C 18
ATOM 22461 O O . ARG A 1 37 ? 12.194 -8.339 6.178 1.00 60.11 37 ARG A O 18
ATOM 22482 N N . LEU A 1 38 ? 10.490 -6.874 6.052 1.00 14.40 38 LEU A N 18
ATOM 22483 C CA . LEU A 1 38 ? 9.457 -7.888 5.797 1.00 54.01 38 LEU A CA 18
ATOM 22484 C C . LEU A 1 38 ? 8.196 -7.232 5.212 1.00 60.41 38 LEU A C 18
ATOM 22485 O O . LEU A 1 38 ? 7.137 -7.854 5.105 1.00 62.53 38 LEU A O 18
ATOM 22501 N N . GLU A 1 39 ? 8.351 -5.979 4.780 1.00 41.23 39 GLU A N 18
ATOM 22502 C CA . GLU A 1 39 ? 7.246 -5.164 4.263 1.00 3.34 39 GLU A CA 18
ATOM 22503 C C . GLU A 1 39 ? 6.968 -5.442 2.775 1.00 43.54 39 GLU A C 18
ATOM 22504 O O . GLU A 1 39 ? 6.176 -4.744 2.140 1.00 74.51 39 GLU A O 18
ATOM 22516 N N . GLU A 1 40 ? 7.601 -6.475 2.228 1.00 74.21 40 GLU A N 18
ATOM 22517 C CA . GLU A 1 40 ? 7.404 -6.851 0.820 1.00 13.13 40 GLU A CA 18
ATOM 22518 C C . GLU A 1 40 ? 5.967 -7.354 0.558 1.00 3.41 40 GLU A C 18
ATOM 22519 O O . GLU A 1 40 ? 5.581 -7.598 -0.587 1.00 73.55 40 GLU A O 18
ATOM 22531 N N . ARG A 1 41 ? 5.184 -7.506 1.625 1.00 41.41 41 ARG A N 18
ATOM 22532 C CA . ARG A 1 41 ? 3.808 -8.014 1.535 1.00 13.44 41 ARG A CA 18
ATOM 22533 C C . ARG A 1 41 ? 2.797 -6.900 1.881 1.00 52.33 41 ARG A C 18
ATOM 22534 O O . ARG A 1 41 ? 2.853 -6.327 2.969 1.00 73.55 41 ARG A O 18
ATOM 22555 N N . HIS A 1 42 ? 1.862 -6.605 0.970 1.00 62.11 42 HIS A N 18
ATOM 22556 C CA . HIS A 1 42 ? 0.846 -5.556 1.210 1.00 44.31 42 HIS A CA 18
ATOM 22557 C C . HIS A 1 42 ? 0.122 -5.748 2.556 1.00 62.02 42 HIS A C 18
ATOM 22558 O O . HIS A 1 42 ? -0.209 -4.778 3.239 1.00 73.02 42 HIS A O 18
ATOM 22573 N N . GLN A 1 43 ? -0.110 -7.004 2.924 1.00 42.44 43 GLN A N 18
ATOM 22574 C CA . GLN A 1 43 ? -0.773 -7.354 4.189 1.00 54.34 43 GLN A CA 18
ATOM 22575 C C . GLN A 1 43 ? -0.100 -6.681 5.404 1.00 54.04 43 GLN A C 18
ATOM 22576 O O . GLN A 1 43 ? -0.772 -6.075 6.241 1.00 43.53 43 GLN A O 18
ATOM 22590 N N . VAL A 1 44 ? 1.226 -6.785 5.494 1.00 11.32 44 VAL A N 18
ATOM 22591 C CA . VAL A 1 44 ? 1.966 -6.225 6.634 1.00 61.14 44 VAL A CA 18
ATOM 22592 C C . VAL A 1 44 ? 2.165 -4.705 6.499 1.00 72.01 44 VAL A C 18
ATOM 22593 O O . VAL A 1 44 ? 2.333 -4.007 7.500 1.00 21.02 44 VAL A O 18
ATOM 22606 N N . ILE A 1 45 ? 2.147 -4.200 5.261 1.00 0.54 45 ILE A N 18
ATOM 22607 C CA . ILE A 1 45 ? 2.231 -2.751 5.013 1.00 54.13 45 ILE A CA 18
ATOM 22608 C C . ILE A 1 45 ? 1.072 -2.007 5.696 1.00 50.43 45 ILE A C 18
ATOM 22609 O O . ILE A 1 45 ? 1.280 -0.998 6.368 1.00 20.50 45 ILE A O 18
ATOM 22625 N N . ARG A 1 46 ? -0.149 -2.521 5.519 1.00 2.51 46 ARG A N 18
ATOM 22626 C CA . ARG A 1 46 ? -1.351 -1.908 6.104 1.00 52.13 46 ARG A CA 18
ATOM 22627 C C . ARG A 1 46 ? -1.191 -1.694 7.621 1.00 71.13 46 ARG A C 18
ATOM 22628 O O . ARG A 1 46 ? -1.537 -0.637 8.150 1.00 24.01 46 ARG A O 18
ATOM 22649 N N . ALA A 1 47 ? -0.657 -2.700 8.310 1.00 44.25 47 ALA A N 18
ATOM 22650 C CA . ALA A 1 47 ? -0.408 -2.606 9.754 1.00 72.14 47 ALA A CA 18
ATOM 22651 C C . ALA A 1 47 ? 0.814 -1.724 10.057 1.00 2.05 47 ALA A C 18
ATOM 22652 O O . ALA A 1 47 ? 0.797 -0.912 10.986 1.00 51.24 47 ALA A O 18
ATOM 22659 N N . TYR A 1 48 ? 1.863 -1.874 9.251 1.00 61.44 48 TYR A N 18
ATOM 22660 C CA . TYR A 1 48 ? 3.111 -1.127 9.444 1.00 72.12 48 TYR A CA 18
ATOM 22661 C C . TYR A 1 48 ? 2.890 0.391 9.335 1.00 41.41 48 TYR A C 18
ATOM 22662 O O . TYR A 1 48 ? 3.387 1.159 10.162 1.00 51.32 48 TYR A O 18
ATOM 22680 N N . VAL A 1 49 ? 2.143 0.822 8.321 1.00 43.40 49 VAL A N 18
ATOM 22681 C CA . VAL A 1 49 ? 1.873 2.251 8.119 1.00 54.25 49 VAL A CA 18
ATOM 22682 C C . VAL A 1 49 ? 1.082 2.847 9.294 1.00 10.15 49 VAL A C 18
ATOM 22683 O O . VAL A 1 49 ? 1.362 3.958 9.729 1.00 53.53 49 VAL A O 18
ATOM 22696 N N . MET A 1 50 ? 0.115 2.094 9.824 1.00 74.15 50 MET A N 18
ATOM 22697 C CA . MET A 1 50 ? -0.661 2.542 10.992 1.00 42.14 50 MET A CA 18
ATOM 22698 C C . MET A 1 50 ? 0.199 2.535 12.271 1.00 63.43 50 MET A C 18
ATOM 22699 O O . MET A 1 50 ? -0.182 3.102 13.296 1.00 33.00 50 MET A O 18
ATOM 22713 N N . SER A 1 51 ? 1.363 1.888 12.199 1.00 2.11 51 SER A N 18
ATOM 22714 C CA . SER A 1 51 ? 2.311 1.842 13.327 1.00 43.05 51 SER A CA 18
ATOM 22715 C C . SER A 1 51 ? 3.338 2.993 13.259 1.00 51.52 51 SER A C 18
ATOM 22716 O O . SER A 1 51 ? 4.178 3.138 14.146 1.00 71.24 51 SER A O 18
ATOM 22724 N N . ASN A 1 52 ? 3.270 3.803 12.199 1.00 50.10 52 ASN A N 18
ATOM 22725 C CA . ASN A 1 52 ? 4.219 4.915 11.998 1.00 31.43 52 ASN A CA 18
ATOM 22726 C C . ASN A 1 52 ? 3.494 6.220 11.602 1.00 15.43 52 ASN A C 18
ATOM 22727 O O . ASN A 1 52 ? 3.687 7.268 12.225 1.00 30.41 52 ASN A O 18
ATOM 22738 N N . TYR A 1 53 ? 2.667 6.151 10.560 1.00 60.40 53 TYR A N 18
ATOM 22739 C CA . TYR A 1 53 ? 1.933 7.323 10.067 1.00 63.54 53 TYR A CA 18
ATOM 22740 C C . TYR A 1 53 ? 0.624 7.538 10.845 1.00 23.34 53 TYR A C 18
ATOM 22741 O O . TYR A 1 53 ? -0.041 6.583 11.241 1.00 44.02 53 TYR A O 18
ATOM 22759 N N . THR A 1 54 ? 0.258 8.801 11.047 1.00 12.32 54 THR A N 18
ATOM 22760 C CA . THR A 1 54 ? -0.954 9.152 11.805 1.00 24.30 54 THR A CA 18
ATOM 22761 C C . THR A 1 54 ? -1.964 9.929 10.951 1.00 32.32 54 THR A C 18
ATOM 22762 O O . THR A 1 54 ? -3.156 9.601 10.927 1.00 72.34 54 THR A O 18
ATOM 22773 N N . ASP A 1 55 ? -1.482 10.961 10.255 1.00 2.43 55 ASP A N 18
ATOM 22774 C CA . ASP A 1 55 ? -2.345 11.833 9.442 1.00 60.55 55 ASP A CA 18
ATOM 22775 C C . ASP A 1 55 ? -3.252 11.054 8.474 1.00 10.34 55 ASP A C 18
ATOM 22776 O O . ASP A 1 55 ? -2.864 10.029 7.907 1.00 34.34 55 ASP A O 18
ATOM 22785 N N . HIS A 1 56 ? -4.462 11.582 8.285 1.00 30.20 56 HIS A N 18
ATOM 22786 C CA . HIS A 1 56 ? -5.520 10.931 7.499 1.00 54.24 56 HIS A CA 18
ATOM 22787 C C . HIS A 1 56 ? -5.034 10.474 6.110 1.00 63.43 56 HIS A C 18
ATOM 22788 O O . HIS A 1 56 ? -5.146 9.300 5.762 1.00 71.31 56 HIS A O 18
ATOM 22803 N N . GLN A 1 57 ? -4.494 11.407 5.328 1.00 70.43 57 GLN A N 18
ATOM 22804 C CA . GLN A 1 57 ? -4.071 11.123 3.944 1.00 45.13 57 GLN A CA 18
ATOM 22805 C C . GLN A 1 57 ? -3.020 10.002 3.872 1.00 62.11 57 GLN A C 18
ATOM 22806 O O . GLN A 1 57 ? -3.064 9.154 2.978 1.00 40.30 57 GLN A O 18
ATOM 22820 N N . LEU A 1 58 ? -2.090 9.995 4.827 1.00 33.41 58 LEU A N 18
ATOM 22821 C CA . LEU A 1 58 ? -0.998 9.010 4.849 1.00 13.31 58 LEU A CA 18
ATOM 22822 C C . LEU A 1 58 ? -1.525 7.563 4.899 1.00 30.12 58 LEU A C 18
ATOM 22823 O O . LEU A 1 58 ? -1.000 6.674 4.224 1.00 31.12 58 LEU A O 18
ATOM 22839 N N . ILE A 1 59 ? -2.560 7.333 5.700 1.00 3.43 59 ILE A N 18
ATOM 22840 C CA . ILE A 1 59 ? -3.162 5.998 5.825 1.00 44.40 59 ILE A CA 18
ATOM 22841 C C . ILE A 1 59 ? -4.213 5.747 4.726 1.00 32.33 59 ILE A C 18
ATOM 22842 O O . ILE A 1 59 ? -4.289 4.654 4.158 1.00 13.14 59 ILE A O 18
ATOM 22858 N N . GLU A 1 60 ? -5.006 6.776 4.429 1.00 1.13 60 GLU A N 18
ATOM 22859 C CA . GLU A 1 60 ? -6.096 6.686 3.445 1.00 51.14 60 GLU A CA 18
ATOM 22860 C C . GLU A 1 60 ? -5.607 6.211 2.062 1.00 50.33 60 GLU A C 18
ATOM 22861 O O . GLU A 1 60 ? -6.138 5.244 1.502 1.00 64.05 60 GLU A O 18
ATOM 22873 N N . THR A 1 61 ? -4.602 6.890 1.510 1.00 42.54 61 THR A N 18
ATOM 22874 C CA . THR A 1 61 ? -4.054 6.527 0.196 1.00 50.04 61 THR A CA 18
ATOM 22875 C C . THR A 1 61 ? -3.408 5.133 0.222 1.00 35.55 61 THR A C 18
ATOM 22876 O O . THR A 1 61 ? -3.619 4.322 -0.684 1.00 5.20 61 THR A O 18
ATOM 22887 N N . THR A 1 62 ? -2.636 4.860 1.273 1.00 40.41 62 THR A N 18
ATOM 22888 C CA . THR A 1 62 ? -1.945 3.569 1.427 1.00 11.13 62 THR A CA 18
ATOM 22889 C C . THR A 1 62 ? -2.921 2.382 1.433 1.00 2.11 62 THR A C 18
ATOM 22890 O O . THR A 1 62 ? -2.724 1.401 0.713 1.00 74.21 62 THR A O 18
ATOM 22901 N N . ASN A 1 63 ? -3.976 2.481 2.247 1.00 64.25 63 ASN A N 18
ATOM 22902 C CA . ASN A 1 63 ? -4.957 1.394 2.398 1.00 61.12 63 ASN A CA 18
ATOM 22903 C C . ASN A 1 63 ? -5.513 0.932 1.038 1.00 31.11 63 ASN A C 18
ATOM 22904 O O . ASN A 1 63 ? -5.781 -0.254 0.830 1.00 45.34 63 ASN A O 18
ATOM 22915 N N . ARG A 1 64 ? -5.668 1.878 0.115 1.00 40.21 64 ARG A N 18
ATOM 22916 C CA . ARG A 1 64 ? -6.146 1.575 -1.238 1.00 5.12 64 ARG A CA 18
ATOM 22917 C C . ARG A 1 64 ? -5.152 0.666 -1.983 1.00 24.11 64 ARG A C 18
ATOM 22918 O O . ARG A 1 64 ? -5.525 -0.381 -2.516 1.00 22.41 64 ARG A O 18
ATOM 22939 N N . ALA A 1 65 ? -3.880 1.071 -1.991 1.00 51.31 65 ALA A N 18
ATOM 22940 C CA . ALA A 1 65 ? -2.820 0.307 -2.664 1.00 71.03 65 ALA A CA 18
ATOM 22941 C C . ALA A 1 65 ? -2.660 -1.103 -2.070 1.00 42.11 65 ALA A C 18
ATOM 22942 O O . ALA A 1 65 ? -2.119 -2.005 -2.715 1.00 32.34 65 ALA A O 18
ATOM 22949 N N . ILE A 1 66 ? -3.124 -1.283 -0.836 1.00 44.43 66 ILE A N 18
ATOM 22950 C CA . ILE A 1 66 ? -3.095 -2.593 -0.177 1.00 42.15 66 ILE A CA 18
ATOM 22951 C C . ILE A 1 66 ? -4.174 -3.528 -0.745 1.00 65.30 66 ILE A C 18
ATOM 22952 O O . ILE A 1 66 ? -3.881 -4.634 -1.201 1.00 63.42 66 ILE A O 18
ATOM 22968 N N . SER A 1 67 ? -5.419 -3.058 -0.721 1.00 52.44 67 SER A N 18
ATOM 22969 C CA . SER A 1 67 ? -6.571 -3.859 -1.161 1.00 51.30 67 SER A CA 18
ATOM 22970 C C . SER A 1 67 ? -6.490 -4.226 -2.653 1.00 62.12 67 SER A C 18
ATOM 22971 O O . SER A 1 67 ? -6.840 -5.343 -3.042 1.00 35.35 67 SER A O 18
ATOM 22979 N N . LEU A 1 68 ? -6.022 -3.291 -3.484 1.00 3.30 68 LEU A N 18
ATOM 22980 C CA . LEU A 1 68 ? -5.942 -3.506 -4.938 1.00 62.33 68 LEU A CA 18
ATOM 22981 C C . LEU A 1 68 ? -5.166 -4.789 -5.307 1.00 62.51 68 LEU A C 18
ATOM 22982 O O . LEU A 1 68 ? -5.734 -5.729 -5.859 1.00 40.43 68 LEU A O 18
ATOM 22998 N N . TYR A 1 69 ? -3.876 -4.844 -4.983 1.00 62.21 69 TYR A N 18
ATOM 22999 C CA . TYR A 1 69 ? -3.045 -6.008 -5.341 1.00 32.44 69 TYR A CA 18
ATOM 23000 C C . TYR A 1 69 ? -3.264 -7.213 -4.403 1.00 12.30 69 TYR A C 18
ATOM 23001 O O . TYR A 1 69 ? -2.413 -8.097 -4.301 1.00 52.23 69 TYR A O 18
ATOM 23019 N N . MET A 1 70 ? -4.417 -7.253 -3.735 1.00 71.24 70 MET A N 18
ATOM 23020 C CA . MET A 1 70 ? -4.817 -8.421 -2.940 1.00 63.41 70 MET A CA 18
ATOM 23021 C C . MET A 1 70 ? -6.254 -8.848 -3.287 1.00 22.53 70 MET A C 18
ATOM 23022 O O . MET A 1 70 ? -6.469 -9.892 -3.905 1.00 20.54 70 MET A O 18
ATOM 23036 N N . ALA A 1 71 ? -7.229 -8.014 -2.915 1.00 3.42 71 ALA A N 18
ATOM 23037 C CA . ALA A 1 71 ? -8.649 -8.310 -3.152 1.00 2.51 71 ALA A CA 18
ATOM 23038 C C . ALA A 1 71 ? -9.003 -8.297 -4.651 1.00 34.24 71 ALA A C 18
ATOM 23039 O O . ALA A 1 71 ? -9.713 -9.181 -5.136 1.00 45.24 71 ALA A O 18
ATOM 23046 N N . ASN A 1 72 ? -8.514 -7.296 -5.378 1.00 63.11 72 ASN A N 18
ATOM 23047 C CA . ASN A 1 72 ? -8.772 -7.193 -6.822 1.00 51.45 72 ASN A CA 18
ATOM 23048 C C . ASN A 1 72 ? -8.087 -8.347 -7.580 1.00 25.43 72 ASN A C 18
ATOM 23049 O O . ASN A 1 72 ? -8.650 -8.914 -8.522 1.00 22.12 72 ASN A O 18
ATOM 23060 N N . LEU A 1 73 ? -6.875 -8.694 -7.146 1.00 62.23 73 LEU A N 18
ATOM 23061 C CA . LEU A 1 73 ? -6.121 -9.815 -7.726 1.00 63.23 73 LEU A CA 18
ATOM 23062 C C . LEU A 1 73 ? -6.952 -11.111 -7.677 1.00 33.41 73 LEU A C 18
ATOM 23063 O O . LEU A 1 73 ? -7.231 -11.722 -8.712 1.00 12.10 73 LEU A O 18
ATOM 23079 N N . GLU A 1 74 ? -7.357 -11.517 -6.470 1.00 32.22 74 GLU A N 18
ATOM 23080 C CA . GLU A 1 74 ? -8.164 -12.732 -6.298 1.00 43.31 74 GLU A CA 18
ATOM 23081 C C . GLU A 1 74 ? -9.556 -12.587 -6.942 1.00 51.01 74 GLU A C 18
ATOM 23082 O O . GLU A 1 74 ? -10.170 -13.582 -7.337 1.00 0.44 74 GLU A O 18
ATOM 23094 N N . HIS A 1 75 ? -10.052 -11.351 -7.061 1.00 25.05 75 HIS A N 18
ATOM 23095 C CA . HIS A 1 75 ? -11.325 -11.102 -7.749 1.00 52.23 75 HIS A CA 18
ATOM 23096 C C . HIS A 1 75 ? -11.217 -11.489 -9.232 1.00 70.31 75 HIS A C 18
ATOM 23097 O O . HIS A 1 75 ? -12.136 -12.078 -9.796 1.00 72.21 75 HIS A O 18
ATOM 23112 N N . HIS A 1 76 ? -10.082 -11.162 -9.853 1.00 34.11 76 HIS A N 18
ATOM 23113 C CA . HIS A 1 76 ? -9.813 -11.574 -11.239 1.00 12.10 76 HIS A CA 18
ATOM 23114 C C . HIS A 1 76 ? -9.666 -13.098 -11.349 1.00 1.21 76 HIS A C 18
ATOM 23115 O O . HIS A 1 76 ? -9.988 -13.691 -12.383 1.00 73.31 76 HIS A O 18
ATOM 23130 N N . HIS A 1 77 ? -9.165 -13.727 -10.284 1.00 43.24 77 HIS A N 18
ATOM 23131 C CA . HIS A 1 77 ? -9.076 -15.190 -10.221 1.00 34.15 77 HIS A CA 18
ATOM 23132 C C . HIS A 1 77 ? -10.469 -15.822 -10.382 1.00 74.23 77 HIS A C 18
ATOM 23133 O O . HIS A 1 77 ? -10.618 -16.888 -10.985 1.00 32.12 77 HIS A O 18
ATOM 23148 N N . HIS A 1 78 ? -11.486 -15.151 -9.843 1.00 70.10 78 HIS A N 18
ATOM 23149 C CA . HIS A 1 78 ? -12.878 -15.559 -10.046 1.00 24.13 78 HIS A CA 18
ATOM 23150 C C . HIS A 1 78 ? -13.450 -14.904 -11.311 1.00 71.14 78 HIS A C 18
ATOM 23151 O O . HIS A 1 78 ? -13.977 -13.793 -11.262 1.00 43.23 78 HIS A O 18
ATOM 23166 N N . HIS A 1 79 ? -13.318 -15.581 -12.452 1.00 32.13 79 HIS A N 18
ATOM 23167 C CA . HIS A 1 79 ? -13.882 -15.076 -13.714 1.00 23.12 79 HIS A CA 18
ATOM 23168 C C . HIS A 1 79 ? -15.419 -15.043 -13.655 1.00 75.35 79 HIS A C 18
ATOM 23169 O O . HIS A 1 79 ? -16.075 -14.392 -14.468 1.00 74.31 79 HIS A O 18
ATOM 23184 N N . HIS A 1 80 ? -15.975 -15.767 -12.686 1.00 12.24 80 HIS A N 18
ATOM 23185 C CA . HIS A 1 80 ? -17.419 -15.771 -12.432 1.00 23.43 80 HIS A CA 18
ATOM 23186 C C . HIS A 1 80 ? -17.728 -16.418 -11.065 1.00 41.54 80 HIS A C 18
ATOM 23187 O O . HIS A 1 80 ? -17.687 -17.664 -10.972 1.00 39.15 80 HIS A O 18
ATOM 23203 N N . MET A 1 1 ? 18.614 -16.086 -2.026 1.00 42.30 1 MET A N 19
ATOM 23204 C CA . MET A 1 1 ? 17.758 -16.242 -0.818 1.00 12.52 1 MET A CA 19
ATOM 23205 C C . MET A 1 1 ? 16.311 -15.798 -1.091 1.00 41.53 1 MET A C 19
ATOM 23206 O O . MET A 1 1 ? 15.367 -16.575 -0.923 1.00 74.13 1 MET A O 19
ATOM 23222 N N . ALA A 1 2 ? 16.144 -14.545 -1.507 1.00 41.34 2 ALA A N 19
ATOM 23223 C CA . ALA A 1 2 ? 14.817 -13.991 -1.799 1.00 51.20 2 ALA A CA 19
ATOM 23224 C C . ALA A 1 2 ? 14.852 -13.052 -3.016 1.00 33.23 2 ALA A C 19
ATOM 23225 O O . ALA A 1 2 ? 15.872 -12.930 -3.700 1.00 32.31 2 ALA A O 19
ATOM 23232 N N . GLY A 1 3 ? 13.726 -12.397 -3.284 1.00 10.35 3 GLY A N 19
ATOM 23233 C CA . GLY A 1 3 ? 13.646 -11.454 -4.396 1.00 22.42 3 GLY A CA 19
ATOM 23234 C C . GLY A 1 3 ? 12.816 -10.224 -4.057 1.00 45.45 3 GLY A C 19
ATOM 23235 O O . GLY A 1 3 ? 11.916 -10.289 -3.217 1.00 22.04 3 GLY A O 19
ATOM 23239 N N . ASP A 1 4 ? 13.116 -9.103 -4.708 1.00 52.02 4 ASP A N 19
ATOM 23240 C CA . ASP A 1 4 ? 12.402 -7.841 -4.471 1.00 42.20 4 ASP A CA 19
ATOM 23241 C C . ASP A 1 4 ? 11.273 -7.626 -5.503 1.00 31.34 4 ASP A C 19
ATOM 23242 O O . ASP A 1 4 ? 11.522 -7.227 -6.639 1.00 74.41 4 ASP A O 19
ATOM 23251 N N . PRO A 1 5 ? 10.005 -7.898 -5.123 1.00 74.23 5 PRO A N 19
ATOM 23252 C CA . PRO A 1 5 ? 8.861 -7.743 -6.035 1.00 32.41 5 PRO A CA 19
ATOM 23253 C C . PRO A 1 5 ? 8.441 -6.275 -6.218 1.00 73.05 5 PRO A C 19
ATOM 23254 O O . PRO A 1 5 ? 7.874 -5.907 -7.246 1.00 34.44 5 PRO A O 19
ATOM 23265 N N . MET A 1 6 ? 8.719 -5.445 -5.202 1.00 63.40 6 MET A N 19
ATOM 23266 C CA . MET A 1 6 ? 8.363 -4.015 -5.223 1.00 71.43 6 MET A CA 19
ATOM 23267 C C . MET A 1 6 ? 6.860 -3.795 -5.492 1.00 4.41 6 MET A C 19
ATOM 23268 O O . MET A 1 6 ? 6.442 -2.697 -5.852 1.00 3.21 6 MET A O 19
ATOM 23282 N N . THR A 1 7 ? 6.049 -4.826 -5.244 1.00 42.55 7 THR A N 19
ATOM 23283 C CA . THR A 1 7 ? 4.605 -4.797 -5.557 1.00 31.23 7 THR A CA 19
ATOM 23284 C C . THR A 1 7 ? 3.790 -3.918 -4.587 1.00 72.15 7 THR A C 19
ATOM 23285 O O . THR A 1 7 ? 2.596 -4.136 -4.393 1.00 75.10 7 THR A O 19
ATOM 23296 N N . PHE A 1 8 ? 4.441 -2.932 -3.980 1.00 21.41 8 PHE A N 19
ATOM 23297 C CA . PHE A 1 8 ? 3.750 -1.887 -3.213 1.00 4.34 8 PHE A CA 19
ATOM 23298 C C . PHE A 1 8 ? 4.045 -0.516 -3.836 1.00 14.12 8 PHE A C 19
ATOM 23299 O O . PHE A 1 8 ? 3.140 0.185 -4.297 1.00 12.42 8 PHE A O 19
ATOM 23316 N N . TYR A 1 9 ? 5.327 -0.152 -3.862 1.00 65.43 9 TYR A N 19
ATOM 23317 C CA . TYR A 1 9 ? 5.777 1.081 -4.518 1.00 2.25 9 TYR A CA 19
ATOM 23318 C C . TYR A 1 9 ? 5.437 1.055 -6.020 1.00 45.30 9 TYR A C 19
ATOM 23319 O O . TYR A 1 9 ? 5.242 2.097 -6.640 1.00 52.43 9 TYR A O 19
ATOM 23337 N N . ASN A 1 10 ? 5.352 -0.149 -6.585 1.00 74.41 10 ASN A N 19
ATOM 23338 C CA . ASN A 1 10 ? 5.002 -0.338 -8.000 1.00 44.42 10 ASN A CA 19
ATOM 23339 C C . ASN A 1 10 ? 3.666 0.342 -8.357 1.00 33.30 10 ASN A C 19
ATOM 23340 O O . ASN A 1 10 ? 3.520 0.929 -9.431 1.00 71.22 10 ASN A O 19
ATOM 23351 N N . PHE A 1 11 ? 2.691 0.255 -7.452 1.00 30.31 11 PHE A N 19
ATOM 23352 C CA . PHE A 1 11 ? 1.385 0.894 -7.651 1.00 14.15 11 PHE A CA 19
ATOM 23353 C C . PHE A 1 11 ? 1.500 2.423 -7.611 1.00 53.02 11 PHE A C 19
ATOM 23354 O O . PHE A 1 11 ? 1.046 3.121 -8.520 1.00 51.10 11 PHE A O 19
ATOM 23371 N N . ILE A 1 12 ? 2.112 2.931 -6.548 1.00 21.13 12 ILE A N 19
ATOM 23372 C CA . ILE A 1 12 ? 2.181 4.372 -6.307 1.00 64.22 12 ILE A CA 19
ATOM 23373 C C . ILE A 1 12 ? 3.335 5.032 -7.100 1.00 62.55 12 ILE A C 19
ATOM 23374 O O . ILE A 1 12 ? 3.504 6.254 -7.075 1.00 45.25 12 ILE A O 19
ATOM 23390 N N . MET A 1 13 ? 4.122 4.216 -7.804 1.00 14.24 13 MET A N 19
ATOM 23391 C CA . MET A 1 13 ? 5.213 4.718 -8.650 1.00 24.32 13 MET A CA 19
ATOM 23392 C C . MET A 1 13 ? 4.665 5.678 -9.720 1.00 53.43 13 MET A C 19
ATOM 23393 O O . MET A 1 13 ? 3.569 5.474 -10.249 1.00 62.24 13 MET A O 19
ATOM 23407 N N . GLY A 1 14 ? 5.422 6.723 -10.034 1.00 5.52 14 GLY A N 19
ATOM 23408 C CA . GLY A 1 14 ? 4.932 7.763 -10.933 1.00 42.54 14 GLY A CA 19
ATOM 23409 C C . GLY A 1 14 ? 4.406 8.974 -10.173 1.00 20.40 14 GLY A C 19
ATOM 23410 O O . GLY A 1 14 ? 4.634 10.116 -10.569 1.00 11.02 14 GLY A O 19
ATOM 23414 N N . PHE A 1 15 ? 3.703 8.718 -9.068 1.00 1.34 15 PHE A N 19
ATOM 23415 C CA . PHE A 1 15 ? 3.226 9.787 -8.184 1.00 52.21 15 PHE A CA 19
ATOM 23416 C C . PHE A 1 15 ? 4.395 10.442 -7.430 1.00 33.22 15 PHE A C 19
ATOM 23417 O O . PHE A 1 15 ? 4.290 11.579 -6.971 1.00 41.12 15 PHE A O 19
ATOM 23434 N N . GLN A 1 16 ? 5.507 9.713 -7.305 1.00 72.21 16 GLN A N 19
ATOM 23435 C CA . GLN A 1 16 ? 6.745 10.260 -6.730 1.00 23.45 16 GLN A CA 19
ATOM 23436 C C . GLN A 1 16 ? 7.346 11.295 -7.705 1.00 44.32 16 GLN A C 19
ATOM 23437 O O . GLN A 1 16 ? 8.418 11.094 -8.277 1.00 42.30 16 GLN A O 19
ATOM 23451 N N . ASN A 1 17 ? 6.620 12.398 -7.886 1.00 34.15 17 ASN A N 19
ATOM 23452 C CA . ASN A 1 17 ? 6.930 13.401 -8.910 1.00 71.53 17 ASN A CA 19
ATOM 23453 C C . ASN A 1 17 ? 5.855 14.503 -8.927 1.00 21.21 17 ASN A C 19
ATOM 23454 O O . ASN A 1 17 ? 6.166 15.692 -9.017 1.00 53.02 17 ASN A O 19
ATOM 23465 N N . ASP A 1 18 ? 4.590 14.088 -8.844 1.00 62.22 18 ASP A N 19
ATOM 23466 C CA . ASP A 1 18 ? 3.453 15.017 -8.868 1.00 73.32 18 ASP A CA 19
ATOM 23467 C C . ASP A 1 18 ? 2.975 15.383 -7.453 1.00 33.14 18 ASP A C 19
ATOM 23468 O O . ASP A 1 18 ? 2.979 14.553 -6.541 1.00 23.10 18 ASP A O 19
ATOM 23477 N N . ASN A 1 19 ? 2.541 16.630 -7.288 1.00 62.23 19 ASN A N 19
ATOM 23478 C CA . ASN A 1 19 ? 2.085 17.131 -5.988 1.00 51.11 19 ASN A CA 19
ATOM 23479 C C . ASN A 1 19 ? 0.626 16.730 -5.706 1.00 11.23 19 ASN A C 19
ATOM 23480 O O . ASN A 1 19 ? -0.305 17.510 -5.921 1.00 32.35 19 ASN A O 19
ATOM 23491 N N . THR A 1 20 ? 0.432 15.495 -5.254 1.00 5.32 20 THR A N 19
ATOM 23492 C CA . THR A 1 20 ? -0.904 14.987 -4.896 1.00 43.31 20 THR A CA 19
ATOM 23493 C C . THR A 1 20 ? -0.865 14.273 -3.537 1.00 32.22 20 THR A C 19
ATOM 23494 O O . THR A 1 20 ? 0.202 13.843 -3.097 1.00 15.12 20 THR A O 19
ATOM 23505 N N . PRO A 1 21 ? -2.020 14.131 -2.843 1.00 0.21 21 PRO A N 19
ATOM 23506 C CA . PRO A 1 21 ? -2.096 13.370 -1.575 1.00 55.44 21 PRO A CA 19
ATOM 23507 C C . PRO A 1 21 ? -1.484 11.961 -1.690 1.00 41.05 21 PRO A C 19
ATOM 23508 O O . PRO A 1 21 ? -0.964 11.409 -0.717 1.00 51.20 21 PRO A O 19
ATOM 23519 N N . PHE A 1 22 ? -1.545 11.395 -2.894 1.00 64.30 22 PHE A N 19
A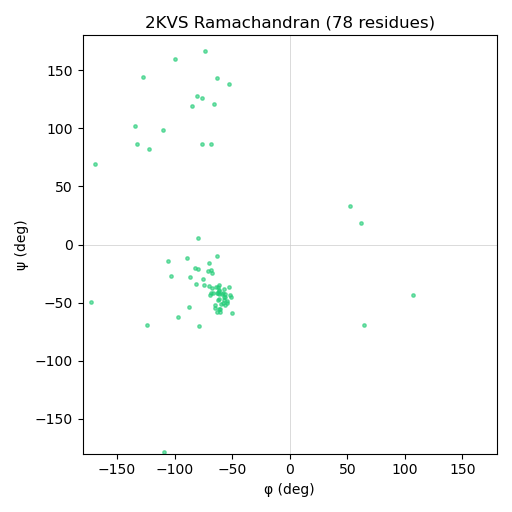TOM 23520 C CA . PHE A 1 22 ? -0.922 10.101 -3.181 1.00 72.30 22 PHE A CA 19
ATOM 23521 C C . PHE A 1 22 ? 0.588 10.267 -3.442 1.00 53.13 22 PHE A C 19
ATOM 23522 O O . PHE A 1 22 ? 1.399 9.436 -3.029 1.00 60.01 22 PHE A O 19
ATOM 23539 N N . GLY A 1 23 ? 0.953 11.354 -4.126 1.00 44.05 23 GLY A N 19
ATOM 23540 C CA . GLY A 1 23 ? 2.358 11.656 -4.380 1.00 71.00 23 GLY A CA 19
ATOM 23541 C C . GLY A 1 23 ? 3.159 11.870 -3.102 1.00 34.24 23 GLY A C 19
ATOM 23542 O O . GLY A 1 23 ? 4.327 11.486 -3.019 1.00 62.15 23 GLY A O 19
ATOM 23546 N N . ILE A 1 24 ? 2.526 12.488 -2.104 1.00 52.54 24 ILE A N 19
ATOM 23547 C CA . ILE A 1 24 ? 3.144 12.682 -0.786 1.00 24.31 24 ILE A CA 19
ATOM 23548 C C . ILE A 1 24 ? 3.622 11.343 -0.199 1.00 13.34 24 ILE A C 19
ATOM 23549 O O . ILE A 1 24 ? 4.769 11.210 0.242 1.00 14.10 24 ILE A O 19
A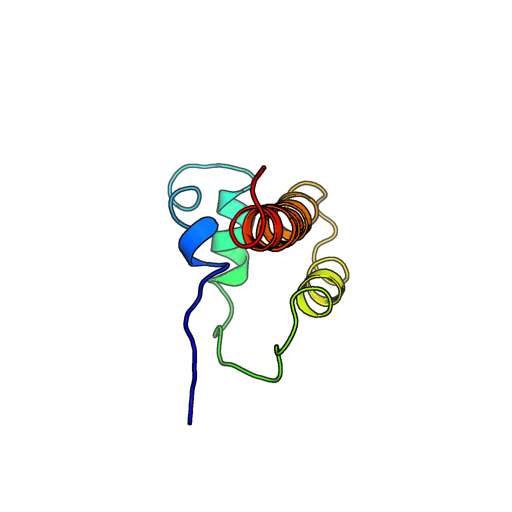TOM 23565 N N . LEU A 1 25 ? 2.729 10.355 -0.214 1.00 21.51 25 LEU A N 19
ATOM 23566 C CA . LEU A 1 25 ? 3.041 9.006 0.266 1.00 73.53 25 LEU A CA 19
ATOM 23567 C C . LEU A 1 25 ? 4.165 8.377 -0.577 1.00 21.12 25 LEU A C 19
ATOM 23568 O O . LEU A 1 25 ? 5.166 7.900 -0.036 1.00 11.31 25 LEU A O 19
ATOM 23584 N N . ALA A 1 26 ? 3.999 8.398 -1.904 1.00 45.43 26 ALA A N 19
ATOM 23585 C CA . ALA A 1 26 ? 5.010 7.861 -2.831 1.00 12.12 26 ALA A CA 19
ATOM 23586 C C . ALA A 1 26 ? 6.408 8.427 -2.546 1.00 14.32 26 ALA A C 19
ATOM 23587 O O . ALA A 1 26 ? 7.407 7.705 -2.563 1.00 21.40 26 ALA A O 19
ATOM 23594 N N . GLU A 1 27 ? 6.463 9.726 -2.287 1.00 21.25 27 GLU A N 19
ATOM 23595 C CA . GLU A 1 27 ? 7.721 10.413 -1.999 1.00 4.44 27 GLU A CA 19
ATOM 23596 C C . GLU A 1 27 ? 8.287 10.005 -0.630 1.00 45.03 27 GLU A C 19
ATOM 23597 O O . GLU A 1 27 ? 9.492 9.794 -0.481 1.00 23.21 27 GLU A O 19
ATOM 23609 N N . HIS A 1 28 ? 7.410 9.872 0.362 1.00 13.15 28 HIS A N 19
ATOM 23610 C CA . HIS A 1 28 ? 7.840 9.591 1.738 1.00 74.13 28 HIS A CA 19
ATOM 23611 C C . HIS A 1 28 ? 8.278 8.125 1.925 1.00 2.35 28 HIS A C 19
ATOM 23612 O O . HIS A 1 28 ? 9.126 7.831 2.768 1.00 52.51 28 HIS A O 19
ATOM 23627 N N . VAL A 1 29 ? 7.690 7.201 1.162 1.00 21.23 29 VAL A N 19
ATOM 23628 C CA . VAL A 1 29 ? 8.088 5.785 1.239 1.00 3.41 29 VAL A CA 19
ATOM 23629 C C . VAL A 1 29 ? 9.405 5.524 0.491 1.00 31.53 29 VAL A C 19
ATOM 23630 O O . VAL A 1 29 ? 10.093 4.535 0.747 1.00 14.21 29 VAL A O 19
ATOM 23643 N N . SER A 1 30 ? 9.749 6.417 -0.435 1.00 13.51 30 SER A N 19
ATOM 23644 C CA . SER A 1 30 ? 11.025 6.334 -1.166 1.00 23.14 30 SER A CA 19
ATOM 23645 C C . SER A 1 30 ? 12.063 7.288 -0.552 1.00 45.11 30 SER A C 19
ATOM 23646 O O . SER A 1 30 ? 13.042 7.673 -1.201 1.00 23.22 30 SER A O 19
ATOM 23654 N N . GLU A 1 31 ? 11.839 7.655 0.708 1.00 23.41 31 GLU A N 19
ATOM 23655 C CA . GLU A 1 31 ? 12.697 8.609 1.421 1.00 12.41 31 GLU A CA 19
ATOM 23656 C C . GLU A 1 31 ? 14.032 7.980 1.863 1.00 31.25 31 GLU A C 19
ATOM 23657 O O . GLU A 1 31 ? 15.077 8.632 1.820 1.00 12.45 31 GLU A O 19
ATOM 23669 N N . ASP A 1 32 ? 13.998 6.715 2.286 1.00 2.23 32 ASP A N 19
ATOM 23670 C CA . ASP A 1 32 ? 15.196 6.043 2.814 1.00 14.34 32 ASP A CA 19
ATOM 23671 C C . ASP A 1 32 ? 15.703 4.951 1.839 1.00 41.25 32 ASP A C 19
ATOM 23672 O O . ASP A 1 32 ? 15.300 4.910 0.676 1.00 33.42 32 ASP A O 19
ATOM 23681 N N . LYS A 1 33 ? 16.607 4.092 2.320 1.00 63.11 33 LYS A N 19
ATOM 23682 C CA . LYS A 1 33 ? 17.213 3.012 1.520 1.00 71.14 33 LYS A CA 19
ATOM 23683 C C . LYS A 1 33 ? 16.176 2.149 0.771 1.00 71.34 33 LYS A C 19
ATOM 23684 O O . LYS A 1 33 ? 16.433 1.696 -0.342 1.00 10.11 33 LYS A O 19
ATOM 23703 N N . ALA A 1 34 ? 15.027 1.905 1.403 1.00 61.05 34 ALA A N 19
ATOM 23704 C CA . ALA A 1 34 ? 13.909 1.185 0.770 1.00 41.12 34 ALA A CA 19
ATOM 23705 C C . ALA A 1 34 ? 14.230 -0.293 0.466 1.00 40.02 34 ALA A C 19
ATOM 23706 O O . ALA A 1 34 ? 13.593 -0.909 -0.390 1.00 54.31 34 ALA A O 19
ATOM 23713 N N . PHE A 1 35 ? 15.198 -0.866 1.183 1.00 20.33 35 PHE A N 19
ATOM 23714 C CA . PHE A 1 35 ? 15.518 -2.294 1.035 1.00 33.12 35 PHE A CA 19
ATOM 23715 C C . PHE A 1 35 ? 14.473 -3.168 1.757 1.00 60.23 35 PHE A C 19
ATOM 23716 O O . PHE A 1 35 ? 14.068 -2.858 2.882 1.00 23.24 35 PHE A O 19
ATOM 23733 N N . PRO A 1 36 ? 14.030 -4.278 1.124 1.00 64.01 36 PRO A N 19
ATOM 23734 C CA . PRO A 1 36 ? 12.997 -5.165 1.700 1.00 52.51 36 PRO A CA 19
ATOM 23735 C C . PRO A 1 36 ? 13.487 -5.953 2.932 1.00 3.55 36 PRO A C 19
ATOM 23736 O O . PRO A 1 36 ? 14.661 -6.330 3.025 1.00 63.23 36 PRO A O 19
ATOM 23747 N N . ARG A 1 37 ? 12.582 -6.197 3.882 1.00 43.11 37 ARG A N 19
ATOM 23748 C CA . ARG A 1 37 ? 12.918 -6.942 5.102 1.00 64.34 37 ARG A CA 19
ATOM 23749 C C . ARG A 1 37 ? 12.304 -8.354 5.088 1.00 42.51 37 ARG A C 19
ATOM 23750 O O . ARG A 1 37 ? 13.021 -9.356 5.083 1.00 22.41 37 ARG A O 19
ATOM 23771 N N . LEU A 1 38 ? 10.974 -8.422 5.091 1.00 71.24 38 LEU A N 19
ATOM 23772 C CA . LEU A 1 38 ? 10.250 -9.705 5.096 1.00 34.11 38 LEU A CA 19
ATOM 23773 C C . LEU A 1 38 ? 8.818 -9.535 4.535 1.00 63.55 38 LEU A C 19
ATOM 23774 O O . LEU A 1 38 ? 8.056 -10.496 4.416 1.00 32.34 38 LEU A O 19
ATOM 23790 N N . GLU A 1 39 ? 8.489 -8.311 4.136 1.00 61.24 39 GLU A N 19
ATOM 23791 C CA . GLU A 1 39 ? 7.118 -7.939 3.766 1.00 4.34 39 GLU A CA 19
ATOM 23792 C C . GLU A 1 39 ? 6.711 -8.503 2.393 1.00 1.44 39 GLU A C 19
ATOM 23793 O O . GLU A 1 39 ? 6.824 -7.826 1.368 1.00 33.11 39 GLU A O 19
ATOM 23805 N N . GLU A 1 40 ? 6.256 -9.753 2.376 1.00 63.10 40 GLU A N 19
ATOM 23806 C CA . GLU A 1 40 ? 5.769 -10.386 1.144 1.00 73.41 40 GLU A CA 19
ATOM 23807 C C . GLU A 1 40 ? 4.275 -10.082 0.954 1.00 22.15 40 GLU A C 19
ATOM 23808 O O . GLU A 1 40 ? 3.856 -9.566 -0.086 1.00 72.24 40 GLU A O 19
ATOM 23820 N N . ARG A 1 41 ? 3.480 -10.380 1.978 1.00 53.50 41 ARG A N 19
ATOM 23821 C CA . ARG A 1 41 ? 2.044 -10.089 1.960 1.00 50.12 41 ARG A CA 19
ATOM 23822 C C . ARG A 1 41 ? 1.779 -8.585 2.148 1.00 22.24 41 ARG A C 19
ATOM 23823 O O . ARG A 1 41 ? 2.539 -7.887 2.816 1.00 61.34 41 ARG A O 19
ATOM 23844 N N . HIS A 1 42 ? 0.681 -8.099 1.573 1.00 61.31 42 HIS A N 19
ATOM 23845 C CA . HIS A 1 42 ? 0.408 -6.655 1.514 1.00 33.20 42 HIS A CA 19
ATOM 23846 C C . HIS A 1 42 ? -0.515 -6.152 2.642 1.00 14.43 42 HIS A C 19
ATOM 23847 O O . HIS A 1 42 ? -0.540 -4.957 2.929 1.00 21.22 42 HIS A O 19
ATOM 23862 N N . GLN A 1 43 ? -1.262 -7.048 3.287 1.00 22.02 43 GLN A N 19
ATOM 23863 C CA . GLN A 1 43 ? -2.225 -6.636 4.328 1.00 25.23 43 GLN A CA 19
ATOM 23864 C C . GLN A 1 43 ? -1.488 -6.062 5.558 1.00 71.04 43 GLN A C 19
ATOM 23865 O O . GLN A 1 43 ? -1.891 -5.044 6.120 1.00 1.23 43 GLN A O 19
ATOM 23879 N N . VAL A 1 44 ? -0.394 -6.713 5.956 1.00 62.20 44 VAL A N 19
ATOM 23880 C CA . VAL A 1 44 ? 0.407 -6.269 7.111 1.00 10.45 44 VAL A CA 19
ATOM 23881 C C . VAL A 1 44 ? 0.890 -4.813 6.970 1.00 13.30 44 VAL A C 19
ATOM 23882 O O . VAL A 1 44 ? 1.149 -4.136 7.967 1.00 63.44 44 VAL A O 19
ATOM 23895 N N . ILE A 1 45 ? 0.994 -4.332 5.731 1.00 51.30 45 ILE A N 19
ATOM 23896 C CA . ILE A 1 45 ? 1.430 -2.954 5.470 1.00 33.32 45 ILE A CA 19
ATOM 23897 C C . ILE A 1 45 ? 0.420 -1.937 6.038 1.00 25.50 45 ILE A C 19
ATOM 23898 O O . ILE A 1 45 ? 0.788 -0.828 6.440 1.00 21.11 45 ILE A O 19
ATOM 23914 N N . ARG A 1 46 ? -0.855 -2.335 6.085 1.00 63.22 46 ARG A N 19
ATOM 23915 C CA . ARG A 1 46 ? -1.922 -1.497 6.646 1.00 70.12 46 ARG A CA 19
ATOM 23916 C C . ARG A 1 46 ? -1.646 -1.149 8.121 1.00 72.31 46 ARG A C 19
ATOM 23917 O O . ARG A 1 46 ? -1.757 0.009 8.529 1.00 32.50 46 ARG A O 19
ATOM 23938 N N . ALA A 1 47 ? -1.269 -2.155 8.907 1.00 51.14 47 ALA A N 19
ATOM 23939 C CA . ALA A 1 47 ? -0.948 -1.950 10.325 1.00 3.22 47 ALA A CA 19
ATOM 23940 C C . ALA A 1 47 ? 0.388 -1.209 10.500 1.00 32.55 47 ALA A C 19
ATOM 23941 O O . ALA A 1 47 ? 0.536 -0.374 11.394 1.00 13.14 47 ALA A O 19
ATOM 23948 N N . TYR A 1 48 ? 1.349 -1.512 9.624 1.00 30.03 48 TYR A N 19
ATOM 23949 C CA . TYR A 1 48 ? 2.692 -0.917 9.684 1.00 11.41 48 TYR A CA 19
ATOM 23950 C C . TYR A 1 48 ? 2.643 0.623 9.776 1.00 13.10 48 TYR A C 19
ATOM 23951 O O . TYR A 1 48 ? 3.253 1.228 10.662 1.00 20.21 48 TYR A O 19
ATOM 23969 N N . VAL A 1 49 ? 1.908 1.253 8.864 1.00 73.24 49 VAL A N 19
ATOM 23970 C CA . VAL A 1 49 ? 1.817 2.718 8.827 1.00 3.25 49 VAL A CA 19
ATOM 23971 C C . VAL A 1 49 ? 0.957 3.289 9.968 1.00 53.33 49 VAL A C 19
ATOM 23972 O O . VAL A 1 49 ? 1.151 4.430 10.376 1.00 23.20 49 VAL A O 19
ATOM 23985 N N . MET A 1 50 ? 0.021 2.495 10.488 1.00 74.10 50 MET A N 19
ATOM 23986 C CA . MET A 1 50 ? -0.820 2.937 11.613 1.00 3.14 50 MET A CA 19
ATOM 23987 C C . MET A 1 50 ? 0.013 3.182 12.884 1.00 2.22 50 MET A C 19
ATOM 23988 O O . MET A 1 50 ? -0.412 3.896 13.794 1.00 10.33 50 MET A O 19
ATOM 24002 N N . SER A 1 51 ? 1.192 2.568 12.944 1.00 55.34 51 SER A N 19
ATOM 24003 C CA . SER A 1 51 ? 2.101 2.728 14.090 1.00 30.03 51 SER A CA 19
ATOM 24004 C C . SER A 1 51 ? 3.168 3.808 13.839 1.00 75.12 51 SER A C 19
ATOM 24005 O O . SER A 1 51 ? 3.636 4.461 14.772 1.00 13.52 51 SER A O 19
ATOM 24013 N N . ASN A 1 52 ? 3.552 3.995 12.576 1.00 52.33 52 ASN A N 19
ATOM 24014 C CA . ASN A 1 52 ? 4.640 4.925 12.228 1.00 72.14 52 ASN A CA 19
ATOM 24015 C C . ASN A 1 52 ? 4.128 6.309 11.787 1.00 23.24 52 ASN A C 19
ATOM 24016 O O . ASN A 1 52 ? 4.657 7.335 12.214 1.00 52.44 52 ASN A O 19
ATOM 24027 N N . TYR A 1 53 ? 3.109 6.341 10.932 1.00 61.34 53 TYR A N 19
ATOM 24028 C CA . TYR A 1 53 ? 2.646 7.601 10.332 1.00 10.12 53 TYR A CA 19
ATOM 24029 C C . TYR A 1 53 ? 1.476 8.237 11.103 1.00 73.11 53 TYR A C 19
ATOM 24030 O O . TYR A 1 53 ? 0.611 7.544 11.644 1.00 51.00 53 TYR A O 19
ATOM 24048 N N . THR A 1 54 ? 1.476 9.569 11.151 1.00 3.15 54 THR A N 19
ATOM 24049 C CA . THR A 1 54 ? 0.401 10.345 11.790 1.00 53.24 54 THR A CA 19
ATOM 24050 C C . THR A 1 54 ? -0.452 11.080 10.749 1.00 20.11 54 THR A C 19
ATOM 24051 O O . THR A 1 54 ? -1.665 11.227 10.911 1.00 14.22 54 THR A O 19
ATOM 24062 N N . ASP A 1 55 ? 0.194 11.558 9.688 1.00 30.42 55 ASP A N 19
ATOM 24063 C CA . ASP A 1 55 ? -0.488 12.284 8.612 1.00 44.34 55 ASP A CA 19
ATOM 24064 C C . ASP A 1 55 ? -1.483 11.389 7.849 1.00 10.31 55 ASP A C 19
ATOM 24065 O O . ASP A 1 55 ? -1.121 10.324 7.348 1.00 43.12 55 ASP A O 19
ATOM 24074 N N . HIS A 1 56 ? -2.730 11.851 7.734 1.00 52.00 56 HIS A N 19
ATOM 24075 C CA . HIS A 1 56 ? -3.798 11.070 7.091 1.00 3.45 56 HIS A CA 19
ATOM 24076 C C . HIS A 1 56 ? -3.429 10.654 5.654 1.00 72.25 56 HIS A C 19
ATOM 24077 O O . HIS A 1 56 ? -3.714 9.532 5.231 1.00 24.22 56 HIS A O 19
ATOM 24092 N N . GLN A 1 57 ? -2.785 11.558 4.914 1.00 1.11 57 GLN A N 19
ATOM 24093 C CA . GLN A 1 57 ? -2.370 11.274 3.531 1.00 23.30 57 GLN A CA 19
ATOM 24094 C C . GLN A 1 57 ? -1.331 10.142 3.479 1.00 33.23 57 GLN A C 19
ATOM 24095 O O . GLN A 1 57 ? -1.235 9.417 2.489 1.00 50.30 57 GLN A O 19
ATOM 24109 N N . LEU A 1 58 ? -0.557 9.996 4.553 1.00 11.34 58 LEU A N 19
ATOM 24110 C CA . LEU A 1 58 ? 0.424 8.910 4.659 1.00 51.42 58 LEU A CA 19
ATOM 24111 C C . LEU A 1 58 ? -0.229 7.620 5.186 1.00 44.14 58 LEU A C 19
ATOM 24112 O O . LEU A 1 58 ? 0.210 6.513 4.869 1.00 65.11 58 LEU A O 19
ATOM 24128 N N . ILE A 1 59 ? -1.281 7.773 5.990 1.00 25.01 59 ILE A N 19
ATOM 24129 C CA . ILE A 1 59 ? -2.001 6.629 6.559 1.00 65.34 59 ILE A CA 19
ATOM 24130 C C . ILE A 1 59 ? -2.916 5.952 5.520 1.00 64.03 59 ILE A C 19
ATOM 24131 O O . ILE A 1 59 ? -2.696 4.793 5.146 1.00 65.34 59 ILE A O 19
ATOM 24147 N N . GLU A 1 60 ? -3.939 6.678 5.052 1.00 43.24 60 GLU A N 19
ATOM 24148 C CA . GLU A 1 60 ? -4.951 6.096 4.159 1.00 5.21 60 GLU A CA 19
ATOM 24149 C C . GLU A 1 60 ? -4.348 5.586 2.844 1.00 23.11 60 GLU A C 19
ATOM 24150 O O . GLU A 1 60 ? -4.505 4.413 2.509 1.00 20.20 60 GLU A O 19
ATOM 24162 N N . THR A 1 61 ? -3.655 6.465 2.112 1.00 1.33 61 THR A N 19
ATOM 24163 C CA . THR A 1 61 ? -3.075 6.115 0.796 1.00 1.13 61 THR A CA 19
ATOM 24164 C C . THR A 1 61 ? -2.398 4.737 0.812 1.00 72.10 61 THR A C 19
ATOM 24165 O O . THR A 1 61 ? -2.616 3.917 -0.082 1.00 1.22 61 THR A O 19
ATOM 24176 N N . THR A 1 62 ? -1.603 4.486 1.847 1.00 53.22 62 THR A N 19
ATOM 24177 C CA . THR A 1 62 ? -0.906 3.204 2.008 1.00 3.41 62 THR A CA 19
ATOM 24178 C C . THR A 1 62 ? -1.884 2.019 2.068 1.00 22.32 62 THR A C 19
ATOM 24179 O O . THR A 1 62 ? -1.877 1.148 1.196 1.00 24.04 62 THR A O 19
ATOM 24190 N N . ASN A 1 63 ? -2.738 1.994 3.096 1.00 24.41 63 ASN A N 19
ATOM 24191 C CA . ASN A 1 63 ? -3.655 0.863 3.304 1.00 52.14 63 ASN A CA 19
ATOM 24192 C C . ASN A 1 63 ? -4.780 0.846 2.256 1.00 22.22 63 ASN A C 19
ATOM 24193 O O . ASN A 1 63 ? -5.513 -0.135 2.126 1.00 62.21 63 ASN A O 19
ATOM 24204 N N . ARG A 1 64 ? -4.909 1.943 1.517 1.00 60.32 64 ARG A N 19
ATOM 24205 C CA . ARG A 1 64 ? -5.896 2.050 0.443 1.00 41.14 64 ARG A CA 19
ATOM 24206 C C . ARG A 1 64 ? -5.369 1.406 -0.849 1.00 64.42 64 ARG A C 19
ATOM 24207 O O . ARG A 1 64 ? -6.094 0.687 -1.534 1.00 42.33 64 ARG A O 19
ATOM 24228 N N . ALA A 1 65 ? -4.096 1.656 -1.164 1.00 53.02 65 ALA A N 19
ATOM 24229 C CA . ALA A 1 65 ? -3.450 1.059 -2.343 1.00 73.54 65 ALA A CA 19
ATOM 24230 C C . ALA A 1 65 ? -3.484 -0.475 -2.288 1.00 54.44 65 ALA A C 19
ATOM 24231 O O . ALA A 1 65 ? -3.679 -1.147 -3.306 1.00 1.21 65 ALA A O 19
ATOM 24238 N N . ILE A 1 66 ? -3.304 -1.014 -1.082 1.00 34.04 66 ILE A N 19
ATOM 24239 C CA . ILE A 1 66 ? -3.362 -2.462 -0.847 1.00 52.12 66 ILE A CA 19
ATOM 24240 C C . ILE A 1 66 ? -4.685 -3.063 -1.361 1.00 11.13 66 ILE A C 19
ATOM 24241 O O . ILE A 1 66 ? -4.711 -4.164 -1.920 1.00 31.14 66 ILE A O 19
ATOM 24257 N N . SER A 1 67 ? -5.775 -2.315 -1.181 1.00 41.32 67 SER A N 19
ATOM 24258 C CA . SER A 1 67 ? -7.113 -2.754 -1.606 1.00 4.25 67 SER A CA 19
ATOM 24259 C C . SER A 1 67 ? -7.173 -3.023 -3.117 1.00 33.52 67 SER A C 19
ATOM 24260 O O . SER A 1 67 ? -7.747 -4.019 -3.557 1.00 43.53 67 SER A O 19
ATOM 24268 N N . LEU A 1 68 ? -6.557 -2.143 -3.909 1.00 23.30 68 LEU A N 19
ATOM 24269 C CA . LEU A 1 68 ? -6.547 -2.292 -5.371 1.00 30.03 68 LEU A CA 19
ATOM 24270 C C . LEU A 1 68 ? -5.906 -3.626 -5.791 1.00 30.42 68 LEU A C 19
ATOM 24271 O O . LEU A 1 68 ? -6.482 -4.379 -6.582 1.00 23.03 68 LEU A O 19
ATOM 24287 N N . TYR A 1 69 ? -4.721 -3.921 -5.249 1.00 11.03 69 TYR A N 19
ATOM 24288 C CA . TYR A 1 69 ? -4.035 -5.188 -5.537 1.00 34.31 69 TYR A CA 19
ATOM 24289 C C . TYR A 1 69 ? -4.850 -6.403 -5.072 1.00 62.41 69 TYR A C 19
ATOM 24290 O O . TYR A 1 69 ? -5.148 -7.299 -5.863 1.00 60.41 69 TYR A O 19
ATOM 24308 N N . MET A 1 70 ? -5.217 -6.424 -3.792 1.00 40.13 70 MET A N 19
ATOM 24309 C CA . MET A 1 70 ? -5.927 -7.573 -3.210 1.00 33.33 70 MET A CA 19
ATOM 24310 C C . MET A 1 70 ? -7.265 -7.846 -3.919 1.00 23.34 70 MET A C 19
ATOM 24311 O O . MET A 1 70 ? -7.588 -8.998 -4.216 1.00 70.34 70 MET A O 19
ATOM 24325 N N . ALA A 1 71 ? -8.027 -6.786 -4.198 1.00 52.30 71 ALA A N 19
ATOM 24326 C CA . ALA A 1 71 ? -9.328 -6.916 -4.869 1.00 22.41 71 ALA A CA 19
ATOM 24327 C C . ALA A 1 71 ? -9.187 -7.474 -6.296 1.00 10.41 71 ALA A C 19
ATOM 24328 O O . ALA A 1 71 ? -9.965 -8.330 -6.718 1.00 75.23 71 ALA A O 19
ATOM 24335 N N . ASN A 1 72 ? -8.190 -6.996 -7.037 1.00 75.12 72 ASN A N 19
ATOM 24336 C CA . ASN A 1 72 ? -7.968 -7.466 -8.408 1.00 51.33 72 ASN A CA 19
ATOM 24337 C C . ASN A 1 72 ? -7.423 -8.902 -8.417 1.00 62.13 72 ASN A C 19
ATOM 24338 O O . ASN A 1 72 ? -7.929 -9.767 -9.138 1.00 61.44 72 ASN A O 19
ATOM 24349 N N . LEU A 1 73 ? -6.400 -9.148 -7.596 1.00 40.54 73 LEU A N 19
ATOM 24350 C CA . LEU A 1 73 ? -5.737 -10.459 -7.526 1.00 15.13 73 LEU A CA 19
ATOM 24351 C C . LEU A 1 73 ? -6.736 -11.572 -7.171 1.00 14.31 73 LEU A C 19
ATOM 24352 O O . LEU A 1 73 ? -6.766 -12.617 -7.824 1.00 64.03 73 LEU A O 19
ATOM 24368 N N . GLU A 1 74 ? -7.564 -11.343 -6.146 1.00 44.53 74 GLU A N 19
ATOM 24369 C CA . GLU A 1 74 ? -8.538 -12.352 -5.704 1.00 33.14 74 GLU A CA 19
ATOM 24370 C C . GLU A 1 74 ? -9.541 -12.707 -6.815 1.00 31.31 74 GLU A C 19
ATOM 24371 O O . GLU A 1 74 ? -9.920 -13.865 -6.973 1.00 72.22 74 GLU A O 19
ATOM 24383 N N . HIS A 1 75 ? -9.959 -11.706 -7.590 1.00 42.44 75 HIS A N 19
ATOM 24384 C CA . HIS A 1 75 ? -10.941 -11.920 -8.658 1.00 20.03 75 HIS A CA 19
ATOM 24385 C C . HIS A 1 75 ? -10.273 -12.403 -9.955 1.00 73.25 75 HIS A C 19
ATOM 24386 O O . HIS A 1 75 ? -10.925 -12.995 -10.813 1.00 2.22 75 HIS A O 19
ATOM 24401 N N . HIS A 1 76 ? -8.974 -12.149 -10.094 1.00 72.13 76 HIS A N 19
ATOM 24402 C CA . HIS A 1 76 ? -8.206 -12.665 -11.233 1.00 61.53 76 HIS A CA 19
ATOM 24403 C C . HIS A 1 76 ? -7.855 -14.148 -11.030 1.00 3.20 76 HIS A C 19
ATOM 24404 O O . HIS A 1 76 ? -7.969 -14.957 -11.951 1.00 35.31 76 HIS A O 19
ATOM 24419 N N . HIS A 1 77 ? -7.401 -14.488 -9.825 1.00 33.32 77 HIS A N 19
ATOM 24420 C CA . HIS A 1 77 ? -7.129 -15.883 -9.458 1.00 11.21 77 HIS A CA 19
ATOM 24421 C C . HIS A 1 77 ? -8.454 -16.648 -9.312 1.00 32.44 77 HIS A C 19
ATOM 24422 O O . HIS A 1 77 ? -8.623 -17.724 -9.877 1.00 51.22 77 HIS A O 19
ATOM 24437 N N . HIS A 1 78 ? -9.366 -16.063 -8.525 1.00 20.30 78 HIS A N 19
ATOM 24438 C CA . HIS A 1 78 ? -10.767 -16.507 -8.393 1.00 13.13 78 HIS A CA 19
ATOM 24439 C C . HIS A 1 78 ? -10.949 -18.024 -8.196 1.00 44.12 78 HIS A C 19
ATOM 24440 O O . HIS A 1 78 ? -10.707 -18.825 -9.099 1.00 14.20 78 HIS A O 19
ATOM 24455 N N . HIS A 1 79 ? -11.430 -18.400 -7.018 1.00 0.31 79 HIS A N 19
ATOM 24456 C CA . HIS A 1 79 ? -11.734 -19.802 -6.708 1.00 14.42 79 HIS A CA 19
ATOM 24457 C C . HIS A 1 79 ? -12.560 -19.911 -5.417 1.00 43.12 79 HIS A C 19
ATOM 24458 O O . HIS A 1 79 ? -13.397 -20.803 -5.279 1.00 53.54 79 HIS A O 19
ATOM 24473 N N . HIS A 1 80 ? -12.312 -19.007 -4.471 1.00 0.00 80 HIS A N 19
ATOM 24474 C CA . HIS A 1 80 ? -13.085 -18.957 -3.219 1.00 54.35 80 HIS A CA 19
ATOM 24475 C C . HIS A 1 80 ? -14.062 -17.763 -3.223 1.00 61.54 80 HIS A C 19
ATOM 24476 O O . HIS A 1 80 ? -13.587 -16.605 -3.211 1.00 37.11 80 HIS A O 19
ATOM 24492 N N . MET A 1 1 ? 16.579 -12.562 -6.077 1.00 61.33 1 MET A N 20
ATOM 24493 C CA . MET A 1 1 ? 15.989 -11.486 -5.238 1.00 44.20 1 MET A CA 20
ATOM 24494 C C . MET A 1 1 ? 14.750 -11.996 -4.479 1.00 54.41 1 MET A C 20
ATOM 24495 O O . MET A 1 1 ? 14.836 -12.327 -3.295 1.00 74.43 1 MET A O 20
ATOM 24511 N N . ALA A 1 2 ? 13.612 -12.079 -5.179 1.00 2.31 2 ALA A N 20
ATOM 24512 C CA . ALA A 1 2 ? 12.332 -12.499 -4.576 1.00 12.40 2 ALA A CA 20
ATOM 24513 C C . ALA A 1 2 ? 11.183 -12.398 -5.594 1.00 72.21 2 ALA A C 20
ATOM 24514 O O . ALA A 1 2 ? 11.376 -11.923 -6.715 1.00 12.43 2 ALA A O 20
ATOM 24521 N N . GLY A 1 3 ? 9.989 -12.839 -5.199 1.00 13.23 3 GLY A N 20
ATOM 24522 C CA . GLY A 1 3 ? 8.813 -12.726 -6.063 1.00 40.12 3 GLY A CA 20
ATOM 24523 C C . GLY A 1 3 ? 8.219 -11.316 -6.069 1.00 3.01 3 GLY A C 20
ATOM 24524 O O . GLY A 1 3 ? 7.076 -11.115 -5.656 1.00 14.12 3 GLY A O 20
ATOM 24528 N N . ASP A 1 4 ? 9.013 -10.355 -6.544 1.00 31.12 4 ASP A N 20
ATOM 24529 C CA . ASP A 1 4 ? 8.647 -8.929 -6.568 1.00 63.15 4 ASP A CA 20
ATOM 24530 C C . ASP A 1 4 ? 8.251 -8.404 -5.171 1.00 51.52 4 ASP A C 20
ATOM 24531 O O . ASP A 1 4 ? 7.087 -8.474 -4.763 1.00 24.22 4 ASP A O 20
ATOM 24540 N N . PRO A 1 5 ? 9.228 -7.880 -4.410 1.00 15.20 5 PRO A N 20
ATOM 24541 C CA . PRO A 1 5 ? 8.985 -7.305 -3.084 1.00 41.01 5 PRO A CA 20
ATOM 24542 C C . PRO A 1 5 ? 8.733 -5.785 -3.115 1.00 30.43 5 PRO A C 20
ATOM 24543 O O . PRO A 1 5 ? 8.571 -5.154 -2.072 1.00 44.03 5 PRO A O 20
ATOM 24554 N N . MET A 1 6 ? 8.693 -5.203 -4.315 1.00 31.05 6 MET A N 20
ATOM 24555 C CA . MET A 1 6 ? 8.579 -3.744 -4.467 1.00 34.20 6 MET A CA 20
ATOM 24556 C C . MET A 1 6 ? 7.222 -3.327 -5.062 1.00 35.11 6 MET A C 20
ATOM 24557 O O . MET A 1 6 ? 7.027 -2.165 -5.413 1.00 54.12 6 MET A O 20
ATOM 24571 N N . THR A 1 7 ? 6.290 -4.279 -5.146 1.00 61.53 7 THR A N 20
ATOM 24572 C CA . THR A 1 7 ? 4.927 -4.026 -5.668 1.00 12.12 7 THR A CA 20
ATOM 24573 C C . THR A 1 7 ? 4.306 -2.726 -5.126 1.00 41.54 7 THR A C 20
ATOM 24574 O O . THR A 1 7 ? 3.747 -1.932 -5.887 1.00 3.54 7 THR A O 20
ATOM 24585 N N . PHE A 1 8 ? 4.393 -2.518 -3.809 1.00 74.35 8 PHE A N 20
ATOM 24586 C CA . PHE A 1 8 ? 3.847 -1.309 -3.173 1.00 72.35 8 PHE A CA 20
ATOM 24587 C C . PHE A 1 8 ? 4.399 -0.033 -3.835 1.00 62.02 8 PHE A C 20
ATOM 24588 O O . PHE A 1 8 ? 3.640 0.854 -4.233 1.00 23.11 8 PHE A O 20
ATOM 24605 N N . TYR A 1 9 ? 5.721 0.036 -3.971 1.00 71.44 9 TYR A N 20
ATOM 24606 C CA . TYR A 1 9 ? 6.373 1.176 -4.621 1.00 52.30 9 TYR A CA 20
ATOM 24607 C C . TYR A 1 9 ? 6.010 1.239 -6.114 1.00 14.31 9 TYR A C 20
ATOM 24608 O O . TYR A 1 9 ? 5.752 2.312 -6.651 1.00 2.52 9 TYR A O 20
ATOM 24626 N N . ASN A 1 10 ? 5.973 0.076 -6.766 1.00 12.22 10 ASN A N 20
ATOM 24627 C CA . ASN A 1 10 ? 5.636 -0.019 -8.194 1.00 11.53 10 ASN A CA 20
ATOM 24628 C C . ASN A 1 10 ? 4.206 0.489 -8.473 1.00 44.23 10 ASN A C 20
ATOM 24629 O O . ASN A 1 10 ? 3.878 0.874 -9.595 1.00 53.43 10 ASN A O 20
ATOM 24640 N N . PHE A 1 11 ? 3.351 0.471 -7.449 1.00 21.13 11 PHE A N 20
ATOM 24641 C CA . PHE A 1 11 ? 1.982 0.988 -7.576 1.00 60.14 11 PHE A CA 20
ATOM 24642 C C . PHE A 1 11 ? 1.956 2.519 -7.460 1.00 22.33 11 PHE A C 20
ATOM 24643 O O . PHE A 1 11 ? 1.408 3.211 -8.320 1.00 22.53 11 PHE A O 20
ATOM 24660 N N . ILE A 1 12 ? 2.549 3.037 -6.390 1.00 34.25 12 ILE A N 20
ATOM 24661 C CA . ILE A 1 12 ? 2.538 4.481 -6.120 1.00 34.02 12 ILE A CA 20
ATOM 24662 C C . ILE A 1 12 ? 3.537 5.241 -7.020 1.00 23.34 12 ILE A C 20
ATOM 24663 O O . ILE A 1 12 ? 3.492 6.471 -7.123 1.00 10.51 12 ILE A O 20
ATOM 24679 N N . MET A 1 13 ? 4.434 4.498 -7.673 1.00 45.11 13 MET A N 20
ATOM 24680 C CA . MET A 1 13 ? 5.401 5.078 -8.612 1.00 2.32 13 MET A CA 20
ATOM 24681 C C . MET A 1 13 ? 4.688 5.817 -9.757 1.00 3.32 13 MET A C 20
ATOM 24682 O O . MET A 1 13 ? 3.691 5.335 -10.301 1.00 53.40 13 MET A O 20
ATOM 24696 N N . GLY A 1 14 ? 5.203 6.990 -10.115 1.00 21.15 14 GLY A N 20
ATOM 24697 C CA . GLY A 1 14 ? 4.550 7.830 -11.113 1.00 34.43 14 GLY A CA 20
ATOM 24698 C C . GLY A 1 14 ? 3.803 9.003 -10.484 1.00 35.43 14 GLY A C 20
ATOM 24699 O O . GLY A 1 14 ? 3.917 10.143 -10.939 1.00 24.20 14 GLY A O 20
ATOM 24703 N N . PHE A 1 15 ? 3.042 8.718 -9.426 1.00 3.35 15 PHE A N 20
ATOM 24704 C CA . PHE A 1 15 ? 2.329 9.756 -8.667 1.00 74.11 15 PHE A CA 20
ATOM 24705 C C . PHE A 1 15 ? 3.316 10.732 -8.007 1.00 34.52 15 PHE A C 20
ATOM 24706 O O . PHE A 1 15 ? 2.996 11.891 -7.763 1.00 13.22 15 PHE A O 20
ATOM 24723 N N . GLN A 1 16 ? 4.521 10.235 -7.724 1.00 11.23 16 GLN A N 20
ATOM 24724 C CA . GLN A 1 16 ? 5.598 11.034 -7.117 1.00 24.54 16 GLN A CA 20
ATOM 24725 C C . GLN A 1 16 ? 5.924 12.278 -7.974 1.00 31.33 16 GLN A C 20
ATOM 24726 O O . GLN A 1 16 ? 6.351 13.312 -7.460 1.00 22.54 16 GLN A O 20
ATOM 24740 N N . ASN A 1 17 ? 5.703 12.172 -9.284 1.00 40.33 17 ASN A N 20
ATOM 24741 C CA . ASN A 1 17 ? 6.033 13.254 -10.216 1.00 23.30 17 ASN A CA 20
ATOM 24742 C C . ASN A 1 17 ? 5.145 14.495 -10.004 1.00 54.34 17 ASN A C 20
ATOM 24743 O O . ASN A 1 17 ? 5.578 15.626 -10.238 1.00 44.13 17 ASN A O 20
ATOM 24754 N N . ASP A 1 18 ? 3.904 14.286 -9.574 1.00 51.12 18 ASP A N 20
ATOM 24755 C CA . ASP A 1 18 ? 2.978 15.400 -9.328 1.00 32.44 18 ASP A CA 20
ATOM 24756 C C . ASP A 1 18 ? 2.765 15.638 -7.821 1.00 15.32 18 ASP A C 20
ATOM 24757 O O . ASP A 1 18 ? 2.475 14.714 -7.060 1.00 24.41 18 ASP A O 20
ATOM 24766 N N . ASN A 1 19 ? 2.923 16.895 -7.400 1.00 23.22 19 ASN A N 20
ATOM 24767 C CA . ASN A 1 19 ? 2.779 17.273 -5.990 1.00 42.24 19 ASN A CA 20
ATOM 24768 C C . ASN A 1 19 ? 1.346 17.029 -5.485 1.00 21.22 19 ASN A C 20
ATOM 24769 O O . ASN A 1 19 ? 0.468 17.891 -5.589 1.00 33.33 19 ASN A O 20
ATOM 24780 N N . THR A 1 20 ? 1.124 15.826 -4.966 1.00 32.23 20 THR A N 20
ATOM 24781 C CA . THR A 1 20 ? -0.191 15.398 -4.464 1.00 45.14 20 THR A CA 20
ATOM 24782 C C . THR A 1 20 ? -0.041 14.557 -3.189 1.00 61.13 20 THR A C 20
ATOM 24783 O O . THR A 1 20 ? 1.067 14.146 -2.845 1.00 10.20 20 THR A O 20
ATOM 24794 N N . PRO A 1 21 ? -1.149 14.287 -2.458 1.00 54.04 21 PRO A N 20
ATOM 24795 C CA . PRO A 1 21 ? -1.138 13.329 -1.336 1.00 35.24 21 PRO A CA 20
ATOM 24796 C C . PRO A 1 21 ? -0.458 12.001 -1.713 1.00 53.13 21 PRO A C 20
ATOM 24797 O O . PRO A 1 21 ? 0.240 11.388 -0.904 1.00 33.12 21 PRO A O 20
ATOM 24808 N N . PHE A 1 22 ? -0.659 11.581 -2.962 1.00 40.41 22 PHE A N 20
ATOM 24809 C CA . PHE A 1 22 ? -0.022 10.372 -3.494 1.00 70.53 22 PHE A CA 20
ATOM 24810 C C . PHE A 1 22 ? 1.483 10.604 -3.719 1.00 60.31 22 PHE A C 20
ATOM 24811 O O . PHE A 1 22 ? 2.316 9.765 -3.366 1.00 11.22 22 PHE A O 20
ATOM 24828 N N . GLY A 1 23 ? 1.816 11.753 -4.309 1.00 21.15 23 GLY A N 20
ATOM 24829 C CA . GLY A 1 23 ? 3.211 12.121 -4.534 1.00 64.24 23 GLY A CA 20
ATOM 24830 C C . GLY A 1 23 ? 4.031 12.175 -3.250 1.00 22.03 23 GLY A C 20
ATOM 24831 O O . GLY A 1 23 ? 5.183 11.731 -3.216 1.00 70.51 23 GLY A O 20
ATOM 24835 N N . ILE A 1 24 ? 3.436 12.724 -2.193 1.00 51.34 24 ILE A N 20
ATOM 24836 C CA . ILE A 1 24 ? 4.080 12.787 -0.876 1.00 3.13 24 ILE A CA 20
ATOM 24837 C C . ILE A 1 24 ? 4.344 11.379 -0.318 1.00 70.33 24 ILE A C 20
ATOM 24838 O O . ILE A 1 24 ? 5.431 11.097 0.188 1.00 14.31 24 ILE A O 20
ATOM 24854 N N . LEU A 1 25 ? 3.348 10.498 -0.424 1.00 74.41 25 LEU A N 20
ATOM 24855 C CA . LEU A 1 25 ? 3.492 9.106 0.018 1.00 33.31 25 LEU A CA 20
ATOM 24856 C C . LEU A 1 25 ? 4.661 8.424 -0.719 1.00 75.43 25 LEU A C 20
ATOM 24857 O O . LEU A 1 25 ? 5.553 7.846 -0.093 1.00 13.25 25 LEU A O 20
ATOM 24873 N N . ALA A 1 26 ? 4.652 8.512 -2.050 1.00 2.23 26 ALA A N 20
ATOM 24874 C CA . ALA A 1 26 ? 5.713 7.925 -2.883 1.00 22.15 26 ALA A CA 20
ATOM 24875 C C . ALA A 1 26 ? 7.095 8.497 -2.535 1.00 3.43 26 ALA A C 20
ATOM 24876 O O . ALA A 1 26 ? 8.078 7.764 -2.416 1.00 61.20 26 ALA A O 20
ATOM 24883 N N . GLU A 1 27 ? 7.163 9.815 -2.375 1.00 51.52 27 GLU A N 20
ATOM 24884 C CA . GLU A 1 27 ? 8.415 10.486 -2.012 1.00 43.02 27 GLU A CA 20
ATOM 24885 C C . GLU A 1 27 ? 8.887 10.072 -0.609 1.00 45.33 27 GLU A C 20
ATOM 24886 O O . GLU A 1 27 ? 10.086 9.910 -0.363 1.00 2.41 27 GLU A O 20
ATOM 24898 N N . HIS A 1 28 ? 7.939 9.891 0.307 1.00 52.11 28 HIS A N 20
ATOM 24899 C CA . HIS A 1 28 ? 8.255 9.518 1.686 1.00 23.03 28 HIS A CA 20
ATOM 24900 C C . HIS A 1 28 ? 8.806 8.084 1.770 1.00 25.44 28 HIS A C 20
ATOM 24901 O O . HIS A 1 28 ? 9.786 7.830 2.470 1.00 25.14 28 HIS A O 20
ATOM 24916 N N . VAL A 1 29 ? 8.180 7.147 1.057 1.00 32.02 29 VAL A N 20
ATOM 24917 C CA . VAL A 1 29 ? 8.654 5.756 1.048 1.00 33.43 29 VAL A CA 20
ATOM 24918 C C . VAL A 1 29 ? 10.002 5.623 0.312 1.00 0.00 29 VAL A C 20
ATOM 24919 O O . VAL A 1 29 ? 10.778 4.701 0.576 1.00 31.25 29 VAL A O 20
ATOM 24932 N N . SER A 1 30 ? 10.280 6.559 -0.601 1.00 60.52 30 SER A N 20
ATOM 24933 C CA . SER A 1 30 ? 11.585 6.621 -1.284 1.00 14.14 30 SER A CA 20
ATOM 24934 C C . SER A 1 30 ? 12.717 6.955 -0.296 1.00 62.23 30 SER A C 20
ATOM 24935 O O . SER A 1 30 ? 13.884 6.640 -0.538 1.00 11.20 30 SER A O 20
ATOM 24943 N N . GLU A 1 31 ? 12.358 7.587 0.823 1.00 21.24 31 GLU A N 20
ATOM 24944 C CA . GLU A 1 31 ? 13.319 7.933 1.880 1.00 14.03 31 GLU A CA 20
ATOM 24945 C C . GLU A 1 31 ? 13.715 6.693 2.712 1.00 43.15 31 GLU A C 20
ATOM 24946 O O . GLU A 1 31 ? 14.714 6.707 3.434 1.00 34.14 31 GLU A O 20
ATOM 24958 N N . ASP A 1 32 ? 12.938 5.618 2.591 1.00 71.20 32 ASP A N 20
ATOM 24959 C CA . ASP A 1 32 ? 13.138 4.415 3.407 1.00 52.32 32 ASP A CA 20
ATOM 24960 C C . ASP A 1 32 ? 14.257 3.504 2.831 1.00 42.43 32 ASP A C 20
ATOM 24961 O O . ASP A 1 32 ? 15.078 3.944 2.025 1.00 43.13 32 ASP A O 20
ATOM 24970 N N . LYS A 1 33 ? 14.286 2.241 3.258 1.00 24.10 33 LYS A N 20
ATOM 24971 C CA . LYS A 1 33 ? 15.345 1.294 2.885 1.00 53.30 33 LYS A CA 20
ATOM 24972 C C . LYS A 1 33 ? 15.447 1.080 1.360 1.00 41.52 33 LYS A C 20
ATOM 24973 O O . LYS A 1 33 ? 16.543 0.895 0.829 1.00 3.34 33 LYS A O 20
ATOM 24992 N N . ALA A 1 34 ? 14.299 1.081 0.675 1.00 22.12 34 ALA A N 20
ATOM 24993 C CA . ALA A 1 34 ? 14.235 0.843 -0.783 1.00 43.33 34 ALA A CA 20
ATOM 24994 C C . ALA A 1 34 ? 14.608 -0.609 -1.154 1.00 71.32 34 ALA A C 20
ATOM 24995 O O . ALA A 1 34 ? 14.704 -0.960 -2.333 1.00 41.40 34 ALA A O 20
ATOM 25002 N N . PHE A 1 35 ? 14.811 -1.445 -0.136 1.00 22.01 35 PHE A N 20
ATOM 25003 C CA . PHE A 1 35 ? 15.112 -2.870 -0.326 1.00 75.13 35 PHE A CA 20
ATOM 25004 C C . PHE A 1 35 ? 14.109 -3.735 0.455 1.00 13.52 35 PHE A C 20
ATOM 25005 O O . PHE A 1 35 ? 13.593 -3.303 1.484 1.00 64.14 35 PHE A O 20
ATOM 25022 N N . PRO A 1 36 ? 13.826 -4.968 -0.020 1.00 54.11 36 PRO A N 20
ATOM 25023 C CA . PRO A 1 36 ? 12.822 -5.859 0.595 1.00 14.00 36 PRO A CA 20
ATOM 25024 C C . PRO A 1 36 ? 12.987 -6.025 2.117 1.00 34.52 36 PRO A C 20
ATOM 25025 O O . PRO A 1 36 ? 13.894 -6.718 2.589 1.00 62.32 36 PRO A O 20
ATOM 25036 N N . ARG A 1 37 ? 12.113 -5.371 2.878 1.00 43.42 37 ARG A N 20
ATOM 25037 C CA . ARG A 1 37 ? 12.101 -5.504 4.337 1.00 11.41 37 ARG A CA 20
ATOM 25038 C C . ARG A 1 37 ? 11.092 -6.578 4.775 1.00 52.21 37 ARG A C 20
ATOM 25039 O O . ARG A 1 37 ? 11.472 -7.673 5.197 1.00 70.52 37 ARG A O 20
ATOM 25060 N N . LEU A 1 38 ? 9.802 -6.257 4.659 1.00 54.42 38 LEU A N 20
ATOM 25061 C CA . LEU A 1 38 ? 8.721 -7.171 5.057 1.00 74.12 38 LEU A CA 20
ATOM 25062 C C . LEU A 1 38 ? 7.564 -7.167 4.034 1.00 60.14 38 LEU A C 20
ATOM 25063 O O . LEU A 1 38 ? 6.480 -7.688 4.307 1.00 2.42 38 LEU A O 20
ATOM 25079 N N . GLU A 1 39 ? 7.812 -6.610 2.846 1.00 5.12 39 GLU A N 20
ATOM 25080 C CA . GLU A 1 39 ? 6.759 -6.416 1.827 1.00 50.24 39 GLU A CA 20
ATOM 25081 C C . GLU A 1 39 ? 6.419 -7.713 1.058 1.00 32.30 39 GLU A C 20
ATOM 25082 O O . GLU A 1 39 ? 6.244 -7.695 -0.165 1.00 5.15 39 GLU A O 20
ATOM 25094 N N . GLU A 1 40 ? 6.286 -8.829 1.771 1.00 12.54 40 GLU A N 20
ATOM 25095 C CA . GLU A 1 40 ? 5.965 -10.116 1.136 1.00 53.34 40 GLU A CA 20
ATOM 25096 C C . GLU A 1 40 ? 4.455 -10.260 0.863 1.00 3.12 40 GLU A C 20
ATOM 25097 O O . GLU A 1 40 ? 4.022 -10.284 -0.291 1.00 5.11 40 GLU A O 20
ATOM 25109 N N . ARG A 1 41 ? 3.655 -10.348 1.927 1.00 41.31 41 ARG A N 20
ATOM 25110 C CA . ARG A 1 41 ? 2.198 -10.520 1.793 1.00 24.33 41 ARG A CA 20
ATOM 25111 C C . ARG A 1 41 ? 1.438 -9.182 1.811 1.00 75.12 41 ARG A C 20
ATOM 25112 O O . ARG A 1 41 ? 0.211 -9.163 1.741 1.00 54.44 41 ARG A O 20
ATOM 25133 N N . HIS A 1 42 ? 2.176 -8.070 1.896 1.00 54.23 42 HIS A N 20
ATOM 25134 C CA . HIS A 1 42 ? 1.606 -6.711 1.759 1.00 0.23 42 HIS A CA 20
ATOM 25135 C C . HIS A 1 42 ? 0.791 -6.258 2.992 1.00 1.42 42 HIS A C 20
ATOM 25136 O O . HIS A 1 42 ? 1.039 -5.182 3.538 1.00 3.25 42 HIS A O 20
ATOM 25151 N N . GLN A 1 43 ? -0.178 -7.073 3.419 1.00 73.21 43 GLN A N 20
ATOM 25152 C CA . GLN A 1 43 ? -1.094 -6.721 4.522 1.00 33.21 43 GLN A CA 20
ATOM 25153 C C . GLN A 1 43 ? -0.362 -6.193 5.774 1.00 31.13 43 GLN A C 20
ATOM 25154 O O . GLN A 1 43 ? -0.865 -5.305 6.467 1.00 72.43 43 GLN A O 20
ATOM 25168 N N . VAL A 1 44 ? 0.825 -6.733 6.057 1.00 72.11 44 VAL A N 20
ATOM 25169 C CA . VAL A 1 44 ? 1.619 -6.294 7.216 1.00 34.34 44 VAL A CA 20
ATOM 25170 C C . VAL A 1 44 ? 1.908 -4.780 7.179 1.00 74.05 44 VAL A C 20
ATOM 25171 O O . VAL A 1 44 ? 1.898 -4.112 8.214 1.00 32.34 44 VAL A O 20
ATOM 25184 N N . ILE A 1 45 ? 2.140 -4.249 5.977 1.00 11.02 45 ILE A N 20
ATOM 25185 C CA . ILE A 1 45 ? 2.421 -2.818 5.791 1.00 54.51 45 ILE A CA 20
ATOM 25186 C C . ILE A 1 45 ? 1.276 -1.952 6.334 1.00 34.15 45 ILE A C 20
ATOM 25187 O O . ILE A 1 45 ? 1.505 -0.931 6.985 1.00 3.42 45 ILE A O 20
ATOM 25203 N N . ARG A 1 46 ? 0.038 -2.387 6.075 1.00 42.41 46 ARG A N 20
ATOM 25204 C CA . ARG A 1 46 ? -1.156 -1.651 6.507 1.00 43.41 46 ARG A CA 20
ATOM 25205 C C . ARG A 1 46 ? -1.199 -1.540 8.042 1.00 23.30 46 ARG A C 20
ATOM 25206 O O . ARG A 1 46 ? -1.690 -0.552 8.590 1.00 34.43 46 ARG A O 20
ATOM 25227 N N . ALA A 1 47 ? -0.667 -2.550 8.724 1.00 24.35 47 ALA A N 20
ATOM 25228 C CA . ALA A 1 47 ? -0.584 -2.534 10.185 1.00 75.13 47 ALA A CA 20
ATOM 25229 C C . ALA A 1 47 ? 0.462 -1.519 10.675 1.00 14.14 47 ALA A C 20
ATOM 25230 O O . ALA A 1 47 ? 0.177 -0.678 11.531 1.00 73.25 47 ALA A O 20
ATOM 25237 N N . TYR A 1 48 ? 1.668 -1.590 10.109 1.00 3.25 48 TYR A N 20
ATOM 25238 C CA . TYR A 1 48 ? 2.769 -0.706 10.515 1.00 61.42 48 TYR A CA 20
ATOM 25239 C C . TYR A 1 48 ? 2.443 0.781 10.287 1.00 15.32 48 TYR A C 20
ATOM 25240 O O . TYR A 1 48 ? 2.756 1.625 11.129 1.00 54.30 48 TYR A O 20
ATOM 25258 N N . VAL A 1 49 ? 1.815 1.107 9.157 1.00 2.25 49 VAL A N 20
ATOM 25259 C CA . VAL A 1 49 ? 1.509 2.509 8.835 1.00 74.22 49 VAL A CA 20
ATOM 25260 C C . VAL A 1 49 ? 0.544 3.141 9.856 1.00 63.31 49 VAL A C 20
ATOM 25261 O O . VAL A 1 49 ? 0.630 4.333 10.137 1.00 3.34 49 VAL A O 20
ATOM 25274 N N . MET A 1 50 ? -0.354 2.335 10.427 1.00 33.45 50 MET A N 20
ATOM 25275 C CA . MET A 1 50 ? -1.290 2.828 11.450 1.00 71.13 50 MET A CA 20
ATOM 25276 C C . MET A 1 50 ? -0.563 3.133 12.774 1.00 22.22 50 MET A C 20
ATOM 25277 O O . MET A 1 50 ? -1.088 3.839 13.637 1.00 20.54 50 MET A O 20
ATOM 25291 N N . SER A 1 51 ? 0.641 2.583 12.932 1.00 1.23 51 SER A N 20
ATOM 25292 C CA . SER A 1 51 ? 1.458 2.817 14.135 1.00 35.14 51 SER A CA 20
ATOM 25293 C C . SER A 1 51 ? 2.562 3.861 13.891 1.00 31.10 51 SER A C 20
ATOM 25294 O O . SER A 1 51 ? 2.961 4.583 14.806 1.00 74.25 51 SER A O 20
ATOM 25302 N N . ASN A 1 52 ? 3.061 3.931 12.660 1.00 12.01 52 ASN A N 20
ATOM 25303 C CA . ASN A 1 52 ? 4.157 4.853 12.317 1.00 42.53 52 ASN A CA 20
ATOM 25304 C C . ASN A 1 52 ? 3.650 6.208 11.795 1.00 3.22 52 ASN A C 20
ATOM 25305 O O . ASN A 1 52 ? 4.280 7.243 12.025 1.00 23.14 52 ASN A O 20
ATOM 25316 N N . TYR A 1 53 ? 2.522 6.206 11.089 1.00 51.23 53 TYR A N 20
ATOM 25317 C CA . TYR A 1 53 ? 1.968 7.443 10.524 1.00 35.31 53 TYR A CA 20
ATOM 25318 C C . TYR A 1 53 ? 0.733 7.915 11.308 1.00 61.21 53 TYR A C 20
ATOM 25319 O O . TYR A 1 53 ? -0.037 7.110 11.830 1.00 13.12 53 TYR A O 20
ATOM 25337 N N . THR A 1 54 ? 0.560 9.232 11.390 1.00 64.41 54 THR A N 20
ATOM 25338 C CA . THR A 1 54 ? -0.564 9.834 12.123 1.00 72.33 54 THR A CA 20
ATOM 25339 C C . THR A 1 54 ? -1.553 10.541 11.185 1.00 32.01 54 THR A C 20
ATOM 25340 O O . THR A 1 54 ? -2.740 10.676 11.501 1.00 32.35 54 THR A O 20
ATOM 25351 N N . ASP A 1 55 ? -1.064 10.989 10.033 1.00 73.43 55 ASP A N 20
ATOM 25352 C CA . ASP A 1 55 ? -1.872 11.785 9.104 1.00 72.44 55 ASP A CA 20
ATOM 25353 C C . ASP A 1 55 ? -2.673 10.919 8.114 1.00 43.03 55 ASP A C 20
ATOM 25354 O O . ASP A 1 55 ? -2.273 9.807 7.759 1.00 15.23 55 ASP A O 20
ATOM 25363 N N . HIS A 1 56 ? -3.800 11.469 7.653 1.00 61.11 56 HIS A N 20
ATOM 25364 C CA . HIS A 1 56 ? -4.704 10.770 6.734 1.00 12.21 56 HIS A CA 20
ATOM 25365 C C . HIS A 1 56 ? -4.035 10.423 5.395 1.00 20.44 56 HIS A C 20
ATOM 25366 O O . HIS A 1 56 ? -4.089 9.278 4.955 1.00 64.40 56 HIS A O 20
ATOM 25381 N N . GLN A 1 57 ? -3.395 11.408 4.756 1.00 51.20 57 GLN A N 20
ATOM 25382 C CA . GLN A 1 57 ? -2.825 11.216 3.412 1.00 52.53 57 GLN A CA 20
ATOM 25383 C C . GLN A 1 57 ? -1.841 10.035 3.364 1.00 71.42 57 GLN A C 20
ATOM 25384 O O . GLN A 1 57 ? -1.806 9.282 2.389 1.00 21.31 57 GLN A O 20
ATOM 25398 N N . LEU A 1 58 ? -1.051 9.876 4.420 1.00 70.55 58 LEU A N 20
ATOM 25399 C CA . LEU A 1 58 ? -0.066 8.791 4.493 1.00 4.24 58 LEU A CA 20
ATOM 25400 C C . LEU A 1 58 ? -0.729 7.418 4.715 1.00 10.21 58 LEU A C 20
ATOM 25401 O O . LEU A 1 58 ? -0.362 6.431 4.079 1.00 2.55 58 LEU A O 20
ATOM 25417 N N . ILE A 1 59 ? -1.705 7.360 5.618 1.00 13.21 59 ILE A N 20
ATOM 25418 C CA . ILE A 1 59 ? -2.365 6.094 5.967 1.00 22.13 59 ILE A CA 20
ATOM 25419 C C . ILE A 1 59 ? -3.388 5.659 4.900 1.00 52.54 59 ILE A C 20
ATOM 25420 O O . ILE A 1 59 ? -3.358 4.520 4.420 1.00 25.22 59 ILE A O 20
ATOM 25436 N N . GLU A 1 60 ? -4.289 6.575 4.539 1.00 72.32 60 GLU A N 20
ATOM 25437 C CA . GLU A 1 60 ? -5.373 6.297 3.583 1.00 44.34 60 GLU A CA 20
ATOM 25438 C C . GLU A 1 60 ? -4.827 5.764 2.247 1.00 65.42 60 GLU A C 20
ATOM 25439 O O . GLU A 1 60 ? -5.257 4.714 1.767 1.00 31.20 60 GLU A O 20
ATOM 25451 N N . THR A 1 61 ? -3.859 6.475 1.671 1.00 12.45 61 THR A N 20
ATOM 25452 C CA . THR A 1 61 ? -3.253 6.075 0.391 1.00 10.52 61 THR A CA 20
ATOM 25453 C C . THR A 1 61 ? -2.645 4.663 0.460 1.00 64.23 61 THR A C 20
ATOM 25454 O O . THR A 1 61 ? -2.740 3.886 -0.493 1.00 65.23 61 THR A O 20
ATOM 25465 N N . THR A 1 62 ? -2.035 4.332 1.598 1.00 73.03 62 THR A N 20
ATOM 25466 C CA . THR A 1 62 ? -1.385 3.023 1.781 1.00 35.12 62 THR A CA 20
ATOM 25467 C C . THR A 1 62 ? -2.389 1.861 1.715 1.00 0.31 62 THR A C 20
ATOM 25468 O O . THR A 1 62 ? -2.248 0.960 0.887 1.00 61.45 62 THR A O 20
ATOM 25479 N N . ASN A 1 63 ? -3.403 1.875 2.590 1.00 41.34 63 ASN A N 20
ATOM 25480 C CA . ASN A 1 63 ? -4.406 0.795 2.604 1.00 4.33 63 ASN A CA 20
ATOM 25481 C C . ASN A 1 63 ? -5.168 0.740 1.273 1.00 62.25 63 ASN A C 20
ATOM 25482 O O . ASN A 1 63 ? -5.580 -0.330 0.818 1.00 53.23 63 ASN A O 20
ATOM 25493 N N . ARG A 1 64 ? -5.335 1.906 0.659 1.00 40.43 64 ARG A N 20
ATOM 25494 C CA . ARG A 1 64 ? -5.946 2.022 -0.665 1.00 30.33 64 ARG A CA 20
ATOM 25495 C C . ARG A 1 64 ? -5.172 1.186 -1.700 1.00 33.02 64 ARG A C 20
ATOM 25496 O O . ARG A 1 64 ? -5.739 0.317 -2.365 1.00 43.20 64 ARG A O 20
ATOM 25517 N N . ALA A 1 65 ? -3.869 1.449 -1.809 1.00 45.10 65 ALA A N 20
ATOM 25518 C CA . ALA A 1 65 ? -2.993 0.726 -2.742 1.00 15.44 65 ALA A CA 20
ATOM 25519 C C . ALA A 1 65 ? -3.053 -0.795 -2.526 1.00 64.11 65 ALA A C 20
ATOM 25520 O O . ALA A 1 65 ? -3.220 -1.562 -3.478 1.00 74.10 65 ALA A O 20
ATOM 25527 N N . ILE A 1 66 ? -2.927 -1.220 -1.269 1.00 50.13 66 ILE A N 20
ATOM 25528 C CA . ILE A 1 66 ? -2.954 -2.648 -0.922 1.00 4.21 66 ILE A CA 20
ATOM 25529 C C . ILE A 1 66 ? -4.261 -3.325 -1.385 1.00 60.25 66 ILE A C 20
ATOM 25530 O O . ILE A 1 66 ? -4.252 -4.471 -1.851 1.00 62.22 66 ILE A O 20
ATOM 25546 N N . SER A 1 67 ? -5.378 -2.605 -1.272 1.00 72.44 67 SER A N 20
ATOM 25547 C CA . SER A 1 67 ? -6.691 -3.132 -1.677 1.00 63.23 67 SER A CA 20
ATOM 25548 C C . SER A 1 67 ? -6.733 -3.445 -3.182 1.00 53.21 67 SER A C 20
ATOM 25549 O O . SER A 1 67 ? -7.332 -4.441 -3.604 1.00 20.52 67 SER A O 20
ATOM 25557 N N . LEU A 1 68 ? -6.071 -2.611 -3.986 1.00 15.52 68 LEU A N 20
ATOM 25558 C CA . LEU A 1 68 ? -6.001 -2.822 -5.443 1.00 4.30 68 LEU A CA 20
ATOM 25559 C C . LEU A 1 68 ? -5.084 -4.004 -5.815 1.00 2.35 68 LEU A C 20
ATOM 25560 O O . LEU A 1 68 ? -4.914 -4.322 -6.995 1.00 23.30 68 LEU A O 20
ATOM 25576 N N . TYR A 1 69 ? -4.489 -4.639 -4.810 1.00 23.33 69 TYR A N 20
ATOM 25577 C CA . TYR A 1 69 ? -3.726 -5.878 -5.013 1.00 33.14 69 TYR A CA 20
ATOM 25578 C C . TYR A 1 69 ? -4.499 -7.094 -4.486 1.00 33.22 69 TYR A C 20
ATOM 25579 O O . TYR A 1 69 ? -4.733 -8.056 -5.218 1.00 24.34 69 TYR A O 20
ATOM 25597 N N . MET A 1 70 ? -4.901 -7.039 -3.219 1.00 25.42 70 MET A N 20
ATOM 25598 C CA . MET A 1 70 ? -5.591 -8.164 -2.573 1.00 12.33 70 MET A CA 20
ATOM 25599 C C . MET A 1 70 ? -6.969 -8.436 -3.208 1.00 2.24 70 MET A C 20
ATOM 25600 O O . MET A 1 70 ? -7.172 -9.461 -3.862 1.00 24.31 70 MET A O 20
ATOM 25614 N N . ALA A 1 71 ? -7.906 -7.498 -3.026 1.00 3.01 71 ALA A N 20
ATOM 25615 C CA . ALA A 1 71 ? -9.276 -7.643 -3.549 1.00 73.54 71 ALA A CA 20
ATOM 25616 C C . ALA A 1 71 ? -9.296 -7.811 -5.076 1.00 35.24 71 ALA A C 20
ATOM 25617 O O . ALA A 1 71 ? -10.204 -8.429 -5.638 1.00 14.13 71 ALA A O 20
ATOM 25624 N N . ASN A 1 72 ? -8.296 -7.245 -5.743 1.00 52.42 72 ASN A N 20
ATOM 25625 C CA . ASN A 1 72 ? -8.185 -7.341 -7.200 1.00 23.52 72 ASN A CA 20
ATOM 25626 C C . ASN A 1 72 ? -7.734 -8.750 -7.630 1.00 0.05 72 ASN A C 20
ATOM 25627 O O . ASN A 1 72 ? -8.356 -9.377 -8.492 1.00 3.32 72 ASN A O 20
ATOM 25638 N N . LEU A 1 73 ? -6.656 -9.243 -7.011 1.00 62.14 73 LEU A N 20
ATOM 25639 C CA . LEU A 1 73 ? -6.132 -10.589 -7.301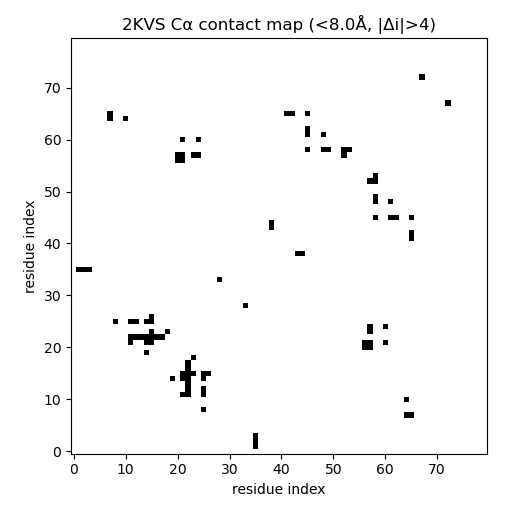 1.00 13.33 73 LEU A CA 20
ATOM 25640 C C . LEU A 1 73 ? -7.233 -11.642 -7.105 1.00 11.32 73 LEU A C 20
ATOM 25641 O O . LEU A 1 73 ? -7.497 -12.458 -7.993 1.00 11.30 73 LEU A O 20
ATOM 25657 N N . GLU A 1 74 ? -7.881 -11.602 -5.943 1.00 51.04 74 GLU A N 20
ATOM 25658 C CA . GLU A 1 74 ? -8.968 -12.533 -5.619 1.00 14.44 74 GLU A CA 20
ATOM 25659 C C . GLU A 1 74 ? -10.069 -12.519 -6.690 1.00 70.35 74 GLU A C 20
ATOM 25660 O O . GLU A 1 74 ? -10.568 -13.569 -7.092 1.00 1.41 74 GLU A O 20
ATOM 25672 N N . HIS A 1 75 ? -10.429 -11.324 -7.156 1.00 1.55 75 HIS A N 20
ATOM 25673 C CA . HIS A 1 75 ? -11.500 -11.161 -8.146 1.00 2.42 75 HIS A CA 20
ATOM 25674 C C . HIS A 1 75 ? -11.109 -11.727 -9.525 1.00 3.40 75 HIS A C 20
ATOM 25675 O O . HIS A 1 75 ? -11.974 -12.136 -10.298 1.00 53.22 75 HIS A O 20
ATOM 25690 N N . HIS A 1 76 ? -9.811 -11.737 -9.835 1.00 45.01 76 HIS A N 20
ATOM 25691 C CA . HIS A 1 76 ? -9.332 -12.276 -11.118 1.00 43.11 76 HIS A CA 20
ATOM 25692 C C . HIS A 1 76 ? -9.115 -13.796 -11.053 1.00 12.22 76 HIS A C 20
ATOM 25693 O O . HIS A 1 76 ? -9.464 -14.525 -11.985 1.00 60.21 76 HIS A O 20
ATOM 25708 N N . HIS A 1 77 ? -8.535 -14.275 -9.952 1.00 12.33 77 HIS A N 20
ATOM 25709 C CA . HIS A 1 77 ? -8.268 -15.709 -9.800 1.00 65.43 77 HIS A CA 20
ATOM 25710 C C . HIS A 1 77 ? -9.563 -16.493 -9.531 1.00 42.42 77 HIS A C 20
ATOM 25711 O O . HIS A 1 77 ? -9.730 -17.610 -10.019 1.00 10.11 77 HIS A O 20
ATOM 25726 N N . HIS A 1 78 ? -10.468 -15.913 -8.745 1.00 55.30 78 HIS A N 20
ATOM 25727 C CA . HIS A 1 78 ? -11.781 -16.520 -8.514 1.00 3.35 78 HIS A CA 20
ATOM 25728 C C . HIS A 1 78 ? -12.662 -16.352 -9.760 1.00 40.13 78 HIS A C 20
ATOM 25729 O O . HIS A 1 78 ? -13.284 -15.309 -9.962 1.00 44.20 78 HIS A O 20
ATOM 25744 N N . HIS A 1 79 ? -12.699 -17.394 -10.591 1.00 44.01 79 HIS A N 20
ATOM 25745 C CA . HIS A 1 79 ? -13.381 -17.353 -11.895 1.00 61.25 79 HIS A CA 20
ATOM 25746 C C . HIS A 1 79 ? -14.861 -16.958 -11.777 1.00 11.22 79 HIS A C 20
ATOM 25747 O O . HIS A 1 79 ? -15.452 -16.476 -12.745 1.00 45.33 79 HIS A O 20
ATOM 25762 N N . HIS A 1 80 ? -15.448 -17.169 -10.599 1.00 4.25 80 HIS A N 20
ATOM 25763 C CA . HIS A 1 80 ? -16.876 -16.905 -10.362 1.00 45.41 80 HIS A CA 20
ATOM 25764 C C . HIS A 1 80 ? -17.758 -17.915 -11.125 1.00 13.40 80 HIS A C 20
ATOM 25765 O O . HIS A 1 80 ? -18.127 -18.953 -10.531 1.00 37.20 80 HIS A O 20
#

Secondary structure (DSSP, 8-state):
------HHHHHHTTTBTBS-HHHHHHHHHHTS----SS-SSSHHHHHHHHHH---HHHHHHHHHHHHHHHHHHHHHHS--

Radius of gyration: 13.36 Å; Cα contacts (8 Å, |Δi|>4): 49; chains: 1; bounding box: 37×34×27 Å